Protein 4EMY (pdb70)

Organism: Anaerococcus prevotii (strain ATCC 9321 / DSM 20548 / JCM 6508 / NCTC 11806 / PC1) (NCBI:txid525919)

InterPro domains:
  IPR000796 Aspartate/other aminotransferase [PTHR11879] (20-399)
  IPR004839 Aminotransferase, class I/classII, large domain [PF00155] (36-403)
  IPR015421 Pyridoxal phosphate-dependent transferase, major domain [G3DSA:3.40.640.10] (73-310)
  IPR015422 Pyridoxal phosphate-dependent transferase, small domain [G3DSA:3.90.1150.10] (18-401)
  IPR015424 Pyridoxal phosphate-dependent transferase [SSF53383] (11-403)

Secondary structure (DSSP, 8-state):
---TTT-------HHHHHHHHHHHHHHHH-GGG-EE--S---B-TTS-B---HHHHHHHH--HHHHHSPPPTT--HHHHHHHHHHHHTT-PPSSEEEEEEESHHHHHHHHHHHHH--SS-EEEEESS--THHHHHHHHHT-EEEEE--B-TTSSB-HHHHHHHHHHHHHH-SEEEEEE--SS-TTT-----HHHHHHHHHHHHHHTTSTT-EEEEEEE-TTGGGSSSSSTTTGGGGGGTT--TTEEEEEEE--TTTT-GGG--EEEEEEES-HHHHHHHHHHHHHHHHHHTSS--HHHHHHHHHTTSHHHHHHHHHHHHHHH--HHHHHHHHHHHHHTT------SSS-EEEE-S-HHHHHHHHHHTTEE-EE-SSEEEE-TTTS-GGGHHHHHHHHHHHHH-/---GGG-------HHHHHHHHHHHHHHHH-GGG-EE--S---B-TTSPBP--HHHHHHHH--THHHHSPPPTT--HHHHHHHHHHHHGGG--SSEEEEEEESHHHHHHHHHHHHS--SS-EEEEESS--THHHHHHHHTT-EEEEE--B-TTSSB-HHHHHHHHHHHHHH-SEEEEEE--SS-TTT-----HHHHHHHHHHHHHHTSSTT-EEEEEEE-TTGGGSSSSSGGGGGGGGGTT--TTEEEEEEE--TTTT-GGG--EEEEEEES-HHHHHHHHHHHHHHHHHHTSS--HHHHHHHHHTTSHHHHHHHHHHHHHHH--HHHHHHHHHHHHHTT------SSS-EEEE-S-HHHHHHHHHTTTEE-EEETTEEEE-TTTS-GGGHHHHHHHHHHHH--/---TTT-------HHHHHHHHHHHHHTTT-TTT-EE--SS--B-TTSPBP--HHHHHHHH--HHHHHSPPPTT--HHHHHHHHHHHHTT-PPSSEEEEEEESHHHHHHHHHHHH---S-EEEEESS--THHHHHHHHHT-EEEEE--B-TTSSB-HHHHHHHHHHHHHH-SEEEEEEE-SS-TTT-PPP-HHHHHHHHHHHHHHHTSTT-EEEEEEE-TT----SSSSTTGGGGGGTT--TTEEEEEEE---TTS-GGG--EEEEEEES-HHHHHHHHHHHHHHHHHHTSS--HHHHHHHHHTTSHHHHHHHHHHHHHHH--HHHHHHHHHHHHHTT------SSSEEEEE-S-HHHHHHHHTTTTEE-EEETTEEEEETTTS-SSSHHHHHHHHHHTT--/---TTT-------HHHHHHHHHHHHHHHT-GGG-EE--S---B-TTSPBP--HHHHHHHH--THHHHSPPPSS--HHHHHHHHHHHSGGGPPSSEEEEEEESHHHHHHHHHHHHT-----EEEESS--THHHHHHHHHT--EEEE--B-SS--B-HHHHHHHHHHHHHH-SEEEEEEE-SS-TTT-----HHHHHHHHHHTHHHHTSTT-EEEEEEE-TTSTTSSSSSTTTGGGGGGTT--TTEEEEEEE--TTTT-GGG--EEEEEEES-HHHHHHHHHHHHHHHHHH----HHHHHHHHHHTSHHHHHHHHHHHHHHH--HHHHHHHHHHHHHHT------SSSEEEEE-S-HHHHHHHHHTTTEE-EEETTEEEEETTTS-TTTHHHHHHHHHHHHH-

Sequence (1608 aa):
PTIKRATWNNGPDLAFDINNKANAAIEKYGREAVINAALGTLLDDKGKIIALPSVYDRLDEDRSHIASYAPIEGEKDYRKIVIDTLFGPYKPEGYISAIATPGGTGAIRSAIFSYLDEGDPLICHDYYWAPYRKICEEFGRNFKTFEFFTDDFAFNIDVYKEAIDEGIRDSDRIASLINSPGNNPTGYSLSDEEWDEVITFLKEKAEDKDKKITLIVDVAYLEFAGDGDQQRKFFEKFSNLPRNLFVVVAFSSKSHTAYGLRSGAAVGISSSKEIIEEFEASLAHSARCNWSNGTHAAQNILIELERAENKKIYEQELVDLRNLKSRADVFVTAAKENKLTIPYFGGFFTFIPTDKAFDIVKDLEKENIFTIPSAKGIRVAICGVGEEKIPKLVQRLAFYTNKPTIKRATWNNGPDLAFDINNKANAAIEKYGREAVINAALGTLLDDKGKIIALPSVYDRLDEDRSHIASYAPIEGEKDYRKIVIDTLFGPYKPEGYISAIATPGGTGAIRSAIFSYLDEGDPLICHDYYWAPYRKICEEFGRNFKTFEFFTDDFAFNIDVYKEAIDEGIRDSDRIASLINSPGNNPTGYSLSDEEWDEVITFLKEKAEDKDKKITLIVDVAYLEFAGDGDQQRKFFEKFSNLPRNLFVVVAFSSKSHTAYGLRSGAAVGISSSKEIIEEFEASLAHSARCNWSNGTHAAQNILIELERAENKKIYEQELVDLRNLKSRADVFVTAAKENKLTIPYFGGFFTFIPTDKAFDIVKDLEKENIFTIPSAKGIRVAICGVGEEKIPKLVQRLAFYTNKPTIKRATWNNGPDLAFDINNKANAAIEKYGREAVINAALGTLLDDKGKIIALPSVYDRLDEDRSHIASYAPIEGEKDYRKIVIDTLFGPYKPEGYISAIATPGGTGAIRSAIFSYDEGDPLICHDYYWAPYRKICEEFGRNFKTFEFFTDDFAFNIDVYKEAIDEGIRDSDRIASLINSPGNNPTGYSLSDEEWDEVITFLKEKAEDKDKKITLIVDVAYLEAGDGDQQRKFFEKFSNLPRNLFVVVAFSSKSHTAYGLRSGAAVGISSSKEIIEEFEASLAHSARCNWSNGTHAAQNILIELERAENKKIYEQELVDLRNLKSRADVFVTAAKENKLTIPYFGGFFTFIPTDKAFDIVKDLEKENIFTIPSAKGIRVAICGVGEEKIPKLVQRLAFYTNKPTIKRATWNNGPDLAFDINNKANAAIEKYGREAVINAALGTLLDDKGKIIALPSVYDRLDEDRSHIASYAPIEGEKDYRKIVIDTLFGPYKPEGYISAIATPGGTGAIRSAIFSYLEGDPLICHDYYWAPYRKICEEFGRNFKTFEFFTDDFAFNIDVYKEAIDEGIRDSDRIASLINSPGNNPTGYSLSDEEWDEVITFLKEKAEDKDKKITLIVDVAYLEFAGDGDQQRKFFEKFSNLPRNLFVVVAFSSKSHTAYGLRSGAAVGISSSKEIIEEFEASLAHSARCNWNGTHAAQNILIELERAENKKIYEQELVDLRNLKSRADVFVTAAKENKLTIPYFGGFFTFIPTDKAFDIVKDLEKENIFTIPSAKGIRVAICGVGEEKIPKLVQRLAFYTNK

B-factor: mean 75.98, std 32.84, range [14.81, 253.14]

Nearest PDB structures (foldseek):
  4emy-assembly2_C  TM=9.948E-01  e=5.888E-70  Anaerococcus prevotii DSM 20548
  4emy-assembly2_D  TM=9.933E-01  e=2.093E-69  Anaerococcus prevotii DSM 20548
  3rq1-assembly1_C  TM=9.800E-01  e=6.240E-40  Veillonella parvula DSM 2008
  3rq1-assembly2_D  TM=9.489E-01  e=3.168E-37  Veillonella parvula DSM 2008
  3av7-assembly1_C  TM=7.853E-01  e=3.835E-18  Pyrococcus horikoshii OT3

Structure (mmCIF, N/CA/C/O backbone):
data_4EMY
#
_entry.id   4EMY
#
_cell.length_a   64.297
_cell.length_b   131.178
_cell.length_c   239.913
_cell.angle_alpha   90.00
_cell.angle_beta   90.00
_cell.angle_gamma   90.00
#
_symmetry.space_group_name_H-M   'P 21 21 21'
#
loop_
_entity.id
_entity.type
_entity.pdbx_description
1 polymer 'Aminotransferase class I and II'
2 non-polymer "PYRIDOXAL-5'-PHOSPHATE"
3 water water
#
loop_
_atom_site.group_PDB
_atom_site.id
_atom_site.type_symbol
_atom_site.label_atom_id
_atom_site.label_alt_id
_atom_site.label_comp_id
_atom_site.label_asym_id
_atom_site.label_entity_id
_atom_site.label_seq_id
_atom_site.pdbx_PDB_ins_code
_atom_site.Cartn_x
_atom_site.Cartn_y
_atom_site.Cartn_z
_atom_site.occupancy
_atom_site.B_iso_or_equiv
_atom_site.auth_seq_id
_atom_site.auth_comp_id
_atom_site.auth_asym_id
_atom_site.auth_atom_id
_atom_site.pdbx_PDB_model_num
ATOM 9 N N . PRO A 1 5 ? 30.206 73.162 187.578 1.00 91.67 2 PRO A N 1
ATOM 10 C CA . PRO A 1 5 ? 31.472 73.442 186.912 1.00 85.54 2 PRO A CA 1
ATOM 11 C C . PRO A 1 5 ? 31.546 74.855 186.326 1.00 81.14 2 PRO A C 1
ATOM 12 O O . PRO A 1 5 ? 30.529 75.405 185.902 1.00 81.17 2 PRO A O 1
ATOM 24 N N . THR A 1 7 ? 33.438 75.493 183.655 1.00 68.53 4 THR A N 1
ATOM 25 C CA . THR A 1 7 ? 33.502 75.231 182.222 1.00 65.89 4 THR A CA 1
ATOM 26 C C . THR A 1 7 ? 32.136 74.795 181.700 1.00 66.62 4 THR A C 1
ATOM 27 O O . THR A 1 7 ? 31.319 74.273 182.457 1.00 69.11 4 THR A O 1
ATOM 31 N N . ILE A 1 8 ? 31.896 75.019 180.409 1.00 64.99 5 ILE A N 1
ATOM 32 C CA . ILE A 1 8 ? 30.646 74.615 179.760 1.00 66.23 5 ILE A CA 1
ATOM 33 C C . ILE A 1 8 ? 30.596 73.095 179.540 1.00 67.89 5 ILE A C 1
ATOM 34 O O . ILE A 1 8 ? 31.630 72.427 179.586 1.00 66.98 5 ILE A O 1
ATOM 39 N N . LYS A 1 9 ? 29.395 72.561 179.313 1.00 70.59 6 LYS A N 1
ATOM 40 C CA . LYS A 1 9 ? 29.187 71.116 179.094 1.00 73.22 6 LYS A CA 1
ATOM 41 C C . LYS A 1 9 ? 30.160 70.489 178.080 1.00 71.92 6 LYS A C 1
ATOM 42 O O . LYS A 1 9 ? 30.685 69.397 178.307 1.00 72.80 6 LYS A O 1
ATOM 48 N N . ARG A 1 10 ? 30.382 71.188 176.969 1.00 70.19 7 ARG A N 1
ATOM 49 C CA . ARG A 1 10 ? 31.295 70.747 175.912 1.00 69.78 7 ARG A CA 1
ATOM 50 C C . ARG A 1 10 ? 32.755 70.797 176.341 1.00 67.51 7 ARG A C 1
ATOM 51 O O . ARG A 1 10 ? 33.571 69.983 175.902 1.00 67.92 7 ARG A O 1
ATOM 59 N N . ALA A 1 11 ? 33.075 71.768 177.191 1.00 65.53 8 ALA A N 1
ATOM 60 C CA . ALA A 1 11 ? 34.447 72.002 177.624 1.00 63.74 8 ALA A CA 1
ATOM 61 C C . ALA A 1 11 ? 34.814 71.258 178.915 1.00 64.08 8 ALA A C 1
ATOM 62 O O . ALA A 1 11 ? 35.963 71.305 179.350 1.00 63.08 8 ALA A O 1
ATOM 64 N N . THR A 1 12 ? 33.847 70.567 179.518 1.00 66.02 9 THR A N 1
ATOM 65 C CA . THR A 1 12 ? 34.105 69.785 180.728 1.00 67.03 9 THR A CA 1
ATOM 66 C C . THR A 1 12 ? 34.506 68.353 180.362 1.00 68.29 9 THR A C 1
ATOM 67 O O . THR A 1 12 ? 33.809 67.672 179.606 1.00 70.13 9 THR A O 1
ATOM 71 N N . TRP A 1 13 ? 35.642 67.912 180.895 1.00 67.65 10 TRP A N 1
ATOM 72 C CA . TRP A 1 13 ? 36.201 66.610 180.551 1.00 68.70 10 TRP A CA 1
ATOM 73 C C . TRP A 1 13 ? 36.498 65.788 181.768 1.00 70.41 10 TRP A C 1
ATOM 74 O O . TRP A 1 13 ? 37.588 65.870 182.345 1.00 69.32 10 TRP A O 1
ATOM 85 N N . ASN A 1 14 ? 35.517 64.983 182.167 1.00 73.73 11 ASN A N 1
ATOM 86 C CA . ASN A 1 14 ? 35.682 64.019 183.255 1.00 76.23 11 ASN A CA 1
ATOM 87 C C . ASN A 1 14 ? 36.564 62.858 182.776 1.00 76.43 11 ASN A C 1
ATOM 88 O O . ASN A 1 14 ? 36.275 61.687 183.035 1.00 79.46 11 ASN A O 1
ATOM 93 N N . ASN A 1 15 ? 37.643 63.203 182.077 1.00 73.58 12 ASN A N 1
ATOM 94 C CA . ASN A 1 15 ? 38.475 62.216 181.400 1.00 74.06 12 ASN A CA 1
ATOM 95 C C . ASN A 1 15 ? 39.674 61.761 182.237 1.00 73.48 12 ASN A C 1
ATOM 96 O O . ASN A 1 15 ? 40.311 62.565 182.934 1.00 71.77 12 ASN A O 1
ATOM 101 N N . GLY A 1 16 ? 39.969 60.464 182.147 1.00 75.08 13 GLY A N 1
ATOM 102 C CA . GLY A 1 16 ? 40.949 59.812 183.006 1.00 74.94 13 GLY A CA 1
ATOM 103 C C . GLY A 1 16 ? 42.397 60.049 182.628 1.00 72.36 13 GLY A C 1
ATOM 104 O O . GLY A 1 16 ? 42.800 61.191 182.402 1.00 70.13 13 GLY A O 1
ATOM 105 N N . PRO A 1 17 ? 43.191 58.965 182.558 1.00 73.24 14 PRO A N 1
ATOM 106 C CA . PRO A 1 17 ? 44.635 59.061 182.365 1.00 71.72 14 PRO A CA 1
ATOM 107 C C . PRO A 1 17 ? 45.081 59.110 180.899 1.00 71.24 14 PRO A C 1
ATOM 108 O O . PRO A 1 17 ? 44.414 58.554 180.024 1.00 72.82 14 PRO A O 1
ATOM 112 N N . ASP A 1 18 ? 46.206 59.779 180.650 1.00 69.72 15 ASP A N 1
ATOM 113 C CA . ASP A 1 18 ? 46.838 59.785 179.331 1.00 70.21 15 ASP A CA 1
ATOM 114 C C . ASP A 1 18 ? 47.717 58.542 179.194 1.00 72.17 15 ASP A C 1
ATOM 115 O O . ASP A 1 18 ? 48.781 58.449 179.809 1.00 71.92 15 ASP A O 1
ATOM 120 N N . LEU A 1 19 ? 47.264 57.592 178.382 1.00 45.40 16 LEU A N 1
ATOM 121 C CA . LEU A 1 19 ? 47.860 56.259 178.354 1.00 45.87 16 LEU A CA 1
ATOM 122 C C . LEU A 1 19 ? 49.257 56.200 177.721 1.00 45.35 16 LEU A C 1
ATOM 123 O O . LEU A 1 19 ? 50.173 55.629 178.307 1.00 45.85 16 LEU A O 1
ATOM 128 N N . ALA A 1 20 ? 49.415 56.787 176.539 1.00 44.42 17 ALA A N 1
ATOM 129 C CA . ALA A 1 20 ? 50.718 56.858 175.881 1.00 43.98 17 ALA A CA 1
ATOM 130 C C . ALA A 1 20 ? 51.749 57.554 176.773 1.00 44.01 17 ALA A C 1
ATOM 131 O O . ALA A 1 20 ? 52.865 57.058 176.954 1.00 44.50 17 ALA A O 1
ATOM 133 N N . PHE A 1 21 ? 51.352 58.694 177.333 1.00 43.49 18 PHE A N 1
ATOM 134 C CA . PHE A 1 21 ? 52.156 59.454 178.291 1.00 43.61 18 PHE A CA 1
ATOM 135 C C . PHE A 1 21 ? 52.728 58.548 179.387 1.00 44.71 18 PHE A C 1
ATOM 136 O O . PHE A 1 21 ? 53.949 58.502 179.597 1.00 44.90 18 PHE A O 1
ATOM 144 N N . ASP A 1 22 ? 51.834 57.816 180.055 1.00 45.46 19 ASP A N 1
ATOM 145 C CA . ASP A 1 22 ? 52.193 56.932 181.164 1.00 46.67 19 ASP A CA 1
ATOM 146 C C . ASP A 1 22 ? 53.150 55.811 180.751 1.00 46.95 19 ASP A C 1
ATOM 147 O O . ASP A 1 22 ? 54.184 55.605 181.401 1.00 47.49 19 ASP A O 1
ATOM 152 N N . ILE A 1 23 ? 52.794 55.097 179.677 1.00 46.37 20 ILE A N 1
ATOM 153 C CA . ILE A 1 23 ? 53.641 54.044 179.116 1.00 46.49 20 ILE A CA 1
ATOM 154 C C . ILE A 1 23 ? 55.029 54.613 178.851 1.00 45.98 20 ILE A C 1
ATOM 155 O O . ILE A 1 23 ? 56.039 53.992 179.175 1.00 46.51 20 ILE A O 1
ATOM 160 N N . ASN A 1 24 ? 55.063 55.814 178.289 1.00 45.00 21 ASN A N 1
ATOM 161 C CA . ASN A 1 24 ? 56.312 56.470 177.950 1.00 44.69 21 ASN A CA 1
ATOM 162 C C . ASN A 1 24 ? 57.154 56.878 179.161 1.00 45.24 21 ASN A C 1
ATOM 163 O O . ASN A 1 24 ? 58.383 56.768 179.131 1.00 45.43 21 ASN A O 1
ATOM 168 N N . ASN A 1 25 ? 56.492 57.358 180.215 1.00 45.42 22 ASN A N 1
ATOM 169 C CA . ASN A 1 25 ? 57.163 57.608 181.487 1.00 46.11 22 ASN A CA 1
ATOM 170 C C . ASN A 1 25 ? 57.782 56.315 182.025 1.00 47.02 22 ASN A C 1
ATOM 171 O O . ASN A 1 25 ? 58.964 56.289 182.380 1.00 47.59 22 ASN A O 1
ATOM 176 N N . LYS A 1 26 ? 56.986 55.242 182.053 1.00 47.07 23 LYS A N 1
ATOM 177 C CA . LYS A 1 26 ? 57.457 53.932 182.511 1.00 47.90 23 LYS A CA 1
ATOM 178 C C . LYS A 1 26 ? 58.733 53.475 181.798 1.00 47.90 23 LYS A C 1
ATOM 179 O O . LYS A 1 26 ? 59.656 52.963 182.438 1.00 48.81 23 LYS A O 1
ATOM 185 N N . ALA A 1 27 ? 58.775 53.671 180.481 1.00 46.85 24 ALA A N 1
ATOM 186 C CA . ALA A 1 27 ? 59.933 53.305 179.674 1.00 46.87 24 ALA A CA 1
ATOM 187 C C . ALA A 1 27 ? 61.178 54.080 180.088 1.00 47.17 24 ALA A C 1
ATOM 188 O O . ALA A 1 27 ? 62.258 53.500 180.233 1.00 48.00 24 ALA A O 1
ATOM 190 N N . ASN A 1 28 ? 61.020 55.386 180.286 1.00 46.54 25 ASN A N 1
ATOM 191 C CA . ASN A 1 28 ? 62.133 56.237 180.696 1.00 46.83 25 ASN A CA 1
ATOM 192 C C . ASN A 1 28 ? 62.650 55.889 182.088 1.00 48.10 25 ASN A C 1
ATOM 193 O O . ASN A 1 28 ? 63.863 55.903 182.328 1.00 48.86 25 ASN A O 1
ATOM 198 N N . ALA A 1 29 ? 61.724 55.577 182.995 1.00 48.44 26 ALA A N 1
ATOM 199 C CA . ALA A 1 29 ? 62.075 55.158 184.348 1.00 49.69 26 ALA A CA 1
ATOM 200 C C . ALA A 1 29 ? 62.817 53.817 184.315 1.00 50.69 26 ALA A C 1
ATOM 201 O O . ALA A 1 29 ? 63.717 53.575 185.130 1.00 51.85 26 ALA A O 1
ATOM 203 N N . ALA A 1 30 ? 62.439 52.965 183.360 1.00 50.25 27 ALA A N 1
ATOM 204 C CA . ALA A 1 30 ? 63.082 51.677 183.149 1.00 51.12 27 ALA A CA 1
ATOM 205 C C . ALA A 1 30 ? 64.500 51.866 182.619 1.00 51.39 27 ALA A C 1
ATOM 206 O O . ALA A 1 30 ? 65.449 51.295 183.155 1.00 52.46 27 ALA A O 1
ATOM 208 N N . ILE A 1 31 ? 64.637 52.675 181.570 1.00 50.51 28 ILE A N 1
ATOM 209 C CA . ILE A 1 31 ? 65.945 53.047 181.029 1.00 50.71 28 ILE A CA 1
ATOM 210 C C . ILE A 1 31 ? 66.827 53.570 182.155 1.00 51.90 28 ILE A C 1
ATOM 211 O O . ILE A 1 31 ? 68.029 53.286 182.199 1.00 52.84 28 ILE A O 1
ATOM 216 N N . GLU A 1 32 ? 66.212 54.315 183.071 1.00 52.18 29 GLU A N 1
ATOM 217 C CA . GLU A 1 32 ? 66.906 54.845 184.244 1.00 53.49 29 GLU A CA 1
ATOM 218 C C . GLU A 1 32 ? 67.392 53.738 185.182 1.00 54.87 29 GLU A C 1
ATOM 219 O O . GLU A 1 32 ? 68.530 53.775 185.643 1.00 55.91 29 GLU A O 1
ATOM 225 N N . LYS A 1 33 ? 66.534 52.752 185.436 1.00 54.94 30 LYS A N 1
ATOM 226 C CA . LYS A 1 33 ? 66.846 51.664 186.357 1.00 56.29 30 LYS A CA 1
ATOM 227 C C . LYS A 1 33 ? 67.765 50.597 185.758 1.00 56.80 30 LYS A C 1
ATOM 228 O O . LYS A 1 33 ? 68.705 50.167 186.416 1.00 58.14 30 LYS A O 1
ATOM 234 N N . TYR A 1 34 ? 67.493 50.174 184.525 1.00 55.92 31 TYR A N 1
ATOM 235 C CA . TYR A 1 34 ? 68.212 49.051 183.910 1.00 56.62 31 TYR A CA 1
ATOM 236 C C . TYR A 1 34 ? 69.204 49.457 182.820 1.00 56.53 31 TYR A C 1
ATOM 237 O O . TYR A 1 34 ? 70.188 48.760 182.589 1.00 57.61 31 TYR A O 1
ATOM 246 N N . GLY A 1 35 ? 68.946 50.570 182.145 1.00 55.66 32 GLY A N 1
ATOM 247 C CA . GLY A 1 35 ? 69.863 51.062 181.126 1.00 55.88 32 GLY A CA 1
ATOM 248 C C . GLY A 1 35 ? 69.438 50.742 179.709 1.00 55.55 32 GLY A C 1
ATOM 249 O O . GLY A 1 35 ? 69.063 49.610 179.407 1.00 55.88 32 GLY A O 1
ATOM 250 N N . ARG A 1 36 ? 69.500 51.766 178.855 1.00 55.21 33 ARG A N 1
ATOM 251 C CA . ARG A 1 36 ? 69.268 51.694 177.397 1.00 54.73 33 ARG A CA 1
ATOM 252 C C . ARG A 1 36 ? 69.046 50.312 176.760 1.00 54.92 33 ARG A C 1
ATOM 253 O O . ARG A 1 36 ? 67.938 50.032 176.277 1.00 54.37 33 ARG A O 1
ATOM 261 N N . GLU A 1 37 ? 70.089 49.473 176.747 1.00 55.55 34 GLU A N 1
ATOM 262 C CA . GLU A 1 37 ? 70.061 48.190 176.025 1.00 55.81 34 GLU A CA 1
ATOM 263 C C . GLU A 1 37 ? 69.100 47.180 176.627 1.00 55.65 34 GLU A C 1
ATOM 264 O O . GLU A 1 37 ? 68.514 46.371 175.906 1.00 55.60 34 GLU A O 1
ATOM 270 N N . ALA A 1 38 ? 68.929 47.238 177.941 1.00 55.56 35 ALA A N 1
ATOM 271 C CA . ALA A 1 38 ? 68.006 46.349 178.629 1.00 55.51 35 ALA A CA 1
ATOM 272 C C . ALA A 1 38 ? 66.541 46.584 178.231 1.00 54.11 35 ALA A C 1
ATOM 273 O O . ALA A 1 38 ? 65.700 45.703 178.394 1.00 54.28 35 ALA A O 1
ATOM 275 N N . VAL A 1 39 ? 66.251 47.765 177.691 1.00 52.70 36 VAL A N 1
ATOM 276 C CA . VAL A 1 39 ? 64.872 48.186 177.437 1.00 51.50 36 VAL A CA 1
ATOM 277 C C . VAL A 1 39 ? 64.553 48.291 175.942 1.00 50.54 36 VAL A C 1
ATOM 278 O O . VAL A 1 39 ? 65.413 48.661 175.141 1.00 50.55 36 VAL A O 1
ATOM 282 N N . ILE A 1 40 ? 63.317 47.957 175.578 1.00 49.79 37 ILE A N 1
ATOM 283 C CA . ILE A 1 40 ? 62.838 48.123 174.210 1.00 48.88 37 ILE A CA 1
ATOM 284 C C . ILE A 1 40 ? 61.676 49.128 174.197 1.00 47.81 37 ILE A C 1
ATOM 285 O O . ILE A 1 40 ? 60.513 48.767 174.412 1.00 47.75 37 ILE A O 1
ATOM 290 N N . ASN A 1 41 ? 62.012 50.395 173.956 1.00 47.00 38 ASN A N 1
ATOM 291 C CA . ASN A 1 41 ? 61.045 51.492 173.992 1.00 46.00 38 ASN A CA 1
ATOM 292 C C . ASN A 1 41 ? 60.348 51.699 172.646 1.00 45.26 38 ASN A C 1
ATOM 293 O O . ASN A 1 41 ? 60.826 52.459 171.797 1.00 44.90 38 ASN A O 1
ATOM 298 N N . ALA A 1 42 ? 59.212 51.029 172.470 1.00 45.05 39 ALA A N 1
ATOM 299 C CA . ALA A 1 42 ? 58.500 51.028 171.202 1.00 44.53 39 ALA A CA 1
ATOM 300 C C . ALA A 1 42 ? 57.116 51.667 171.341 1.00 43.97 39 ALA A C 1
ATOM 301 O O . ALA A 1 42 ? 56.120 51.149 170.828 1.00 43.90 39 ALA A O 1
ATOM 303 N N . ALA A 1 43 ? 57.074 52.813 172.016 1.00 43.75 40 ALA A N 1
ATOM 304 C CA . ALA A 1 43 ? 55.818 53.436 172.430 1.00 43.56 40 ALA A CA 1
ATOM 305 C C . ALA A 1 43 ? 55.333 54.567 171.517 1.00 43.04 40 ALA A C 1
ATOM 306 O O . ALA A 1 43 ? 54.229 54.491 170.969 1.00 42.83 40 ALA A O 1
ATOM 308 N N . LEU A 1 44 ? 56.156 55.604 171.353 1.00 43.08 41 LEU A N 1
ATOM 309 C CA . LEU A 1 44 ? 55.726 56.832 170.671 1.00 42.63 41 LEU A CA 1
ATOM 310 C C . LEU A 1 44 ? 56.308 57.033 169.272 1.00 42.87 41 LEU A C 1
ATOM 311 O O . LEU A 1 44 ? 57.399 56.558 168.956 1.00 43.31 41 LEU A O 1
ATOM 316 N N . GLY A 1 45 ? 55.558 57.764 168.449 1.00 42.86 42 GLY A N 1
ATOM 317 C CA . GLY A 1 45 ? 55.911 58.010 167.057 1.00 43.13 42 GLY A CA 1
ATOM 318 C C . GLY A 1 45 ? 56.918 59.124 166.834 1.00 43.29 42 GLY A C 1
ATOM 319 O O . GLY A 1 45 ? 56.580 60.195 166.328 1.00 43.15 42 GLY A O 1
ATOM 320 N N . THR A 1 46 ? 58.163 58.873 167.204 1.00 43.81 43 THR A N 1
ATOM 321 C CA . THR A 1 46 ? 59.237 59.789 166.859 1.00 43.93 43 THR A CA 1
ATOM 322 C C . THR A 1 46 ? 60.405 58.981 166.343 1.00 44.61 43 THR A C 1
ATOM 323 O O . THR A 1 46 ? 60.800 57.994 166.958 1.00 45.23 43 THR A O 1
ATOM 327 N N . LEU A 1 47 ? 60.936 59.386 165.197 1.00 44.72 44 LEU A N 1
ATOM 328 C CA . LEU A 1 47 ? 62.091 58.715 164.633 1.00 45.56 44 LEU A CA 1
ATOM 329 C C . LEU A 1 47 ? 63.305 58.934 165.521 1.00 46.20 44 LEU A C 1
ATOM 330 O O . LEU A 1 47 ? 63.799 60.056 165.659 1.00 46.02 44 LEU A O 1
ATOM 335 N N . LEU A 1 48 ? 63.743 57.845 166.151 1.00 47.01 45 LEU A N 1
ATOM 336 C CA . LEU A 1 48 ? 64.946 57.838 166.964 1.00 47.86 45 LEU A CA 1
ATOM 337 C C . LEU A 1 48 ? 65.991 57.013 166.242 1.00 49.18 45 LEU A C 1
ATOM 338 O O . LEU A 1 48 ? 65.649 56.070 165.523 1.00 49.47 45 LEU A O 1
ATOM 343 N N . ASP A 1 49 ? 67.260 57.376 166.415 1.00 50.35 46 ASP A N 1
ATOM 344 C CA . ASP A 1 49 ? 68.364 56.586 165.875 1.00 51.77 46 ASP A CA 1
ATOM 345 C C . ASP A 1 49 ? 68.605 55.375 166.761 1.00 52.63 46 ASP A C 1
ATOM 346 O O . ASP A 1 49 ? 67.940 55.213 167.789 1.00 52.16 46 ASP A O 1
ATOM 351 N N . ASP A 1 50 ? 69.564 54.540 166.369 1.00 54.19 47 ASP A N 1
ATOM 352 C CA . ASP A 1 50 ? 69.869 53.303 167.090 1.00 55.35 47 ASP A CA 1
ATOM 353 C C . ASP A 1 50 ? 70.245 53.510 168.563 1.00 55.77 47 ASP A C 1
ATOM 354 O O . ASP A 1 50 ? 70.189 52.569 169.349 1.00 56.48 47 ASP A O 1
ATOM 359 N N . LYS A 1 51 ? 70.602 54.742 168.931 1.00 55.75 48 LYS A N 1
ATOM 360 C CA . LYS A 1 51 ? 70.976 55.081 170.311 1.00 55.89 48 LYS A CA 1
ATOM 361 C C . LYS A 1 51 ? 69.801 55.559 171.181 1.00 55.04 48 LYS A C 1
ATOM 362 O O . LYS A 1 51 ? 69.991 55.916 172.345 1.00 55.46 48 LYS A O 1
ATOM 368 N N . GLY A 1 52 ? 68.592 55.563 170.622 1.00 54.06 49 GLY A N 1
ATOM 369 C CA . GLY A 1 52 ? 67.394 55.973 171.363 1.00 52.95 49 GLY A CA 1
ATOM 370 C C . GLY A 1 52 ? 67.157 57.473 171.351 1.00 52.16 49 GLY A C 1
ATOM 371 O O . GLY A 1 52 ? 66.188 57.967 171.945 1.00 51.06 49 GLY A O 1
ATOM 372 N N . LYS A 1 53 ? 68.054 58.192 170.676 1.00 52.47 50 LYS A N 1
ATOM 373 C CA . LYS A 1 53 ? 67.987 59.644 170.560 1.00 51.74 50 LYS A CA 1
ATOM 374 C C . LYS A 1 53 ? 67.223 60.066 169.311 1.00 50.59 50 LYS A C 1
ATOM 375 O O . LYS A 1 53 ? 67.263 59.383 168.289 1.00 50.75 50 LYS A O 1
ATOM 381 N N . ILE A 1 54 ? 66.543 61.206 169.403 1.00 49.24 51 ILE A N 1
ATOM 382 C CA . ILE A 1 54 ? 65.788 61.770 168.288 1.00 47.82 51 ILE A CA 1
ATOM 383 C C . ILE A 1 54 ? 66.659 62.038 167.052 1.00 47.83 51 ILE A C 1
ATOM 384 O O . ILE A 1 54 ? 67.880 62.211 167.159 1.00 48.87 51 ILE A O 1
ATOM 389 N N . ILE A 1 55 ? 66.019 62.048 165.885 1.00 46.65 52 ILE A N 1
ATOM 390 C CA . ILE A 1 55 ? 66.673 62.384 164.632 1.00 46.48 52 ILE A CA 1
ATOM 391 C C . ILE A 1 55 ? 66.242 63.782 164.221 1.00 45.41 52 ILE A C 1
ATOM 392 O O . ILE A 1 55 ? 65.063 64.030 163.968 1.00 44.76 52 ILE A O 1
ATOM 397 N N . ALA A 1 56 ? 67.198 64.700 164.176 1.00 45.29 53 ALA A N 1
ATOM 398 C CA . ALA A 1 56 ? 66.974 66.012 163.590 1.00 44.43 53 ALA A CA 1
ATOM 399 C C . ALA A 1 56 ? 67.851 66.127 162.348 1.00 45.00 53 ALA A C 1
ATOM 400 O O . ALA A 1 56 ? 69.085 66.232 162.445 1.00 45.75 53 ALA A O 1
ATOM 402 N N . LEU A 1 57 ? 67.207 66.071 161.183 1.00 44.54 54 LEU A N 1
ATOM 403 C CA . LEU A 1 57 ? 67.905 66.123 159.898 1.00 45.15 54 LEU A CA 1
ATOM 404 C C . LEU A 1 57 ? 68.741 67.397 159.764 1.00 45.60 54 LEU A C 1
ATOM 405 O O . LEU A 1 57 ? 68.203 68.501 159.851 1.00 45.27 54 LEU A O 1
ATOM 410 N N . PRO A 1 58 ? 70.063 67.255 159.576 1.00 46.54 55 PRO A N 1
ATOM 411 C CA . PRO A 1 58 ? 70.910 68.437 159.421 1.00 47.16 55 PRO A CA 1
ATOM 412 C C . PRO A 1 58 ? 70.451 69.372 158.295 1.00 47.14 55 PRO A C 1
ATOM 413 O O . PRO A 1 58 ? 70.469 70.586 158.467 1.00 46.97 55 PRO A O 1
ATOM 417 N N . SER A 1 59 ? 70.026 68.804 157.167 1.00 47.37 56 SER A N 1
ATOM 418 C CA . SER A 1 59 ? 69.585 69.586 156.012 1.00 47.62 56 SER A CA 1
ATOM 419 C C . SER A 1 59 ? 68.396 70.481 156.339 1.00 46.51 56 SER A C 1
ATOM 420 O O . SER A 1 59 ? 68.227 71.530 155.725 1.00 46.85 56 SER A O 1
ATOM 423 N N . VAL A 1 60 ? 67.576 70.058 157.299 1.00 45.33 57 VAL A N 1
ATOM 424 C CA . VAL A 1 60 ? 66.491 70.883 157.815 1.00 44.31 57 VAL A CA 1
ATOM 425 C C . VAL A 1 60 ? 67.025 71.944 158.788 1.00 44.37 57 VAL A C 1
ATOM 426 O O . VAL A 1 60 ? 66.905 73.139 158.531 1.00 44.42 57 VAL A O 1
ATOM 430 N N . TYR A 1 61 ? 67.637 71.507 159.884 1.00 44.71 58 TYR A N 1
ATOM 431 C CA . TYR A 1 61 ? 68.073 72.424 160.953 1.00 45.08 58 TYR A CA 1
ATOM 432 C C . TYR A 1 61 ? 69.288 73.323 160.660 1.00 46.38 58 TYR A C 1
ATOM 433 O O . TYR A 1 61 ? 69.498 74.317 161.365 1.00 46.35 58 TYR A O 1
ATOM 442 N N . ASP A 1 62 ? 70.060 73.004 159.620 1.00 47.33 59 ASP A N 1
ATOM 443 C CA . ASP A 1 62 ? 71.098 73.918 159.145 1.00 48.68 59 ASP A CA 1
ATOM 444 C C . ASP A 1 62 ? 70.479 75.209 158.602 1.00 48.76 59 ASP A C 1
ATOM 445 O O . ASP A 1 62 ? 71.017 76.299 158.812 1.00 49.50 59 ASP A O 1
ATOM 450 N N . ARG A 1 63 ? 69.352 75.082 157.907 1.00 48.29 60 ARG A N 1
ATOM 451 C CA . ARG A 1 63 ? 68.651 76.245 157.359 1.00 48.35 60 ARG A CA 1
ATOM 452 C C . ARG A 1 63 ? 68.213 77.209 158.452 1.00 47.69 60 ARG A C 1
ATOM 453 O O . ARG A 1 63 ? 68.377 78.417 158.313 1.00 48.15 60 ARG A O 1
ATOM 461 N N . LEU A 1 64 ? 67.655 76.667 159.533 1.00 46.84 61 LEU A N 1
ATOM 462 C CA . LEU A 1 64 ? 67.293 77.461 160.706 1.00 46.20 61 LEU A CA 1
ATOM 463 C C . LEU A 1 64 ? 68.532 78.130 161.301 1.00 47.28 61 LEU A C 1
ATOM 464 O O . LEU A 1 64 ? 68.493 79.305 161.660 1.00 47.36 61 LEU A O 1
ATOM 469 N N . ASP A 1 65 ? 69.628 77.380 161.386 1.00 48.43 62 ASP A N 1
ATOM 470 C CA . ASP A 1 65 ? 70.902 77.918 161.870 1.00 49.88 62 ASP A CA 1
ATOM 471 C C . ASP A 1 65 ? 71.380 79.127 161.055 1.00 51.02 62 ASP A C 1
ATOM 472 O O . ASP A 1 65 ? 71.866 80.106 161.622 1.00 51.48 62 ASP A O 1
ATOM 477 N N . GLU A 1 66 ? 71.220 79.058 159.734 1.00 51.74 63 GLU A N 1
ATOM 478 C CA . GLU A 1 66 ? 71.760 80.074 158.825 1.00 53.29 63 GLU A CA 1
ATOM 479 C C . GLU A 1 66 ? 70.781 81.195 158.527 1.00 52.85 63 GLU A C 1
ATOM 480 O O . GLU A 1 66 ? 71.163 82.240 158.005 1.00 53.93 63 GLU A O 1
ATOM 494 N N . ASP A 1 68 ? 68.280 84.323 158.684 1.00 51.54 65 ASP A N 1
ATOM 495 C CA . ASP A 1 68 ? 68.301 85.645 159.296 1.00 51.48 65 ASP A CA 1
ATOM 496 C C . ASP A 1 68 ? 67.222 85.723 160.378 1.00 49.56 65 ASP A C 1
ATOM 497 O O . ASP A 1 68 ? 66.097 85.255 160.176 1.00 48.27 65 ASP A O 1
ATOM 502 N N . ARG A 1 69 ? 67.591 86.294 161.527 1.00 49.08 66 ARG A N 1
ATOM 503 C CA . ARG A 1 69 ? 66.706 86.408 162.688 1.00 47.56 66 ARG A CA 1
ATOM 504 C C . ARG A 1 69 ? 65.337 86.991 162.320 1.00 46.58 66 ARG A C 1
ATOM 505 O O . ARG A 1 69 ? 64.303 86.535 162.810 1.00 45.31 66 ARG A O 1
ATOM 513 N N . SER A 1 70 ? 65.346 87.988 161.443 1.00 47.09 67 SER A N 1
ATOM 514 C CA . SER A 1 70 ? 64.128 88.622 160.954 1.00 46.55 67 SER A CA 1
ATOM 515 C C . SER A 1 70 ? 63.109 87.637 160.377 1.00 45.60 67 SER A C 1
ATOM 516 O O . SER A 1 70 ? 61.907 87.854 160.496 1.00 44.72 67 SER A O 1
ATOM 519 N N . HIS A 1 71 ? 63.590 86.558 159.763 1.00 45.82 68 HIS A N 1
ATOM 520 C CA . HIS A 1 71 ? 62.711 85.534 159.197 1.00 45.06 68 HIS A CA 1
ATOM 521 C C . HIS A 1 71 ? 62.111 84.645 160.251 1.00 43.75 68 HIS A C 1
ATOM 522 O O . HIS A 1 71 ? 60.985 84.146 160.082 1.00 43.08 68 HIS A O 1
ATOM 529 N N . ILE A 1 72 ? 62.853 84.446 161.345 1.00 43.21 69 ILE A N 1
ATOM 530 C CA . ILE A 1 72 ? 62.366 83.703 162.510 1.00 41.77 69 ILE A CA 1
ATOM 531 C C . ILE A 1 72 ? 61.412 84.556 163.367 1.00 40.98 69 ILE A C 1
ATOM 532 O O . ILE A 1 72 ? 60.333 84.098 163.756 1.00 39.93 69 ILE A O 1
ATOM 537 N N . ALA A 1 73 ? 61.811 85.800 163.629 1.00 41.28 70 ALA A N 1
ATOM 538 C CA . ALA A 1 73 ? 61.097 86.692 164.550 1.00 40.56 70 ALA A CA 1
ATOM 539 C C . ALA A 1 73 ? 59.744 87.225 164.065 1.00 39.75 70 ALA A C 1
ATOM 540 O O . ALA A 1 73 ? 58.805 87.314 164.851 1.00 39.08 70 ALA A O 1
ATOM 542 N N . SER A 1 74 ? 59.654 87.590 162.787 1.00 39.89 71 SER A N 1
ATOM 543 C CA . SER A 1 74 ? 58.475 88.287 162.236 1.00 39.36 71 SER A CA 1
ATOM 544 C C . SER A 1 74 ? 57.237 87.403 162.059 1.00 38.19 71 SER A C 1
ATOM 545 O O . SER A 1 74 ? 57.350 86.192 161.871 1.00 37.89 71 SER A O 1
ATOM 548 N N . TYR A 1 75 ? 56.057 88.016 162.112 1.00 37.54 72 TYR A N 1
ATOM 549 C CA . TYR A 1 75 ? 54.808 87.283 161.916 1.00 36.68 72 TYR A CA 1
ATOM 550 C C . TYR A 1 75 ? 54.734 86.688 160.509 1.00 36.69 72 TYR A C 1
ATOM 551 O O . TYR A 1 75 ? 55.240 87.271 159.547 1.00 37.45 72 TYR A O 1
ATOM 560 N N . ALA A 1 76 ? 54.123 85.516 160.394 1.00 35.79 73 ALA A N 1
ATOM 561 C CA . ALA A 1 76 ? 53.839 84.964 159.085 1.00 35.81 73 ALA A CA 1
ATOM 562 C C . ALA A 1 76 ? 52.456 85.463 158.638 1.00 35.50 73 ALA A C 1
ATOM 563 O O . ALA A 1 76 ? 51.599 85.737 159.480 1.00 34.85 73 ALA A O 1
ATOM 565 N N . PRO A 1 77 ? 52.241 85.622 157.319 1.00 35.97 74 PRO A N 1
ATOM 566 C CA . PRO A 1 77 ? 50.887 85.952 156.874 1.00 35.84 74 PRO A CA 1
ATOM 567 C C . PRO A 1 77 ? 49.900 84.903 157.366 1.00 35.06 74 PRO A C 1
ATOM 568 O O . PRO A 1 77 ? 50.297 83.748 157.571 1.00 34.85 74 PRO A O 1
ATOM 572 N N . ILE A 1 78 ? 48.644 85.307 157.574 1.00 34.69 75 ILE A N 1
ATOM 573 C CA . ILE A 1 78 ? 47.594 84.412 158.083 1.00 34.08 75 ILE A CA 1
ATOM 574 C C . ILE A 1 78 ? 47.681 83.055 157.394 1.00 34.15 75 ILE A C 1
ATOM 575 O O . ILE A 1 78 ? 47.767 82.015 158.041 1.00 33.69 75 ILE A O 1
ATOM 580 N N . GLU A 1 79 ? 47.657 83.097 156.066 1.00 34.81 76 GLU A N 1
ATOM 581 C CA . GLU A 1 79 ? 47.500 81.911 155.242 1.00 35.07 76 GLU A CA 1
ATOM 582 C C . GLU A 1 79 ? 48.792 81.120 155.141 1.00 35.12 76 GLU A C 1
ATOM 583 O O . GLU A 1 79 ? 48.782 79.949 154.759 1.00 35.21 76 GLU A O 1
ATOM 589 N N . GLY A 1 80 ? 49.895 81.771 155.512 1.00 35.11 77 GLY A N 1
ATOM 590 C CA . GLY A 1 80 ? 51.239 81.245 155.323 1.00 35.30 77 GLY A CA 1
ATOM 591 C C . GLY A 1 80 ? 51.880 82.043 154.215 1.00 36.22 77 GLY A C 1
ATOM 592 O O . GLY A 1 80 ? 51.178 82.676 153.416 1.00 36.64 77 GLY A O 1
ATOM 593 N N . GLU A 1 81 ? 53.212 82.029 154.182 1.00 36.64 78 GLU A N 1
ATOM 594 C CA . GLU A 1 81 ? 53.995 82.709 153.148 1.00 37.69 78 GLU A CA 1
ATOM 595 C C . GLU A 1 81 ? 53.565 82.262 151.752 1.00 38.44 78 GLU A C 1
ATOM 596 O O . GLU A 1 81 ? 53.332 81.071 151.513 1.00 38.30 78 GLU A O 1
ATOM 602 N N . LYS A 1 82 ? 53.454 83.229 150.843 1.00 39.27 79 LYS A N 1
ATOM 603 C CA . LYS A 1 82 ? 53.024 82.983 149.466 1.00 40.21 79 LYS A CA 1
ATOM 604 C C . LYS A 1 82 ? 53.793 81.813 148.844 1.00 40.73 79 LYS A C 1
ATOM 605 O O . LYS A 1 82 ? 53.187 80.931 148.229 1.00 40.94 79 LYS A O 1
ATOM 611 N N . ASP A 1 83 ? 55.114 81.790 149.044 1.00 40.93 80 ASP A N 1
ATOM 612 C CA . ASP A 1 83 ? 55.965 80.722 148.526 1.00 41.43 80 ASP A CA 1
ATOM 613 C C . ASP A 1 83 ? 55.823 79.393 149.263 1.00 40.42 80 ASP A C 1
ATOM 614 O O . ASP A 1 83 ? 55.831 78.337 148.634 1.00 40.77 80 ASP A O 1
ATOM 619 N N . TYR A 1 84 ? 55.704 79.444 150.589 1.00 39.20 81 TYR A N 1
ATOM 620 C CA . TYR A 1 84 ? 55.371 78.255 151.393 1.00 38.25 81 TYR A CA 1
ATOM 621 C C . TYR A 1 84 ? 54.128 77.535 150.861 1.00 38.09 81 TYR A C 1
ATOM 622 O O . TYR A 1 84 ? 54.178 76.333 150.606 1.00 38.23 81 TYR A O 1
ATOM 631 N N . ARG A 1 85 ? 53.027 78.265 150.685 1.00 37.84 82 ARG A N 1
ATOM 632 C CA . ARG A 1 85 ? 51.794 77.676 150.148 1.00 37.81 82 ARG A CA 1
ATOM 633 C C . ARG A 1 85 ? 52.040 76.993 148.800 1.00 38.93 82 ARG A C 1
ATOM 634 O O . ARG A 1 85 ? 51.614 75.854 148.587 1.00 39.00 82 ARG A O 1
ATOM 642 N N . LYS A 1 86 ? 52.736 77.683 147.905 1.00 39.88 83 LYS A N 1
ATOM 643 C CA . LYS A 1 86 ? 53.071 77.119 146.606 1.00 41.13 83 LYS A CA 1
ATOM 644 C C . LYS A 1 86 ? 53.944 75.857 146.742 1.00 41.17 83 LYS A C 1
ATOM 645 O O . LYS A 1 86 ? 53.627 74.820 146.158 1.00 41.59 83 LYS A O 1
ATOM 651 N N . ILE A 1 87 ? 55.025 75.948 147.521 1.00 40.79 84 ILE A N 1
ATOM 652 C CA . ILE A 1 87 ? 55.980 74.842 147.665 1.00 40.94 84 ILE A CA 1
ATOM 653 C C . ILE A 1 87 ? 55.385 73.626 148.390 1.00 40.01 84 ILE A C 1
ATOM 654 O O . ILE A 1 87 ? 55.789 72.494 148.124 1.00 40.39 84 ILE A O 1
ATOM 659 N N . VAL A 1 88 ? 54.417 73.855 149.279 1.00 38.89 85 VAL A N 1
ATOM 660 C CA . VAL A 1 88 ? 53.624 72.761 149.865 1.00 38.16 85 VAL A CA 1
ATOM 661 C C . VAL A 1 88 ? 52.951 71.935 148.764 1.00 38.89 85 VAL A C 1
ATOM 662 O O . VAL A 1 88 ? 53.114 70.715 148.706 1.00 39.06 85 VAL A O 1
ATOM 666 N N . ILE A 1 89 ? 52.224 72.622 147.882 1.00 39.41 86 ILE A N 1
ATOM 667 C CA . ILE A 1 89 ? 51.472 71.993 146.791 1.00 40.25 86 ILE A CA 1
ATOM 668 C C . ILE A 1 89 ? 52.385 71.203 145.850 1.00 41.38 86 ILE A C 1
ATOM 669 O O . ILE A 1 89 ? 52.059 70.086 145.454 1.00 41.78 86 ILE A O 1
ATOM 674 N N . ASP A 1 90 ? 53.534 71.776 145.510 1.00 41.95 87 ASP A N 1
ATOM 675 C CA . ASP A 1 90 ? 54.470 71.117 144.612 1.00 43.17 87 ASP A CA 1
ATOM 676 C C . ASP A 1 90 ? 55.091 69.878 145.256 1.00 42.75 87 ASP A C 1
ATOM 677 O O . ASP A 1 90 ? 55.127 68.807 144.645 1.00 43.50 87 ASP A O 1
ATOM 682 N N . THR A 1 91 ? 55.555 70.028 146.494 1.00 41.64 88 THR A N 1
ATOM 683 C CA . THR A 1 91 ? 56.235 68.958 147.218 1.00 41.25 88 THR A CA 1
ATOM 684 C C . THR A 1 91 ? 55.296 67.809 147.561 1.00 40.78 88 THR A C 1
ATOM 685 O O . THR A 1 91 ? 55.681 66.639 147.470 1.00 41.16 88 THR A O 1
ATOM 689 N N . LEU A 1 92 ? 54.070 68.148 147.951 1.00 40.04 89 LEU A N 1
ATOM 690 C CA . LEU A 1 92 ? 53.110 67.151 148.413 1.00 39.59 89 LEU A CA 1
ATOM 691 C C . LEU A 1 92 ? 52.595 66.260 147.285 1.00 40.65 89 LEU A C 1
ATOM 692 O O . LEU A 1 92 ? 52.381 65.063 147.479 1.00 40.68 89 LEU A O 1
ATOM 697 N N . PHE A 1 93 ? 52.393 66.849 146.113 1.00 41.59 90 PHE A N 1
ATOM 698 C CA . PHE A 1 93 ? 51.829 66.119 144.993 1.00 42.73 90 PHE A CA 1
ATOM 699 C C . PHE A 1 93 ? 52.884 65.535 144.064 1.00 43.99 90 PHE A C 1
ATOM 700 O O . PHE A 1 93 ? 52.618 64.566 143.359 1.00 44.90 90 PHE A O 1
ATOM 708 N N . GLY A 1 94 ? 54.076 66.127 144.062 1.00 44.17 91 GLY A N 1
ATOM 709 C CA . GLY A 1 94 ? 55.137 65.716 143.149 1.00 45.52 91 GLY A CA 1
ATOM 710 C C . GLY A 1 94 ? 54.652 65.769 141.709 1.00 47.02 91 GLY A C 1
ATOM 711 O O . GLY A 1 94 ? 53.969 66.720 141.319 1.00 47.18 91 GLY A O 1
ATOM 712 N N . PRO A 1 95 ? 54.985 64.742 140.908 1.00 48.23 92 PRO A N 1
ATOM 713 C CA . PRO A 1 95 ? 54.487 64.688 139.530 1.00 49.80 92 PRO A CA 1
ATOM 714 C C . PRO A 1 95 ? 52.988 64.366 139.391 1.00 49.67 92 PRO A C 1
ATOM 715 O O . PRO A 1 95 ? 52.506 64.188 138.274 1.00 51.03 92 PRO A O 1
ATOM 719 N N . TYR A 1 96 ? 52.257 64.317 140.500 1.00 48.17 93 TYR A N 1
ATOM 720 C CA . TYR A 1 96 ? 50.873 63.841 140.469 1.00 48.14 93 TYR A CA 1
ATOM 721 C C . TYR A 1 96 ? 49.826 64.854 140.974 1.00 47.23 93 TYR A C 1
ATOM 722 O O . TYR A 1 96 ? 48.903 64.503 141.707 1.00 46.41 93 TYR A O 1
ATOM 731 N N . LYS A 1 97 ? 49.966 66.106 140.554 1.00 47.53 94 LYS A N 1
ATOM 732 C CA . LYS A 1 97 ? 49.044 67.166 140.947 1.00 46.84 94 LYS A CA 1
ATOM 733 C C . LYS A 1 97 ? 47.690 67.032 140.223 1.00 47.74 94 LYS A C 1
ATOM 734 O O . LYS A 1 97 ? 47.636 67.057 138.988 1.00 49.29 94 LYS A O 1
ATOM 740 N N . PRO A 1 98 ? 46.593 66.880 140.991 1.00 46.90 95 PRO A N 1
ATOM 741 C CA . PRO A 1 98 ? 45.273 66.719 140.385 1.00 47.76 95 PRO A CA 1
ATOM 742 C C . PRO A 1 98 ? 44.787 67.991 139.699 1.00 48.48 95 PRO A C 1
ATOM 743 O O . PRO A 1 98 ? 45.180 69.091 140.085 1.00 47.82 95 PRO A O 1
ATOM 747 N N . GLU A 1 99 ? 43.936 67.831 138.691 1.00 49.97 96 GLU A N 1
ATOM 748 C CA . GLU A 1 99 ? 43.371 68.968 137.975 1.00 50.87 96 GLU A CA 1
ATOM 749 C C . GLU A 1 99 ? 42.347 69.709 138.827 1.00 49.80 96 GLU A C 1
ATOM 750 O O . GLU A 1 99 ? 41.755 69.135 139.741 1.00 48.85 96 GLU A O 1
ATOM 756 N N . GLY A 1 100 ? 42.128 70.981 138.505 1.00 50.09 97 GLY A N 1
ATOM 757 C CA . GLY A 1 100 ? 41.196 71.811 139.254 1.00 49.18 97 GLY A CA 1
ATOM 758 C C . GLY A 1 100 ? 41.916 72.844 140.092 1.00 47.94 97 GLY A C 1
ATOM 759 O O . GLY A 1 100 ? 43.142 72.972 140.036 1.00 47.85 97 GLY A O 1
ATOM 760 N N . TYR A 1 101 ? 41.146 73.583 140.879 1.00 45.90 98 TYR A N 1
ATOM 761 C CA . TYR A 1 101 ? 41.696 74.649 141.698 1.00 45.30 98 TYR A CA 1
ATOM 762 C C . TYR A 1 101 ? 42.247 74.105 143.011 1.00 43.43 98 TYR A C 1
ATOM 763 O O . TYR A 1 101 ? 41.611 73.292 143.679 1.00 42.26 98 TYR A O 1
ATOM 772 N N . ILE A 1 102 ? 43.451 74.543 143.358 1.00 43.40 99 ILE A N 1
ATOM 773 C CA . ILE A 1 102 ? 44.146 74.053 144.543 1.00 41.99 99 ILE A CA 1
ATOM 774 C C . ILE A 1 102 ? 44.696 75.213 145.379 1.00 41.81 99 ILE A C 1
ATOM 775 O O . ILE A 1 102 ? 45.356 76.120 144.851 1.00 43.07 99 ILE A O 1
ATOM 780 N N . SER A 1 103 ? 44.420 75.174 146.684 1.00 40.45 100 SER A N 1
ATOM 781 C CA . SER A 1 103 ? 44.977 76.148 147.625 1.00 40.24 100 SER A CA 1
ATOM 782 C C . SER A 1 103 ? 45.447 75.505 148.922 1.00 38.88 100 SER A C 1
ATOM 783 O O . SER A 1 103 ? 44.865 74.533 149.392 1.00 37.79 100 SER A O 1
ATOM 786 N N . ALA A 1 104 ? 46.515 76.070 149.484 1.00 39.16 101 ALA A N 1
ATOM 787 C CA . ALA A 1 104 ? 47.123 75.593 150.721 1.00 38.18 101 ALA A CA 1
ATOM 788 C C . ALA A 1 104 ? 47.094 76.703 151.759 1.00 38.21 101 ALA A C 1
ATOM 789 O O . ALA A 1 104 ? 47.321 77.865 151.431 1.00 39.23 101 ALA A O 1
ATOM 791 N N . ILE A 1 105 ? 46.782 76.340 153.001 1.00 37.30 102 ILE A N 1
ATOM 792 C CA . ILE A 1 105 ? 46.774 77.278 154.129 1.00 37.53 102 ILE A CA 1
ATOM 793 C C . ILE A 1 105 ? 47.579 76.706 155.292 1.00 37.13 102 ILE A C 1
ATOM 794 O O . ILE A 1 105 ? 47.250 75.634 155.817 1.00 36.14 102 ILE A O 1
ATOM 799 N N . ALA A 1 106 ? 48.627 77.430 155.688 1.00 38.10 103 ALA A N 1
ATOM 800 C CA . ALA A 1 106 ? 49.480 77.035 156.810 1.00 38.10 103 ALA A CA 1
ATOM 801 C C . ALA A 1 106 ? 48.670 76.748 158.069 1.00 37.45 103 ALA A C 1
ATOM 802 O O . ALA A 1 106 ? 47.760 77.499 158.417 1.00 37.61 103 ALA A O 1
ATOM 804 N N . THR A 1 107 ? 49.009 75.649 158.735 1.00 37.10 104 THR A N 1
ATOM 805 C CA . THR A 1 107 ? 48.341 75.218 159.962 1.00 36.74 104 THR A CA 1
ATOM 806 C C . THR A 1 107 ? 49.366 74.781 161.019 1.00 37.26 104 THR A C 1
ATOM 807 O O . THR A 1 107 ? 50.503 74.426 160.676 1.00 37.66 104 THR A O 1
ATOM 811 N N . PRO A 1 108 ? 48.980 74.803 162.313 1.00 37.49 105 PRO A N 1
ATOM 812 C CA . PRO A 1 108 ? 49.941 74.291 163.295 1.00 37.95 105 PRO A CA 1
ATOM 813 C C . PRO A 1 108 ? 50.018 72.765 163.179 1.00 37.40 105 PRO A C 1
ATOM 814 O O . PRO A 1 108 ? 49.177 72.040 163.733 1.00 36.82 105 PRO A O 1
ATOM 818 N N . GLY A 1 109 ? 51.007 72.301 162.413 1.00 37.80 106 GLY A N 1
ATOM 819 C CA . GLY A 1 109 ? 51.142 70.883 162.066 1.00 37.63 106 GLY A CA 1
ATOM 820 C C . GLY A 1 109 ? 49.949 70.346 161.288 1.00 36.85 106 GLY A C 1
ATOM 821 O O . GLY A 1 109 ? 49.088 71.109 160.845 1.00 36.73 106 GLY A O 1
ATOM 822 N N . GLY A 1 110 ? 49.895 69.029 161.124 1.00 36.78 107 GLY A N 1
ATOM 823 C CA . GLY A 1 110 ? 48.782 68.393 160.446 1.00 36.10 107 GLY A CA 1
ATOM 824 C C . GLY A 1 110 ? 47.512 68.505 161.269 1.00 35.80 107 GLY A C 1
ATOM 825 O O . GLY A 1 110 ? 46.419 68.641 160.718 1.00 35.39 107 GLY A O 1
ATOM 826 N N . THR A 1 111 ? 47.667 68.450 162.592 1.00 36.11 108 THR A N 1
ATOM 827 C CA . THR A 1 111 ? 46.559 68.622 163.523 1.00 36.14 108 THR A CA 1
ATOM 828 C C . THR A 1 111 ? 45.732 69.854 163.143 1.00 36.14 108 THR A C 1
ATOM 829 O O . THR A 1 111 ? 44.490 69.787 163.068 1.00 36.01 108 THR A O 1
ATOM 833 N N . GLY A 1 112 ? 46.430 70.961 162.879 1.00 36.39 109 GLY A N 1
ATOM 834 C CA . GLY A 1 112 ? 45.795 72.202 162.451 1.00 36.50 109 GLY A CA 1
ATOM 835 C C . GLY A 1 112 ? 44.896 72.017 161.240 1.00 36.12 109 GLY A C 1
ATOM 836 O O . GLY A 1 112 ? 43.764 72.505 161.213 1.00 36.32 109 GLY A O 1
ATOM 837 N N . ALA A 1 113 ? 45.397 71.293 160.243 1.00 35.79 110 ALA A N 1
ATOM 838 C CA . ALA A 1 113 ? 44.659 71.066 159.014 1.00 35.66 110 ALA A CA 1
ATOM 839 C C . ALA A 1 113 ? 43.413 70.205 159.232 1.00 35.53 110 ALA A C 1
ATOM 840 O O . ALA A 1 113 ? 42.364 70.469 158.648 1.00 35.79 110 ALA A O 1
ATOM 842 N N . ILE A 1 114 ? 43.526 69.188 160.078 1.00 35.47 111 ILE A N 1
ATOM 843 C CA . ILE A 1 114 ? 42.431 68.250 160.285 1.00 35.58 111 ILE A CA 1
ATOM 844 C C . ILE A 1 114 ? 41.239 68.882 161.005 1.00 36.06 111 ILE A C 1
ATOM 845 O O . ILE A 1 114 ? 40.104 68.731 160.559 1.00 36.11 111 ILE A O 1
ATOM 850 N N . ARG A 1 115 ? 41.501 69.589 162.104 1.00 36.70 112 ARG A N 1
ATOM 851 C CA . ARG A 1 115 ? 40.434 70.222 162.886 1.00 37.61 112 ARG A CA 1
ATOM 852 C C . ARG A 1 115 ? 39.685 71.258 162.052 1.00 37.83 112 ARG A C 1
ATOM 853 O O . ARG A 1 115 ? 38.470 71.428 162.196 1.00 38.35 112 ARG A O 1
ATOM 861 N N . SER A 1 116 ? 40.431 71.946 161.188 1.00 37.52 113 SER A N 1
ATOM 862 C CA . SER A 1 116 ? 39.884 73.007 160.367 1.00 37.66 113 SER A CA 1
ATOM 863 C C . SER A 1 116 ? 38.892 72.434 159.367 1.00 37.44 113 SER A C 1
ATOM 864 O O . SER A 1 116 ? 37.828 73.010 159.143 1.00 38.02 113 SER A O 1
ATOM 867 N N . ALA A 1 117 ? 39.245 71.286 158.795 1.00 36.69 114 ALA A N 1
ATOM 868 C CA . ALA A 1 117 ? 38.377 70.564 157.874 1.00 36.68 114 ALA A CA 1
ATOM 869 C C . ALA A 1 117 ? 37.106 70.070 158.569 1.00 36.92 114 ALA A C 1
ATOM 870 O O . ALA A 1 117 ? 36.010 70.210 158.025 1.00 37.41 114 ALA A O 1
ATOM 872 N N . ILE A 1 118 ? 37.263 69.521 159.775 1.00 36.65 115 ILE A N 1
ATOM 873 C CA . ILE A 1 118 ? 36.141 69.038 160.573 1.00 37.22 115 ILE A CA 1
ATOM 874 C C . ILE A 1 118 ? 35.223 70.174 161.033 1.00 38.14 115 ILE A C 1
ATOM 875 O O . ILE A 1 118 ? 34.001 69.996 161.124 1.00 38.99 115 ILE A O 1
ATOM 880 N N . PHE A 1 119 ? 35.808 71.335 161.314 1.00 38.18 116 PHE A N 1
ATOM 881 C CA . PHE A 1 119 ? 35.036 72.492 161.725 1.00 39.15 116 PHE A CA 1
ATOM 882 C C . PHE A 1 119 ? 34.247 73.060 160.550 1.00 39.77 116 PHE A C 1
ATOM 883 O O . PHE A 1 119 ? 33.038 73.254 160.649 1.00 40.76 116 PHE A O 1
ATOM 891 N N . SER A 1 120 ? 34.930 73.292 159.432 1.00 39.48 117 SER A N 1
ATOM 892 C CA . SER A 1 120 ? 34.343 74.011 158.297 1.00 40.31 117 SER A CA 1
ATOM 893 C C . SER A 1 120 ? 33.372 73.211 157.430 1.00 40.75 117 SER A C 1
ATOM 894 O O . SER A 1 120 ? 32.494 73.802 156.796 1.00 41.80 117 SER A O 1
ATOM 897 N N . TYR A 1 121 ? 33.522 71.885 157.404 1.00 40.16 118 TYR A N 1
ATOM 898 C CA . TYR A 1 121 ? 32.753 71.048 156.477 1.00 40.54 118 TYR A CA 1
ATOM 899 C C . TYR A 1 121 ? 31.801 70.042 157.122 1.00 41.20 118 TYR A C 1
ATOM 900 O O . TYR A 1 121 ? 31.100 69.293 156.429 1.00 41.79 118 TYR A O 1
ATOM 909 N N . LEU A 1 122 ? 31.773 70.039 158.450 1.00 41.47 119 LEU A N 1
ATOM 910 C CA . LEU A 1 122 ? 30.724 69.353 159.195 1.00 42.50 119 LEU A CA 1
ATOM 911 C C . LEU A 1 122 ? 30.104 70.330 160.163 1.00 43.53 119 LEU A C 1
ATOM 912 O O . LEU A 1 122 ? 30.808 71.130 160.782 1.00 43.23 119 LEU A O 1
ATOM 917 N N . ASP A 1 123 ? 28.784 70.264 160.283 1.00 44.96 120 ASP A N 1
ATOM 918 C CA . ASP A 1 123 ? 28.072 71.004 161.305 1.00 46.27 120 ASP A CA 1
ATOM 919 C C . ASP A 1 123 ? 27.915 70.099 162.540 1.00 46.65 120 ASP A C 1
ATOM 920 O O . ASP A 1 123 ? 28.740 69.211 162.763 1.00 45.42 120 ASP A O 1
ATOM 925 N N . GLU A 1 124 ? 26.853 70.306 163.323 1.00 48.37 121 GLU A N 1
ATOM 926 C CA . GLU A 1 124 ? 26.712 69.670 164.637 1.00 48.92 121 GLU A CA 1
ATOM 927 C C . GLU A 1 124 ? 26.227 68.223 164.571 1.00 49.08 121 GLU A C 1
ATOM 928 O O . GLU A 1 124 ? 26.799 67.337 165.202 1.00 48.57 121 GLU A O 1
ATOM 934 N N . GLY A 1 125 ? 25.176 67.968 163.808 1.00 49.99 122 GLY A N 1
ATOM 935 C CA . GLY A 1 125 ? 24.662 66.603 163.713 1.00 50.35 122 GLY A CA 1
ATOM 936 C C . GLY A 1 125 ? 25.534 65.728 162.839 1.00 48.52 122 GLY A C 1
ATOM 937 O O . GLY A 1 125 ? 25.453 64.504 162.887 1.00 48.69 122 GLY A O 1
ATOM 938 N N . ASP A 1 126 ? 26.391 66.383 162.064 1.00 46.98 123 ASP A N 1
ATOM 939 C CA . ASP A 1 126 ? 27.037 65.789 160.901 1.00 45.66 123 ASP A CA 1
ATOM 940 C C . ASP A 1 126 ? 28.091 64.743 161.249 1.00 44.35 123 ASP A C 1
ATOM 941 O O . ASP A 1 126 ? 28.811 64.895 162.230 1.00 43.59 123 ASP A O 1
ATOM 946 N N . PRO A 1 127 ? 28.158 63.665 160.446 1.00 44.18 124 PRO A N 1
ATOM 947 C CA . PRO A 1 127 ? 29.036 62.541 160.725 1.00 43.52 124 PRO A CA 1
ATOM 948 C C . PRO A 1 127 ? 30.413 62.627 160.080 1.00 41.95 124 PRO A C 1
ATOM 949 O O . PRO A 1 127 ? 30.528 62.938 158.891 1.00 41.71 124 PRO A O 1
ATOM 953 N N . LEU A 1 128 ? 31.443 62.353 160.878 1.00 41.06 125 LEU A N 1
ATOM 954 C CA . LEU A 1 128 ? 32.770 62.056 160.352 1.00 39.90 125 LEU A CA 1
ATOM 955 C C . LEU A 1 128 ? 32.956 60.542 160.332 1.00 40.23 125 LEU A C 1
ATOM 956 O O . LEU A 1 128 ? 33.057 59.900 161.379 1.00 40.53 125 LEU A O 1
ATOM 961 N N . ILE A 1 129 ? 32.988 59.974 159.135 1.00 40.35 126 ILE A N 1
ATOM 962 C CA . ILE A 1 129 ? 33.096 58.532 158.984 1.00 41.01 126 ILE A CA 1
ATOM 963 C C . ILE A 1 129 ? 34.564 58.152 158.800 1.00 40.24 126 ILE A C 1
ATOM 964 O O . ILE A 1 129 ? 35.182 58.462 157.773 1.00 39.82 126 ILE A O 1
ATOM 969 N N . CYS A 1 130 ? 35.102 57.493 159.824 1.00 40.26 127 CYS A N 1
ATOM 970 C CA . CYS A 1 130 ? 36.526 57.201 159.932 1.00 39.61 127 CYS A CA 1
ATOM 971 C C . CYS A 1 130 ? 36.773 55.724 160.179 1.00 40.52 127 CYS A C 1
ATOM 972 O O . CYS A 1 130 ? 35.941 55.036 160.782 1.00 41.46 127 CYS A O 1
ATOM 975 N N . HIS A 1 131 ? 37.933 55.252 159.724 1.00 40.34 128 HIS A N 1
ATOM 976 C CA . HIS A 1 131 ? 38.289 53.840 159.835 1.00 41.40 128 HIS A CA 1
ATOM 977 C C . HIS A 1 131 ? 38.451 53.378 161.257 1.00 41.84 128 HIS A C 1
ATOM 978 O O . HIS A 1 131 ? 38.898 54.130 162.125 1.00 41.07 128 HIS A O 1
ATOM 985 N N . ASP A 1 132 ? 38.059 52.122 161.468 1.00 43.38 129 ASP A N 1
ATOM 986 C CA . ASP A 1 132 ? 38.057 51.390 162.747 1.00 44.33 129 ASP A CA 1
ATOM 987 C C . ASP A 1 132 ? 39.287 51.567 163.635 1.00 43.81 129 ASP A C 1
ATOM 988 O O . ASP A 1 132 ? 39.172 51.634 164.859 1.00 44.05 129 ASP A O 1
ATOM 993 N N . TYR A 1 133 ? 40.459 51.574 163.004 1.00 43.29 130 TYR A N 1
ATOM 994 C CA . TYR A 1 133 ? 41.723 51.812 163.673 1.00 42.88 130 TYR A CA 1
ATOM 995 C C . TYR A 1 133 ? 42.084 53.250 163.331 1.00 41.47 130 TYR A C 1
ATOM 996 O O . TYR A 1 133 ? 42.275 53.579 162.156 1.00 41.01 130 TYR A O 1
ATOM 1005 N N . TYR A 1 134 ? 42.160 54.109 164.343 1.00 41.02 131 TYR A N 1
ATOM 1006 C CA . TYR A 1 134 ? 42.372 55.533 164.114 1.00 39.99 131 TYR A CA 1
ATOM 1007 C C . TYR A 1 134 ? 43.214 56.192 165.185 1.00 40.11 131 TYR A C 1
ATOM 1008 O O . TYR A 1 134 ? 43.281 55.728 166.322 1.00 40.88 131 TYR A O 1
ATOM 1017 N N . TRP A 1 135 ? 43.844 57.292 164.788 1.00 39.89 132 TRP A N 1
ATOM 1018 C CA . TRP A 1 135 ? 44.574 58.191 165.671 1.00 39.98 132 TRP A CA 1
ATOM 1019 C C . TRP A 1 135 ? 43.559 58.903 166.523 1.00 39.88 132 TRP A C 1
ATOM 1020 O O . TRP A 1 135 ? 42.656 59.557 166.006 1.00 39.43 132 TRP A O 1
ATOM 1031 N N . ALA A 1 136 ? 43.687 58.768 167.840 1.00 40.52 133 ALA A N 1
ATOM 1032 C CA . ALA A 1 136 ? 42.655 59.216 168.785 1.00 40.85 133 ALA A CA 1
ATOM 1033 C C . ALA A 1 136 ? 42.128 60.646 168.593 1.00 40.21 133 ALA A C 1
ATOM 1034 O O . ALA A 1 136 ? 40.922 60.866 168.715 1.00 40.48 133 ALA A O 1
ATOM 1036 N N . PRO A 1 137 ? 43.014 61.620 168.290 1.00 39.60 134 PRO A N 1
ATOM 1037 C CA . PRO A 1 137 ? 42.521 62.994 168.167 1.00 39.11 134 PRO A CA 1
ATOM 1038 C C . PRO A 1 137 ? 41.424 63.247 167.127 1.00 38.54 134 PRO A C 1
ATOM 1039 O O . PRO A 1 137 ? 40.801 64.301 167.188 1.00 38.58 134 PRO A O 1
ATOM 1043 N N . TYR A 1 138 ? 41.191 62.326 166.187 1.00 38.22 135 TYR A N 1
ATOM 1044 C CA . TYR A 1 138 ? 40.075 62.485 165.231 1.00 37.98 135 TYR A CA 1
ATOM 1045 C C . TYR A 1 138 ? 38.734 62.529 165.971 1.00 38.71 135 TYR A C 1
ATOM 1046 O O . TYR A 1 138 ? 37.896 63.402 165.719 1.00 38.63 135 TYR A O 1
ATOM 1055 N N . ARG A 1 139 ? 38.553 61.580 166.887 1.00 39.46 136 ARG A N 1
ATOM 1056 C CA . ARG A 1 139 ? 37.346 61.474 167.685 1.00 40.57 136 ARG A CA 1
ATOM 1057 C C . ARG A 1 139 ? 37.277 62.646 168.656 1.00 40.95 136 ARG A C 1
ATOM 1058 O O . ARG A 1 139 ? 36.207 63.239 168.850 1.00 41.58 136 ARG A O 1
ATOM 1066 N N . LYS A 1 140 ? 38.424 62.981 169.244 1.00 40.68 137 LYS A N 1
ATOM 1067 C CA . LYS A 1 140 ? 38.524 64.084 170.197 1.00 41.27 137 LYS A CA 1
ATOM 1068 C C . LYS A 1 140 ? 38.029 65.415 169.617 1.00 40.99 137 LYS A C 1
ATOM 1069 O O . LYS A 1 140 ? 37.286 66.144 170.284 1.00 41.77 137 LYS A O 1
ATOM 1075 N N . ILE A 1 141 ? 38.432 65.714 168.378 1.00 39.83 138 ILE A N 1
ATOM 1076 C CA . ILE A 1 141 ? 38.017 66.946 167.693 1.00 39.55 138 ILE A CA 1
ATOM 1077 C C . ILE A 1 141 ? 36.505 66.976 167.476 1.00 40.08 138 ILE A C 1
ATOM 1078 O O . ILE A 1 141 ? 35.858 67.974 167.796 1.00 40.74 138 ILE A O 1
ATOM 1083 N N . CYS A 1 142 ? 35.946 65.879 166.967 1.00 39.98 139 CYS A N 1
ATOM 1084 C CA . CYS A 1 142 ? 34.493 65.756 166.800 1.00 40.77 139 CYS A CA 1
ATOM 1085 C C . CYS A 1 142 ? 33.748 66.050 168.092 1.00 42.07 139 CYS A C 1
ATOM 1086 O O . CYS A 1 142 ? 32.708 66.708 168.083 1.00 42.78 139 CYS A O 1
ATOM 1089 N N . GLU A 1 143 ? 34.291 65.560 169.202 1.00 42.45 140 GLU A N 1
ATOM 1090 C CA . GLU A 1 143 ? 33.661 65.743 170.501 1.00 44.05 140 GLU A CA 1
ATOM 1091 C C . GLU A 1 143 ? 33.799 67.180 170.985 1.00 44.53 140 GLU A C 1
ATOM 1092 O O . GLU A 1 143 ? 32.880 67.720 171.607 1.00 45.92 140 GLU A O 1
ATOM 1098 N N . GLU A 1 144 ? 34.941 67.795 170.685 1.00 43.65 141 GLU A N 1
ATOM 1099 C CA . GLU A 1 144 ? 35.176 69.191 171.041 1.00 44.22 141 GLU A CA 1
ATOM 1100 C C . GLU A 1 144 ? 34.163 70.080 170.317 1.00 44.33 141 GLU A C 1
ATOM 1101 O O . GLU A 1 144 ? 33.521 70.929 170.936 1.00 45.58 141 GLU A O 1
ATOM 1107 N N . PHE A 1 145 ? 34.002 69.851 169.017 1.00 43.19 142 PHE A N 1
ATOM 1108 C CA . PHE A 1 145 ? 33.158 70.695 168.178 1.00 43.39 142 PHE A CA 1
ATOM 1109 C C . PHE A 1 145 ? 31.749 70.153 167.962 1.00 44.30 142 PHE A C 1
ATOM 1110 O O . PHE A 1 145 ? 30.965 70.742 167.218 1.00 44.74 142 PHE A O 1
ATOM 1118 N N . GLY A 1 146 ? 31.425 69.038 168.609 1.00 44.78 143 GLY A N 1
ATOM 1119 C CA . GLY A 1 146 ? 30.068 68.500 168.553 1.00 46.08 143 GLY A CA 1
ATOM 1120 C C . GLY A 1 146 ? 29.705 67.826 167.245 1.00 45.38 143 GLY A C 1
ATOM 1121 O O . GLY A 1 146 ? 28.541 67.571 166.985 1.00 46.36 143 GLY A O 1
ATOM 1122 N N . ARG A 1 147 ? 30.707 67.547 166.418 1.00 43.92 144 ARG A N 1
ATOM 1123 C CA . ARG A 1 147 ? 30.530 66.698 165.245 1.00 43.53 144 ARG A CA 1
ATOM 1124 C C . ARG A 1 147 ? 30.363 65.246 165.695 1.00 44.17 144 ARG A C 1
ATOM 1125 O O . ARG A 1 147 ? 30.824 64.851 166.774 1.00 44.53 144 ARG A O 1
ATOM 1133 N N . ASN A 1 148 ? 29.709 64.449 164.863 1.00 44.62 145 ASN A N 1
ATOM 1134 C CA . ASN A 1 148 ? 29.449 63.060 165.196 1.00 45.28 145 ASN A CA 1
ATOM 1135 C C . ASN A 1 148 ? 30.472 62.061 164.637 1.00 44.15 145 ASN A C 1
ATOM 1136 O O . ASN A 1 148 ? 30.455 61.729 163.447 1.00 43.81 145 ASN A O 1
ATOM 1141 N N . PHE A 1 149 ? 31.356 61.577 165.504 1.00 43.65 146 PHE A N 1
ATOM 1142 C CA . PHE A 1 149 ? 32.329 60.560 165.115 1.00 42.90 146 PHE A CA 1
ATOM 1143 C C . PHE A 1 149 ? 31.663 59.216 164.868 1.00 44.07 146 PHE A C 1
ATOM 1144 O O . PHE A 1 149 ? 30.869 58.752 165.684 1.00 45.45 146 PHE A O 1
ATOM 1152 N N . LYS A 1 150 ? 32.020 58.589 163.751 1.00 43.83 147 LYS A N 1
ATOM 1153 C CA . LYS A 1 150 ? 31.373 57.366 163.285 1.00 45.17 147 LYS A CA 1
ATOM 1154 C C . LYS A 1 150 ? 32.422 56.424 162.667 1.00 44.77 147 LYS A C 1
ATOM 1155 O O . LYS A 1 150 ? 33.170 56.827 161.775 1.00 43.80 147 LYS A O 1
ATOM 1161 N N . THR A 1 151 ? 32.478 55.179 163.142 1.00 45.66 148 THR A N 1
ATOM 1162 C CA . THR A 1 151 ? 33.480 54.213 162.677 1.00 45.43 148 THR A CA 1
ATOM 1163 C C . THR A 1 151 ? 32.923 53.113 161.774 1.00 46.72 148 THR A C 1
ATOM 1164 O O . THR A 1 151 ? 31.754 52.723 161.886 1.00 48.13 148 THR A O 1
ATOM 1168 N N . PHE A 1 152 ? 33.786 52.611 160.891 1.00 46.37 149 PHE A N 1
ATOM 1169 C CA . PHE A 1 152 ? 33.497 51.431 160.076 1.00 47.72 149 PHE A CA 1
ATOM 1170 C C . PHE A 1 152 ? 34.688 50.461 160.140 1.00 48.01 149 PHE A C 1
ATOM 1171 O O . PHE A 1 152 ? 35.826 50.895 160.344 1.00 46.80 149 PHE A O 1
ATOM 1179 N N . GLU A 1 153 ? 34.423 49.163 159.955 1.00 49.69 150 GLU A N 1
ATOM 1180 C CA . GLU A 1 153 ? 35.465 48.130 159.996 1.00 50.25 150 GLU A CA 1
ATOM 1181 C C . GLU A 1 153 ? 36.478 48.305 158.867 1.00 49.45 150 GLU A C 1
ATOM 1182 O O . GLU A 1 153 ? 36.183 48.011 157.712 1.00 50.21 150 GLU A O 1
ATOM 1188 N N . PHE A 1 154 ? 37.665 48.790 159.224 1.00 48.08 151 PHE A N 1
ATOM 1189 C CA . PHE A 1 154 ? 38.780 49.044 158.296 1.00 47.35 151 PHE A CA 1
ATOM 1190 C C . PHE A 1 154 ? 39.047 47.895 157.318 1.00 48.92 151 PHE A C 1
ATOM 1191 O O . PHE A 1 154 ? 39.018 48.089 156.102 1.00 49.09 151 PHE A O 1
ATOM 1199 N N . PHE A 1 155 ? 39.309 46.708 157.861 1.00 50.20 152 PHE A N 1
ATOM 1200 C CA . PHE A 1 155 ? 39.863 45.603 157.084 1.00 51.77 152 PHE A CA 1
ATOM 1201 C C . PHE A 1 155 ? 38.880 44.466 156.834 1.00 53.94 152 PHE A C 1
ATOM 1202 O O . PHE A 1 155 ? 37.863 44.337 157.515 1.00 54.43 152 PHE A O 1
ATOM 1210 N N . THR A 1 156 ? 39.201 43.644 155.842 1.00 55.52 153 THR A N 1
ATOM 1211 C CA . THR A 1 156 ? 38.516 42.380 155.631 1.00 57.88 153 THR A CA 1
ATOM 1212 C C . THR A 1 156 ? 39.311 41.326 156.382 1.00 59.14 153 THR A C 1
ATOM 1213 O O . THR A 1 156 ? 40.360 41.628 156.938 1.00 58.19 153 THR A O 1
ATOM 1217 N N . ASP A 1 157 ? 38.819 40.093 156.400 1.00 61.57 154 ASP A N 1
ATOM 1218 C CA . ASP A 1 157 ? 39.529 39.006 157.066 1.00 63.26 154 ASP A CA 1
ATOM 1219 C C . ASP A 1 157 ? 40.905 38.726 156.446 1.00 63.71 154 ASP A C 1
ATOM 1220 O O . ASP A 1 157 ? 41.776 38.139 157.093 1.00 64.47 154 ASP A O 1
ATOM 1225 N N . ASP A 1 158 ? 41.090 39.170 155.202 1.00 63.43 155 ASP A N 1
ATOM 1226 C CA . ASP A 1 158 ? 42.371 39.070 154.499 1.00 63.90 155 ASP A CA 1
ATOM 1227 C C . ASP A 1 158 ? 43.240 40.332 154.645 1.00 61.36 155 ASP A C 1
ATOM 1228 O O . ASP A 1 158 ? 44.339 40.411 154.088 1.00 61.61 155 ASP A O 1
ATOM 1233 N N . PHE A 1 159 ? 42.738 41.299 155.410 1.00 59.11 156 PHE A N 1
ATOM 1234 C CA . PHE A 1 159 ? 43.417 42.574 155.672 1.00 56.64 156 PHE A CA 1
ATOM 1235 C C . PHE A 1 159 ? 43.661 43.407 154.416 1.00 55.85 156 PHE A C 1
ATOM 1236 O O . PHE A 1 159 ? 44.779 43.861 154.147 1.00 55.38 156 PHE A O 1
ATOM 1244 N N . ALA A 1 160 ? 42.590 43.584 153.648 1.00 55.90 157 ALA A N 1
ATOM 1245 C CA . ALA A 1 160 ? 42.523 44.601 152.606 1.00 54.82 157 ALA A CA 1
ATOM 1246 C C . ALA A 1 160 ? 41.451 45.600 153.021 1.00 53.00 157 ALA A C 1
ATOM 1247 O O . ALA A 1 160 ? 40.662 45.325 153.923 1.00 52.96 157 ALA A O 1
ATOM 1249 N N . PHE A 1 161 ? 41.428 46.763 152.379 1.00 51.72 158 PHE A N 1
ATOM 1250 C CA . PHE A 1 161 ? 40.426 47.775 152.690 1.00 50.19 158 PHE A CA 1
ATOM 1251 C C . PHE A 1 161 ? 39.033 47.196 152.541 1.00 51.38 158 PHE A C 1
ATOM 1252 O O . PHE A 1 161 ? 38.712 46.593 151.518 1.00 52.96 158 PHE A O 1
ATOM 1260 N N . ASN A 1 162 ? 38.218 47.367 153.576 1.00 50.88 159 ASN A N 1
ATOM 1261 C CA . ASN A 1 162 ? 36.888 46.770 153.614 1.00 52.27 159 ASN A CA 1
ATOM 1262 C C . ASN A 1 162 ? 35.866 47.588 152.834 1.00 52.10 159 ASN A C 1
ATOM 1263 O O . ASN A 1 162 ? 34.858 48.056 153.385 1.00 51.68 159 ASN A O 1
ATOM 1268 N N . ILE A 1 163 ? 36.134 47.723 151.537 1.00 52.62 160 ILE A N 1
ATOM 1269 C CA . ILE A 1 163 ? 35.306 48.502 150.621 1.00 52.71 160 ILE A CA 1
ATOM 1270 C C . ILE A 1 163 ? 33.796 48.294 150.812 1.00 53.83 160 ILE A C 1
ATOM 1271 O O . ILE A 1 163 ? 33.029 49.253 150.763 1.00 53.17 160 ILE A O 1
ATOM 1276 N N . ASP A 1 164 ? 33.385 47.050 151.052 1.00 55.76 161 ASP A N 1
ATOM 1277 C CA . ASP A 1 164 ? 31.977 46.724 151.262 1.00 57.17 161 ASP A CA 1
ATOM 1278 C C . ASP A 1 164 ? 31.400 47.433 152.481 1.00 55.92 161 ASP A C 1
ATOM 1279 O O . ASP A 1 164 ? 30.357 48.083 152.388 1.00 56.03 161 ASP A O 1
ATOM 1284 N N . VAL A 1 165 ? 32.083 47.308 153.619 1.00 54.92 162 VAL A N 1
ATOM 1285 C CA . VAL A 1 165 ? 31.619 47.920 154.863 1.00 53.87 162 VAL A CA 1
ATOM 1286 C C . VAL A 1 165 ? 31.744 49.439 154.774 1.00 51.83 162 VAL A C 1
ATOM 1287 O O . VAL A 1 165 ? 30.847 50.164 155.211 1.00 51.62 162 VAL A O 1
ATOM 1291 N N . TYR A 1 166 ? 32.840 49.913 154.181 1.00 50.52 163 TYR A N 1
ATOM 1292 C CA . TYR A 1 166 ? 33.017 51.343 153.938 1.00 48.80 163 TYR A CA 1
ATOM 1293 C C . TYR A 1 166 ? 31.804 51.919 153.218 1.00 49.45 163 TYR A C 1
ATOM 1294 O O . TYR A 1 166 ? 31.291 52.967 153.602 1.00 48.63 163 TYR A O 1
ATOM 1303 N N . LYS A 1 167 ? 31.349 51.214 152.187 1.00 51.21 164 LYS A N 1
ATOM 1304 C CA . LYS A 1 167 ? 30.200 51.636 151.397 1.00 52.38 164 LYS A CA 1
ATOM 1305 C C . LYS A 1 167 ? 28.922 51.742 152.221 1.00 53.19 164 LYS A C 1
ATOM 1306 O O . LYS A 1 167 ? 28.186 52.716 152.089 1.00 53.02 164 LYS A O 1
ATOM 1312 N N . GLU A 1 168 ? 28.668 50.756 153.078 1.00 54.41 165 GLU A N 1
ATOM 1313 C CA . GLU A 1 168 ? 27.445 50.764 153.880 1.00 55.69 165 GLU A CA 1
ATOM 1314 C C . GLU A 1 168 ? 27.477 51.841 154.970 1.00 54.14 165 GLU A C 1
ATOM 1315 O O . GLU A 1 168 ? 26.441 52.406 155.317 1.00 54.80 165 GLU A O 1
ATOM 1321 N N . ALA A 1 169 ? 28.670 52.141 155.476 1.00 52.43 166 ALA A N 1
ATOM 1322 C CA . ALA A 1 169 ? 28.861 53.248 156.410 1.00 50.98 166 ALA A CA 1
ATOM 1323 C C . ALA A 1 169 ? 28.564 54.604 155.761 1.00 50.37 166 ALA A C 1
ATOM 1324 O O . ALA A 1 169 ? 27.851 55.427 156.339 1.00 50.45 166 ALA A O 1
ATOM 1326 N N . ILE A 1 170 ? 29.111 54.828 154.564 1.00 50.07 167 ILE A N 1
ATOM 1327 C CA . ILE A 1 170 ? 28.887 56.073 153.818 1.00 49.57 167 ILE A CA 1
ATOM 1328 C C . ILE A 1 170 ? 27.419 56.181 153.420 1.00 51.32 167 ILE A C 1
ATOM 1329 O O . ILE A 1 170 ? 26.829 57.257 153.508 1.00 51.27 167 ILE A O 1
ATOM 1334 N N . ASP A 1 171 ? 26.836 55.060 152.998 1.00 53.17 168 ASP A N 1
ATOM 1335 C CA . ASP A 1 171 ? 25.404 54.986 152.690 1.00 55.18 168 ASP A CA 1
ATOM 1336 C C . ASP A 1 171 ? 24.557 55.465 153.864 1.00 55.57 168 ASP A C 1
ATOM 1337 O O . ASP A 1 171 ? 23.596 56.213 153.679 1.00 56.45 168 ASP A O 1
ATOM 1342 N N . GLU A 1 172 ? 24.931 55.032 155.066 1.00 55.24 169 GLU A N 1
ATOM 1343 C CA . GLU A 1 172 ? 24.228 55.394 156.292 1.00 55.90 169 GLU A CA 1
ATOM 1344 C C . GLU A 1 172 ? 24.344 56.888 156.613 1.00 54.59 169 GLU A C 1
ATOM 1345 O O . GLU A 1 172 ? 23.375 57.511 157.057 1.00 55.50 169 GLU A O 1
ATOM 1351 N N . GLY A 1 173 ? 25.527 57.454 156.389 1.00 52.68 170 GLY A N 1
ATOM 1352 C CA . GLY A 1 173 ? 25.731 58.887 156.572 1.00 51.54 170 GLY A CA 1
ATOM 1353 C C . GLY A 1 173 ? 24.788 59.675 155.683 1.00 52.58 170 GLY A C 1
ATOM 1354 O O . GLY A 1 173 ? 24.026 60.524 156.154 1.00 53.11 170 GLY A O 1
ATOM 1355 N N . ILE A 1 174 ? 24.813 59.343 154.397 1.00 53.16 171 ILE A N 1
ATOM 1356 C CA . ILE A 1 174 ? 24.097 60.082 153.359 1.00 54.25 171 ILE A CA 1
ATOM 1357 C C . ILE A 1 174 ? 22.579 59.853 153.398 1.00 56.74 171 ILE A C 1
ATOM 1358 O O . ILE A 1 174 ? 21.842 60.214 152.483 1.00 58.23 171 ILE A O 1
ATOM 1363 N N . ARG A 1 175 ? 22.124 59.303 154.516 1.00 57.57 172 ARG A N 1
ATOM 1364 C CA . ARG A 1 175 ? 20.762 58.847 154.683 1.00 60.06 172 ARG A CA 1
ATOM 1365 C C . ARG A 1 175 ? 20.194 59.504 155.935 1.00 60.41 172 ARG A C 1
ATOM 1366 O O . ARG A 1 175 ? 18.975 59.652 156.084 1.00 62.54 172 ARG A O 1
ATOM 1374 N N . ASP A 1 176 ? 21.100 59.907 156.823 1.00 58.44 173 ASP A N 1
ATOM 1375 C CA . ASP A 1 176 ? 20.751 60.581 158.063 1.00 58.51 173 ASP A CA 1
ATOM 1376 C C . ASP A 1 176 ? 21.064 62.081 158.004 1.00 57.20 173 ASP A C 1
ATOM 1377 O O . ASP A 1 176 ? 20.592 62.853 158.843 1.00 57.70 173 ASP A O 1
ATOM 1382 N N . SER A 1 177 ? 21.856 62.487 157.011 1.00 55.62 174 SER A N 1
ATOM 1383 C CA . SER A 1 177 ? 22.315 63.870 156.906 1.00 54.45 174 SER A CA 1
ATOM 1384 C C . SER A 1 177 ? 22.624 64.293 155.471 1.00 54.02 174 SER A C 1
ATOM 1385 O O . SER A 1 177 ? 23.083 63.485 154.664 1.00 53.87 174 SER A O 1
ATOM 1388 N N . ASP A 1 178 ? 22.380 65.566 155.167 1.00 54.07 175 ASP A N 1
ATOM 1389 C CA . ASP A 1 178 ? 22.702 66.130 153.861 1.00 53.70 175 ASP A CA 1
ATOM 1390 C C . ASP A 1 178 ? 24.187 66.462 153.737 1.00 51.55 175 ASP A C 1
ATOM 1391 O O . ASP A 1 178 ? 24.686 66.708 152.638 1.00 51.34 175 ASP A O 1
ATOM 1396 N N . ARG A 1 179 ? 24.898 66.472 154.858 1.00 50.06 176 ARG A N 1
ATOM 1397 C CA . ARG A 1 179 ? 26.316 66.804 154.850 1.00 48.06 176 ARG A CA 1
ATOM 1398 C C . ARG A 1 179 ? 27.087 65.729 155.588 1.00 46.92 176 ARG A C 1
ATOM 1399 O O . ARG A 1 179 ? 26.716 65.356 156.700 1.00 47.22 176 ARG A O 1
ATOM 1407 N N . ILE A 1 180 ? 28.136 65.207 154.958 1.00 45.79 177 ILE A N 1
ATOM 1408 C CA . ILE A 1 180 ? 28.971 64.180 155.588 1.00 44.88 177 ILE A CA 1
ATOM 1409 C C . ILE A 1 180 ? 30.464 64.406 155.340 1.00 43.38 177 ILE A C 1
ATOM 1410 O O . ILE A 1 180 ? 30.849 65.288 154.573 1.00 43.33 177 ILE A O 1
ATOM 1415 N N . ALA A 1 181 ? 31.300 63.610 156.000 1.00 42.46 178 ALA A N 1
ATOM 1416 C CA . ALA A 1 181 ? 32.738 63.655 155.760 1.00 41.23 178 ALA A CA 1
ATOM 1417 C C . ALA A 1 181 ? 33.394 62.294 155.940 1.00 40.96 178 ALA A C 1
ATOM 1418 O O . ALA A 1 181 ? 33.088 61.565 156.882 1.00 41.26 178 ALA A O 1
ATOM 1420 N N . SER A 1 182 ? 34.289 61.951 155.025 1.00 40.56 179 SER A N 1
ATOM 1421 C CA . SER A 1 182 ? 35.062 60.733 155.157 1.00 40.55 179 SER A CA 1
ATOM 1422 C C . SER A 1 182 ? 36.480 61.088 155.520 1.00 39.49 179 SER A C 1
ATOM 1423 O O . SER A 1 182 ? 37.082 61.965 154.899 1.00 39.06 179 SER A O 1
ATOM 1426 N N . LEU A 1 183 ? 37.011 60.411 156.529 1.00 39.25 180 LEU A N 1
ATOM 1427 C CA . LEU A 1 183 ? 38.413 60.575 156.874 1.00 38.50 180 LEU A CA 1
ATOM 1428 C C . LEU A 1 183 ? 39.164 59.289 156.592 1.00 38.90 180 LEU A C 1
ATOM 1429 O O . LEU A 1 183 ? 38.754 58.218 157.041 1.00 39.63 180 LEU A O 1
ATOM 1434 N N . ILE A 1 184 ? 40.242 59.410 155.818 1.00 38.66 181 ILE A N 1
ATOM 1435 C CA . ILE A 1 184 ? 41.138 58.299 155.527 1.00 39.18 181 ILE A CA 1
ATOM 1436 C C . ILE A 1 184 ? 42.577 58.724 155.813 1.00 38.75 181 ILE A C 1
ATOM 1437 O O . ILE A 1 184 ? 43.101 59.651 155.194 1.00 38.39 181 ILE A O 1
ATOM 1442 N N . ASN A 1 185 ? 43.200 58.049 156.771 1.00 38.97 182 ASN A N 1
ATOM 1443 C CA . ASN A 1 185 ? 44.612 58.236 157.068 1.00 38.92 182 ASN A CA 1
ATOM 1444 C C . ASN A 1 185 ? 45.446 57.216 156.298 1.00 39.82 182 ASN A C 1
ATOM 1445 O O . ASN A 1 185 ? 45.644 56.087 156.742 1.00 40.44 182 ASN A O 1
ATOM 1450 N N . SER A 1 186 ? 45.912 57.639 155.127 1.00 40.02 183 SER A N 1
ATOM 1451 C CA . SER A 1 186 ? 46.641 56.803 154.178 1.00 40.97 183 SER A CA 1
ATOM 1452 C C . SER A 1 186 ? 47.436 57.742 153.290 1.00 40.88 183 SER A C 1
ATOM 1453 O O . SER A 1 186 ? 46.973 58.843 152.996 1.00 40.23 183 SER A O 1
ATOM 1456 N N . PRO A 1 187 ? 48.638 57.327 152.864 1.00 41.72 184 PRO A N 1
ATOM 1457 C CA . PRO A 1 187 ? 49.284 56.061 153.191 1.00 42.66 184 PRO A CA 1
ATOM 1458 C C . PRO A 1 187 ? 50.016 56.128 154.528 1.00 42.18 184 PRO A C 1
ATOM 1459 O O . PRO A 1 187 ? 50.238 57.223 155.052 1.00 41.38 184 PRO A O 1
ATOM 1463 N N . GLY A 1 188 ? 50.378 54.965 155.069 1.00 42.87 185 GLY A N 1
ATOM 1464 C CA . GLY A 1 188 ? 51.143 54.887 156.311 1.00 42.66 185 GLY A CA 1
ATOM 1465 C C . GLY A 1 188 ? 50.298 55.126 157.541 1.00 41.47 185 GLY A C 1
ATOM 1466 O O . GLY A 1 188 ? 50.695 55.867 158.438 1.00 41.01 185 GLY A O 1
ATOM 1467 N N . ASN A 1 189 ? 49.131 54.486 157.563 1.00 41.34 186 ASN A N 1
ATOM 1468 C CA . ASN A 1 189 ? 48.131 54.596 158.632 1.00 40.39 186 ASN A CA 1
ATOM 1469 C C . ASN A 1 189 ? 48.671 54.348 160.031 1.00 40.53 186 ASN A C 1
ATOM 1470 O O . ASN A 1 189 ? 49.185 53.279 160.325 1.00 41.74 186 ASN A O 1
ATOM 1475 N N . ASN A 1 190 ? 48.552 55.350 160.885 1.00 39.57 187 ASN A N 1
ATOM 1476 C CA . ASN A 1 190 ? 48.742 55.177 162.311 1.00 39.81 187 ASN A CA 1
ATOM 1477 C C . ASN A 1 190 ? 47.378 54.753 162.897 1.00 39.76 187 ASN A C 1
ATOM 1478 O O . ASN A 1 190 ? 46.398 55.507 162.784 1.00 38.96 187 ASN A O 1
ATOM 1483 N N . PRO A 1 191 ? 47.294 53.567 163.544 1.00 40.73 188 PRO A N 1
ATOM 1484 C CA . PRO A 1 191 ? 48.306 52.619 164.041 1.00 41.96 188 PRO A CA 1
ATOM 1485 C C . PRO A 1 191 ? 48.792 51.485 163.116 1.00 43.15 188 PRO A C 1
ATOM 1486 O O . PRO A 1 191 ? 49.907 50.975 163.309 1.00 44.17 188 PRO A O 1
ATOM 1490 N N . THR A 1 192 ? 47.976 51.099 162.137 1.00 43.18 189 THR A N 1
ATOM 1491 C CA . THR A 1 192 ? 48.143 49.818 161.441 1.00 44.61 189 THR A CA 1
ATOM 1492 C C . THR A 1 192 ? 49.388 49.680 160.569 1.00 45.31 189 THR A C 1
ATOM 1493 O O . THR A 1 192 ? 49.988 48.607 160.520 1.00 46.97 189 THR A O 1
ATOM 1497 N N . GLY A 1 193 ? 49.765 50.756 159.884 1.00 44.33 190 GLY A N 1
ATOM 1498 C CA . GLY A 1 193 ? 50.868 50.726 158.925 1.00 45.08 190 GLY A CA 1
ATOM 1499 C C . GLY A 1 193 ? 50.377 50.403 157.525 1.00 45.56 190 GLY A C 1
ATOM 1500 O O . GLY A 1 193 ? 51.171 50.246 156.595 1.00 46.57 190 GLY A O 1
ATOM 1501 N N . TYR A 1 194 ? 49.059 50.311 157.379 1.00 45.02 191 TYR A N 1
ATOM 1502 C CA . TYR A 1 194 ? 48.433 49.964 156.112 1.00 45.63 191 TYR A CA 1
ATOM 1503 C C . TYR A 1 194 ? 48.355 51.141 155.154 1.00 44.73 191 TYR A C 1
ATOM 1504 O O . TYR A 1 194 ? 48.216 52.283 155.577 1.00 43.33 191 TYR A O 1
ATOM 1513 N N . SER A 1 195 ? 48.437 50.851 153.860 1.00 45.81 192 SER A N 1
ATOM 1514 C CA . SER A 1 195 ? 48.126 51.831 152.826 1.00 45.32 192 SER A CA 1
ATOM 1515 C C . SER A 1 195 ? 47.063 51.252 151.894 1.00 46.22 192 SER A C 1
ATOM 1516 O O . SER A 1 195 ? 47.198 50.118 151.427 1.00 47.89 192 SER A O 1
ATOM 1519 N N . LEU A 1 196 ? 45.997 52.013 151.647 1.00 45.28 193 LEU A N 1
ATOM 1520 C CA . LEU A 1 196 ? 45.039 51.660 150.599 1.00 46.24 193 LEU A CA 1
ATOM 1521 C C . LEU A 1 196 ? 45.780 51.601 149.270 1.00 47.66 193 LEU A C 1
ATOM 1522 O O . LEU A 1 196 ? 46.609 52.471 148.978 1.00 47.40 193 LEU A O 1
ATOM 1527 N N . SER A 1 197 ? 45.504 50.575 148.468 1.00 49.42 194 SER A N 1
ATOM 1528 C CA . SER A 1 197 ? 46.132 50.469 147.156 1.00 50.99 194 SER A CA 1
ATOM 1529 C C . SER A 1 197 ? 45.520 51.486 146.194 1.00 50.71 194 SER A C 1
ATOM 1530 O O . SER A 1 197 ? 44.517 52.124 146.515 1.00 49.41 194 SER A O 1
ATOM 1533 N N . ASP A 1 198 ? 46.121 51.637 145.017 1.00 52.14 195 ASP A N 1
ATOM 1534 C CA . ASP A 1 198 ? 45.605 52.567 144.019 1.00 52.24 195 ASP A CA 1
ATOM 1535 C C . ASP A 1 198 ? 44.175 52.221 143.588 1.00 52.87 195 ASP A C 1
ATOM 1536 O O . ASP A 1 198 ? 43.317 53.106 143.524 1.00 51.83 195 ASP A O 1
ATOM 1541 N N . GLU A 1 199 ? 43.909 50.941 143.328 1.00 54.64 196 GLU A N 1
ATOM 1542 C CA . GLU A 1 199 ? 42.558 50.518 142.940 1.00 55.58 196 GLU A CA 1
ATOM 1543 C C . GLU A 1 199 ? 41.564 50.551 144.102 1.00 54.03 196 GLU A C 1
ATOM 1544 O O . GLU A 1 199 ? 40.359 50.704 143.886 1.00 54.29 196 GLU A O 1
ATOM 1550 N N . GLU A 1 200 ? 42.058 50.421 145.330 1.00 52.64 197 GLU A N 1
ATOM 1551 C CA . GLU A 1 200 ? 41.192 50.589 146.495 1.00 51.11 197 GLU A CA 1
ATOM 1552 C C . GLU A 1 200 ? 40.720 52.039 146.603 1.00 49.44 197 GLU A C 1
ATOM 1553 O O . GLU A 1 200 ? 39.540 52.293 146.874 1.00 49.04 197 GLU A O 1
ATOM 1559 N N . TRP A 1 201 ? 41.643 52.976 146.365 1.00 48.64 198 TRP A N 1
ATOM 1560 C CA . TRP A 1 201 ? 41.318 54.404 146.277 1.00 47.34 198 TRP A CA 1
ATOM 1561 C C . TRP A 1 201 ? 40.324 54.662 145.182 1.00 48.64 198 TRP A C 1
ATOM 1562 O O . TRP A 1 201 ? 39.375 55.434 145.370 1.00 47.96 198 TRP A O 1
ATOM 1573 N N . ASP A 1 202 ? 40.540 54.020 144.030 1.00 50.79 199 ASP A N 1
ATOM 1574 C CA . ASP A 1 202 ? 39.595 54.066 142.921 1.00 52.44 199 ASP A CA 1
ATOM 1575 C C . ASP A 1 202 ? 38.205 53.633 143.365 1.00 52.64 199 ASP A C 1
ATOM 1576 O O . ASP A 1 202 ? 37.231 54.335 143.101 1.00 52.67 199 ASP A O 1
ATOM 1581 N N . GLU A 1 203 ? 38.122 52.496 144.057 1.00 52.99 200 GLU A N 1
ATOM 1582 C CA . GLU A 1 203 ? 36.850 52.001 144.579 1.00 53.35 200 GLU A CA 1
ATOM 1583 C C . GLU A 1 203 ? 36.178 53.044 145.472 1.00 51.45 200 GLU A C 1
ATOM 1584 O O . GLU A 1 203 ? 34.954 53.184 145.466 1.00 51.93 200 GLU A O 1
ATOM 1590 N N . VAL A 1 204 ? 36.989 53.798 146.208 1.00 49.56 201 VAL A N 1
ATOM 1591 C CA . VAL A 1 204 ? 36.485 54.843 147.090 1.00 47.87 201 VAL A CA 1
ATOM 1592 C C . VAL A 1 204 ? 35.999 56.072 146.323 1.00 47.85 201 VAL A C 1
ATOM 1593 O O . VAL A 1 204 ? 34.844 56.474 146.486 1.00 48.06 201 VAL A O 1
ATOM 1597 N N . ILE A 1 205 ? 36.852 56.665 145.489 1.00 47.88 202 ILE A N 1
ATOM 1598 C CA . ILE A 1 205 ? 36.454 57.893 144.784 1.00 47.97 202 ILE A CA 1
ATOM 1599 C C . ILE A 1 205 ? 35.273 57.658 143.849 1.00 49.68 202 ILE A C 1
ATOM 1600 O O . ILE A 1 205 ? 34.416 58.523 143.709 1.00 49.70 202 ILE A O 1
ATOM 1605 N N . THR A 1 206 ? 35.230 56.477 143.237 1.00 51.31 203 THR A N 1
ATOM 1606 C CA . THR A 1 206 ? 34.165 56.102 142.313 1.00 53.31 203 THR A CA 1
ATOM 1607 C C . THR A 1 206 ? 32.839 55.981 143.057 1.00 53.28 203 THR A C 1
ATOM 1608 O O . THR A 1 206 ? 31.775 56.295 142.513 1.00 54.44 203 THR A O 1
ATOM 1612 N N . PHE A 1 207 ? 32.911 55.539 144.308 1.00 52.07 204 PHE A N 1
ATOM 1613 C CA . PHE A 1 207 ? 31.718 55.400 145.123 1.00 52.07 204 PHE A CA 1
ATOM 1614 C C . PHE A 1 207 ? 31.189 56.752 145.593 1.00 50.81 204 PHE A C 1
ATOM 1615 O O . PHE A 1 207 ? 29.986 57.002 145.532 1.00 51.62 204 PHE A O 1
ATOM 1623 N N . LEU A 1 208 ? 32.089 57.616 146.060 1.00 48.96 205 LEU A N 1
ATOM 1624 C CA . LEU A 1 208 ? 31.712 58.956 146.522 1.00 47.82 205 LEU A CA 1
ATOM 1625 C C . LEU A 1 208 ? 31.237 59.843 145.369 1.00 48.82 205 LEU A C 1
ATOM 1626 O O . LEU A 1 208 ? 30.481 60.787 145.588 1.00 48.78 205 LEU A O 1
ATOM 1631 N N . LYS A 1 209 ? 31.678 59.529 144.150 1.00 49.94 206 LYS A N 1
ATOM 1632 C CA . LYS A 1 209 ? 31.168 60.171 142.942 1.00 51.31 206 LYS A CA 1
ATOM 1633 C C . LYS A 1 209 ? 29.702 59.812 142.726 1.00 53.07 206 LYS A C 1
ATOM 1634 O O . LYS A 1 209 ? 28.909 60.659 142.308 1.00 53.91 206 LYS A O 1
ATOM 1640 N N . GLU A 1 210 ? 29.351 58.556 143.003 1.00 53.88 207 GLU A N 1
ATOM 1641 C CA . GLU A 1 210 ? 27.965 58.093 142.899 1.00 55.69 207 GLU A CA 1
ATOM 1642 C C . GLU A 1 210 ? 27.054 58.823 143.885 1.00 54.94 207 GLU A C 1
ATOM 1643 O O . GLU A 1 210 ? 25.930 59.195 143.548 1.00 56.34 207 GLU A O 1
ATOM 1649 N N . LYS A 1 211 ? 27.555 59.017 145.100 1.00 52.91 208 LYS A N 1
ATOM 1650 C CA . LYS A 1 211 ? 26.837 59.729 146.145 1.00 52.16 208 LYS A CA 1
ATOM 1651 C C . LYS A 1 211 ? 26.692 61.201 145.788 1.00 51.80 208 LYS A C 1
ATOM 1652 O O . LYS A 1 211 ? 25.656 61.812 146.051 1.00 52.45 208 LYS A O 1
ATOM 1658 N N . ALA A 1 212 ? 27.731 61.757 145.170 1.00 50.95 209 ALA A N 1
ATOM 1659 C CA . ALA A 1 212 ? 27.736 63.158 144.753 1.00 50.78 209 ALA A CA 1
ATOM 1660 C C . ALA A 1 212 ? 26.769 63.458 143.601 1.00 52.99 209 ALA A C 1
ATOM 1661 O O . ALA A 1 212 ? 26.568 64.620 143.241 1.00 53.38 209 ALA A O 1
ATOM 1663 N N . GLU A 1 213 ? 26.174 62.417 143.024 1.00 54.70 210 GLU A N 1
ATOM 1664 C CA . GLU A 1 213 ? 25.125 62.598 142.021 1.00 57.11 210 GLU A CA 1
ATOM 1665 C C . GLU A 1 213 ? 23.883 63.249 142.629 1.00 57.70 210 GLU A C 1
ATOM 1666 O O . GLU A 1 213 ? 23.174 63.979 141.942 1.00 59.22 210 GLU A O 1
ATOM 1672 N N . ASP A 1 214 ? 23.628 62.978 143.910 1.00 51.07 211 ASP A N 1
ATOM 1673 C CA . ASP A 1 214 ? 22.544 63.635 144.641 1.00 51.90 211 ASP A CA 1
ATOM 1674 C C . ASP A 1 214 ? 23.021 65.008 145.080 1.00 51.63 211 ASP A C 1
ATOM 1675 O O . ASP A 1 214 ? 23.751 65.144 146.066 1.00 50.53 211 ASP A O 1
ATOM 1680 N N . LYS A 1 215 ? 22.592 66.026 144.344 1.00 53.23 212 LYS A N 1
ATOM 1681 C CA . LYS A 1 215 ? 23.102 67.380 144.528 1.00 53.79 212 LYS A CA 1
ATOM 1682 C C . LYS A 1 215 ? 22.489 68.115 145.731 1.00 54.65 212 LYS A C 1
ATOM 1683 O O . LYS A 1 215 ? 22.689 69.316 145.902 1.00 55.80 212 LYS A O 1
ATOM 1689 N N . ASP A 1 216 ? 21.751 67.377 146.559 1.00 54.70 213 ASP A N 1
ATOM 1690 C CA . ASP A 1 216 ? 21.320 67.856 147.872 1.00 55.84 213 ASP A CA 1
ATOM 1691 C C . ASP A 1 216 ? 22.354 67.500 148.937 1.00 54.27 213 ASP A C 1
ATOM 1692 O O . ASP A 1 216 ? 22.350 68.055 150.038 1.00 55.33 213 ASP A O 1
ATOM 1697 N N . LYS A 1 217 ? 23.238 66.569 148.597 1.00 52.13 214 LYS A N 1
ATOM 1698 C CA . LYS A 1 217 ? 24.227 66.057 149.531 1.00 50.67 214 LYS A CA 1
ATOM 1699 C C . LYS A 1 217 ? 25.586 66.706 149.298 1.00 49.38 214 LYS A C 1
ATOM 1700 O O . LYS A 1 217 ? 25.984 66.925 148.155 1.00 49.14 214 LYS A O 1
ATOM 1706 N N . LYS A 1 218 ? 26.282 67.028 150.383 1.00 49.10 215 LYS A N 1
ATOM 1707 C CA . LYS A 1 218 ? 27.634 67.578 150.298 1.00 48.12 215 LYS A CA 1
ATOM 1708 C C . LYS A 1 218 ? 28.601 66.664 151.031 1.00 46.27 215 LYS A C 1
ATOM 1709 O O . LYS A 1 218 ? 28.370 66.308 152.187 1.00 46.90 215 LYS A O 1
ATOM 1715 N N . ILE A 1 219 ? 29.671 66.267 150.351 1.00 44.45 216 ILE A N 1
ATOM 1716 C CA . ILE A 1 219 ? 30.617 65.307 150.913 1.00 42.78 216 ILE A CA 1
ATOM 1717 C C . ILE A 1 219 ? 32.023 65.889 150.938 1.00 41.92 216 ILE A C 1
ATOM 1718 O O . ILE A 1 219 ? 32.463 66.491 149.958 1.00 42.20 216 ILE A O 1
ATOM 1723 N N . THR A 1 220 ? 32.716 65.717 152.061 1.00 41.34 217 THR A N 1
ATOM 1724 C CA . THR A 1 220 ? 34.127 66.093 152.153 1.00 40.53 217 THR A CA 1
ATOM 1725 C C . THR A 1 220 ? 35.019 64.892 152.483 1.00 39.10 217 THR A C 1
ATOM 1726 O O . THR A 1 220 ? 34.818 64.217 153.492 1.00 39.19 217 THR A O 1
ATOM 1730 N N . LEU A 1 221 ? 35.987 64.636 151.604 1.00 38.24 218 LEU A N 1
ATOM 1731 C CA . LEU A 1 221 ? 37.033 63.653 151.845 1.00 37.25 218 LEU A CA 1
ATOM 1732 C C . LEU A 1 221 ? 38.251 64.332 152.460 1.00 36.99 218 LEU A C 1
ATOM 1733 O O . LEU A 1 221 ? 38.850 65.217 151.846 1.00 37.27 218 LEU A O 1
ATOM 1738 N N . ILE A 1 222 ? 38.591 63.914 153.680 1.00 36.84 219 ILE A N 1
ATOM 1739 C CA . ILE A 1 222 ? 39.801 64.343 154.384 1.00 36.66 219 ILE A CA 1
ATOM 1740 C C . ILE A 1 222 ? 40.861 63.243 154.295 1.00 35.89 219 ILE A C 1
ATOM 1741 O O . ILE A 1 222 ? 40.609 62.098 154.674 1.00 35.85 219 ILE A O 1
ATOM 1746 N N . VAL A 1 223 ? 42.049 63.584 153.807 1.00 35.79 220 VAL A N 1
ATOM 1747 C CA . VAL A 1 223 ? 43.122 62.599 153.715 1.00 35.47 220 VAL A CA 1
ATOM 1748 C C . VAL A 1 223 ? 44.299 63.041 154.565 1.00 35.58 220 VAL A C 1
ATOM 1749 O O . VAL A 1 223 ? 44.881 64.099 154.323 1.00 35.91 220 VAL A O 1
ATOM 1753 N N . ASP A 1 224 ? 44.637 62.231 155.566 1.00 35.84 221 ASP A N 1
ATOM 1754 C CA . ASP A 1 224 ? 45.764 62.526 156.455 1.00 36.28 221 ASP A CA 1
ATOM 1755 C C . ASP A 1 224 ? 47.031 61.903 155.890 1.00 35.98 221 ASP A C 1
ATOM 1756 O O . ASP A 1 224 ? 47.254 60.695 156.009 1.00 36.16 221 ASP A O 1
ATOM 1761 N N . VAL A 1 225 ? 47.860 62.736 155.273 1.00 35.95 222 VAL A N 1
ATOM 1762 C CA . VAL A 1 225 ? 49.053 62.240 154.605 1.00 36.15 222 VAL A CA 1
ATOM 1763 C C . VAL A 1 225 ? 50.333 62.646 155.336 1.00 36.52 222 VAL A C 1
ATOM 1764 O O . VAL A 1 225 ? 51.337 62.999 154.713 1.00 37.40 222 VAL A O 1
ATOM 1768 N N . ALA A 1 226 ? 50.294 62.585 156.665 1.00 36.27 223 ALA A N 1
ATOM 1769 C CA . ALA A 1 226 ? 51.459 62.907 157.483 1.00 36.71 223 ALA A CA 1
ATOM 1770 C C . ALA A 1 226 ? 52.659 61.984 157.213 1.00 36.97 223 ALA A C 1
ATOM 1771 O O . ALA A 1 226 ? 53.797 62.442 157.150 1.00 37.69 223 ALA A O 1
ATOM 1773 N N . TYR A 1 227 ? 52.399 60.689 157.046 1.00 36.94 224 TYR A N 1
ATOM 1774 C CA . TYR A 1 227 ? 53.462 59.705 156.847 1.00 37.64 224 TYR A CA 1
ATOM 1775 C C . TYR A 1 227 ? 53.679 59.389 155.370 1.00 38.24 224 TYR A C 1
ATOM 1776 O O . TYR A 1 227 ? 54.179 58.318 155.022 1.00 39.30 224 TYR A O 1
ATOM 1785 N N . LEU A 1 228 ? 53.316 60.335 154.509 1.00 38.01 225 LEU A N 1
ATOM 1786 C CA . LEU A 1 228 ? 53.451 60.181 153.062 1.00 39.10 225 LEU A CA 1
ATOM 1787 C C . LEU A 1 228 ? 54.856 59.759 152.632 1.00 40.71 225 LEU A C 1
ATOM 1788 O O . LEU A 1 228 ? 55.023 58.792 151.897 1.00 42.11 225 LEU A O 1
ATOM 1793 N N . GLU A 1 229 ? 55.865 60.483 153.099 1.00 40.86 226 GLU A N 1
ATOM 1794 C CA . GLU A 1 229 ? 57.238 60.230 152.674 1.00 42.73 226 GLU A CA 1
ATOM 1795 C C . GLU A 1 229 ? 57.814 58.910 153.203 1.00 43.03 226 GLU A C 1
ATOM 1796 O O . GLU A 1 229 ? 58.906 58.496 152.795 1.00 45.11 226 GLU A O 1
ATOM 1802 N N . PHE A 1 230 ? 57.076 58.251 154.094 1.00 41.41 227 PHE A N 1
ATOM 1803 C CA . PHE A 1 230 ? 57.547 57.023 154.721 1.00 41.93 227 PHE A CA 1
ATOM 1804 C C . PHE A 1 230 ? 56.658 55.858 154.331 1.00 42.43 227 PHE A C 1
ATOM 1805 O O . PHE A 1 230 ? 56.435 54.940 155.121 1.00 42.71 227 PHE A O 1
ATOM 1813 N N . ALA A 1 231 ? 56.158 55.899 153.098 1.00 42.99 228 ALA A N 1
ATOM 1814 C CA . ALA A 1 231 ? 55.250 54.868 152.604 1.00 43.80 228 ALA A CA 1
ATOM 1815 C C . ALA A 1 231 ? 55.544 54.470 151.159 1.00 46.35 228 ALA A C 1
ATOM 1816 O O . ALA A 1 231 ? 54.631 54.113 150.402 1.00 47.07 228 ALA A O 1
ATOM 1818 N N . GLY A 1 232 ? 56.823 54.519 150.793 1.00 48.01 229 GLY A N 1
ATOM 1819 C CA . GLY A 1 232 ? 57.272 54.180 149.447 1.00 51.24 229 GLY A CA 1
ATOM 1820 C C . GLY A 1 232 ? 58.489 54.989 149.055 1.00 52.43 229 GLY A C 1
ATOM 1821 O O . GLY A 1 232 ? 59.007 55.759 149.861 1.00 50.67 229 GLY A O 1
ATOM 1822 N N . ASP A 1 233 ? 58.926 54.834 147.807 1.00 55.95 230 ASP A N 1
ATOM 1823 C CA . ASP A 1 233 ? 60.163 55.449 147.315 1.00 58.23 230 ASP A CA 1
ATOM 1824 C C . ASP A 1 233 ? 60.027 56.936 146.959 1.00 57.35 230 ASP A C 1
ATOM 1825 O O . ASP A 1 233 ? 60.888 57.508 146.292 1.00 60.21 230 ASP A O 1
ATOM 1830 N N . GLY A 1 234 ? 58.950 57.556 147.423 1.00 53.86 231 GLY A N 1
ATOM 1831 C CA . GLY A 1 234 ? 58.675 58.955 147.119 1.00 53.31 231 GLY A CA 1
ATOM 1832 C C . GLY A 1 234 ? 57.645 59.107 146.016 1.00 54.42 231 GLY A C 1
ATOM 1833 O O . GLY A 1 234 ? 56.724 59.925 146.114 1.00 52.47 231 GLY A O 1
ATOM 1834 N N . ASP A 1 235 ? 57.790 58.296 144.974 1.00 57.90 232 ASP A N 1
ATOM 1835 C CA . ASP A 1 235 ? 56.966 58.428 143.781 1.00 59.98 232 ASP A CA 1
ATOM 1836 C C . ASP A 1 235 ? 55.695 57.577 143.793 1.00 58.43 232 ASP A C 1
ATOM 1837 O O . ASP A 1 235 ? 54.599 58.114 143.647 1.00 56.83 232 ASP A O 1
ATOM 1842 N N . GLN A 1 236 ? 55.844 56.264 143.970 1.00 59.28 233 GLN A N 1
ATOM 1843 C CA . GLN A 1 236 ? 54.716 55.326 143.879 1.00 58.93 233 GLN A CA 1
ATOM 1844 C C . GLN A 1 236 ? 53.545 55.649 144.823 1.00 54.30 233 GLN A C 1
ATOM 1845 O O . GLN A 1 236 ? 52.391 55.381 144.492 1.00 54.06 233 GLN A O 1
ATOM 1851 N N . GLN A 1 237 ? 53.844 56.246 145.974 1.00 51.06 234 GLN A N 1
ATOM 1852 C CA . GLN A 1 237 ? 52.825 56.507 146.984 1.00 47.29 234 GLN A CA 1
ATOM 1853 C C . GLN A 1 237 ? 51.997 57.772 146.717 1.00 45.85 234 GLN A C 1
ATOM 1854 O O . GLN A 1 237 ? 50.933 57.967 147.322 1.00 43.43 234 GLN A O 1
ATOM 1860 N N . ARG A 1 238 ? 52.488 58.622 145.818 1.00 62.31 235 ARG A N 1
ATOM 1861 C CA . ARG A 1 238 ? 51.806 59.864 145.463 1.00 59.88 235 ARG A CA 1
ATOM 1862 C C . ARG A 1 238 ? 50.844 59.696 144.291 1.00 59.29 235 ARG A C 1
ATOM 1863 O O . ARG A 1 238 ? 49.945 60.517 144.099 1.00 57.96 235 ARG A O 1
ATOM 1871 N N . LYS A 1 239 ? 51.036 58.630 143.514 1.00 60.88 236 LYS A N 1
ATOM 1872 C CA . LYS A 1 239 ? 50.255 58.388 142.297 1.00 61.12 236 LYS A CA 1
ATOM 1873 C C . LYS A 1 239 ? 48.744 58.544 142.498 1.00 59.60 236 LYS A C 1
ATOM 1874 O O . LYS A 1 239 ? 48.043 59.011 141.598 1.00 59.36 236 LYS A O 1
ATOM 1880 N N . PHE A 1 240 ? 48.255 58.172 143.681 1.00 59.09 237 PHE A N 1
ATOM 1881 C CA . PHE A 1 240 ? 46.820 58.169 143.951 1.00 58.08 237 PHE A CA 1
ATOM 1882 C C . PHE A 1 240 ? 46.192 59.560 143.961 1.00 56.75 237 PHE A C 1
ATOM 1883 O O . PHE A 1 240 ? 44.977 59.685 143.836 1.00 56.37 237 PHE A O 1
ATOM 1891 N N . PHE A 1 241 ? 47.013 60.598 144.099 1.00 56.42 238 PHE A N 1
ATOM 1892 C CA . PHE A 1 241 ? 46.510 61.976 144.138 1.00 55.93 238 PHE A CA 1
ATOM 1893 C C . PHE A 1 241 ? 45.783 62.392 142.863 1.00 56.29 238 PHE A C 1
ATOM 1894 O O . PHE A 1 241 ? 44.905 63.247 142.910 1.00 56.64 238 PHE A O 1
ATOM 1902 N N . GLU A 1 242 ? 46.147 61.779 141.737 1.00 56.96 239 GLU A N 1
ATOM 1903 C CA . GLU A 1 242 ? 45.532 62.061 140.434 1.00 58.20 239 GLU A CA 1
ATOM 1904 C C . GL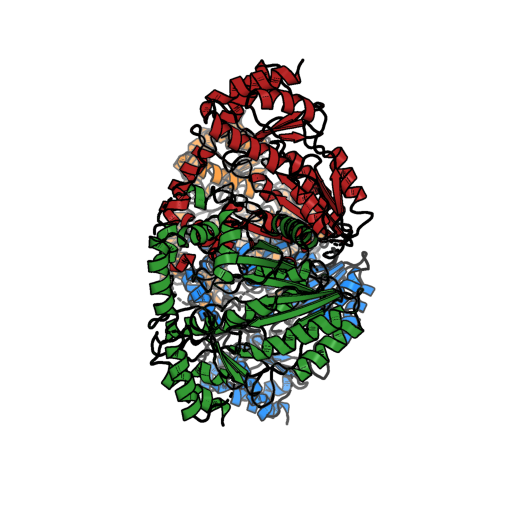U A 1 242 ? 44.051 61.680 140.380 1.00 58.18 239 GLU A C 1
ATOM 1905 O O . GLU A 1 242 ? 43.293 62.236 139.584 1.00 59.51 239 GLU A O 1
ATOM 1911 N N . LYS A 1 243 ? 43.644 60.750 141.240 1.00 57.08 240 LYS A N 1
ATOM 1912 C CA . LYS A 1 243 ? 42.249 60.322 141.347 1.00 56.92 240 LYS A CA 1
ATOM 1913 C C . LYS A 1 243 ? 41.315 61.425 141.856 1.00 57.04 240 LYS A C 1
ATOM 1914 O O . LYS A 1 243 ? 40.092 61.270 141.842 1.00 57.31 240 LYS A O 1
ATOM 1920 N N . PHE A 1 244 ? 41.896 62.537 142.295 1.00 57.25 241 PHE A N 1
ATOM 1921 C CA . PHE A 1 244 ? 41.120 63.645 142.836 1.00 58.29 241 PHE A CA 1
ATOM 1922 C C . PHE A 1 244 ? 40.813 64.720 141.795 1.00 60.38 241 PHE A C 1
ATOM 1923 O O . PHE A 1 244 ? 40.180 65.728 142.112 1.00 62.14 241 PHE A O 1
ATOM 1931 N N . SER A 1 245 ? 41.244 64.491 140.554 1.00 60.98 242 SER A N 1
ATOM 1932 C CA . SER A 1 245 ? 40.977 65.416 139.450 1.00 63.84 242 SER A CA 1
ATOM 1933 C C . SER A 1 245 ? 39.507 65.421 139.051 1.00 65.69 242 SER A C 1
ATOM 1934 O O . SER A 1 245 ? 38.860 64.382 139.051 1.00 64.59 242 SER A O 1
ATOM 1937 N N . ASN A 1 246 ? 38.994 66.602 138.715 1.00 51.35 243 ASN A N 1
ATOM 1938 C CA . ASN A 1 246 ? 37.655 66.764 138.121 1.00 53.13 243 ASN A CA 1
ATOM 1939 C C . ASN A 1 246 ? 36.527 66.048 138.858 1.00 52.52 243 ASN A C 1
ATOM 1940 O O . ASN A 1 246 ? 35.735 65.319 138.262 1.00 53.65 243 ASN A O 1
ATOM 1945 N N . LEU A 1 247 ? 36.482 66.258 140.167 1.00 50.88 244 LEU A N 1
ATOM 1946 C CA . LEU A 1 247 ? 35.445 65.699 141.013 1.00 50.34 244 LEU A CA 1
ATOM 1947 C C . LEU A 1 247 ? 34.270 66.661 141.036 1.00 51.66 244 LEU A C 1
ATOM 1948 O O . LEU A 1 247 ? 34.475 67.870 140.933 1.00 52.19 244 LEU A O 1
ATOM 1953 N N . PRO A 1 248 ? 33.035 66.135 141.154 1.00 52.39 245 PRO A N 1
ATOM 1954 C CA . PRO A 1 248 ? 31.858 67.009 141.152 1.00 53.89 245 PRO A CA 1
ATOM 1955 C C . PRO A 1 248 ? 31.926 68.116 142.209 1.00 52.96 245 PRO A C 1
ATOM 1956 O O . PRO A 1 248 ? 32.424 67.899 143.314 1.00 51.00 245 PRO A O 1
ATOM 1960 N N . ARG A 1 249 ? 31.432 69.293 141.840 1.00 54.55 246 ARG A N 1
ATOM 1961 C CA . ARG A 1 249 ? 31.357 70.464 142.712 1.00 54.09 246 ARG A CA 1
ATOM 1962 C C . ARG A 1 249 ? 31.121 70.125 144.193 1.00 52.26 246 ARG A C 1
ATOM 1963 O O . ARG A 1 249 ? 31.788 70.673 145.072 1.00 50.79 246 ARG A O 1
ATOM 1971 N N . ASN A 1 250 ? 30.197 69.202 144.454 1.00 52.48 247 ASN A N 1
ATOM 1972 C CA . ASN A 1 250 ? 29.802 68.839 145.822 1.00 51.16 247 ASN A CA 1
ATOM 1973 C C . ASN A 1 250 ? 30.660 67.756 146.500 1.00 49.17 247 ASN A C 1
ATOM 1974 O O . ASN A 1 250 ? 30.303 67.249 147.570 1.00 48.24 247 ASN A O 1
ATOM 1979 N N . LEU A 1 251 ? 31.778 67.396 145.876 1.00 48.70 248 LEU A N 1
ATOM 1980 C CA . LEU A 1 251 ? 32.720 66.464 146.483 1.00 46.97 248 LEU A CA 1
ATOM 1981 C C . LEU A 1 251 ? 34.062 67.147 146.697 1.00 45.93 248 LEU A C 1
ATOM 1982 O O . LEU A 1 251 ? 34.938 67.125 145.828 1.00 46.20 248 LEU A O 1
ATOM 1987 N N . PHE A 1 252 ? 34.210 67.767 147.860 1.00 44.92 249 PHE A N 1
ATOM 1988 C CA . PHE A 1 252 ? 35.419 68.502 148.186 1.00 44.04 249 PHE A CA 1
ATOM 1989 C C . PHE A 1 252 ? 36.465 67.576 148.810 1.00 42.47 249 PHE A C 1
ATOM 1990 O O . PHE A 1 252 ? 36.126 66.541 149.390 1.00 41.92 249 PHE A O 1
ATOM 1998 N N . VAL A 1 253 ? 37.735 67.943 148.663 1.00 41.93 250 VAL A N 1
ATOM 1999 C CA . VAL A 1 253 ? 38.841 67.161 149.207 1.00 40.65 250 VAL A CA 1
ATOM 2000 C C . VAL A 1 253 ? 39.770 68.089 149.977 1.00 39.85 250 VAL A C 1
ATOM 2001 O O . VAL A 1 253 ? 40.218 69.096 149.437 1.00 40.43 250 VAL A O 1
ATOM 2005 N N . VAL A 1 254 ? 40.031 67.761 151.243 1.00 38.71 251 VAL A N 1
ATOM 2006 C CA . VAL A 1 254 ? 41.061 68.448 152.025 1.00 37.98 251 VAL A CA 1
ATOM 2007 C C . VAL A 1 254 ? 42.163 67.458 152.383 1.00 37.22 251 VAL A C 1
ATOM 2008 O O . VAL A 1 254 ? 41.916 66.445 153.044 1.00 36.71 251 VAL A O 1
ATOM 2012 N N . VAL A 1 255 ? 43.376 67.753 151.930 1.00 37.32 252 VAL A N 1
ATOM 2013 C CA . VAL A 1 255 ? 44.527 66.912 152.219 1.00 36.81 252 VAL A CA 1
ATOM 2014 C C . VAL A 1 255 ? 45.301 67.554 153.366 1.00 36.26 252 VAL A C 1
ATOM 2015 O O . VAL A 1 255 ? 45.659 68.728 153.293 1.00 36.55 252 VAL A O 1
ATOM 2019 N N . ALA A 1 256 ? 45.526 66.793 154.437 1.00 35.68 253 ALA A N 1
ATOM 2020 C CA . ALA A 1 256 ? 46.245 67.308 155.605 1.00 35.31 253 ALA A CA 1
ATOM 2021 C C . ALA A 1 256 ? 47.749 67.032 155.515 1.00 35.43 253 ALA A C 1
ATOM 2022 O O . ALA A 1 256 ? 48.202 65.904 155.725 1.00 35.24 253 ALA A O 1
ATOM 2024 N N . PHE A 1 257 ? 48.506 68.080 155.203 1.00 35.91 254 PHE A N 1
ATOM 2025 C CA . PHE A 1 257 ? 49.953 67.993 155.035 1.00 36.40 254 PHE A CA 1
ATOM 2026 C C . PHE A 1 257 ? 50.708 68.341 156.318 1.00 36.29 254 PHE A C 1
ATOM 2027 O O . PHE A 1 257 ? 50.276 69.197 157.080 1.00 36.12 254 PHE A O 1
ATOM 2035 N N . SER A 1 258 ? 51.838 67.683 156.555 1.00 36.71 255 SER A N 1
ATOM 2036 C CA . SER A 1 258 ? 52.657 67.971 157.739 1.00 37.00 255 SER A CA 1
ATOM 2037 C C . SER A 1 258 ? 54.171 67.906 157.494 1.00 37.93 255 SER A C 1
ATOM 2038 O O . SER A 1 258 ? 54.666 67.038 156.767 1.00 38.28 255 SER A O 1
ATOM 2049 N N . SER A 1 260 ? 56.000 67.620 160.200 1.00 39.35 257 SER A N 1
ATOM 2050 C CA . SER A 1 260 ? 56.376 66.972 161.448 1.00 39.77 257 SER A CA 1
ATOM 2051 C C . SER A 1 260 ? 57.279 65.756 161.247 1.00 40.54 257 SER A C 1
ATOM 2052 O O . SER A 1 260 ? 58.323 65.649 161.894 1.00 41.37 257 SER A O 1
ATOM 2055 N N . LYS A 1 261 ? 56.892 64.861 160.340 1.00 40.53 258 LYS A N 1
ATOM 2056 C CA . LYS A 1 261 ? 57.631 63.626 160.113 1.00 41.26 258 LYS A CA 1
ATOM 2057 C C . LYS A 1 261 ? 58.619 63.748 158.969 1.00 41.77 258 LYS A C 1
ATOM 2058 O O . LYS A 1 261 ? 59.797 63.418 159.122 1.00 42.73 258 LYS A O 1
ATOM 2064 N N . SER A 1 262 ? 58.131 64.227 157.829 1.00 41.27 259 SER A N 1
ATOM 2065 C CA . SER A 1 262 ? 58.935 64.379 156.626 1.00 41.82 259 SER A CA 1
ATOM 2066 C C . SER A 1 262 ? 60.190 65.238 156.827 1.00 42.69 259 SER A C 1
ATOM 2067 O O . SER A 1 262 ? 61.210 65.031 156.163 1.00 43.58 259 SER A O 1
ATOM 2070 N N . HIS A 1 263 ? 60.107 66.206 157.734 1.00 42.40 260 HIS A N 1
ATOM 2071 C CA . HIS A 1 263 ? 61.211 67.139 157.962 1.00 43.24 260 HIS A CA 1
ATOM 2072 C C . HIS A 1 263 ? 61.745 67.068 159.363 1.00 43.49 260 HIS A C 1
ATOM 2073 O O . HIS A 1 263 ? 62.516 67.936 159.780 1.00 44.17 260 HIS A O 1
ATOM 2080 N N . THR A 1 264 ? 61.361 66.012 160.085 1.00 43.04 261 THR A N 1
ATOM 2081 C CA . THR A 1 264 ? 61.745 65.812 161.482 1.00 43.42 261 THR A CA 1
ATOM 2082 C C . THR A 1 264 ? 61.574 67.120 162.248 1.00 43.33 261 THR A C 1
ATOM 2083 O O . THR A 1 264 ? 62.501 67.591 162.908 1.00 44.49 261 THR A O 1
ATOM 2087 N N . ALA A 1 265 ? 60.381 67.702 162.142 1.00 42.22 262 ALA A N 1
ATOM 2088 C CA . ALA A 1 265 ? 60.117 69.060 162.618 1.00 41.98 262 ALA A CA 1
ATOM 2089 C C . ALA A 1 265 ? 58.835 69.151 163.453 1.00 41.00 262 ALA A C 1
ATOM 2090 O O . ALA A 1 265 ? 58.050 70.093 163.315 1.00 40.48 262 ALA A O 1
ATOM 2092 N N . TYR A 1 266 ? 58.650 68.165 164.326 1.00 40.94 263 TYR A N 1
ATOM 2093 C CA . TYR A 1 266 ? 57.467 68.029 165.176 1.00 40.18 263 TYR A CA 1
ATOM 2094 C C . TYR A 1 266 ? 57.238 69.248 166.066 1.00 40.23 263 TYR A C 1
ATOM 2095 O O . TYR A 1 266 ? 56.123 69.783 166.121 1.00 39.56 263 TYR A O 1
ATOM 2104 N N . GLY A 1 267 ? 58.295 69.673 166.758 1.00 41.16 264 GLY A N 1
ATOM 2105 C CA . GLY A 1 267 ? 58.223 70.751 167.748 1.00 41.39 264 GLY A CA 1
ATOM 2106 C C . GLY A 1 267 ? 58.199 72.136 167.142 1.00 41.00 264 GLY A C 1
ATOM 2107 O O . GLY A 1 267 ? 58.115 73.135 167.858 1.00 41.21 264 GLY A O 1
ATOM 2108 N N . LEU A 1 268 ? 58.284 72.184 165.816 1.00 40.70 265 LEU A N 1
ATOM 2109 C CA . LEU A 1 268 ? 58.163 73.420 165.059 1.00 40.54 265 LEU A CA 1
ATOM 2110 C C . LEU A 1 268 ? 56.732 73.696 164.588 1.00 39.61 265 LEU A C 1
ATOM 2111 O O . LEU A 1 268 ? 56.444 74.781 164.098 1.00 39.55 265 LEU A O 1
ATOM 2116 N N . ARG A 1 269 ? 55.856 72.704 164.725 1.00 39.03 266 ARG A N 1
ATOM 2117 C CA . ARG A 1 269 ? 54.422 72.851 164.451 1.00 38.33 266 ARG A CA 1
ATOM 2118 C C . ARG A 1 269 ? 54.071 73.530 163.128 1.00 37.99 266 ARG A C 1
ATOM 2119 O O . ARG A 1 269 ? 53.531 74.641 163.120 1.00 37.87 266 ARG A O 1
ATOM 2127 N N . SER A 1 270 ? 54.365 72.862 162.017 1.00 37.84 267 SER A N 1
ATOM 2128 C CA . SER A 1 270 ? 54.061 73.427 160.709 1.00 37.78 267 SER A CA 1
ATOM 2129 C C . SER A 1 270 ? 53.517 72.421 159.715 1.00 37.40 267 SER A C 1
ATOM 2130 O O . SER A 1 270 ? 54.236 71.535 159.249 1.00 37.70 267 SER A O 1
ATOM 2133 N N . GLY A 1 271 ? 52.238 72.575 159.390 1.00 36.82 268 GLY A N 1
ATOM 2134 C CA . GLY A 1 271 ? 51.596 71.790 158.349 1.00 36.41 268 GLY A CA 1
ATOM 2135 C C . GLY A 1 271 ? 50.840 72.698 157.403 1.00 36.51 268 GLY A C 1
ATOM 2136 O O . GLY A 1 271 ? 51.073 73.910 157.368 1.00 36.81 268 GLY A O 1
ATOM 2137 N N . ALA A 1 272 ? 49.934 72.098 156.637 1.00 36.32 269 ALA A N 1
ATOM 2138 C CA . ALA A 1 272 ? 49.027 72.824 155.753 1.00 36.59 269 ALA A CA 1
ATOM 2139 C C . ALA A 1 272 ? 47.777 72.004 155.459 1.00 36.26 269 ALA A C 1
ATOM 2140 O O . ALA A 1 272 ? 47.811 70.772 155.453 1.00 35.91 269 ALA A O 1
ATOM 2142 N N . ALA A 1 273 ? 46.676 72.712 155.224 1.00 36.48 270 ALA A N 1
ATOM 2143 C CA . ALA A 1 273 ? 45.447 72.131 154.682 1.00 36.53 270 ALA A CA 1
ATOM 2144 C C . ALA A 1 273 ? 45.331 72.492 153.206 1.00 37.43 270 ALA A C 1
ATOM 2145 O O . ALA A 1 273 ? 45.171 73.662 152.856 1.00 38.09 270 ALA A O 1
ATOM 2147 N N . VAL A 1 274 ? 45.423 71.480 152.350 1.00 37.52 271 VAL A N 1
ATOM 2148 C CA . VAL A 1 274 ? 45.356 71.659 150.906 1.00 38.52 271 VAL A CA 1
ATOM 2149 C C . VAL A 1 274 ? 44.006 71.171 150.373 1.00 38.90 271 VAL A C 1
ATOM 2150 O O . VAL A 1 274 ? 43.649 70.004 150.533 1.00 38.45 271 VAL A O 1
ATOM 2154 N N . GLY A 1 275 ? 43.261 72.081 149.754 1.00 39.84 272 GLY A N 1
ATOM 2155 C CA . GLY A 1 275 ? 41.957 71.770 149.178 1.00 40.50 272 GLY A CA 1
ATOM 2156 C C . GLY A 1 275 ? 42.002 71.567 147.673 1.00 41.78 272 GLY A C 1
ATOM 2157 O O . GLY A 1 275 ? 42.806 72.194 146.977 1.00 42.49 272 GLY A O 1
ATOM 2158 N N . ILE A 1 276 ? 41.139 70.679 147.179 1.00 42.17 273 ILE A N 1
ATOM 2159 C CA . ILE A 1 276 ? 41.021 70.396 145.751 1.00 43.57 273 ILE A CA 1
ATOM 2160 C C . ILE A 1 276 ? 39.560 70.525 145.333 1.00 44.72 273 ILE A C 1
ATOM 2161 O O . ILE A 1 276 ? 38.694 69.871 145.906 1.00 44.27 273 ILE A O 1
ATOM 2166 N N . SER A 1 277 ? 39.288 71.368 144.340 1.00 46.38 274 SER A N 1
ATOM 2167 C CA . SER A 1 277 ? 37.940 71.495 143.780 1.00 47.87 274 SER A CA 1
ATOM 2168 C C . SER A 1 277 ? 37.944 71.848 142.303 1.00 49.97 274 SER A C 1
ATOM 2169 O O . SER A 1 277 ? 38.882 72.459 141.798 1.00 50.43 274 SER A O 1
ATOM 2172 N N . SER A 1 278 ? 36.874 71.463 141.618 1.00 51.43 275 SER A N 1
ATOM 2173 C CA . SER A 1 278 ? 36.664 71.857 140.231 1.00 53.81 275 SER A CA 1
ATOM 2174 C C . SER A 1 278 ? 36.083 73.268 140.143 1.00 55.23 275 SER A C 1
ATOM 2175 O O . SER A 1 278 ? 36.098 73.880 139.076 1.00 57.23 275 SER A O 1
ATOM 2178 N N . SER A 1 279 ? 35.582 73.776 141.270 1.00 54.35 276 SER A N 1
ATOM 2179 C CA . SER A 1 279 ? 34.985 75.111 141.337 1.00 55.64 276 SER A CA 1
ATOM 2180 C C . SER A 1 279 ? 35.928 76.138 141.957 1.00 54.76 276 SER A C 1
ATOM 2181 O O . SER A 1 279 ? 36.510 75.903 143.014 1.00 52.72 276 SER A O 1
ATOM 2184 N N . LYS A 1 280 ? 36.055 77.282 141.286 1.00 56.53 277 LYS A N 1
ATOM 2185 C CA . LYS A 1 280 ? 36.925 78.371 141.723 1.00 56.10 277 LYS A CA 1
ATOM 2186 C C . LYS A 1 280 ? 36.387 79.077 142.961 1.00 55.25 277 LYS A C 1
ATOM 2187 O O . LYS A 1 280 ? 37.165 79.551 143.791 1.00 53.91 277 LYS A O 1
ATOM 2193 N N . GLU A 1 281 ? 35.064 79.150 143.088 1.00 56.23 278 GLU A N 1
ATOM 2194 C CA . GLU A 1 281 ? 34.473 79.792 144.259 1.00 55.65 278 GLU A CA 1
ATOM 2195 C C . GLU A 1 281 ? 34.454 78.901 145.495 1.00 53.53 278 GLU A C 1
ATOM 2196 O O . GLU A 1 281 ? 34.492 79.406 146.619 1.00 52.47 278 GLU A O 1
ATOM 2202 N N . ILE A 1 282 ? 34.419 77.583 145.285 1.00 53.11 279 ILE A N 1
ATOM 2203 C CA . ILE A 1 282 ? 34.560 76.619 146.381 1.00 51.19 279 ILE A CA 1
ATOM 2204 C C . ILE A 1 282 ? 35.927 76.766 147.057 1.00 49.57 279 ILE A C 1
ATOM 2205 O O . ILE A 1 282 ? 36.032 76.709 148.283 1.00 48.11 279 ILE A O 1
ATOM 2210 N N . ILE A 1 283 ? 36.960 76.966 146.246 1.00 50.11 280 ILE A N 1
ATOM 2211 C CA . ILE A 1 283 ? 38.317 77.165 146.737 1.00 49.01 280 ILE A CA 1
ATOM 2212 C C . ILE A 1 283 ? 38.481 78.496 147.474 1.00 49.03 280 ILE A C 1
ATOM 2213 O O . ILE A 1 283 ? 39.027 78.531 148.570 1.00 47.56 280 ILE A O 1
ATOM 2218 N N . GLU A 1 284 ? 37.989 79.583 146.888 1.00 50.92 281 GLU A N 1
ATOM 2219 C CA . GLU A 1 284 ? 38.061 80.890 147.540 1.00 51.22 281 GLU A CA 1
ATOM 2220 C C . GLU A 1 284 ? 37.297 80.896 148.866 1.00 50.32 281 GLU A C 1
ATOM 2221 O O . GLU A 1 284 ? 37.763 81.467 149.853 1.00 49.42 281 GLU A O 1
ATOM 2227 N N . GLU A 1 285 ? 36.135 80.244 148.873 1.00 50.83 282 GLU A N 1
ATOM 2228 C CA . GLU A 1 285 ? 35.341 79.995 150.077 1.00 50.02 282 GLU A CA 1
ATOM 2229 C C . GLU A 1 285 ? 36.146 79.236 151.140 1.00 47.84 282 GLU A C 1
ATOM 2230 O O . GLU A 1 285 ? 36.064 79.544 152.333 1.00 46.95 282 GLU A O 1
ATOM 2236 N N . PHE A 1 286 ? 36.916 78.247 150.683 1.00 47.06 283 PHE A N 1
ATOM 2237 C CA . PHE A 1 286 ? 37.816 77.454 151.519 1.00 45.11 283 PHE A CA 1
ATOM 2238 C C . PHE A 1 286 ? 38.914 78.343 152.090 1.00 44.51 283 PHE A C 1
ATOM 2239 O O . PHE A 1 286 ? 39.114 78.371 153.302 1.00 43.45 283 PHE A O 1
ATOM 2247 N N . GLU A 1 287 ? 39.600 79.081 151.215 1.00 45.35 284 GLU A N 1
ATOM 2248 C CA . GLU A 1 287 ? 40.616 80.065 151.613 1.00 45.09 284 GLU A CA 1
ATOM 2249 C C . GLU A 1 287 ? 40.104 81.045 152.667 1.00 45.00 284 GLU A C 1
ATOM 2250 O O . GLU A 1 287 ? 40.751 81.245 153.687 1.00 44.03 284 GLU A O 1
ATOM 2256 N N . ALA A 1 288 ? 38.947 81.653 152.415 1.00 46.24 285 ALA A N 1
ATOM 2257 C CA . ALA A 1 288 ? 38.357 82.621 153.337 1.00 46.49 285 ALA A CA 1
ATOM 2258 C C . ALA A 1 288 ? 38.075 82.005 154.701 1.00 45.37 285 ALA A C 1
ATOM 2259 O O . ALA A 1 288 ? 38.347 82.617 155.732 1.00 45.08 285 ALA A O 1
ATOM 2261 N N . SER A 1 289 ? 37.547 80.783 154.689 1.00 45.16 286 SER A N 1
ATOM 2262 C CA . SER A 1 289 ? 37.132 80.102 155.900 1.00 44.32 286 SER A CA 1
ATOM 2263 C C . SER A 1 289 ? 38.308 79.731 156.792 1.00 42.88 286 SER A C 1
ATOM 2264 O O . SER A 1 289 ? 38.319 80.063 157.977 1.00 42.35 286 SER A O 1
ATOM 2267 N N . LEU A 1 290 ? 39.293 79.044 156.222 1.00 42.43 287 LEU A N 1
ATOM 2268 C CA . LEU A 1 290 ? 40.493 78.651 156.967 1.00 41.31 287 LEU A CA 1
ATOM 2269 C C . LEU A 1 290 ? 41.367 79.826 157.422 1.00 41.31 287 LEU A C 1
ATOM 2270 O O . LEU A 1 290 ? 42.035 79.737 158.454 1.00 40.53 287 LEU A O 1
ATOM 2275 N N . ALA A 1 291 ? 41.341 80.926 156.670 1.00 42.29 288 ALA A N 1
ATOM 2276 C CA . ALA A 1 291 ? 42.009 82.149 157.093 1.00 42.49 288 ALA A CA 1
ATOM 2277 C C . ALA A 1 291 ? 41.309 82.776 158.289 1.00 42.41 288 ALA A C 1
ATOM 2278 O O . ALA A 1 291 ? 41.971 83.304 159.179 1.00 41.85 288 ALA A O 1
ATOM 2280 N N . HIS A 1 292 ? 39.976 82.717 158.310 1.00 43.09 289 HIS A N 1
ATOM 2281 C CA . HIS A 1 292 ? 39.221 83.207 159.458 1.00 43.32 289 HIS A CA 1
ATOM 2282 C C . HIS A 1 292 ? 39.450 82.316 160.641 1.00 42.37 289 HIS A C 1
ATOM 2283 O O . HIS A 1 292 ? 39.609 82.795 161.757 1.00 42.09 289 HIS A O 1
ATOM 2290 N N . SER A 1 293 ? 39.472 81.008 160.407 1.00 39.38 290 SER A N 1
ATOM 2291 C CA . SER A 1 293 ? 39.793 80.043 161.454 1.00 39.45 290 SER A CA 1
ATOM 2292 C C . SER A 1 293 ? 41.208 80.249 161.995 1.00 38.56 290 SER A C 1
ATOM 2293 O O . SER A 1 293 ? 41.404 80.236 163.211 1.00 39.12 290 SER A O 1
ATOM 2296 N N . ALA A 1 294 ? 42.183 80.445 161.102 1.00 37.52 291 ALA A N 1
ATOM 2297 C CA . ALA A 1 294 ? 43.585 80.655 161.520 1.00 36.95 291 ALA A CA 1
ATOM 2298 C C . ALA A 1 294 ? 43.699 81.876 162.411 1.00 37.88 291 ALA A C 1
ATOM 2299 O O . ALA A 1 294 ? 44.434 81.864 163.400 1.00 37.88 291 ALA A O 1
ATOM 2301 N N . ARG A 1 295 ? 42.943 82.917 162.061 1.00 38.80 292 ARG A N 1
ATOM 2302 C CA . ARG A 1 295 ? 43.011 84.185 162.766 1.00 39.90 292 ARG A CA 1
ATOM 2303 C C . ARG A 1 295 ? 42.461 84.055 164.166 1.00 41.10 292 ARG A C 1
ATOM 2304 O O . ARG A 1 295 ? 42.944 84.702 165.090 1.00 41.94 292 ARG A O 1
ATOM 2312 N N . CYS A 1 296 ? 41.467 83.193 164.310 1.00 41.55 293 CYS A N 1
ATOM 2313 C CA . CYS A 1 296 ? 40.801 82.999 165.574 1.00 43.18 293 CYS A CA 1
ATOM 2314 C C . CYS A 1 296 ? 41.497 81.991 166.463 1.00 42.73 293 CYS A C 1
ATOM 2315 O O . CYS A 1 296 ? 41.516 82.148 167.674 1.00 44.23 293 CYS A O 1
ATOM 2318 N N . ASN A 1 297 ? 42.094 80.969 165.867 1.00 41.19 294 ASN A N 1
ATOM 2319 C CA . ASN A 1 297 ? 42.649 79.873 166.652 1.00 40.78 294 ASN A CA 1
ATOM 2320 C C . ASN A 1 297 ? 44.151 79.940 166.962 1.00 39.84 294 ASN A C 1
ATOM 2321 O O . ASN A 1 297 ? 44.549 79.630 168.080 1.00 40.59 294 ASN A O 1
ATOM 2326 N N . TRP A 1 298 ? 44.978 80.355 166.005 1.00 38.39 295 TRP A N 1
ATOM 2327 C CA . TRP A 1 298 ? 46.431 80.421 166.247 1.00 37.73 295 TRP A CA 1
ATOM 2328 C C . TRP A 1 298 ? 47.109 81.657 165.704 1.00 37.58 295 TRP A C 1
ATOM 2329 O O . TRP A 1 298 ? 48.325 81.820 165.841 1.00 37.30 295 TRP A O 1
ATOM 2340 N N . SER A 1 299 ? 46.315 82.536 165.091 1.00 37.87 296 SER A N 1
ATOM 2341 C CA . SER A 1 299 ? 46.785 83.780 164.453 1.00 37.80 296 SER A CA 1
ATOM 2342 C C . SER A 1 299 ? 47.651 83.579 163.204 1.00 36.57 296 SER A C 1
ATOM 2343 O O . SER A 1 299 ? 47.361 84.137 162.154 1.00 36.49 296 SER A O 1
ATOM 2346 N N . ASN A 1 300 ? 48.714 82.797 163.325 1.00 35.99 297 ASN A N 1
ATOM 2347 C CA . ASN A 1 300 ? 49.630 82.537 162.210 1.00 35.16 297 ASN A CA 1
ATOM 2348 C C . ASN A 1 300 ? 50.629 81.441 162.548 1.00 34.75 297 ASN A C 1
ATOM 2349 O O . ASN A 1 300 ? 50.799 81.089 163.715 1.00 35.38 297 ASN A O 1
ATOM 2354 N N . GLY A 1 301 ? 51.278 80.900 161.519 1.00 34.05 298 GLY A N 1
ATOM 2355 C CA . GLY A 1 301 ? 52.151 79.740 161.673 1.00 33.62 298 GLY A CA 1
ATOM 2356 C C . GLY A 1 301 ? 53.514 80.076 162.218 1.00 34.16 298 GLY A C 1
ATOM 2357 O O . GLY A 1 301 ? 53.871 81.245 162.349 1.00 34.86 298 GLY A O 1
ATOM 2358 N N . THR A 1 302 ? 54.270 79.038 162.555 1.00 34.11 299 THR A N 1
ATOM 2359 C CA . THR A 1 302 ? 55.649 79.199 163.001 1.00 34.90 299 THR A CA 1
ATOM 2360 C C . THR A 1 302 ? 56.441 79.673 161.799 1.00 35.02 299 THR A C 1
ATOM 2361 O O . THR A 1 302 ? 56.707 78.896 160.881 1.00 34.72 299 THR A O 1
ATOM 2365 N N . HIS A 1 303 ? 56.800 80.950 161.798 1.00 35.61 300 HIS A N 1
ATOM 2366 C CA . HIS A 1 303 ? 57.415 81.549 160.622 1.00 35.95 300 HIS A CA 1
ATOM 2367 C C . HIS A 1 303 ? 58.706 80.870 160.204 1.00 36.68 300 HIS A C 1
ATOM 2368 O O . HIS A 1 303 ? 58.880 80.574 159.023 1.00 36.68 300 HIS A O 1
ATOM 2375 N N . ALA A 1 304 ? 59.598 80.570 161.148 1.00 37.49 301 ALA A N 1
ATOM 2376 C CA . ALA A 1 304 ? 60.864 79.911 160.791 1.00 38.43 301 ALA A CA 1
ATOM 2377 C C . ALA A 1 304 ? 60.669 78.640 159.960 1.00 37.58 301 ALA A C 1
ATOM 2378 O O . ALA A 1 304 ? 61.385 78.424 158.975 1.00 38.26 301 ALA A O 1
ATOM 2380 N N . ALA A 1 305 ? 59.692 77.820 160.349 1.00 36.25 302 ALA A N 1
ATOM 2381 C CA . ALA A 1 305 ? 59.422 76.547 159.679 1.00 35.52 302 ALA A CA 1
ATOM 2382 C C . ALA A 1 305 ? 58.979 76.727 158.221 1.00 35.19 302 ALA A C 1
ATOM 2383 O O . ALA A 1 305 ? 59.341 75.933 157.342 1.00 35.50 302 ALA A O 1
ATOM 2385 N N . GLN A 1 306 ? 58.202 77.775 157.967 1.00 34.72 303 GLN A N 1
ATOM 2386 C CA . GLN A 1 306 ? 57.742 78.071 156.620 1.00 34.50 303 GLN A CA 1
ATOM 2387 C C . GLN A 1 306 ? 58.910 78.470 155.742 1.00 35.83 303 GLN A C 1
ATOM 2388 O O . GLN A 1 306 ? 59.026 78.022 154.608 1.00 36.17 303 GLN A O 1
ATOM 2394 N N . ASN A 1 307 ? 59.776 79.312 156.285 1.00 36.94 304 ASN A N 1
ATOM 2395 C CA . ASN A 1 307 ? 60.978 79.749 155.588 1.00 38.65 304 ASN A CA 1
ATOM 2396 C C . ASN A 1 307 ? 61.961 78.607 155.344 1.00 39.56 304 ASN A C 1
ATOM 2397 O O . ASN A 1 307 ? 62.663 78.600 154.330 1.00 40.80 304 ASN A O 1
ATOM 2402 N N . ILE A 1 308 ? 61.984 77.641 156.263 1.00 39.10 305 ILE A N 1
ATOM 2403 C CA . ILE A 1 308 ? 62.793 76.436 156.098 1.00 39.92 305 ILE A CA 1
ATOM 2404 C C . ILE A 1 308 ? 62.363 75.689 154.836 1.00 39.74 305 ILE A C 1
ATOM 2405 O O . ILE A 1 308 ? 63.205 75.353 153.997 1.00 41.26 305 ILE A O 1
ATOM 2410 N N . LEU A 1 309 ? 61.058 75.462 154.685 1.00 38.27 306 LEU A N 1
ATOM 2411 C CA . LEU A 1 309 ? 60.533 74.788 153.496 1.00 38.18 306 LEU A CA 1
ATOM 2412 C C . LEU A 1 309 ? 60.867 75.539 152.202 1.00 39.53 306 LEU A C 1
ATOM 2413 O O . LEU A 1 309 ? 61.195 74.917 151.184 1.00 40.52 306 LEU A O 1
ATOM 2418 N N . ILE A 1 310 ? 60.789 76.870 152.255 1.00 39.76 307 ILE A N 1
ATOM 2419 C CA . ILE A 1 310 ? 61.096 77.716 151.107 1.00 41.22 307 ILE A CA 1
ATOM 2420 C C . ILE A 1 310 ? 62.564 77.560 150.716 1.00 43.69 307 ILE A C 1
ATOM 2421 O O . ILE A 1 310 ? 62.887 77.391 149.537 1.00 45.04 307 ILE A O 1
ATOM 2426 N N . GLU A 1 311 ? 63.439 77.604 151.720 1.00 44.58 308 GLU A N 1
ATOM 2427 C CA . GLU A 1 311 ? 64.876 77.519 151.511 1.00 47.17 308 GLU A CA 1
ATOM 2428 C C . GLU A 1 311 ? 65.309 76.123 151.091 1.00 48.21 308 GLU A C 1
ATOM 2429 O O . GLU A 1 311 ? 66.338 75.957 150.420 1.00 50.57 308 GLU A O 1
ATOM 2435 N N . LEU A 1 312 ? 64.531 75.118 151.489 1.00 46.83 309 LEU A N 1
ATOM 2436 C CA . LEU A 1 312 ? 64.822 73.735 151.103 1.00 47.74 309 LEU A CA 1
ATOM 2437 C C . LEU A 1 312 ? 64.531 73.474 149.622 1.00 48.86 309 LEU A C 1
ATOM 2438 O O . LEU A 1 312 ? 64.871 72.412 149.090 1.00 49.99 309 LEU A O 1
ATOM 2443 N N . GLU A 1 313 ? 63.924 74.464 148.967 1.00 49.00 310 GLU A N 1
ATOM 2444 C CA . GLU A 1 313 ? 63.492 74.359 147.577 1.00 50.10 310 GLU A CA 1
ATOM 2445 C C . GLU A 1 313 ? 64.577 74.778 146.585 1.00 53.28 310 GLU A C 1
ATOM 2446 O O . GLU A 1 313 ? 64.499 74.451 145.399 1.00 54.57 310 GLU A O 1
ATOM 2452 N N . ARG A 1 314 ? 65.579 75.508 147.076 1.00 55.08 311 ARG A N 1
ATOM 2453 C CA . ARG A 1 314 ? 66.758 75.847 146.284 1.00 58.73 311 ARG A CA 1
ATOM 2454 C C . ARG A 1 314 ? 67.443 74.551 145.857 1.00 60.61 311 ARG A C 1
ATOM 2455 O O . ARG A 1 314 ? 67.720 73.690 146.694 1.00 59.98 311 ARG A O 1
ATOM 2463 N N . ALA A 1 315 ? 67.700 74.416 144.558 1.00 63.17 312 ALA A N 1
ATOM 2464 C CA . ALA A 1 315 ? 68.310 73.207 143.997 1.00 65.69 312 ALA A CA 1
ATOM 2465 C C . ALA A 1 315 ? 69.464 72.649 144.850 1.00 67.28 312 ALA A C 1
ATOM 2466 O O . ALA A 1 315 ? 69.468 71.462 145.201 1.00 67.09 312 ALA A O 1
ATOM 2468 N N . GLU A 1 316 ? 70.423 73.514 145.185 1.00 69.16 313 GLU A N 1
ATOM 2469 C CA . GLU A 1 316 ? 71.569 73.161 146.033 1.00 70.85 313 GLU A CA 1
ATOM 2470 C C . GLU A 1 316 ? 71.162 72.732 147.448 1.00 68.03 313 GLU A C 1
ATOM 2471 O O . GLU A 1 316 ? 71.782 71.845 148.029 1.00 69.02 313 GLU A O 1
ATOM 2477 N N . ASN A 1 317 ? 70.118 73.354 147.993 1.00 64.68 314 ASN A N 1
ATOM 2478 C CA . ASN A 1 317 ? 69.592 72.967 149.303 1.00 61.60 314 ASN A CA 1
ATOM 2479 C C . ASN A 1 317 ? 68.617 71.793 149.236 1.00 59.46 314 ASN A C 1
ATOM 2480 O O . ASN A 1 317 ? 68.317 71.181 150.262 1.00 58.00 314 ASN A O 1
ATOM 2485 N N . LYS A 1 318 ? 68.149 71.470 148.029 1.00 59.37 315 LYS A N 1
ATOM 2486 C CA . LYS A 1 318 ? 67.196 70.375 147.820 1.00 57.56 315 LYS A CA 1
ATOM 2487 C C . LYS A 1 318 ? 67.860 69.001 147.690 1.00 58.84 315 LYS A C 1
ATOM 2488 O O . LYS A 1 318 ? 67.435 68.049 148.344 1.00 57.34 315 LYS A O 1
ATOM 2494 N N . LYS A 1 319 ? 68.887 68.905 146.839 1.00 61.61 316 LYS A N 1
ATOM 2495 C CA . LYS A 1 319 ? 69.651 67.664 146.645 1.00 63.30 316 LYS A CA 1
ATOM 2496 C C . LYS A 1 319 ? 70.033 67.006 147.967 1.00 62.32 316 LYS A C 1
ATOM 2497 O O . LYS A 1 319 ? 69.761 65.817 148.181 1.00 61.63 316 LYS A O 1
ATOM 2503 N N . ILE A 1 320 ? 70.661 67.797 148.841 1.00 62.13 317 ILE A N 1
ATOM 2504 C CA . ILE A 1 320 ? 71.112 67.344 150.155 1.00 61.48 317 ILE A CA 1
ATOM 2505 C C . ILE A 1 320 ? 69.944 66.794 150.970 1.00 58.18 317 ILE A C 1
ATOM 2506 O O . ILE A 1 320 ? 70.065 65.747 151.608 1.00 57.97 317 ILE A O 1
ATOM 2511 N N . TYR A 1 321 ? 68.814 67.496 150.940 1.00 55.65 318 TYR A N 1
ATOM 2512 C CA . TYR A 1 321 ? 67.662 67.078 151.727 1.00 52.83 318 TYR A CA 1
ATOM 2513 C C . TYR A 1 321 ? 67.074 65.745 151.254 1.00 52.59 318 TYR A C 1
ATOM 2514 O O . TYR A 1 321 ? 66.773 64.889 152.084 1.00 51.59 318 TYR A O 1
ATOM 2523 N N . GLU A 1 322 ? 66.926 65.567 149.938 1.00 53.80 319 GLU A N 1
ATOM 2524 C CA . GLU A 1 322 ? 66.433 64.297 149.371 1.00 54.02 319 GLU A CA 1
ATOM 2525 C C . GLU A 1 322 ? 67.338 63.127 149.765 1.00 55.23 319 GLU A C 1
ATOM 2526 O O . GLU A 1 322 ? 66.866 62.123 150.291 1.00 54.09 319 GLU A O 1
ATOM 2532 N N . GLN A 1 323 ? 68.639 63.269 149.523 1.00 57.57 320 GLN A N 1
ATOM 2533 C CA . GLN A 1 323 ? 69.599 62.225 149.866 1.00 59.28 320 GLN A CA 1
ATOM 2534 C C . GLN A 1 323 ? 69.543 61.846 151.348 1.00 57.73 320 GLN A C 1
ATOM 2535 O O . GLN A 1 323 ? 69.745 60.682 151.700 1.00 58.13 320 GLN A O 1
ATOM 2541 N N . GLU A 1 324 ? 69.264 62.836 152.199 1.00 55.96 321 GLU A N 1
ATOM 2542 C CA . GLU A 1 324 ? 69.081 62.619 153.635 1.00 54.37 321 GLU A CA 1
ATOM 2543 C C . GLU A 1 324 ? 67.739 61.968 153.951 1.00 51.85 321 GLU A C 1
ATOM 2544 O O . GLU A 1 324 ? 67.643 61.172 154.892 1.00 51.29 321 GLU A O 1
ATOM 2550 N N . LEU A 1 325 ? 66.713 62.309 153.170 1.00 50.50 322 LEU A N 1
ATOM 2551 C CA . LEU A 1 325 ? 65.377 61.729 153.346 1.00 48.50 322 LEU A CA 1
ATOM 2552 C C . LEU A 1 325 ? 65.346 60.287 152.866 1.00 49.50 322 LEU A C 1
ATOM 2553 O O . LEU A 1 325 ? 64.671 59.457 153.470 1.00 48.48 322 LEU A O 1
ATOM 2558 N N . VAL A 1 326 ? 66.082 59.999 151.789 1.00 51.72 323 VAL A N 1
ATOM 2559 C CA . VAL A 1 326 ? 66.223 58.634 151.275 1.00 53.15 323 VAL A CA 1
ATOM 2560 C C . VAL A 1 326 ? 66.749 57.719 152.381 1.00 53.58 323 VAL A C 1
ATOM 2561 O O . VAL A 1 326 ? 66.139 56.692 152.672 1.00 53.06 323 VAL A O 1
ATOM 2565 N N . ASP A 1 327 ? 67.855 58.116 153.009 1.00 54.73 324 ASP A N 1
ATOM 2566 C CA . ASP A 1 327 ? 68.447 57.357 154.112 1.00 55.39 324 ASP A CA 1
ATOM 2567 C C . ASP A 1 327 ? 67.457 57.135 155.241 1.00 53.08 324 ASP A C 1
ATOM 2568 O O . ASP A 1 327 ? 67.275 56.006 155.691 1.00 53.24 324 ASP A O 1
ATOM 2573 N N . LEU A 1 328 ? 66.826 58.219 155.689 1.00 51.25 325 LEU A N 1
ATOM 2574 C CA . LEU A 1 328 ? 65.846 58.173 156.771 1.00 49.28 325 LEU A CA 1
ATOM 2575 C C . LEU A 1 328 ? 64.706 57.199 156.442 1.00 48.45 325 LEU A C 1
ATOM 2576 O O . LEU A 1 328 ? 64.326 56.354 157.259 1.00 47.94 325 LEU A O 1
ATOM 2581 N N . ARG A 1 329 ? 64.191 57.327 155.225 1.00 48.55 326 ARG A N 1
ATOM 2582 C CA . ARG A 1 329 ? 63.157 56.461 154.677 1.00 48.22 326 ARG A CA 1
ATOM 2583 C C . ARG A 1 329 ? 63.646 55.015 154.565 1.00 50.12 326 ARG A C 1
ATOM 2584 O O . ARG A 1 329 ? 62.895 54.078 154.854 1.00 49.74 326 ARG A O 1
ATOM 2592 N N . ASN A 1 330 ? 64.908 54.845 154.162 1.00 52.43 327 ASN A N 1
ATOM 2593 C CA . ASN A 1 330 ? 65.518 53.522 154.009 1.00 54.47 327 ASN A CA 1
ATOM 2594 C C . ASN A 1 330 ? 65.964 52.893 155.331 1.00 54.74 327 ASN A C 1
ATOM 2595 O O . ASN A 1 330 ? 65.946 51.668 155.467 1.00 55.62 327 ASN A O 1
ATOM 2608 N N . LEU A 1 332 ? 64.219 53.405 158.025 1.00 50.02 329 LEU A N 1
ATOM 2609 C CA . LEU A 1 332 ? 62.913 52.984 158.499 1.00 48.13 329 LEU A CA 1
ATOM 2610 C C . LEU A 1 332 ? 62.470 51.678 157.857 1.00 48.70 329 LEU A C 1
ATOM 2611 O O . LEU A 1 332 ? 62.100 50.747 158.568 1.00 48.71 329 LEU A O 1
ATOM 2616 N N . LYS A 1 333 ? 62.517 51.599 156.526 1.00 49.27 330 LYS A N 1
ATOM 2617 C CA . LYS A 1 333 ? 61.981 50.426 155.822 1.00 49.80 330 LYS A CA 1
ATOM 2618 C C . LYS A 1 333 ? 62.706 49.129 156.208 1.00 51.19 330 LYS A C 1
ATOM 2619 O O . LYS A 1 333 ? 62.066 48.107 156.462 1.00 51.15 330 LYS A O 1
ATOM 2625 N N . SER A 1 334 ? 64.032 49.173 156.278 1.00 52.40 331 SER A N 1
ATOM 2626 C CA . SER A 1 334 ? 64.784 47.973 156.613 1.00 53.97 331 SER A CA 1
ATOM 2627 C C . SER A 1 334 ? 64.526 47.532 158.058 1.00 53.02 331 SER A C 1
ATOM 2628 O O . SER A 1 334 ? 64.816 46.389 158.417 1.00 54.25 331 SER A O 1
ATOM 2631 N N . ARG A 1 335 ? 63.981 48.434 158.876 1.00 50.90 332 ARG A N 1
ATOM 2632 C CA . ARG A 1 335 ? 63.520 48.074 160.217 1.00 49.94 332 ARG A CA 1
ATOM 2633 C C . ARG A 1 335 ? 62.217 47.304 160.119 1.00 49.08 332 ARG A C 1
ATOM 2634 O O . ARG A 1 335 ? 61.981 46.365 160.882 1.00 49.43 332 ARG A O 1
ATOM 2642 N N . ALA A 1 336 ? 61.369 47.720 159.181 1.00 48.05 333 ALA A N 1
ATOM 2643 C CA . ALA A 1 336 ? 60.099 47.048 158.938 1.00 47.52 333 ALA A CA 1
ATOM 2644 C C . ALA A 1 336 ? 60.336 45.678 158.311 1.00 49.22 333 ALA A C 1
ATOM 2645 O O . ALA A 1 336 ? 59.590 44.731 158.575 1.00 49.42 333 ALA A O 1
ATOM 2647 N N . ASP A 1 337 ? 61.382 45.581 157.491 1.00 50.54 334 ASP A N 1
ATOM 2648 C CA . ASP A 1 337 ? 61.776 44.314 156.882 1.00 52.47 334 ASP A CA 1
ATOM 2649 C C . ASP A 1 337 ? 62.181 43.294 157.941 1.00 53.25 334 ASP A C 1
ATOM 2650 O O . ASP A 1 337 ? 61.781 42.130 157.876 1.00 54.18 334 ASP A O 1
ATOM 2655 N N . VAL A 1 338 ? 62.963 43.741 158.919 1.00 52.93 335 VAL A N 1
ATOM 2656 C CA . VAL A 1 338 ? 63.404 42.875 160.000 1.00 53.70 335 VAL A CA 1
ATOM 2657 C C . VAL A 1 338 ? 62.194 42.459 160.826 1.00 52.51 335 VAL A C 1
ATOM 2658 O O . VAL A 1 338 ? 62.086 41.299 161.223 1.00 53.59 335 VAL A O 1
ATOM 2662 N N . PHE A 1 339 ? 61.270 43.392 161.046 1.00 50.52 336 PHE A N 1
ATOM 2663 C CA . PHE A 1 339 ? 60.023 43.081 161.745 1.00 49.57 336 PHE A CA 1
ATOM 2664 C C . PHE A 1 339 ? 59.234 42.002 161.014 1.00 50.38 336 PHE A C 1
ATOM 2665 O O . PHE A 1 339 ? 58.933 40.963 161.596 1.00 51.25 336 PHE A O 1
ATOM 2673 N N . VAL A 1 340 ? 58.922 42.249 159.741 1.00 50.31 337 VAL A N 1
ATOM 2674 C CA . VAL A 1 340 ? 58.105 41.332 158.936 1.00 51.21 337 VAL A CA 1
ATOM 2675 C C . VAL A 1 340 ? 58.753 39.944 158.762 1.00 53.38 337 VAL A C 1
ATOM 2676 O O . VAL A 1 340 ? 58.061 38.925 158.807 1.00 54.22 337 VAL A O 1
ATOM 2680 N N . THR A 1 341 ? 60.071 39.916 158.583 1.00 54.43 338 THR A N 1
ATOM 2681 C CA . THR A 1 341 ? 60.833 38.663 158.512 1.00 56.66 338 THR A CA 1
ATOM 2682 C C . THR A 1 341 ? 60.728 37.862 159.818 1.00 56.94 338 THR A C 1
ATOM 2683 O O . THR A 1 341 ? 60.485 36.653 159.795 1.00 58.33 338 THR A O 1
ATOM 2687 N N . ALA A 1 342 ? 60.894 38.548 160.947 1.00 55.77 339 ALA A N 1
ATOM 2688 C CA . ALA A 1 342 ? 60.788 37.922 162.261 1.00 56.09 339 ALA A CA 1
ATOM 2689 C C . ALA A 1 342 ? 59.357 37.471 162.564 1.00 55.63 339 ALA A C 1
ATOM 2690 O O . ALA A 1 342 ? 59.143 36.346 163.018 1.00 56.88 339 ALA A O 1
ATOM 2692 N N . ALA A 1 343 ? 58.385 38.343 162.296 1.00 54.07 340 ALA A N 1
ATOM 2693 C CA . ALA A 1 343 ? 56.969 38.030 162.520 1.00 53.79 340 ALA A CA 1
ATOM 2694 C C . ALA A 1 343 ? 56.551 36.749 161.789 1.00 55.57 340 ALA A C 1
ATOM 2695 O O . ALA A 1 343 ? 55.819 35.919 162.336 1.00 56.34 340 ALA A O 1
ATOM 2697 N N . LYS A 1 344 ? 57.035 36.594 160.561 1.00 56.47 341 LYS A N 1
ATOM 2698 C CA . LYS A 1 344 ? 56.768 35.411 159.763 1.00 58.43 341 LYS A CA 1
ATOM 2699 C C . LYS A 1 344 ? 57.324 34.171 160.465 1.00 60.20 341 LYS A C 1
ATOM 2700 O O . LYS A 1 344 ? 56.596 33.207 160.723 1.00 61.25 341 LYS A O 1
ATOM 2706 N N . GLU A 1 345 ? 58.609 34.232 160.800 1.00 60.68 342 GLU A N 1
ATOM 2707 C CA . GLU A 1 345 ? 59.350 33.106 161.351 1.00 62.55 342 GLU A CA 1
ATOM 2708 C C . GLU A 1 345 ? 58.941 32.762 162.786 1.00 62.27 342 GLU A C 1
ATOM 2709 O O . GLU A 1 345 ? 59.149 31.640 163.244 1.00 64.01 342 GLU A O 1
ATOM 2715 N N . ASN A 1 346 ? 58.362 33.723 163.494 1.00 60.34 343 ASN A N 1
ATOM 2716 C CA . ASN A 1 346 ? 57.837 33.471 164.834 1.00 60.22 343 ASN A CA 1
ATOM 2717 C C . ASN A 1 346 ? 56.323 33.216 164.823 1.00 59.99 343 ASN A C 1
ATOM 2718 O O . ASN A 1 346 ? 55.691 33.096 165.878 1.00 59.86 343 ASN A O 1
ATOM 2723 N N . LYS A 1 347 ? 55.768 33.122 163.611 1.00 60.16 344 LYS A N 1
ATOM 2724 C CA . LYS A 1 347 ? 54.337 32.868 163.368 1.00 60.35 344 LYS A CA 1
ATOM 2725 C C . LYS A 1 347 ? 53.422 33.892 164.049 1.00 58.69 344 LYS A C 1
ATOM 2726 O O . LYS A 1 347 ? 52.512 33.530 164.801 1.00 59.16 344 LYS A O 1
ATOM 2732 N N . LEU A 1 348 ? 53.679 35.169 163.772 1.00 56.93 345 LEU A N 1
ATOM 2733 C CA . LEU A 1 348 ? 52.940 36.277 164.372 1.00 55.32 345 LEU A CA 1
ATOM 2734 C C . LEU A 1 348 ? 52.123 37.013 163.320 1.00 54.48 345 LEU A C 1
ATOM 2735 O O . LEU A 1 348 ? 52.680 37.638 162.417 1.00 53.76 345 LEU A O 1
ATOM 2740 N N . THR A 1 349 ? 50.801 36.920 163.442 1.00 54.85 346 THR A N 1
ATOM 2741 C CA . THR A 1 349 ? 49.877 37.592 162.529 1.00 54.34 346 THR A CA 1
ATOM 2742 C C . THR A 1 349 ? 49.929 39.095 162.761 1.00 52.47 346 THR A C 1
ATOM 2743 O O . THR A 1 349 ? 49.740 39.575 163.885 1.00 51.89 346 THR A O 1
ATOM 2755 N N . ILE A 1 351 ? 49.102 43.077 160.720 1.00 48.32 348 ILE A N 1
ATOM 2756 C CA . ILE A 1 351 ? 48.464 43.796 159.632 1.00 47.84 348 ILE A CA 1
ATOM 2757 C C . ILE A 1 351 ? 49.544 44.134 158.612 1.00 47.47 348 ILE A C 1
ATOM 2758 O O . ILE A 1 351 ? 50.590 44.646 158.985 1.00 46.71 348 ILE A O 1
ATOM 2763 N N . PRO A 1 352 ? 49.317 43.803 157.328 1.00 48.38 349 PRO A N 1
ATOM 2764 C CA . PRO A 1 352 ? 50.349 44.036 156.324 1.00 48.43 349 PRO A CA 1
ATOM 2765 C C . PRO A 1 352 ? 50.840 45.472 156.356 1.00 46.73 349 PRO A C 1
ATOM 2766 O O . PRO A 1 352 ? 50.031 46.399 156.294 1.00 45.84 349 PRO A O 1
ATOM 2770 N N . TYR A 1 353 ? 52.156 45.637 156.483 1.00 46.50 350 TYR A N 1
ATOM 2771 C CA . TYR A 1 353 ? 52.798 46.953 156.541 1.00 45.15 350 TYR A CA 1
ATOM 2772 C C . TYR A 1 353 ? 53.109 47.489 155.143 1.00 45.50 350 TYR A C 1
ATOM 2773 O O . TYR A 1 353 ? 53.742 46.812 154.329 1.00 46.95 350 TYR A O 1
ATOM 2782 N N . PHE A 1 354 ? 52.668 48.711 154.873 1.00 44.36 351 PHE A N 1
ATOM 2783 C CA . PHE A 1 354 ? 52.957 49.355 153.598 1.00 44.75 351 PHE A CA 1
ATOM 2784 C C . PHE A 1 354 ? 53.780 50.623 153.771 1.00 43.72 351 PHE A C 1
ATOM 2785 O O . PHE A 1 354 ? 54.598 50.954 152.914 1.00 44.34 351 PHE A O 1
ATOM 2793 N N . GLY A 1 355 ? 53.557 51.318 154.885 1.00 42.42 352 GLY A N 1
ATOM 2794 C CA . GLY A 1 355 ? 54.344 52.494 155.273 1.00 41.54 352 GLY A CA 1
ATOM 2795 C C . GLY A 1 355 ? 53.981 52.962 156.672 1.00 40.51 352 GLY A C 1
ATOM 2796 O O . GLY A 1 355 ? 53.043 52.442 157.274 1.00 40.53 352 GLY A O 1
ATOM 2797 N N . GLY A 1 356 ? 54.717 53.934 157.202 1.00 39.89 353 GLY A N 1
ATOM 2798 C CA . GLY A 1 356 ? 54.374 54.515 158.496 1.00 39.17 353 GLY A CA 1
ATOM 2799 C C . GLY A 1 356 ? 55.403 54.321 159.590 1.00 39.56 353 GLY A C 1
ATOM 2800 O O . GLY A 1 356 ? 56.512 53.818 159.345 1.00 40.59 353 GLY A O 1
ATOM 2801 N N . PHE A 1 357 ? 55.029 54.731 160.801 1.00 39.08 354 PHE A N 1
ATOM 2802 C CA . PHE A 1 357 ? 55.921 54.697 161.965 1.00 39.40 354 PHE A CA 1
ATOM 2803 C C . PHE A 1 357 ? 55.669 53.488 162.854 1.00 39.99 354 PHE A C 1
ATOM 2804 O O . PHE A 1 357 ? 56.428 53.229 163.795 1.00 40.61 354 PHE A O 1
ATOM 2812 N N . PHE A 1 358 ? 54.603 52.753 162.554 1.00 39.94 355 PHE A N 1
ATOM 2813 C CA . PHE A 1 358 ? 54.141 51.696 163.435 1.00 40.44 355 PHE A CA 1
ATOM 2814 C C . PHE A 1 358 ? 53.786 50.452 162.649 1.00 41.22 355 PHE A C 1
ATOM 2815 O O . PHE A 1 358 ? 53.276 50.550 161.531 1.00 41.25 355 PHE A O 1
ATOM 2823 N N . THR A 1 359 ? 54.069 49.293 163.242 1.00 41.98 356 THR A N 1
ATOM 2824 C CA . THR A 1 359 ? 53.556 48.007 162.781 1.00 42.79 356 THR A CA 1
ATOM 2825 C C . THR A 1 359 ? 52.526 47.557 163.804 1.00 43.05 356 THR A C 1
ATOM 2826 O O . THR A 1 359 ? 52.629 47.911 164.981 1.00 42.96 356 THR A O 1
ATOM 2830 N N . PHE A 1 360 ? 51.544 46.772 163.380 1.00 43.63 357 PHE A N 1
ATOM 2831 C CA . PHE A 1 360 ? 50.440 46.445 164.275 1.00 44.04 357 PHE A CA 1
ATOM 2832 C C . PHE A 1 360 ? 50.165 44.958 164.396 1.00 45.62 357 PHE A C 1
ATOM 2833 O O . PHE A 1 360 ? 49.979 44.258 163.398 1.00 46.31 357 PHE A O 1
ATOM 2841 N N . ILE A 1 361 ? 50.136 44.495 165.641 1.00 46.40 358 ILE A N 1
ATOM 2842 C CA . ILE A 1 361 ? 49.743 43.132 165.963 1.00 48.06 358 ILE A CA 1
ATOM 2843 C C . ILE A 1 361 ? 48.292 43.125 166.451 1.00 48.82 358 ILE A C 1
ATOM 2844 O O . ILE A 1 361 ? 47.991 43.637 167.529 1.00 48.75 358 ILE A O 1
ATOM 2849 N N . PRO A 1 362 ? 47.383 42.566 165.639 1.00 49.85 359 PRO A N 1
ATOM 2850 C CA . PRO A 1 362 ? 45.992 42.418 166.074 1.00 51.09 359 PRO A CA 1
ATOM 2851 C C . PRO A 1 362 ? 45.834 41.336 167.153 1.00 52.94 359 PRO A C 1
ATOM 2852 O O . PRO A 1 362 ? 46.464 40.276 167.076 1.00 53.83 359 PRO A O 1
ATOM 2856 N N . THR A 1 363 ? 45.013 41.637 168.160 1.00 53.80 360 THR A N 1
ATOM 2857 C CA . THR A 1 363 ? 44.737 40.743 169.292 1.00 55.77 360 THR A CA 1
ATOM 2858 C C . THR A 1 363 ? 43.622 41.312 170.169 1.00 56.78 360 THR A C 1
ATOM 2859 O O . THR A 1 363 ? 43.374 42.523 170.171 1.00 55.69 360 THR A O 1
ATOM 2863 N N . ASP A 1 364 ? 42.961 40.440 170.923 1.00 59.14 361 ASP A N 1
ATOM 2864 C CA . ASP A 1 364 ? 41.916 40.881 171.833 1.00 60.68 361 ASP A CA 1
ATOM 2865 C C . ASP A 1 364 ? 42.374 40.949 173.296 1.00 61.35 361 ASP A C 1
ATOM 2866 O O . ASP A 1 364 ? 41.658 41.473 174.152 1.00 62.36 361 ASP A O 1
ATOM 2871 N N . LYS A 1 365 ? 43.568 40.426 173.573 1.00 61.02 362 LYS A N 1
ATOM 2872 C CA . LYS A 1 365 ? 44.132 40.439 174.930 1.00 61.79 362 LYS A CA 1
ATOM 2873 C C . LYS A 1 365 ? 45.242 41.494 175.079 1.00 59.74 362 LYS A C 1
ATOM 2874 O O . LYS A 1 365 ? 46.143 41.352 175.911 1.00 60.04 362 LYS A O 1
ATOM 2880 N N . ALA A 1 366 ? 45.148 42.560 174.287 1.00 57.71 363 ALA A N 1
ATOM 2881 C CA . ALA A 1 366 ? 46.223 43.548 174.169 1.00 55.74 363 ALA A CA 1
ATOM 2882 C C . ALA A 1 366 ? 46.657 44.162 175.498 1.00 56.15 363 ALA A C 1
ATOM 2883 O O . ALA A 1 366 ? 47.854 44.353 175.736 1.00 55.47 363 ALA A O 1
ATOM 2885 N N . PHE A 1 367 ? 45.684 44.469 176.355 1.00 57.45 364 PHE A N 1
ATOM 2886 C CA . PHE A 1 367 ? 45.965 45.069 177.661 1.00 58.15 364 PHE A CA 1
ATOM 2887 C C . PHE A 1 367 ? 46.643 44.090 178.612 1.00 59.63 364 PHE A C 1
ATOM 2888 O O . PHE A 1 367 ? 47.469 44.485 179.436 1.00 59.87 364 PHE A O 1
ATOM 2896 N N . ASP A 1 368 ? 46.291 42.815 178.479 1.00 60.76 365 ASP A N 1
ATOM 2897 C CA . ASP A 1 368 ? 46.854 41.752 179.297 1.00 62.31 365 ASP A CA 1
ATOM 2898 C C . ASP A 1 368 ? 48.275 41.406 178.856 1.00 61.03 365 ASP A C 1
ATOM 2899 O O . ASP A 1 368 ? 49.142 41.145 179.689 1.00 61.78 365 ASP A O 1
ATOM 2904 N N . ILE A 1 369 ? 48.496 41.408 177.541 1.00 59.18 366 ILE A N 1
ATOM 2905 C CA . ILE A 1 369 ? 49.796 41.096 176.941 1.00 58.11 366 ILE A CA 1
ATOM 2906 C C . ILE A 1 369 ? 50.858 42.136 177.314 1.00 57.12 366 ILE A C 1
ATOM 2907 O O . ILE A 1 369 ? 51.986 41.792 177.673 1.00 57.60 366 ILE A O 1
ATOM 2912 N N . VAL A 1 370 ? 50.485 43.407 177.238 1.00 55.93 367 VAL A N 1
ATOM 2913 C CA . VAL A 1 370 ? 51.414 44.493 177.510 1.00 55.05 367 VAL A CA 1
ATOM 2914 C C . VAL A 1 370 ? 51.768 44.580 179.008 1.00 56.73 367 VAL A C 1
ATOM 2915 O O . VAL A 1 370 ? 52.778 45.181 179.369 1.00 56.56 367 VAL A O 1
ATOM 2919 N N . LYS A 1 371 ? 50.948 43.964 179.866 1.00 58.56 368 LYS A N 1
ATOM 2920 C CA . LYS A 1 371 ? 51.267 43.813 181.296 1.00 60.54 368 LYS A CA 1
ATOM 2921 C C . LYS A 1 371 ? 52.498 42.937 181.464 1.00 61.25 368 LYS A C 1
ATOM 2922 O O . LYS A 1 371 ? 53.464 43.334 182.119 1.00 61.84 368 LYS A O 1
ATOM 2928 N N . ASP A 1 372 ? 52.446 41.745 180.866 1.00 61.40 369 ASP A N 1
ATOM 2929 C CA . ASP A 1 372 ? 53.570 40.819 180.838 1.00 62.02 369 ASP A CA 1
ATOM 2930 C C . ASP A 1 372 ? 54.784 41.448 180.174 1.00 60.50 369 ASP A C 1
ATOM 2931 O O . ASP A 1 372 ? 55.900 41.349 180.690 1.00 61.43 369 ASP A O 1
ATOM 2936 N N . LEU A 1 373 ? 54.558 42.103 179.038 1.00 58.36 370 LEU A N 1
ATOM 2937 C CA . LEU A 1 373 ? 55.636 42.700 178.257 1.00 57.01 370 LEU A CA 1
ATOM 2938 C C . LEU A 1 373 ? 56.414 43.757 179.028 1.00 57.26 370 LEU A C 1
ATOM 2939 O O . LEU A 1 373 ? 57.644 43.820 178.939 1.00 57.54 370 LEU A O 1
ATOM 2944 N N . GLU A 1 374 ? 55.696 44.578 179.788 1.00 57.44 371 GLU A N 1
ATOM 2945 C CA . GLU A 1 374 ? 56.320 45.634 180.574 1.00 57.86 371 GLU A CA 1
ATOM 2946 C C . GLU A 1 374 ? 57.242 45.069 181.643 1.00 59.98 371 GLU A C 1
ATOM 2947 O O . GLU A 1 374 ? 58.274 45.666 181.951 1.00 60.32 371 GLU A O 1
ATOM 2953 N N . LYS A 1 375 ? 56.874 43.907 182.182 1.00 56.55 372 LYS A N 1
ATOM 2954 C CA . LYS A 1 375 ? 57.726 43.165 183.115 1.00 57.81 372 LYS A CA 1
ATOM 2955 C C . LYS A 1 375 ? 59.080 42.825 182.497 1.00 57.47 372 LYS A C 1
ATOM 2956 O O . LYS A 1 375 ? 60.060 42.635 183.214 1.00 58.43 372 LYS A O 1
ATOM 2962 N N . GLU A 1 376 ? 59.124 42.753 181.168 1.00 56.25 373 GLU A N 1
ATOM 2963 C CA . GLU A 1 376 ? 60.361 42.480 180.441 1.00 56.10 373 GLU A CA 1
ATOM 2964 C C . GLU A 1 376 ? 60.906 43.738 179.779 1.00 55.31 373 GLU A C 1
ATOM 2965 O O . GLU A 1 376 ? 61.607 43.663 178.767 1.00 54.91 373 GLU A O 1
ATOM 2971 N N . ASN A 1 377 ? 60.578 44.891 180.355 1.00 55.24 374 ASN A N 1
ATOM 2972 C CA . ASN A 1 377 ? 61.020 46.181 179.832 1.00 54.78 374 ASN A CA 1
ATOM 2973 C C . ASN A 1 377 ? 60.692 46.362 178.341 1.00 53.58 374 ASN A C 1
ATOM 2974 O O . ASN A 1 377 ? 61.490 46.923 177.583 1.00 53.47 374 ASN A O 1
ATOM 2979 N N . ILE A 1 378 ? 59.518 45.868 177.937 1.00 52.85 375 ILE A N 1
ATOM 2980 C CA . ILE A 1 378 ? 59.030 45.999 176.566 1.00 51.82 375 ILE A CA 1
ATOM 2981 C C . ILE A 1 378 ? 57.737 46.814 176.551 1.00 51.33 375 ILE A C 1
ATOM 2982 O O . ILE A 1 378 ? 56.679 46.356 177.002 1.00 51.47 375 ILE A O 1
ATOM 2987 N N . PHE A 1 379 ? 57.840 48.027 176.016 1.00 50.94 376 PHE A N 1
ATOM 2988 C CA . PHE A 1 379 ? 56.751 48.986 176.061 1.00 50.57 376 PHE A CA 1
ATOM 2989 C C . PHE A 1 379 ? 56.142 49.224 174.688 1.00 49.78 376 PHE A C 1
ATOM 2990 O O . PHE A 1 379 ? 56.847 49.524 173.718 1.00 49.62 376 PHE A O 1
ATOM 2998 N N . THR A 1 380 ? 54.824 49.062 174.625 1.00 49.47 377 THR A N 1
ATOM 2999 C CA . THR A 1 380 ? 54.057 49.278 173.408 1.00 48.69 377 THR A CA 1
ATOM 3000 C C . THR A 1 380 ? 52.709 49.856 173.808 1.00 48.69 377 THR A C 1
ATOM 3001 O O . THR A 1 380 ? 52.395 49.910 174.996 1.00 49.40 377 THR A O 1
ATOM 3005 N N . ILE A 1 381 ? 51.917 50.288 172.829 1.00 48.15 378 ILE A N 1
ATOM 3006 C CA . ILE A 1 381 ? 50.608 50.887 173.111 1.00 48.33 378 ILE A CA 1
ATOM 3007 C C . ILE A 1 381 ? 49.464 49.911 172.822 1.00 48.38 378 ILE A C 1
ATOM 3008 O O . ILE A 1 381 ? 49.293 49.476 171.680 1.00 48.01 378 ILE A O 1
ATOM 3013 N N . PRO A 1 382 ? 48.686 49.558 173.863 1.00 49.12 379 PRO A N 1
ATOM 3014 C CA . PRO A 1 382 ? 47.539 48.665 173.734 1.00 49.52 379 PRO A CA 1
ATOM 3015 C C . PRO A 1 382 ? 46.265 49.376 173.304 1.00 49.79 379 PRO A C 1
ATOM 3016 O O . PRO A 1 382 ? 46.071 50.552 173.620 1.00 50.11 379 PRO A O 1
ATOM 3020 N N . SER A 1 383 ? 45.401 48.659 172.592 1.00 49.85 380 SER A N 1
ATOM 3021 C CA . SER A 1 383 ? 44.045 49.126 172.329 1.00 50.36 380 SER A CA 1
ATOM 3022 C C . SER A 1 383 ? 43.100 47.935 172.208 1.00 51.07 380 SER A C 1
ATOM 3023 O O . SER A 1 383 ? 43.544 46.780 172.211 1.00 51.00 380 SER A O 1
ATOM 3026 N N . ALA A 1 384 ? 41.801 48.221 172.096 1.00 51.84 381 ALA A N 1
ATOM 3027 C CA . ALA A 1 384 ? 40.784 47.183 171.953 1.00 52.76 381 ALA A CA 1
ATOM 3028 C C . ALA A 1 384 ? 41.051 46.318 170.729 1.00 52.07 381 ALA A C 1
ATOM 3029 O O . ALA A 1 384 ? 40.560 45.196 170.635 1.00 52.83 381 ALA A O 1
ATOM 3031 N N . LYS A 1 385 ? 41.855 46.847 169.811 1.00 50.83 382 LYS A N 1
ATOM 3032 C CA . LYS A 1 385 ? 42.164 46.191 168.547 1.00 50.31 382 LYS A CA 1
ATOM 3033 C C . LYS A 1 385 ? 43.494 45.435 168.565 1.00 49.67 382 LYS A C 1
ATOM 3034 O O . LYS A 1 385 ? 43.659 44.446 167.856 1.00 49.73 382 LYS A O 1
ATOM 3040 N N . GLY A 1 386 ? 44.448 45.903 169.358 1.00 49.25 383 GLY A N 1
ATOM 3041 C CA . GLY A 1 386 ? 45.715 45.182 169.489 1.00 48.98 383 GLY A CA 1
ATOM 3042 C C . GLY A 1 386 ? 46.888 45.975 170.030 1.00 48.37 383 GLY A C 1
ATOM 3043 O O . GLY A 1 386 ? 46.726 46.885 170.848 1.00 48.57 383 GLY A O 1
ATOM 3044 N N . ILE A 1 387 ? 48.076 45.623 169.561 1.00 47.86 384 ILE A N 1
ATOM 3045 C CA . ILE A 1 387 ? 49.298 46.252 170.025 1.00 47.53 384 ILE A CA 1
ATOM 3046 C C . ILE A 1 387 ? 49.948 47.056 168.905 1.00 46.96 384 ILE A C 1
ATOM 3047 O O . ILE A 1 387 ? 50.143 46.555 167.792 1.00 46.88 384 ILE A O 1
ATOM 3052 N N . ARG A 1 388 ? 50.270 48.310 169.208 1.00 46.71 385 ARG A N 1
ATOM 3053 C CA . ARG A 1 388 ? 50.961 49.171 168.265 1.00 46.37 385 ARG A CA 1
ATOM 3054 C C . ARG A 1 388 ? 52.444 49.256 168.615 1.00 46.46 385 ARG A C 1
ATOM 3055 O O . ARG A 1 388 ? 52.815 49.710 169.700 1.00 46.65 385 ARG A O 1
ATOM 3063 N N . VAL A 1 389 ? 53.278 48.817 167.680 1.00 46.50 386 VAL A N 1
ATOM 3064 C CA . VAL A 1 389 ? 54.722 48.756 167.877 1.00 46.82 386 VAL A CA 1
ATOM 3065 C C . VAL A 1 389 ? 55.359 49.919 167.137 1.00 46.97 386 VAL A C 1
ATOM 3066 O O . VAL A 1 389 ? 55.349 49.952 165.904 1.00 47.10 386 VAL A O 1
ATOM 3070 N N . ALA A 1 390 ? 55.901 50.874 167.888 1.00 47.16 387 ALA A N 1
ATOM 3071 C CA . ALA A 1 390 ? 56.487 52.069 167.290 1.00 47.54 387 ALA A CA 1
ATOM 3072 C C . ALA A 1 390 ? 57.847 51.745 166.713 1.00 48.27 387 ALA A C 1
ATOM 3073 O O . ALA A 1 390 ? 58.892 52.067 167.286 1.00 48.94 387 ALA A O 1
ATOM 3075 N N . ILE A 1 391 ? 57.822 51.108 165.554 1.00 48.41 388 ILE A N 1
ATOM 3076 C CA . ILE A 1 391 ? 59.028 50.602 164.935 1.00 49.38 388 ILE A CA 1
ATOM 3077 C C . ILE A 1 391 ? 60.033 51.718 164.603 1.00 50.29 388 ILE A C 1
ATOM 3078 O O . ILE A 1 391 ? 61.210 51.458 164.378 1.00 51.36 388 ILE A O 1
ATOM 3083 N N . CYS A 1 392 ? 59.554 52.958 164.609 1.00 50.09 389 CYS A N 1
ATOM 3084 C CA . CYS A 1 392 ? 60.381 54.143 164.392 1.00 51.02 389 CYS A CA 1
ATOM 3085 C C . CYS A 1 392 ? 61.322 54.422 165.561 1.00 51.46 389 CYS A C 1
ATOM 3086 O O . CYS A 1 392 ? 62.338 55.097 165.401 1.00 52.60 389 CYS A O 1
ATOM 3089 N N . GLY A 1 393 ? 60.975 53.914 166.738 1.00 50.70 390 GLY A N 1
ATOM 3090 C CA . GLY A 1 393 ? 61.767 54.163 167.938 1.00 51.18 390 GLY A CA 1
ATOM 3091 C C . GLY A 1 393 ? 62.878 53.160 168.212 1.00 51.87 390 GLY A C 1
ATOM 3092 O O . GLY A 1 393 ? 63.914 53.517 168.777 1.00 52.79 390 GLY A O 1
ATOM 3093 N N . VAL A 1 394 ? 62.665 51.904 167.821 1.00 51.54 391 VAL A N 1
ATOM 3094 C CA . VAL A 1 394 ? 63.589 50.831 168.182 1.00 52.22 391 VAL A CA 1
ATOM 3095 C C . VAL A 1 394 ? 64.521 50.466 167.026 1.00 53.38 391 VAL A C 1
ATOM 3096 O O . VAL A 1 394 ? 64.121 50.488 165.861 1.00 53.32 391 VAL A O 1
ATOM 3100 N N . GLY A 1 395 ? 65.769 50.151 167.371 1.00 54.64 392 GLY A N 1
ATOM 3101 C CA . GLY A 1 395 ? 66.808 49.852 166.391 1.00 56.19 392 GLY A CA 1
ATOM 3102 C C . GLY A 1 395 ? 66.745 48.438 165.846 1.00 56.37 392 GLY A C 1
ATOM 3103 O O . GLY A 1 395 ? 66.352 47.502 166.547 1.00 55.70 392 GLY A O 1
ATOM 3104 N N . GLU A 1 396 ? 67.149 48.303 164.586 1.00 57.51 393 GLU A N 1
ATOM 3105 C CA . GLU A 1 396 ? 67.156 47.041 163.842 1.00 58.09 393 GLU A CA 1
ATOM 3106 C C . GLU A 1 396 ? 67.498 45.798 164.681 1.00 58.29 393 GLU A C 1
ATOM 3107 O O . GLU A 1 396 ? 66.721 44.845 164.717 1.00 57.52 393 GLU A O 1
ATOM 3113 N N . GLU A 1 397 ? 68.643 45.822 165.364 1.00 59.50 394 GLU A N 1
ATOM 3114 C CA . GLU A 1 397 ? 69.147 44.646 166.086 1.00 60.14 394 GLU A CA 1
ATOM 3115 C C . GLU A 1 397 ? 68.258 44.165 167.249 1.00 58.55 394 GLU A C 1
ATOM 3116 O O . GLU A 1 397 ? 68.337 43.007 167.655 1.00 58.84 394 GLU A O 1
ATOM 3122 N N . LYS A 1 398 ? 67.404 45.045 167.764 1.00 57.05 395 LYS A N 1
ATOM 3123 C CA . LYS A 1 398 ? 66.497 44.677 168.849 1.00 55.80 395 LYS A CA 1
ATOM 3124 C C . LYS A 1 398 ? 65.161 44.099 168.377 1.00 54.60 395 LYS A C 1
ATOM 3125 O O . LYS A 1 398 ? 64.455 43.466 169.162 1.00 54.00 395 LYS A O 1
ATOM 3131 N N . ILE A 1 399 ? 64.818 44.310 167.107 1.00 54.46 396 ILE A N 1
ATOM 3132 C CA . ILE A 1 399 ? 63.512 43.892 166.576 1.00 53.45 396 ILE A CA 1
ATOM 3133 C C . ILE A 1 399 ? 63.239 42.388 166.754 1.00 53.73 396 ILE A C 1
ATOM 3134 O O . ILE A 1 399 ? 62.150 42.017 167.198 1.00 52.82 396 ILE A O 1
ATOM 3139 N N . PRO A 1 400 ? 64.221 41.519 166.420 1.00 55.19 397 PRO A N 1
ATOM 3140 C CA . PRO A 1 400 ? 63.981 40.080 166.594 1.00 55.62 397 PRO A CA 1
ATOM 3141 C C . PRO A 1 400 ? 63.530 39.703 168.009 1.00 55.05 397 PRO A C 1
ATOM 3142 O O . PRO A 1 400 ? 62.520 39.016 168.155 1.00 54.58 397 PRO A O 1
ATOM 3146 N N . LYS A 1 401 ? 64.255 40.161 169.031 1.00 55.28 398 LYS A N 1
ATOM 3147 C CA . LYS A 1 401 ? 63.853 39.932 170.422 1.00 54.92 398 LYS A CA 1
ATOM 3148 C C . LYS A 1 401 ? 62.436 40.454 170.647 1.00 53.48 398 LYS A C 1
ATOM 3149 O O . LYS A 1 401 ? 61.574 39.718 171.128 1.00 53.22 398 LYS A O 1
ATOM 3155 N N . LEU A 1 402 ? 62.206 41.712 170.265 1.00 52.70 399 LEU A N 1
ATOM 3156 C CA . LEU A 1 402 ? 60.901 42.359 170.383 1.00 51.53 399 LEU A CA 1
ATOM 3157 C C . LEU A 1 402 ? 59.798 41.544 169.717 1.00 51.28 399 LEU A C 1
ATOM 3158 O O . LEU A 1 402 ? 58.676 41.492 170.222 1.00 50.80 399 LEU A O 1
ATOM 3163 N N . VAL A 1 403 ? 60.116 40.909 168.593 1.00 51.82 400 VAL A N 1
ATOM 3164 C CA . VAL A 1 403 ? 59.123 40.120 167.874 1.00 51.76 400 VAL A CA 1
ATOM 3165 C C . VAL A 1 403 ? 58.916 38.752 168.527 1.00 52.42 400 VAL A C 1
ATOM 3166 O O . VAL A 1 403 ? 57.778 38.330 168.739 1.00 52.11 400 VAL A O 1
ATOM 3170 N N . GLN A 1 404 ? 60.016 38.071 168.844 1.00 53.51 401 GLN A N 1
ATOM 3171 C CA . GLN A 1 404 ? 59.956 36.782 169.534 1.00 54.36 401 GLN A CA 1
ATOM 3172 C C . GLN A 1 404 ? 59.092 36.911 170.791 1.00 53.79 401 GLN A C 1
ATOM 3173 O O . GLN A 1 404 ? 58.076 36.231 170.926 1.00 53.84 401 GLN A O 1
ATOM 3179 N N . ARG A 1 405 ? 59.477 37.825 171.678 1.00 53.43 402 ARG A N 1
ATOM 3180 C CA . ARG A 1 405 ? 58.760 38.057 172.935 1.00 53.18 402 ARG A CA 1
ATOM 3181 C C . ARG A 1 405 ? 57.329 38.556 172.730 1.00 52.26 402 ARG A C 1
ATOM 3182 O O . ARG A 1 405 ? 56.454 38.309 173.562 1.00 52.40 402 ARG A O 1
ATOM 3190 N N . LEU A 1 406 ? 57.103 39.256 171.622 1.00 51.49 403 LEU A N 1
ATOM 3191 C CA . LEU A 1 406 ? 55.763 39.691 171.239 1.00 50.78 403 LEU A CA 1
ATOM 3192 C C . LEU A 1 406 ? 54.925 38.487 170.842 1.00 51.28 403 LEU A C 1
ATOM 3193 O O . LEU A 1 406 ? 53.772 38.365 171.254 1.00 51.35 403 LEU A O 1
ATOM 3198 N N . ALA A 1 407 ? 55.525 37.593 170.056 1.00 51.85 404 ALA A N 1
ATOM 3199 C CA . ALA A 1 407 ? 54.838 36.401 169.559 1.00 52.54 404 ALA A CA 1
ATOM 3200 C C . ALA A 1 407 ? 54.439 35.473 170.696 1.00 53.39 404 ALA A C 1
ATOM 3201 O O . ALA A 1 407 ? 53.306 34.985 170.737 1.00 53.73 404 ALA A O 1
ATOM 3203 N N . PHE A 1 408 ? 55.372 35.254 171.622 1.00 53.88 405 PHE A N 1
ATOM 3204 C CA . PHE A 1 408 ? 55.173 34.310 172.716 1.00 54.93 405 PHE A CA 1
ATOM 3205 C C . PHE A 1 408 ? 53.922 34.597 173.557 1.00 54.93 405 PHE A C 1
ATOM 3206 O O . PHE A 1 408 ? 53.127 33.691 173.810 1.00 55.87 405 PHE A O 1
ATOM 3214 N N . TYR A 1 409 ? 53.759 35.848 173.987 1.00 54.10 406 TYR A N 1
ATOM 3215 C CA . TYR A 1 409 ? 52.590 36.243 174.781 1.00 54.29 406 TYR A CA 1
ATOM 3216 C C . TYR A 1 409 ? 51.297 36.364 173.955 1.00 54.10 406 TYR A C 1
ATOM 3217 O O . TYR A 1 409 ? 50.195 36.219 174.492 1.00 54.78 406 TYR A O 1
ATOM 3226 N N . THR A 1 410 ? 51.435 36.623 172.657 1.00 53.38 407 THR A N 1
ATOM 3227 C CA . THR A 1 410 ? 50.282 36.732 171.776 1.00 53.34 407 THR A CA 1
ATOM 3228 C C . THR A 1 410 ? 49.727 35.347 171.424 1.00 54.61 407 THR A C 1
ATOM 3229 O O . THR A 1 410 ? 48.524 35.187 171.197 1.00 55.11 407 THR A O 1
ATOM 3233 N N . ASN A 1 411 ? 50.602 34.346 171.410 1.00 55.41 408 ASN A N 1
ATOM 3234 C CA . ASN A 1 411 ? 50.236 33.017 170.924 1.00 56.72 408 ASN A CA 1
ATOM 3235 C C . ASN A 1 411 ? 50.039 31.923 171.990 1.00 58.41 408 ASN A C 1
ATOM 3236 O O . ASN A 1 411 ? 49.548 30.838 171.669 1.00 59.73 408 ASN A O 1
ATOM 3241 N N . LYS A 1 412 ? 50.401 32.195 173.244 1.00 58.70 409 LYS A N 1
ATOM 3242 C CA . LYS A 1 412 ? 50.381 31.144 174.279 1.00 60.51 409 LYS A CA 1
ATOM 3243 C C . LYS A 1 412 ? 48.979 30.736 174.751 1.00 61.75 409 LYS A C 1
ATOM 3244 O O . LYS A 1 412 ? 48.011 31.470 174.564 1.00 61.34 409 LYS A O 1
ATOM 3258 N N . PRO B 1 5 ? 27.090 76.956 149.206 1.00 89.99 2 PRO B N 1
ATOM 3259 C CA . PRO B 1 5 ? 28.394 76.812 149.858 1.00 82.00 2 PRO B CA 1
ATOM 3260 C C . PRO B 1 5 ? 28.677 75.404 150.398 1.00 77.66 2 PRO B C 1
ATOM 3261 O O . PRO B 1 5 ? 27.771 74.729 150.897 1.00 78.14 2 PRO B O 1
ATOM 3273 N N . THR B 1 7 ? 31.164 75.000 152.743 1.00 62.99 4 THR B N 1
ATOM 3274 C CA . THR B 1 7 ? 31.392 75.316 154.148 1.00 60.57 4 THR B CA 1
ATOM 3275 C C . THR B 1 7 ? 30.075 75.526 154.882 1.00 62.68 4 THR B C 1
ATOM 3276 O O . THR B 1 7 ? 29.095 75.987 154.294 1.00 65.63 4 THR B O 1
ATOM 3280 N N . ILE B 1 8 ? 30.068 75.178 156.168 1.00 62.15 5 ILE B N 1
ATOM 3281 C CA . ILE B 1 8 ? 28.918 75.414 157.043 1.00 65.19 5 ILE B CA 1
ATOM 3282 C C . ILE B 1 8 ? 28.781 76.922 157.286 1.00 67.35 5 ILE B C 1
ATOM 3283 O O . ILE B 1 8 ? 29.762 77.663 157.159 1.00 65.10 5 ILE B O 1
ATOM 3288 N N . LYS B 1 9 ? 27.570 77.370 157.617 1.00 72.21 6 LYS B N 1
ATOM 3289 C CA . LYS B 1 9 ? 27.292 78.804 157.786 1.00 75.55 6 LYS B CA 1
ATOM 3290 C C . LYS B 1 9 ? 28.297 79.521 158.701 1.00 74.02 6 LYS B C 1
ATOM 3291 O O . LYS B 1 9 ? 28.853 80.560 158.331 1.00 72.78 6 LYS B O 1
ATOM 3297 N N . ARG B 1 10 ? 28.526 78.946 159.884 1.00 74.67 7 ARG B N 1
ATOM 3298 C CA . ARG B 1 10 ? 29.478 79.470 160.876 1.00 74.76 7 ARG B CA 1
ATOM 3299 C C . ARG B 1 10 ? 30.887 79.649 160.318 1.00 70.79 7 ARG B C 1
ATOM 3300 O O . ARG B 1 10 ? 31.672 80.434 160.846 1.00 70.83 7 ARG B O 1
ATOM 3308 N N . ALA B 1 11 ? 31.197 78.901 159.262 1.00 68.30 8 ALA B N 1
ATOM 3309 C CA . ALA B 1 11 ? 32.511 78.935 158.630 1.00 65.44 8 ALA B CA 1
ATOM 3310 C C . ALA B 1 11 ? 32.495 79.663 157.278 1.00 65.45 8 ALA B C 1
ATOM 3311 O O . ALA B 1 11 ? 33.518 79.716 156.589 1.00 63.40 8 ALA B O 1
ATOM 3313 N N . THR B 1 12 ? 31.339 80.217 156.902 1.00 68.38 9 THR B N 1
ATOM 3314 C CA . THR B 1 12 ? 31.234 81.007 155.672 1.00 69.36 9 THR B CA 1
ATOM 3315 C C . THR B 1 12 ? 31.468 82.486 155.956 1.00 70.31 9 THR B C 1
ATOM 3316 O O . THR B 1 12 ? 30.761 83.106 156.753 1.00 72.92 9 THR B O 1
ATOM 3320 N N . TRP B 1 13 ? 32.485 83.035 155.301 1.00 69.14 10 TRP B N 1
ATOM 3321 C CA . TRP B 1 13 ? 32.903 84.407 155.522 1.00 69.66 10 TRP B CA 1
ATOM 3322 C C . TRP B 1 13 ? 32.915 85.148 154.234 1.00 71.65 10 TRP B C 1
ATOM 3323 O O . TRP B 1 13 ? 33.602 84.764 153.285 1.00 70.71 10 TRP B O 1
ATOM 3334 N N . ASN B 1 14 ? 32.130 86.219 154.193 1.00 76.11 11 ASN B N 1
ATOM 3335 C CA . ASN B 1 14 ? 31.963 87.009 152.985 1.00 79.21 11 ASN B CA 1
ATOM 3336 C C . ASN B 1 14 ? 33.041 88.073 152.852 1.00 77.65 11 ASN B C 1
ATOM 3337 O O . ASN B 1 14 ? 32.749 89.257 152.690 1.00 79.25 11 ASN B O 1
ATOM 3342 N N . ASN B 1 15 ? 34.292 87.618 152.936 1.00 76.15 12 ASN B N 1
ATOM 3343 C CA . ASN B 1 15 ? 35.489 88.446 152.732 1.00 75.89 12 ASN B CA 1
ATOM 3344 C C . ASN B 1 15 ? 35.516 89.810 153.434 1.00 75.83 12 ASN B C 1
ATOM 3345 O O . ASN B 1 15 ? 35.421 89.902 154.665 1.00 76.68 12 ASN B O 1
ATOM 3350 N N . GLY B 1 16 ? 35.616 90.862 152.622 1.00 75.23 13 GLY B N 1
ATOM 3351 C CA . GLY B 1 16 ? 36.081 92.161 153.074 1.00 73.34 13 GLY B CA 1
ATOM 3352 C C . GLY B 1 16 ? 37.586 92.136 152.885 1.00 70.50 13 GLY B C 1
ATOM 3353 O O . GLY B 1 16 ? 38.227 91.117 153.158 1.00 69.55 13 GLY B O 1
ATOM 3354 N N . PRO B 1 17 ? 38.161 93.234 152.373 1.00 69.62 14 PRO B N 1
ATOM 3355 C CA . PRO B 1 17 ? 39.616 93.310 152.268 1.00 67.94 14 PRO B CA 1
ATOM 3356 C C . PRO B 1 17 ? 40.297 93.408 153.631 1.00 67.07 14 PRO B C 1
ATOM 3357 O O . PRO B 1 17 ? 39.741 93.980 154.567 1.00 67.21 14 PRO B O 1
ATOM 3361 N N . ASP B 1 18 ? 41.487 92.826 153.733 1.00 67.14 15 ASP B N 1
ATOM 3362 C CA . ASP B 1 18 ? 42.323 92.962 154.914 1.00 68.14 15 ASP B CA 1
ATOM 3363 C C . ASP B 1 18 ? 42.943 94.357 154.848 1.00 68.82 15 ASP B C 1
ATOM 3364 O O . ASP B 1 18 ? 43.939 94.577 154.155 1.00 69.17 15 ASP B O 1
ATOM 3369 N N . LEU B 1 19 ? 42.319 95.297 155.554 1.00 37.49 16 LEU B N 1
ATOM 3370 C CA . LEU B 1 19 ? 42.688 96.711 155.491 1.00 38.32 16 LEU B CA 1
ATOM 3371 C C . LEU B 1 19 ? 44.130 96.951 155.913 1.00 38.04 16 LEU B C 1
ATOM 3372 O O . LEU B 1 19 ? 44.911 97.504 155.152 1.00 38.20 16 LEU B O 1
ATOM 3377 N N . ALA B 1 20 ? 44.464 96.520 157.124 1.00 38.15 17 ALA B N 1
ATOM 3378 C CA . ALA B 1 20 ? 45.816 96.616 157.656 1.00 39.49 17 ALA B CA 1
ATOM 3379 C C . ALA B 1 20 ? 46.866 95.935 156.757 1.00 40.91 17 ALA B C 1
ATOM 3380 O O . ALA B 1 20 ? 48.007 96.397 156.666 1.00 41.00 17 ALA B O 1
ATOM 3382 N N . PHE B 1 21 ? 46.477 94.844 156.099 1.00 41.48 18 PHE B N 1
ATOM 3383 C CA . PHE B 1 21 ? 47.349 94.177 155.138 1.00 43.00 18 PHE B CA 1
ATOM 3384 C C . PHE B 1 21 ? 47.606 95.093 153.939 1.00 45.15 18 PHE B C 1
ATOM 3385 O O . PHE B 1 21 ? 48.755 95.259 153.502 1.00 46.66 18 PHE B O 1
ATOM 3393 N N . ASP B 1 22 ? 46.534 95.699 153.431 1.00 46.00 19 ASP B N 1
ATOM 3394 C CA . ASP B 1 22 ? 46.620 96.639 152.317 1.00 47.37 19 ASP B CA 1
ATOM 3395 C C . ASP B 1 22 ? 47.506 97.845 152.628 1.00 47.66 19 ASP B C 1
ATOM 3396 O O . ASP B 1 22 ? 48.375 98.189 151.822 1.00 49.10 19 ASP B O 1
ATOM 3401 N N . ILE B 1 23 ? 47.287 98.475 153.786 1.00 46.10 20 ILE B N 1
ATOM 3402 C CA . ILE B 1 23 ? 48.046 99.666 154.188 1.00 45.81 20 ILE B CA 1
ATOM 3403 C C . ILE B 1 23 ? 49.552 99.375 154.273 1.00 45.76 20 ILE B C 1
ATOM 3404 O O . ILE B 1 23 ? 50.360 100.132 153.728 1.00 46.72 20 ILE B O 1
ATOM 3409 N N . ASN B 1 24 ? 49.925 98.280 154.935 1.00 43.71 21 ASN B N 1
ATOM 3410 C CA . ASN B 1 24 ? 51.333 97.906 155.047 1.00 43.50 21 ASN B CA 1
ATOM 3411 C C . ASN B 1 24 ? 51.967 97.623 153.680 1.00 45.30 21 ASN B C 1
ATOM 3412 O O . ASN B 1 24 ? 53.134 97.981 153.443 1.00 45.48 21 ASN B O 1
ATOM 3417 N N . ASN B 1 25 ? 51.199 96.991 152.788 1.00 45.41 22 ASN B N 1
ATOM 3418 C CA . ASN B 1 25 ? 51.631 96.801 151.404 1.00 46.94 22 ASN B CA 1
ATOM 3419 C C . ASN B 1 25 ? 51.974 98.137 150.755 1.00 46.67 22 ASN B C 1
ATOM 3420 O O . ASN B 1 25 ? 53.016 98.270 150.120 1.00 47.43 22 ASN B O 1
ATOM 3425 N N . LYS B 1 26 ? 51.094 99.120 150.933 1.00 45.15 23 LYS B N 1
ATOM 3426 C CA . LYS B 1 26 ? 51.300 100.455 150.390 1.00 46.26 23 LYS B CA 1
ATOM 3427 C C . LYS B 1 26 ? 52.558 101.109 150.969 1.00 46.26 23 LYS B C 1
ATOM 3428 O O . LYS B 1 26 ? 53.331 101.746 150.241 1.00 46.55 23 LYS B O 1
ATOM 3434 N N . ALA B 1 27 ? 52.751 100.939 152.279 1.00 44.81 24 ALA B N 1
ATOM 3435 C CA . ALA B 1 27 ? 53.893 101.505 152.991 1.00 44.33 24 ALA B CA 1
ATOM 3436 C C . ALA B 1 27 ? 55.192 100.948 152.439 1.00 44.91 24 ALA B C 1
ATOM 3437 O O . ALA B 1 27 ? 56.106 101.710 152.126 1.00 46.76 24 ALA B O 1
ATOM 3439 N N . ASN B 1 28 ? 55.261 99.624 152.308 1.00 43.54 25 ASN B N 1
ATOM 3440 C CA . ASN B 1 28 ? 56.426 98.964 151.729 1.00 43.59 25 ASN B CA 1
ATOM 3441 C C . ASN B 1 28 ? 56.700 99.411 150.299 1.00 45.54 25 ASN B C 1
ATOM 3442 O O . ASN B 1 28 ? 57.845 99.698 149.947 1.00 47.57 25 ASN B O 1
ATOM 3447 N N . ALA B 1 29 ? 55.643 99.489 149.492 1.00 45.55 26 ALA B N 1
ATOM 3448 C CA . ALA B 1 29 ? 55.733 99.999 148.123 1.00 46.71 26 ALA B CA 1
ATOM 3449 C C . ALA B 1 29 ? 56.310 101.414 148.086 1.00 48.07 26 ALA B C 1
ATOM 3450 O O . ALA B 1 29 ? 57.129 101.739 147.223 1.00 49.57 26 ALA B O 1
ATOM 3452 N N . ALA B 1 30 ? 55.873 102.250 149.026 1.00 47.98 27 ALA B N 1
ATOM 3453 C CA . ALA B 1 30 ? 56.343 103.628 149.111 1.00 49.29 27 ALA B CA 1
ATOM 3454 C C . ALA B 1 30 ? 57.829 103.646 149.430 1.00 50.72 27 ALA B C 1
ATOM 3455 O O . ALA B 1 30 ? 58.593 104.362 148.783 1.00 52.13 27 ALA B O 1
ATOM 3457 N N . ILE B 1 31 ? 58.231 102.837 150.414 1.00 50.52 28 ILE B N 1
ATOM 3458 C CA . ILE B 1 31 ? 59.642 102.668 150.771 1.00 51.10 28 ILE B CA 1
ATOM 3459 C C . ILE B 1 31 ? 60.427 102.215 149.547 1.00 53.74 28 ILE B C 1
ATOM 3460 O O . ILE B 1 31 ? 61.514 102.721 149.282 1.00 56.18 28 ILE B O 1
ATOM 3465 N N . GLU B 1 32 ? 59.851 101.283 148.792 1.00 55.14 29 GLU B N 1
ATOM 3466 C CA . GLU B 1 32 ? 60.448 100.800 147.553 1.00 57.94 29 GLU B CA 1
ATOM 3467 C C . GLU B 1 32 ? 60.571 101.897 146.489 1.00 60.06 29 GLU B C 1
ATOM 3468 O O . GLU B 1 32 ? 61.510 101.888 145.692 1.00 62.00 29 GLU B O 1
ATOM 3474 N N . LYS B 1 33 ? 59.635 102.843 146.483 1.00 60.21 30 LYS B N 1
ATOM 3475 C CA . LYS B 1 33 ? 59.664 103.918 145.492 1.00 62.95 30 LYS B CA 1
ATOM 3476 C C . LYS B 1 33 ? 60.490 105.128 145.951 1.00 64.12 30 LYS B C 1
ATOM 3477 O O . LYS B 1 33 ? 61.394 105.568 145.242 1.00 66.15 30 LYS B O 1
ATOM 3483 N N . TYR B 1 34 ? 60.186 105.645 147.139 1.00 63.45 31 TYR B N 1
ATOM 3484 C CA . TYR B 1 34 ? 60.722 106.928 147.595 1.00 64.89 31 TYR B CA 1
ATOM 3485 C C . TYR B 1 34 ? 61.916 106.833 148.559 1.00 66.10 31 TYR B C 1
ATOM 3486 O O . TYR B 1 34 ? 62.619 107.824 148.777 1.00 68.60 31 TYR B O 1
ATOM 3495 N N . GLY B 1 35 ? 62.141 105.654 149.135 1.00 65.70 32 GLY B N 1
ATOM 3496 C CA . GLY B 1 35 ? 63.223 105.459 150.104 1.00 66.65 32 GLY B CA 1
ATOM 3497 C C . GLY B 1 35 ? 62.765 105.633 151.543 1.00 66.86 32 GLY B C 1
ATOM 3498 O O . GLY B 1 35 ? 61.779 106.321 151.804 1.00 66.22 32 GLY B O 1
ATOM 3499 N N . ARG B 1 36 ? 63.499 105.020 152.472 1.00 68.44 33 ARG B N 1
ATOM 3500 C CA . ARG B 1 36 ? 63.145 104.980 153.903 1.00 68.09 33 ARG B CA 1
ATOM 3501 C C . ARG B 1 36 ? 62.681 106.305 154.508 1.00 67.73 33 ARG B C 1
ATOM 3502 O O . ARG B 1 36 ? 61.519 106.440 154.896 1.00 66.70 33 ARG B O 1
ATOM 3510 N N . GLU B 1 37 ? 63.594 107.271 154.589 1.00 69.33 34 GLU B N 1
ATOM 3511 C CA . GLU B 1 37 ? 63.338 108.533 155.301 1.00 69.57 34 GLU B CA 1
ATOM 3512 C C . GLU B 1 37 ? 62.174 109.357 154.756 1.00 66.53 34 GLU B C 1
ATOM 3513 O O . GLU B 1 37 ? 61.649 110.224 155.459 1.00 66.94 34 GLU B O 1
ATOM 3519 N N . ALA B 1 38 ? 61.771 109.081 153.518 1.00 63.41 35 ALA B N 1
ATOM 3520 C CA . ALA B 1 38 ? 60.641 109.765 152.903 1.00 60.34 35 ALA B CA 1
ATOM 3521 C C . ALA B 1 38 ? 59.317 109.268 153.471 1.00 56.98 35 ALA B C 1
ATOM 3522 O O . ALA B 1 38 ? 58.347 110.024 153.560 1.00 56.87 35 ALA B O 1
ATOM 3524 N N . VAL B 1 39 ? 59.292 108.000 153.870 1.00 53.76 36 VAL B N 1
ATOM 3525 C CA . VAL B 1 39 ? 58.080 107.364 154.375 1.00 50.77 36 VAL B CA 1
ATOM 3526 C C . VAL B 1 39 ? 58.033 107.356 155.904 1.00 49.56 36 VAL B C 1
ATOM 3527 O O . VAL B 1 39 ? 59.058 107.176 156.567 1.00 50.41 36 VAL B O 1
ATOM 3531 N N . ILE B 1 40 ? 56.841 107.570 156.454 1.00 47.99 37 ILE B N 1
ATOM 3532 C CA . ILE B 1 40 ? 56.589 107.321 157.870 1.00 46.66 37 ILE B CA 1
ATOM 3533 C C . ILE B 1 40 ? 55.622 106.137 157.959 1.00 45.48 37 ILE B C 1
ATOM 3534 O O . ILE B 1 40 ? 54.404 106.285 157.821 1.00 45.65 37 ILE B O 1
ATOM 3539 N N . ASN B 1 41 ? 56.192 104.958 158.166 1.00 44.45 38 ASN B N 1
ATOM 3540 C CA . ASN B 1 41 ? 55.447 103.713 158.174 1.00 42.75 38 ASN B CA 1
ATOM 3541 C C . ASN B 1 41 ? 54.977 103.384 159.590 1.00 41.38 38 ASN B C 1
ATOM 3542 O O . ASN B 1 41 ? 55.749 102.883 160.413 1.00 40.70 38 ASN B O 1
ATOM 3547 N N . ALA B 1 42 ? 53.709 103.679 159.869 1.00 40.66 39 ALA B N 1
ATOM 3548 C CA . ALA B 1 42 ? 53.155 103.512 161.215 1.00 40.11 39 ALA B CA 1
ATOM 3549 C C . ALA B 1 42 ? 51.905 102.635 161.228 1.00 39.51 39 ALA B C 1
ATOM 3550 O O . ALA B 1 42 ? 50.997 102.836 162.038 1.00 39.94 39 ALA B O 1
ATOM 3552 N N . ALA B 1 43 ? 51.872 101.651 160.335 1.00 39.56 40 ALA B N 1
ATOM 3553 C CA . ALA B 1 43 ? 50.720 100.756 160.214 1.00 38.91 40 ALA B CA 1
ATOM 3554 C C . ALA B 1 43 ? 50.700 99.634 161.269 1.00 38.45 40 ALA B C 1
ATOM 3555 O O . ALA B 1 43 ? 49.916 99.689 162.220 1.00 38.24 40 ALA B O 1
ATOM 3557 N N . LEU B 1 44 ? 51.570 98.634 161.111 1.00 38.24 41 LEU B N 1
ATOM 3558 C CA . LEU B 1 44 ? 51.473 97.404 161.901 1.00 37.91 41 LEU B CA 1
ATOM 3559 C C . LEU B 1 44 ? 52.264 97.422 163.211 1.00 38.16 41 LEU B C 1
ATOM 3560 O O . LEU B 1 44 ? 53.185 98.225 163.391 1.00 38.87 41 LEU B O 1
ATOM 3565 N N . GLY B 1 45 ? 51.895 96.515 164.113 1.00 37.50 42 GLY B N 1
ATOM 3566 C CA . GLY B 1 45 ? 52.377 96.538 165.488 1.00 38.02 42 GLY B CA 1
ATOM 3567 C C . GLY B 1 45 ? 53.577 95.661 165.770 1.00 38.46 42 GLY B C 1
ATOM 3568 O O . GLY B 1 45 ? 53.475 94.668 166.490 1.00 37.96 42 GLY B O 1
ATOM 3569 N N . THR B 1 46 ? 54.722 96.046 165.217 1.00 39.14 43 THR B N 1
ATOM 3570 C CA . THR B 1 46 ? 55.963 95.319 165.433 1.00 39.18 43 THR B CA 1
ATOM 3571 C C . THR B 1 46 ? 57.099 96.291 165.750 1.00 39.32 43 THR B C 1
ATOM 3572 O O . THR B 1 46 ? 57.250 97.315 165.082 1.00 39.96 43 THR B O 1
ATOM 3576 N N . LEU B 1 47 ? 57.878 95.982 166.783 1.00 39.31 44 LEU B N 1
ATOM 3577 C CA . LEU B 1 47 ? 58.960 96.876 167.211 1.00 40.66 44 LEU B CA 1
ATOM 3578 C C . LEU B 1 47 ? 60.083 96.926 166.186 1.00 41.77 44 LEU B C 1
ATOM 3579 O O . LEU B 1 47 ? 60.776 95.928 165.964 1.00 42.89 44 LEU B O 1
ATOM 3584 N N . LEU B 1 48 ? 60.248 98.091 165.565 1.00 41.72 45 LEU B N 1
ATOM 3585 C CA . LEU B 1 48 ? 61.304 98.307 164.584 1.00 41.95 45 LEU B CA 1
ATOM 3586 C C . LEU B 1 48 ? 62.347 99.277 165.121 1.00 43.47 45 LEU B C 1
ATOM 3587 O O . LEU B 1 48 ? 62.011 100.211 165.843 1.00 43.16 45 LEU B O 1
ATOM 3592 N N . ASP B 1 49 ? 63.613 99.062 164.775 1.00 45.78 46 ASP B N 1
ATOM 3593 C CA . ASP B 1 49 ? 64.641 100.045 165.121 1.00 48.86 46 ASP B CA 1
ATOM 3594 C C . ASP B 1 49 ? 64.523 101.274 164.228 1.00 50.32 46 ASP B C 1
ATOM 3595 O O . ASP B 1 49 ? 63.758 101.274 163.259 1.00 50.66 46 ASP B O 1
ATOM 3600 N N . ASP B 1 50 ? 65.281 102.317 164.555 1.00 52.48 47 ASP B N 1
ATOM 3601 C CA . ASP B 1 50 ? 65.239 103.572 163.809 1.00 53.42 47 ASP B CA 1
ATOM 3602 C C . ASP B 1 50 ? 65.501 103.419 162.302 1.00 53.64 47 ASP B C 1
ATOM 3603 O O . ASP B 1 50 ? 65.091 104.273 161.521 1.00 54.06 47 ASP B O 1
ATOM 3608 N N . LYS B 1 51 ? 66.154 102.324 161.903 1.00 53.87 48 LYS B N 1
ATOM 3609 C CA . LYS B 1 51 ? 66.456 102.043 160.492 1.00 54.65 48 LYS B CA 1
ATOM 3610 C C . LYS B 1 51 ? 65.378 101.184 159.819 1.00 52.69 48 LYS B C 1
ATOM 3611 O O . LYS B 1 51 ? 65.551 100.722 158.685 1.00 53.13 48 LYS B O 1
ATOM 3617 N N . GLY B 1 52 ? 64.272 100.963 160.524 1.00 50.78 49 GLY B N 1
ATOM 3618 C CA . GLY B 1 52 ? 63.138 100.220 159.979 1.00 48.90 49 GLY B CA 1
ATOM 3619 C C . GLY B 1 52 ? 63.222 98.714 160.151 1.00 48.22 49 GLY B C 1
ATOM 3620 O O . GLY B 1 52 ? 62.247 98.003 159.897 1.00 46.68 49 GLY B O 1
ATOM 3621 N N . LYS B 1 53 ? 64.389 98.229 160.577 1.00 49.04 50 LYS B N 1
ATOM 3622 C CA . LYS B 1 53 ? 64.635 96.800 160.785 1.00 47.55 50 LYS B CA 1
ATOM 3623 C C . LYS B 1 53 ? 63.905 96.301 162.031 1.00 44.85 50 LYS B C 1
ATOM 3624 O O . LYS B 1 53 ? 63.890 96.982 163.061 1.00 44.16 50 LYS B O 1
ATOM 3630 N N . ILE B 1 54 ? 63.295 95.122 161.925 1.00 41.97 51 ILE B N 1
ATOM 3631 C CA . ILE B 1 54 ? 62.585 94.511 163.051 1.00 39.12 51 ILE B CA 1
ATOM 3632 C C . ILE B 1 54 ? 63.581 94.071 164.124 1.00 39.21 51 ILE B C 1
ATOM 3633 O O . ILE B 1 54 ? 64.569 93.406 163.824 1.00 40.36 51 ILE B O 1
ATOM 3638 N N . ILE B 1 55 ? 63.325 94.482 165.363 1.00 38.31 52 ILE B N 1
ATOM 3639 C CA . ILE B 1 55 ? 64.158 94.128 166.507 1.00 38.51 52 ILE B CA 1
ATOM 3640 C C . ILE B 1 55 ? 63.968 92.662 166.871 1.00 37.96 52 ILE B C 1
ATOM 3641 O O . ILE B 1 55 ? 62.835 92.194 167.011 1.00 37.82 52 ILE B O 1
ATOM 3646 N N . ALA B 1 56 ? 65.080 91.949 167.007 1.00 38.05 53 ALA B N 1
ATOM 3647 C CA . ALA B 1 56 ? 65.088 90.589 167.513 1.00 37.51 53 ALA B CA 1
ATOM 3648 C C . ALA B 1 56 ? 66.169 90.498 168.589 1.00 39.29 53 ALA B C 1
ATOM 3649 O O . ALA B 1 56 ? 67.371 90.428 168.289 1.00 40.53 53 ALA B O 1
ATOM 3651 N N . LEU B 1 57 ? 65.730 90.521 169.844 1.00 38.97 54 LEU B N 1
ATOM 3652 C CA . LEU B 1 57 ? 66.631 90.554 170.988 1.00 39.97 54 LEU B CA 1
ATOM 3653 C C . LEU B 1 57 ? 67.668 89.427 170.949 1.00 41.29 54 LEU B C 1
ATOM 3654 O O . LEU B 1 57 ? 67.304 88.245 170.967 1.00 40.60 54 LEU B O 1
ATOM 3659 N N . PRO B 1 58 ? 68.965 89.793 170.883 1.00 43.02 55 PRO B N 1
ATOM 3660 C CA . PRO B 1 58 ? 70.055 88.811 170.881 1.00 44.07 55 PRO B CA 1
ATOM 3661 C C . PRO B 1 58 ? 69.968 87.872 172.075 1.00 43.76 55 PRO B C 1
ATOM 3662 O O . PRO B 1 58 ? 70.305 86.698 171.952 1.00 43.63 55 PRO B O 1
ATOM 3666 N N . SER B 1 59 ? 69.496 88.395 173.210 1.00 43.44 56 SER B N 1
ATOM 3667 C CA . SER B 1 59 ? 69.404 87.624 174.449 1.00 43.55 56 SER B CA 1
ATOM 3668 C C . SER B 1 59 ? 68.236 86.658 174.435 1.00 41.95 56 SER B C 1
ATOM 3669 O O . SER B 1 59 ? 68.042 85.913 175.393 1.00 42.78 56 SER B O 1
ATOM 3672 N N . VAL B 1 60 ? 67.452 86.689 173.360 1.00 39.85 57 VAL B N 1
ATOM 3673 C CA . VAL B 1 60 ? 66.438 85.676 173.122 1.00 38.08 57 VAL B CA 1
ATOM 3674 C C . VAL B 1 60 ? 66.982 84.687 172.098 1.00 38.31 57 VAL B C 1
ATOM 3675 O O . VAL B 1 60 ? 66.979 83.480 172.335 1.00 38.64 57 VAL B O 1
ATOM 3679 N N . TYR B 1 61 ? 67.483 85.201 170.981 1.00 38.74 58 TYR B N 1
ATOM 3680 C CA . TYR B 1 61 ? 67.900 84.340 169.872 1.00 39.61 58 TYR B CA 1
ATOM 3681 C C . TYR B 1 61 ? 69.272 83.676 170.030 1.00 42.12 58 TYR B C 1
ATOM 3682 O O . TYR B 1 61 ? 69.517 82.633 169.426 1.00 43.07 58 TYR B O 1
ATOM 3691 N N . ASP B 1 62 ? 70.145 84.254 170.854 1.00 44.33 59 ASP B N 1
ATOM 3692 C CA . ASP B 1 62 ? 71.389 83.573 171.228 1.00 47.87 59 ASP B CA 1
ATOM 3693 C C . ASP B 1 62 ? 71.096 82.224 171.888 1.00 48.34 59 ASP B C 1
ATOM 3694 O O . ASP B 1 62 ? 71.907 81.302 171.817 1.00 50.15 59 ASP B O 1
ATOM 3699 N N . ARG B 1 63 ? 69.941 82.121 172.538 1.00 47.33 60 ARG B N 1
ATOM 3700 C CA . ARG B 1 63 ? 69.541 80.875 173.173 1.00 47.96 60 ARG B CA 1
ATOM 3701 C C . ARG B 1 63 ? 69.155 79.851 172.121 1.00 47.60 60 ARG B C 1
ATOM 3702 O O . ARG B 1 63 ? 69.550 78.688 172.214 1.00 48.79 60 ARG B O 1
ATOM 3710 N N . LEU B 1 64 ? 68.398 80.287 171.116 1.00 46.13 61 LEU B N 1
ATOM 3711 C CA . LEU B 1 64 ? 67.979 79.390 170.046 1.00 45.88 61 LEU B CA 1
ATOM 3712 C C . LEU B 1 64 ? 69.183 78.826 169.287 1.00 48.10 61 LEU B C 1
ATOM 3713 O O . LEU B 1 64 ? 69.231 77.628 169.006 1.00 48.71 61 LEU B O 1
ATOM 3718 N N . ASP B 1 65 ? 70.152 79.691 168.979 1.00 50.31 62 ASP B N 1
ATOM 3719 C CA . ASP B 1 65 ? 71.409 79.288 168.323 1.00 52.88 62 ASP B CA 1
ATOM 3720 C C . ASP B 1 65 ? 72.172 78.232 169.120 1.00 53.95 62 ASP B C 1
ATOM 3721 O O . ASP B 1 65 ? 72.731 77.292 168.553 1.00 54.22 62 ASP B O 1
ATOM 3726 N N . GLU B 1 66 ? 72.171 78.407 170.438 1.00 54.75 63 GLU B N 1
ATOM 3727 C CA . GLU B 1 66 ? 72.906 77.563 171.374 1.00 57.52 63 GLU B CA 1
ATOM 3728 C C . GLU B 1 66 ? 72.170 76.277 171.727 1.00 56.57 63 GLU B C 1
ATOM 3729 O O . GLU B 1 66 ? 72.771 75.313 172.199 1.00 57.28 63 GLU B O 1
ATOM 3743 N N . ASP B 1 68 ? 70.158 72.802 171.915 1.00 54.95 65 ASP B N 1
ATOM 3744 C CA . ASP B 1 68 ? 70.289 71.459 171.377 1.00 54.61 65 ASP B CA 1
ATOM 3745 C C . ASP B 1 68 ? 69.218 71.191 170.329 1.00 52.10 65 ASP B C 1
ATOM 3746 O O . ASP B 1 68 ? 68.037 71.475 170.554 1.00 50.31 65 ASP B O 1
ATOM 3751 N N . ARG B 1 69 ? 69.636 70.647 169.186 1.00 51.62 66 ARG B N 1
ATOM 3752 C CA . ARG B 1 69 ? 68.721 70.331 168.085 1.00 49.70 66 ARG B CA 1
ATOM 3753 C C . ARG B 1 69 ? 67.449 69.639 168.558 1.00 48.44 66 ARG B C 1
ATOM 3754 O O . ARG B 1 69 ? 66.364 69.921 168.053 1.00 46.81 66 ARG B O 1
ATOM 3762 N N . SER B 1 70 ? 67.599 68.745 169.534 1.00 49.39 67 SER B N 1
ATOM 3763 C CA . SER B 1 70 ? 66.497 67.947 170.066 1.00 49.27 67 SER B CA 1
ATOM 3764 C C . SER B 1 70 ? 65.443 68.792 170.772 1.00 48.52 67 SER B C 1
ATOM 3765 O O . SER B 1 70 ? 64.262 68.443 170.773 1.00 47.90 67 SER B O 1
ATOM 3768 N N . HIS B 1 71 ? 65.869 69.898 171.373 1.00 49.22 68 HIS B N 1
ATOM 3769 C CA . HIS B 1 71 ? 64.944 70.803 172.059 1.00 48.79 68 HIS B CA 1
ATOM 3770 C C . HIS B 1 71 ? 64.156 71.678 171.117 1.00 45.85 68 HIS B C 1
ATOM 3771 O O . HIS B 1 71 ? 63.284 72.443 171.537 1.00 44.85 68 HIS B O 1
ATOM 3778 N N . ILE B 1 72 ? 64.461 71.562 169.831 1.00 43.63 69 ILE B N 1
ATOM 3779 C CA . ILE B 1 72 ? 63.706 72.234 168.794 1.00 40.77 69 ILE B CA 1
ATOM 3780 C C . ILE B 1 72 ? 62.838 71.182 168.081 1.00 40.07 69 ILE B C 1
ATOM 3781 O O . ILE B 1 72 ? 61.646 71.390 167.842 1.00 38.10 69 ILE B O 1
ATOM 3786 N N . ALA B 1 73 ? 63.445 70.037 167.781 1.00 40.26 70 ALA B N 1
ATOM 3787 C CA . ALA B 1 73 ? 62.792 69.000 167.000 1.00 39.18 70 ALA B CA 1
ATOM 3788 C C . ALA B 1 73 ? 61.647 68.282 167.716 1.00 38.23 70 ALA B C 1
ATOM 3789 O O . ALA B 1 73 ? 60.587 68.095 167.133 1.00 36.62 70 ALA B O 1
ATOM 3791 N N . SER B 1 74 ? 61.866 67.865 168.962 1.00 38.79 71 SER B N 1
ATOM 3792 C CA . SER B 1 74 ? 60.910 67.001 169.673 1.00 38.58 71 SER B CA 1
ATOM 3793 C C . SER B 1 74 ? 59.591 67.704 169.984 1.00 37.39 71 SER B C 1
ATOM 3794 O O . SER B 1 74 ? 59.541 68.929 170.044 1.00 36.86 71 SER B O 1
ATOM 3797 N N . TYR B 1 75 ? 58.530 66.929 170.179 1.00 37.18 72 TYR B N 1
ATOM 3798 C CA . TYR B 1 75 ? 57.261 67.488 170.640 1.00 36.61 72 TYR B CA 1
ATOM 3799 C C . TYR B 1 75 ? 57.387 68.073 172.047 1.00 36.94 72 TYR B C 1
ATOM 3800 O O . TYR B 1 75 ? 58.039 67.495 172.920 1.00 37.96 72 TYR B O 1
ATOM 3809 N N . ALA B 1 76 ? 56.759 69.222 172.264 1.00 36.29 73 ALA B N 1
ATOM 3810 C CA . ALA B 1 76 ? 56.489 69.677 173.618 1.00 36.62 73 ALA B CA 1
ATOM 3811 C C . ALA B 1 76 ? 55.279 68.878 174.144 1.00 37.22 73 ALA B C 1
ATOM 3812 O O . ALA B 1 76 ? 54.512 68.308 173.352 1.00 37.19 73 ALA B O 1
ATOM 3814 N N . PRO B 1 77 ? 55.122 68.792 175.475 1.00 37.79 74 PRO B N 1
ATOM 3815 C CA . PRO B 1 77 ? 53.903 68.181 176.015 1.00 38.28 74 PRO B CA 1
ATOM 3816 C C . PRO B 1 77 ? 52.662 69.023 175.737 1.00 37.50 74 PRO B C 1
ATOM 3817 O O . PRO B 1 77 ? 52.772 70.235 175.567 1.00 37.83 74 PRO B O 1
ATOM 3821 N N . ILE B 1 78 ? 51.500 68.372 175.694 1.00 37.61 75 ILE B N 1
ATOM 3822 C CA . ILE B 1 78 ? 50.207 69.023 175.436 1.00 36.89 75 ILE B CA 1
ATOM 3823 C C . ILE B 1 78 ? 50.067 70.359 176.171 1.00 36.98 75 ILE B C 1
ATOM 3824 O O . ILE B 1 78 ? 49.735 71.382 175.571 1.00 36.61 75 ILE B O 1
ATOM 3829 N N . GLU B 1 79 ? 50.343 70.343 177.471 1.00 38.45 76 GLU B N 1
ATOM 3830 C CA . GLU B 1 79 ? 50.215 71.530 178.315 1.00 38.66 76 GLU B CA 1
ATOM 3831 C C . GLU B 1 79 ? 51.457 72.427 178.283 1.00 38.83 76 GLU B C 1
ATOM 3832 O O . GLU B 1 79 ? 51.462 73.524 178.842 1.00 38.77 76 GLU B O 1
ATOM 3838 N N . GLY B 1 80 ? 52.507 71.963 177.621 1.00 38.98 77 GLY B N 1
ATOM 3839 C CA . GLY B 1 80 ? 53.772 72.665 177.644 1.00 39.38 77 GLY B CA 1
ATOM 3840 C C . GLY B 1 80 ? 54.680 72.112 178.723 1.00 41.16 77 GLY B C 1
ATOM 3841 O O . GLY B 1 80 ? 54.228 71.464 179.681 1.00 42.25 77 GLY B O 1
ATOM 3842 N N . GLU B 1 81 ? 55.971 72.365 178.552 1.00 41.28 78 GLU B N 1
ATOM 3843 C CA . GLU B 1 81 ? 56.986 71.937 179.494 1.00 42.93 78 GLU B CA 1
ATOM 3844 C C . GLU B 1 81 ? 56.637 72.320 180.921 1.00 44.55 78 GLU B C 1
ATOM 3845 O O . GLU B 1 81 ? 56.239 73.454 181.189 1.00 43.45 78 GLU B O 1
ATOM 3851 N N . LYS B 1 82 ? 56.791 71.360 181.830 1.00 47.87 79 LYS B N 1
ATOM 3852 C CA . LYS B 1 82 ? 56.535 71.564 183.257 1.00 50.31 79 LYS B CA 1
ATOM 3853 C C . LYS B 1 82 ? 57.199 72.839 183.777 1.00 50.89 79 LYS B C 1
ATOM 3854 O O . LYS B 1 82 ? 56.587 73.596 184.539 1.00 51.42 79 LYS B O 1
ATOM 3860 N N . ASP B 1 83 ? 58.441 73.072 183.354 1.00 51.31 80 ASP B N 1
ATOM 3861 C CA . ASP B 1 83 ? 59.181 74.278 183.736 1.00 51.47 80 ASP B CA 1
ATOM 3862 C C . ASP B 1 83 ? 58.702 75.549 183.028 1.00 48.74 80 ASP B C 1
ATOM 3863 O O . ASP B 1 83 ? 58.677 76.624 183.628 1.00 49.04 80 ASP B O 1
ATOM 3868 N N . TYR B 1 84 ? 58.326 75.431 181.759 1.00 46.14 81 TYR B N 1
ATOM 3869 C CA . TYR B 1 84 ? 57.763 76.562 181.032 1.00 44.04 81 TYR B CA 1
ATOM 3870 C C . TYR B 1 84 ? 56.513 77.084 181.753 1.00 44.08 81 TYR B C 1
ATOM 3871 O O . TYR B 1 84 ? 56.399 78.282 182.027 1.00 43.78 81 TYR B O 1
ATOM 3880 N N . ARG B 1 85 ? 55.598 76.172 182.082 1.00 44.20 82 ARG B N 1
ATOM 3881 C CA . ARG B 1 85 ? 54.395 76.510 182.844 1.00 43.57 82 ARG B CA 1
ATOM 3882 C C . ARG B 1 85 ? 54.743 77.303 184.109 1.00 44.66 82 ARG B C 1
ATOM 3883 O O . ARG B 1 85 ? 54.170 78.368 184.346 1.00 44.85 82 ARG B O 1
ATOM 3891 N N . LYS B 1 86 ? 55.702 76.801 184.890 1.00 45.98 83 LYS B N 1
ATOM 3892 C CA . LYS B 1 86 ? 56.123 77.453 186.138 1.00 47.00 83 LYS B CA 1
ATOM 3893 C C . LYS B 1 86 ? 56.787 78.819 185.922 1.00 46.73 83 LYS B C 1
ATOM 3894 O O . LYS B 1 86 ? 56.520 79.770 186.665 1.00 47.30 83 LYS B O 1
ATOM 3900 N N . ILE B 1 87 ? 57.644 78.919 184.910 1.00 45.85 84 ILE B N 1
ATOM 3901 C CA . ILE B 1 87 ? 58.325 80.183 184.628 1.00 45.40 84 ILE B CA 1
ATOM 3902 C C . ILE B 1 87 ? 57.360 81.256 184.101 1.00 44.09 84 ILE B C 1
ATOM 3903 O O . ILE B 1 87 ? 57.510 82.428 184.439 1.00 44.63 84 ILE B O 1
ATOM 3908 N N . VAL B 1 88 ? 56.357 80.855 183.314 1.00 42.90 85 VAL B N 1
ATOM 3909 C CA . VAL B 1 88 ? 55.303 81.790 182.870 1.00 41.66 85 VAL B CA 1
ATOM 3910 C C . VAL B 1 88 ? 54.655 82.491 184.071 1.00 42.50 85 VAL B C 1
ATOM 3911 O O . VAL B 1 88 ? 54.571 83.722 184.108 1.00 42.17 85 VAL B O 1
ATOM 3915 N N . ILE B 1 89 ? 54.232 81.698 185.056 1.00 42.98 86 ILE B N 1
ATOM 3916 C CA . ILE B 1 89 ? 53.638 82.221 186.288 1.00 43.78 86 ILE B CA 1
ATOM 3917 C C . ILE B 1 89 ? 54.611 83.137 187.053 1.00 45.02 86 ILE B C 1
ATOM 3918 O O . ILE B 1 89 ? 54.226 84.239 187.465 1.00 44.92 86 ILE B O 1
ATOM 3923 N N . ASP B 1 90 ? 55.862 82.693 187.215 1.00 46.23 87 ASP B N 1
ATOM 3924 C CA . ASP B 1 90 ? 56.900 83.501 187.872 1.00 47.75 87 ASP B CA 1
ATOM 3925 C C . ASP B 1 90 ? 57.099 84.838 187.164 1.00 47.07 87 ASP B C 1
ATOM 3926 O O . ASP B 1 90 ? 57.074 85.892 187.794 1.00 47.92 87 ASP B O 1
ATOM 3931 N N . THR B 1 91 ? 57.270 84.776 185.847 1.00 45.87 88 THR B N 1
ATOM 3932 C CA . THR B 1 91 ? 57.528 85.942 185.013 1.00 45.10 88 THR B CA 1
ATOM 3933 C C . THR B 1 91 ? 56.339 86.890 184.980 1.00 44.49 88 THR B C 1
ATOM 3934 O O . THR B 1 91 ? 56.484 88.082 185.261 1.00 44.96 88 THR B O 1
ATOM 3938 N N . LEU B 1 92 ? 55.170 86.347 184.640 1.00 43.24 89 LEU B N 1
ATOM 3939 C CA . LEU B 1 92 ? 53.955 87.134 184.444 1.00 42.33 89 LEU B CA 1
ATOM 3940 C C . LEU B 1 92 ? 53.561 87.996 185.645 1.00 44.15 89 LEU B C 1
ATOM 3941 O O . LEU B 1 92 ? 53.257 89.177 185.480 1.00 44.29 89 LEU B O 1
ATOM 3946 N N . PHE B 1 93 ? 53.565 87.409 186.839 1.00 45.73 90 PHE B N 1
ATOM 3947 C CA . PHE B 1 93 ? 53.096 88.107 188.034 1.00 47.35 90 PHE B CA 1
ATOM 3948 C C . PHE B 1 93 ? 54.194 88.849 188.792 1.00 49.43 90 PHE B C 1
ATOM 3949 O O . PHE B 1 93 ? 53.901 89.692 189.652 1.00 51.20 90 PHE B O 1
ATOM 3957 N N . GLY B 1 94 ? 55.451 88.534 188.485 1.00 49.33 91 GLY B N 1
ATOM 3958 C CA . GLY B 1 94 ? 56.582 89.112 189.199 1.00 49.66 91 GLY B CA 1
ATOM 3959 C C . GLY B 1 94 ? 56.369 89.033 190.700 1.00 51.29 91 GLY B C 1
ATOM 3960 O O . GLY B 1 94 ? 56.082 87.957 191.233 1.00 51.75 91 GLY B O 1
ATOM 3961 N N . PRO B 1 95 ? 56.487 90.180 191.392 1.00 52.11 92 PRO B N 1
ATOM 3962 C CA . PRO B 1 95 ? 56.320 90.199 192.846 1.00 53.44 92 PRO B CA 1
ATOM 3963 C C . PRO B 1 95 ? 54.862 90.331 193.296 1.00 53.31 92 PRO B C 1
ATOM 3964 O O . PRO B 1 95 ? 54.603 90.640 194.455 1.00 55.01 92 PRO B O 1
ATOM 3968 N N . TYR B 1 96 ? 53.918 90.076 192.397 1.00 51.72 93 TYR B N 1
ATOM 3969 C CA . TYR B 1 96 ? 52.512 90.345 192.691 1.00 51.83 93 TYR B CA 1
ATOM 3970 C C . TYR B 1 96 ? 51.575 89.175 192.367 1.00 51.73 93 TYR B C 1
ATOM 3971 O O . TYR B 1 96 ? 50.411 89.381 191.998 1.00 51.31 93 TYR B O 1
ATOM 3980 N N . LYS B 1 97 ? 52.080 87.952 192.515 1.00 52.01 94 LYS B N 1
ATOM 3981 C CA . LYS B 1 97 ? 51.254 86.767 192.325 1.00 51.50 94 LYS B CA 1
ATOM 3982 C C . LYS B 1 97 ? 50.026 86.829 193.235 1.00 52.86 94 LYS B C 1
ATOM 3983 O O . LYS B 1 97 ? 50.162 87.072 194.430 1.00 54.46 94 LYS B O 1
ATOM 3989 N N . PRO B 1 98 ? 48.821 86.652 192.663 1.00 52.55 95 PRO B N 1
ATOM 3990 C CA . PRO B 1 98 ? 47.607 86.653 193.480 1.00 53.96 95 PRO B CA 1
ATOM 3991 C C . PRO B 1 98 ? 47.464 85.368 194.282 1.00 55.67 95 PRO B C 1
ATOM 3992 O O . PRO B 1 98 ? 47.893 84.308 193.830 1.00 55.50 95 PRO B O 1
ATOM 3996 N N . GLU B 1 99 ? 46.873 85.467 195.468 1.00 58.23 96 GLU B N 1
ATOM 3997 C CA . GLU B 1 99 ? 46.653 84.298 196.311 1.00 60.58 96 GLU B CA 1
ATOM 3998 C C . GLU B 1 99 ? 45.541 83.404 195.782 1.00 60.44 96 GLU B C 1
ATOM 3999 O O . GLU B 1 99 ? 44.375 83.795 195.749 1.00 61.35 96 GLU B O 1
ATOM 4005 N N . GLY B 1 100 ? 45.914 82.196 195.379 1.00 60.19 97 GLY B N 1
ATOM 4006 C CA . GLY B 1 100 ? 44.941 81.196 194.962 1.00 60.04 97 GLY B CA 1
ATOM 4007 C C . GLY B 1 100 ? 45.579 80.031 194.239 1.00 58.77 97 GLY B C 1
ATOM 4008 O O . GLY B 1 100 ? 46.806 79.876 194.243 1.00 58.53 97 GLY B O 1
ATOM 4009 N N . TYR B 1 101 ? 44.732 79.208 193.627 1.00 48.67 98 TYR B N 1
ATOM 4010 C CA . TYR B 1 101 ? 45.188 78.126 192.765 1.00 48.21 98 TYR B CA 1
ATOM 4011 C C . TYR B 1 101 ? 45.397 78.674 191.357 1.00 46.08 98 TYR B C 1
ATOM 4012 O O . TYR B 1 101 ? 44.486 79.253 190.761 1.00 44.70 98 TYR B O 1
ATOM 4021 N N . ILE B 1 102 ? 46.621 78.521 190.857 1.00 45.05 99 ILE B N 1
ATOM 4022 C CA . ILE B 1 102 ? 47.026 79.095 189.583 1.00 43.28 99 ILE B CA 1
ATOM 4023 C C . ILE B 1 102 ? 47.647 78.030 188.703 1.00 42.94 99 ILE B C 1
ATOM 4024 O O . ILE B 1 102 ? 48.495 77.266 189.150 1.00 44.29 99 ILE B O 1
ATOM 4029 N N . SER B 1 103 ? 47.220 77.979 187.448 1.00 41.90 100 SER B N 1
ATOM 4030 C CA . SER B 1 103 ? 47.841 77.089 186.473 1.00 41.59 100 SER B CA 1
ATOM 4031 C C . SER B 1 103 ? 47.953 77.742 185.107 1.00 40.74 100 SER B C 1
ATOM 4032 O O . SER B 1 103 ? 47.070 78.482 184.672 1.00 39.79 100 SER B O 1
ATOM 4035 N N . ALA B 1 104 ? 49.055 77.450 184.434 1.00 41.36 101 ALA B N 1
ATOM 4036 C CA . ALA B 1 104 ? 49.305 77.985 183.115 1.00 40.26 101 ALA B CA 1
ATOM 4037 C C . ALA B 1 104 ? 49.412 76.844 182.119 1.00 40.19 101 ALA B C 1
ATOM 4038 O O . ALA B 1 104 ? 50.211 75.920 182.309 1.00 41.75 101 ALA B O 1
ATOM 4040 N N . ILE B 1 105 ? 48.599 76.892 181.068 1.00 38.77 102 ILE B N 1
ATOM 4041 C CA . ILE B 1 105 ? 48.766 75.946 179.960 1.00 38.61 102 ILE B CA 1
ATOM 4042 C C . ILE B 1 105 ? 49.218 76.675 178.683 1.00 37.24 102 ILE B C 1
ATOM 4043 O O . ILE B 1 105 ? 48.805 77.807 178.419 1.00 35.76 102 ILE B O 1
ATOM 4048 N N . ALA B 1 106 ? 50.097 76.025 177.926 1.00 37.34 103 ALA B N 1
ATOM 4049 C CA . ALA B 1 106 ? 50.734 76.640 176.761 1.00 37.45 103 ALA B CA 1
ATOM 4050 C C . ALA B 1 106 ? 49.770 76.774 175.569 1.00 36.86 103 ALA B C 1
ATOM 4051 O O . ALA B 1 106 ? 48.884 75.939 175.371 1.00 36.67 103 ALA B O 1
ATOM 4053 N N . THR B 1 107 ? 49.953 77.834 174.784 1.00 36.46 104 THR B N 1
ATOM 4054 C CA . THR B 1 107 ? 49.088 78.137 173.644 1.00 35.82 104 THR B CA 1
ATOM 4055 C C . THR B 1 107 ? 49.908 78.757 172.500 1.00 36.59 104 THR B C 1
ATOM 4056 O O . THR B 1 107 ? 51.041 79.193 172.724 1.00 37.18 104 THR B O 1
ATOM 4060 N N . PRO B 1 108 ? 49.341 78.807 171.270 1.00 36.51 105 PRO B N 1
ATOM 4061 C CA . PRO B 1 108 ? 50.045 79.518 170.209 1.00 36.66 105 PRO B CA 1
ATOM 4062 C C . PRO B 1 108 ? 49.858 81.022 170.402 1.00 36.10 105 PRO B C 1
ATOM 4063 O O . PRO B 1 108 ? 48.825 81.585 170.009 1.00 34.91 105 PRO B O 1
ATOM 4067 N N . GLY B 1 109 ? 50.845 81.648 171.047 1.00 36.09 106 GLY B N 1
ATOM 4068 C CA . GLY B 1 109 ? 50.787 83.068 171.381 1.00 35.08 106 GLY B CA 1
ATOM 4069 C C . GLY B 1 109 ? 49.617 83.409 172.284 1.00 33.89 106 GLY B C 1
ATOM 4070 O O . GLY B 1 109 ? 48.897 82.519 172.745 1.00 33.50 106 GLY B O 1
ATOM 4071 N N . GLY B 1 110 ? 49.433 84.702 172.543 1.00 33.15 107 GLY B N 1
ATOM 4072 C CA . GLY B 1 110 ? 48.304 85.182 173.332 1.00 32.61 107 GLY B CA 1
ATOM 4073 C C . GLY B 1 110 ? 46.959 84.832 172.713 1.00 32.40 107 GLY B C 1
ATOM 4074 O O . GLY B 1 110 ? 45.997 84.544 173.430 1.00 32.01 107 GLY B O 1
ATOM 4075 N N . THR B 1 111 ? 46.913 84.844 171.379 1.00 32.41 108 THR B N 1
ATOM 4076 C CA . THR B 1 111 ? 45.736 84.465 170.602 1.00 32.53 108 THR B CA 1
ATOM 4077 C C . THR B 1 111 ? 45.150 83.122 171.045 1.00 32.80 108 THR B C 1
ATOM 4078 O O . THR B 1 111 ? 43.935 83.002 171.239 1.00 32.66 108 THR B O 1
ATOM 4082 N N . GLY B 1 112 ? 46.015 82.129 171.224 1.00 33.34 109 GLY B N 1
ATOM 4083 C CA . GLY B 1 112 ? 45.570 80.798 171.616 1.00 34.17 109 GLY B CA 1
ATOM 4084 C C . GLY B 1 112 ? 44.894 80.826 172.969 1.00 34.32 109 GLY B C 1
ATOM 4085 O O . GLY B 1 112 ? 43.846 80.198 173.168 1.00 34.65 109 GLY B O 1
ATOM 4086 N N . ALA B 1 113 ? 45.494 81.578 173.890 1.00 33.86 110 ALA B N 1
ATOM 4087 C CA . ALA B 1 113 ? 44.965 81.738 175.232 1.00 33.35 110 ALA B CA 1
ATOM 4088 C C . ALA B 1 113 ? 43.587 82.418 175.220 1.00 33.16 110 ALA B C 1
ATOM 4089 O O . ALA B 1 113 ? 42.675 82.002 175.939 1.00 33.16 110 ALA B O 1
ATOM 4091 N N . ILE B 1 114 ? 43.442 83.452 174.394 1.00 33.06 111 ILE B N 1
ATOM 4092 C CA . ILE B 1 114 ? 42.205 84.229 174.326 1.00 33.13 111 ILE B CA 1
ATOM 4093 C C . ILE B 1 114 ? 41.048 83.402 173.763 1.00 33.72 111 ILE B C 1
ATOM 4094 O O . ILE B 1 114 ? 39.982 83.307 174.379 1.00 32.61 111 ILE B O 1
ATOM 4099 N N . ARG B 1 115 ? 41.294 82.805 172.599 1.00 35.05 112 ARG B N 1
ATOM 4100 C CA . ARG B 1 115 ? 40.414 81.832 171.976 1.00 35.84 112 ARG B CA 1
ATOM 4101 C C . ARG B 1 115 ? 39.882 80.828 173.003 1.00 37.01 112 ARG B C 1
ATOM 4102 O O . ARG B 1 115 ? 38.664 80.672 173.170 1.00 37.64 112 ARG B O 1
ATOM 4110 N N . SER B 1 116 ? 40.811 80.163 173.692 1.00 37.44 113 SER B N 1
ATOM 4111 C CA . SER B 1 116 ? 40.483 79.081 174.614 1.00 37.67 113 SER B CA 1
ATOM 4112 C C . SER B 1 116 ? 39.572 79.510 175.763 1.00 37.42 113 SER B C 1
ATOM 4113 O O . SER B 1 116 ? 38.623 78.800 176.105 1.00 38.48 113 SER B O 1
ATOM 4116 N N . ALA B 1 117 ? 39.857 80.674 176.342 1.00 36.63 114 ALA B N 1
ATOM 4117 C CA . ALA B 1 117 ? 39.006 81.250 177.376 1.00 36.25 114 ALA B CA 1
ATOM 4118 C C . ALA B 1 117 ? 37.582 81.393 176.853 1.00 36.73 114 ALA B C 1
ATOM 4119 O O . ALA B 1 117 ? 36.642 80.897 177.471 1.00 38.18 114 ALA B O 1
ATOM 4121 N N . ILE B 1 118 ? 37.443 82.035 175.693 1.00 36.11 115 ILE B N 1
ATOM 4122 C CA . ILE B 1 118 ? 36.142 82.331 175.106 1.00 36.05 115 ILE B CA 1
ATOM 4123 C C . ILE B 1 118 ? 35.401 81.049 174.756 1.00 37.57 115 ILE B C 1
ATOM 4124 O O . ILE B 1 118 ? 34.173 80.982 174.857 1.00 38.77 115 ILE B O 1
ATOM 4129 N N . PHE B 1 119 ? 36.148 80.025 174.363 1.00 38.13 116 PHE B N 1
ATOM 4130 C CA . PHE B 1 119 ? 35.540 78.746 174.037 1.00 38.69 116 PHE B CA 1
ATOM 4131 C C . PHE B 1 119 ? 35.035 78.023 175.279 1.00 39.31 116 PHE B C 1
ATOM 4132 O O . PHE B 1 119 ? 33.890 77.566 175.313 1.00 39.75 116 PHE B O 1
ATOM 4140 N N . SER B 1 120 ? 35.884 77.940 176.302 1.00 38.78 117 SER B N 1
ATOM 4141 C CA . SER B 1 120 ? 35.594 77.103 177.464 1.00 38.92 117 SER B CA 1
ATOM 4142 C C . SER B 1 120 ? 34.642 77.700 178.496 1.00 39.14 117 SER B C 1
ATOM 4143 O O . SER B 1 120 ? 33.914 76.958 179.164 1.00 39.72 117 SER B O 1
ATOM 4146 N N . TYR B 1 121 ? 34.633 79.028 178.611 1.00 37.80 118 TYR B N 1
ATOM 4147 C CA . TYR B 1 121 ? 33.895 79.693 179.687 1.00 37.92 118 TYR B CA 1
ATOM 4148 C C . TYR B 1 121 ? 32.671 80.492 179.233 1.00 39.18 118 TYR B C 1
ATOM 4149 O O . TYR B 1 121 ? 32.048 81.214 180.018 1.00 38.83 118 TYR B O 1
ATOM 4158 N N . LEU B 1 122 ? 32.328 80.321 177.961 1.00 40.67 119 LEU B N 1
ATOM 4159 C CA . LEU B 1 122 ? 31.132 80.902 177.381 1.00 42.20 119 LEU B CA 1
ATOM 4160 C C . LEU B 1 122 ? 30.450 79.883 176.495 1.00 43.21 119 LEU B C 1
ATOM 4161 O O . LEU B 1 122 ? 31.106 79.181 175.728 1.00 43.22 119 LEU B O 1
ATOM 4166 N N . ASP B 1 123 ? 29.132 79.804 176.600 1.00 45.28 120 ASP B N 1
ATOM 4167 C CA . ASP B 1 123 ? 28.361 78.938 175.724 1.00 47.15 120 ASP B CA 1
ATOM 4168 C C . ASP B 1 123 ? 27.872 79.771 174.541 1.00 48.52 120 ASP B C 1
ATOM 4169 O O . ASP B 1 123 ? 28.309 80.908 174.371 1.00 48.18 120 ASP B O 1
ATOM 4174 N N . GLU B 1 124 ? 26.969 79.222 173.733 1.00 50.64 121 GLU B N 1
ATOM 4175 C CA . GLU B 1 124 ? 26.583 79.876 172.484 1.00 51.31 121 GLU B CA 1
ATOM 4176 C C . GLU B 1 124 ? 25.913 81.241 172.661 1.00 51.02 121 GLU B C 1
ATOM 4177 O O . GLU B 1 124 ? 26.471 82.260 172.258 1.00 51.37 121 GLU B O 1
ATOM 4183 N N . GLY B 1 125 ? 24.733 81.271 173.265 1.00 50.90 122 GLY B N 1
ATOM 4184 C CA . GLY B 1 125 ? 24.021 82.536 173.455 1.00 50.67 122 GLY B CA 1
ATOM 4185 C C . GLY B 1 125 ? 24.779 83.548 174.297 1.00 48.46 122 GLY B C 1
ATOM 4186 O O . GLY B 1 125 ? 24.674 84.751 174.075 1.00 48.07 122 GLY B O 1
ATOM 4187 N N . ASP B 1 126 ? 25.562 83.037 175.244 1.00 47.55 123 ASP B N 1
ATOM 4188 C CA . ASP B 1 126 ? 26.272 83.832 176.252 1.00 45.79 123 ASP B CA 1
ATOM 4189 C C . ASP B 1 126 ? 27.147 84.946 175.660 1.00 43.14 123 ASP B C 1
ATOM 4190 O O . ASP B 1 126 ? 27.623 84.823 174.534 1.00 41.23 123 ASP B O 1
ATOM 4195 N N . PRO B 1 127 ? 27.334 86.049 176.417 1.00 42.14 124 PRO B N 1
ATOM 4196 C CA . PRO B 1 127 ? 28.013 87.246 175.922 1.00 41.22 124 PRO B CA 1
ATOM 4197 C C . PRO B 1 127 ? 29.433 87.514 176.446 1.00 39.91 124 PRO B C 1
ATOM 4198 O O . PRO B 1 127 ? 29.698 87.363 177.642 1.00 40.42 124 PRO B O 1
ATOM 4202 N N . LEU B 1 128 ? 30.325 87.925 175.547 1.00 38.44 125 LEU B N 1
ATOM 4203 C CA . LEU B 1 128 ? 31.613 88.484 175.940 1.00 37.46 125 LEU B CA 1
ATOM 4204 C C . LEU B 1 128 ? 31.536 90.002 175.839 1.00 38.16 125 LEU B C 1
ATOM 4205 O O . LEU B 1 128 ? 31.410 90.561 174.749 1.00 38.82 125 LEU B O 1
ATOM 4210 N N . ILE B 1 129 ? 31.615 90.662 176.985 1.00 38.78 126 ILE B N 1
ATOM 4211 C CA . ILE B 1 129 ? 31.482 92.111 177.064 1.00 39.80 126 ILE B CA 1
ATOM 4212 C C . ILE B 1 129 ? 32.864 92.757 176.930 1.00 40.16 126 ILE B C 1
ATOM 4213 O O . ILE B 1 129 ? 33.767 92.467 177.712 1.00 40.67 126 ILE B O 1
ATOM 4218 N N . CYS B 1 130 ? 33.028 93.614 175.926 1.00 40.98 127 CYS B N 1
ATOM 4219 C CA . CYS B 1 130 ? 34.342 94.167 175.607 1.00 41.69 127 CYS B CA 1
ATOM 4220 C C . CYS B 1 130 ? 34.323 95.679 175.397 1.00 42.16 127 CYS B C 1
ATOM 4221 O O . CYS B 1 130 ? 33.264 96.270 175.164 1.00 42.09 127 CYS B O 1
ATOM 4224 N N . HIS B 1 131 ? 35.506 96.292 175.468 1.00 41.30 128 HIS B N 1
ATOM 4225 C CA . HIS B 1 131 ? 35.631 97.744 175.347 1.00 41.83 128 HIS B CA 1
ATOM 4226 C C . HIS B 1 131 ? 35.505 98.248 173.933 1.00 42.13 128 HIS B C 1
ATOM 4227 O O . HIS B 1 131 ? 35.891 97.574 172.978 1.00 41.57 128 HIS B O 1
ATOM 4234 N N . ASP B 1 132 ? 34.950 99.456 173.828 1.00 43.99 129 ASP B N 1
ATOM 4235 C CA . ASP B 1 132 ? 34.565 100.138 172.588 1.00 43.95 129 ASP B CA 1
ATOM 4236 C C . ASP B 1 132 ? 35.630 100.112 171.493 1.00 42.65 129 ASP B C 1
ATOM 4237 O O . ASP B 1 132 ? 35.308 99.959 170.316 1.00 42.70 129 ASP B O 1
ATOM 4242 N N . TYR B 1 133 ? 36.888 100.296 171.895 1.00 41.33 130 TYR B N 1
ATOM 4243 C CA . TYR B 1 133 ? 38.046 100.203 171.013 1.00 40.19 130 TYR B CA 1
ATOM 4244 C C . TYR B 1 133 ? 38.725 98.883 171.349 1.00 39.56 130 TYR B C 1
ATOM 4245 O O . TYR B 1 133 ? 39.018 98.621 172.517 1.00 40.08 130 TYR B O 1
ATOM 4254 N N . TYR B 1 134 ? 38.986 98.054 170.344 1.00 38.40 131 TYR B N 1
ATOM 4255 C CA . TYR B 1 134 ? 39.458 96.706 170.608 1.00 37.52 131 TYR B CA 1
ATOM 4256 C C . TYR B 1 134 ? 40.203 96.048 169.462 1.00 37.89 131 TYR B C 1
ATOM 4257 O O . TYR B 1 134 ? 40.095 96.438 168.298 1.00 38.28 131 TYR B O 1
ATOM 4266 N N . TRP B 1 135 ? 40.949 95.013 169.814 1.00 38.47 132 TRP B N 1
ATOM 4267 C CA . TRP B 1 135 ? 41.644 94.187 168.844 1.00 39.11 132 TRP B CA 1
ATOM 4268 C C . TRP B 1 135 ? 40.630 93.313 168.150 1.00 38.86 132 TRP B C 1
ATOM 4269 O O . TRP B 1 135 ? 39.917 92.542 168.798 1.00 39.39 132 TRP B O 1
ATOM 4280 N N . ALA B 1 136 ? 40.539 93.446 166.828 1.00 38.88 133 ALA B N 1
ATOM 4281 C CA . ALA B 1 136 ? 39.478 92.800 166.021 1.00 38.14 133 ALA B CA 1
ATOM 4282 C C . ALA B 1 136 ? 39.215 91.307 166.290 1.00 37.61 133 ALA B C 1
ATOM 4283 O O . ALA B 1 136 ? 38.051 90.910 166.417 1.00 37.25 133 ALA B O 1
ATOM 4285 N N . PRO B 1 137 ? 40.285 90.480 166.384 1.00 37.09 134 PRO B N 1
ATOM 4286 C CA . PRO B 1 137 ? 40.082 89.041 166.590 1.00 36.84 134 PRO B CA 1
ATOM 4287 C C . PRO B 1 137 ? 39.123 88.637 167.723 1.00 36.90 134 PRO B C 1
ATOM 4288 O O . PRO B 1 137 ? 38.570 87.541 167.661 1.00 37.71 134 PRO B O 1
ATOM 4292 N N . TYR B 1 138 ? 38.927 89.486 168.737 1.00 36.12 135 TYR B N 1
ATOM 4293 C CA . TYR B 1 138 ? 38.005 89.154 169.832 1.00 35.97 135 TYR B CA 1
ATOM 4294 C C . TYR B 1 138 ? 36.598 88.903 169.273 1.00 37.03 135 TYR B C 1
ATOM 4295 O O . TYR B 1 138 ? 35.990 87.857 169.529 1.00 37.32 135 TYR B O 1
ATOM 4304 N N . ARG B 1 139 ? 36.101 89.875 168.506 1.00 37.09 136 ARG B N 1
ATOM 4305 C CA . ARG B 1 139 ? 34.829 89.773 167.801 1.00 37.46 136 ARG B CA 1
ATOM 4306 C C . ARG B 1 139 ? 34.836 88.564 166.865 1.00 37.36 136 ARG B C 1
ATOM 4307 O O . ARG B 1 139 ? 33.873 87.788 166.827 1.00 37.72 136 ARG B O 1
ATOM 4315 N N . LYS B 1 140 ? 35.935 88.410 166.126 1.00 36.13 137 LYS B N 1
ATOM 4316 C CA . LYS B 1 140 ? 36.090 87.341 165.145 1.00 35.97 137 LYS B CA 1
ATOM 4317 C C . LYS B 1 140 ? 35.998 85.959 165.802 1.00 35.23 137 LYS B C 1
ATOM 4318 O O . LYS B 1 140 ? 35.390 85.037 165.250 1.00 34.93 137 LYS B O 1
ATOM 4324 N N . ILE B 1 141 ? 36.608 85.820 166.978 1.00 34.19 138 ILE B N 1
ATOM 4325 C CA . ILE B 1 141 ? 36.575 84.560 167.715 1.00 33.81 138 ILE B CA 1
ATOM 4326 C C . ILE B 1 141 ? 35.147 84.252 168.161 1.00 34.35 138 ILE B C 1
ATOM 4327 O O . ILE B 1 141 ? 34.638 83.164 167.893 1.00 34.54 138 ILE B O 1
ATOM 4332 N N . CYS B 1 142 ? 34.507 85.220 168.817 1.00 34.92 139 CYS B N 1
ATOM 4333 C CA . CYS B 1 142 ? 33.094 85.117 169.172 1.00 36.05 139 CYS B CA 1
ATOM 4334 C C . CYS B 1 142 ? 32.287 84.603 168.001 1.00 36.70 139 CYS B C 1
ATOM 4335 O O . CYS B 1 142 ? 31.539 83.643 168.142 1.00 36.97 139 CYS B O 1
ATOM 4338 N N . GLU B 1 143 ? 32.463 85.240 166.844 1.00 37.19 140 GLU B N 1
ATOM 4339 C CA . GLU B 1 143 ? 31.679 84.926 165.655 1.00 38.76 140 GLU B CA 1
ATOM 4340 C C . GLU B 1 143 ? 32.012 83.544 165.090 1.00 39.11 140 GLU B C 1
ATOM 4341 O O . GLU B 1 143 ? 31.127 82.834 164.613 1.00 40.69 140 GLU B O 1
ATOM 4347 N N . GLU B 1 144 ? 33.285 83.169 165.176 1.00 38.72 141 GLU B N 1
ATOM 4348 C CA . GLU B 1 144 ? 33.766 81.826 164.831 1.00 38.79 141 GLU B CA 1
ATOM 4349 C C . GLU B 1 144 ? 33.078 80.736 165.657 1.00 39.07 141 GLU B C 1
ATOM 4350 O O . GLU B 1 144 ? 32.760 79.673 165.135 1.00 40.00 141 GLU B O 1
ATOM 4356 N N . PHE B 1 145 ? 32.862 81.002 166.944 1.00 38.37 142 PHE B N 1
ATOM 4357 C CA . PHE B 1 145 ? 32.288 80.015 167.852 1.00 38.22 142 PHE B CA 1
ATOM 4358 C C . PHE B 1 145 ? 30.858 80.333 168.262 1.00 39.02 142 PHE B C 1
ATOM 4359 O O . PHE B 1 145 ? 30.341 79.733 169.199 1.00 39.80 142 PHE B O 1
ATOM 4367 N N . GLY B 1 146 ? 30.220 81.273 167.569 1.00 39.55 143 GLY B N 1
ATOM 4368 C CA . GLY B 1 146 ? 28.858 81.692 167.900 1.00 39.64 143 GLY B CA 1
ATOM 4369 C C . GLY B 1 146 ? 28.656 82.178 169.330 1.00 40.01 143 GLY B C 1
ATOM 4370 O O . GLY B 1 146 ? 27.585 82.006 169.892 1.00 40.94 143 GLY B O 1
ATOM 4371 N N . ARG B 1 147 ? 29.688 82.760 169.936 1.00 39.60 144 ARG B N 1
ATOM 4372 C CA . ARG B 1 147 ? 29.526 83.465 171.205 1.00 39.61 144 ARG B CA 1
ATOM 4373 C C . ARG B 1 147 ? 29.104 84.886 170.888 1.00 40.73 144 ARG B C 1
ATOM 4374 O O . ARG B 1 147 ? 29.251 85.338 169.751 1.00 42.18 144 ARG B O 1
ATOM 4382 N N . ASN B 1 148 ? 28.590 85.594 171.887 1.00 41.31 145 ASN B N 1
ATOM 4383 C CA . ASN B 1 148 ? 28.001 86.902 171.649 1.00 42.04 145 ASN B CA 1
ATOM 4384 C C . ASN B 1 148 ? 28.884 88.095 171.994 1.00 41.25 145 ASN B C 1
ATOM 4385 O O . ASN B 1 148 ? 28.995 88.486 173.159 1.00 40.27 145 ASN B O 1
ATOM 4390 N N . PHE B 1 149 ? 29.490 88.687 170.967 1.00 41.35 146 PHE B N 1
ATOM 4391 C CA . PHE B 1 149 ? 30.300 89.888 171.150 1.00 41.34 146 PHE B CA 1
ATOM 4392 C C . PHE B 1 149 ? 29.418 91.098 171.441 1.00 42.55 146 PHE B C 1
ATOM 4393 O O . PHE B 1 149 ? 28.416 91.327 170.767 1.00 44.17 146 PHE B O 1
ATOM 4401 N N . LYS B 1 150 ? 29.810 91.866 172.448 1.00 43.71 147 LYS B N 1
ATOM 4402 C CA . LYS B 1 150 ? 29.023 92.984 172.933 1.00 45.89 147 LYS B CA 1
ATOM 4403 C C . LYS B 1 150 ? 29.977 94.047 173.477 1.00 46.10 147 LYS B C 1
ATOM 4404 O O . LYS B 1 150 ? 30.820 93.745 174.326 1.00 46.36 147 LYS B O 1
ATOM 4410 N N . THR B 1 151 ? 29.856 95.280 172.984 1.00 46.31 148 THR B N 1
ATOM 4411 C CA . THR B 1 151 ? 30.760 96.358 173.396 1.00 46.17 148 THR B CA 1
ATOM 4412 C C . THR B 1 151 ? 30.122 97.331 174.380 1.00 48.59 148 THR B C 1
ATOM 4413 O O . THR B 1 151 ? 28.899 97.493 174.414 1.00 49.85 148 THR B O 1
ATOM 4417 N N . PHE B 1 152 ? 30.976 97.965 175.182 1.00 49.47 149 PHE B N 1
ATOM 4418 C CA . PHE B 1 152 ? 30.595 99.089 176.029 1.00 49.55 149 PHE B CA 1
ATOM 4419 C C . PHE B 1 152 ? 31.533 100.254 175.733 1.00 50.27 149 PHE B C 1
ATOM 4420 O O . PHE B 1 152 ? 32.669 100.037 175.302 1.00 49.48 149 PHE B O 1
ATOM 4428 N N . GLU B 1 153 ? 31.066 101.480 175.966 1.00 51.25 150 GLU B N 1
ATOM 4429 C CA . GLU B 1 153 ? 31.906 102.667 175.781 1.00 50.65 150 GLU B CA 1
ATOM 4430 C C . GLU B 1 153 ? 33.086 102.697 176.746 1.00 49.28 150 GLU B C 1
ATOM 4431 O O . GLU B 1 153 ? 32.914 102.786 177.958 1.00 49.34 150 GLU B O 1
ATOM 4437 N N . PHE B 1 154 ? 34.283 102.605 176.173 1.00 47.83 151 PHE B N 1
ATOM 4438 C CA . PHE B 1 154 ? 35.543 102.572 176.914 1.00 45.82 151 PHE B CA 1
ATOM 4439 C C . PHE B 1 154 ? 35.738 103.795 177.812 1.00 45.51 151 PHE B C 1
ATOM 4440 O O . PHE B 1 154 ? 35.989 103.659 179.007 1.00 45.59 151 PHE B O 1
ATOM 4448 N N . PHE B 1 155 ? 35.626 104.986 177.235 1.00 45.33 152 PHE B N 1
ATOM 4449 C CA . PHE B 1 155 ? 36.110 106.185 177.910 1.00 46.26 152 PHE B CA 1
ATOM 4450 C C . PHE B 1 155 ? 35.037 107.197 178.314 1.00 48.25 152 PHE B C 1
ATOM 4451 O O . PHE B 1 155 ? 34.023 107.358 177.636 1.00 48.58 152 PHE B O 1
ATOM 4459 N N . THR B 1 156 ? 35.288 107.878 179.429 1.00 49.77 153 THR B N 1
ATOM 4460 C CA . THR B 1 156 ? 34.539 109.073 179.809 1.00 51.87 153 THR B CA 1
ATOM 4461 C C . THR B 1 156 ? 34.964 110.238 178.905 1.00 53.76 153 THR B C 1
ATOM 4462 O O . THR B 1 156 ? 35.892 110.104 178.106 1.00 53.58 153 THR B O 1
ATOM 4466 N N . ASP B 1 157 ? 34.292 111.379 179.031 1.00 56.90 154 ASP B N 1
ATOM 4467 C CA . ASP B 1 157 ? 34.674 112.579 178.286 1.00 58.96 154 ASP B CA 1
ATOM 4468 C C . ASP B 1 157 ? 36.128 112.992 178.548 1.00 59.33 154 ASP B C 1
ATOM 4469 O O . ASP B 1 157 ? 36.759 113.622 177.696 1.00 59.53 154 ASP B O 1
ATOM 4474 N N . ASP B 1 158 ? 36.648 112.622 179.720 1.00 60.21 155 ASP B N 1
ATOM 4475 C CA . ASP B 1 158 ? 38.020 112.956 180.136 1.00 60.03 155 ASP B CA 1
ATOM 4476 C C . ASP B 1 158 ? 39.045 111.863 179.815 1.00 57.19 155 ASP B C 1
ATOM 4477 O O . ASP B 1 158 ? 40.225 111.990 180.158 1.00 57.01 155 ASP B O 1
ATOM 4482 N N . PHE B 1 159 ? 38.582 110.805 179.149 1.00 55.07 156 PHE B N 1
ATOM 4483 C CA . PHE B 1 159 ? 39.389 109.625 178.805 1.00 52.45 156 PHE B CA 1
ATOM 4484 C C . PHE B 1 159 ? 39.943 108.876 180.017 1.00 51.92 156 PHE B C 1
ATOM 4485 O O . PHE B 1 159 ? 41.146 108.622 180.128 1.00 51.83 156 PHE B O 1
ATOM 4493 N N . ALA B 1 160 ? 39.041 108.538 180.928 1.00 51.09 157 ALA B N 1
ATOM 4494 C CA . ALA B 1 160 ? 39.329 107.600 181.995 1.00 49.91 157 ALA B CA 1
ATOM 4495 C C . ALA B 1 160 ? 38.428 106.399 181.748 1.00 48.74 157 ALA B C 1
ATOM 4496 O O . ALA B 1 160 ? 37.569 106.450 180.859 1.00 48.06 157 ALA B O 1
ATOM 4498 N N . PHE B 1 161 ? 38.618 105.326 182.517 1.00 47.47 158 PHE B N 1
ATOM 4499 C CA . PHE B 1 161 ? 37.763 104.153 182.393 1.00 46.07 158 PHE B CA 1
ATOM 4500 C C . PHE B 1 161 ? 36.320 104.527 182.706 1.00 47.00 158 PHE B C 1
ATOM 4501 O O . PHE B 1 161 ? 36.022 105.001 183.803 1.00 47.99 158 PHE B O 1
ATOM 4509 N N . ASN B 1 162 ? 35.438 104.331 181.727 1.00 46.48 159 ASN B N 1
ATOM 4510 C CA . ASN B 1 162 ? 34.018 104.612 181.887 1.00 47.79 159 ASN B CA 1
ATOM 4511 C C . ASN B 1 162 ? 33.364 103.525 182.736 1.00 48.47 159 ASN B C 1
ATOM 4512 O O . ASN B 1 162 ? 32.544 102.738 182.251 1.00 48.53 159 ASN B O 1
ATOM 4517 N N . ILE B 1 163 ? 33.737 103.500 184.014 1.00 49.12 160 ILE B N 1
ATOM 4518 C CA . ILE B 1 163 ? 33.284 102.481 184.958 1.00 49.79 160 ILE B CA 1
ATOM 4519 C C . ILE B 1 163 ? 31.755 102.423 185.086 1.00 51.16 160 ILE B C 1
ATOM 4520 O O . ILE B 1 163 ? 31.187 101.356 185.307 1.00 51.19 160 ILE B O 1
ATOM 4525 N N . ASP B 1 164 ? 31.101 103.571 184.934 1.00 53.08 161 ASP B N 1
ATOM 4526 C CA . ASP B 1 164 ? 29.647 103.645 185.003 1.00 54.83 161 ASP B CA 1
ATOM 4527 C C . ASP B 1 164 ? 29.005 102.826 183.892 1.00 54.49 161 ASP B C 1
ATOM 4528 O O . ASP B 1 164 ? 28.128 101.996 184.157 1.00 55.56 161 ASP B O 1
ATOM 4533 N N . VAL B 1 165 ? 29.455 103.053 182.657 1.00 53.02 162 VAL B N 1
ATOM 4534 C CA . VAL B 1 165 ? 28.923 102.341 181.493 1.00 51.63 162 VAL B CA 1
ATOM 4535 C C . VAL B 1 165 ? 29.392 100.887 181.492 1.00 49.67 162 VAL B C 1
ATOM 4536 O O . VAL B 1 165 ? 28.702 100.008 180.977 1.00 49.52 162 VAL B O 1
ATOM 4540 N N . TYR B 1 166 ? 30.552 100.635 182.092 1.00 48.44 163 TYR B N 1
ATOM 4541 C CA . TYR B 1 166 ? 31.030 99.269 182.261 1.00 47.44 163 TYR B CA 1
ATOM 4542 C C . TYR B 1 166 ? 30.074 98.458 183.125 1.00 48.17 163 TYR B C 1
ATOM 4543 O O . TYR B 1 166 ? 29.814 97.296 182.835 1.00 47.63 163 TYR B O 1
ATOM 4552 N N . LYS B 1 167 ? 29.557 99.085 184.179 1.00 50.58 164 LYS B N 1
ATOM 4553 C CA . LYS B 1 167 ? 28.600 98.455 185.090 1.00 52.44 164 LYS B CA 1
ATOM 4554 C C . LYS B 1 167 ? 27.264 98.149 184.415 1.00 53.32 164 LYS B C 1
ATOM 4555 O O . LYS B 1 167 ? 26.718 97.062 184.597 1.00 52.90 164 LYS B O 1
ATOM 4561 N N . GLU B 1 168 ? 26.747 99.109 183.646 1.00 55.24 165 GLU B N 1
ATOM 4562 C CA . GLU B 1 168 ? 25.489 98.937 182.915 1.00 57.61 165 GLU B CA 1
ATOM 4563 C C . GLU B 1 168 ? 25.569 97.750 181.968 1.00 55.87 165 GLU B C 1
ATOM 4564 O O . GLU B 1 168 ? 24.621 96.966 181.863 1.00 57.07 165 GLU B O 1
ATOM 4570 N N . ALA B 1 169 ? 26.707 97.623 181.291 1.00 53.11 166 ALA B N 1
ATOM 4571 C CA . ALA B 1 169 ? 26.910 96.571 180.311 1.00 51.30 166 ALA B CA 1
ATOM 4572 C C . ALA B 1 169 ? 27.064 95.204 180.968 1.00 51.00 166 ALA B C 1
ATOM 4573 O O . ALA B 1 169 ? 26.686 94.192 180.384 1.00 51.40 166 ALA B O 1
ATOM 4575 N N . ILE B 1 170 ? 27.611 95.171 182.181 1.00 50.54 167 ILE B N 1
ATOM 4576 C CA . ILE B 1 170 ? 27.722 93.919 182.925 1.00 50.26 167 ILE B CA 1
ATOM 4577 C C . ILE B 1 170 ? 26.356 93.534 183.484 1.00 52.53 167 ILE B C 1
ATOM 4578 O O . ILE B 1 170 ? 25.930 92.384 183.359 1.00 53.11 167 ILE B O 1
ATOM 4583 N N . ASP B 1 171 ? 25.669 94.505 184.080 1.00 54.98 168 ASP B N 1
ATOM 4584 C CA . ASP B 1 171 ? 24.296 94.315 184.558 1.00 58.15 168 ASP B CA 1
ATOM 4585 C C . ASP B 1 171 ? 23.390 93.710 183.484 1.00 59.06 168 ASP B C 1
ATOM 4586 O O . ASP B 1 171 ? 22.589 92.819 183.768 1.00 59.62 168 ASP B O 1
ATOM 4591 N N . GLU B 1 172 ? 23.530 94.203 182.255 1.00 59.50 169 GLU B N 1
ATOM 4592 C CA . GLU B 1 172 ? 22.735 93.734 181.128 1.00 61.48 169 GLU B CA 1
ATOM 4593 C C . GLU B 1 172 ? 23.097 92.291 180.778 1.00 59.78 169 GLU B C 1
ATOM 4594 O O . GLU B 1 172 ? 22.239 91.503 180.372 1.00 60.21 169 GLU B O 1
ATOM 4600 N N . GLY B 1 173 ? 24.373 91.955 180.945 1.00 57.97 170 GLY B N 1
ATOM 4601 C CA . GLY B 1 173 ? 24.866 90.619 180.635 1.00 56.84 170 GLY B CA 1
ATOM 4602 C C . GLY B 1 173 ? 24.311 89.599 181.599 1.00 57.25 170 GLY B C 1
ATOM 4603 O O . GLY B 1 173 ? 23.839 88.539 181.188 1.00 59.08 170 GLY B O 1
ATOM 4604 N N . ILE B 1 174 ? 24.370 89.932 182.884 1.00 57.60 171 ILE B N 1
ATOM 4605 C CA . ILE B 1 174 ? 23.842 89.082 183.953 1.00 58.79 171 ILE B CA 1
ATOM 4606 C C . ILE B 1 174 ? 22.306 88.972 183.927 1.00 60.83 171 ILE B C 1
ATOM 4607 O O . ILE B 1 174 ? 21.756 87.923 184.254 1.00 61.96 171 ILE B O 1
ATOM 4612 N N . ARG B 1 175 ? 21.632 90.047 183.520 1.00 62.60 172 ARG B N 1
ATOM 4613 C CA . ARG B 1 175 ? 20.180 90.054 183.313 1.00 65.25 172 ARG B CA 1
ATOM 4614 C C . ARG B 1 175 ? 19.767 89.053 182.225 1.00 65.48 172 ARG B C 1
ATOM 4615 O O . ARG B 1 175 ? 18.670 88.488 182.278 1.00 65.82 172 ARG B O 1
ATOM 4623 N N . ASP B 1 176 ? 20.665 88.828 181.264 1.00 64.96 173 ASP B N 1
ATOM 4624 C CA . ASP B 1 176 ? 20.402 87.979 180.096 1.00 66.58 173 ASP B CA 1
ATOM 4625 C C . ASP B 1 176 ? 20.852 86.528 180.253 1.00 65.11 173 ASP B C 1
ATOM 4626 O O . ASP B 1 176 ? 20.126 85.611 179.869 1.00 65.86 173 ASP B O 1
ATOM 4631 N N . SER B 1 177 ? 22.054 86.332 180.792 1.00 62.77 174 SER B N 1
ATOM 4632 C CA . SER B 1 177 ? 22.644 84.999 180.921 1.00 61.93 174 SER B CA 1
ATOM 4633 C C . SER B 1 177 ? 23.038 84.677 182.349 1.00 60.79 174 SER B C 1
ATOM 4634 O O . SER B 1 177 ? 23.299 85.571 183.152 1.00 61.27 174 SER B O 1
ATOM 4637 N N . ASP B 1 178 ? 23.088 83.388 182.658 1.00 59.17 175 ASP B N 1
ATOM 4638 C CA . ASP B 1 178 ? 23.611 82.946 183.934 1.00 58.42 175 ASP B CA 1
ATOM 4639 C C . ASP B 1 178 ? 25.122 82.787 183.817 1.00 55.76 175 ASP B C 1
ATOM 4640 O O . ASP B 1 178 ? 25.806 82.469 184.792 1.00 55.93 175 ASP B O 1
ATOM 4645 N N . ARG B 1 179 ? 25.641 83.023 182.616 1.00 52.97 176 ARG B N 1
ATOM 4646 C CA . ARG B 1 179 ? 27.076 82.953 182.373 1.00 51.05 176 ARG B CA 1
ATOM 4647 C C . ARG B 1 179 ? 27.512 84.069 181.422 1.00 50.21 176 ARG B C 1
ATOM 4648 O O . ARG B 1 179 ? 26.943 84.231 180.339 1.00 51.38 176 ARG B O 1
ATOM 4656 N N . ILE B 1 180 ? 28.507 84.843 181.854 1.00 48.02 177 ILE B N 1
ATOM 4657 C CA . ILE B 1 180 ? 29.047 85.961 181.074 1.00 46.19 177 ILE B CA 1
ATOM 4658 C C . ILE B 1 180 ? 30.576 86.019 181.157 1.00 44.19 177 ILE B C 1
ATOM 4659 O O . ILE B 1 180 ? 31.196 85.350 181.996 1.00 43.88 177 ILE B O 1
ATOM 4664 N N . ALA B 1 181 ? 31.176 86.824 180.287 1.00 41.57 178 ALA B N 1
ATOM 4665 C CA . ALA B 1 181 ? 32.613 87.048 180.325 1.00 39.80 178 ALA B CA 1
ATOM 4666 C C . ALA B 1 181 ? 32.944 88.512 180.068 1.00 38.77 178 ALA B C 1
ATOM 4667 O O . ALA B 1 181 ? 32.267 89.182 179.290 1.00 38.98 178 ALA B O 1
ATOM 4669 N N . SER B 1 182 ? 33.978 89.005 180.734 1.00 37.40 179 SER B N 1
ATOM 4670 C CA . SER B 1 182 ? 34.384 90.390 180.587 1.00 37.46 179 SER B CA 1
ATOM 4671 C C . SER B 1 182 ? 35.852 90.440 180.175 1.00 37.55 179 SER B C 1
ATOM 4672 O O . SER B 1 182 ? 36.730 89.962 180.909 1.00 37.89 179 SER B O 1
ATOM 4675 N N . LEU B 1 183 ? 36.116 91.004 178.997 1.00 36.68 180 LEU B N 1
ATOM 4676 C CA . LEU B 1 183 ? 37.472 91.046 178.464 1.00 36.25 180 LEU B CA 1
ATOM 4677 C C . LEU B 1 183 ? 38.086 92.430 178.606 1.00 37.31 180 LEU B C 1
ATOM 4678 O O . LEU B 1 183 ? 37.564 93.399 178.064 1.00 39.09 180 LEU B O 1
ATOM 4683 N N . ILE B 1 184 ? 39.195 92.523 179.332 1.00 37.42 181 ILE B N 1
ATOM 4684 C CA . ILE B 1 184 ? 39.930 93.783 179.426 1.00 37.83 181 ILE B CA 1
ATOM 4685 C C . ILE B 1 184 ? 41.336 93.610 178.860 1.00 37.95 181 ILE B C 1
ATOM 4686 O O . ILE B 1 184 ? 42.069 92.702 179.254 1.00 37.39 181 ILE B O 1
ATOM 4691 N N . ASN B 1 185 ? 41.695 94.483 177.926 1.00 38.56 182 ASN B N 1
ATOM 4692 C CA . ASN B 1 185 ? 43.015 94.469 177.324 1.00 38.87 182 ASN B CA 1
ATOM 4693 C C . ASN B 1 185 ? 43.822 95.619 177.903 1.00 40.09 182 ASN B C 1
ATOM 4694 O O . ASN B 1 185 ? 43.827 96.729 177.364 1.00 41.09 182 ASN B O 1
ATOM 4699 N N . SER B 1 186 ? 44.487 95.340 179.019 1.00 39.70 183 SER B N 1
ATOM 4700 C CA . SER B 1 186 ? 45.235 96.335 179.770 1.00 39.03 183 SER B CA 1
ATOM 4701 C C . SER B 1 186 ? 46.278 95.588 180.587 1.00 38.68 183 SER B C 1
ATOM 4702 O O . SER B 1 186 ? 46.037 94.447 180.980 1.00 39.19 183 SER B O 1
ATOM 4705 N N . PRO B 1 187 ? 47.443 96.209 180.840 1.00 38.03 184 PRO B N 1
ATOM 4706 C CA . PRO B 1 187 ? 47.872 97.546 180.434 1.00 38.39 184 PRO B CA 1
ATOM 4707 C C . PRO B 1 187 ? 48.363 97.593 178.989 1.00 37.90 184 PRO B C 1
ATOM 4708 O O . PRO B 1 187 ? 48.725 96.561 178.432 1.00 38.26 184 PRO B O 1
ATOM 4712 N N . GLY B 1 188 ? 48.361 98.782 178.391 1.00 37.57 185 GLY B N 1
ATOM 4713 C CA . GLY B 1 188 ? 48.872 98.964 177.037 1.00 37.28 185 GLY B CA 1
ATOM 4714 C C . GLY B 1 188 ? 47.901 98.520 175.970 1.00 36.88 185 GLY B C 1
ATOM 4715 O O . GLY B 1 188 ? 48.280 97.821 175.028 1.00 37.41 185 GLY B O 1
ATOM 4716 N N . ASN B 1 189 ? 46.648 98.944 176.121 1.00 36.95 186 ASN B N 1
ATOM 4717 C CA . ASN B 1 189 ? 45.555 98.600 175.212 1.00 36.63 186 ASN B CA 1
ATOM 4718 C C . ASN B 1 189 ? 45.867 98.867 173.742 1.00 37.01 186 ASN B C 1
ATOM 4719 O O . ASN B 1 189 ? 46.227 99.981 173.369 1.00 38.07 186 ASN B O 1
ATOM 4724 N N . ASN B 1 190 ? 45.737 97.829 172.922 1.00 36.70 187 ASN B N 1
ATOM 4725 C CA . ASN B 1 190 ? 45.686 97.977 171.468 1.00 36.95 187 ASN B CA 1
ATOM 4726 C C . ASN B 1 190 ? 44.217 98.197 171.154 1.00 36.21 187 ASN B C 1
ATOM 4727 O O . ASN B 1 190 ? 43.402 97.346 171.504 1.00 36.04 187 ASN B O 1
ATOM 4732 N N . PRO B 1 191 ? 43.862 99.333 170.504 1.00 35.87 188 PRO B N 1
ATOM 4733 C CA . PRO B 1 191 ? 44.652 100.361 169.822 1.00 36.72 188 PRO B CA 1
ATOM 4734 C C . PRO B 1 191 ? 44.950 101.673 170.575 1.00 38.29 188 PRO B C 1
ATOM 4735 O O . PRO B 1 191 ? 45.660 102.532 170.036 1.00 38.83 188 PRO B O 1
ATOM 4739 N N . THR B 1 192 ? 44.411 101.842 171.780 1.00 38.69 189 THR B N 1
ATOM 4740 C CA . THR B 1 192 ? 44.359 103.165 172.402 1.00 39.92 189 THR B CA 1
ATOM 4741 C C . THR B 1 192 ? 45.636 103.600 173.109 1.00 40.81 189 THR B C 1
ATOM 4742 O O . THR B 1 192 ? 45.956 104.789 173.139 1.00 43.48 189 THR B O 1
ATOM 4746 N N . GLY B 1 193 ? 46.355 102.648 173.687 1.00 40.28 190 GLY B N 1
ATOM 4747 C CA . GLY B 1 193 ? 47.503 102.965 174.528 1.00 40.88 190 GLY B CA 1
ATOM 4748 C C . GLY B 1 193 ? 47.122 103.195 175.985 1.00 40.98 190 GLY B C 1
ATOM 4749 O O . GLY B 1 193 ? 47.985 103.455 176.828 1.00 41.65 190 GLY B O 1
ATOM 4750 N N . TYR B 1 194 ? 45.828 103.094 176.283 1.00 40.64 191 TYR B N 1
ATOM 4751 C CA . TYR B 1 194 ? 45.322 103.314 177.634 1.00 41.19 191 TYR B CA 1
ATOM 4752 C C . TYR B 1 194 ? 45.677 102.166 178.567 1.00 41.57 191 TYR B C 1
ATOM 4753 O O . TYR B 1 194 ? 45.910 101.046 178.120 1.00 41.67 191 TYR B O 1
ATOM 4762 N N . SER B 1 195 ? 45.735 102.458 179.863 1.00 42.72 192 SER B N 1
ATOM 4763 C CA . SER B 1 195 ? 45.843 101.427 180.892 1.00 43.12 192 SER B CA 1
ATOM 4764 C C . SER B 1 195 ? 44.933 101.791 182.049 1.00 44.76 192 SER B C 1
ATOM 4765 O O . SER B 1 195 ? 44.889 102.952 182.474 1.00 46.58 192 SER B O 1
ATOM 4768 N N . LEU B 1 196 ? 44.193 100.809 182.551 1.00 44.91 193 LEU B N 1
ATOM 4769 C CA . LEU B 1 196 ? 43.386 101.020 183.741 1.00 46.09 193 LEU B CA 1
ATOM 4770 C C . LEU B 1 196 ? 44.323 101.268 184.915 1.00 47.65 193 LEU B C 1
ATOM 4771 O O . LEU B 1 196 ? 45.300 100.542 185.105 1.00 47.81 193 LEU B O 1
ATOM 4776 N N . SER B 1 197 ? 44.035 102.313 185.683 1.00 50.25 194 SER B N 1
ATOM 4777 C CA . SER B 1 197 ? 44.773 102.602 186.909 1.00 51.87 194 SER B CA 1
ATOM 4778 C C . SER B 1 197 ? 44.555 101.469 187.913 1.00 53.08 194 SER B C 1
ATOM 4779 O O . SER B 1 197 ? 43.576 100.721 187.811 1.00 52.85 194 SER B O 1
ATOM 4782 N N . ASP B 1 198 ? 45.463 101.344 188.877 1.00 54.79 195 ASP B N 1
ATOM 4783 C CA . ASP B 1 198 ? 45.314 100.355 189.938 1.00 55.19 195 ASP B CA 1
ATOM 4784 C C . ASP B 1 198 ? 43.971 100.532 190.645 1.00 55.61 195 ASP B C 1
ATOM 4785 O O . ASP B 1 198 ? 43.366 99.562 191.086 1.00 55.50 195 ASP B O 1
ATOM 4790 N N . GLU B 1 199 ? 43.498 101.777 190.716 1.00 57.14 196 GLU B N 1
ATOM 4791 C CA . GLU B 1 199 ? 42.218 102.097 191.359 1.00 58.47 196 GLU B CA 1
ATOM 4792 C C . GLU B 1 199 ? 40.996 101.913 190.449 1.00 56.98 196 GLU B C 1
ATOM 4793 O O . GLU B 1 199 ? 39.879 101.712 190.938 1.00 57.50 196 GLU B O 1
ATOM 4799 N N . GLU B 1 200 ? 41.203 101.989 189.137 1.00 54.46 197 GLU B N 1
ATOM 4800 C CA . GLU B 1 200 ? 40.162 101.591 188.195 1.00 52.39 197 GLU B CA 1
ATOM 4801 C C . GLU B 1 200 ? 39.979 100.076 188.199 1.00 51.77 197 GLU B C 1
ATOM 4802 O O . GLU B 1 200 ? 38.875 99.578 187.970 1.00 52.10 197 GLU B O 1
ATOM 4808 N N . TRP B 1 201 ? 41.059 99.349 188.472 1.00 50.80 198 TRP B N 1
ATOM 4809 C CA . TRP B 1 201 ? 40.979 97.901 188.623 1.00 50.05 198 TRP B CA 1
ATOM 4810 C C . TRP B 1 201 ? 40.244 97.526 189.878 1.00 52.62 198 TRP B C 1
ATOM 4811 O O . TRP B 1 201 ? 39.473 96.567 189.874 1.00 52.80 198 TRP B O 1
ATOM 4822 N N . ASP B 1 202 ? 40.475 98.282 190.954 1.00 55.78 199 ASP B N 1
ATOM 4823 C CA . ASP B 1 202 ? 39.739 98.122 192.213 1.00 59.08 199 ASP B CA 1
ATOM 4824 C C . ASP B 1 202 ? 38.236 98.187 191.981 1.00 59.34 199 ASP B C 1
ATOM 4825 O O . ASP B 1 202 ? 37.495 97.303 192.413 1.00 59.34 199 ASP B O 1
ATOM 4830 N N . GLU B 1 203 ? 37.801 99.237 191.288 1.00 59.39 200 GLU B N 1
ATOM 4831 C CA . GLU B 1 203 ? 36.390 99.439 190.993 1.00 60.94 200 GLU B CA 1
ATOM 4832 C C . GLU B 1 203 ? 35.830 98.297 190.150 1.00 58.90 200 GLU B C 1
ATOM 4833 O O . GLU B 1 203 ? 34.709 97.844 190.390 1.00 59.08 200 GLU B O 1
ATOM 4839 N N . VAL B 1 204 ? 36.625 97.828 189.185 1.00 55.94 201 VAL B N 1
ATOM 4840 C CA . VAL B 1 204 ? 36.243 96.709 188.318 1.00 54.04 201 VAL B CA 1
ATOM 4841 C C . VAL B 1 204 ? 36.025 95.414 189.106 1.00 53.99 201 VAL B C 1
ATOM 4842 O O . VAL B 1 204 ? 34.939 94.836 189.043 1.00 54.16 201 VAL B O 1
ATOM 4846 N N . ILE B 1 205 ? 37.036 94.973 189.856 1.00 53.70 202 ILE B N 1
ATOM 4847 C CA . ILE B 1 205 ? 36.937 93.698 190.588 1.00 54.76 202 ILE B CA 1
ATOM 4848 C C . ILE B 1 205 ? 35.973 93.732 191.782 1.00 55.73 202 ILE B C 1
ATOM 4849 O O . ILE B 1 205 ? 35.435 92.697 192.169 1.00 56.32 202 ILE B O 1
ATOM 4854 N N . THR B 1 206 ? 35.764 94.913 192.361 1.00 56.49 203 THR B N 1
ATOM 4855 C CA . THR B 1 206 ? 34.809 95.062 193.459 1.00 57.59 203 THR B CA 1
ATOM 4856 C C . THR B 1 206 ? 33.390 94.872 192.931 1.00 56.96 203 THR B C 1
ATOM 4857 O O . THR B 1 206 ? 32.566 94.231 193.578 1.00 57.75 203 THR B O 1
ATOM 4861 N N . PHE B 1 207 ? 33.123 95.405 191.741 1.00 56.47 204 PHE B N 1
ATOM 4862 C CA . PHE B 1 207 ? 31.817 95.249 191.103 1.00 56.30 204 PHE B CA 1
ATOM 4863 C C . PHE B 1 207 ? 31.521 93.808 190.680 1.00 56.08 204 PHE B C 1
ATOM 4864 O O . PHE B 1 207 ? 30.388 93.344 190.820 1.00 57.80 204 PHE B O 1
ATOM 4872 N N . LEU B 1 208 ? 32.526 93.104 190.160 1.00 53.63 205 LEU B N 1
ATOM 4873 C CA . LEU B 1 208 ? 32.325 91.721 189.732 1.00 52.25 205 LEU B CA 1
ATOM 4874 C C . LEU B 1 208 ? 32.002 90.818 190.923 1.00 53.74 205 LEU B C 1
ATOM 4875 O O . LEU B 1 208 ? 31.108 89.969 190.834 1.00 53.53 205 LEU B O 1
ATOM 4880 N N . LYS B 1 209 ? 32.712 91.030 192.037 1.00 55.08 206 LYS B N 1
ATOM 4881 C CA . LYS B 1 209 ? 32.470 90.316 193.304 1.00 56.32 206 LYS B CA 1
ATOM 4882 C C . LYS B 1 209 ? 31.045 90.528 193.807 1.00 57.82 206 LYS B C 1
ATOM 4883 O O . LYS B 1 209 ? 30.439 89.635 194.403 1.00 58.94 206 LYS B O 1
ATOM 4889 N N . GLU B 1 210 ? 30.532 91.727 193.562 1.00 58.97 207 GLU B N 1
ATOM 4890 C CA . GLU B 1 210 ? 29.171 92.097 193.901 1.00 62.02 207 GLU B CA 1
ATOM 4891 C C . GLU B 1 210 ? 28.209 91.239 193.087 1.00 61.66 207 GLU B C 1
ATOM 4892 O O . GLU B 1 210 ? 27.266 90.653 193.625 1.00 63.26 207 GLU B O 1
ATOM 4898 N N . LYS B 1 211 ? 28.477 91.157 191.788 1.00 59.70 208 LYS B N 1
ATOM 4899 C CA . LYS B 1 211 ? 27.601 90.468 190.852 1.00 59.29 208 LYS B CA 1
ATOM 4900 C C . LYS B 1 211 ? 27.682 88.947 190.991 1.00 58.84 208 LYS B C 1
ATOM 4901 O O . LYS B 1 211 ? 26.795 88.231 190.519 1.00 58.96 208 LYS B O 1
ATOM 4907 N N . ALA B 1 212 ? 28.740 88.468 191.647 1.00 57.94 209 ALA B N 1
ATOM 4908 C CA . ALA B 1 212 ? 28.944 87.037 191.877 1.00 57.30 209 ALA B CA 1
ATOM 4909 C C . ALA B 1 212 ? 28.183 86.525 193.099 1.00 58.82 209 ALA B C 1
ATOM 4910 O O . ALA B 1 212 ? 28.022 85.315 193.264 1.00 58.46 209 ALA B O 1
ATOM 4912 N N . GLU B 1 213 ? 27.724 87.446 193.948 1.00 60.83 210 GLU B N 1
ATOM 4913 C CA . GLU B 1 213 ? 26.876 87.112 195.102 1.00 63.28 210 GLU B CA 1
ATOM 4914 C C . GLU B 1 213 ? 25.738 86.161 194.719 1.00 62.46 210 GLU B C 1
ATOM 4915 O O . GLU B 1 213 ? 25.474 85.188 195.425 1.00 63.87 210 GLU B O 1
ATOM 4921 N N . ASP B 1 214 ? 25.074 86.454 193.598 1.00 68.97 211 ASP B N 1
ATOM 4922 C CA . ASP B 1 214 ? 24.066 85.566 193.016 1.00 67.36 211 ASP B CA 1
ATOM 4923 C C . ASP B 1 214 ? 24.744 84.310 192.475 1.00 67.31 211 ASP B C 1
ATOM 4924 O O . ASP B 1 214 ? 25.118 84.252 191.302 1.00 66.79 211 ASP B O 1
ATOM 4929 N N . LYS B 1 215 ? 24.881 83.301 193.332 1.00 67.89 212 LYS B N 1
ATOM 4930 C CA . LYS B 1 215 ? 25.675 82.112 193.020 1.00 67.53 212 LYS B CA 1
ATOM 4931 C C . LYS B 1 215 ? 25.105 81.234 191.892 1.00 67.16 212 LYS B C 1
ATOM 4932 O O . LYS B 1 215 ? 25.606 80.135 191.641 1.00 68.17 212 LYS B O 1
ATOM 4938 N N . ASP B 1 216 ? 24.069 81.732 191.214 1.00 65.45 213 ASP B N 1
ATOM 4939 C CA . ASP B 1 216 ? 23.583 81.136 189.965 1.00 64.82 213 ASP B CA 1
ATOM 4940 C C . ASP B 1 216 ? 24.363 81.695 188.780 1.00 62.39 213 ASP B C 1
ATOM 4941 O O . ASP B 1 216 ? 24.362 81.115 187.693 1.00 62.62 213 ASP B O 1
ATOM 4946 N N . LYS B 1 217 ? 25.020 82.830 189.002 1.00 60.07 214 LYS B N 1
ATOM 4947 C CA . LYS B 1 217 ? 25.815 83.489 187.974 1.00 58.19 214 LYS B CA 1
ATOM 4948 C C . LYS B 1 217 ? 27.254 82.982 187.969 1.00 57.65 214 LYS B C 1
ATOM 4949 O O . LYS B 1 217 ? 27.859 82.784 189.021 1.00 57.83 214 LYS B O 1
ATOM 4955 N N . LYS B 1 218 ? 27.793 82.764 186.778 1.00 57.17 215 LYS B N 1
ATOM 4956 C CA . LYS B 1 218 ? 29.209 82.458 186.637 1.00 57.35 215 LYS B CA 1
ATOM 4957 C C . LYS B 1 218 ? 29.864 83.513 185.757 1.00 55.38 215 LYS B C 1
ATOM 4958 O O . LYS B 1 218 ? 29.366 83.825 184.677 1.00 55.89 215 LYS B O 1
ATOM 4964 N N . ILE B 1 219 ? 30.964 84.083 186.240 1.00 53.83 216 ILE B N 1
ATOM 4965 C CA . ILE B 1 219 ? 31.615 85.204 185.565 1.00 52.19 216 ILE B CA 1
ATOM 4966 C C . ILE B 1 219 ? 33.081 84.896 185.281 1.00 51.39 216 ILE B C 1
ATOM 4967 O O . ILE B 1 219 ? 33.803 84.428 186.162 1.00 51.98 216 ILE B O 1
ATOM 4972 N N . THR B 1 220 ? 33.515 85.154 184.049 1.00 50.21 217 THR B N 1
ATOM 4973 C CA . THR B 1 220 ? 34.910 84.951 183.676 1.00 49.25 217 THR B CA 1
ATOM 4974 C C . THR B 1 220 ? 35.543 86.246 183.197 1.00 47.73 217 THR B C 1
ATOM 4975 O O . THR B 1 220 ? 35.078 86.859 182.236 1.00 47.89 217 THR B O 1
ATOM 4979 N N . LEU B 1 221 ? 36.598 86.660 183.891 1.00 46.48 218 LEU B N 1
ATOM 4980 C CA . LEU B 1 221 ? 37.358 87.836 183.515 1.00 45.23 218 LEU B CA 1
ATOM 4981 C C . LEU B 1 221 ? 38.573 87.388 182.710 1.00 44.81 218 LEU B C 1
ATOM 4982 O O . LEU B 1 221 ? 39.368 86.560 183.172 1.00 44.60 218 LEU B O 1
ATOM 4987 N N . ILE B 1 222 ? 38.685 87.924 181.495 1.00 44.20 219 ILE B N 1
ATOM 4988 C CA . ILE B 1 222 ? 39.806 87.648 180.602 1.00 43.45 219 ILE B CA 1
ATOM 4989 C C . ILE B 1 222 ? 40.662 88.908 180.472 1.00 43.10 219 ILE B C 1
ATOM 4990 O O . ILE B 1 222 ? 40.233 89.911 179.895 1.00 43.51 219 ILE B O 1
ATOM 4995 N N . VAL B 1 223 ? 41.864 88.861 181.037 1.00 42.57 220 VAL B N 1
ATOM 4996 C CA . VAL B 1 223 ? 42.782 89.993 180.957 1.00 42.36 220 VAL B CA 1
ATOM 4997 C C . VAL B 1 223 ? 43.817 89.673 179.891 1.00 42.05 220 VAL B C 1
ATOM 4998 O O . VAL B 1 223 ? 44.472 88.636 179.951 1.00 42.03 220 VAL B O 1
ATOM 5002 N N . ASP B 1 224 ? 43.946 90.557 178.909 1.00 42.28 221 ASP B N 1
ATOM 5003 C CA . ASP B 1 224 ? 44.918 90.385 177.842 1.00 42.39 221 ASP B CA 1
ATOM 5004 C C . ASP B 1 224 ? 46.133 91.254 178.129 1.00 42.31 221 ASP B C 1
ATOM 5005 O O . ASP B 1 224 ? 46.075 92.480 178.007 1.00 42.97 221 ASP B O 1
ATOM 5010 N N . VAL B 1 225 ? 47.236 90.619 178.508 1.00 41.73 222 VAL B N 1
ATOM 5011 C CA . VAL B 1 225 ? 48.394 91.373 178.990 1.00 42.36 222 VAL B CA 1
ATOM 5012 C C . VAL B 1 225 ? 49.608 91.348 178.055 1.00 42.59 222 VAL B C 1
ATOM 5013 O O . VAL B 1 225 ? 50.732 91.617 178.489 1.00 43.23 222 VAL B O 1
ATOM 5017 N N . ALA B 1 226 ? 49.378 91.052 176.777 1.00 42.28 223 ALA B N 1
ATOM 5018 C CA . ALA B 1 226 ? 50.446 90.967 175.778 1.00 41.96 223 ALA B CA 1
ATOM 5019 C C . ALA B 1 226 ? 51.460 92.114 175.860 1.00 42.60 223 ALA B C 1
ATOM 5020 O O . ALA B 1 226 ? 52.663 91.908 175.671 1.00 42.72 223 ALA B O 1
ATOM 5022 N N . TYR B 1 227 ? 50.974 93.315 176.163 1.00 43.18 224 TYR B N 1
ATOM 5023 C CA . TYR B 1 227 ? 51.820 94.508 176.178 1.00 44.04 224 TYR B CA 1
ATOM 5024 C C . TYR B 1 227 ? 52.357 94.852 177.570 1.00 44.06 224 TYR B C 1
ATOM 5025 O O . TYR B 1 227 ? 52.854 95.959 177.793 1.00 45.30 224 TYR B O 1
ATOM 5034 N N . LEU B 1 228 ? 52.282 93.885 178.485 1.00 42.85 225 LEU B N 1
ATOM 5035 C CA . LEU B 1 228 ? 52.618 94.094 179.891 1.00 43.47 225 LEU B CA 1
ATOM 5036 C C . LEU B 1 228 ? 53.980 94.736 180.116 1.00 44.92 225 LEU B C 1
ATOM 5037 O O . LEU B 1 228 ? 54.084 95.732 180.830 1.00 46.56 225 LEU B O 1
ATOM 5042 N N . GLU B 1 229 ? 55.019 94.180 179.499 1.00 44.81 226 GLU B N 1
ATOM 5043 C CA . GLU B 1 229 ? 56.384 94.675 179.705 1.00 46.22 226 GLU B CA 1
ATOM 5044 C C . GLU B 1 229 ? 56.638 96.057 179.091 1.00 47.80 226 GLU B C 1
ATOM 5045 O O . GLU B 1 229 ? 57.734 96.613 179.233 1.00 49.51 226 GLU B O 1
ATOM 5051 N N . PHE B 1 230 ? 55.622 96.613 178.432 1.00 47.71 227 PHE B N 1
ATOM 5052 C CA . PHE B 1 230 ? 55.753 97.896 177.741 1.00 49.34 227 PHE B CA 1
ATOM 5053 C C . PHE B 1 230 ? 54.806 98.952 178.303 1.00 51.41 227 PHE B C 1
ATOM 5054 O O . PHE B 1 230 ? 54.346 99.841 177.579 1.00 53.18 227 PHE B O 1
ATOM 5062 N N . ALA B 1 231 ? 54.529 98.861 179.601 1.00 51.89 228 ALA B N 1
ATOM 5063 C CA . ALA B 1 231 ? 53.569 99.759 180.245 1.00 53.89 228 ALA B CA 1
ATOM 5064 C C . ALA B 1 231 ? 54.090 100.337 181.565 1.00 55.98 228 ALA B C 1
ATOM 5065 O O . ALA B 1 231 ? 53.317 100.704 182.446 1.00 56.75 228 ALA B O 1
ATOM 5067 N N . GLY B 1 232 ? 55.410 100.429 181.678 1.00 57.46 229 GLY B N 1
ATOM 5068 C CA . GLY B 1 232 ? 56.061 100.917 182.887 1.00 60.23 229 GLY B CA 1
ATOM 5069 C C . GLY B 1 232 ? 57.320 100.129 183.164 1.00 60.06 229 GLY B C 1
ATOM 5070 O O . GLY B 1 232 ? 57.673 99.228 182.403 1.00 57.87 229 GLY B O 1
ATOM 5071 N N . ASP B 1 233 ? 57.975 100.454 184.277 1.00 63.06 230 ASP B N 1
ATOM 5072 C CA . ASP B 1 233 ? 59.275 99.882 184.655 1.00 63.55 230 ASP B CA 1
ATOM 5073 C C . ASP B 1 233 ? 59.269 98.379 184.953 1.00 61.10 230 ASP B C 1
ATOM 5074 O O . ASP B 1 233 ? 60.245 97.846 185.489 1.00 61.88 230 ASP B O 1
ATOM 5079 N N . GLY B 1 234 ? 58.172 97.704 184.619 1.00 58.50 231 GLY B N 1
ATOM 5080 C CA . GLY B 1 234 ? 58.064 96.258 184.813 1.00 56.38 231 GLY B CA 1
ATOM 5081 C C . GLY B 1 234 ? 57.503 95.836 186.156 1.00 56.98 231 GLY B C 1
ATOM 5082 O O . GLY B 1 234 ? 57.304 94.654 186.397 1.00 56.02 231 GLY B O 1
ATOM 5083 N N . ASP B 1 235 ? 57.247 96.801 187.029 1.00 59.62 232 ASP B N 1
ATOM 5084 C CA . ASP B 1 235 ? 56.820 96.518 188.391 1.00 61.01 232 ASP B CA 1
ATOM 5085 C C . ASP B 1 235 ? 55.490 97.197 188.684 1.00 61.49 232 ASP B C 1
ATOM 5086 O O . ASP B 1 235 ? 54.563 96.553 189.175 1.00 60.78 232 ASP B O 1
ATOM 5091 N N . GLN B 1 236 ? 55.399 98.491 188.373 1.00 62.84 233 GLN B N 1
ATOM 5092 C CA . GLN B 1 236 ? 54.178 99.258 188.607 1.00 63.61 233 GLN B CA 1
ATOM 5093 C C . GLN B 1 236 ? 52.970 98.679 187.855 1.00 60.20 233 GLN B C 1
ATOM 5094 O O . GLN B 1 236 ? 51.861 98.640 188.395 1.00 60.47 233 GLN B O 1
ATOM 5100 N N . GLN B 1 237 ? 53.197 98.212 186.627 1.00 57.21 234 GLN B N 1
ATOM 5101 C CA . GLN B 1 237 ? 52.130 97.658 185.787 1.00 53.84 234 GLN B CA 1
ATOM 5102 C C . GLN B 1 237 ? 51.722 96.239 186.159 1.00 51.55 234 GLN B C 1
ATOM 5103 O O . GLN B 1 237 ? 50.746 95.718 185.624 1.00 49.90 234 GLN B O 1
ATOM 5109 N N . ARG B 1 238 ? 52.482 95.609 187.047 1.00 82.96 235 ARG B N 1
ATOM 5110 C CA . ARG B 1 238 ? 52.144 94.283 187.539 1.00 81.27 235 ARG B CA 1
ATOM 5111 C C . ARG B 1 238 ? 51.410 94.346 188.871 1.00 82.22 235 ARG B C 1
ATOM 5112 O O . ARG B 1 238 ? 50.872 93.342 189.330 1.00 81.35 235 ARG B O 1
ATOM 5120 N N . LYS B 1 239 ? 51.384 95.527 189.485 1.00 85.16 236 LYS B N 1
ATOM 5121 C CA . LYS B 1 239 ? 50.799 95.690 190.819 1.00 87.12 236 LYS B CA 1
ATOM 5122 C C . LYS B 1 239 ? 49.329 95.280 190.878 1.00 81.24 236 LYS B C 1
ATOM 5123 O O . LYS B 1 239 ? 48.896 94.681 191.855 1.00 81.56 236 LYS B O 1
ATOM 5129 N N . PHE B 1 240 ? 48.574 95.573 189.826 1.00 77.44 237 PHE B N 1
ATOM 5130 C CA . PHE B 1 240 ? 47.148 95.247 189.814 1.00 74.22 237 PHE B CA 1
ATOM 5131 C C . PHE B 1 240 ? 46.840 93.749 189.973 1.00 73.21 237 PHE B C 1
ATOM 5132 O O . PHE B 1 240 ? 45.757 93.391 190.434 1.00 72.64 237 PHE B O 1
ATOM 5140 N N . PHE B 1 241 ? 47.791 92.884 189.614 1.00 74.52 238 PHE B N 1
ATOM 5141 C CA . PHE B 1 241 ? 47.588 91.437 189.695 1.00 75.63 238 PHE B CA 1
ATOM 5142 C C . PHE B 1 241 ? 47.151 90.980 191.084 1.00 78.20 238 PHE B C 1
ATOM 5143 O O . PHE B 1 241 ? 46.314 90.088 191.203 1.00 79.21 238 PHE B O 1
ATOM 5151 N N . GLU B 1 242 ? 47.704 91.603 192.124 1.00 80.73 239 GLU B N 1
ATOM 5152 C CA . GLU B 1 242 ? 47.348 91.297 193.519 1.00 83.42 239 GLU B CA 1
ATOM 5153 C C . GLU B 1 242 ? 45.850 91.356 193.812 1.00 80.00 239 GLU B C 1
ATOM 5154 O O . GLU B 1 242 ? 45.380 90.710 194.746 1.00 82.14 239 GLU B O 1
ATOM 5160 N N . LYS B 1 243 ? 45.115 92.129 193.016 1.00 76.21 240 LYS B N 1
ATOM 5161 C CA . LYS B 1 243 ? 43.681 92.340 193.221 1.00 74.46 240 LYS B CA 1
ATOM 5162 C C . LYS B 1 243 ? 42.830 91.175 192.713 1.00 75.17 240 LYS B C 1
ATOM 5163 O O . LYS B 1 243 ? 41.601 91.217 192.779 1.00 75.25 240 LYS B O 1
ATOM 5169 N N . PHE B 1 244 ? 43.486 90.142 192.197 1.00 77.38 241 PHE B N 1
ATOM 5170 C CA . PHE B 1 244 ? 42.798 88.925 191.789 1.00 80.94 241 PHE B CA 1
ATOM 5171 C C . PHE B 1 244 ? 42.858 87.855 192.885 1.00 85.99 241 PHE B C 1
ATOM 5172 O O . PHE B 1 244 ? 42.423 86.715 192.683 1.00 91.03 241 PHE B O 1
ATOM 5180 N N . SER B 1 245 ? 43.396 88.233 194.044 1.00 86.40 242 SER B N 1
ATOM 5181 C CA . SER B 1 245 ? 43.516 87.332 195.188 1.00 92.37 242 SER B CA 1
ATOM 5182 C C . SER B 1 245 ? 42.158 87.051 195.813 1.00 93.70 242 SER B C 1
ATOM 5183 O O . SER B 1 245 ? 41.307 87.939 195.885 1.00 89.45 242 SER B O 1
ATOM 5186 N N . ASN B 1 246 ? 41.971 85.807 196.250 1.00 60.17 243 ASN B N 1
ATOM 5187 C CA . ASN B 1 246 ? 40.816 85.388 197.060 1.00 62.34 243 ASN B CA 1
ATOM 5188 C C . ASN B 1 246 ? 39.438 85.804 196.532 1.00 60.77 243 ASN B C 1
ATOM 5189 O O . ASN B 1 246 ? 38.575 86.234 197.303 1.00 61.86 243 ASN B O 1
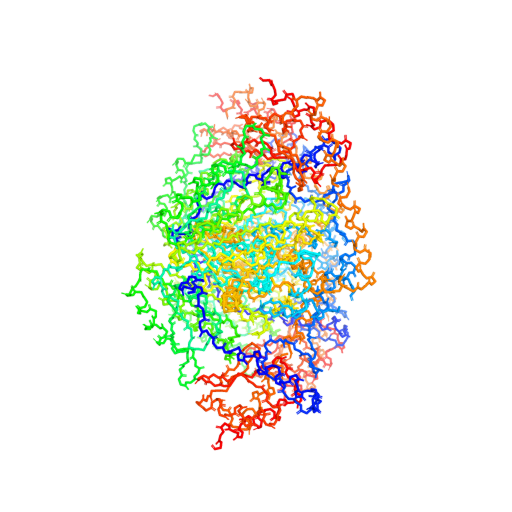ATOM 5194 N N . LEU B 1 247 ? 39.237 85.669 195.223 1.00 58.37 244 LEU B N 1
ATOM 5195 C CA . LEU B 1 247 ? 37.958 86.012 194.599 1.00 57.19 244 LEU B CA 1
ATOM 5196 C C . LEU B 1 247 ? 36.936 84.904 194.811 1.00 58.32 244 LEU B C 1
ATOM 5197 O O . LEU B 1 247 ? 37.310 83.793 195.182 1.00 60.36 244 LEU B O 1
ATOM 5202 N N . PRO B 1 248 ? 35.639 85.203 194.609 1.00 58.11 245 PRO B N 1
ATOM 5203 C CA . PRO B 1 248 ? 34.661 84.124 194.687 1.00 59.35 245 PRO B CA 1
ATOM 5204 C C . PRO B 1 248 ? 34.924 82.993 193.687 1.00 59.13 245 PRO B C 1
ATOM 5205 O O . PRO B 1 248 ? 35.610 83.182 192.673 1.00 57.21 245 PRO B O 1
ATOM 5209 N N . ARG B 1 249 ? 34.384 81.821 194.009 1.00 61.16 246 ARG B N 1
ATOM 5210 C CA . ARG B 1 249 ? 34.545 80.611 193.218 1.00 60.80 246 ARG B CA 1
ATOM 5211 C C . ARG B 1 249 ? 33.980 80.829 191.820 1.00 58.53 246 ARG B C 1
ATOM 5212 O O . ARG B 1 249 ? 34.601 80.438 190.821 1.00 58.09 246 ARG B O 1
ATOM 5220 N N . ASN B 1 250 ? 32.818 81.481 191.756 1.00 57.15 247 ASN B N 1
ATOM 5221 C CA . ASN B 1 250 ? 32.159 81.784 190.484 1.00 54.99 247 ASN B CA 1
ATOM 5222 C C . ASN B 1 250 ? 32.737 82.996 189.734 1.00 52.51 247 ASN B C 1
ATOM 5223 O O . ASN B 1 250 ? 32.179 83.418 188.713 1.00 51.21 247 ASN B O 1
ATOM 5228 N N . LEU B 1 251 ? 33.845 83.548 190.243 1.00 51.10 248 LEU B N 1
ATOM 5229 C CA . LEU B 1 251 ? 34.610 84.575 189.521 1.00 48.67 248 LEU B CA 1
ATOM 5230 C C . LEU B 1 251 ? 35.994 84.070 189.092 1.00 47.43 248 LEU B C 1
ATOM 5231 O O . LEU B 1 251 ? 36.948 84.040 189.877 1.00 47.98 248 LEU B O 1
ATOM 5236 N N . PHE B 1 252 ? 36.084 83.685 187.828 1.00 45.90 249 PHE B N 1
ATOM 5237 C CA . PHE B 1 252 ? 37.297 83.109 187.277 1.00 45.25 249 PHE B CA 1
ATOM 5238 C C . PHE B 1 252 ? 38.088 84.172 186.533 1.00 44.03 249 PHE B C 1
ATOM 5239 O O . PHE B 1 252 ? 37.523 84.986 185.802 1.00 43.25 249 PHE B O 1
ATOM 5247 N N . VAL B 1 253 ? 39.400 84.171 186.729 1.00 43.99 250 VAL B N 1
ATOM 5248 C CA . VAL B 1 253 ? 40.270 85.049 185.955 1.00 42.96 250 VAL B CA 1
ATOM 5249 C C . VAL B 1 253 ? 41.165 84.218 185.039 1.00 42.20 250 VAL B C 1
ATOM 5250 O O . VAL B 1 253 ? 41.784 83.241 185.475 1.00 42.89 250 VAL B O 1
ATOM 5254 N N . VAL B 1 254 ? 41.188 84.588 183.762 1.00 40.83 251 VAL B N 1
ATOM 5255 C CA . VAL B 1 254 ? 42.147 84.034 182.812 1.00 40.19 251 VAL B CA 1
ATOM 5256 C C . VAL B 1 254 ? 43.002 85.162 182.252 1.00 39.64 251 VAL B C 1
ATOM 5257 O O . VAL B 1 254 ? 42.503 86.086 181.595 1.00 38.94 251 VAL B O 1
ATOM 5261 N N . VAL B 1 255 ? 44.294 85.085 182.540 1.00 39.73 252 VAL B N 1
ATOM 5262 C CA . VAL B 1 255 ? 45.252 86.012 181.978 1.00 39.50 252 VAL B CA 1
ATOM 5263 C C . VAL B 1 255 ? 45.773 85.373 180.695 1.00 39.10 252 VAL B C 1
ATOM 5264 O O . VAL B 1 255 ? 46.021 84.170 180.651 1.00 39.38 252 VAL B O 1
ATOM 5268 N N . ALA B 1 256 ? 45.886 86.171 179.641 1.00 38.92 253 ALA B N 1
ATOM 5269 C CA . ALA B 1 256 ? 46.428 85.701 178.379 1.00 38.81 253 ALA B CA 1
ATOM 5270 C C . ALA B 1 256 ? 47.838 86.247 178.232 1.00 39.62 253 ALA B C 1
ATOM 5271 O O . ALA B 1 256 ? 48.031 87.431 177.940 1.00 40.92 253 ALA B O 1
ATOM 5273 N N . PHE B 1 257 ? 48.815 85.378 178.463 1.00 39.68 254 PHE B N 1
ATOM 5274 C CA . PHE B 1 257 ? 50.230 85.718 178.369 1.00 40.31 254 PHE B CA 1
ATOM 5275 C C . PHE B 1 257 ? 50.729 85.461 176.948 1.00 39.97 254 PHE B C 1
ATOM 5276 O O . PHE B 1 257 ? 50.236 84.561 176.270 1.00 39.66 254 PHE B O 1
ATOM 5284 N N . SER B 1 258 ? 51.703 86.253 176.505 1.00 40.32 255 SER B N 1
ATOM 5285 C CA . SER B 1 258 ? 52.315 86.082 175.188 1.00 39.98 255 SER B CA 1
ATOM 5286 C C . SER B 1 258 ? 53.789 86.456 175.218 1.00 40.96 255 SER B C 1
ATOM 5287 O O . SER B 1 258 ? 54.189 87.354 175.957 1.00 42.10 255 SER B O 1
ATOM 5298 N N . SER B 1 260 ? 55.164 87.107 172.266 1.00 41.20 257 SER B N 1
ATOM 5299 C CA . SER B 1 260 ? 55.249 87.827 171.004 1.00 41.83 257 SER B CA 1
ATOM 5300 C C . SER B 1 260 ? 55.939 89.173 171.190 1.00 43.16 257 SER B C 1
ATOM 5301 O O . SER B 1 260 ? 56.967 89.432 170.572 1.00 44.57 257 SER B O 1
ATOM 5304 N N . LYS B 1 261 ? 55.389 89.999 172.074 1.00 43.15 258 LYS B N 1
ATOM 5305 C CA . LYS B 1 261 ? 55.874 91.355 172.298 1.00 44.38 258 LYS B CA 1
ATOM 5306 C C . LYS B 1 261 ? 57.060 91.401 173.253 1.00 44.92 258 LYS B C 1
ATOM 5307 O O . LYS B 1 261 ? 58.114 91.928 172.910 1.00 46.46 258 LYS B O 1
ATOM 5313 N N . SER B 1 262 ? 56.884 90.842 174.446 1.00 43.69 259 SER B N 1
ATOM 5314 C CA . SER B 1 262 ? 57.904 90.894 175.490 1.00 44.47 259 SER B CA 1
ATOM 5315 C C . SER B 1 262 ? 59.259 90.288 175.092 1.00 45.19 259 SER B C 1
ATOM 5316 O O . SER B 1 262 ? 60.300 90.732 175.577 1.00 47.03 259 SER B O 1
ATOM 5319 N N . HIS B 1 263 ? 59.247 89.283 174.220 1.00 43.83 260 HIS B N 1
ATOM 5320 C CA . HIS B 1 263 ? 60.482 88.580 173.843 1.00 44.29 260 HIS B CA 1
ATOM 5321 C C . HIS B 1 263 ? 60.812 88.675 172.385 1.00 44.27 260 HIS B C 1
ATOM 5322 O O . HIS B 1 263 ? 61.625 87.886 171.884 1.00 44.31 260 HIS B O 1
ATOM 5329 N N . THR B 1 264 ? 60.196 89.642 171.698 1.00 44.06 261 THR B N 1
ATOM 5330 C CA . THR B 1 264 ? 60.314 89.789 170.242 1.00 44.26 261 THR B CA 1
ATOM 5331 C C . THR B 1 264 ? 60.276 88.424 169.539 1.00 43.01 261 THR B C 1
ATOM 5332 O O . THR B 1 264 ? 61.155 88.106 168.732 1.00 43.94 261 THR B O 1
ATOM 5336 N N . ALA B 1 265 ? 59.265 87.618 169.864 1.00 40.92 262 ALA B N 1
ATOM 5337 C CA . ALA B 1 265 ? 59.150 86.269 169.319 1.00 39.64 262 ALA B CA 1
ATOM 5338 C C . ALA B 1 265 ? 57.792 86.018 168.651 1.00 38.45 262 ALA B C 1
ATOM 5339 O O . ALA B 1 265 ? 57.209 84.936 168.763 1.00 37.32 262 ALA B O 1
ATOM 5341 N N . TYR B 1 266 ? 57.303 87.031 167.948 1.00 38.92 263 TYR B N 1
ATOM 5342 C CA . TYR B 1 266 ? 56.033 86.966 167.242 1.00 38.25 263 TYR B CA 1
ATOM 5343 C C . TYR B 1 266 ? 55.895 85.685 166.410 1.00 37.74 263 TYR B C 1
ATOM 5344 O O . TYR B 1 266 ? 54.943 84.924 166.576 1.00 36.63 263 TYR B O 1
ATOM 5353 N N . GLY B 1 267 ? 56.859 85.451 165.523 1.00 38.83 264 GLY B N 1
ATOM 5354 C CA . GLY B 1 267 ? 56.816 84.319 164.592 1.00 38.84 264 GLY B CA 1
ATOM 5355 C C . GLY B 1 267 ? 57.109 82.954 165.193 1.00 38.12 264 GLY B C 1
ATOM 5356 O O . GLY B 1 267 ? 57.267 81.973 164.460 1.00 38.06 264 GLY B O 1
ATOM 5357 N N . LEU B 1 268 ? 57.198 82.892 166.522 1.00 37.87 265 LEU B N 1
ATOM 5358 C CA . LEU B 1 268 ? 57.465 81.641 167.236 1.00 37.33 265 LEU B CA 1
ATOM 5359 C C . LEU B 1 268 ? 56.223 81.123 167.938 1.00 36.73 265 LEU B C 1
ATOM 5360 O O . LEU B 1 268 ? 56.217 80.000 168.430 1.00 36.42 265 LEU B O 1
ATOM 5365 N N . ARG B 1 269 ? 55.182 81.960 167.974 1.00 37.16 266 ARG B N 1
ATOM 5366 C CA . ARG B 1 269 ? 53.830 81.578 168.405 1.00 36.57 266 ARG B CA 1
ATOM 5367 C C . ARG B 1 269 ? 53.810 80.857 169.754 1.00 36.72 266 ARG B C 1
ATOM 5368 O O . ARG B 1 269 ? 53.466 79.671 169.843 1.00 36.83 266 ARG B O 1
ATOM 5376 N N . SER B 1 270 ? 54.188 81.581 170.799 1.00 37.21 267 SER B N 1
ATOM 5377 C CA . SER B 1 270 ? 54.306 80.993 172.117 1.00 37.60 267 SER B CA 1
ATOM 5378 C C . SER B 1 270 ? 53.752 81.919 173.190 1.00 38.31 267 SER B C 1
ATOM 5379 O O . SER B 1 270 ? 54.305 82.993 173.458 1.00 39.14 267 SER B O 1
ATOM 5382 N N . GLY B 1 271 ? 52.644 81.495 173.788 1.00 37.88 268 GLY B N 1
ATOM 5383 C CA . GLY B 1 271 ? 52.040 82.202 174.899 1.00 37.69 268 GLY B CA 1
ATOM 5384 C C . GLY B 1 271 ? 51.461 81.191 175.858 1.00 37.73 268 GLY B C 1
ATOM 5385 O O . GLY B 1 271 ? 51.775 79.993 175.790 1.00 37.50 268 GLY B O 1
ATOM 5386 N N . ALA B 1 272 ? 50.612 81.672 176.757 1.00 37.80 269 ALA B N 1
ATOM 5387 C CA . ALA B 1 272 ? 49.943 80.794 177.701 1.00 38.30 269 ALA B CA 1
ATOM 5388 C C . ALA B 1 272 ? 48.638 81.398 178.177 1.00 38.21 269 ALA B C 1
ATOM 5389 O O . ALA B 1 272 ? 48.487 82.616 178.219 1.00 37.77 269 ALA B O 1
ATOM 5391 N N . ALA B 1 273 ? 47.698 80.521 178.515 1.00 38.80 270 ALA B N 1
ATOM 5392 C CA . ALA B 1 273 ? 46.501 80.890 179.248 1.00 39.12 270 ALA B CA 1
ATOM 5393 C C . ALA B 1 273 ? 46.772 80.598 180.718 1.00 40.12 270 ALA B C 1
ATOM 5394 O O . ALA B 1 273 ? 47.169 79.486 181.064 1.00 40.91 270 ALA B O 1
ATOM 5396 N N . VAL B 1 274 ? 46.586 81.604 181.571 1.00 40.68 271 VAL B N 1
ATOM 5397 C CA . VAL B 1 274 ? 46.813 81.459 183.010 1.00 42.31 271 VAL B CA 1
ATOM 5398 C C . VAL B 1 274 ? 45.507 81.680 183.773 1.00 42.98 271 VAL B C 1
ATOM 5399 O O . VAL B 1 274 ? 44.902 82.748 183.678 1.00 42.76 271 VAL B O 1
ATOM 5403 N N . GLY B 1 275 ? 45.081 80.668 184.524 1.00 44.02 272 GLY B N 1
ATOM 5404 C CA . GLY B 1 275 ? 43.834 80.740 185.280 1.00 45.21 272 GLY B CA 1
ATOM 5405 C C . GLY B 1 275 ? 44.062 80.952 186.761 1.00 47.33 272 GLY B C 1
ATOM 5406 O O . GLY B 1 275 ? 45.010 80.402 187.329 1.00 48.65 272 GLY B O 1
ATOM 5407 N N . ILE B 1 276 ? 43.203 81.762 187.381 1.00 47.96 273 ILE B N 1
ATOM 5408 C CA . ILE B 1 276 ? 43.250 82.010 188.830 1.00 50.08 273 ILE B CA 1
ATOM 5409 C C . ILE B 1 276 ? 41.934 81.565 189.456 1.00 51.05 273 ILE B C 1
ATOM 5410 O O . ILE B 1 276 ? 40.867 81.957 188.988 1.00 50.74 273 ILE B O 1
ATOM 5415 N N . SER B 1 277 ? 42.000 80.765 190.515 1.00 53.02 274 SER B N 1
ATOM 5416 C CA . SER B 1 277 ? 40.789 80.396 191.245 1.00 54.57 274 SER B CA 1
ATOM 5417 C C . SER B 1 277 ? 41.052 80.048 192.701 1.00 57.35 274 SER B C 1
ATOM 5418 O O . SER B 1 277 ? 42.039 79.390 193.034 1.00 58.31 274 SER B O 1
ATOM 5421 N N . SER B 1 278 ? 40.144 80.496 193.562 1.00 59.07 275 SER B N 1
ATOM 5422 C CA . SER B 1 278 ? 40.218 80.222 194.992 1.00 61.72 275 SER B CA 1
ATOM 5423 C C . SER B 1 278 ? 39.752 78.804 195.307 1.00 63.41 275 SER B C 1
ATOM 5424 O O . SER B 1 278 ? 39.607 78.442 196.476 1.00 66.31 275 SER B O 1
ATOM 5427 N N . SER B 1 279 ? 39.515 78.018 194.255 1.00 62.44 276 SER B N 1
ATOM 5428 C CA . SER B 1 279 ? 39.132 76.609 194.366 1.00 64.42 276 SER B CA 1
ATOM 5429 C C . SER B 1 279 ? 40.124 75.724 193.611 1.00 64.53 276 SER B C 1
ATOM 5430 O O . SER B 1 279 ? 40.612 76.094 192.543 1.00 63.36 276 SER B O 1
ATOM 5433 N N . LYS B 1 280 ? 40.415 74.552 194.162 1.00 66.62 277 LYS B N 1
ATOM 5434 C CA . LYS B 1 280 ? 41.379 73.644 193.549 1.00 66.54 277 LYS B CA 1
ATOM 5435 C C . LYS B 1 280 ? 40.740 72.809 192.443 1.00 66.17 277 LYS B C 1
ATOM 5436 O O . LYS B 1 280 ? 41.396 72.475 191.457 1.00 65.58 277 LYS B O 1
ATOM 5442 N N . GLU B 1 281 ? 39.466 72.466 192.607 1.00 67.14 278 GLU B N 1
ATOM 5443 C CA . GLU B 1 281 ? 38.772 71.664 191.603 1.00 66.54 278 GLU B CA 1
ATOM 5444 C C . GLU B 1 281 ? 38.457 72.472 190.341 1.00 63.62 278 GLU B C 1
ATOM 5445 O O . GLU B 1 281 ? 38.464 71.924 189.240 1.00 62.58 278 GLU B O 1
ATOM 5451 N N . ILE B 1 282 ? 38.210 73.772 190.508 1.00 62.49 279 ILE B N 1
ATOM 5452 C CA . ILE B 1 282 ? 37.958 74.687 189.386 1.00 59.41 279 ILE B CA 1
ATOM 5453 C C . ILE B 1 282 ? 39.192 74.791 188.488 1.00 57.67 279 ILE B C 1
ATOM 5454 O O . ILE B 1 282 ? 39.070 74.829 187.256 1.00 57.30 279 ILE B O 1
ATOM 5459 N N . ILE B 1 283 ? 40.374 74.827 189.105 1.00 57.29 280 ILE B N 1
ATOM 5460 C CA . ILE B 1 283 ? 41.634 74.945 188.360 1.00 55.33 280 ILE B CA 1
ATOM 5461 C C . ILE B 1 283 ? 42.038 73.639 187.668 1.00 55.20 280 ILE B C 1
ATOM 5462 O O . ILE B 1 283 ? 42.568 73.666 186.556 1.00 53.40 280 ILE B O 1
ATOM 5467 N N . GLU B 1 284 ? 41.784 72.505 188.321 1.00 56.58 281 GLU B N 1
ATOM 5468 C CA . GLU B 1 284 ? 42.053 71.199 187.725 1.00 56.36 281 GLU B CA 1
ATOM 5469 C C . GLU B 1 284 ? 41.128 70.973 186.535 1.00 54.64 281 GLU B C 1
ATOM 5470 O O . GLU B 1 284 ? 41.483 70.284 185.577 1.00 54.38 281 GLU B O 1
ATOM 5476 N N . GLU B 1 285 ? 39.946 71.576 186.606 1.00 53.76 282 GLU B N 1
ATOM 5477 C CA . GLU B 1 285 ? 38.961 71.543 185.531 1.00 52.52 282 GLU B CA 1
ATOM 5478 C C . GLU B 1 285 ? 39.393 72.468 184.388 1.00 49.78 282 GLU B C 1
ATOM 5479 O O . GLU B 1 285 ? 39.270 72.107 183.214 1.00 48.76 282 GLU B O 1
ATOM 5485 N N . PHE B 1 286 ? 39.909 73.647 184.740 1.00 48.08 283 PHE B N 1
ATOM 5486 C CA . PHE B 1 286 ? 40.587 74.528 183.786 1.00 45.87 283 PHE B CA 1
ATOM 5487 C C . PHE B 1 286 ? 41.659 73.761 183.020 1.00 45.29 283 PHE B C 1
ATOM 5488 O O . PHE B 1 286 ? 41.658 73.759 181.796 1.00 45.05 283 PHE B O 1
ATOM 5496 N N . GLU B 1 287 ? 42.554 73.096 183.747 1.00 45.92 284 GLU B N 1
ATOM 5497 C CA . GLU B 1 287 ? 43.639 72.325 183.146 1.00 45.14 284 GLU B CA 1
ATOM 5498 C C . GLU B 1 287 ? 43.118 71.246 182.208 1.00 44.81 284 GLU B C 1
ATOM 5499 O O . GLU B 1 287 ? 43.595 71.127 181.085 1.00 43.71 284 GLU B O 1
ATOM 5505 N N . ALA B 1 288 ? 42.136 70.470 182.670 1.00 45.79 285 ALA B N 1
ATOM 5506 C CA . ALA B 1 288 ? 41.562 69.377 181.877 1.00 45.87 285 ALA B CA 1
ATOM 5507 C C . ALA B 1 288 ? 40.878 69.868 180.599 1.00 44.77 285 ALA B C 1
ATOM 5508 O O . ALA B 1 288 ? 40.925 69.195 179.564 1.00 44.72 285 ALA B O 1
ATOM 5510 N N . SER B 1 289 ? 40.254 71.041 180.671 1.00 43.80 286 SER B N 1
ATOM 5511 C CA . SER B 1 289 ? 39.501 71.572 179.547 1.00 42.91 286 SER B CA 1
ATOM 5512 C C . SER B 1 289 ? 40.402 72.089 178.437 1.00 41.52 286 SER B C 1
ATOM 5513 O O . SER B 1 289 ? 40.149 71.836 177.251 1.00 41.63 286 SER B O 1
ATOM 5516 N N . LEU B 1 290 ? 41.439 72.827 178.823 1.00 40.35 287 LEU B N 1
ATOM 5517 C CA . LEU B 1 290 ? 42.372 73.398 177.857 1.00 38.93 287 LEU B CA 1
ATOM 5518 C C . LEU B 1 290 ? 43.379 72.388 177.325 1.00 38.71 287 LEU B C 1
ATOM 5519 O O . LEU B 1 290 ? 43.839 72.522 176.196 1.00 38.45 287 LEU B O 1
ATOM 5524 N N . ALA B 1 291 ? 43.705 71.371 178.119 1.00 39.29 288 ALA B N 1
ATOM 5525 C CA . ALA B 1 291 ? 44.548 70.279 177.638 1.00 39.28 288 ALA B CA 1
ATOM 5526 C C . ALA B 1 291 ? 43.876 69.603 176.458 1.00 39.48 288 ALA B C 1
ATOM 5527 O O . ALA B 1 291 ? 44.532 69.266 175.478 1.00 39.33 288 ALA B O 1
ATOM 5529 N N . HIS B 1 292 ? 42.560 69.427 176.551 1.00 40.29 289 HIS B N 1
ATOM 5530 C CA . HIS B 1 292 ? 41.784 68.810 175.478 1.00 40.90 289 HIS B CA 1
ATOM 5531 C C . HIS B 1 292 ? 41.764 69.689 174.262 1.00 40.22 289 HIS B C 1
ATOM 5532 O O . HIS B 1 292 ? 41.981 69.222 173.151 1.00 40.11 289 HIS B O 1
ATOM 5539 N N . SER B 1 293 ? 41.518 70.977 174.470 1.00 34.37 290 SER B N 1
ATOM 5540 C CA . SER B 1 293 ? 41.480 71.948 173.378 1.00 34.18 290 SER B CA 1
ATOM 5541 C C . SER B 1 293 ? 42.818 72.080 172.666 1.00 33.40 290 SER B C 1
ATOM 5542 O O . SER B 1 293 ? 42.861 72.149 171.437 1.00 33.13 290 SER B O 1
ATOM 5545 N N . ALA B 1 294 ? 43.902 72.119 173.439 1.00 33.22 291 ALA B N 1
ATOM 5546 C CA . ALA B 1 294 ? 45.242 72.141 172.866 1.00 33.30 291 ALA B CA 1
ATOM 5547 C C . ALA B 1 294 ? 45.425 70.925 171.966 1.00 34.91 291 ALA B C 1
ATOM 5548 O O . ALA B 1 294 ? 45.870 71.047 170.823 1.00 35.10 291 ALA B O 1
ATOM 5550 N N . ARG B 1 295 ? 45.038 69.760 172.473 1.00 36.62 292 ARG B N 1
ATOM 5551 C CA . ARG B 1 295 ? 45.187 68.526 171.730 1.00 38.54 292 ARG B CA 1
ATOM 5552 C C . ARG B 1 295 ? 44.369 68.521 170.434 1.00 39.32 292 ARG B C 1
ATOM 5553 O O . ARG B 1 295 ? 44.736 67.851 169.469 1.00 40.21 292 ARG B O 1
ATOM 5561 N N . CYS B 1 296 ? 43.278 69.279 170.409 1.00 39.03 293 CYS B N 1
ATOM 5562 C CA . CYS B 1 296 ? 42.368 69.260 169.271 1.00 39.92 293 CYS B CA 1
ATOM 5563 C C . CYS B 1 296 ? 42.589 70.376 168.264 1.00 39.09 293 CYS B C 1
ATOM 5564 O O . CYS B 1 296 ? 42.117 70.285 167.124 1.00 40.14 293 CYS B O 1
ATOM 5567 N N . ASN B 1 297 ? 43.283 71.431 168.673 1.00 36.95 294 ASN B N 1
ATOM 5568 C CA . ASN B 1 297 ? 43.426 72.584 167.802 1.00 36.11 294 ASN B CA 1
ATOM 5569 C C . ASN B 1 297 ? 44.820 72.752 167.219 1.00 36.09 294 ASN B C 1
ATOM 5570 O O . ASN B 1 297 ? 44.955 72.882 166.002 1.00 36.55 294 ASN B O 1
ATOM 5575 N N . TRP B 1 298 ? 45.845 72.731 168.072 1.00 35.86 295 TRP B N 1
ATOM 5576 C CA . TRP B 1 298 ? 47.234 72.882 167.620 1.00 35.84 295 TRP B CA 1
ATOM 5577 C C . TRP B 1 298 ? 48.114 71.722 167.977 1.00 36.39 295 TRP B C 1
ATOM 5578 O O . TRP B 1 298 ? 49.223 71.602 167.461 1.00 36.30 295 TRP B O 1
ATOM 5589 N N . SER B 1 299 ? 47.620 70.869 168.874 1.00 37.16 296 SER B N 1
ATOM 5590 C CA . SER B 1 299 ? 48.306 69.642 169.322 1.00 37.40 296 SER B CA 1
ATOM 5591 C C . SER B 1 299 ? 49.217 69.917 170.506 1.00 36.32 296 SER B C 1
ATOM 5592 O O . SER B 1 299 ? 49.037 69.334 171.574 1.00 36.90 296 SER B O 1
ATOM 5595 N N . ASN B 1 300 ? 50.184 70.812 170.298 1.00 35.15 297 ASN B N 1
ATOM 5596 C CA . ASN B 1 300 ? 51.216 71.176 171.278 1.00 34.25 297 ASN B CA 1
ATOM 5597 C C . ASN B 1 300 ? 51.991 72.376 170.765 1.00 33.53 297 ASN B C 1
ATOM 5598 O O . ASN B 1 300 ? 52.084 72.580 169.559 1.00 32.98 297 ASN B O 1
ATOM 5603 N N . GLY B 1 301 ? 52.535 73.175 171.679 1.00 33.47 298 GLY B N 1
ATOM 5604 C CA . GLY B 1 301 ? 53.182 74.439 171.316 1.00 33.03 298 GLY B CA 1
ATOM 5605 C C . GLY B 1 301 ? 54.561 74.330 170.679 1.00 33.34 298 GLY B C 1
ATOM 5606 O O . GLY B 1 301 ? 55.121 73.239 170.554 1.00 33.62 298 GLY B O 1
ATOM 5607 N N . THR B 1 302 ? 55.093 75.480 170.269 1.00 32.95 299 THR B N 1
ATOM 5608 C CA . THR B 1 302 ? 56.426 75.581 169.686 1.00 33.77 299 THR B CA 1
ATOM 5609 C C . THR B 1 302 ? 57.460 75.297 170.764 1.00 33.81 299 THR B C 1
ATOM 5610 O O . THR B 1 302 ? 57.683 76.113 171.661 1.00 33.59 299 THR B O 1
ATOM 5614 N N . HIS B 1 303 ? 58.085 74.131 170.669 1.00 34.79 300 HIS B N 1
ATOM 5615 C CA . HIS B 1 303 ? 58.951 73.631 171.735 1.00 35.59 300 HIS B CA 1
ATOM 5616 C C . HIS B 1 303 ? 60.168 74.493 171.994 1.00 35.84 300 HIS B C 1
ATOM 5617 O O . HIS B 1 303 ? 60.504 74.760 173.154 1.00 35.39 300 HIS B O 1
ATOM 5624 N N . ALA B 1 304 ? 60.814 74.956 170.919 1.00 36.06 301 ALA B N 1
ATOM 5625 C CA . ALA B 1 304 ? 61.988 75.831 171.003 1.00 36.51 301 ALA B CA 1
ATOM 5626 C C . ALA B 1 304 ? 61.711 77.060 171.852 1.00 36.10 301 ALA B C 1
ATOM 5627 O O . ALA B 1 304 ? 62.522 77.433 172.708 1.00 36.20 301 ALA B O 1
ATOM 5629 N N . ALA B 1 305 ? 60.554 77.675 171.612 1.00 35.36 302 ALA B N 1
ATOM 5630 C CA . ALA B 1 305 ? 60.142 78.877 172.325 1.00 34.82 302 ALA B CA 1
ATOM 5631 C C . ALA B 1 305 ? 59.972 78.641 173.824 1.00 35.15 302 ALA B C 1
ATOM 5632 O O . ALA B 1 305 ? 60.359 79.481 174.632 1.00 35.41 302 ALA B O 1
ATOM 5634 N N . GLN B 1 306 ? 59.389 77.504 174.192 1.00 35.93 303 GLN B N 1
ATOM 5635 C CA . GLN B 1 306 ? 59.161 77.192 175.598 1.00 36.57 303 GLN B CA 1
ATOM 5636 C C . GLN B 1 306 ? 60.512 77.036 176.280 1.00 38.26 303 GLN B C 1
ATOM 5637 O O . GLN B 1 306 ? 60.735 77.564 177.374 1.00 38.46 303 GLN B O 1
ATOM 5643 N N . ASN B 1 307 ? 61.423 76.343 175.603 1.00 39.84 304 ASN B N 1
ATOM 5644 C CA . ASN B 1 307 ? 62.779 76.161 176.098 1.00 41.45 304 ASN B CA 1
ATOM 5645 C C . ASN B 1 307 ? 63.572 77.461 176.206 1.00 41.51 304 ASN B C 1
ATOM 5646 O O . ASN B 1 307 ? 64.362 77.624 177.139 1.00 42.68 304 ASN B O 1
ATOM 5651 N N . ILE B 1 308 ? 63.347 78.387 175.273 1.00 40.53 305 ILE B N 1
ATOM 5652 C CA . ILE B 1 308 ? 63.945 79.722 175.369 1.00 40.83 305 ILE B CA 1
ATOM 5653 C C . ILE B 1 308 ? 63.583 80.350 176.718 1.00 41.39 305 ILE B C 1
ATOM 5654 O O . ILE B 1 308 ? 64.469 80.731 177.489 1.00 42.91 305 ILE B O 1
ATOM 5659 N N . LEU B 1 309 ? 62.286 80.423 177.014 1.00 40.93 306 LEU B N 1
ATOM 5660 C CA . LEU B 1 309 ? 61.815 81.017 178.266 1.00 40.83 306 LEU B CA 1
ATOM 5661 C C . LEU B 1 309 ? 62.410 80.333 179.495 1.00 42.69 306 LEU B C 1
ATOM 5662 O O . LEU B 1 309 ? 62.591 80.971 180.538 1.00 43.62 306 LEU B O 1
ATOM 5667 N N . ILE B 1 310 ? 62.714 79.042 179.359 1.00 43.70 307 ILE B N 1
ATOM 5668 C CA . ILE B 1 310 ? 63.308 78.260 180.441 1.00 45.39 307 ILE B CA 1
ATOM 5669 C C . ILE B 1 310 ? 64.785 78.619 180.605 1.00 47.98 307 ILE B C 1
ATOM 5670 O O . ILE B 1 310 ? 65.250 78.885 181.719 1.00 49.19 307 ILE B O 1
ATOM 5675 N N . GLU B 1 311 ? 65.510 78.641 179.490 1.00 49.09 308 GLU B N 1
ATOM 5676 C CA . GLU B 1 311 ? 66.912 79.049 179.494 1.00 51.26 308 GLU B CA 1
ATOM 5677 C C . GLU B 1 311 ? 67.089 80.510 179.925 1.00 51.73 308 GLU B C 1
ATOM 5678 O O . GLU B 1 311 ? 68.131 80.883 180.471 1.00 52.91 308 GLU B O 1
ATOM 5684 N N . LEU B 1 312 ? 66.061 81.323 179.686 1.00 50.57 309 LEU B N 1
ATOM 5685 C CA . LEU B 1 312 ? 66.073 82.739 180.056 1.00 50.51 309 LEU B CA 1
ATOM 5686 C C . LEU B 1 312 ? 65.926 82.989 181.554 1.00 51.97 309 LEU B C 1
ATOM 5687 O O . LEU B 1 312 ? 66.278 84.061 182.042 1.00 52.38 309 LEU B O 1
ATOM 5692 N N . GLU B 1 313 ? 65.408 82.000 182.275 1.00 53.63 310 GLU B N 1
ATOM 5693 C CA . GLU B 1 313 ? 65.239 82.111 183.720 1.00 55.64 310 GLU B CA 1
ATOM 5694 C C . GLU B 1 313 ? 66.518 81.725 184.478 1.00 57.84 310 GLU B C 1
ATOM 5695 O O . GLU B 1 313 ? 66.563 81.802 185.704 1.00 59.71 310 GLU B O 1
ATOM 5701 N N . ARG B 1 314 ? 67.555 81.315 183.749 1.00 59.48 311 ARG B N 1
ATOM 5702 C CA . ARG B 1 314 ? 68.858 81.039 184.357 1.00 62.83 311 ARG B CA 1
ATOM 5703 C C . ARG B 1 314 ? 69.529 82.361 184.731 1.00 62.66 311 ARG B C 1
ATOM 5704 O O . ARG B 1 314 ? 69.488 83.315 183.957 1.00 62.28 311 ARG B O 1
ATOM 5712 N N . ALA B 1 315 ? 70.146 82.404 185.909 1.00 63.10 312 ALA B N 1
ATOM 5713 C CA . ALA B 1 315 ? 70.738 83.634 186.460 1.00 64.87 312 ALA B CA 1
ATOM 5714 C C . ALA B 1 315 ? 71.596 84.446 185.482 1.00 65.21 312 ALA B C 1
ATOM 5715 O O . ALA B 1 315 ? 71.388 85.655 185.331 1.00 64.89 312 ALA B O 1
ATOM 5717 N N . GLU B 1 316 ? 72.550 83.790 184.821 1.00 66.26 313 GLU B N 1
ATOM 5718 C CA . GLU B 1 316 ? 73.448 84.495 183.900 1.00 67.19 313 GLU B CA 1
ATOM 5719 C C . GLU B 1 316 ? 72.721 85.044 182.668 1.00 64.15 313 GLU B C 1
ATOM 5720 O O . GLU B 1 316 ? 73.065 86.115 182.177 1.00 65.78 313 GLU B O 1
ATOM 5726 N N . ASN B 1 317 ? 71.713 84.314 182.189 1.00 60.69 314 ASN B N 1
ATOM 5727 C CA . ASN B 1 317 ? 70.881 84.771 181.073 1.00 57.01 314 ASN B CA 1
ATOM 5728 C C . ASN B 1 317 ? 69.852 85.815 181.486 1.00 55.69 314 ASN B C 1
ATOM 5729 O O . ASN B 1 317 ? 69.649 86.800 180.783 1.00 54.90 314 ASN B O 1
ATOM 5734 N N . LYS B 1 318 ? 69.214 85.596 182.632 1.00 56.04 315 LYS B N 1
ATOM 5735 C CA . LYS B 1 318 ? 68.215 86.520 183.160 1.00 55.99 315 LYS B CA 1
ATOM 5736 C C . LYS B 1 318 ? 68.731 87.952 183.194 1.00 57.17 315 LYS B C 1
ATOM 5737 O O . LYS B 1 318 ? 68.037 88.862 182.753 1.00 56.47 315 LYS B O 1
ATOM 5743 N N . LYS B 1 319 ? 69.952 88.139 183.696 1.00 60.20 316 LYS B N 1
ATOM 5744 C CA . LYS B 1 319 ? 70.566 89.471 183.775 1.00 61.76 316 LYS B CA 1
ATOM 5745 C C . LYS B 1 319 ? 70.664 90.158 182.417 1.00 59.92 316 LYS B C 1
ATOM 5746 O O . LYS B 1 319 ? 70.205 91.292 182.264 1.00 58.76 316 LYS B O 1
ATOM 5752 N N . ILE B 1 320 ? 71.248 89.462 181.439 1.00 59.52 317 ILE B N 1
ATOM 5753 C CA . ILE B 1 320 ? 71.427 90.007 180.087 1.00 59.12 317 ILE B CA 1
ATOM 5754 C C . ILE B 1 320 ? 70.080 90.377 179.465 1.00 57.14 317 ILE B C 1
ATOM 5755 O O . ILE B 1 320 ? 69.953 91.443 178.864 1.00 58.57 317 ILE B O 1
ATOM 5760 N N . TYR B 1 321 ? 69.078 89.511 179.627 1.00 54.64 318 TYR B N 1
ATOM 5761 C CA . TYR B 1 321 ? 67.739 89.787 179.108 1.00 52.61 318 TYR B CA 1
ATOM 5762 C C . TYR B 1 321 ? 67.106 91.017 179.759 1.00 53.97 318 TYR B C 1
ATOM 5763 O O . TYR B 1 321 ? 66.473 91.823 179.078 1.00 52.71 318 TYR B O 1
ATOM 5772 N N . GLU B 1 322 ? 67.282 91.154 181.072 1.00 57.82 319 GLU B N 1
ATOM 5773 C CA . GLU B 1 322 ? 66.723 92.285 181.820 1.00 59.89 319 GLU B CA 1
ATOM 5774 C C . GLU B 1 322 ? 67.186 93.629 181.267 1.00 59.34 319 GLU B C 1
ATOM 5775 O O . GLU B 1 322 ? 66.389 94.554 181.158 1.00 58.72 319 GLU B O 1
ATOM 5781 N N . GLN B 1 323 ? 68.465 93.739 180.914 1.00 59.58 320 GLN B N 1
ATOM 5782 C CA . GLN B 1 323 ? 68.969 94.991 180.365 1.00 60.41 320 GLN B CA 1
ATOM 5783 C C . GLN B 1 323 ? 68.481 95.247 178.950 1.00 57.98 320 GLN B C 1
ATOM 5784 O O . GLN B 1 323 ? 68.102 96.376 178.614 1.00 57.82 320 GLN B O 1
ATOM 5790 N N . GLU B 1 324 ? 68.490 94.204 178.125 1.00 55.18 321 GLU B N 1
ATOM 5791 C CA . GLU B 1 324 ? 68.053 94.332 176.740 1.00 53.06 321 GLU B CA 1
ATOM 5792 C C . GLU B 1 324 ? 66.586 94.730 176.666 1.00 51.05 321 GLU B C 1
ATOM 5793 O O . GLU B 1 324 ? 66.195 95.521 175.799 1.00 50.64 321 GLU B O 1
ATOM 5799 N N . LEU B 1 325 ? 65.796 94.193 177.596 1.00 48.99 322 LEU B N 1
ATOM 5800 C CA . LEU B 1 325 ? 64.403 94.577 177.762 1.00 46.95 322 LEU B CA 1
ATOM 5801 C C . LEU B 1 325 ? 64.292 96.043 178.182 1.00 47.96 322 LEU B C 1
ATOM 5802 O O . LEU B 1 325 ? 63.650 96.828 177.499 1.00 48.26 322 LEU B O 1
ATOM 5807 N N . VAL B 1 326 ? 64.930 96.410 179.288 1.00 49.39 323 VAL B N 1
ATOM 5808 C CA . VAL B 1 326 ? 64.974 97.805 179.740 1.00 51.13 323 VAL B CA 1
ATOM 5809 C C . VAL B 1 326 ? 65.349 98.771 178.609 1.00 51.18 323 VAL B C 1
ATOM 5810 O O . VAL B 1 326 ? 64.755 99.842 178.486 1.00 52.03 323 VAL B O 1
ATOM 5814 N N . ASP B 1 327 ? 66.323 98.389 177.786 1.00 51.02 324 ASP B N 1
ATOM 5815 C CA . ASP B 1 327 ? 66.741 99.219 176.657 1.00 50.83 324 ASP B CA 1
ATOM 5816 C C . ASP B 1 327 ? 65.636 99.379 175.624 1.00 48.02 324 ASP B C 1
ATOM 5817 O O . ASP B 1 327 ? 65.399 100.478 175.125 1.00 47.07 324 ASP B O 1
ATOM 5822 N N . LEU B 1 328 ? 64.976 98.264 175.318 1.00 46.10 325 LEU B N 1
ATOM 5823 C CA . LEU B 1 328 ? 63.857 98.219 174.384 1.00 43.90 325 LEU B CA 1
ATOM 5824 C C . LEU B 1 328 ? 62.679 99.013 174.945 1.00 43.54 325 LEU B C 1
ATOM 5825 O O . LEU B 1 328 ? 62.152 99.912 174.294 1.00 43.60 325 LEU B O 1
ATOM 5830 N N . ARG B 1 329 ? 62.290 98.672 176.168 1.00 43.97 326 ARG B N 1
ATOM 5831 C CA . ARG B 1 329 ? 61.264 99.375 176.915 1.00 44.69 326 ARG B CA 1
ATOM 5832 C C . ARG B 1 329 ? 61.456 100.882 176.781 1.00 47.72 326 ARG B C 1
ATOM 5833 O O . ARG B 1 329 ? 60.510 101.602 176.452 1.00 48.66 326 ARG B O 1
ATOM 5841 N N . ASN B 1 330 ? 62.691 101.343 177.004 1.00 50.33 327 ASN B N 1
ATOM 5842 C CA . ASN B 1 330 ? 63.026 102.765 176.955 1.00 52.73 327 ASN B CA 1
ATOM 5843 C C . ASN B 1 330 ? 62.903 103.380 175.569 1.00 53.23 327 ASN B C 1
ATOM 5844 O O . ASN B 1 330 ? 62.378 104.487 175.424 1.00 55.22 327 ASN B O 1
ATOM 5857 N N . LEU B 1 332 ? 60.973 102.603 173.108 1.00 47.94 329 LEU B N 1
ATOM 5858 C CA . LEU B 1 332 ? 59.564 102.845 172.856 1.00 46.62 329 LEU B CA 1
ATOM 5859 C C . LEU B 1 332 ? 59.035 104.036 173.660 1.00 47.46 329 LEU B C 1
ATOM 5860 O O . LEU B 1 332 ? 58.339 104.883 173.109 1.00 47.28 329 LEU B O 1
ATOM 5865 N N . LYS B 1 333 ? 59.373 104.104 174.948 1.00 49.42 330 LYS B N 1
ATOM 5866 C CA . LYS B 1 333 ? 58.853 105.160 175.827 1.00 51.44 330 LYS B CA 1
ATOM 5867 C C . LYS B 1 333 ? 59.256 106.571 175.374 1.00 52.82 330 LYS B C 1
ATOM 5868 O O . LYS B 1 333 ? 58.406 107.466 175.315 1.00 53.33 330 LYS B O 1
ATOM 5874 N N . SER B 1 334 ? 60.534 106.774 175.050 1.00 52.66 331 SER B N 1
ATOM 5875 C CA . SER B 1 334 ? 60.977 108.090 174.574 1.00 52.72 331 SER B CA 1
ATOM 5876 C C . SER B 1 334 ? 60.431 108.439 173.185 1.00 50.48 331 SER B C 1
ATOM 5877 O O . SER B 1 334 ? 60.283 109.617 172.853 1.00 51.59 331 SER B O 1
ATOM 5880 N N . ARG B 1 335 ? 60.118 107.420 172.387 1.00 47.44 332 ARG B N 1
ATOM 5881 C CA . ARG B 1 335 ? 59.371 107.624 171.150 1.00 45.43 332 ARG B CA 1
ATOM 5882 C C . ARG B 1 335 ? 57.989 108.172 171.458 1.00 44.37 332 ARG B C 1
ATOM 5883 O O . ARG B 1 335 ? 57.515 109.085 170.784 1.00 44.96 332 ARG B O 1
ATOM 5891 N N . ALA B 1 336 ? 57.349 107.607 172.479 1.00 43.07 333 ALA B N 1
ATOM 5892 C CA . ALA B 1 336 ? 56.027 108.046 172.905 1.00 42.55 333 ALA B CA 1
ATOM 5893 C C . ALA B 1 336 ? 56.100 109.428 173.543 1.00 44.03 333 ALA B C 1
ATOM 5894 O O . ALA B 1 336 ? 55.208 110.250 173.359 1.00 44.15 333 ALA B O 1
ATOM 5896 N N . ASP B 1 337 ? 57.175 109.684 174.281 1.00 45.80 334 ASP B N 1
ATOM 5897 C CA . ASP B 1 337 ? 57.354 110.973 174.939 1.00 47.31 334 ASP B CA 1
ATOM 5898 C C . ASP B 1 337 ? 57.577 112.103 173.942 1.00 47.20 334 ASP B C 1
ATOM 5899 O O . ASP B 1 337 ? 57.110 113.214 174.170 1.00 48.84 334 ASP B O 1
ATOM 5904 N N . VAL B 1 338 ? 58.268 111.822 172.838 1.00 45.33 335 VAL B N 1
ATOM 5905 C CA . VAL B 1 338 ? 58.332 112.778 171.734 1.00 45.55 335 VAL B CA 1
ATOM 5906 C C . VAL B 1 338 ? 56.924 113.020 171.188 1.00 45.26 335 VAL B C 1
ATOM 5907 O O . VAL B 1 338 ? 56.494 114.174 171.066 1.00 46.04 335 VAL B O 1
ATOM 5911 N N . PHE B 1 339 ? 56.208 111.931 170.891 1.00 43.73 336 PHE B N 1
ATOM 5912 C CA . PHE B 1 339 ? 54.839 112.001 170.376 1.00 42.62 336 PHE B CA 1
ATOM 5913 C C . PHE B 1 339 ? 53.914 112.838 171.267 1.00 43.71 336 PHE B C 1
ATOM 5914 O O . PHE B 1 339 ? 53.314 113.799 170.790 1.00 44.39 336 PHE B O 1
ATOM 5922 N N . VAL B 1 340 ? 53.814 112.482 172.551 1.00 44.49 337 VAL B N 1
ATOM 5923 C CA . VAL B 1 340 ? 52.912 113.173 173.494 1.00 45.10 337 VAL B CA 1
ATOM 5924 C C . VAL B 1 340 ? 53.268 114.654 173.647 1.00 47.33 337 VAL B C 1
ATOM 5925 O O . VAL B 1 340 ? 52.375 115.504 173.697 1.00 48.45 337 VAL B O 1
ATOM 5929 N N . THR B 1 341 ? 54.567 114.947 173.702 1.00 48.52 338 THR B N 1
ATOM 5930 C CA . THR B 1 341 ? 55.079 116.320 173.770 1.00 50.22 338 THR B CA 1
ATOM 5931 C C . THR B 1 341 ? 54.744 117.121 172.516 1.00 51.21 338 THR B C 1
ATOM 5932 O O . THR B 1 341 ? 54.355 118.293 172.609 1.00 53.28 338 THR B O 1
ATOM 5936 N N . ALA B 1 342 ? 54.899 116.490 171.351 1.00 50.26 339 ALA B N 1
ATOM 5937 C CA . ALA B 1 342 ? 54.583 117.132 170.076 1.00 50.05 339 ALA B CA 1
ATOM 5938 C C . ALA B 1 342 ? 53.082 117.385 169.943 1.00 49.96 339 ALA B C 1
ATOM 5939 O O . ALA B 1 342 ? 52.671 118.449 169.476 1.00 51.31 339 ALA B O 1
ATOM 5941 N N . ALA B 1 343 ? 52.278 116.409 170.370 1.00 48.94 340 ALA B N 1
ATOM 5942 C CA . ALA B 1 343 ? 50.817 116.506 170.340 1.00 48.86 340 ALA B CA 1
ATOM 5943 C C . ALA B 1 343 ? 50.312 117.682 171.175 1.00 50.64 340 ALA B C 1
ATOM 5944 O O . ALA B 1 343 ? 49.345 118.348 170.805 1.00 51.24 340 ALA B O 1
ATOM 5946 N N . LYS B 1 344 ? 50.982 117.925 172.298 1.00 51.78 341 LYS B N 1
ATOM 5947 C CA . LYS B 1 344 ? 50.679 119.048 173.173 1.00 54.23 341 LYS B CA 1
ATOM 5948 C C . LYS B 1 344 ? 50.981 120.358 172.447 1.00 55.99 341 LYS B C 1
ATOM 5949 O O . LYS B 1 344 ? 50.147 121.266 172.422 1.00 57.56 341 LYS B O 1
ATOM 5955 N N . GLU B 1 345 ? 52.162 120.435 171.835 1.00 55.91 342 GLU B N 1
ATOM 5956 C CA . GLU B 1 345 ? 52.573 121.611 171.070 1.00 57.14 342 GLU B CA 1
ATOM 5957 C C . GLU B 1 345 ? 51.612 121.909 169.910 1.00 55.87 342 GLU B C 1
ATOM 5958 O O . GLU B 1 345 ? 51.209 123.052 169.706 1.00 57.08 342 GLU B O 1
ATOM 5964 N N . ASN B 1 346 ? 51.242 120.869 169.171 1.00 53.61 343 ASN B N 1
ATOM 5965 C CA . ASN B 1 346 ? 50.424 121.009 167.971 1.00 52.28 343 ASN B CA 1
ATOM 5966 C C . ASN B 1 346 ? 48.924 120.914 168.224 1.00 51.22 343 ASN B C 1
ATOM 5967 O O . ASN B 1 346 ? 48.143 120.783 167.281 1.00 50.43 343 ASN B O 1
ATOM 5972 N N . LYS B 1 347 ? 48.530 120.974 169.494 1.00 51.38 344 LYS B N 1
ATOM 5973 C CA . LYS B 1 347 ? 47.117 120.969 169.879 1.00 51.32 344 LYS B CA 1
ATOM 5974 C C . LYS B 1 347 ? 46.369 119.782 169.255 1.00 49.05 344 LYS B C 1
ATOM 5975 O O . LYS B 1 347 ? 45.312 119.944 168.646 1.00 49.24 344 LYS B O 1
ATOM 5981 N N . LEU B 1 348 ? 46.941 118.594 169.404 1.00 47.28 345 LEU B N 1
ATOM 5982 C CA . LEU B 1 348 ? 46.357 117.375 168.872 1.00 45.44 345 LEU B CA 1
ATOM 5983 C C . LEU B 1 348 ? 45.835 116.504 170.008 1.00 45.08 345 LEU B C 1
ATOM 5984 O O . LEU B 1 348 ? 46.616 115.990 170.812 1.00 45.09 345 LEU B O 1
ATOM 5989 N N . THR B 1 349 ? 44.515 116.346 170.066 1.00 45.33 346 THR B N 1
ATOM 5990 C CA . THR B 1 349 ? 43.872 115.516 171.086 1.00 45.20 346 THR B CA 1
ATOM 5991 C C . THR B 1 349 ? 44.160 114.040 170.829 1.00 44.57 346 THR B C 1
ATOM 5992 O O . THR B 1 349 ? 43.907 113.521 169.734 1.00 43.99 346 THR B O 1
ATOM 6004 N N . ILE B 1 351 ? 44.150 110.038 172.948 1.00 42.01 348 ILE B N 1
ATOM 6005 C CA . ILE B 1 351 ? 43.883 109.217 174.118 1.00 41.32 348 ILE B CA 1
ATOM 6006 C C . ILE B 1 351 ? 45.173 109.141 174.939 1.00 40.87 348 ILE B C 1
ATOM 6007 O O . ILE B 1 351 ? 46.223 108.792 174.405 1.00 41.01 348 ILE B O 1
ATOM 6012 N N . PRO B 1 352 ? 45.106 109.496 176.230 1.00 41.13 349 PRO B N 1
ATOM 6013 C CA . PRO B 1 352 ? 46.301 109.457 177.070 1.00 41.43 349 PRO B CA 1
ATOM 6014 C C . PRO B 1 352 ? 47.093 108.153 176.905 1.00 39.88 349 PRO B C 1
ATOM 6015 O O . PRO B 1 352 ? 46.515 107.072 176.957 1.00 39.10 349 PRO B O 1
ATOM 6019 N N . TYR B 1 353 ? 48.401 108.263 176.682 1.00 39.63 350 TYR B N 1
ATOM 6020 C CA . TYR B 1 353 ? 49.253 107.087 176.493 1.00 38.16 350 TYR B CA 1
ATOM 6021 C C . TYR B 1 353 ? 49.767 106.571 177.822 1.00 39.07 350 TYR B C 1
ATOM 6022 O O . TYR B 1 353 ? 50.365 107.319 178.586 1.00 41.30 350 TYR B O 1
ATOM 6031 N N . PHE B 1 354 ? 49.549 105.289 178.093 1.00 38.66 351 PHE B N 1
ATOM 6032 C CA . PHE B 1 354 ? 50.094 104.668 179.297 1.00 39.59 351 PHE B CA 1
ATOM 6033 C C . PHE B 1 354 ? 51.037 103.506 178.999 1.00 39.05 351 PHE B C 1
ATOM 6034 O O . PHE B 1 354 ? 51.809 103.086 179.862 1.00 39.19 351 PHE B O 1
ATOM 6042 N N . GLY B 1 355 ? 50.976 102.998 177.772 1.00 38.14 352 GLY B N 1
ATOM 6043 C CA . GLY B 1 355 ? 51.809 101.875 177.360 1.00 37.71 352 GLY B CA 1
ATOM 6044 C C . GLY B 1 355 ? 51.332 101.269 176.058 1.00 37.14 352 GLY B C 1
ATOM 6045 O O . GLY B 1 355 ? 50.290 101.651 175.527 1.00 36.47 352 GLY B O 1
ATOM 6046 N N . GLY B 1 356 ? 52.097 100.318 175.540 1.00 37.30 353 GLY B N 1
ATOM 6047 C CA . GLY B 1 356 ? 51.720 99.632 174.314 1.00 37.59 353 GLY B CA 1
ATOM 6048 C C . GLY B 1 356 ? 52.405 100.184 173.079 1.00 38.59 353 GLY B C 1
ATOM 6049 O O . GLY B 1 356 ? 53.168 101.154 173.155 1.00 40.32 353 GLY B O 1
ATOM 6050 N N . PHE B 1 357 ? 52.107 99.566 171.939 1.00 37.29 354 PHE B N 1
ATOM 6051 C CA . PHE B 1 357 ? 52.802 99.829 170.684 1.00 37.01 354 PHE B CA 1
ATOM 6052 C C . PHE B 1 357 ? 52.225 101.030 169.940 1.00 38.13 354 PHE B C 1
ATOM 6053 O O . PHE B 1 357 ? 52.757 101.441 168.897 1.00 38.70 354 PHE B O 1
ATOM 6061 N N . PHE B 1 358 ? 51.146 101.599 170.480 1.00 37.62 355 PHE B N 1
ATOM 6062 C CA . PHE B 1 358 ? 50.359 102.577 169.737 1.00 36.40 355 PHE B CA 1
ATOM 6063 C C . PHE B 1 358 ? 49.930 103.780 170.543 1.00 36.94 355 PHE B C 1
ATOM 6064 O O . PHE B 1 358 ? 49.661 103.687 171.744 1.00 38.16 355 PHE B O 1
ATOM 6072 N N . THR B 1 359 ? 49.845 104.905 169.843 1.00 36.79 356 THR B N 1
ATOM 6073 C CA . THR B 1 359 ? 49.086 106.061 170.286 1.00 37.15 356 THR B CA 1
ATOM 6074 C C . THR B 1 359 ? 47.839 106.137 169.401 1.00 36.80 356 THR B C 1
ATOM 6075 O O . THR B 1 359 ? 47.834 105.637 168.272 1.00 35.98 356 THR B O 1
ATOM 6079 N N . PHE B 1 360 ? 46.778 106.748 169.912 1.00 37.55 357 PHE B N 1
ATOM 6080 C CA . PHE B 1 360 ? 45.519 106.813 169.180 1.00 36.87 357 PHE B CA 1
ATOM 6081 C C . PHE B 1 360 ? 44.981 108.240 169.136 1.00 38.41 357 PHE B C 1
ATOM 6082 O O . PHE B 1 360 ? 44.935 108.930 170.168 1.00 39.77 357 PHE B O 1
ATOM 6090 N N . ILE B 1 361 ? 44.583 108.677 167.941 1.00 38.33 358 ILE B N 1
ATOM 6091 C CA . ILE B 1 361 ? 43.935 109.981 167.765 1.00 39.13 358 ILE B CA 1
ATOM 6092 C C . ILE B 1 361 ? 42.457 109.800 167.427 1.00 38.91 358 ILE B C 1
ATOM 6093 O O . ILE B 1 361 ? 42.118 109.366 166.323 1.00 38.27 358 ILE B O 1
ATOM 6098 N N . PRO B 1 362 ? 41.572 110.121 168.385 1.00 39.89 359 PRO B N 1
ATOM 6099 C CA . PRO B 1 362 ? 40.138 110.028 168.129 1.00 40.50 359 PRO B CA 1
ATOM 6100 C C . PRO B 1 362 ? 39.730 111.045 167.081 1.00 41.49 359 PRO B C 1
ATOM 6101 O O . PRO B 1 362 ? 40.194 112.180 167.110 1.00 42.06 359 PRO B O 1
ATOM 6105 N N . THR B 1 363 ? 38.895 110.616 166.142 1.00 43.22 360 THR B N 1
ATOM 6106 C CA . THR B 1 363 ? 38.439 111.474 165.053 1.00 45.18 360 THR B CA 1
ATOM 6107 C C . THR B 1 363 ? 37.203 110.920 164.327 1.00 46.65 360 THR B C 1
ATOM 6108 O O . THR B 1 363 ? 36.839 109.748 164.465 1.00 46.65 360 THR B O 1
ATOM 6112 N N . ASP B 1 364 ? 36.585 111.796 163.547 1.00 48.62 361 ASP B N 1
ATOM 6113 C CA . ASP B 1 364 ? 35.365 111.519 162.819 1.00 50.09 361 ASP B CA 1
ATOM 6114 C C . ASP B 1 364 ? 35.665 111.315 161.336 1.00 49.57 361 ASP B C 1
ATOM 6115 O O . ASP B 1 364 ? 34.881 110.696 160.619 1.00 48.94 361 ASP B O 1
ATOM 6120 N N . LYS B 1 365 ? 36.794 111.864 160.886 1.00 48.97 362 LYS B N 1
ATOM 6121 C CA . LYS B 1 365 ? 37.218 111.783 159.489 1.00 48.19 362 LYS B CA 1
ATOM 6122 C C . LYS B 1 365 ? 38.365 110.790 159.332 1.00 46.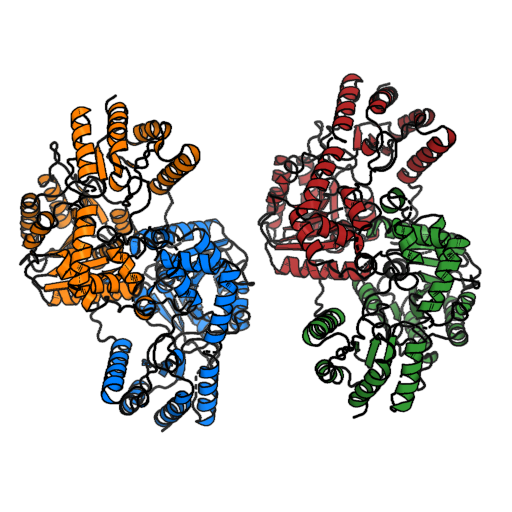23 362 LYS B C 1
ATOM 6123 O O . LYS B 1 365 ? 39.242 110.994 158.494 1.00 46.16 362 LYS B O 1
ATOM 6129 N N . ALA B 1 366 ? 38.374 109.725 160.129 1.00 44.60 363 ALA B N 1
ATOM 6130 C CA . ALA B 1 366 ? 39.531 108.820 160.177 1.00 43.00 363 ALA B CA 1
ATOM 6131 C C . ALA B 1 366 ? 40.000 108.320 158.812 1.00 42.06 363 ALA B C 1
ATOM 6132 O O . ALA B 1 366 ? 41.201 108.209 158.576 1.00 40.93 363 ALA B O 1
ATOM 6134 N N . PHE B 1 367 ? 39.055 108.032 157.919 1.00 41.74 364 PHE B N 1
ATOM 6135 C CA . PHE B 1 367 ? 39.389 107.468 156.611 1.00 41.53 364 PHE B CA 1
ATOM 6136 C C . PHE B 1 367 ? 39.785 108.525 155.590 1.00 43.02 364 PHE B C 1
ATOM 6137 O O . PHE B 1 367 ? 40.612 108.266 154.710 1.00 43.75 364 PHE B O 1
ATOM 6145 N N . ASP B 1 368 ? 39.187 109.710 155.718 1.00 43.99 365 ASP B N 1
ATOM 6146 C CA . ASP B 1 368 ? 39.553 110.882 154.927 1.00 44.29 365 ASP B CA 1
ATOM 6147 C C . ASP B 1 368 ? 40.987 111.326 155.228 1.00 44.79 365 ASP B C 1
ATOM 6148 O O . ASP B 1 368 ? 41.739 111.678 154.321 1.00 45.33 365 ASP B O 1
ATOM 6153 N N . ILE B 1 369 ? 41.354 111.290 156.509 1.00 44.61 366 ILE B N 1
ATOM 6154 C CA . ILE B 1 369 ? 42.653 111.770 156.978 1.00 44.39 366 ILE B CA 1
ATOM 6155 C C . ILE B 1 369 ? 43.790 110.848 156.542 1.00 44.41 366 ILE B C 1
ATOM 6156 O O . ILE B 1 369 ? 44.830 111.322 156.079 1.00 45.35 366 ILE B O 1
ATOM 6161 N N . VAL B 1 370 ? 43.599 109.538 156.678 1.00 43.98 367 VAL B N 1
ATOM 6162 C CA . VAL B 1 370 ? 44.597 108.590 156.184 1.00 44.62 367 VAL B CA 1
ATOM 6163 C C . VAL B 1 370 ? 44.756 108.754 154.658 1.00 46.51 367 VAL B C 1
ATOM 6164 O O . VAL B 1 370 ? 45.876 108.737 154.143 1.00 46.77 367 VAL B O 1
ATOM 6168 N N . LYS B 1 371 ? 43.639 108.959 153.955 1.00 47.75 368 LYS B N 1
ATOM 6169 C CA . LYS B 1 371 ? 43.660 109.211 152.515 1.00 49.04 368 LYS B CA 1
ATOM 6170 C C . LYS B 1 371 ? 44.660 110.321 152.217 1.00 49.47 368 LYS B C 1
ATOM 6171 O O . LYS B 1 371 ? 45.605 110.112 151.456 1.00 50.56 368 LYS B O 1
ATOM 6177 N N . ASP B 1 372 ? 44.455 111.479 152.850 1.00 48.75 369 ASP B N 1
ATOM 6178 C CA . ASP B 1 372 ? 45.320 112.647 152.701 1.00 49.04 369 ASP B CA 1
ATOM 6179 C C . ASP B 1 372 ? 46.770 112.353 153.069 1.00 49.03 369 ASP B C 1
ATOM 6180 O O . ASP B 1 372 ? 47.691 112.747 152.349 1.00 50.80 369 ASP B O 1
ATOM 6185 N N . LEU B 1 373 ? 46.964 111.658 154.186 1.00 47.28 370 LEU B N 1
ATOM 6186 C CA . LEU B 1 373 ? 48.300 111.329 154.666 1.00 46.81 370 LEU B CA 1
ATOM 6187 C C . LEU B 1 373 ? 49.044 110.372 153.727 1.00 47.76 370 LEU B C 1
ATOM 6188 O O . LEU B 1 373 ? 50.252 110.502 153.537 1.00 48.77 370 LEU B O 1
ATOM 6193 N N . GLU B 1 374 ? 48.321 109.421 153.142 1.00 48.60 371 GLU B N 1
ATOM 6194 C CA . GLU B 1 374 ? 48.920 108.444 152.228 1.00 49.86 371 GLU B CA 1
ATOM 6195 C C . GLU B 1 374 ? 49.536 109.127 151.009 1.00 51.78 371 GLU B C 1
ATOM 6196 O O . GLU B 1 374 ? 50.558 108.670 150.489 1.00 53.05 371 GLU B O 1
ATOM 6202 N N . LYS B 1 375 ? 48.916 110.226 150.574 1.00 53.74 372 LYS B N 1
ATOM 6203 C CA . LYS B 1 375 ? 49.462 111.077 149.516 1.00 54.62 372 LYS B CA 1
ATOM 6204 C C . LYS B 1 375 ? 50.838 111.639 149.887 1.00 53.75 372 LYS B C 1
ATOM 6205 O O . LYS B 1 375 ? 51.639 111.945 149.004 1.00 54.53 372 LYS B O 1
ATOM 6211 N N . GLU B 1 376 ? 51.096 111.776 151.188 1.00 51.80 373 GLU B N 1
ATOM 6212 C CA . GLU B 1 376 ? 52.370 112.296 151.694 1.00 51.72 373 GLU B CA 1
ATOM 6213 C C . GLU B 1 376 ? 53.313 111.206 152.207 1.00 51.14 373 GLU B C 1
ATOM 6214 O O . GLU B 1 376 ? 54.332 111.506 152.836 1.00 51.08 373 GLU B O 1
ATOM 6220 N N . ASN B 1 377 ? 52.972 109.948 151.926 1.00 50.82 374 ASN B N 1
ATOM 6221 C CA . ASN B 1 377 ? 53.712 108.782 152.426 1.00 50.28 374 ASN B CA 1
ATOM 6222 C C . ASN B 1 377 ? 53.731 108.652 153.951 1.00 48.73 374 ASN B C 1
ATOM 6223 O O . ASN B 1 377 ? 54.765 108.358 154.555 1.00 49.22 374 ASN B O 1
ATOM 6228 N N . ILE B 1 378 ? 52.574 108.892 154.559 1.00 46.86 375 ILE B N 1
ATOM 6229 C CA . ILE B 1 378 ? 52.362 108.627 155.974 1.00 44.78 375 ILE B CA 1
ATOM 6230 C C . ILE B 1 378 ? 51.238 107.608 156.060 1.00 43.83 375 ILE B C 1
ATOM 6231 O O . ILE B 1 378 ? 50.142 107.840 155.545 1.00 43.49 375 ILE B O 1
ATOM 6236 N N . PHE B 1 379 ? 51.526 106.477 156.698 1.00 42.93 376 PHE B N 1
ATOM 6237 C CA . PHE B 1 379 ? 50.607 105.346 156.721 1.00 42.63 376 PHE B CA 1
ATOM 6238 C C . PHE B 1 379 ? 50.183 104.986 158.140 1.00 41.59 376 PHE B C 1
ATOM 6239 O O . PHE B 1 379 ? 51.017 104.716 159.000 1.00 41.29 376 PHE B O 1
ATOM 6247 N N . THR B 1 380 ? 48.874 105.002 158.373 1.00 41.28 377 THR B N 1
ATOM 6248 C CA . THR B 1 380 ? 48.292 104.709 159.685 1.00 40.20 377 THR B CA 1
ATOM 6249 C C . THR B 1 380 ? 46.994 103.927 159.499 1.00 39.43 377 THR B C 1
ATOM 6250 O O . THR B 1 380 ? 46.513 103.798 158.378 1.00 40.49 377 THR B O 1
ATOM 6254 N N . ILE B 1 381 ? 46.427 103.403 160.582 1.00 38.51 378 ILE B N 1
ATOM 6255 C CA . ILE B 1 381 ? 45.198 102.609 160.475 1.00 38.30 378 ILE B CA 1
ATOM 6256 C C . ILE B 1 381 ? 43.970 103.395 160.924 1.00 38.10 378 ILE B C 1
ATOM 6257 O O . ILE B 1 381 ? 43.915 103.876 162.057 1.00 38.39 378 ILE B O 1
ATOM 6262 N N . PRO B 1 382 ? 42.978 103.532 160.031 1.00 38.13 379 PRO B N 1
ATOM 6263 C CA . PRO B 1 382 ? 41.720 104.183 160.383 1.00 38.21 379 PRO B CA 1
ATOM 6264 C C . PRO B 1 382 ? 40.687 103.212 160.939 1.00 38.55 379 PRO B C 1
ATOM 6265 O O . PRO B 1 382 ? 40.804 102.002 160.743 1.00 38.86 379 PRO B O 1
ATOM 6269 N N . SER B 1 383 ? 39.695 103.768 161.631 1.00 38.90 380 SER B N 1
ATOM 6270 C CA . SER B 1 383 ? 38.497 103.050 162.070 1.00 40.09 380 SER B CA 1
ATOM 6271 C C . SER B 1 383 ? 37.457 104.076 162.501 1.00 40.33 380 SER B C 1
ATOM 6272 O O . SER B 1 383 ? 37.785 105.251 162.680 1.00 39.48 380 SER B O 1
ATOM 6275 N N . ALA B 1 384 ? 36.217 103.620 162.686 1.00 41.57 381 ALA B N 1
ATOM 6276 C CA . ALA B 1 384 ? 35.099 104.478 163.101 1.00 42.04 381 ALA B CA 1
ATOM 6277 C C . ALA B 1 384 ? 35.442 105.387 164.279 1.00 42.32 381 ALA B C 1
ATOM 6278 O O . ALA B 1 384 ? 34.883 106.481 164.417 1.00 42.42 381 ALA B O 1
ATOM 6280 N N . LYS B 1 385 ? 36.371 104.929 165.113 1.00 42.59 382 LYS B N 1
ATOM 6281 C CA . LYS B 1 385 ? 36.754 105.649 166.316 1.00 43.43 382 LYS B CA 1
ATOM 6282 C C . LYS B 1 385 ? 37.848 106.685 166.074 1.00 43.33 382 LYS B C 1
ATOM 6283 O O . LYS B 1 385 ? 37.878 107.726 166.729 1.00 44.37 382 LYS B O 1
ATOM 6289 N N . GLY B 1 386 ? 38.744 106.412 165.135 1.00 42.84 383 GLY B N 1
ATOM 6290 C CA . GLY B 1 386 ? 39.839 107.339 164.868 1.00 42.18 383 GLY B CA 1
ATOM 6291 C C . GLY B 1 386 ? 41.051 106.678 164.257 1.00 41.14 383 GLY B C 1
ATOM 6292 O O . GLY B 1 386 ? 40.942 105.629 163.624 1.00 42.11 383 GLY B O 1
ATOM 6293 N N . ILE B 1 387 ? 42.210 107.292 164.446 1.00 40.23 384 ILE B N 1
ATOM 6294 C CA . ILE B 1 387 ? 43.430 106.801 163.825 1.00 39.98 384 ILE B CA 1
ATOM 6295 C C . ILE B 1 387 ? 44.346 106.148 164.847 1.00 40.13 384 ILE B C 1
ATOM 6296 O O . ILE B 1 387 ? 44.591 106.702 165.920 1.00 40.11 384 ILE B O 1
ATOM 6301 N N . ARG B 1 388 ? 44.833 104.957 164.501 1.00 40.47 385 ARG B N 1
ATOM 6302 C CA . ARG B 1 388 ? 45.846 104.268 165.282 1.00 40.45 385 ARG B CA 1
ATOM 6303 C C . ARG B 1 388 ? 47.219 104.521 164.674 1.00 40.36 385 ARG B C 1
ATOM 6304 O O . ARG B 1 388 ? 47.420 104.343 163.470 1.00 40.65 385 ARG B O 1
ATOM 6312 N N . VAL B 1 389 ? 48.159 104.936 165.518 1.00 40.21 386 VAL B N 1
ATOM 6313 C CA . VAL B 1 389 ? 49.514 105.263 165.082 1.00 39.80 386 VAL B CA 1
ATOM 6314 C C . VAL B 1 389 ? 50.502 104.280 165.700 1.00 39.61 386 VAL B C 1
ATOM 6315 O O . VAL B 1 389 ? 50.683 104.266 166.922 1.00 39.44 386 VAL B O 1
ATOM 6319 N N . ALA B 1 390 ? 51.137 103.464 164.856 1.00 39.54 387 ALA B N 1
ATOM 6320 C CA . ALA B 1 390 ? 52.081 102.446 165.331 1.00 39.56 387 ALA B CA 1
ATOM 6321 C C . ALA B 1 390 ? 53.431 103.057 165.699 1.00 39.55 387 ALA B C 1
ATOM 6322 O O . ALA B 1 390 ? 54.394 103.017 164.929 1.00 39.89 387 ALA B O 1
ATOM 6324 N N . ILE B 1 391 ? 53.478 103.610 166.904 1.00 39.44 388 ILE B N 1
ATOM 6325 C CA . ILE B 1 391 ? 54.634 104.329 167.402 1.00 39.16 388 ILE B CA 1
ATOM 6326 C C . ILE B 1 391 ? 55.838 103.386 167.573 1.00 39.64 388 ILE B C 1
ATOM 6327 O O . ILE B 1 391 ? 56.978 103.824 167.720 1.00 39.78 388 ILE B O 1
ATOM 6332 N N . CYS B 1 392 ? 55.561 102.087 167.508 1.00 39.53 389 CYS B N 1
ATOM 6333 C CA . CYS B 1 392 ? 56.563 101.050 167.669 1.00 40.13 389 CYS B CA 1
ATOM 6334 C C . CYS B 1 392 ? 57.427 100.891 166.418 1.00 40.71 389 CYS B C 1
ATOM 6335 O O . CYS B 1 392 ? 58.471 100.223 166.452 1.00 40.75 389 CYS B O 1
ATOM 6338 N N . GLY B 1 393 ? 56.984 101.502 165.319 1.00 40.81 390 GLY B N 1
ATOM 6339 C CA . GLY B 1 393 ? 57.652 101.359 164.028 1.00 41.67 390 GLY B CA 1
ATOM 6340 C C . GLY B 1 393 ? 58.430 102.580 163.562 1.00 43.07 390 GLY B C 1
ATOM 6341 O O . GLY B 1 393 ? 59.288 102.475 162.671 1.00 43.71 390 GLY B O 1
ATOM 6342 N N . VAL B 1 394 ? 58.141 103.738 164.157 1.00 43.05 391 VAL B N 1
ATOM 6343 C CA . VAL B 1 394 ? 58.741 104.991 163.708 1.00 43.89 391 VAL B CA 1
ATOM 6344 C C . VAL B 1 394 ? 59.771 105.543 164.693 1.00 45.26 391 VAL B C 1
ATOM 6345 O O . VAL B 1 394 ? 59.481 105.747 165.872 1.00 44.76 391 VAL B O 1
ATOM 6349 N N . GLY B 1 395 ? 60.981 105.772 164.187 1.00 46.82 392 GLY B N 1
ATOM 6350 C CA . GLY B 1 395 ? 62.070 106.339 164.971 1.00 48.63 392 GLY B CA 1
ATOM 6351 C C . GLY B 1 395 ? 61.774 107.743 165.460 1.00 51.19 392 GLY B C 1
ATOM 6352 O O . GLY B 1 395 ? 60.904 108.432 164.918 1.00 51.85 392 GLY B O 1
ATOM 6353 N N . GLU B 1 396 ? 62.526 108.159 166.477 1.00 53.20 393 GLU B N 1
ATOM 6354 C CA . GLU B 1 396 ? 62.308 109.405 167.217 1.00 54.43 393 GLU B CA 1
ATOM 6355 C C . GLU B 1 396 ? 62.238 110.675 166.354 1.00 56.55 393 GLU B C 1
ATOM 6356 O O . GLU B 1 396 ? 61.428 111.568 166.617 1.00 56.46 393 GLU B O 1
ATOM 6362 N N . GLU B 1 397 ? 63.083 110.747 165.327 1.00 59.34 394 GLU B N 1
ATOM 6363 C CA . GLU B 1 397 ? 63.202 111.954 164.505 1.00 62.32 394 GLU B CA 1
ATOM 6364 C C . GLU B 1 397 ? 62.034 112.181 163.546 1.00 61.04 394 GLU B C 1
ATOM 6365 O O . GLU B 1 397 ? 61.728 113.324 163.196 1.00 62.18 394 GLU B O 1
ATOM 6371 N N . LYS B 1 398 ? 61.386 111.097 163.125 1.00 58.33 395 LYS B N 1
ATOM 6372 C CA . LYS B 1 398 ? 60.277 111.194 162.174 1.00 55.83 395 LYS B CA 1
ATOM 6373 C C . LYS B 1 398 ? 58.957 111.528 162.857 1.00 53.71 395 LYS B C 1
ATOM 6374 O O . LYS B 1 398 ? 57.971 111.826 162.185 1.00 52.77 395 LYS B O 1
ATOM 6380 N N . ILE B 1 399 ? 58.945 111.483 164.188 1.00 52.60 396 ILE B N 1
ATOM 6381 C CA . ILE B 1 399 ? 57.717 111.688 164.968 1.00 51.13 396 ILE B CA 1
ATOM 6382 C C . ILE B 1 399 ? 57.191 113.138 164.955 1.00 52.26 396 ILE B C 1
ATOM 6383 O O . ILE B 1 399 ? 55.987 113.352 164.784 1.00 51.87 396 ILE B O 1
ATOM 6388 N N . PRO B 1 400 ? 58.079 114.141 165.117 1.00 53.34 397 PRO B N 1
ATOM 6389 C CA . PRO B 1 400 ? 57.544 115.502 165.086 1.00 54.26 397 PRO B CA 1
ATOM 6390 C C . PRO B 1 400 ? 56.810 115.826 163.781 1.00 53.81 397 PRO B C 1
ATOM 6391 O O . PRO B 1 400 ? 55.750 116.449 163.823 1.00 54.55 397 PRO B O 1
ATOM 6395 N N . LYS B 1 401 ? 57.356 115.396 162.643 1.00 53.26 398 LYS B N 1
ATOM 6396 C CA . LYS B 1 401 ? 56.668 115.563 161.362 1.00 52.91 398 LYS B CA 1
ATOM 6397 C C . LYS B 1 401 ? 55.327 114.825 161.387 1.00 51.44 398 LYS B C 1
ATOM 6398 O O . LYS B 1 401 ? 54.302 115.392 161.008 1.00 52.34 398 LYS B O 1
ATOM 6404 N N . LEU B 1 402 ? 55.339 113.579 161.864 1.00 49.34 399 LEU B N 1
ATOM 6405 C CA . LEU B 1 402 ? 54.131 112.753 161.959 1.00 47.86 399 LEU B CA 1
ATOM 6406 C C . LEU B 1 402 ? 52.996 113.451 162.708 1.00 48.09 399 LEU B C 1
ATOM 6407 O O . LEU B 1 402 ? 51.857 113.445 162.253 1.00 47.17 399 LEU B O 1
ATOM 6412 N N . VAL B 1 403 ? 53.317 114.054 163.848 1.00 48.72 400 VAL B N 1
ATOM 6413 C CA . VAL B 1 403 ? 52.319 114.719 164.670 1.00 49.24 400 VAL B CA 1
ATOM 6414 C C . VAL B 1 403 ? 51.822 116.001 164.012 1.00 51.85 400 VAL B C 1
ATOM 6415 O O . VAL B 1 403 ? 50.638 116.330 164.110 1.00 52.31 400 VAL B O 1
ATOM 6419 N N . GLN B 1 404 ? 52.725 116.714 163.336 1.00 54.87 401 GLN B N 1
ATOM 6420 C CA . GLN B 1 404 ? 52.383 117.973 162.658 1.00 56.72 401 GLN B CA 1
ATOM 6421 C C . GLN B 1 404 ? 51.375 117.758 161.526 1.00 55.99 401 GLN B C 1
ATOM 6422 O O . GLN B 1 404 ? 50.343 118.434 161.460 1.00 57.05 401 GLN B O 1
ATOM 6428 N N . ARG B 1 405 ? 51.678 116.803 160.651 1.00 54.46 402 ARG B N 1
ATOM 6429 C CA . ARG B 1 405 ? 50.821 116.488 159.519 1.00 53.22 402 ARG B CA 1
ATOM 6430 C C . ARG B 1 405 ? 49.542 115.815 160.001 1.00 52.20 402 ARG B C 1
ATOM 6431 O O . ARG B 1 405 ? 48.495 115.934 159.371 1.00 53.76 402 ARG B O 1
ATOM 6439 N N . LEU B 1 406 ? 49.633 115.127 161.134 1.00 50.60 403 LEU B N 1
ATOM 6440 C CA . LEU B 1 406 ? 48.471 114.522 161.777 1.00 48.94 403 LEU B CA 1
ATOM 6441 C C . LEU B 1 406 ? 47.502 115.602 162.278 1.00 49.08 403 LEU B C 1
ATOM 6442 O O . LEU B 1 406 ? 46.302 115.516 162.042 1.00 48.43 403 LEU B O 1
ATOM 6447 N N . ALA B 1 407 ? 48.031 116.624 162.945 1.00 49.44 404 ALA B N 1
ATOM 6448 C CA . ALA B 1 407 ? 47.206 117.690 163.511 1.00 50.30 404 ALA B CA 1
ATOM 6449 C C . ALA B 1 407 ? 46.576 118.569 162.430 1.00 51.25 404 ALA B C 1
ATOM 6450 O O . ALA B 1 407 ? 45.426 118.998 162.555 1.00 50.90 404 ALA B O 1
ATOM 6452 N N . PHE B 1 408 ? 47.341 118.825 161.373 1.00 52.18 405 PHE B N 1
ATOM 6453 C CA . PHE B 1 408 ? 46.885 119.624 160.247 1.00 53.21 405 PHE B CA 1
ATOM 6454 C C . PHE B 1 408 ? 45.601 119.056 159.651 1.00 52.94 405 PHE B C 1
ATOM 6455 O O . PHE B 1 408 ? 44.627 119.789 159.464 1.00 54.48 405 PHE B O 1
ATOM 6463 N N . TYR B 1 409 ? 45.604 117.757 159.354 1.00 51.44 406 TYR B N 1
ATOM 6464 C CA . TYR B 1 409 ? 44.443 117.115 158.738 1.00 50.58 406 TYR B CA 1
ATOM 6465 C C . TYR B 1 409 ? 43.312 116.841 159.725 1.00 50.19 406 TYR B C 1
ATOM 6466 O O . TYR B 1 409 ? 42.149 116.805 159.337 1.00 51.63 406 TYR B O 1
ATOM 6475 N N . THR B 1 410 ? 43.650 116.673 160.997 1.00 50.26 407 THR B N 1
ATOM 6476 C CA . THR B 1 410 ? 42.657 116.328 162.009 1.00 50.86 407 THR B CA 1
ATOM 6477 C C . THR B 1 410 ? 41.863 117.543 162.485 1.00 52.64 407 THR B C 1
ATOM 6478 O O . THR B 1 410 ? 40.713 117.404 162.903 1.00 52.83 407 THR B O 1
ATOM 6482 N N . ASN B 1 411 ? 42.468 118.727 162.407 1.00 54.76 408 ASN B N 1
ATOM 6483 C CA . ASN B 1 411 ? 41.872 119.939 162.986 1.00 56.76 408 ASN B CA 1
ATOM 6484 C C . ASN B 1 411 ? 41.196 120.919 162.008 1.00 59.22 408 ASN B C 1
ATOM 6485 O O . ASN B 1 411 ? 40.660 121.947 162.437 1.00 61.19 408 ASN B O 1
ATOM 6490 N N . LYS B 1 412 ? 41.212 120.612 160.711 1.00 60.28 409 LYS B N 1
ATOM 6491 C CA . LYS B 1 412 ? 40.555 121.480 159.734 1.00 62.97 409 LYS B CA 1
ATOM 6492 C C . LYS B 1 412 ? 39.172 120.968 159.334 1.00 64.16 409 LYS B C 1
ATOM 6493 O O . LYS B 1 412 ? 38.151 121.492 159.790 1.00 66.42 409 LYS B O 1
ATOM 6507 N N . PRO C 1 5 ? 40.569 60.172 125.162 1.00 152.39 2 PRO C N 1
ATOM 6508 C CA . PRO C 1 5 ? 41.727 60.747 124.468 1.00 147.47 2 PRO C CA 1
ATOM 6509 C C . PRO C 1 5 ? 41.353 61.906 123.540 1.00 147.57 2 PRO C C 1
ATOM 6510 O O . PRO C 1 5 ? 40.254 61.926 122.982 1.00 149.84 2 PRO C O 1
ATOM 6522 N N . THR C 1 7 ? 43.281 62.677 120.866 1.00 140.12 4 THR C N 1
ATOM 6523 C CA . THR C 1 7 ? 43.669 62.194 119.541 1.00 137.96 4 THR C CA 1
ATOM 6524 C C . THR C 1 7 ? 42.692 61.140 119.016 1.00 138.06 4 THR C C 1
ATOM 6525 O O . THR C 1 7 ? 42.047 60.437 119.800 1.00 138.94 4 THR C O 1
ATOM 6529 N N . ILE C 1 8 ? 42.593 61.037 117.690 1.00 138.14 5 ILE C N 1
ATOM 6530 C CA . ILE C 1 8 ? 41.721 60.052 117.035 1.00 138.91 5 ILE C CA 1
ATOM 6531 C C . ILE C 1 8 ? 42.214 58.625 117.265 1.00 137.82 5 ILE C C 1
ATOM 6532 O O . ILE C 1 8 ? 43.296 58.418 117.817 1.00 136.76 5 ILE C O 1
ATOM 6537 N N . LYS C 1 9 ? 41.419 57.650 116.831 1.00 139.42 6 LYS C N 1
ATOM 6538 C CA . LYS C 1 9 ? 41.730 56.231 117.036 1.00 140.53 6 LYS C CA 1
ATOM 6539 C C . LYS C 1 9 ? 42.989 55.753 116.299 1.00 141.03 6 LYS C C 1
ATOM 6540 O O . LYS C 1 9 ? 43.522 54.684 116.604 1.00 143.25 6 LYS C O 1
ATOM 6546 N N . ARG C 1 10 ? 43.457 56.551 115.341 1.00 140.68 7 ARG C N 1
ATOM 6547 C CA . ARG C 1 10 ? 44.665 56.236 114.575 1.00 142.75 7 ARG C CA 1
ATOM 6548 C C . ARG C 1 10 ? 45.938 56.762 115.231 1.00 141.96 7 ARG C C 1
ATOM 6549 O O . ARG C 1 10 ? 47.022 56.225 115.004 1.00 144.89 7 ARG C O 1
ATOM 6557 N N . ALA C 1 11 ? 45.799 57.813 116.035 1.00 139.27 8 ALA C N 1
ATOM 6558 C CA . ALA C 1 11 ? 46.945 58.479 116.655 1.00 138.88 8 ALA C CA 1
ATOM 6559 C C . ALA C 1 11 ? 46.966 58.386 118.190 1.00 137.97 8 ALA C C 1
ATOM 6560 O O . ALA C 1 11 ? 47.848 58.957 118.838 1.00 138.02 8 ALA C O 1
ATOM 6562 N N . THR C 1 12 ? 45.998 57.671 118.765 1.00 138.11 9 THR C N 1
ATOM 6563 C CA . THR C 1 12 ? 46.014 57.357 120.196 1.00 139.01 9 THR C CA 1
ATOM 6564 C C . THR C 1 12 ? 46.862 56.099 120.398 1.00 142.53 9 THR C C 1
ATOM 6565 O O . THR C 1 12 ? 46.357 54.975 120.323 1.00 145.13 9 THR C O 1
ATOM 6569 N N . TRP C 1 13 ? 48.155 56.302 120.642 1.00 143.97 10 TRP C N 1
ATOM 6570 C CA . TRP C 1 13 ? 49.117 55.201 120.715 1.00 149.38 10 TRP C CA 1
ATOM 6571 C C . TRP C 1 13 ? 49.405 54.756 122.122 1.00 152.87 10 TRP C C 1
ATOM 6572 O O . TRP C 1 13 ? 49.611 55.576 123.020 1.00 151.41 10 TRP C O 1
ATOM 6583 N N . ASN C 1 14 ? 49.419 53.439 122.311 1.00 158.81 11 ASN C N 1
ATOM 6584 C CA . ASN C 1 14 ? 49.685 52.826 123.609 1.00 164.46 11 ASN C CA 1
ATOM 6585 C C . ASN C 1 14 ? 51.082 52.203 123.655 1.00 172.17 11 ASN C C 1
ATOM 6586 O O . ASN C 1 14 ? 51.280 51.147 124.265 1.00 180.28 11 ASN C O 1
ATOM 6591 N N . ASN C 1 15 ? 52.047 52.859 123.011 1.00 171.15 12 ASN C N 1
ATOM 6592 C CA . ASN C 1 15 ? 53.396 52.307 122.884 1.00 179.83 12 ASN C CA 1
ATOM 6593 C C . ASN C 1 15 ? 54.270 52.576 124.105 1.00 183.80 12 ASN C C 1
ATOM 6594 O O . ASN C 1 15 ? 54.214 53.653 124.702 1.00 178.20 12 ASN C O 1
ATOM 6599 N N . GLY C 1 16 ? 55.075 51.579 124.464 1.00 194.81 13 GLY C N 1
ATOM 6600 C CA . GLY C 1 16 ? 55.923 51.649 125.644 1.00 201.01 13 GLY C CA 1
ATOM 6601 C C . GLY C 1 16 ? 57.286 52.252 125.367 1.00 204.28 13 GLY C C 1
ATOM 6602 O O . GLY C 1 16 ? 57.377 53.351 124.816 1.00 196.74 13 GLY C O 1
ATOM 6603 N N . PRO C 1 17 ? 58.358 51.528 125.737 1.00 216.99 14 PRO C N 1
ATOM 6604 C CA . PRO C 1 17 ? 59.716 52.060 125.695 1.00 222.40 14 PRO C CA 1
ATOM 6605 C C . PRO C 1 17 ? 60.344 52.040 124.306 1.00 225.68 14 PRO C C 1
ATOM 6606 O O . PRO C 1 17 ? 60.056 51.154 123.498 1.00 229.67 14 PRO C O 1
ATOM 6610 N N . ASP C 1 18 ? 61.196 53.028 124.051 1.00 225.03 15 ASP C N 1
ATOM 6611 C CA . ASP C 1 18 ? 62.010 53.080 122.847 1.00 231.06 15 ASP C CA 1
ATOM 6612 C C . ASP C 1 18 ? 63.266 52.260 123.122 1.00 248.39 15 ASP C C 1
ATOM 6613 O O . ASP C 1 18 ? 64.140 52.691 123.877 1.00 253.14 15 ASP C O 1
ATOM 6618 N N . LEU C 1 19 ? 63.343 51.076 122.510 1.00 121.93 16 LEU C N 1
ATOM 6619 C CA . LEU C 1 19 ? 64.365 50.067 122.847 1.00 123.28 16 LEU C CA 1
ATOM 6620 C C . LEU C 1 19 ? 65.815 50.519 122.632 1.00 122.56 16 LEU C C 1
ATOM 6621 O O . LEU C 1 19 ? 66.626 50.454 123.563 1.00 123.78 16 LEU C O 1
ATOM 6626 N N . ALA C 1 20 ? 66.130 50.970 121.415 1.00 120.78 17 ALA C N 1
ATOM 6627 C CA . ALA C 1 20 ? 67.487 51.407 121.056 1.00 120.05 17 ALA C CA 1
ATOM 6628 C C . ALA C 1 20 ? 67.936 52.670 121.807 1.00 120.12 17 ALA C C 1
ATOM 6629 O O . ALA C 1 20 ? 69.131 52.851 122.068 1.00 120.37 17 ALA C O 1
ATOM 6631 N N . PHE C 1 21 ? 66.972 53.529 122.146 1.00 119.95 18 PHE C N 1
ATOM 6632 C CA . PHE C 1 21 ? 67.220 54.747 122.922 1.00 120.12 18 PHE C CA 1
ATOM 6633 C C . PHE C 1 21 ? 67.643 54.411 124.351 1.00 122.10 18 PHE C C 1
ATOM 6634 O O . PHE C 1 21 ? 68.529 55.058 124.904 1.00 122.48 18 PHE C O 1
ATOM 6642 N N . ASP C 1 22 ? 67.010 53.392 124.931 1.00 123.45 19 ASP C N 1
ATOM 6643 C CA . ASP C 1 22 ? 67.300 52.949 126.297 1.00 125.52 19 ASP C CA 1
ATOM 6644 C C . ASP C 1 22 ? 68.652 52.238 126.416 1.00 126.11 19 ASP C C 1
ATOM 6645 O O . ASP C 1 22 ? 69.407 52.494 127.362 1.00 127.22 19 ASP C O 1
ATOM 6650 N N . ILE C 1 23 ? 68.940 51.351 125.459 1.00 125.49 20 ILE C N 1
ATOM 6651 C CA . ILE C 1 23 ? 70.199 50.583 125.416 1.00 125.99 20 ILE C CA 1
ATOM 6652 C C . ILE C 1 23 ? 71.408 51.492 125.145 1.00 125.09 20 ILE C C 1
ATOM 6653 O O . ILE C 1 23 ? 72.470 51.316 125.747 1.00 126.09 20 ILE C O 1
ATOM 6658 N N . ASN C 1 24 ? 71.234 52.460 124.245 1.00 123.32 21 ASN C N 1
ATOM 6659 C CA . ASN C 1 24 ? 72.281 53.437 123.935 1.00 122.49 21 ASN C CA 1
ATOM 6660 C C . ASN C 1 24 ? 72.450 54.516 125.017 1.00 123.32 21 ASN C C 1
ATOM 6661 O O . ASN C 1 24 ? 73.478 55.197 125.058 1.00 123.45 21 ASN C O 1
ATOM 6666 N N . ASN C 1 25 ? 71.440 54.673 125.877 1.00 124.07 22 ASN C N 1
ATOM 6667 C CA . ASN C 1 25 ? 71.556 55.501 127.084 1.00 125.20 22 ASN C CA 1
ATOM 6668 C C . ASN C 1 25 ? 72.377 54.789 128.147 1.00 126.86 22 ASN C C 1
ATOM 6669 O O . ASN C 1 25 ? 73.015 55.432 128.982 1.00 127.90 22 ASN C O 1
ATOM 6674 N N . LYS C 1 26 ? 72.337 53.459 128.113 1.00 127.22 23 LYS C N 1
ATOM 6675 C CA . LYS C 1 26 ? 73.164 52.622 128.978 1.00 128.87 23 LYS C CA 1
ATOM 6676 C C . LYS C 1 26 ? 74.625 52.669 128.534 1.00 128.51 23 LYS C C 1
ATOM 6677 O O . LYS C 1 26 ? 75.533 52.685 129.372 1.00 129.86 23 LYS C O 1
ATOM 6683 N N . ALA C 1 27 ? 74.831 52.692 127.216 1.00 126.77 24 ALA C N 1
ATOM 6684 C CA . ALA C 1 27 ? 76.163 52.660 126.606 1.00 126.40 24 ALA C CA 1
ATOM 6685 C C . ALA C 1 27 ? 76.963 53.941 126.840 1.00 126.36 24 ALA C C 1
ATOM 6686 O O . ALA C 1 27 ? 78.179 53.889 127.039 1.00 127.20 24 ALA C O 1
ATOM 6688 N N . ASN C 1 28 ? 76.281 55.085 126.804 1.00 125.52 25 ASN C N 1
ATOM 6689 C CA . ASN C 1 28 ? 76.909 56.367 127.121 1.00 125.74 25 ASN C CA 1
ATOM 6690 C C . ASN C 1 28 ? 77.003 56.607 128.629 1.00 127.61 25 ASN C C 1
ATOM 6691 O O . ASN C 1 28 ? 77.747 57.476 129.083 1.00 128.38 25 ASN C O 1
ATOM 6696 N N . ALA C 1 29 ? 76.237 55.830 129.391 1.00 128.49 26 ALA C N 1
ATOM 6697 C CA . ALA C 1 29 ? 76.396 55.751 130.836 1.00 130.53 26 ALA C CA 1
ATOM 6698 C C . ALA C 1 29 ? 77.546 54.801 131.165 1.00 131.66 26 ALA C C 1
ATOM 6699 O O . ALA C 1 29 ? 78.076 54.821 132.280 1.00 133.51 26 ALA C O 1
ATOM 6701 N N . ALA C 1 30 ? 77.927 53.979 130.186 1.00 130.70 27 ALA C N 1
ATOM 6702 C CA . ALA C 1 30 ? 79.009 53.002 130.340 1.00 131.68 27 ALA C CA 1
ATOM 6703 C C . ALA C 1 30 ? 80.373 53.547 129.919 1.00 131.67 27 ALA C C 1
ATOM 6704 O O . ALA C 1 30 ? 81.362 53.361 130.631 1.00 133.09 27 ALA C O 1
ATOM 6706 N N . ILE C 1 31 ? 80.424 54.203 128.759 1.00 130.21 28 ILE C N 1
ATOM 6707 C CA . ILE C 1 31 ? 81.639 54.883 128.298 1.00 130.36 28 ILE C CA 1
ATOM 6708 C C . ILE C 1 31 ? 82.011 55.985 129.298 1.00 131.76 28 ILE C C 1
ATOM 6709 O O . ILE C 1 31 ? 83.192 56.211 129.581 1.00 132.81 28 ILE C O 1
ATOM 6714 N N . GLU C 1 32 ? 80.985 56.637 129.845 1.00 132.01 29 GLU C N 1
ATOM 6715 C CA . GLU C 1 32 ? 81.137 57.654 130.889 1.00 133.71 29 GLU C CA 1
ATOM 6716 C C . GLU C 1 32 ? 81.729 57.087 132.190 1.00 135.99 29 GLU C C 1
ATOM 6717 O O . GLU C 1 32 ? 82.511 57.760 132.870 1.00 137.41 29 GLU C O 1
ATOM 6723 N N . LYS C 1 33 ? 81.361 55.848 132.517 1.00 136.52 30 LYS C N 1
ATOM 6724 C CA . LYS C 1 33 ? 81.692 55.245 133.810 1.00 138.63 30 LYS C CA 1
ATOM 6725 C C . LYS C 1 33 ? 83.015 54.469 133.811 1.00 139.49 30 LYS C C 1
ATOM 6726 O O . LYS C 1 33 ? 83.725 54.460 134.820 1.00 141.25 30 LYS C O 1
ATOM 6732 N N . TYR C 1 34 ? 83.337 53.826 132.687 1.00 138.41 31 TYR C N 1
ATOM 6733 C CA . TYR C 1 34 ? 84.493 52.921 132.604 1.00 139.27 31 TYR C CA 1
ATOM 6734 C C . TYR C 1 34 ? 85.561 53.343 131.580 1.00 138.70 31 TYR C C 1
ATOM 6735 O O . TYR C 1 34 ? 86.757 53.171 131.830 1.00 139.94 31 TYR C O 1
ATOM 6744 N N . GLY C 1 35 ? 85.131 53.875 130.434 1.00 136.93 32 GLY C N 1
ATOM 6745 C CA . GLY C 1 35 ? 86.055 54.317 129.379 1.00 136.36 32 GLY C CA 1
ATOM 6746 C C . GLY C 1 35 ? 85.667 53.891 127.970 1.00 134.69 32 GLY C C 1
ATOM 6747 O O . GLY C 1 35 ? 84.717 53.126 127.784 1.00 133.92 32 GLY C O 1
ATOM 6748 N N . ARG C 1 36 ? 86.410 54.385 126.977 1.00 134.23 33 ARG C N 1
ATOM 6749 C CA . ARG C 1 36 ? 86.144 54.090 125.559 1.00 132.72 33 ARG C CA 1
ATOM 6750 C C . ARG C 1 36 ? 86.490 52.658 125.153 1.00 132.97 33 ARG C C 1
ATOM 6751 O O . ARG C 1 36 ? 85.687 51.986 124.505 1.00 131.85 33 ARG C O 1
ATOM 6759 N N . GLU C 1 37 ? 87.688 52.207 125.525 1.00 134.36 34 GLU C N 1
ATOM 6760 C CA . GLU C 1 37 ? 88.199 50.892 125.116 1.00 134.91 34 GLU C CA 1
ATOM 6761 C C . GLU C 1 37 ? 87.604 49.726 125.911 1.00 135.44 34 GLU C C 1
ATOM 6762 O O . GLU C 1 37 ? 87.549 48.597 125.414 1.00 135.74 34 GLU C O 1
ATOM 6768 N N . ALA C 1 38 ? 87.164 50.004 127.137 1.00 135.70 35 ALA C N 1
ATOM 6769 C CA . ALA C 1 38 ? 86.561 48.987 127.999 1.00 136.28 35 ALA C CA 1
ATOM 6770 C C . ALA C 1 38 ? 85.105 48.700 127.615 1.00 134.75 35 ALA C C 1
ATOM 6771 O O . ALA C 1 38 ? 84.553 47.658 127.975 1.00 135.37 35 ALA C O 1
ATOM 6773 N N . VAL C 1 39 ? 84.497 49.625 126.878 1.00 132.78 36 VAL C N 1
ATOM 6774 C CA . VAL C 1 39 ? 83.105 49.492 126.455 1.00 131.32 36 VAL C CA 1
ATOM 6775 C C . VAL C 1 39 ? 83.011 49.276 124.941 1.00 129.87 36 VAL C C 1
ATOM 6776 O O . VAL C 1 39 ? 83.518 50.086 124.160 1.00 129.02 36 VAL C O 1
ATOM 6780 N N . ILE C 1 40 ? 82.376 48.175 124.537 1.00 129.67 37 ILE C N 1
ATOM 6781 C CA . ILE C 1 40 ? 82.052 47.931 123.128 1.00 128.29 37 ILE C CA 1
ATOM 6782 C C . ILE C 1 40 ? 80.652 48.468 122.818 1.00 126.67 37 ILE C C 1
ATOM 6783 O O . ILE C 1 40 ? 79.645 47.944 123.311 1.00 126.92 37 ILE C O 1
ATOM 6788 N N . ASN C 1 41 ? 80.603 49.530 122.018 1.00 125.12 38 ASN C N 1
ATOM 6789 C CA . ASN C 1 41 ? 79.335 50.111 121.593 1.00 123.54 38 ASN C CA 1
ATOM 6790 C C . ASN C 1 41 ? 79.017 49.786 120.132 1.00 122.36 38 ASN C C 1
ATOM 6791 O O . ASN C 1 41 ? 79.447 50.482 119.207 1.00 121.40 38 ASN C O 1
ATOM 6796 N N . ALA C 1 42 ? 78.276 48.700 119.947 1.00 122.57 39 ALA C N 1
ATOM 6797 C CA . ALA C 1 42 ? 77.745 48.322 118.653 1.00 121.50 39 ALA C CA 1
ATOM 6798 C C . ALA C 1 42 ? 76.230 48.241 118.800 1.00 120.90 39 ALA C C 1
ATOM 6799 O O . ALA C 1 42 ? 75.650 47.153 118.857 1.00 121.67 39 ALA C O 1
ATOM 6801 N N . ALA C 1 43 ? 75.603 49.415 118.887 1.00 119.73 40 ALA C N 1
ATOM 6802 C CA . ALA C 1 43 ? 74.163 49.533 119.128 1.00 119.23 40 ALA C CA 1
ATOM 6803 C C . ALA C 1 43 ? 73.408 50.142 117.937 1.00 117.37 40 ALA C C 1
ATOM 6804 O O . ALA C 1 43 ? 72.817 49.408 117.136 1.00 117.14 40 ALA C O 1
ATOM 6806 N N . LEU C 1 44 ? 73.435 51.471 117.819 1.00 116.16 41 LEU C N 1
ATOM 6807 C CA . LEU C 1 44 ? 72.696 52.180 116.766 1.00 114.41 41 LEU C CA 1
ATOM 6808 C C . LEU C 1 44 ? 73.409 52.180 115.408 1.00 113.52 41 LEU C C 1
ATOM 6809 O O . LEU C 1 44 ? 74.600 51.869 115.317 1.00 114.27 41 LEU C O 1
ATOM 6814 N N . GLY C 1 45 ? 72.669 52.535 114.360 1.00 111.95 42 GLY C N 1
ATOM 6815 C CA . GLY C 1 45 ? 73.212 52.589 113.006 1.00 111.08 42 GLY C CA 1
ATOM 6816 C C . GLY C 1 45 ? 73.818 53.936 112.658 1.00 110.08 42 GLY C C 1
ATOM 6817 O O . GLY C 1 45 ? 73.098 54.882 112.333 1.00 108.85 42 GLY C O 1
ATOM 6818 N N . THR C 1 46 ? 75.146 54.014 112.733 1.00 110.75 43 THR C N 1
ATOM 6819 C CA . THR C 1 46 ? 75.906 55.224 112.417 1.00 110.26 43 THR C CA 1
ATOM 6820 C C . THR C 1 46 ? 77.362 54.843 112.169 1.00 111.36 43 THR C C 1
ATOM 6821 O O . THR C 1 46 ? 77.969 54.161 112.999 1.00 112.84 43 THR C O 1
ATOM 6825 N N . LEU C 1 47 ? 77.922 55.283 111.041 1.00 110.79 44 LEU C N 1
ATOM 6826 C CA . LEU C 1 47 ? 79.331 55.009 110.723 1.00 111.80 44 LEU C CA 1
ATOM 6827 C C . LEU C 1 47 ? 80.299 55.776 111.625 1.00 112.69 44 LEU C C 1
ATOM 6828 O O . LEU C 1 47 ? 80.638 56.929 111.350 1.00 112.28 44 LEU C O 1
ATOM 6833 N N . LEU C 1 48 ? 80.723 55.114 112.704 1.00 113.90 45 LEU C N 1
ATOM 6834 C CA . LEU C 1 48 ? 81.701 55.651 113.656 1.00 115.04 45 LEU C CA 1
ATOM 6835 C C . LEU C 1 48 ? 83.106 55.123 113.331 1.00 116.53 45 LEU C C 1
ATOM 6836 O O . LEU C 1 48 ? 83.261 54.261 112.460 1.00 116.72 45 LEU C O 1
ATOM 6841 N N . ASP C 1 49 ? 84.123 55.638 114.026 1.00 117.79 46 ASP C N 1
ATOM 6842 C CA . ASP C 1 49 ? 85.512 55.186 113.825 1.00 119.43 46 ASP C CA 1
ATOM 6843 C C . ASP C 1 49 ? 86.142 54.493 115.051 1.00 121.06 46 ASP C C 1
ATOM 6844 O O . ASP C 1 49 ? 85.437 54.090 115.985 1.00 120.92 46 ASP C O 1
ATOM 6849 N N . ASP C 1 50 ? 87.472 54.368 115.029 1.00 122.67 47 ASP C N 1
ATOM 6850 C CA . ASP C 1 50 ? 88.240 53.647 116.057 1.00 124.33 47 ASP C CA 1
ATOM 6851 C C . ASP C 1 50 ? 88.259 54.340 117.430 1.00 124.72 47 ASP C C 1
ATOM 6852 O O . ASP C 1 50 ? 88.941 53.887 118.355 1.00 126.20 47 ASP C O 1
ATOM 6857 N N . LYS C 1 51 ? 87.510 55.436 117.549 1.00 123.47 48 LYS C N 1
ATOM 6858 C CA . LYS C 1 51 ? 87.360 56.168 118.810 1.00 123.81 48 LYS C CA 1
ATOM 6859 C C . LYS C 1 51 ? 85.881 56.280 119.225 1.00 122.37 48 LYS C C 1
ATOM 6860 O O . LYS C 1 51 ? 85.566 56.752 120.324 1.00 122.78 48 LYS C O 1
ATOM 6866 N N . GLY C 1 52 ? 84.985 55.841 118.341 1.00 120.81 49 GLY C N 1
ATOM 6867 C CA . GLY C 1 52 ? 83.547 55.877 118.601 1.00 119.37 49 GLY C CA 1
ATOM 6868 C C . GLY C 1 52 ? 82.872 57.172 118.184 1.00 117.97 49 GLY C C 1
ATOM 6869 O O . GLY C 1 52 ? 81.677 57.358 118.429 1.00 116.99 49 GLY C O 1
ATOM 6870 N N . LYS C 1 53 ? 83.637 58.068 117.561 1.00 117.99 50 LYS C N 1
ATOM 6871 C CA . LYS C 1 53 ? 83.101 59.336 117.065 1.00 116.86 50 LYS C CA 1
ATOM 6872 C C . LYS C 1 53 ? 82.585 59.208 115.626 1.00 115.27 50 LYS C C 1
ATOM 6873 O O . LYS C 1 53 ? 83.145 58.462 114.817 1.00 115.44 50 LYS C O 1
ATOM 6879 N N . ILE C 1 54 ? 81.516 59.946 115.327 1.00 113.78 51 ILE C N 1
ATOM 6880 C CA . ILE C 1 54 ? 80.851 59.901 114.022 1.00 112.04 51 ILE C CA 1
ATOM 6881 C C . ILE C 1 54 ? 81.725 60.429 112.874 1.00 111.95 51 ILE C C 1
ATOM 6882 O O . ILE C 1 54 ? 82.308 61.514 112.971 1.00 112.57 51 ILE C O 1
ATOM 6887 N N . ILE C 1 55 ? 81.820 59.638 111.804 1.00 111.27 52 ILE C N 1
ATOM 6888 C CA . ILE C 1 55 ? 82.456 60.066 110.553 1.00 110.99 52 ILE C CA 1
ATOM 6889 C C . ILE C 1 55 ? 81.458 60.907 109.752 1.00 109.10 52 ILE C C 1
ATOM 6890 O O . ILE C 1 55 ? 80.293 60.522 109.586 1.00 107.77 52 ILE C O 1
ATOM 6895 N N . ALA C 1 56 ? 81.925 62.064 109.288 1.00 109.00 53 ALA C N 1
ATOM 6896 C CA . ALA C 1 56 ? 81.186 62.912 108.358 1.00 107.35 53 ALA C CA 1
ATOM 6897 C C . ALA C 1 56 ? 82.172 63.386 107.295 1.00 107.82 53 ALA C C 1
ATOM 6898 O O . ALA C 1 56 ? 83.144 64.079 107.608 1.00 109.22 53 ALA C O 1
ATOM 6900 N N . LEU C 1 57 ? 81.930 62.995 106.045 1.00 106.70 54 LEU C N 1
ATOM 6901 C CA . LEU C 1 57 ? 82.928 63.160 104.983 1.00 107.40 54 LEU C CA 1
ATOM 6902 C C . LEU C 1 57 ? 83.257 64.612 104.624 1.00 107.72 54 LEU C C 1
ATOM 6903 O O . LEU C 1 57 ? 82.352 65.418 104.375 1.00 106.42 54 LEU C O 1
ATOM 6908 N N . PRO C 1 58 ? 84.567 64.943 104.612 1.00 109.54 55 PRO C N 1
ATOM 6909 C CA . PRO C 1 58 ? 85.082 66.262 104.228 1.00 110.40 55 PRO C CA 1
ATOM 6910 C C . PRO C 1 58 ? 84.688 66.665 102.809 1.00 109.44 55 PRO C C 1
ATOM 6911 O O . PRO C 1 58 ? 84.608 67.854 102.516 1.00 109.56 55 PRO C O 1
ATOM 6915 N N . SER C 1 59 ? 84.450 65.682 101.942 1.00 108.59 56 SER C N 1
ATOM 6916 C CA . SER C 1 59 ? 83.955 65.951 100.589 1.00 107.56 56 SER C CA 1
ATOM 6917 C C . SER C 1 59 ? 82.479 66.367 100.593 1.00 105.36 56 SER C C 1
ATOM 6918 O O . SER C 1 59 ? 82.054 67.161 99.751 1.00 104.63 56 SER C O 1
ATOM 6921 N N . VAL C 1 60 ? 81.717 65.835 101.553 1.00 104.36 57 VAL C N 1
ATOM 6922 C CA . VAL C 1 60 ? 80.300 66.177 101.732 1.00 102.51 57 VAL C CA 1
ATOM 6923 C C . VAL C 1 60 ? 80.130 67.578 102.338 1.00 102.80 57 VAL C C 1
ATOM 6924 O O . VAL C 1 60 ? 79.459 68.438 101.756 1.00 101.93 57 VAL C O 1
ATOM 6928 N N . TYR C 1 61 ? 80.754 67.810 103.491 1.00 104.13 58 TYR C N 1
ATOM 6929 C CA . TYR C 1 61 ? 80.502 69.029 104.262 1.00 104.56 58 TYR C CA 1
ATOM 6930 C C . TYR C 1 61 ? 81.311 70.265 103.863 1.00 105.94 58 TYR C C 1
ATOM 6931 O O . TYR C 1 61 ? 80.914 71.386 104.189 1.00 106.13 58 TYR C O 1
ATOM 6940 N N . ASP C 1 62 ? 82.423 70.066 103.155 1.00 107.02 59 ASP C N 1
ATOM 6941 C CA . ASP C 1 62 ? 83.181 71.185 102.576 1.00 108.44 59 ASP C CA 1
ATOM 6942 C C . ASP C 1 62 ? 82.348 71.972 101.557 1.00 107.19 59 ASP C C 1
ATOM 6943 O O . ASP C 1 62 ? 82.575 73.167 101.354 1.00 108.21 59 ASP C O 1
ATOM 6948 N N . ARG C 1 63 ? 81.387 71.294 100.928 1.00 105.05 60 ARG C N 1
ATOM 6949 C CA . ARG C 1 63 ? 80.447 71.933 100.008 1.00 103.63 60 ARG C CA 1
ATOM 6950 C C . ARG C 1 63 ? 79.482 72.858 100.750 1.00 103.01 60 ARG C C 1
ATOM 6951 O O . ARG C 1 63 ? 79.083 73.897 100.221 1.00 102.93 60 ARG C O 1
ATOM 6959 N N . LEU C 1 64 ? 79.113 72.469 101.972 1.00 102.65 61 LEU C N 1
ATOM 6960 C CA . LEU C 1 64 ? 78.229 73.269 102.820 1.00 102.31 61 LEU C CA 1
ATOM 6961 C C . LEU C 1 64 ? 78.926 74.537 103.332 1.00 104.37 61 LEU C C 1
ATOM 6962 O O . LEU C 1 64 ? 78.289 75.585 103.476 1.00 104.47 61 LEU C O 1
ATOM 6967 N N . ASP C 1 65 ? 80.229 74.432 103.595 1.00 106.11 62 ASP C N 1
ATOM 6968 C CA . ASP C 1 65 ? 81.050 75.578 104.007 1.00 108.39 62 ASP C CA 1
ATOM 6969 C C . ASP C 1 65 ? 81.213 76.579 102.861 1.00 108.93 62 ASP C C 1
ATOM 6970 O O . ASP C 1 65 ? 81.109 77.792 103.065 1.00 110.10 62 ASP C O 1
ATOM 6975 N N . GLU C 1 66 ? 81.466 76.054 101.663 1.00 108.19 63 GLU C N 1
ATOM 6976 C CA . GLU C 1 66 ? 81.713 76.866 100.470 1.00 108.78 63 GLU C CA 1
ATOM 6977 C C . GLU C 1 66 ? 80.415 77.284 99.776 1.00 106.85 63 GLU C C 1
ATOM 6978 O O . GLU C 1 66 ? 80.443 77.963 98.747 1.00 107.16 63 GLU C O 1
ATOM 6992 N N . ASP C 1 68 ? 76.993 79.274 99.094 1.00 103.37 65 ASP C N 1
ATOM 6993 C CA . ASP C 1 68 ? 76.372 80.576 99.294 1.00 104.01 65 ASP C CA 1
ATOM 6994 C C . ASP C 1 68 ? 75.175 80.390 100.221 1.00 102.67 65 ASP C C 1
ATOM 6995 O O . ASP C 1 68 ? 74.373 79.477 100.026 1.00 100.55 65 ASP C O 1
ATOM 7000 N N . ARG C 1 69 ? 75.071 81.248 101.233 1.00 104.10 66 ARG C N 1
ATOM 7001 C CA . ARG C 1 69 ? 74.019 81.141 102.247 1.00 103.34 66 ARG C CA 1
ATOM 7002 C C . ARG C 1 69 ? 72.604 81.029 101.680 1.00 101.18 66 ARG C C 1
ATOM 7003 O O . ARG C 1 69 ? 71.767 80.322 102.240 1.00 99.86 66 ARG C O 1
ATOM 7011 N N . SER C 1 70 ? 72.354 81.720 100.569 1.00 100.96 67 SER C N 1
ATOM 7012 C CA . SER C 1 70 ? 71.045 81.720 99.913 1.00 99.07 67 SER C CA 1
ATOM 7013 C C . SER C 1 70 ? 70.606 80.325 99.442 1.00 96.72 67 SER C C 1
ATOM 7014 O O . SER C 1 70 ? 69.412 80.028 99.395 1.00 95.16 67 SER C O 1
ATOM 7017 N N . HIS C 1 71 ? 71.576 79.480 99.100 1.00 96.67 68 HIS C N 1
ATOM 7018 C CA . HIS C 1 71 ? 71.309 78.090 98.730 1.00 94.85 68 HIS C CA 1
ATOM 7019 C C . HIS C 1 71 ? 70.874 77.281 99.918 1.00 94.43 68 HIS C C 1
ATOM 7020 O O . HIS C 1 71 ? 70.121 76.318 99.778 1.00 92.83 68 HIS C O 1
ATOM 7027 N N . ILE C 1 72 ? 71.349 77.668 101.099 1.00 96.06 69 ILE C N 1
ATOM 7028 C CA . ILE C 1 72 ? 70.999 76.995 102.347 1.00 96.02 69 ILE C CA 1
ATOM 7029 C C . ILE C 1 72 ? 69.677 77.536 102.895 1.00 95.71 69 ILE C C 1
ATOM 7030 O O . ILE C 1 72 ? 68.861 76.779 103.427 1.00 94.77 69 ILE C O 1
ATOM 7035 N N . ALA C 1 73 ? 69.466 78.840 102.736 1.00 96.68 70 ALA C N 1
ATOM 7036 C CA . ALA C 1 73 ? 68.348 79.537 103.372 1.00 97.01 70 ALA C CA 1
ATOM 7037 C C . ALA C 1 73 ? 67.018 79.472 102.617 1.00 95.28 70 ALA C C 1
ATOM 7038 O O . ALA C 1 73 ? 65.967 79.332 103.241 1.00 95.01 70 ALA C O 1
ATOM 7040 N N . SER C 1 74 ? 67.065 79.577 101.289 1.00 94.34 71 SER C N 1
ATOM 7041 C CA . SER C 1 74 ? 65.854 79.685 100.460 1.00 92.82 71 SER C CA 1
ATOM 7042 C C . SER C 1 74 ? 65.027 78.400 100.375 1.00 90.96 71 SER C C 1
ATOM 7043 O O . SER C 1 74 ? 65.550 77.303 100.580 1.00 90.62 71 SER C O 1
ATOM 7046 N N . TYR C 1 75 ? 63.737 78.554 100.068 1.00 89.99 72 TYR C N 1
ATOM 7047 C CA . TYR C 1 75 ? 62.835 77.420 99.842 1.00 88.31 72 TYR C CA 1
ATOM 7048 C C . TYR C 1 75 ? 63.275 76.584 98.645 1.00 86.86 72 TYR C C 1
ATOM 7049 O O . TYR C 1 75 ? 63.670 77.117 97.607 1.00 86.74 72 TYR C O 1
ATOM 7058 N N . ALA C 1 76 ? 63.209 75.268 98.809 1.00 85.90 73 ALA C N 1
ATOM 7059 C CA . ALA C 1 76 ? 63.398 74.337 97.709 1.00 84.56 73 ALA C CA 1
ATOM 7060 C C . ALA C 1 76 ? 62.080 74.209 96.947 1.00 83.01 73 ALA C C 1
ATOM 7061 O O . ALA C 1 76 ? 61.024 74.530 97.493 1.00 82.95 73 ALA C O 1
ATOM 7063 N N . PRO C 1 77 ? 62.129 73.761 95.676 1.00 81.91 74 PRO C N 1
ATOM 7064 C CA . PRO C 1 77 ? 60.874 73.483 94.981 1.00 80.54 74 PRO C CA 1
ATOM 7065 C C . PRO C 1 77 ? 60.105 72.345 95.655 1.00 80.10 74 PRO C C 1
ATOM 7066 O O . PRO C 1 77 ? 60.704 71.512 96.345 1.00 80.58 74 PRO C O 1
ATOM 7070 N N . ILE C 1 78 ? 58.790 72.323 95.455 1.00 79.27 75 ILE C N 1
ATOM 7071 C CA . ILE C 1 78 ? 57.918 71.329 96.082 1.00 79.05 75 ILE C CA 1
ATOM 7072 C C . ILE C 1 78 ? 58.397 69.914 95.771 1.00 78.77 75 ILE C C 1
ATOM 7073 O O . ILE C 1 78 ? 58.458 69.064 96.658 1.00 79.33 75 ILE C O 1
ATOM 7078 N N . GLU C 1 79 ? 58.762 69.679 94.516 1.00 78.06 76 GLU C N 1
ATOM 7079 C CA . GLU C 1 79 ? 59.269 68.378 94.087 1.00 77.98 76 GLU C CA 1
ATOM 7080 C C . GLU C 1 79 ? 60.782 68.265 94.292 1.00 78.75 76 GLU C C 1
ATOM 7081 O O . GLU C 1 79 ? 61.359 67.190 94.131 1.00 79.09 76 GLU C O 1
ATOM 7087 N N . GLY C 1 80 ? 61.415 69.378 94.655 1.00 79.20 77 GLY C N 1
ATOM 7088 C CA . GLY C 1 80 ? 62.870 69.442 94.775 1.00 80.02 77 GLY C CA 1
ATOM 7089 C C . GLY C 1 80 ? 63.506 70.124 93.575 1.00 79.89 77 GLY C C 1
ATOM 7090 O O . GLY C 1 80 ? 62.849 70.331 92.549 1.00 79.04 77 GLY C O 1
ATOM 7091 N N . GLU C 1 81 ? 64.787 70.468 93.707 1.00 80.84 78 GLU C N 1
ATOM 7092 C CA . GLU C 1 81 ? 65.549 71.124 92.638 1.00 81.09 78 GLU C CA 1
ATOM 7093 C C . GLU C 1 81 ? 65.611 70.286 91.359 1.00 80.54 78 GLU C C 1
ATOM 7094 O O . GLU C 1 81 ? 65.658 69.053 91.414 1.00 80.49 78 GLU C O 1
ATOM 7100 N N . LYS C 1 82 ? 65.608 70.962 90.212 1.00 80.26 79 LYS C N 1
ATOM 7101 C CA . LYS C 1 82 ? 65.681 70.285 88.921 1.00 79.90 79 LYS C CA 1
ATOM 7102 C C . LYS C 1 82 ? 66.899 69.369 88.903 1.00 80.96 79 LYS C C 1
ATOM 7103 O O . LYS C 1 82 ? 66.778 68.164 88.682 1.00 80.82 79 LYS C O 1
ATOM 7109 N N . ASP C 1 83 ? 68.064 69.951 89.174 1.00 82.18 80 ASP C N 1
ATOM 7110 C CA . ASP C 1 83 ? 69.326 69.227 89.130 1.00 83.43 80 ASP C CA 1
ATOM 7111 C C . ASP C 1 83 ? 69.396 68.127 90.179 1.00 83.58 80 ASP C C 1
ATOM 7112 O O . ASP C 1 83 ? 70.117 67.153 90.000 1.00 84.38 80 ASP C O 1
ATOM 7117 N N . TYR C 1 84 ? 68.644 68.282 91.266 1.00 82.97 81 TYR C N 1
ATOM 7118 C CA . TYR C 1 84 ? 68.595 67.265 92.314 1.00 83.14 81 TYR C CA 1
ATOM 7119 C C . TYR C 1 84 ? 67.851 66.036 91.817 1.00 82.44 81 TYR C C 1
ATOM 7120 O O . TYR C 1 84 ? 68.389 64.928 91.849 1.00 83.16 81 TYR C O 1
ATOM 7129 N N . ARG C 1 85 ? 66.625 66.246 91.340 1.00 81.19 82 ARG C N 1
ATOM 7130 C CA . ARG C 1 85 ? 65.770 65.166 90.852 1.00 80.58 82 ARG C CA 1
ATOM 7131 C C . ARG C 1 85 ? 66.474 64.290 89.815 1.00 81.27 82 ARG C C 1
ATOM 7132 O O . ARG C 1 85 ? 66.346 63.066 89.851 1.00 81.63 82 ARG C O 1
ATOM 7140 N N . LYS C 1 86 ? 67.223 64.920 88.910 1.00 81.65 83 LYS C N 1
ATOM 7141 C CA . LYS C 1 86 ? 68.005 64.199 87.903 1.00 82.60 83 LYS C CA 1
ATOM 7142 C C . LYS C 1 86 ? 69.173 63.445 88.534 1.00 84.07 83 LYS C C 1
ATOM 7143 O O . LYS C 1 86 ? 69.324 62.242 88.322 1.00 84.75 83 LYS C O 1
ATOM 7149 N N . ILE C 1 87 ? 69.988 64.161 89.308 1.00 84.69 84 ILE C N 1
ATOM 7150 C CA . ILE C 1 87 ? 71.205 63.596 89.896 1.00 86.23 84 ILE C CA 1
ATOM 7151 C C . ILE C 1 87 ? 70.916 62.430 90.851 1.00 86.38 84 ILE C C 1
ATOM 7152 O O . ILE C 1 87 ? 71.683 61.469 90.900 1.00 87.63 84 ILE C O 1
ATOM 7157 N N . VAL C 1 88 ? 69.802 62.505 91.579 1.00 85.30 85 VAL C N 1
ATOM 7158 C CA . VAL C 1 88 ? 69.331 61.381 92.393 1.00 85.46 85 VAL C CA 1
ATOM 7159 C C . VAL C 1 88 ? 69.211 60.114 91.544 1.00 85.98 85 VAL C C 1
ATOM 7160 O O . VAL C 1 88 ? 69.745 59.066 91.915 1.00 87.15 85 VAL C O 1
ATOM 7164 N N . ILE C 1 89 ? 68.533 60.230 90.401 1.00 85.27 86 ILE C N 1
ATOM 7165 C CA . ILE C 1 89 ? 68.306 59.098 89.500 1.00 85.83 86 ILE C CA 1
ATOM 7166 C C . ILE C 1 89 ? 69.621 58.544 88.929 1.00 87.51 86 ILE C C 1
ATOM 7167 O O . ILE C 1 89 ? 69.849 57.334 88.960 1.00 88.68 86 ILE C O 1
ATOM 7172 N N . ASP C 1 90 ? 70.486 59.431 88.438 1.00 87.83 87 ASP C N 1
ATOM 7173 C CA . ASP C 1 90 ? 71.789 59.037 87.895 1.00 89.63 87 ASP C CA 1
ATOM 7174 C C . ASP C 1 90 ? 72.691 58.387 88.945 1.00 90.96 87 ASP C C 1
ATOM 7175 O O . ASP C 1 90 ? 73.320 57.361 88.681 1.00 92.50 87 ASP C O 1
ATOM 7180 N N . THR C 1 91 ? 72.747 58.989 90.131 1.00 90.49 88 THR C N 1
ATOM 7181 C CA . THR C 1 91 ? 73.540 58.465 91.240 1.00 91.66 88 THR C CA 1
ATOM 7182 C C . THR C 1 91 ? 73.004 57.111 91.705 1.00 92.05 88 THR C C 1
ATOM 7183 O O . THR C 1 91 ? 73.779 56.187 91.962 1.00 93.60 88 THR C O 1
ATOM 7187 N N . LEU C 1 92 ? 71.680 56.999 91.791 1.00 90.84 89 LEU C N 1
ATOM 7188 C CA . LEU C 1 92 ? 71.030 55.783 92.269 1.00 91.28 89 LEU C CA 1
ATOM 7189 C C . LEU C 1 92 ? 71.295 54.576 91.370 1.00 92.71 89 LEU C C 1
ATOM 7190 O O . LEU C 1 92 ? 71.854 53.575 91.818 1.00 94.21 89 LEU C O 1
ATOM 7195 N N . PHE C 1 93 ? 70.901 54.681 90.106 1.00 92.37 90 PHE C N 1
ATOM 7196 C CA . PHE C 1 93 ? 70.908 53.536 89.205 1.00 93.71 90 PHE C CA 1
ATOM 7197 C C . PHE C 1 93 ? 72.282 53.189 88.638 1.00 95.62 90 PHE C C 1
ATOM 7198 O O . PHE C 1 93 ? 72.494 52.074 88.155 1.00 97.25 90 PHE C O 1
ATOM 7206 N N . GLY C 1 94 ? 73.204 54.147 88.698 1.00 95.61 91 GLY C N 1
ATOM 7207 C CA . GLY C 1 94 ? 74.572 53.948 88.223 1.00 97.57 91 GLY C CA 1
ATOM 7208 C C . GLY C 1 94 ? 74.640 53.691 86.729 1.00 98.46 91 GLY C C 1
ATOM 7209 O O . GLY C 1 94 ? 74.217 54.535 85.940 1.00 97.35 91 GLY C O 1
ATOM 7210 N N . PRO C 1 95 ? 75.187 52.527 86.331 1.00 100.63 92 PRO C N 1
ATOM 7211 C CA . PRO C 1 95 ? 75.178 52.116 84.929 1.00 101.77 92 PRO C CA 1
ATOM 7212 C C . PRO C 1 95 ? 73.985 51.221 84.571 1.00 101.62 92 PRO C C 1
ATOM 7213 O O . PRO C 1 95 ? 73.922 50.701 83.454 1.00 102.79 92 PRO C O 1
ATOM 7217 N N . TYR C 1 96 ? 73.044 51.065 85.504 1.00 100.36 93 TYR C N 1
ATOM 7218 C CA . TYR C 1 96 ? 71.922 50.139 85.333 1.00 100.50 93 TYR C CA 1
ATOM 7219 C C . TYR C 1 96 ? 70.539 50.788 85.463 1.00 98.11 93 TYR C C 1
ATOM 7220 O O . TYR C 1 96 ? 69.699 50.307 86.227 1.00 97.72 93 TYR C O 1
ATOM 7229 N N . LYS C 1 97 ? 70.291 51.864 84.719 1.00 96.71 94 LYS C N 1
ATOM 7230 C CA . LYS C 1 97 ? 68.953 52.462 84.701 1.00 94.62 94 LYS C CA 1
ATOM 7231 C C . LYS C 1 97 ? 67.975 51.580 83.916 1.00 95.15 94 LYS C C 1
ATOM 7232 O O . LYS C 1 97 ? 68.294 51.134 82.811 1.00 96.49 94 LYS C O 1
ATOM 7238 N N . PRO C 1 98 ? 66.787 51.311 84.493 1.00 94.30 95 PRO C N 1
ATOM 7239 C CA . PRO C 1 98 ? 65.802 50.493 83.798 1.00 94.92 95 PRO C CA 1
ATOM 7240 C C . PRO C 1 98 ? 65.099 51.265 82.689 1.00 93.63 95 PRO C C 1
ATOM 7241 O O . PRO C 1 98 ? 64.979 52.490 82.769 1.00 91.83 95 PRO C O 1
ATOM 7245 N N . GLU C 1 99 ? 64.652 50.547 81.663 1.00 94.77 96 GLU C N 1
ATOM 7246 C CA . GLU C 1 99 ? 63.869 51.145 80.589 1.00 93.68 96 GLU C CA 1
ATOM 7247 C C . GLU C 1 99 ? 62.464 51.475 81.061 1.00 92.01 96 GLU C C 1
ATOM 7248 O O . GLU C 1 99 ? 61.754 50.625 81.603 1.00 92.65 96 GLU C O 1
ATOM 7254 N N . GLY C 1 100 ? 62.074 52.723 80.846 1.00 90.09 97 GLY C N 1
ATOM 7255 C CA . GLY C 1 100 ? 60.754 53.199 81.220 1.00 88.53 97 GLY C CA 1
ATOM 7256 C C . GLY C 1 100 ? 60.775 54.648 81.653 1.00 86.61 97 GLY C C 1
ATOM 7257 O O . GLY C 1 100 ? 61.830 55.285 81.710 1.00 86.50 97 GLY C O 1
ATOM 7258 N N . TYR C 1 101 ? 59.592 55.164 81.955 1.00 63.43 98 TYR C N 1
ATOM 7259 C CA . TYR C 1 101 ? 59.441 56.514 82.471 1.00 63.60 98 TYR C CA 1
ATOM 7260 C C . TYR C 1 101 ? 59.728 56.546 83.971 1.00 64.70 98 TYR C C 1
ATOM 7261 O O . TYR C 1 101 ? 59.105 55.824 84.752 1.00 65.03 98 TYR C O 1
ATOM 7270 N N . ILE C 1 102 ? 60.687 57.384 84.355 1.00 65.44 99 ILE C N 1
ATOM 7271 C CA . ILE C 1 102 ? 61.163 57.458 85.729 1.00 66.67 99 ILE C CA 1
ATOM 7272 C C . ILE C 1 102 ? 61.162 58.905 86.212 1.00 67.19 99 ILE C C 1
ATOM 7273 O O . ILE C 1 102 ? 61.771 59.780 85.586 1.00 67.26 99 ILE C O 1
ATOM 7278 N N . SER C 1 103 ? 60.469 59.153 87.318 1.00 67.78 100 SER C N 1
ATOM 7279 C CA . SER C 1 103 ? 60.534 60.452 87.978 1.00 68.69 100 SER C CA 1
ATOM 7280 C C . SER C 1 103 ? 60.807 60.306 89.469 1.00 69.99 100 SER C C 1
ATOM 7281 O O . SER C 1 103 ? 60.340 59.361 90.108 1.00 70.09 100 SER C O 1
ATOM 7284 N N . ALA C 1 104 ? 61.574 61.245 90.012 1.00 71.23 101 ALA C N 1
ATOM 7285 C CA . ALA C 1 104 ? 61.826 61.301 91.446 1.00 72.66 101 ALA C CA 1
ATOM 7286 C C . ALA C 1 104 ? 61.263 62.594 92.018 1.00 73.39 101 ALA C C 1
ATOM 7287 O O . ALA C 1 104 ? 61.364 63.647 91.385 1.00 73.39 101 ALA C O 1
ATOM 7289 N N . ILE C 1 105 ? 60.645 62.514 93.195 1.00 74.16 102 ILE C N 1
ATOM 7290 C CA . ILE C 1 105 ? 60.263 63.726 93.919 1.00 75.31 102 ILE C CA 1
ATOM 7291 C C . ILE C 1 105 ? 60.850 63.716 95.343 1.00 77.01 102 ILE C C 1
ATOM 7292 O O . ILE C 1 105 ? 60.767 62.712 96.052 1.00 77.20 102 ILE C O 1
ATOM 7297 N N . ALA C 1 106 ? 61.464 64.833 95.732 1.00 78.57 103 ALA C N 1
ATOM 7298 C CA . ALA C 1 106 ? 62.261 64.927 96.958 1.00 80.48 103 ALA C CA 1
ATOM 7299 C C . ALA C 1 106 ? 61.475 64.617 98.224 1.00 81.32 103 ALA C C 1
ATOM 7300 O O . ALA C 1 106 ? 60.388 65.158 98.448 1.00 81.31 103 ALA C O 1
ATOM 7302 N N . THR C 1 107 ? 62.047 63.738 99.043 1.00 82.49 104 THR C N 1
ATOM 7303 C CA . THR C 1 107 ? 61.440 63.306 100.300 1.00 83.58 104 THR C CA 1
ATOM 7304 C C . THR C 1 107 ? 62.382 63.614 101.475 1.00 85.79 104 THR C C 1
ATOM 7305 O O . THR C 1 107 ? 63.583 63.804 101.263 1.00 86.55 104 THR C O 1
ATOM 7309 N N . PRO C 1 108 ? 61.842 63.685 102.713 1.00 87.00 105 PRO C N 1
ATOM 7310 C CA . PRO C 1 108 ? 62.705 63.876 103.876 1.00 89.21 105 PRO C CA 1
ATOM 7311 C C . PRO C 1 108 ? 63.411 62.567 104.234 1.00 90.03 105 PRO C C 1
ATOM 7312 O O . PRO C 1 108 ? 62.887 61.751 105.006 1.00 90.19 105 PRO C O 1
ATOM 7316 N N . GLY C 1 109 ? 64.590 62.372 103.650 1.00 90.84 106 GLY C N 1
ATOM 7317 C CA . GLY C 1 109 ? 65.331 61.123 103.798 1.00 92.09 106 GLY C CA 1
ATOM 7318 C C . GLY C 1 109 ? 64.657 59.985 103.055 1.00 90.69 106 GLY C C 1
ATOM 7319 O O . GLY C 1 109 ? 63.751 60.213 102.246 1.00 89.28 106 GLY C O 1
ATOM 7320 N N . GLY C 1 110 ? 65.100 58.760 103.329 1.00 91.63 107 GLY C N 1
ATOM 7321 C CA . GLY C 1 110 ? 64.489 57.566 102.746 1.00 90.42 107 GLY C CA 1
ATOM 7322 C C . GLY C 1 110 ? 63.122 57.279 103.340 1.00 89.97 107 GLY C C 1
ATOM 7323 O O . GLY C 1 110 ? 62.308 56.564 102.751 1.00 88.79 107 GLY C O 1
ATOM 7324 N N . THR C 1 111 ? 62.876 57.857 104.511 1.00 91.06 108 THR C N 1
ATOM 7325 C CA . THR C 1 111 ? 61.649 57.630 105.259 1.00 91.06 108 THR C CA 1
ATOM 7326 C C . THR C 1 111 ? 60.426 58.212 104.536 1.00 89.35 108 THR C C 1
ATOM 7327 O O . THR C 1 111 ? 59.378 57.566 104.470 1.00 88.70 108 THR C O 1
ATOM 7331 N N . GLY C 1 112 ? 60.574 59.417 103.985 1.00 88.67 109 GLY C N 1
ATOM 7332 C CA . GLY C 1 112 ? 59.483 60.094 103.282 1.00 87.31 109 GLY C CA 1
ATOM 7333 C C . GLY C 1 112 ? 58.997 59.340 102.057 1.00 85.65 109 GLY C C 1
ATOM 7334 O O . GLY C 1 112 ? 57.793 59.293 101.778 1.00 84.93 109 GLY C O 1
ATOM 7335 N N . ALA C 1 113 ? 59.945 58.750 101.333 1.00 85.14 110 ALA C N 1
ATOM 7336 C CA . ALA C 1 113 ? 59.655 57.913 100.173 1.00 83.77 110 ALA C CA 1
ATOM 7337 C C . ALA C 1 113 ? 58.776 56.727 100.564 1.00 83.90 110 ALA C C 1
ATOM 7338 O O . ALA C 1 113 ? 57.650 56.597 100.076 1.00 83.14 110 ALA C O 1
ATOM 7340 N N . ILE C 1 114 ? 59.297 55.891 101.464 1.00 85.09 111 ILE C N 1
ATOM 7341 C CA . ILE C 1 114 ? 58.610 54.688 101.950 1.00 85.55 111 ILE C CA 1
ATOM 7342 C C . ILE C 1 114 ? 57.208 55.004 102.469 1.00 85.32 111 ILE C C 1
ATOM 7343 O O . ILE C 1 114 ? 56.301 54.185 102.370 1.00 85.12 111 ILE C O 1
ATOM 7348 N N . ARG C 1 115 ? 57.043 56.207 103.006 1.00 85.47 112 ARG C N 1
ATOM 7349 C CA . ARG C 1 115 ? 55.771 56.650 103.554 1.00 85.55 112 ARG C CA 1
ATOM 7350 C C . ARG C 1 115 ? 54.760 56.941 102.444 1.00 84.16 112 ARG C C 1
ATOM 7351 O O . ARG C 1 115 ? 53.638 56.425 102.467 1.00 84.13 112 ARG C O 1
ATOM 7359 N N . SER C 1 116 ? 55.172 57.764 101.478 1.00 82.99 113 SER C N 1
ATOM 7360 C CA . SER C 1 116 ? 54.285 58.238 100.417 1.00 81.79 113 SER C CA 1
ATOM 7361 C C . SER C 1 116 ? 53.845 57.132 99.464 1.00 80.77 113 SER C C 1
ATOM 7362 O O . SER C 1 116 ? 52.717 57.144 98.973 1.00 80.28 113 SER C O 1
ATOM 7365 N N . ALA C 1 117 ? 54.740 56.184 99.203 1.00 80.54 114 ALA C N 1
ATOM 7366 C CA . ALA C 1 117 ? 54.391 54.993 98.439 1.00 80.01 114 ALA C CA 1
ATOM 7367 C C . ALA C 1 117 ? 53.253 54.235 99.130 1.00 80.84 114 ALA C C 1
ATOM 7368 O O . ALA C 1 117 ? 52.282 53.842 98.484 1.00 80.40 114 ALA C O 1
ATOM 7370 N N . ILE C 1 118 ? 53.369 54.061 100.446 1.00 82.10 115 ILE C N 1
ATOM 7371 C CA . ILE C 1 118 ? 52.337 53.403 101.249 1.00 83.14 115 ILE C CA 1
ATOM 7372 C C . ILE C 1 118 ? 51.020 54.189 101.229 1.00 83.08 115 ILE C C 1
ATOM 7373 O O . ILE C 1 118 ? 49.939 53.595 101.171 1.00 83.55 115 ILE C O 1
ATOM 7378 N N . PHE C 1 119 ? 51.112 55.517 101.258 1.00 82.70 116 PHE C N 1
ATOM 7379 C CA . PHE C 1 119 ? 49.919 56.356 101.187 1.00 82.86 116 PHE C CA 1
ATOM 7380 C C . PHE C 1 119 ? 49.300 56.403 99.787 1.00 81.73 116 PHE C C 1
ATOM 7381 O O . PHE C 1 119 ? 48.075 56.352 99.649 1.00 82.15 116 PHE C O 1
ATOM 7389 N N . SER C 1 120 ? 50.140 56.510 98.758 1.00 80.27 117 SER C N 1
ATOM 7390 C CA . SER C 1 120 ? 49.657 56.757 97.396 1.00 79.05 117 SER C CA 1
ATOM 7391 C C . SER C 1 120 ? 49.327 55.475 96.635 1.00 78.58 117 SER C C 1
ATOM 7392 O O . SER C 1 120 ? 48.481 55.473 95.736 1.00 78.12 117 SER C O 1
ATOM 7395 N N . TYR C 1 121 ? 49.999 54.389 97.005 1.00 78.78 118 TYR C N 1
ATOM 7396 C CA . TYR C 1 121 ? 49.836 53.111 96.327 1.00 78.57 118 TYR C CA 1
ATOM 7397 C C . TYR C 1 121 ? 49.551 52.003 97.330 1.00 80.08 118 TYR C C 1
ATOM 7398 O O . TYR C 1 121 ? 49.244 50.877 96.946 1.00 80.66 118 TYR C O 1
ATOM 7407 N N . ASP C 1 123 ? 46.297 51.683 99.754 1.00 88.20 120 ASP C N 1
ATOM 7408 C CA . ASP C 1 123 ? 45.078 52.262 100.324 1.00 89.58 120 ASP C CA 1
ATOM 7409 C C . ASP C 1 123 ? 44.768 51.670 101.717 1.00 91.77 120 ASP C C 1
ATOM 7410 O O . ASP C 1 123 ? 45.672 51.501 102.533 1.00 92.08 120 ASP C O 1
ATOM 7415 N N . GLU C 1 124 ? 43.502 51.357 101.991 1.00 93.51 121 GLU C N 1
ATOM 7416 C CA . GLU C 1 124 ? 43.112 50.839 103.299 1.00 95.75 121 GLU C CA 1
ATOM 7417 C C . GLU C 1 124 ? 42.677 49.378 103.225 1.00 97.24 121 GLU C C 1
ATOM 7418 O O . GLU C 1 124 ? 41.892 48.990 102.351 1.00 97.40 121 GLU C O 1
ATOM 7424 N N . GLY C 1 125 ? 43.205 48.572 104.147 1.00 98.44 122 GLY C N 1
ATOM 7425 C CA . GLY C 1 125 ? 42.992 47.127 104.128 1.00 99.95 122 GLY C CA 1
ATOM 7426 C C . GLY C 1 125 ? 43.965 46.410 103.204 1.00 98.97 122 GLY C C 1
ATOM 7427 O O . GLY C 1 125 ? 44.279 45.234 103.420 1.00 100.32 122 GLY C O 1
ATOM 7428 N N . ASP C 1 126 ? 44.432 47.122 102.175 1.00 96.70 123 ASP C N 1
ATOM 7429 C CA . ASP C 1 126 ? 45.479 46.642 101.276 1.00 95.39 123 ASP C CA 1
ATOM 7430 C C . ASP C 1 126 ? 46.782 46.388 102.042 1.00 95.36 123 ASP C C 1
ATOM 7431 O O . ASP C 1 126 ? 47.194 47.215 102.859 1.00 95.14 123 ASP C O 1
ATOM 7436 N N . PRO C 1 127 ? 47.437 45.243 101.779 1.00 95.73 124 PRO C N 1
ATOM 7437 C CA . PRO C 1 127 ? 48.606 44.872 102.573 1.00 96.27 124 PRO C CA 1
ATOM 7438 C C . PRO C 1 127 ? 49.916 45.470 102.082 1.00 94.68 124 PRO C C 1
ATOM 7439 O O . PRO C 1 127 ? 50.056 45.783 100.899 1.00 93.29 124 PRO C O 1
ATOM 7443 N N . LEU C 1 128 ? 50.860 45.635 103.001 1.00 95.14 125 LEU C N 1
ATOM 7444 C CA . LEU C 1 128 ? 52.261 45.765 102.633 1.00 94.43 125 LEU C CA 1
ATOM 7445 C C . LEU C 1 128 ? 52.959 44.466 103.024 1.00 96.19 125 LEU C C 1
ATOM 7446 O O . LEU C 1 128 ? 53.178 44.182 104.208 1.00 97.72 125 LEU C O 1
ATOM 7451 N N . ILE C 1 129 ? 53.280 43.668 102.016 1.00 96.22 126 ILE C N 1
ATOM 7452 C CA . ILE C 1 129 ? 53.942 42.398 102.242 1.00 98.27 126 ILE C CA 1
ATOM 7453 C C . ILE C 1 129 ? 55.450 42.620 102.361 1.00 98.40 126 ILE C C 1
ATOM 7454 O O . ILE C 1 129 ? 56.126 42.962 101.382 1.00 97.04 126 ILE C O 1
ATOM 7459 N N . CYS C 1 130 ? 55.949 42.440 103.585 1.00 100.12 127 CYS C N 1
ATOM 7460 C CA . CYS C 1 130 ? 57.343 42.704 103.937 1.00 100.63 127 CYS C CA 1
ATOM 7461 C C . CYS C 1 130 ? 57.997 41.477 104.572 1.00 103.14 127 CYS C C 1
ATOM 7462 O O . CYS C 1 130 ? 57.315 40.648 105.174 1.00 104.68 127 CYS C O 1
ATOM 7465 N N . HIS C 1 131 ? 59.319 41.378 104.441 1.00 103.79 128 HIS C N 1
ATOM 7466 C CA . HIS C 1 131 ? 60.082 40.229 104.947 1.00 106.40 128 HIS C CA 1
ATOM 7467 C C . HIS C 1 131 ? 60.131 40.143 106.451 1.00 108.28 128 HIS C C 1
ATOM 7468 O O . HIS C 1 131 ? 59.649 41.039 107.151 1.00 107.64 128 HIS C O 1
ATOM 7475 N N . ASP C 1 132 ? 60.727 39.057 106.949 1.00 110.92 129 ASP C N 1
ATOM 7476 C CA . ASP C 1 132 ? 60.660 38.655 108.365 1.00 113.05 129 ASP C CA 1
ATOM 7477 C C . ASP C 1 132 ? 61.399 39.583 109.334 1.00 113.18 129 ASP C C 1
ATOM 7478 O O . ASP C 1 132 ? 60.786 40.136 110.251 1.00 112.95 129 ASP C O 1
ATOM 7483 N N . TYR C 1 133 ? 62.711 39.726 109.146 1.00 113.79 130 TYR C N 1
ATOM 7484 C CA . TYR C 1 133 ? 63.495 40.705 109.896 1.00 114.10 130 TYR C CA 1
ATOM 7485 C C . TYR C 1 133 ? 63.459 42.030 109.144 1.00 112.07 130 TYR C C 1
ATOM 7486 O O . TYR C 1 133 ? 64.031 42.151 108.053 1.00 111.28 130 TYR C O 1
ATOM 7495 N N . TYR C 1 134 ? 62.791 43.022 109.723 1.00 111.74 131 TYR C N 1
ATOM 7496 C CA . TYR C 1 134 ? 62.601 44.297 109.037 1.00 110.08 131 TYR C CA 1
ATOM 7497 C C . TYR C 1 134 ? 62.985 45.506 109.878 1.00 110.28 131 TYR C C 1
ATOM 7498 O O . TYR C 1 134 ? 63.185 45.406 111.090 1.00 111.89 131 TYR C O 1
ATOM 7507 N N . TRP C 1 135 ? 63.113 46.638 109.195 1.00 109.23 132 TRP C N 1
ATOM 7508 C CA . TRP C 1 135 ? 63.234 47.945 109.817 1.00 109.11 132 TRP C CA 1
ATOM 7509 C C . TRP C 1 135 ? 61.870 48.308 110.347 1.00 108.05 132 TRP C C 1
ATOM 7510 O O . TRP C 1 135 ? 60.898 48.366 109.591 1.00 106.46 132 TRP C O 1
ATOM 7521 N N . ALA C 1 136 ? 61.784 48.537 111.656 1.00 108.77 133 ALA C N 1
ATOM 7522 C CA . ALA C 1 136 ? 60.495 48.707 112.351 1.00 108.21 133 ALA C CA 1
ATOM 7523 C C . ALA C 1 136 ? 59.516 49.747 111.762 1.00 105.92 133 ALA C C 1
ATOM 7524 O O . ALA C 1 136 ? 58.315 49.465 111.684 1.00 105.49 133 ALA C O 1
ATOM 7526 N N . PRO C 1 137 ? 60.014 50.939 111.348 1.00 104.48 134 PRO C N 1
ATOM 7527 C CA . PRO C 1 137 ? 59.110 51.959 110.805 1.00 102.66 134 PRO C CA 1
ATOM 7528 C C . PRO C 1 137 ? 58.145 51.492 109.712 1.00 101.06 134 PRO C C 1
ATOM 7529 O O . PRO C 1 137 ? 57.042 52.031 109.627 1.00 100.21 134 PRO C O 1
ATOM 7533 N N . TYR C 1 138 ? 58.540 50.506 108.900 1.00 100.60 135 TYR C N 1
ATOM 7534 C CA . TYR C 1 138 ? 57.648 49.963 107.862 1.00 99.20 135 TYR C CA 1
ATOM 7535 C C . TYR C 1 138 ? 56.268 49.653 108.446 1.00 99.55 135 TYR C C 1
ATOM 7536 O O . TYR C 1 138 ? 55.253 50.145 107.943 1.00 98.43 135 TYR C O 1
ATOM 7545 N N . ARG C 1 139 ? 56.247 48.850 109.514 1.00 101.02 136 ARG C N 1
ATOM 7546 C CA . ARG C 1 139 ? 55.004 48.477 110.190 1.00 101.63 136 ARG C CA 1
ATOM 7547 C C . ARG C 1 139 ? 54.373 49.687 110.870 1.00 101.31 136 ARG C C 1
ATOM 7548 O O . ARG C 1 139 ? 53.153 49.878 110.812 1.00 101.09 136 ARG C O 1
ATOM 7556 N N . LYS C 1 140 ? 55.214 50.499 111.507 1.00 101.32 137 LYS C N 1
ATOM 7557 C CA . LYS C 1 140 ? 54.763 51.701 112.197 1.00 101.25 137 LYS C CA 1
ATOM 7558 C C . LYS C 1 140 ? 53.964 52.609 111.255 1.00 99.58 137 LYS C C 1
ATOM 7559 O O . LYS C 1 140 ? 52.865 53.052 111.601 1.00 99.82 137 LYS C O 1
ATOM 7565 N N . ILE C 1 141 ? 54.506 52.849 110.061 1.00 97.91 138 ILE C N 1
ATOM 7566 C CA . ILE C 1 141 ? 53.849 53.684 109.049 1.00 96.39 138 ILE C CA 1
ATOM 7567 C C . ILE C 1 141 ? 52.525 53.071 108.589 1.00 96.12 138 ILE C C 1
ATOM 7568 O O . ILE C 1 141 ? 51.533 53.782 108.393 1.00 95.81 138 ILE C O 1
ATOM 7573 N N . CYS C 1 142 ? 52.517 51.752 108.422 1.00 96.35 139 CYS C N 1
ATOM 7574 C CA . CYS C 1 142 ? 51.314 51.037 108.020 1.00 96.40 139 CYS C CA 1
ATOM 7575 C C . CYS C 1 142 ? 50.186 51.239 109.025 1.00 97.46 139 CYS C C 1
ATOM 7576 O O . CYS C 1 142 ? 49.071 51.605 108.645 1.00 97.13 139 CYS C O 1
ATOM 7579 N N . GLU C 1 143 ? 50.498 51.017 110.301 1.00 98.64 140 GLU C N 1
ATOM 7580 C CA . GLU C 1 143 ? 49.544 51.203 111.391 1.00 99.95 140 GLU C CA 1
ATOM 7581 C C . GLU C 1 143 ? 49.088 52.654 111.500 1.00 99.42 140 GLU C C 1
ATOM 7582 O O . GLU C 1 143 ? 47.914 52.922 111.770 1.00 100.03 140 GLU C O 1
ATOM 7588 N N . GLU C 1 144 ? 50.028 53.574 111.284 1.00 98.43 141 GLU C N 1
ATOM 7589 C CA . GLU C 1 144 ? 49.760 55.013 111.279 1.00 98.09 141 GLU C CA 1
ATOM 7590 C C . GLU C 1 144 ? 48.668 55.391 110.273 1.00 97.37 141 GLU C C 1
ATOM 7591 O O . GLU C 1 144 ? 47.729 56.110 110.614 1.00 98.18 141 GLU C O 1
ATOM 7597 N N . PHE C 1 145 ? 48.789 54.888 109.047 1.00 96.23 142 PHE C N 1
ATOM 7598 C CA . PHE C 1 145 ? 47.882 55.263 107.963 1.00 95.49 142 PHE C CA 1
ATOM 7599 C C . PHE C 1 145 ? 46.692 54.328 107.776 1.00 96.00 142 PHE C C 1
ATOM 7600 O O . PHE C 1 145 ? 45.784 54.623 106.991 1.00 95.61 142 PHE C O 1
ATOM 7608 N N . GLY C 1 146 ? 46.695 53.213 108.502 1.00 97.03 143 GLY C N 1
ATOM 7609 C CA . GLY C 1 146 ? 45.624 52.226 108.406 1.00 97.82 143 GLY C CA 1
ATOM 7610 C C . GLY C 1 146 ? 45.851 51.240 107.278 1.00 96.90 143 GLY C C 1
ATOM 7611 O O . GLY C 1 146 ? 44.900 50.718 106.686 1.00 97.14 143 GLY C O 1
ATOM 7612 N N . ARG C 1 147 ? 47.122 51.001 106.974 1.00 95.89 144 ARG C N 1
ATOM 7613 C CA . ARG C 1 147 ? 47.511 49.980 106.018 1.00 95.27 144 ARG C CA 1
ATOM 7614 C C . ARG C 1 147 ? 47.778 48.686 106.774 1.00 96.98 144 ARG C C 1
ATOM 7615 O O . ARG C 1 147 ? 48.503 48.683 107.772 1.00 97.76 144 ARG C O 1
ATOM 7623 N N . ASN C 1 148 ? 47.170 47.595 106.315 1.00 97.78 145 ASN C N 1
ATOM 7624 C CA . ASN C 1 148 ? 47.418 46.279 106.891 1.00 99.44 145 ASN C CA 1
ATOM 7625 C C . ASN C 1 148 ? 48.856 45.827 106.638 1.00 99.13 145 ASN C C 1
ATOM 7626 O O . ASN C 1 148 ? 49.324 45.852 105.501 1.00 97.93 145 ASN C O 1
ATOM 7631 N N . PHE C 1 149 ? 49.555 45.430 107.698 1.00 100.63 146 PHE C N 1
ATOM 7632 C CA . PHE C 1 149 ? 50.939 44.958 107.584 1.00 100.80 146 PHE C CA 1
ATOM 7633 C C . PHE C 1 149 ? 51.020 43.432 107.712 1.00 102.79 146 PHE C C 1
ATOM 7634 O O . PHE C 1 149 ? 50.528 42.857 108.689 1.00 104.67 146 PHE C O 1
ATOM 7642 N N . LYS C 1 150 ? 51.639 42.786 106.721 1.00 102.45 147 LYS C N 1
ATOM 7643 C CA . LYS C 1 150 ? 51.751 41.324 106.695 1.00 104.16 147 LYS C CA 1
ATOM 7644 C C . LYS C 1 150 ? 53.166 40.852 106.347 1.00 104.19 147 LYS C C 1
ATOM 7645 O O . LYS C 1 150 ? 53.845 41.461 105.512 1.00 102.40 147 LYS C O 1
ATOM 7651 N N . THR C 1 151 ? 53.595 39.762 106.988 1.00 106.26 148 THR C N 1
ATOM 7652 C CA . THR C 1 151 ? 54.956 39.235 106.824 1.00 106.77 148 THR C CA 1
ATOM 7653 C C . THR C 1 151 ? 55.022 37.807 106.268 1.00 108.44 148 THR C C 1
ATOM 7654 O O . THR C 1 151 ? 53.999 37.147 106.065 1.00 109.12 148 THR C O 1
ATOM 7658 N N . PHE C 1 152 ? 56.255 37.361 106.029 1.00 109.24 149 PHE C N 1
ATOM 7659 C CA . PHE C 1 152 ? 56.576 36.016 105.563 1.00 111.18 149 PHE C CA 1
ATOM 7660 C C . PHE C 1 152 ? 58.019 35.691 105.947 1.00 112.55 149 PHE C C 1
ATOM 7661 O O . PHE C 1 152 ? 58.846 36.596 106.065 1.00 111.35 149 PHE C O 1
ATOM 7669 N N . GLU C 1 153 ? 58.320 34.407 106.131 1.00 115.30 150 GLU C N 1
ATOM 7670 C CA . GLU C 1 153 ? 59.678 33.966 106.473 1.00 117.16 150 GLU C CA 1
ATOM 7671 C C . GLU C 1 153 ? 60.705 34.495 105.478 1.00 115.79 150 GLU C C 1
ATOM 7672 O O . GLU C 1 153 ? 60.506 34.386 104.268 1.00 114.74 150 GLU C O 1
ATOM 7678 N N . PHE C 1 154 ? 61.795 35.062 105.995 1.00 116.10 151 PHE C N 1
ATOM 7679 C CA . PHE C 1 154 ? 62.821 35.713 105.164 1.00 114.82 151 PHE C CA 1
ATOM 7680 C C . PHE C 1 154 ? 63.509 34.724 104.217 1.00 116.19 151 PHE C C 1
ATOM 7681 O O . PHE C 1 154 ? 63.465 34.895 102.992 1.00 114.62 151 PHE C O 1
ATOM 7689 N N . PHE C 1 155 ? 64.138 33.698 104.788 1.00 119.17 152 PHE C N 1
ATOM 7690 C CA . PHE C 1 155 ? 64.898 32.719 104.006 1.00 120.86 152 PHE C CA 1
ATOM 7691 C C . PHE C 1 155 ? 64.723 31.279 104.469 1.00 124.16 152 PHE C C 1
ATOM 7692 O O . PHE C 1 155 ? 64.041 31.007 105.459 1.00 125.22 152 PHE C O 1
ATOM 7700 N N . THR C 1 156 ? 65.351 30.368 103.728 1.00 125.96 153 THR C N 1
ATOM 7701 C CA . THR C 1 156 ? 65.337 28.938 104.030 1.00 129.52 153 THR C CA 1
ATOM 7702 C C . THR C 1 156 ? 66.201 28.614 105.253 1.00 132.32 153 THR C C 1
ATOM 7703 O O . THR C 1 156 ? 66.679 29.515 105.950 1.00 131.35 153 THR C O 1
ATOM 7707 N N . ASP C 1 157 ? 66.393 27.321 105.506 1.00 135.90 154 ASP C N 1
ATOM 7708 C CA . ASP C 1 157 ? 67.241 26.857 106.602 1.00 139.16 154 ASP C CA 1
ATOM 7709 C C . ASP C 1 157 ? 68.735 26.965 106.270 1.00 140.15 154 ASP C C 1
ATOM 7710 O O . ASP C 1 157 ? 69.588 26.766 107.137 1.00 142.63 154 ASP C O 1
ATOM 7715 N N . ASP C 1 158 ? 69.037 27.281 105.012 1.00 138.36 155 ASP C N 1
ATOM 7716 C CA . ASP C 1 158 ? 70.404 27.570 104.578 1.00 138.85 155 ASP C CA 1
ATOM 7717 C C . ASP C 1 158 ? 70.654 29.079 104.508 1.00 135.51 155 ASP C C 1
ATOM 7718 O O . ASP C 1 158 ? 71.709 29.524 104.045 1.00 135.47 155 ASP C O 1
ATOM 7723 N N . PHE C 1 159 ? 69.673 29.852 104.978 1.00 132.92 156 PHE C N 1
ATOM 7724 C CA . PHE C 1 159 ? 69.732 31.319 105.003 1.00 129.73 156 PHE C CA 1
ATOM 7725 C C . PHE C 1 159 ? 69.955 31.925 103.611 1.00 127.29 156 PHE C C 1
ATOM 7726 O O . PHE C 1 159 ? 70.865 32.734 103.394 1.00 126.56 156 PHE C O 1
ATOM 7734 N N . ALA C 1 160 ? 69.107 31.498 102.678 1.00 126.18 157 ALA C N 1
ATOM 7735 C CA . ALA C 1 160 ? 69.049 32.041 101.326 1.00 123.61 157 ALA C CA 1
ATOM 7736 C C . ALA C 1 160 ? 67.586 32.347 100.987 1.00 120.99 157 ALA C C 1
ATOM 7737 O O . ALA C 1 160 ? 66.700 31.538 101.280 1.00 122.13 157 ALA C O 1
ATOM 7739 N N . PHE C 1 161 ? 67.347 33.510 100.374 1.00 117.64 158 PHE C N 1
ATOM 7740 C CA . PHE C 1 161 ? 65.996 34.086 100.216 1.00 114.88 158 PHE C CA 1
ATOM 7741 C C . PHE C 1 161 ? 64.860 33.092 99.941 1.00 115.40 158 PHE C C 1
ATOM 7742 O O . PHE C 1 161 ? 64.881 32.369 98.941 1.00 115.86 158 PHE C O 1
ATOM 7750 N N . ASN C 1 162 ? 63.863 33.096 100.828 1.00 115.25 159 ASN C N 1
ATOM 7751 C CA . ASN C 1 162 ? 62.751 32.142 100.796 1.00 116.22 159 ASN C CA 1
ATOM 7752 C C . ASN C 1 162 ? 61.739 32.439 99.694 1.00 113.80 159 ASN C C 1
ATOM 7753 O O . ASN C 1 162 ? 60.683 33.023 99.950 1.00 112.20 159 ASN C O 1
ATOM 7758 N N . ILE C 1 163 ? 62.069 32.007 98.477 1.00 113.65 160 ILE C N 1
ATOM 7759 C CA . ILE C 1 163 ? 61.275 32.303 97.278 1.00 111.35 160 ILE C CA 1
ATOM 7760 C C . ILE C 1 163 ? 59.879 31.655 97.270 1.00 112.01 160 ILE C C 1
ATOM 7761 O O . ILE C 1 163 ? 58.912 32.266 96.809 1.00 109.87 160 ILE C O 1
ATOM 7766 N N . ASP C 1 164 ? 59.782 30.432 97.793 1.00 115.21 161 ASP C N 1
ATOM 7767 C CA . ASP C 1 164 ? 58.512 29.700 97.862 1.00 116.41 161 ASP C CA 1
ATOM 7768 C C . ASP C 1 164 ? 57.531 30.389 98.810 1.00 115.53 161 ASP C C 1
ATOM 7769 O O . ASP C 1 164 ? 56.393 30.685 98.435 1.00 114.33 161 ASP C O 1
ATOM 7774 N N . VAL C 1 165 ? 57.993 30.647 100.033 1.00 116.28 162 VAL C N 1
ATOM 7775 C CA . VAL C 1 165 ? 57.218 31.363 101.041 1.00 115.47 162 VAL C CA 1
ATOM 7776 C C . VAL C 1 165 ? 56.803 32.732 100.503 1.00 112.06 162 VAL C C 1
ATOM 7777 O O . VAL C 1 165 ? 55.653 33.144 100.662 1.00 111.28 162 VAL C O 1
ATOM 7781 N N . TYR C 1 166 ? 57.740 33.412 99.844 1.00 110.37 163 TYR C N 1
ATOM 7782 C CA . TYR C 1 166 ? 57.484 34.719 99.236 1.00 107.35 163 TYR C CA 1
ATOM 7783 C C . TYR C 1 166 ? 56.285 34.682 98.285 1.00 106.34 163 TYR C C 1
ATOM 7784 O O . TYR C 1 166 ? 55.425 35.567 98.326 1.00 104.59 163 TYR C O 1
ATOM 7793 N N . LYS C 1 167 ? 56.239 33.652 97.442 1.00 107.62 164 LYS C N 1
ATOM 7794 C CA . LYS C 1 167 ? 55.122 33.440 96.524 1.00 107.20 164 LYS C CA 1
ATOM 7795 C C . LYS C 1 167 ? 53.865 33.031 97.288 1.00 108.85 164 LYS C C 1
ATOM 7796 O O . LYS C 1 167 ? 52.778 33.554 97.026 1.00 107.65 164 LYS C O 1
ATOM 7802 N N . GLU C 1 168 ? 54.031 32.106 98.235 1.00 111.84 165 GLU C N 1
ATOM 7803 C CA . GLU C 1 168 ? 52.943 31.641 99.100 1.00 113.93 165 GLU C CA 1
ATOM 7804 C C . GLU C 1 168 ? 52.204 32.823 99.743 1.00 112.25 165 GLU C C 1
ATOM 7805 O O . GLU C 1 168 ? 50.971 32.893 99.699 1.00 112.35 165 GLU C O 1
ATOM 7811 N N . ALA C 1 169 ? 52.971 33.753 100.314 1.00 110.86 166 ALA C N 1
ATOM 7812 C CA . ALA C 1 169 ? 52.424 34.943 100.966 1.00 109.35 166 ALA C CA 1
ATOM 7813 C C . ALA C 1 169 ? 51.767 35.911 99.979 1.00 106.76 166 ALA C C 1
ATOM 7814 O O . ALA C 1 169 ? 50.606 36.295 100.161 1.00 106.53 166 ALA C O 1
ATOM 7816 N N . ILE C 1 170 ? 52.509 36.295 98.938 1.00 104.86 167 ILE C N 1
ATOM 7817 C CA . ILE C 1 170 ? 52.012 37.232 97.924 1.00 102.32 167 ILE C CA 1
ATOM 7818 C C . ILE C 1 170 ? 50.705 36.752 97.283 1.00 102.97 167 ILE C C 1
ATOM 7819 O O . ILE C 1 170 ? 49.821 37.561 96.979 1.00 101.60 167 ILE C O 1
ATOM 7824 N N . ASP C 1 171 ? 50.585 35.435 97.119 1.00 105.27 168 ASP C N 1
ATOM 7825 C CA . ASP C 1 171 ? 49.364 34.810 96.614 1.00 106.53 168 ASP C CA 1
ATOM 7826 C C . ASP C 1 171 ? 48.146 35.136 97.474 1.00 107.23 168 ASP C C 1
ATOM 7827 O O . ASP C 1 171 ? 47.104 35.539 96.950 1.00 106.63 168 ASP C O 1
ATOM 7832 N N . GLU C 1 172 ? 48.293 34.972 98.789 1.00 108.45 169 GLU C N 1
ATOM 7833 C CA . GLU C 1 172 ? 47.221 35.264 99.740 1.00 109.22 169 GLU C CA 1
ATOM 7834 C C . GLU C 1 172 ? 46.765 36.722 99.654 1.00 106.75 169 GLU C C 1
ATOM 7835 O O . GLU C 1 172 ? 45.565 37.008 99.705 1.00 106.96 169 GLU C O 1
ATOM 7841 N N . GLY C 1 173 ? 47.727 37.631 99.517 1.00 104.53 170 GLY C N 1
ATOM 7842 C CA . GLY C 1 173 ? 47.439 39.056 99.412 1.00 102.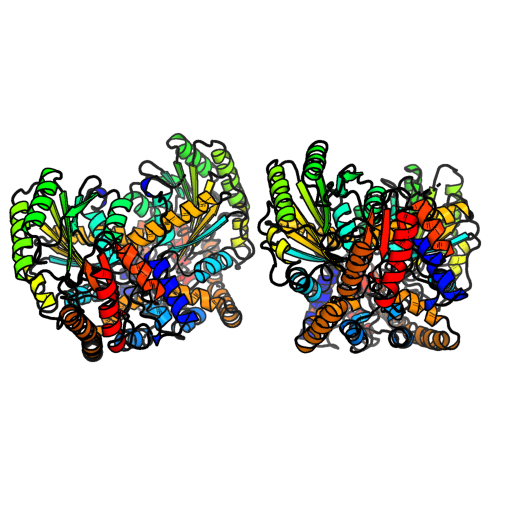36 170 GLY C CA 1
ATOM 7843 C C . GLY C 1 173 ? 46.560 39.378 98.220 1.00 101.33 170 GLY C C 1
ATOM 7844 O O . GLY C 1 173 ? 45.558 40.089 98.348 1.00 101.06 170 GLY C O 1
ATOM 7845 N N . ILE C 1 174 ? 46.933 38.837 97.063 1.00 100.83 171 ILE C N 1
ATOM 7846 C CA . ILE C 1 174 ? 46.206 39.065 95.812 1.00 99.83 171 ILE C CA 1
ATOM 7847 C C . ILE C 1 174 ? 44.834 38.385 95.823 1.00 102.03 171 ILE C C 1
ATOM 7848 O O . ILE C 1 174 ? 43.870 38.902 95.247 1.00 101.42 171 ILE C O 1
ATOM 7853 N N . ARG C 1 175 ? 44.757 37.235 96.494 1.00 104.63 172 ARG C N 1
ATOM 7854 C CA . ARG C 1 175 ? 43.507 36.498 96.674 1.00 107.06 172 ARG C CA 1
ATOM 7855 C C . ARG C 1 175 ? 42.425 37.357 97.354 1.00 107.13 172 ARG C C 1
ATOM 7856 O O . ARG C 1 175 ? 41.232 37.159 97.114 1.00 108.29 172 ARG C O 1
ATOM 7864 N N . ASP C 1 176 ? 42.853 38.320 98.173 1.00 105.99 173 ASP C N 1
ATOM 7865 C CA . ASP C 1 176 ? 41.942 39.218 98.897 1.00 106.14 173 ASP C CA 1
ATOM 7866 C C . ASP C 1 176 ? 41.611 40.540 98.182 1.00 103.75 173 ASP C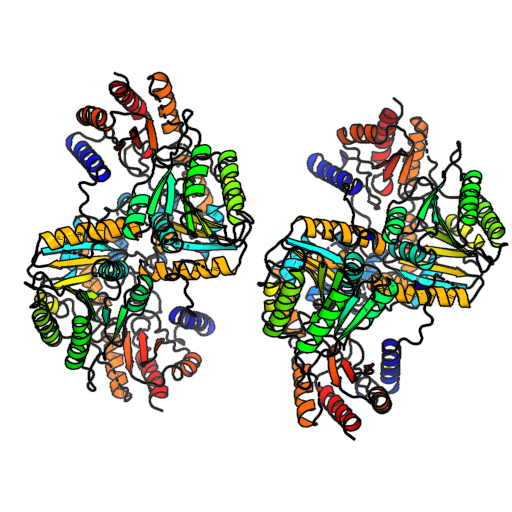 C 1
ATOM 7867 O O . ASP C 1 176 ? 40.442 40.808 97.883 1.00 104.21 173 ASP C O 1
ATOM 7872 N N . SER C 1 177 ? 42.636 41.356 97.922 1.00 101.16 174 SER C N 1
ATOM 7873 C CA . SER C 1 177 ? 42.445 42.741 97.461 1.00 99.03 174 SER C CA 1
ATOM 7874 C C . SER C 1 177 ? 42.796 42.996 95.992 1.00 96.87 174 SER C C 1
ATOM 7875 O O . SER C 1 177 ? 43.625 42.295 95.405 1.00 96.52 174 SER C O 1
ATOM 7878 N N . ASP C 1 178 ? 42.163 44.023 95.422 1.00 95.42 175 ASP C N 1
ATOM 7879 C CA . ASP C 1 178 ? 42.451 44.490 94.062 1.00 93.09 175 ASP C CA 1
ATOM 7880 C C . ASP C 1 178 ? 43.689 45.392 93.982 1.00 90.70 175 ASP C C 1
ATOM 7881 O O . ASP C 1 178 ? 44.143 45.729 92.887 1.00 89.25 175 ASP C O 1
ATOM 7886 N N . ARG C 1 179 ? 44.220 45.794 95.134 1.00 90.29 176 ARG C N 1
ATOM 7887 C CA . ARG C 1 179 ? 45.478 46.533 95.187 1.00 88.27 176 ARG C CA 1
ATOM 7888 C C . ARG C 1 179 ? 46.351 45.977 96.304 1.00 89.10 176 ARG C C 1
ATOM 7889 O O . ARG C 1 179 ? 45.855 45.678 97.387 1.00 90.68 176 ARG C O 1
ATOM 7897 N N . ILE C 1 180 ? 47.642 45.814 96.027 1.00 88.29 177 ILE C N 1
ATOM 7898 C CA . ILE C 1 180 ? 48.606 45.337 97.024 1.00 89.26 177 ILE C CA 1
ATOM 7899 C C . ILE C 1 180 ? 49.947 46.059 96.881 1.00 88.07 177 ILE C C 1
ATOM 7900 O O . ILE C 1 180 ? 50.129 46.865 95.968 1.00 86.60 177 ILE C O 1
ATOM 7905 N N . ALA C 1 181 ? 50.879 45.763 97.786 1.00 88.99 178 ALA C N 1
ATOM 7906 C CA . ALA C 1 181 ? 52.238 46.302 97.721 1.00 88.31 178 ALA C CA 1
ATOM 7907 C C . ALA C 1 181 ? 53.219 45.375 98.421 1.00 89.93 178 ALA C C 1
ATOM 7908 O O . ALA C 1 181 ? 52.902 44.801 99.456 1.00 91.69 178 ALA C O 1
ATOM 7910 N N . SER C 1 182 ? 54.408 45.229 97.850 1.00 89.91 179 SER C N 1
ATOM 7911 C CA . SER C 1 182 ? 55.449 44.397 98.447 1.00 91.77 179 SER C CA 1
ATOM 7912 C C . SER C 1 182 ? 56.711 45.212 98.724 1.00 91.57 179 SER C C 1
ATOM 7913 O O . SER C 1 182 ? 57.170 45.963 97.856 1.00 90.24 179 SER C O 1
ATOM 7916 N N . LEU C 1 183 ? 57.271 45.062 99.924 1.00 92.95 180 LEU C N 1
ATOM 7917 C CA . LEU C 1 183 ? 58.495 45.775 100.287 1.00 93.02 180 LEU C CA 1
ATOM 7918 C C . LEU C 1 183 ? 59.694 44.846 100.420 1.00 94.68 180 LEU C C 1
ATOM 7919 O O . LEU C 1 183 ? 59.581 43.744 100.953 1.00 96.34 180 LEU C O 1
ATOM 7924 N N . ILE C 1 184 ? 60.837 45.313 99.922 1.00 94.62 181 ILE C N 1
ATOM 7925 C CA . ILE C 1 184 ? 62.119 44.618 100.048 1.00 96.58 181 ILE C CA 1
ATOM 7926 C C . ILE C 1 184 ? 63.225 45.619 100.406 1.00 97.04 181 ILE C C 1
ATOM 7927 O O . ILE C 1 184 ? 63.518 46.543 99.641 1.00 95.67 181 ILE C O 1
ATOM 7932 N N . ASN C 1 185 ? 63.834 45.438 101.573 1.00 99.41 182 ASN C N 1
ATOM 7933 C CA . ASN C 1 185 ? 65.027 46.197 101.927 1.00 100.50 182 ASN C CA 1
ATOM 7934 C C . ASN C 1 185 ? 66.275 45.462 101.451 1.00 101.71 182 ASN C C 1
ATOM 7935 O O . ASN C 1 185 ? 66.789 44.572 102.131 1.00 104.02 182 ASN C O 1
ATOM 7940 N N . SER C 1 186 ? 66.748 45.837 100.271 1.00 100.25 183 SER C N 1
ATOM 7941 C CA . SER C 1 186 ? 67.937 45.238 99.697 1.00 101.32 183 SER C CA 1
ATOM 7942 C C . SER C 1 186 ? 68.493 46.225 98.687 1.00 99.95 183 SER C C 1
ATOM 7943 O O . SER C 1 186 ? 67.719 46.947 98.063 1.00 97.87 183 SER C O 1
ATOM 7946 N N . PRO C 1 187 ? 69.831 46.275 98.520 1.00 101.31 184 PRO C N 1
ATOM 7947 C CA . PRO C 1 187 ? 70.862 45.473 99.184 1.00 104.09 184 PRO C CA 1
ATOM 7948 C C . PRO C 1 187 ? 71.375 46.064 100.510 1.00 105.64 184 PRO C C 1
ATOM 7949 O O . PRO C 1 187 ? 71.208 47.261 100.768 1.00 104.76 184 PRO C O 1
ATOM 7953 N N . GLY C 1 188 ? 71.988 45.216 101.335 1.00 108.05 185 GLY C N 1
ATOM 7954 C CA . GLY C 1 188 ? 72.523 45.629 102.634 1.00 110.08 185 GLY C CA 1
ATOM 7955 C C . GLY C 1 188 ? 71.476 45.711 103.735 1.00 110.11 185 GLY C C 1
ATOM 7956 O O . GLY C 1 188 ? 71.477 46.655 104.527 1.00 110.44 185 GLY C O 1
ATOM 7957 N N . ASN C 1 189 ? 70.603 44.705 103.791 1.00 110.10 186 ASN C N 1
ATOM 7958 C CA . ASN C 1 189 ? 69.433 44.689 104.677 1.00 109.47 186 ASN C CA 1
ATOM 7959 C C . ASN C 1 189 ? 69.702 44.994 106.150 1.00 111.06 186 ASN C C 1
ATOM 7960 O O . ASN C 1 189 ? 70.661 44.497 106.739 1.00 113.57 186 ASN C O 1
ATOM 7965 N N . ASN C 1 190 ? 68.846 45.842 106.717 1.00 109.65 187 ASN C N 1
ATOM 7966 C CA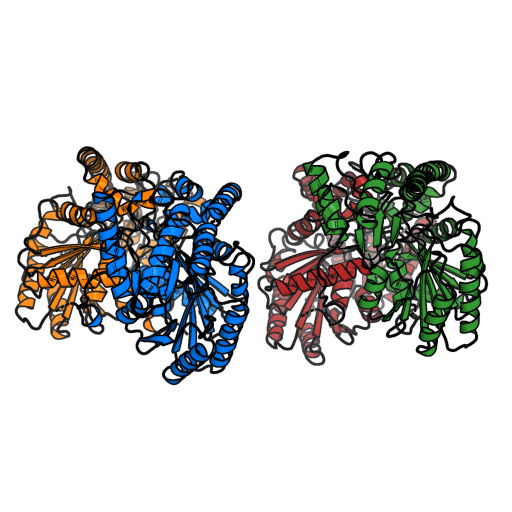 . ASN C 1 190 ? 68.687 45.957 108.156 1.00 110.52 187 ASN C CA 1
ATOM 7967 C C . ASN C 1 190 ? 67.581 44.974 108.555 1.00 110.40 187 ASN C C 1
ATOM 7968 O O . ASN C 1 190 ? 66.496 45.005 107.972 1.00 108.82 187 ASN C O 1
ATOM 7973 N N . PRO C 1 191 ? 67.836 44.106 109.554 1.00 112.38 188 PRO C N 1
ATOM 7974 C CA . PRO C 1 191 ? 69.014 43.990 110.419 1.00 114.48 188 PRO C CA 1
ATOM 7975 C C . PRO C 1 191 ? 70.084 42.973 109.988 1.00 116.22 188 PRO C C 1
ATOM 7976 O O . PRO C 1 191 ? 71.120 42.868 110.648 1.00 118.33 188 PRO C O 1
ATOM 7980 N N . THR C 1 192 ? 69.843 42.249 108.896 1.00 115.29 189 THR C N 1
ATOM 7981 C CA . THR C 1 192 ? 70.671 41.091 108.528 1.00 117.18 189 THR C CA 1
ATOM 7982 C C . THR C 1 192 ? 71.990 41.419 107.809 1.00 117.54 189 THR C C 1
ATOM 7983 O O . THR C 1 192 ? 73.050 40.894 108.167 1.00 120.07 189 THR C O 1
ATOM 7987 N N . GLY C 1 193 ? 71.914 42.274 106.793 1.00 115.04 190 GLY C N 1
ATOM 7988 C CA . GLY C 1 193 ? 73.057 42.553 105.926 1.00 115.00 190 GLY C CA 1
ATOM 7989 C C . GLY C 1 193 ? 73.030 41.671 104.692 1.00 114.40 190 GLY C C 1
ATOM 7990 O O . GLY C 1 193 ? 73.908 41.757 103.832 1.00 114.54 190 GLY C O 1
ATOM 7991 N N . TYR C 1 194 ? 72.012 40.819 104.616 1.00 113.76 191 TYR C N 1
ATOM 7992 C CA . TYR C 1 194 ? 71.832 39.910 103.496 1.00 113.46 191 TYR C CA 1
ATOM 7993 C C . TYR C 1 194 ? 71.261 40.637 102.280 1.00 110.41 191 TYR C C 1
ATOM 7994 O O . TYR C 1 194 ? 70.136 41.149 102.314 1.00 108.38 191 TYR C O 1
ATOM 8003 N N . SER C 1 195 ? 72.049 40.682 101.210 1.00 110.19 192 SER C N 1
ATOM 8004 C CA . SER C 1 195 ? 71.591 41.223 99.937 1.00 107.34 192 SER C CA 1
ATOM 8005 C C . SER C 1 195 ? 70.913 40.119 99.133 1.00 107.10 192 SER C C 1
ATOM 8006 O O . SER C 1 195 ? 71.449 39.013 99.019 1.00 109.39 192 SER C O 1
ATOM 8009 N N . LEU C 1 196 ? 69.729 40.409 98.598 1.00 104.51 193 LEU C N 1
ATOM 8010 C CA . LEU C 1 196 ? 69.124 39.536 97.601 1.00 103.91 193 LEU C CA 1
ATOM 8011 C C . LEU C 1 196 ? 69.976 39.630 96.351 1.00 103.64 193 LEU C C 1
ATOM 8012 O O . LEU C 1 196 ? 70.134 40.713 95.782 1.00 101.84 193 LEU C O 1
ATOM 8017 N N . SER C 1 197 ? 70.549 38.499 95.945 1.00 105.63 194 SER C N 1
ATOM 8018 C CA . SER C 1 197 ? 71.379 38.444 94.747 1.00 105.69 194 SER C CA 1
ATOM 8019 C C . SER C 1 197 ? 70.535 38.682 93.492 1.00 103.16 194 SER C C 1
ATOM 8020 O O . SER C 1 197 ? 69.303 38.791 93.562 1.00 101.53 194 SER C O 1
ATOM 8023 N N . ASP C 1 198 ? 71.207 38.763 92.348 1.00 102.88 195 ASP C N 1
ATOM 8024 C CA . ASP C 1 198 ? 70.549 39.059 91.084 1.00 100.47 195 ASP C CA 1
ATOM 8025 C C . ASP C 1 198 ? 69.521 37.994 90.690 1.00 100.60 195 ASP C C 1
ATOM 8026 O O . ASP C 1 198 ? 68.381 38.325 90.376 1.00 98.51 195 ASP C O 1
ATOM 8031 N N . GLU C 1 199 ? 69.916 36.722 90.737 1.00 103.29 196 GLU C N 1
ATOM 8032 C CA . GLU C 1 199 ? 69.025 35.613 90.355 1.00 103.93 196 GLU C CA 1
ATOM 8033 C C . GLU C 1 199 ? 67.847 35.400 91.317 1.00 103.71 196 GLU C C 1
ATOM 8034 O O . GLU C 1 199 ? 66.809 34.859 90.929 1.00 103.37 196 GLU C O 1
ATOM 8040 N N . GLU C 1 200 ? 68.013 35.828 92.565 1.00 104.09 197 GLU C N 1
ATOM 8041 C CA . GLU C 1 200 ? 66.927 35.791 93.542 1.00 103.80 197 GLU C CA 1
ATOM 8042 C C . GLU C 1 200 ? 65.866 36.838 93.208 1.00 100.62 197 GLU C C 1
ATOM 8043 O O . GLU C 1 200 ? 64.677 36.623 93.451 1.00 100.08 197 GLU C O 1
ATOM 8049 N N . TRP C 1 201 ? 66.312 37.961 92.644 1.00 98.63 198 TRP C N 1
ATOM 8050 C CA . TRP C 1 201 ? 65.424 39.029 92.176 1.00 95.78 198 TRP C CA 1
ATOM 8051 C C . TRP C 1 201 ? 64.628 38.649 90.957 1.00 94.76 198 TRP C C 1
ATOM 8052 O O . TRP C 1 201 ? 63.485 39.087 90.798 1.00 93.03 198 TRP C O 1
ATOM 8063 N N . ASP C 1 202 ? 65.236 37.848 90.079 1.00 95.91 199 ASP C N 1
ATOM 8064 C CA . ASP C 1 202 ? 64.580 37.350 88.865 1.00 95.26 199 ASP C CA 1
ATOM 8065 C C . ASP C 1 202 ? 63.277 36.627 89.174 1.00 95.75 199 ASP C C 1
ATOM 8066 O O . ASP C 1 202 ? 62.228 36.977 88.637 1.00 94.09 199 ASP C O 1
ATOM 8071 N N . GLU C 1 203 ? 63.350 35.630 90.053 1.00 98.22 200 GLU C N 1
ATOM 8072 C CA . GLU C 1 203 ? 62.178 34.849 90.441 1.00 99.19 200 GLU C CA 1
ATOM 8073 C C . GLU C 1 203 ? 61.146 35.696 91.193 1.00 97.49 200 GLU C C 1
ATOM 8074 O O . GLU C 1 203 ? 60.000 35.283 91.373 1.00 97.78 200 GLU C O 1
ATOM 8080 N N . VAL C 1 204 ? 61.562 36.885 91.618 1.00 95.90 201 VAL C N 1
ATOM 8081 C CA . VAL C 1 204 ? 60.673 37.818 92.297 1.00 94.34 201 VAL C CA 1
ATOM 8082 C C . VAL C 1 204 ? 59.799 38.567 91.287 1.00 91.84 201 VAL C C 1
ATOM 8083 O O . VAL C 1 204 ? 58.572 38.432 91.308 1.00 91.55 201 VAL C O 1
ATOM 8087 N N . ILE C 1 205 ? 60.428 39.336 90.399 1.00 90.13 202 ILE C N 1
ATOM 8088 C CA . ILE C 1 205 ? 59.682 40.169 89.445 1.00 87.80 202 ILE C CA 1
ATOM 8089 C C . ILE C 1 205 ? 58.970 39.362 88.349 1.00 87.86 202 ILE C C 1
ATOM 8090 O O . ILE C 1 205 ? 57.873 39.732 87.923 1.00 86.64 202 ILE C O 1
ATOM 8095 N N . THR C 1 206 ? 59.589 38.259 87.920 1.00 89.44 203 THR C N 1
ATOM 8096 C CA . THR C 1 206 ? 58.997 37.342 86.937 1.00 89.90 203 THR C CA 1
ATOM 8097 C C . THR C 1 206 ? 57.670 36.800 87.456 1.00 90.68 203 THR C C 1
ATOM 8098 O O . THR C 1 206 ? 56.700 36.683 86.707 1.00 90.10 203 THR C O 1
ATOM 8102 N N . PHE C 1 207 ? 57.638 36.482 88.746 1.00 92.13 204 PHE C N 1
ATOM 8103 C CA . PHE C 1 207 ? 56.420 36.030 89.398 1.00 93.16 204 PHE C CA 1
ATOM 8104 C C . PHE C 1 207 ? 55.403 37.163 89.490 1.00 91.06 204 PHE C C 1
ATOM 8105 O O . PHE C 1 207 ? 54.213 36.958 89.263 1.00 91.09 204 PHE C O 1
ATOM 8113 N N . LEU C 1 208 ? 55.884 38.358 89.819 1.00 89.35 205 LEU C N 1
ATOM 8114 C CA . LEU C 1 208 ? 55.019 39.520 89.994 1.00 87.53 205 LEU C CA 1
ATOM 8115 C C . LEU C 1 208 ? 54.276 39.902 88.713 1.00 85.97 205 LEU C C 1
ATOM 8116 O O . LEU C 1 208 ? 53.125 40.348 88.768 1.00 85.45 205 LEU C O 1
ATOM 8121 N N . LYS C 1 209 ? 54.937 39.715 87.570 1.00 85.30 206 LYS C N 1
ATOM 8122 C CA . LYS C 1 209 ? 54.323 39.945 86.259 1.00 83.87 206 LYS C CA 1
ATOM 8123 C C . LYS C 1 209 ? 53.149 38.994 86.010 1.00 85.11 206 LYS C C 1
ATOM 8124 O O . LYS C 1 209 ? 52.136 39.397 85.432 1.00 84.30 206 LYS C O 1
ATOM 8130 N N . GLU C 1 210 ? 53.296 37.741 86.449 1.00 87.25 207 GLU C N 1
ATOM 8131 C CA . GLU C 1 210 ? 52.262 36.709 86.288 1.00 88.90 207 GLU C CA 1
ATOM 8132 C C . GLU C 1 210 ? 50.954 37.102 86.961 1.00 88.90 207 GLU C C 1
ATOM 8133 O O . GLU C 1 210 ? 49.874 36.699 86.531 1.00 89.63 207 GLU C O 1
ATOM 8139 N N . LYS C 1 211 ? 51.068 37.891 88.021 1.00 88.26 208 LYS C N 1
ATOM 8140 C CA . LYS C 1 211 ? 49.920 38.304 88.808 1.00 88.43 208 LYS C CA 1
ATOM 8141 C C . LYS C 1 211 ? 49.274 39.517 88.155 1.00 86.15 208 LYS C C 1
ATOM 8142 O O . LYS C 1 211 ? 48.052 39.674 88.171 1.00 86.32 208 LYS C O 1
ATOM 8148 N N . ALA C 1 212 ? 50.115 40.362 87.569 1.00 84.14 209 ALA C N 1
ATOM 8149 C CA . ALA C 1 212 ? 49.672 41.536 86.826 1.00 82.17 209 ALA C CA 1
ATOM 8150 C C . ALA C 1 212 ? 48.791 41.194 85.613 1.00 82.18 209 ALA C C 1
ATOM 8151 O O . ALA C 1 212 ? 48.042 42.049 85.135 1.00 81.06 209 ALA C O 1
ATOM 8153 N N . GLU C 1 213 ? 48.881 39.950 85.133 1.00 83.53 210 GLU C N 1
ATOM 8154 C CA . GLU C 1 213 ? 48.085 39.467 83.994 1.00 83.87 210 GLU C CA 1
ATOM 8155 C C . GLU C 1 213 ? 46.584 39.704 84.159 1.00 84.39 210 GLU C C 1
ATOM 8156 O O . GLU C 1 213 ? 45.864 39.894 83.180 1.00 83.90 210 GLU C O 1
ATOM 8162 N N . ASP C 1 214 ? 46.118 39.674 85.403 1.00 89.67 211 ASP C N 1
ATOM 8163 C CA . ASP C 1 214 ? 44.772 40.112 85.732 1.00 89.95 211 ASP C CA 1
ATOM 8164 C C . ASP C 1 214 ? 44.769 41.638 85.669 1.00 86.32 211 ASP C C 1
ATOM 8165 O O . ASP C 1 214 ? 45.496 42.296 86.422 1.00 84.78 211 ASP C O 1
ATOM 8170 N N . LYS C 1 215 ? 43.970 42.202 84.764 1.00 85.55 212 LYS C N 1
ATOM 8171 C CA . LYS C 1 215 ? 43.919 43.664 84.611 1.00 83.27 212 LYS C CA 1
ATOM 8172 C C . LYS C 1 215 ? 42.848 44.285 85.516 1.00 84.43 212 LYS C C 1
ATOM 8173 O O . LYS C 1 215 ? 42.092 45.172 85.110 1.00 84.37 212 LYS C O 1
ATOM 8179 N N . ASP C 1 216 ? 42.801 43.785 86.748 1.00 86.43 213 ASP C N 1
ATOM 8180 C CA . ASP C 1 216 ? 42.012 44.364 87.826 1.00 88.59 213 ASP C CA 1
ATOM 8181 C C . ASP C 1 216 ? 42.943 44.618 88.998 1.00 88.60 213 ASP C C 1
ATOM 8182 O O . ASP C 1 216 ? 42.766 45.582 89.744 1.00 89.37 213 ASP C O 1
ATOM 8187 N N . LYS C 1 217 ? 43.939 43.745 89.145 1.00 88.46 214 LYS C N 1
ATOM 8188 C CA . LYS C 1 217 ? 44.920 43.841 90.227 1.00 88.86 214 LYS C CA 1
ATOM 8189 C C . LYS C 1 217 ? 45.950 44.942 89.970 1.00 85.23 214 LYS C C 1
ATOM 8190 O O . LYS C 1 217 ? 46.287 45.240 88.821 1.00 82.74 214 LYS C O 1
ATOM 8196 N N . LYS C 1 218 ? 46.430 45.546 91.055 1.00 85.70 215 LYS C N 1
ATOM 8197 C CA . LYS C 1 218 ? 47.367 46.663 90.989 1.00 83.14 215 LYS C CA 1
ATOM 8198 C C . LYS C 1 218 ? 48.454 46.461 92.034 1.00 83.53 215 LYS C C 1
ATOM 8199 O O . LYS C 1 218 ? 48.206 46.577 93.233 1.00 86.28 215 LYS C O 1
ATOM 8205 N N . ILE C 1 219 ? 49.656 46.142 91.563 1.00 81.46 216 ILE C N 1
ATOM 8206 C CA . ILE C 1 219 ? 50.773 45.787 92.434 1.00 82.07 216 ILE C CA 1
ATOM 8207 C C . ILE C 1 219 ? 51.816 46.905 92.471 1.00 80.22 216 ILE C C 1
ATOM 8208 O O . ILE C 1 219 ? 52.104 47.529 91.447 1.00 78.29 216 ILE C O 1
ATOM 8213 N N . THR C 1 220 ? 52.379 47.150 93.652 1.00 81.53 217 THR C N 1
ATOM 8214 C CA . THR C 1 220 ? 53.416 48.162 93.814 1.00 80.41 217 THR C CA 1
ATOM 8215 C C . THR C 1 220 ? 54.614 47.634 94.602 1.00 81.39 217 THR C C 1
ATOM 8216 O O . THR C 1 220 ? 54.542 47.456 95.816 1.00 84.11 217 THR C O 1
ATOM 8220 N N . LEU C 1 221 ? 55.714 47.382 93.902 1.00 80.09 218 LEU C N 1
ATOM 8221 C CA . LEU C 1 221 ? 56.953 46.954 94.543 1.00 81.33 218 LEU C CA 1
ATOM 8222 C C . LEU C 1 221 ? 57.721 48.174 95.067 1.00 81.37 218 LEU C C 1
ATOM 8223 O O . LEU C 1 221 ? 57.901 49.159 94.345 1.00 80.11 218 LEU C O 1
ATOM 8228 N N . ILE C 1 222 ? 58.157 48.103 96.326 1.00 83.61 219 ILE C N 1
ATOM 8229 C CA . ILE C 1 222 ? 58.850 49.215 96.984 1.00 84.36 219 ILE C CA 1
ATOM 8230 C C . ILE C 1 222 ? 60.234 48.776 97.459 1.00 85.66 219 ILE C C 1
ATOM 8231 O O . ILE C 1 222 ? 60.353 47.963 98.374 1.00 87.98 219 ILE C O 1
ATOM 8236 N N . VAL C 1 223 ? 61.274 49.324 96.832 1.00 85.08 220 VAL C N 1
ATOM 8237 C CA . VAL C 1 223 ? 62.651 48.878 97.071 1.00 86.63 220 VAL C CA 1
ATOM 8238 C C . VAL C 1 223 ? 63.481 49.923 97.829 1.00 88.29 220 VAL C C 1
ATOM 8239 O O . VAL C 1 223 ? 64.025 50.861 97.241 1.00 87.85 220 VAL C O 1
ATOM 8243 N N . ASP C 1 224 ? 63.565 49.746 99.144 1.00 91.21 221 ASP C N 1
ATOM 8244 C CA . ASP C 1 224 ? 64.361 50.609 100.009 1.00 93.59 221 ASP C CA 1
ATOM 8245 C C . ASP C 1 224 ? 65.842 50.254 99.885 1.00 94.32 221 ASP C C 1
ATOM 8246 O O . ASP C 1 224 ? 66.289 49.234 100.422 1.00 96.15 221 ASP C O 1
ATOM 8251 N N . VAL C 1 225 ? 66.595 51.095 99.180 1.00 93.80 222 VAL C N 1
ATOM 8252 C CA . VAL C 1 225 ? 68.029 50.855 98.971 1.00 95.18 222 VAL C CA 1
ATOM 8253 C C . VAL C 1 225 ? 68.908 51.762 99.828 1.00 97.86 222 VAL C C 1
ATOM 8254 O O . VAL C 1 225 ? 69.918 52.289 99.355 1.00 98.99 222 VAL C O 1
ATOM 8258 N N . ALA C 1 226 ? 68.528 51.926 101.092 1.00 99.81 223 ALA C N 1
ATOM 8259 C CA . ALA C 1 226 ? 69.221 52.846 101.985 1.00 102.81 223 ALA C CA 1
ATOM 8260 C C . ALA C 1 226 ? 70.720 52.562 102.050 1.00 104.66 223 ALA C C 1
ATOM 8261 O O . ALA C 1 226 ? 71.530 53.488 101.981 1.00 106.06 223 ALA C O 1
ATOM 8263 N N . TYR C 1 227 ? 71.078 51.280 102.143 1.00 105.35 224 TYR C N 1
ATOM 8264 C CA . TYR C 1 227 ? 72.473 50.866 102.331 1.00 107.90 224 TYR C CA 1
ATOM 8265 C C . TYR C 1 227 ? 73.171 50.438 101.042 1.00 107.11 224 TYR C C 1
ATOM 8266 O O . TYR C 1 227 ? 74.212 49.772 101.084 1.00 109.30 224 TYR C O 1
ATOM 8275 N N . LEU C 1 228 ? 72.600 50.844 99.908 1.00 104.49 225 LEU C N 1
ATOM 8276 C CA . LEU C 1 228 ? 73.123 50.518 98.576 1.00 104.50 225 LEU C CA 1
ATOM 8277 C C . LEU C 1 228 ? 74.652 50.522 98.502 1.00 107.68 225 LEU C C 1
ATOM 8278 O O . LEU C 1 228 ? 75.250 49.566 98.007 1.00 109.02 225 LEU C O 1
ATOM 8283 N N . GLU C 1 229 ? 75.270 51.592 99.004 1.00 109.07 226 GLU C N 1
ATOM 8284 C CA . GLU C 1 229 ? 76.726 51.740 98.973 1.00 112.60 226 GLU C CA 1
ATOM 8285 C C . GLU C 1 229 ? 77.368 51.056 100.176 1.00 114.20 226 GLU C C 1
ATOM 8286 O O . GLU C 1 229 ? 78.262 50.224 100.028 1.00 116.64 226 GLU C O 1
ATOM 8292 N N . ALA C 1 231 ? 76.843 47.290 100.213 1.00 108.28 228 ALA C N 1
ATOM 8293 C CA . ALA C 1 231 ? 76.441 45.938 99.835 1.00 109.20 228 ALA C CA 1
ATOM 8294 C C . ALA C 1 231 ? 77.249 45.411 98.649 1.00 111.93 228 ALA C C 1
ATOM 8295 O O . ALA C 1 231 ? 76.921 44.378 98.054 1.00 113.04 228 ALA C O 1
ATOM 8297 N N . GLY C 1 232 ? 78.319 46.132 98.331 1.00 113.75 229 GLY C N 1
ATOM 8298 C CA . GLY C 1 232 ? 79.227 45.775 97.251 1.00 117.68 229 GLY C CA 1
ATOM 8299 C C . GLY C 1 232 ? 80.109 46.962 96.923 1.00 119.08 229 GLY C C 1
ATOM 8300 O O . GLY C 1 232 ? 80.230 47.893 97.719 1.00 117.74 229 GLY C O 1
ATOM 8301 N N . ASP C 1 233 ? 80.711 46.934 95.739 1.00 122.61 230 ASP C N 1
ATOM 8302 C CA . ASP C 1 233 ? 81.633 47.985 95.307 1.00 125.66 230 ASP C CA 1
ATOM 8303 C C . ASP C 1 233 ? 80.979 48.993 94.353 1.00 123.81 230 ASP C C 1
ATOM 8304 O O . ASP C 1 233 ? 81.589 49.402 93.363 1.00 128.20 230 ASP C O 1
ATOM 8309 N N . GLY C 1 234 ? 79.747 49.394 94.676 1.00 118.15 231 GLY C N 1
ATOM 8310 C CA . GLY C 1 234 ? 78.963 50.342 93.866 1.00 116.30 231 GLY C CA 1
ATOM 8311 C C . GLY C 1 234 ? 78.731 49.827 92.457 1.00 118.20 231 GLY C C 1
ATOM 8312 O O . GLY C 1 234 ? 79.321 50.342 91.503 1.00 122.85 231 GLY C O 1
ATOM 8313 N N . ASP C 1 235 ? 77.850 48.828 92.331 1.00 115.28 232 ASP C N 1
ATOM 8314 C CA . ASP C 1 235 ? 77.852 47.898 91.194 1.00 118.25 232 ASP C CA 1
ATOM 8315 C C . ASP C 1 235 ? 79.028 46.947 91.457 1.00 123.29 232 ASP C C 1
ATOM 8316 O O . ASP C 1 235 ? 80.165 47.407 91.588 1.00 127.37 232 ASP C O 1
ATOM 8321 N N . GLN C 1 236 ? 78.799 45.633 91.533 1.00 123.89 233 GLN C N 1
ATOM 8322 C CA . GLN C 1 236 ? 77.599 44.919 91.064 1.00 121.19 233 GLN C CA 1
ATOM 8323 C C . GLN C 1 236 ? 76.284 45.064 91.839 1.00 114.35 233 GLN C C 1
ATOM 8324 O O . GLN C 1 236 ? 75.226 44.803 91.271 1.00 112.01 233 GLN C O 1
ATOM 8330 N N . GLN C 1 237 ? 76.334 45.452 93.114 1.00 111.85 234 GLN C N 1
ATOM 8331 C CA . GLN C 1 237 ? 75.125 45.459 93.957 1.00 106.80 234 GLN C CA 1
ATOM 8332 C C . GLN C 1 237 ? 73.972 46.264 93.359 1.00 102.58 234 GLN C C 1
ATOM 8333 O O . GLN C 1 237 ? 72.839 46.186 93.840 1.00 99.06 234 GLN C O 1
ATOM 8339 N N . ARG C 1 238 ? 74.281 47.031 92.314 1.00 126.04 235 ARG C N 1
ATOM 8340 C CA . ARG C 1 238 ? 73.298 47.816 91.568 1.00 121.11 235 ARG C CA 1
ATOM 8341 C C . ARG C 1 238 ? 72.626 47.034 90.429 1.00 117.53 235 ARG C C 1
ATOM 8342 O O . ARG C 1 238 ? 71.465 47.289 90.108 1.00 113.27 235 ARG C O 1
ATOM 8350 N N . LYS C 1 239 ? 73.356 46.086 89.835 1.00 119.83 236 LYS C N 1
ATOM 8351 C CA . LYS C 1 239 ? 72.907 45.344 88.643 1.00 117.20 236 LYS C CA 1
ATOM 8352 C C . LYS C 1 239 ? 71.429 44.937 88.653 1.00 111.80 236 LYS C C 1
ATOM 8353 O O . LYS C 1 239 ? 70.788 44.912 87.601 1.00 109.65 236 LYS C O 1
ATOM 8359 N N . PHE C 1 240 ? 70.893 44.636 89.836 1.00 110.65 237 PHE C N 1
ATOM 8360 C CA . PHE C 1 240 ? 69.507 44.173 89.965 1.00 107.04 237 PHE C CA 1
ATOM 8361 C C . PHE C 1 240 ? 68.468 45.185 89.467 1.00 104.38 237 PHE C C 1
ATOM 8362 O O . PHE C 1 240 ? 67.328 44.816 89.173 1.00 102.22 237 PHE C O 1
ATOM 8370 N N . PHE C 1 241 ? 68.876 46.451 89.364 1.00 105.48 238 PHE C N 1
ATOM 8371 C CA . PHE C 1 241 ? 68.000 47.530 88.896 1.00 104.18 238 PHE C CA 1
ATOM 8372 C C . PHE C 1 241 ? 67.550 47.386 87.434 1.00 104.03 238 PHE C C 1
ATOM 8373 O O . PHE C 1 241 ? 66.567 48.006 87.027 1.00 103.52 238 PHE C O 1
ATOM 8381 N N . GLU C 1 242 ? 68.261 46.571 86.653 1.00 105.18 239 GLU C N 1
ATOM 8382 C CA . GLU C 1 242 ? 67.898 46.307 85.252 1.00 105.52 239 GLU C CA 1
ATOM 8383 C C . GLU C 1 242 ? 66.569 45.570 85.094 1.00 103.08 239 GLU C C 1
ATOM 8384 O O . GLU C 1 242 ? 65.863 45.760 84.106 1.00 103.79 239 GLU C O 1
ATOM 8390 N N . LYS C 1 243 ? 66.237 44.737 86.075 1.00 101.39 240 LYS C N 1
ATOM 8391 C CA . LYS C 1 243 ? 65.064 43.864 86.013 1.00 100.25 240 LYS C CA 1
ATOM 8392 C C . LYS C 1 243 ? 63.721 44.593 86.158 1.00 100.24 240 LYS C C 1
ATOM 8393 O O . LYS C 1 243 ? 62.661 43.974 86.041 1.00 100.51 240 LYS C O 1
ATOM 8399 N N . PHE C 1 244 ? 63.769 45.900 86.404 1.00 100.68 241 PHE C N 1
ATOM 8400 C CA . PHE C 1 244 ? 62.554 46.711 86.537 1.00 101.39 241 PHE C CA 1
ATOM 8401 C C . PHE C 1 244 ? 62.081 47.269 85.190 1.00 103.77 241 PHE C C 1
ATOM 8402 O O . PHE C 1 244 ? 61.003 47.871 85.095 1.00 105.62 241 PHE C O 1
ATOM 8410 N N . SER C 1 245 ? 62.891 47.053 84.155 1.00 104.56 242 SER C N 1
ATOM 8411 C CA . SER C 1 245 ? 62.594 47.527 82.807 1.00 107.89 242 SER C CA 1
ATOM 8412 C C . SER C 1 245 ? 61.333 46.886 82.248 1.00 109.30 242 SER C C 1
ATOM 8413 O O . SER C 1 245 ? 61.075 45.705 82.478 1.00 107.47 242 SER C O 1
ATOM 8416 N N . ASN C 1 246 ? 60.551 47.691 81.529 1.00 71.44 243 ASN C N 1
ATOM 8417 C CA . ASN C 1 246 ? 59.426 47.224 80.705 1.00 71.43 243 ASN C CA 1
ATOM 8418 C C . ASN C 1 246 ? 58.402 46.343 81.421 1.00 72.45 243 ASN C C 1
ATOM 8419 O O . ASN C 1 246 ? 57.896 45.367 80.858 1.00 73.48 243 ASN C O 1
ATOM 8424 N N . LEU C 1 247 ? 58.110 46.703 82.668 1.00 72.44 244 LEU C N 1
ATOM 8425 C CA . LEU C 1 247 ? 57.098 46.021 83.466 1.00 73.78 244 LEU C CA 1
ATOM 8426 C C . LEU C 1 247 ? 55.706 46.457 83.015 1.00 73.38 244 LEU C C 1
ATOM 8427 O O . LEU C 1 247 ? 55.555 47.553 82.475 1.00 71.84 244 LEU C O 1
ATOM 8432 N N . PRO C 1 248 ? 54.688 45.595 83.219 1.00 75.14 245 PRO C N 1
ATOM 8433 C CA . PRO C 1 248 ? 53.298 45.934 82.892 1.00 75.54 245 PRO C CA 1
ATOM 8434 C C . PRO C 1 248 ? 52.800 47.251 83.498 1.00 74.58 245 PRO C C 1
ATOM 8435 O O . PRO C 1 248 ? 53.386 47.779 84.450 1.00 73.86 245 PRO C O 1
ATOM 8439 N N . ARG C 1 249 ? 51.712 47.753 82.923 1.00 74.87 246 ARG C N 1
ATOM 8440 C CA . ARG C 1 249 ? 51.156 49.066 83.235 1.00 74.10 246 ARG C CA 1
ATOM 8441 C C . ARG C 1 249 ? 50.534 49.098 84.633 1.00 75.54 246 ARG C C 1
ATOM 8442 O O . ARG C 1 249 ? 50.387 50.167 85.233 1.00 74.79 246 ARG C O 1
ATOM 8450 N N . ASN C 1 250 ? 50.192 47.917 85.146 1.00 77.88 247 ASN C N 1
ATOM 8451 C CA . ASN C 1 250 ? 49.613 47.779 86.485 1.00 79.97 247 ASN C CA 1
ATOM 8452 C C . ASN C 1 250 ? 50.599 47.271 87.546 1.00 80.29 247 ASN C C 1
ATOM 8453 O O . ASN C 1 250 ? 50.187 46.845 88.627 1.00 82.61 247 ASN C O 1
ATOM 8458 N N . LEU C 1 251 ? 51.892 47.320 87.233 1.00 78.40 248 LEU C N 1
ATOM 8459 C CA . LEU C 1 251 ? 52.939 46.994 88.201 1.00 78.90 248 LEU C CA 1
ATOM 8460 C C . LEU C 1 251 ? 53.948 48.137 88.316 1.00 76.71 248 LEU C C 1
ATOM 8461 O O . LEU C 1 251 ? 54.709 48.414 87.385 1.00 75.03 248 LEU C O 1
ATOM 8466 N N . PHE C 1 252 ? 53.943 48.791 89.476 1.00 77.20 249 PHE C N 1
ATOM 8467 C CA . PHE C 1 252 ? 54.704 50.016 89.693 1.00 75.45 249 PHE C CA 1
ATOM 8468 C C . PHE C 1 252 ? 55.832 49.815 90.702 1.00 76.56 249 PHE C C 1
ATOM 8469 O O . PHE C 1 252 ? 55.695 49.047 91.651 1.00 79.05 249 PHE C O 1
ATOM 8477 N N . VAL C 1 253 ? 56.946 50.511 90.489 1.00 75.28 250 VAL C N 1
ATOM 8478 C CA . VAL C 1 253 ? 58.114 50.389 91.362 1.00 76.68 250 VAL C CA 1
ATOM 8479 C C . VAL C 1 253 ? 58.499 51.743 91.953 1.00 75.94 250 VAL C C 1
ATOM 8480 O O . VAL C 1 253 ? 58.634 52.726 91.223 1.00 73.85 250 VAL C O 1
ATOM 8484 N N . VAL C 1 254 ? 58.667 51.788 93.274 1.00 77.97 251 VAL C N 1
ATOM 8485 C CA . VAL C 1 254 ? 59.198 52.975 93.948 1.00 77.84 251 VAL C CA 1
ATOM 8486 C C . VAL C 1 254 ? 60.461 52.619 94.726 1.00 80.26 251 VAL C C 1
ATOM 8487 O O . VAL C 1 254 ? 60.403 51.952 95.760 1.00 82.98 251 VAL C O 1
ATOM 8491 N N . VAL C 1 255 ? 61.601 53.061 94.214 1.00 79.91 252 VAL C N 1
ATOM 8492 C CA . VAL C 1 255 ? 62.870 52.873 94.900 1.00 82.64 252 VAL C CA 1
ATOM 8493 C C . VAL C 1 255 ? 63.114 54.062 95.832 1.00 83.32 252 VAL C C 1
ATOM 8494 O O . VAL C 1 255 ? 63.111 55.217 95.396 1.00 81.20 252 VAL C O 1
ATOM 8498 N N . ALA C 1 256 ? 63.311 53.765 97.115 1.00 86.64 253 ALA C N 1
ATOM 8499 C CA . ALA C 1 256 ? 63.500 54.790 98.140 1.00 88.08 253 ALA C CA 1
ATOM 8500 C C . ALA C 1 256 ? 64.975 55.153 98.316 1.00 90.17 253 ALA C C 1
ATOM 8501 O O . ALA C 1 256 ? 65.760 54.362 98.851 1.00 93.33 253 ALA C O 1
ATOM 8503 N N . PHE C 1 257 ? 65.341 56.350 97.855 1.00 89.00 254 PHE C N 1
ATOM 8504 C CA . PHE C 1 257 ? 66.712 56.849 97.963 1.00 91.30 254 PHE C CA 1
ATOM 8505 C C . PHE C 1 257 ? 66.918 57.567 99.288 1.00 94.07 254 PHE C C 1
ATOM 8506 O O . PHE C 1 257 ? 65.981 58.145 99.833 1.00 93.21 254 PHE C O 1
ATOM 8514 N N . SER C 1 258 ? 68.146 57.524 99.799 1.00 98.07 255 SER C N 1
ATOM 8515 C CA . SER C 1 258 ? 68.503 58.225 101.033 1.00 101.41 255 SER C CA 1
ATOM 8516 C C . SER C 1 258 ? 69.961 58.669 101.024 1.00 104.36 255 SER C C 1
ATOM 8517 O O . SER C 1 258 ? 70.835 57.955 100.531 1.00 106.16 255 SER C O 1
ATOM 8528 N N . SER C 1 260 ? 71.251 59.763 104.015 1.00 115.59 257 SER C N 1
ATOM 8529 C CA . SER C 1 260 ? 71.612 59.529 105.412 1.00 120.78 257 SER C CA 1
ATOM 8530 C C . SER C 1 260 ? 72.862 58.676 105.553 1.00 125.14 257 SER C C 1
ATOM 8531 O O . SER C 1 260 ? 73.744 58.988 106.350 1.00 129.11 257 SER C O 1
ATOM 8534 N N . LYS C 1 261 ? 72.937 57.616 104.755 1.00 124.29 258 LYS C N 1
ATOM 8535 C CA . LYS C 1 261 ? 74.034 56.660 104.836 1.00 128.54 258 LYS C CA 1
ATOM 8536 C C . LYS C 1 261 ? 75.090 56.890 103.760 1.00 127.81 258 LYS C C 1
ATOM 8537 O O . LYS C 1 261 ? 76.276 57.000 104.073 1.00 132.17 258 LYS C O 1
ATOM 8543 N N . SER C 1 262 ? 74.657 56.971 102.502 1.00 122.38 259 SER C N 1
ATOM 8544 C CA . SER C 1 262 ? 75.577 57.118 101.373 1.00 121.71 259 SER C CA 1
ATOM 8545 C C . SER C 1 262 ? 76.481 58.345 101.499 1.00 123.18 259 SER C C 1
ATOM 8546 O O . SER C 1 262 ? 77.627 58.324 101.052 1.00 125.81 259 SER C O 1
ATOM 8549 N N . HIS C 1 263 ? 75.963 59.399 102.125 1.00 121.40 260 HIS C N 1
ATOM 8550 C CA . HIS C 1 263 ? 76.691 60.658 102.270 1.00 122.60 260 HIS C CA 1
ATOM 8551 C C . HIS C 1 263 ? 76.786 61.105 103.706 1.00 125.84 260 HIS C C 1
ATOM 8552 O O . HIS C 1 263 ? 76.951 62.297 103.988 1.00 126.02 260 HIS C O 1
ATOM 8559 N N . THR C 1 264 ? 76.685 60.136 104.619 1.00 128.68 261 THR C N 1
ATOM 8560 C CA . THR C 1 264 ? 76.796 60.337 106.082 1.00 132.68 261 THR C CA 1
ATOM 8561 C C . THR C 1 264 ? 75.861 61.394 106.688 1.00 130.10 261 THR C C 1
ATOM 8562 O O . THR C 1 264 ? 75.942 61.687 107.881 1.00 133.43 261 THR C O 1
ATOM 8566 N N . ALA C 1 265 ? 74.968 61.948 105.872 1.00 124.39 262 ALA C N 1
ATOM 8567 C CA . ALA C 1 265 ? 74.116 63.051 106.300 1.00 121.87 262 ALA C CA 1
ATOM 8568 C C . ALA C 1 265 ? 72.775 62.560 106.842 1.00 119.99 262 ALA C C 1
ATOM 8569 O O . ALA C 1 265 ? 71.739 62.688 106.183 1.00 115.35 262 ALA C O 1
ATOM 8571 N N . TYR C 1 266 ? 72.806 62.004 108.050 1.00 124.02 263 TYR C N 1
ATOM 8572 C CA . TYR C 1 266 ? 71.611 61.443 108.680 1.00 123.42 263 TYR C CA 1
ATOM 8573 C C . TYR C 1 266 ? 70.573 62.521 109.004 1.00 120.57 263 TYR C C 1
ATOM 8574 O O . TYR C 1 266 ? 69.448 62.487 108.497 1.00 116.62 263 TYR C O 1
ATOM 8583 N N . GLY C 1 267 ? 70.972 63.484 109.832 1.00 122.87 264 GLY C N 1
ATOM 8584 C CA . GLY C 1 267 ? 70.065 64.502 110.357 1.00 121.11 264 GLY C CA 1
ATOM 8585 C C . GLY C 1 267 ? 69.817 65.704 109.464 1.00 116.49 264 GLY C C 1
ATOM 8586 O O . GLY C 1 267 ? 69.362 66.744 109.941 1.00 116.23 264 GLY C O 1
ATOM 8587 N N . LEU C 1 268 ? 70.121 65.572 108.175 1.00 113.18 265 LEU C N 1
ATOM 8588 C CA . LEU C 1 268 ? 69.785 66.610 107.204 1.00 108.53 265 LEU C CA 1
ATOM 8589 C C . LEU C 1 268 ? 68.433 66.344 106.553 1.00 103.94 265 LEU C C 1
ATOM 8590 O O . LEU C 1 268 ? 67.783 67.269 106.066 1.00 100.42 265 LEU C O 1
ATOM 8595 N N . ARG C 1 269 ? 68.020 65.077 106.560 1.00 104.01 266 ARG C N 1
ATOM 8596 C CA . ARG C 1 269 ? 66.696 64.646 106.089 1.00 100.66 266 ARG C CA 1
ATOM 8597 C C . ARG C 1 269 ? 66.501 64.848 104.580 1.00 96.05 266 ARG C C 1
ATOM 8598 O O . ARG C 1 269 ? 65.632 65.615 104.145 1.00 93.07 266 ARG C O 1
ATOM 8606 N N . SER C 1 270 ? 67.312 64.142 103.792 1.00 95.65 267 SER C N 1
ATOM 8607 C CA . SER C 1 270 ? 67.289 64.264 102.334 1.00 91.79 267 SER C CA 1
ATOM 8608 C C . SER C 1 270 ? 67.314 62.918 101.623 1.00 91.09 267 SER C C 1
ATOM 8609 O O . SER C 1 270 ? 68.221 62.104 101.818 1.00 93.87 267 SER C O 1
ATOM 8612 N N . GLY C 1 271 ? 66.296 62.710 100.794 1.00 87.53 268 GLY C N 1
ATOM 8613 C CA . GLY C 1 271 ? 66.162 61.525 99.953 1.00 86.14 268 GLY C CA 1
ATOM 8614 C C . GLY C 1 271 ? 65.110 61.776 98.889 1.00 81.90 268 GLY C C 1
ATOM 8615 O O . GLY C 1 271 ? 64.679 62.916 98.692 1.00 80.15 268 GLY C O 1
ATOM 8616 N N . ALA C 1 272 ? 64.691 60.714 98.207 1.00 80.70 269 ALA C N 1
ATOM 8617 C CA . ALA C 1 272 ? 63.668 60.827 97.172 1.00 77.28 269 ALA C CA 1
ATOM 8618 C C . ALA C 1 272 ? 62.846 59.553 97.039 1.00 77.08 269 ALA C C 1
ATOM 8619 O O . ALA C 1 272 ? 63.284 58.474 97.448 1.00 79.23 269 ALA C O 1
ATOM 8621 N N . ALA C 1 273 ? 61.647 59.704 96.479 1.00 74.80 270 ALA C N 1
ATOM 8622 C CA . ALA C 1 273 ? 60.834 58.581 96.013 1.00 74.32 270 ALA C CA 1
ATOM 8623 C C . ALA C 1 273 ? 60.937 58.527 94.495 1.00 71.90 270 ALA C C 1
ATOM 8624 O O . ALA C 1 273 ? 60.524 59.463 93.807 1.00 69.93 270 ALA C O 1
ATOM 8626 N N . VAL C 1 274 ? 61.496 57.436 93.977 1.00 72.24 271 VAL C N 1
ATOM 8627 C CA . VAL C 1 274 ? 61.767 57.319 92.547 1.00 70.41 271 VAL C CA 1
ATOM 8628 C C . VAL C 1 274 ? 60.804 56.327 91.897 1.00 69.78 271 VAL C C 1
ATOM 8629 O O . VAL C 1 274 ? 60.883 55.124 92.147 1.00 71.31 271 VAL C O 1
ATOM 8633 N N . GLY C 1 275 ? 59.898 56.843 91.068 1.00 67.77 272 GLY C N 1
ATOM 8634 C CA . GLY C 1 275 ? 58.876 56.026 90.409 1.00 67.33 272 GLY C CA 1
ATOM 8635 C C . GLY C 1 275 ? 59.290 55.483 89.051 1.00 66.47 272 GLY C C 1
ATOM 8636 O O . GLY C 1 275 ? 59.831 56.212 88.224 1.00 65.36 272 GLY C O 1
ATOM 8637 N N . ILE C 1 276 ? 59.034 54.196 88.829 1.00 67.29 273 ILE C N 1
ATOM 8638 C CA . ILE C 1 276 ? 59.345 53.530 87.564 1.00 66.82 273 ILE C CA 1
ATOM 8639 C C . ILE C 1 276 ? 58.055 52.979 86.970 1.00 66.63 273 ILE C C 1
ATOM 8640 O O . ILE C 1 276 ? 57.354 52.200 87.613 1.00 67.99 273 ILE C O 1
ATOM 8645 N N . SER C 1 277 ? 57.746 53.390 85.744 1.00 65.39 274 SER C N 1
ATOM 8646 C CA . SER C 1 277 ? 56.563 52.907 85.034 1.00 65.53 274 SER C CA 1
ATOM 8647 C C . SER C 1 277 ? 56.801 52.880 83.530 1.00 64.89 274 SER C C 1
ATOM 8648 O O . SER C 1 277 ? 57.572 53.685 83.008 1.00 63.97 274 SER C O 1
ATOM 8651 N N . SER C 1 278 ? 56.141 51.954 82.835 1.00 65.67 275 SER C N 1
ATOM 8652 C CA . SER C 1 278 ? 56.190 51.913 81.370 1.00 65.43 275 SER C CA 1
ATOM 8653 C C . SER C 1 278 ? 55.034 52.718 80.761 1.00 65.09 275 SER C C 1
ATOM 8654 O O . SER C 1 278 ? 54.665 52.535 79.595 1.00 65.55 275 SER C O 1
ATOM 8657 N N . SER C 1 279 ? 54.476 53.609 81.573 1.00 64.57 276 SER C N 1
ATOM 8658 C CA . SER C 1 279 ? 53.437 54.525 81.145 1.00 64.50 276 SER C CA 1
ATOM 8659 C C . SER C 1 279 ? 53.785 55.929 81.626 1.00 63.21 276 SER C C 1
ATOM 8660 O O . SER C 1 279 ? 53.951 56.160 82.828 1.00 62.95 276 SER C O 1
ATOM 8663 N N . LYS C 1 280 ? 53.904 56.852 80.674 1.00 62.64 277 LYS C N 1
ATOM 8664 C CA . LYS C 1 280 ? 54.244 58.247 80.951 1.00 61.64 277 LYS C CA 1
ATOM 8665 C C . LYS C 1 280 ? 53.137 58.941 81.749 1.00 61.97 277 LYS C C 1
ATOM 8666 O O . LYS C 1 280 ? 53.415 59.693 82.687 1.00 61.31 277 LYS C O 1
ATOM 8672 N N . GLU C 1 281 ? 51.887 58.672 81.373 1.00 63.36 278 GLU C N 1
ATOM 8673 C CA . GLU C 1 281 ? 50.720 59.209 82.078 1.00 64.35 278 GLU C CA 1
ATOM 8674 C C . GLU C 1 281 ? 50.707 58.799 83.557 1.00 64.62 278 GLU C C 1
ATOM 8675 O O . GLU C 1 281 ? 50.372 59.608 84.426 1.00 64.74 278 GLU C O 1
ATOM 8681 N N . ILE C 1 282 ? 51.103 57.557 83.833 1.00 64.98 279 ILE C N 1
ATOM 8682 C CA . ILE C 1 282 ? 51.214 57.052 85.205 1.00 65.59 279 ILE C CA 1
ATOM 8683 C C . ILE C 1 282 ? 52.298 57.786 86.016 1.00 64.28 279 ILE C C 1
ATOM 8684 O O . ILE C 1 282 ? 52.126 58.027 87.212 1.00 64.90 279 ILE C O 1
ATOM 8689 N N . ILE C 1 283 ? 53.394 58.160 85.358 1.00 62.87 280 ILE C N 1
ATOM 8690 C CA . ILE C 1 283 ? 54.477 58.914 86.003 1.00 61.94 280 ILE C CA 1
ATOM 8691 C C . ILE C 1 283 ? 54.080 60.366 86.277 1.00 61.46 280 ILE C C 1
ATOM 8692 O O . ILE C 1 283 ? 54.454 60.923 87.307 1.00 61.39 280 ILE C O 1
ATOM 8697 N N . GLU C 1 284 ? 53.313 60.966 85.367 1.00 61.42 281 GLU C N 1
ATOM 8698 C CA . GLU C 1 284 ? 52.766 62.313 85.571 1.00 61.31 281 GLU C CA 1
ATOM 8699 C C . GLU C 1 284 ? 51.691 62.339 86.655 1.00 62.63 281 GLU C C 1
ATOM 8700 O O . GLU C 1 284 ? 51.404 63.386 87.242 1.00 62.70 281 GLU C O 1
ATOM 8706 N N . GLU C 1 285 ? 51.099 61.178 86.900 1.00 64.00 282 GLU C N 1
ATOM 8707 C CA . GLU C 1 285 ? 50.125 60.983 87.963 1.00 65.84 282 GLU C CA 1
ATOM 8708 C C . GLU C 1 285 ? 50.848 60.795 89.300 1.00 65.97 282 GLU C C 1
ATOM 8709 O O . GLU C 1 285 ? 50.426 61.337 90.323 1.00 66.91 282 GLU C O 1
ATOM 8715 N N . PHE C 1 286 ? 51.936 60.022 89.267 1.00 65.36 283 PHE C N 1
ATOM 8716 C CA . PHE C 1 286 ? 52.844 59.816 90.403 1.00 65.68 283 PHE C CA 1
ATOM 8717 C C . PHE C 1 286 ? 53.380 61.145 90.927 1.00 64.79 283 PHE C C 1
ATOM 8718 O O . PHE C 1 286 ? 53.424 61.373 92.138 1.00 65.82 283 PHE C O 1
ATOM 8726 N N . GLU C 1 287 ? 53.781 62.012 90.002 1.00 63.14 284 GLU C N 1
ATOM 8727 C CA . GLU C 1 287 ? 54.317 63.317 90.342 1.00 62.34 284 GLU C CA 1
ATOM 8728 C C . GLU C 1 287 ? 53.258 64.183 91.009 1.00 63.10 284 GLU C C 1
ATOM 8729 O O . GLU C 1 287 ? 53.465 64.655 92.126 1.00 63.72 284 GLU C O 1
ATOM 8735 N N . ALA C 1 288 ? 52.119 64.357 90.339 1.00 63.39 285 ALA C N 1
ATOM 8736 C CA . ALA C 1 288 ? 51.021 65.170 90.865 1.00 64.53 285 ALA C CA 1
ATOM 8737 C C . ALA C 1 288 ? 50.446 64.642 92.188 1.00 66.67 285 ALA C C 1
ATOM 8738 O O . ALA C 1 288 ? 49.835 65.401 92.952 1.00 67.82 285 ALA C O 1
ATOM 8740 N N . SER C 1 289 ? 50.647 63.351 92.455 1.00 67.45 286 SER C N 1
ATOM 8741 C CA . SER C 1 289 ? 50.222 62.749 93.715 1.00 69.81 286 SER C CA 1
ATOM 8742 C C . SER C 1 289 ? 51.183 63.107 94.838 1.00 69.91 286 SER C C 1
ATOM 8743 O O . SER C 1 289 ? 50.802 63.772 95.801 1.00 71.22 286 SER C O 1
ATOM 8746 N N . LEU C 1 290 ? 52.429 62.664 94.703 1.00 68.88 287 LEU C N 1
ATOM 8747 C CA . LEU C 1 290 ? 53.439 62.857 95.739 1.00 69.43 287 LEU C CA 1
ATOM 8748 C C . LEU C 1 290 ? 53.825 64.316 95.968 1.00 68.53 287 LEU C C 1
ATOM 8749 O O . LEU C 1 290 ? 54.198 64.678 97.084 1.00 69.80 287 LEU C O 1
ATOM 8754 N N . ALA C 1 291 ? 53.735 65.145 94.923 1.00 66.66 288 ALA C N 1
ATOM 8755 C CA . ALA C 1 291 ? 53.997 66.592 95.038 1.00 65.84 288 ALA C CA 1
ATOM 8756 C C . ALA C 1 291 ? 52.966 67.273 95.935 1.00 67.32 288 ALA C C 1
ATOM 8757 O O . ALA C 1 291 ? 53.301 68.144 96.744 1.00 67.72 288 ALA C O 1
ATOM 8759 N N . HIS C 1 292 ? 51.711 66.861 95.778 1.00 68.43 289 HIS C N 1
ATOM 8760 C CA . HIS C 1 292 ? 50.631 67.288 96.653 1.00 70.59 289 HIS C CA 1
ATOM 8761 C C . HIS C 1 292 ? 50.866 66.788 98.048 1.00 72.78 289 HIS C C 1
ATOM 8762 O O . HIS C 1 292 ? 50.578 67.484 99.016 1.00 74.35 289 HIS C O 1
ATOM 8769 N N . SER C 1 293 ? 51.405 65.578 98.164 1.00 99.37 290 SER C N 1
ATOM 8770 C CA . SER C 1 293 ? 51.724 64.995 99.465 1.00 101.16 290 SER C CA 1
ATOM 8771 C C . SER C 1 293 ? 52.980 65.595 100.108 1.00 100.89 290 SER C C 1
ATOM 8772 O O . SER C 1 293 ? 53.099 65.616 101.334 1.00 102.69 290 SER C O 1
ATOM 8775 N N . ALA C 1 294 ? 53.907 66.085 99.287 1.00 98.96 291 ALA C N 1
ATOM 8776 C CA . ALA C 1 294 ? 55.105 66.755 99.794 1.00 98.90 291 ALA C CA 1
ATOM 8777 C C . ALA C 1 294 ? 54.758 68.142 100.313 1.00 99.96 291 ALA C C 1
ATOM 8778 O O . ALA C 1 294 ? 55.300 68.580 101.331 1.00 101.31 291 ALA C O 1
ATOM 8780 N N . ARG C 1 295 ? 53.849 68.817 99.607 1.00 99.55 292 ARG C N 1
ATOM 8781 C CA . ARG C 1 295 ? 53.361 70.141 99.995 1.00 100.71 292 ARG C CA 1
ATOM 8782 C C . ARG C 1 295 ? 52.590 70.095 101.311 1.00 103.55 292 ARG C C 1
ATOM 8783 O O . ARG C 1 295 ? 52.709 71.001 102.136 1.00 105.18 292 ARG C O 1
ATOM 8791 N N . CYS C 1 296 ? 51.806 69.037 101.496 1.00 104.46 293 CYS C N 1
ATOM 8792 C CA . CYS C 1 296 ? 50.957 68.896 102.676 1.00 107.46 293 CYS C CA 1
ATOM 8793 C C . CYS C 1 296 ? 51.710 68.444 103.918 1.00 108.96 293 CYS C C 1
ATOM 8794 O O . CYS C 1 296 ? 51.389 68.864 105.025 1.00 111.61 293 CYS C O 1
ATOM 8797 N N . ASN C 1 297 ? 52.711 67.594 103.729 1.00 107.54 294 ASN C N 1
ATOM 8798 C CA . ASN C 1 297 ? 53.415 66.990 104.852 1.00 108.90 294 ASN C CA 1
ATOM 8799 C C . ASN C 1 297 ? 54.655 67.743 105.319 1.00 108.88 294 ASN C C 1
ATOM 8800 O O . ASN C 1 297 ? 54.931 67.788 106.519 1.00 111.07 294 ASN C O 1
ATOM 8805 N N . TRP C 1 298 ? 55.395 68.337 104.385 1.00 106.70 295 TRP C N 1
ATOM 8806 C CA . TRP C 1 298 ? 56.603 69.090 104.742 1.00 106.85 295 TRP C CA 1
ATOM 8807 C C . TRP C 1 298 ? 56.826 70.357 103.953 1.00 105.68 295 TRP C C 1
ATOM 8808 O O . TRP C 1 298 ? 57.839 71.033 104.148 1.00 105.95 295 TRP C O 1
ATOM 8819 N N . SER C 1 299 ? 55.874 70.702 103.084 1.00 104.57 296 SER C N 1
ATOM 8820 C CA . SER C 1 299 ? 55.980 71.849 102.157 1.00 103.17 296 SER C CA 1
ATOM 8821 C C . SER C 1 299 ? 57.121 71.727 101.143 1.00 100.75 296 SER C C 1
ATOM 8822 O O . SER C 1 299 ? 56.888 71.807 99.938 1.00 98.79 296 SER C O 1
ATOM 8825 N N . ASN C 1 300 ? 58.344 71.556 101.638 1.00 101.06 297 ASN C N 1
ATOM 8826 C CA . ASN C 1 300 ? 59.523 71.313 100.802 1.00 99.26 297 ASN C CA 1
ATOM 8827 C C . ASN C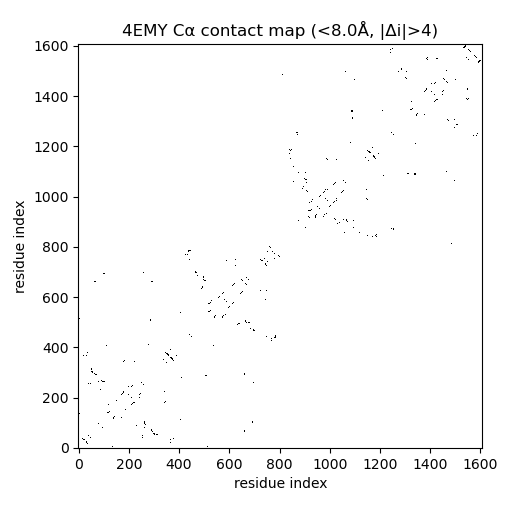 1 300 ? 60.652 70.644 101.590 1.00 100.08 297 ASN C C 1
ATOM 8828 O O . ASN C 1 300 ? 60.552 70.474 102.804 1.00 102.07 297 ASN C O 1
ATOM 8833 N N . GLY C 1 301 ? 61.715 70.255 100.894 1.00 98.76 298 GLY C N 1
ATOM 8834 C CA . GLY C 1 301 ? 62.822 69.529 101.514 1.00 99.36 298 GLY C CA 1
ATOM 8835 C C . GLY C 1 301 ? 63.914 70.420 102.073 1.00 100.81 298 GLY C C 1
ATOM 8836 O O . GLY C 1 301 ? 63.780 71.649 102.108 1.00 101.66 298 GLY C O 1
ATOM 8837 N N . THR C 1 302 ? 64.999 69.789 102.516 1.00 101.33 299 THR C N 1
ATOM 8838 C CA . THR C 1 302 ? 66.152 70.503 103.056 1.00 102.88 299 THR C CA 1
ATOM 8839 C C . THR C 1 302 ? 67.013 71.009 101.898 1.00 101.68 299 THR C C 1
ATOM 8840 O O . THR C 1 302 ? 67.901 70.303 101.404 1.00 100.98 299 THR C O 1
ATOM 8844 N N . HIS C 1 303 ? 66.732 72.243 101.480 1.00 101.52 300 HIS C N 1
ATOM 8845 C CA . HIS C 1 303 ? 67.298 72.834 100.260 1.00 100.31 300 HIS C CA 1
ATOM 8846 C C . HIS C 1 303 ? 68.801 72.812 100.203 1.00 101.22 300 HIS C C 1
ATOM 8847 O O . HIS C 1 303 ? 69.386 72.712 99.121 1.00 100.17 300 HIS C O 1
ATOM 8854 N N . ALA C 1 304 ? 69.437 72.910 101.368 1.00 103.35 301 ALA C N 1
ATOM 8855 C CA . ALA C 1 304 ? 70.889 72.840 101.457 1.00 104.59 301 ALA C CA 1
ATOM 8856 C C . ALA C 1 304 ? 71.393 71.456 101.053 1.00 103.26 301 ALA C C 1
ATOM 8857 O O . ALA C 1 304 ? 72.330 71.337 100.261 1.00 103.07 301 ALA C O 1
ATOM 8859 N N . ALA C 1 305 ? 70.746 70.420 101.584 1.00 102.46 302 ALA C N 1
ATOM 8860 C CA . ALA C 1 305 ? 71.167 69.037 101.371 1.00 101.49 302 ALA C CA 1
ATOM 8861 C C . ALA C 1 305 ? 71.070 68.645 99.907 1.00 99.34 302 ALA C C 1
ATOM 8862 O O . ALA C 1 305 ? 71.982 68.022 99.360 1.00 99.26 302 ALA C O 1
ATOM 8864 N N . GLN C 1 306 ? 69.960 69.028 99.283 1.00 97.75 303 GLN C N 1
ATOM 8865 C CA . GLN C 1 306 ? 69.745 68.813 97.858 1.00 95.83 303 GLN C CA 1
ATOM 8866 C C . GLN C 1 306 ? 70.856 69.461 97.035 1.00 96.28 303 GLN C C 1
ATOM 8867 O O . GLN C 1 306 ? 71.272 68.914 96.013 1.00 95.55 303 GLN C O 1
ATOM 8873 N N . ASN C 1 307 ? 71.342 70.612 97.500 1.00 97.77 304 ASN C N 1
ATOM 8874 C CA . ASN C 1 307 ? 72.399 71.353 96.812 1.00 98.67 304 ASN C CA 1
ATOM 8875 C C . ASN C 1 307 ? 73.793 70.726 96.903 1.00 100.05 304 ASN C C 1
ATOM 8876 O O . ASN C 1 307 ? 74.641 70.973 96.040 1.00 100.59 304 ASN C O 1
ATOM 8881 N N . ILE C 1 308 ? 74.028 69.925 97.940 1.00 100.76 305 ILE C N 1
ATOM 8882 C CA . ILE C 1 308 ? 75.304 69.217 98.082 1.00 102.08 305 ILE C CA 1
ATOM 8883 C C . ILE C 1 308 ? 75.427 68.169 96.979 1.00 100.66 305 ILE C C 1
ATOM 8884 O O . ILE C 1 308 ? 76.433 68.118 96.267 1.00 101.54 305 ILE C O 1
ATOM 8889 N N . LEU C 1 309 ? 74.383 67.354 96.840 1.00 98.73 306 LEU C N 1
ATOM 8890 C CA . LEU C 1 309 ? 74.324 66.304 95.828 1.00 97.51 306 LEU C CA 1
ATOM 8891 C C . LEU C 1 309 ? 74.553 66.849 94.421 1.00 97.15 306 LEU C C 1
ATOM 8892 O O . LEU C 1 309 ? 75.149 66.172 93.580 1.00 97.36 306 LEU C O 1
ATOM 8897 N N . ILE C 1 310 ? 74.082 68.072 94.179 1.00 96.79 307 ILE C N 1
ATOM 8898 C CA . ILE C 1 310 ? 74.308 68.754 92.905 1.00 96.64 307 ILE C CA 1
ATOM 8899 C C . ILE C 1 310 ? 75.786 69.109 92.753 1.00 98.89 307 ILE C C 1
ATOM 8900 O O . ILE C 1 310 ? 76.375 68.898 91.692 1.00 99.30 307 ILE C O 1
ATOM 8905 N N . GLU C 1 311 ? 76.381 69.631 93.823 1.00 100.63 308 GLU C N 1
ATOM 8906 C CA . GLU C 1 311 ? 77.792 70.006 93.813 1.00 103.19 308 GLU C CA 1
ATOM 8907 C C . GLU C 1 311 ? 78.705 68.788 93.694 1.00 104.11 308 GLU C C 1
ATOM 8908 O O . GLU C 1 311 ? 79.746 68.850 93.039 1.00 105.78 308 GLU C O 1
ATOM 8914 N N . LEU C 1 312 ? 78.295 67.679 94.306 1.00 103.19 309 LEU C N 1
ATOM 8915 C CA . LEU C 1 312 ? 79.043 66.419 94.250 1.00 103.94 309 LEU C CA 1
ATOM 8916 C C . LEU C 1 312 ? 78.994 65.717 92.885 1.00 103.15 309 LEU C C 1
ATOM 8917 O O . LEU C 1 312 ? 79.280 64.521 92.780 1.00 103.31 309 LEU C O 1
ATOM 8922 N N . GLU C 1 313 ? 78.648 66.469 91.845 1.00 102.51 310 GLU C N 1
ATOM 8923 C CA . GLU C 1 313 ? 78.558 65.924 90.498 1.00 102.01 310 GLU C CA 1
ATOM 8924 C C . GLU C 1 313 ? 79.543 66.609 89.544 1.00 103.92 310 GLU C C 1
ATOM 8925 O O . GLU C 1 313 ? 79.574 66.315 88.345 1.00 103.98 310 GLU C O 1
ATOM 8931 N N . ARG C 1 314 ? 80.353 67.517 90.083 1.00 105.79 311 ARG C N 1
ATOM 8932 C CA . ARG C 1 314 ? 81.422 68.150 89.311 1.00 108.19 311 ARG C CA 1
ATOM 8933 C C . ARG C 1 314 ? 82.581 67.168 89.175 1.00 110.39 311 ARG C C 1
ATOM 8934 O O . ARG C 1 314 ? 82.839 66.379 90.089 1.00 110.66 311 ARG C O 1
ATOM 8942 N N . ALA C 1 315 ? 83.276 67.222 88.038 1.00 112.16 312 ALA C N 1
ATOM 8943 C CA . ALA C 1 315 ? 84.394 66.312 87.750 1.00 114.61 312 ALA C CA 1
ATOM 8944 C C . ALA C 1 315 ? 85.478 66.314 88.837 1.00 117.00 312 ALA C C 1
ATOM 8945 O O . ALA C 1 315 ? 86.059 65.270 89.139 1.00 118.05 312 ALA C O 1
ATOM 8947 N N . GLU C 1 316 ? 85.727 67.486 89.422 1.00 118.04 313 GLU C N 1
ATOM 8948 C CA . GLU C 1 316 ? 86.754 67.660 90.457 1.00 120.67 313 GLU C CA 1
ATOM 8949 C C . GLU C 1 316 ? 86.288 67.269 91.866 1.00 119.33 313 GLU C C 1
ATOM 8950 O O . GLU C 1 316 ? 87.066 66.722 92.650 1.00 120.98 313 GLU C O 1
ATOM 8956 N N . ASN C 1 317 ? 85.020 67.543 92.172 1.00 116.53 314 ASN C N 1
ATOM 8957 C CA . ASN C 1 317 ? 84.456 67.297 93.503 1.00 115.40 314 ASN C CA 1
ATOM 8958 C C . ASN C 1 317 ? 83.888 65.894 93.686 1.00 113.52 314 ASN C C 1
ATOM 8959 O O . ASN C 1 317 ? 83.615 65.472 94.812 1.00 112.99 314 ASN C O 1
ATOM 8964 N N . LYS C 1 318 ? 83.695 65.177 92.582 1.00 112.78 315 LYS C N 1
ATOM 8965 C CA . LYS C 1 318 ? 83.224 63.799 92.659 1.00 111.45 315 LYS C CA 1
ATOM 8966 C C . LYS C 1 318 ? 84.395 62.850 92.901 1.00 113.76 315 LYS C C 1
ATOM 8967 O O . LYS C 1 318 ? 84.317 61.982 93.771 1.00 113.44 315 LYS C O 1
ATOM 8973 N N . LYS C 1 319 ? 85.476 63.037 92.139 1.00 116.34 316 LYS C N 1
ATOM 8974 C CA . LYS C 1 319 ? 86.690 62.215 92.247 1.00 118.99 316 LYS C CA 1
ATOM 8975 C C . LYS C 1 319 ? 87.261 62.185 93.663 1.00 120.28 316 LYS C C 1
ATOM 8976 O O . LYS C 1 319 ? 87.810 61.169 94.096 1.00 121.22 316 LYS C O 1
ATOM 8982 N N . ILE C 1 320 ? 87.128 63.308 94.368 1.00 120.56 317 ILE C N 1
ATOM 8983 C CA . ILE C 1 320 ? 87.517 63.418 95.774 1.00 121.81 317 ILE C CA 1
ATOM 8984 C C . ILE C 1 320 ? 86.556 62.626 96.662 1.00 119.47 317 ILE C C 1
ATOM 8985 O O . ILE C 1 320 ? 86.988 61.901 97.560 1.00 120.29 317 ILE C O 1
ATOM 8990 N N . TYR C 1 321 ? 85.260 62.755 96.392 1.00 116.83 318 TYR C N 1
ATOM 8991 C CA . TYR C 1 321 ? 84.245 62.012 97.130 1.00 114.78 318 TYR C CA 1
ATOM 8992 C C . TYR C 1 321 ? 84.274 60.510 96.835 1.00 114.25 318 TYR C C 1
ATOM 8993 O O . TYR C 1 321 ? 84.111 59.700 97.749 1.00 113.91 318 TYR C O 1
ATOM 9002 N N . GLU C 1 322 ? 84.471 60.150 95.566 1.00 114.39 319 GLU C N 1
ATOM 9003 C CA . GLU C 1 322 ? 84.518 58.743 95.138 1.00 114.24 319 GLU C CA 1
ATOM 9004 C C . GLU C 1 322 ? 85.707 57.992 95.745 1.00 116.55 319 GLU C C 1
ATOM 9005 O O . GLU C 1 322 ? 85.586 56.822 96.114 1.00 116.15 319 GLU C O 1
ATOM 9011 N N . GLN C 1 323 ? 86.847 58.677 95.838 1.00 119.13 320 GLN C N 1
ATOM 9012 C CA . GLN C 1 323 ? 88.049 58.143 96.482 1.00 121.70 320 GLN C CA 1
ATOM 9013 C C . GLN C 1 323 ? 87.828 57.957 97.988 1.00 121.25 320 GLN C C 1
ATOM 9014 O O . GLN C 1 323 ? 88.287 56.974 98.575 1.00 122.00 320 GLN C O 1
ATOM 9020 N N . GLU C 1 324 ? 87.119 58.908 98.598 1.00 120.22 321 GLU C N 1
ATOM 9021 C CA . GLU C 1 324 ? 86.791 58.857 100.025 1.00 119.96 321 GLU C CA 1
ATOM 9022 C C . GLU C 1 324 ? 85.607 57.934 100.319 1.00 117.42 321 GLU C C 1
ATOM 9023 O O . GLU C 1 324 ? 85.395 57.530 101.464 1.00 117.27 321 GLU C O 1
ATOM 9029 N N . LEU C 1 325 ? 84.837 57.609 99.284 1.00 115.69 322 LEU C N 1
ATOM 9030 C CA . LEU C 1 325 ? 83.743 56.657 99.416 1.00 113.69 322 LEU C CA 1
ATOM 9031 C C . LEU C 1 325 ? 84.287 55.231 99.471 1.00 114.56 322 LEU C C 1
ATOM 9032 O O . LEU C 1 325 ? 83.733 54.378 100.168 1.00 113.70 322 LEU C O 1
ATOM 9037 N N . VAL C 1 326 ? 85.377 54.990 98.739 1.00 116.53 323 VAL C N 1
ATOM 9038 C CA . VAL C 1 326 ? 86.065 53.693 98.735 1.00 117.84 323 VAL C CA 1
ATOM 9039 C C . VAL C 1 326 ? 86.804 53.459 100.061 1.00 119.37 323 VAL C C 1
ATOM 9040 O O . VAL C 1 326 ? 86.914 52.319 100.516 1.00 119.62 323 VAL C O 1
ATOM 9044 N N . ASP C 1 327 ? 87.292 54.538 100.676 1.00 120.64 324 ASP C N 1
ATOM 9045 C CA . ASP C 1 327 ? 87.946 54.474 101.992 1.00 122.28 324 ASP C CA 1
ATOM 9046 C C . ASP C 1 327 ? 87.006 53.995 103.098 1.00 120.74 324 ASP C C 1
ATOM 9047 O O . ASP C 1 327 ? 87.361 53.121 103.891 1.00 121.47 324 ASP C O 1
ATOM 9052 N N . LEU C 1 328 ? 85.811 54.577 103.136 1.00 118.84 325 LEU C N 1
ATOM 9053 C CA . LEU C 1 328 ? 84.819 54.292 104.167 1.00 117.62 325 LEU C CA 1
ATOM 9054 C C . LEU C 1 328 ? 84.118 52.952 103.931 1.00 116.17 325 LEU C C 1
ATOM 9055 O O . LEU C 1 328 ? 83.645 52.314 104.876 1.00 115.77 325 LEU C O 1
ATOM 9060 N N . ARG C 1 329 ? 84.062 52.543 102.663 1.00 115.66 326 ARG C N 1
ATOM 9061 C CA . ARG C 1 329 ? 83.443 51.284 102.245 1.00 114.68 326 ARG C CA 1
ATOM 9062 C C . ARG C 1 329 ? 84.308 50.082 102.639 1.00 116.21 326 ARG C C 1
ATOM 9063 O O . ARG C 1 329 ? 83.797 49.081 103.151 1.00 115.65 326 ARG C O 1
ATOM 9071 N N . ASN C 1 330 ? 85.615 50.196 102.390 1.00 118.35 327 ASN C N 1
ATOM 9072 C CA . ASN C 1 330 ? 86.602 49.182 102.777 1.00 120.22 327 ASN C CA 1
ATOM 9073 C C . ASN C 1 330 ? 86.747 49.063 104.291 1.00 120.84 327 ASN C C 1
ATOM 9074 O O . ASN C 1 330 ? 87.052 47.986 104.809 1.00 121.51 327 ASN C O 1
ATOM 9087 N N . LEU C 1 332 ? 84.328 49.409 106.485 1.00 118.34 329 LEU C N 1
ATOM 9088 C CA . LEU C 1 332 ? 83.179 48.689 107.031 1.00 117.14 329 LEU C CA 1
ATOM 9089 C C . LEU C 1 332 ? 83.216 47.195 106.698 1.00 117.15 329 LEU C C 1
ATOM 9090 O O . LEU C 1 332 ? 82.824 46.361 107.521 1.00 117.12 329 LEU C O 1
ATOM 9095 N N . LYS C 1 333 ? 83.685 46.869 105.492 1.00 117.42 330 LYS C N 1
ATOM 9096 C CA . LYS C 1 333 ? 83.717 45.483 105.007 1.00 117.69 330 LYS C CA 1
ATOM 9097 C C . LYS C 1 333 ? 84.845 44.650 105.630 1.00 119.54 330 LYS C C 1
ATOM 9098 O O . LYS C 1 333 ? 84.667 43.455 105.879 1.00 119.73 330 LYS C O 1
ATOM 9104 N N . SER C 1 334 ? 85.997 45.277 105.874 1.00 121.06 331 SER C N 1
ATOM 9105 C CA . SER C 1 334 ? 87.116 44.601 106.536 1.00 122.97 331 SER C CA 1
ATOM 9106 C C . SER C 1 334 ? 86.831 44.357 108.018 1.00 122.97 331 SER C C 1
ATOM 9107 O O . SER C 1 334 ? 87.366 43.416 108.606 1.00 124.06 331 SER C O 1
ATOM 9110 N N . ARG C 1 335 ? 85.992 45.209 108.610 1.00 121.98 332 ARG C N 1
ATOM 9111 C CA . ARG C 1 335 ? 85.442 44.975 109.947 1.00 121.95 332 ARG C CA 1
ATOM 9112 C C . ARG C 1 335 ? 84.529 43.748 109.927 1.00 121.04 332 ARG C C 1
ATOM 9113 O O . ARG C 1 335 ? 84.568 42.918 110.838 1.00 121.71 332 ARG C O 1
ATOM 9121 N N . ALA C 1 336 ? 83.708 43.650 108.882 1.00 119.77 333 ALA C N 1
ATOM 9122 C CA . ALA C 1 336 ? 82.803 42.518 108.698 1.00 119.16 333 ALA C CA 1
ATOM 9123 C C . ALA C 1 336 ? 83.511 41.284 108.122 1.00 120.19 333 ALA C C 1
ATOM 9124 O O . ALA C 1 336 ? 82.937 40.194 108.089 1.00 120.08 333 ALA C O 1
ATOM 9126 N N . ASP C 1 337 ? 84.753 41.469 107.670 1.00 121.45 334 ASP C N 1
ATOM 9127 C CA . ASP C 1 337 ? 85.635 40.361 107.292 1.00 122.98 334 ASP C CA 1
ATOM 9128 C C . ASP C 1 337 ? 86.122 39.627 108.536 1.00 124.13 334 ASP C C 1
ATOM 9129 O O . ASP C 1 337 ? 86.095 38.395 108.586 1.00 124.70 334 ASP C O 1
ATOM 9134 N N . VAL C 1 338 ? 86.564 40.398 109.531 1.00 124.72 335 VAL C N 1
ATOM 9135 C CA . VAL C 1 338 ? 87.043 39.867 110.815 1.00 125.91 335 VAL C CA 1
ATOM 9136 C C . VAL C 1 338 ? 85.907 39.198 111.601 1.00 125.12 335 VAL C C 1
ATOM 9137 O O . VAL C 1 338 ? 86.130 38.204 112.294 1.00 126.00 335 VAL C O 1
ATOM 9141 N N . PHE C 1 339 ? 84.695 39.740 111.477 1.00 123.72 336 PHE C N 1
ATOM 9142 C CA . PHE C 1 339 ? 83.514 39.179 112.132 1.00 123.17 336 PHE C CA 1
ATOM 9143 C C . PHE C 1 339 ? 83.125 37.819 111.553 1.00 123.26 336 PHE C C 1
ATOM 9144 O O . PHE C 1 339 ? 82.790 36.899 112.304 1.00 123.75 336 PHE C O 1
ATOM 9152 N N . VAL C 1 340 ? 83.164 37.707 110.223 1.00 123.06 337 VAL C N 1
ATOM 9153 C CA . VAL C 1 340 ? 82.877 36.448 109.516 1.00 123.53 337 VAL C CA 1
ATOM 9154 C C . VAL C 1 340 ? 83.916 35.368 109.860 1.00 125.27 337 VAL C C 1
ATOM 9155 O O . VAL C 1 340 ? 83.562 34.204 110.073 1.00 125.82 337 VAL C O 1
ATOM 9159 N N . THR C 1 341 ? 85.186 35.770 109.928 1.00 126.32 338 THR C N 1
ATOM 9160 C CA . THR C 1 341 ? 86.288 34.876 110.302 1.00 128.12 338 THR C CA 1
ATOM 9161 C C . THR C 1 341 ? 86.160 34.406 111.755 1.00 128.55 338 THR C C 1
ATOM 9162 O O . THR C 1 341 ? 86.419 33.239 112.058 1.00 129.61 338 THR C O 1
ATOM 9166 N N . ALA C 1 342 ? 85.752 35.316 112.639 1.00 127.98 339 ALA C N 1
ATOM 9167 C CA . ALA C 1 342 ? 85.640 35.025 114.072 1.00 128.63 339 ALA C CA 1
ATOM 9168 C C . ALA C 1 342 ? 84.384 34.229 114.432 1.00 128.23 339 ALA C C 1
ATOM 9169 O O . ALA C 1 342 ? 84.443 33.331 115.272 1.00 129.15 339 ALA C O 1
ATOM 9171 N N . ALA C 1 343 ? 83.255 34.558 113.805 1.00 127.08 340 ALA C N 1
ATOM 9172 C CA . ALA C 1 343 ? 82.030 33.775 113.972 1.00 127.02 340 ALA C CA 1
ATOM 9173 C C . ALA C 1 343 ? 82.224 32.352 113.438 1.00 128.06 340 ALA C C 1
ATOM 9174 O O . ALA C 1 343 ? 81.670 31.395 113.987 1.00 128.76 340 ALA C O 1
ATOM 9176 N N . LYS C 1 344 ? 83.016 32.233 112.369 1.00 128.43 341 LYS C N 1
ATOM 9177 C CA . LYS C 1 344 ? 83.449 30.947 111.810 1.00 129.74 341 LYS C CA 1
ATOM 9178 C C . LYS C 1 344 ? 84.328 30.189 112.809 1.00 131.10 341 LYS C C 1
ATOM 9179 O O . LYS C 1 344 ? 84.203 28.972 112.965 1.00 132.13 341 LYS C O 1
ATOM 9185 N N . GLU C 1 345 ? 85.207 30.927 113.485 1.00 131.25 342 GLU C N 1
ATOM 9186 C CA . GLU C 1 345 ? 86.175 30.353 114.418 1.00 132.62 342 GLU C CA 1
ATOM 9187 C C . GLU C 1 345 ? 85.547 29.974 115.762 1.00 132.74 342 GLU C C 1
ATOM 9188 O O . GLU C 1 345 ? 85.935 28.973 116.370 1.00 133.90 342 GLU C O 1
ATOM 9194 N N . ASN C 1 346 ? 84.582 30.775 116.214 1.00 131.67 343 ASN C N 1
ATOM 9195 C CA . ASN C 1 346 ? 83.923 30.563 117.506 1.00 131.95 343 ASN C CA 1
ATOM 9196 C C . ASN C 1 346 ? 82.602 29.797 117.396 1.00 131.76 343 ASN C C 1
ATOM 9197 O O . ASN C 1 346 ? 81.724 29.923 118.259 1.00 131.79 343 ASN C O 1
ATOM 9202 N N . LYS C 1 347 ? 82.482 29.000 116.331 1.00 131.82 344 LYS C N 1
ATOM 9203 C CA . LYS C 1 347 ? 81.305 28.162 116.061 1.00 132.02 344 LYS C CA 1
ATOM 9204 C C . LYS C 1 347 ? 80.004 28.935 116.290 1.00 131.11 344 LYS C C 1
ATOM 9205 O O . LYS C 1 347 ? 79.151 28.528 117.083 1.00 131.78 344 LYS C O 1
ATOM 9211 N N . LEU C 1 348 ? 79.877 30.059 115.590 1.00 129.73 345 LEU C N 1
ATOM 9212 C CA . LEU C 1 348 ? 78.743 30.962 115.750 1.00 128.85 345 LEU C CA 1
ATOM 9213 C C . LEU C 1 348 ? 77.927 31.030 114.466 1.00 128.15 345 LEU C C 1
ATOM 9214 O O . LEU C 1 348 ? 78.454 31.370 113.404 1.00 127.50 345 LEU C O 1
ATOM 9219 N N . THR C 1 349 ? 76.641 30.698 114.574 1.00 128.58 346 THR C N 1
ATOM 9220 C CA . THR C 1 349 ? 75.723 30.742 113.436 1.00 128.15 346 THR C CA 1
ATOM 9221 C C . THR C 1 349 ? 75.302 32.189 113.175 1.00 126.69 346 THR C C 1
ATOM 9222 O O . THR C 1 349 ? 74.636 32.808 114.011 1.00 126.66 346 THR C O 1
ATOM 9234 N N . ILE C 1 351 ? 73.817 35.052 109.994 1.00 122.92 348 ILE C N 1
ATOM 9235 C CA . ILE C 1 351 ? 73.218 35.271 108.672 1.00 122.37 348 ILE C CA 1
ATOM 9236 C C . ILE C 1 351 ? 74.277 35.876 107.744 1.00 121.42 348 ILE C C 1
ATOM 9237 O O . ILE C 1 351 ? 74.825 36.940 108.052 1.00 120.56 348 ILE C O 1
ATOM 9242 N N . PRO C 1 352 ? 74.578 35.193 106.614 1.00 121.87 349 PRO C N 1
ATOM 9243 C CA . PRO C 1 352 ? 75.666 35.590 105.714 1.00 121.46 349 PRO C CA 1
ATOM 9244 C C . PRO C 1 352 ? 75.681 37.091 105.418 1.00 119.86 349 PRO C C 1
ATOM 9245 O O . PRO C 1 352 ? 74.633 37.683 105.140 1.00 119.00 349 PRO C O 1
ATOM 9249 N N . TYR C 1 353 ? 76.864 37.694 105.504 1.00 119.61 350 TYR C N 1
ATOM 9250 C CA . TYR C 1 353 ? 77.025 39.124 105.262 1.00 118.39 350 TYR C CA 1
ATOM 9251 C C . TYR C 1 353 ? 77.472 39.400 103.833 1.00 118.37 350 TYR C C 1
ATOM 9252 O O . TYR C 1 353 ? 78.498 38.884 103.382 1.00 119.44 350 TYR C O 1
ATOM 9261 N N . PHE C 1 354 ? 76.695 40.224 103.135 1.00 117.35 351 PHE C N 1
ATOM 9262 C CA . PHE C 1 354 ? 77.049 40.684 101.795 1.00 117.26 351 PHE C CA 1
ATOM 9263 C C . PHE C 1 354 ? 77.382 42.175 101.806 1.00 116.27 351 PHE C C 1
ATOM 9264 O O . PHE C 1 354 ? 78.289 42.623 101.101 1.00 116.58 351 PHE C O 1
ATOM 9272 N N . GLY C 1 355 ? 76.651 42.932 102.622 1.00 115.39 352 GLY C N 1
ATOM 9273 C CA . GLY C 1 355 ? 76.882 4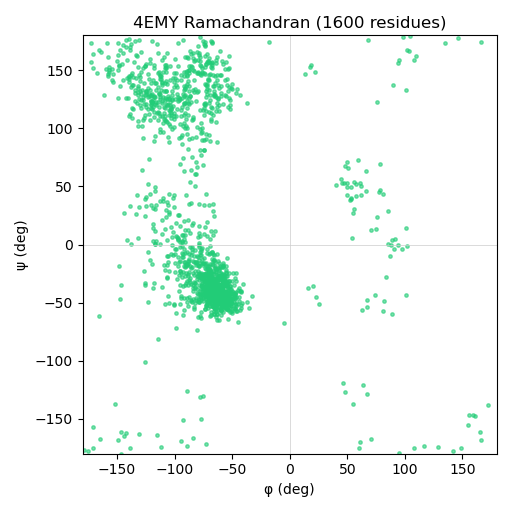4.366 102.784 1.00 114.75 352 GLY C CA 1
ATOM 9274 C C . GLY C 1 355 ? 75.945 45.007 103.791 1.00 114.28 352 GLY C C 1
ATOM 9275 O O . GLY C 1 355 ? 75.135 44.326 104.420 1.00 114.58 352 GLY C O 1
ATOM 9276 N N . GLY C 1 356 ? 76.055 46.322 103.944 1.00 113.80 353 GLY C N 1
ATOM 9277 C CA . GLY C 1 356 ? 75.221 47.055 104.892 1.00 113.60 353 GLY C CA 1
ATOM 9278 C C . GLY C 1 356 ? 75.865 47.276 106.251 1.00 114.67 353 GLY C C 1
ATOM 9279 O O . GLY C 1 356 ? 76.998 46.853 106.497 1.00 115.50 353 GLY C O 1
ATOM 9280 N N . PHE C 1 357 ? 75.119 47.932 107.135 1.00 114.83 354 PHE C N 1
ATOM 9281 C CA . PHE C 1 357 ? 75.620 48.383 108.433 1.00 116.11 354 PHE C CA 1
ATOM 9282 C C . PHE C 1 357 ? 75.746 47.274 109.476 1.00 117.25 354 PHE C C 1
ATOM 9283 O O . PHE C 1 357 ? 76.672 47.291 110.290 1.00 118.30 354 PHE C O 1
ATOM 9291 N N . PHE C 1 358 ? 74.823 46.315 109.446 1.00 117.15 355 PHE C N 1
ATOM 9292 C CA . PHE C 1 358 ? 74.643 45.381 110.564 1.00 118.27 355 PHE C CA 1
ATOM 9293 C C . PHE C 1 358 ? 75.002 43.923 110.250 1.00 118.56 355 PHE C C 1
ATOM 9294 O O . PHE C 1 358 ? 74.853 43.463 109.107 1.00 118.04 355 PHE C O 1
ATOM 9302 N N . THR C 1 359 ? 75.482 43.214 111.278 1.00 119.49 356 THR C N 1
ATOM 9303 C CA . THR C 1 359 ? 75.645 41.751 111.249 1.00 119.89 356 THR C CA 1
ATOM 9304 C C . THR C 1 359 ? 74.653 41.103 112.230 1.00 120.62 356 THR C C 1
ATOM 9305 O O . THR C 1 359 ? 74.400 41.640 113.310 1.00 121.21 356 THR C O 1
ATOM 9309 N N . PHE C 1 360 ? 74.092 39.955 111.853 1.00 120.81 357 PHE C N 1
ATOM 9310 C CA . PHE C 1 360 ? 73.036 39.319 112.647 1.00 121.74 357 PHE C CA 1
ATOM 9311 C C . PHE C 1 360 ? 73.374 37.884 113.067 1.00 123.00 357 PHE C C 1
ATOM 9312 O O . PHE C 1 360 ? 74.053 37.150 112.341 1.00 122.87 357 PHE C O 1
ATOM 9320 N N . ILE C 1 361 ? 72.894 37.507 114.252 1.00 124.33 358 ILE C N 1
ATOM 9321 C CA . ILE C 1 361 ? 73.068 36.160 114.805 1.00 125.70 358 ILE C CA 1
ATOM 9322 C C . ILE C 1 361 ? 71.702 35.603 115.239 1.00 126.99 358 ILE C C 1
ATOM 9323 O O . ILE C 1 361 ? 71.180 35.983 116.295 1.00 127.87 358 ILE C O 1
ATOM 9328 N N . PRO C 1 362 ? 71.111 34.712 114.412 1.00 127.42 359 PRO C N 1
ATOM 9329 C CA . PRO C 1 362 ? 69.801 34.109 114.705 1.00 128.90 359 PRO C CA 1
ATOM 9330 C C . PRO C 1 362 ? 69.794 33.173 115.922 1.00 130.78 359 PRO C C 1
ATOM 9331 O O . PRO C 1 362 ? 70.705 32.354 116.089 1.00 131.12 359 PRO C O 1
ATOM 9335 N N . THR C 1 363 ? 68.760 33.318 116.751 1.00 132.10 360 THR C N 1
ATOM 9336 C CA . THR C 1 363 ? 68.560 32.522 117.968 1.00 134.16 360 THR C CA 1
ATOM 9337 C C . THR C 1 363 ? 67.161 32.802 118.548 1.00 135.71 360 THR C C 1
ATOM 9338 O O . THR C 1 363 ? 66.363 33.522 117.940 1.00 135.05 360 THR C O 1
ATOM 9342 N N . ASP C 1 364 ? 66.864 32.223 119.711 1.00 137.84 361 ASP C N 1
ATOM 9343 C CA . ASP C 1 364 ? 65.605 32.496 120.411 1.00 139.72 361 ASP C CA 1
ATOM 9344 C C . ASP C 1 364 ? 65.824 32.813 121.898 1.00 141.05 361 ASP C C 1
ATOM 9345 O O . ASP C 1 364 ? 64.863 32.980 122.656 1.00 143.13 361 ASP C O 1
ATOM 9350 N N . LYS C 1 365 ? 67.092 32.911 122.296 1.00 139.96 362 LYS C N 1
ATOM 9351 C CA . LYS C 1 365 ? 67.471 33.231 123.673 1.00 141.25 362 LYS C CA 1
ATOM 9352 C C . LYS C 1 365 ? 67.860 34.709 123.833 1.00 140.16 362 LYS C C 1
ATOM 9353 O O . LYS C 1 365 ? 68.702 35.049 124.667 1.00 140.52 362 LYS C O 1
ATOM 9359 N N . ALA C 1 366 ? 67.218 35.578 123.051 1.00 139.05 363 ALA C N 1
ATOM 9360 C CA . ALA C 1 366 ? 67.609 36.991 122.929 1.00 137.69 363 ALA C CA 1
ATOM 9361 C C . ALA C 1 366 ? 67.463 37.830 124.207 1.00 139.58 363 ALA C C 1
ATOM 9362 O O . ALA C 1 366 ? 68.433 38.449 124.657 1.00 139.28 363 ALA C O 1
ATOM 9364 N N . PHE C 1 367 ? 66.261 37.846 124.784 1.00 141.76 364 PHE C N 1
ATOM 9365 C CA . PHE C 1 367 ? 65.982 38.645 125.983 1.00 144.00 364 PHE C CA 1
ATOM 9366 C C . PHE C 1 367 ? 66.602 38.019 127.235 1.00 145.92 364 PHE C C 1
ATOM 9367 O O . PHE C 1 367 ? 66.063 38.121 128.340 1.00 148.72 364 PHE C O 1
ATOM 9375 N N . ASP C 1 368 ? 67.759 37.391 127.034 1.00 144.50 365 ASP C N 1
ATOM 9376 C CA . ASP C 1 368 ? 68.449 36.621 128.061 1.00 146.08 365 ASP C CA 1
ATOM 9377 C C . ASP C 1 368 ? 69.974 36.722 127.898 1.00 144.37 365 ASP C C 1
ATOM 9378 O O . ASP C 1 368 ? 70.713 36.723 128.889 1.00 145.70 365 ASP C O 1
ATOM 9383 N N . ILE C 1 369 ? 70.431 36.799 126.644 1.00 141.63 366 ILE C N 1
ATOM 9384 C CA . ILE C 1 369 ? 71.859 36.945 126.311 1.00 139.95 366 ILE C CA 1
ATOM 9385 C C . ILE C 1 369 ? 72.360 38.363 126.618 1.00 139.97 366 ILE C C 1
ATOM 9386 O O . ILE C 1 369 ? 73.481 38.542 127.108 1.00 140.31 366 ILE C O 1
ATOM 9391 N N . VAL C 1 370 ? 71.514 39.356 126.341 1.00 139.77 367 VAL C N 1
ATOM 9392 C CA . VAL C 1 370 ? 71.880 40.771 126.456 1.00 139.71 367 VAL C CA 1
ATOM 9393 C C . VAL C 1 370 ? 72.059 41.261 127.902 1.00 142.54 367 VAL C C 1
ATOM 9394 O O . VAL C 1 370 ? 72.937 42.081 128.170 1.00 142.84 367 VAL C O 1
ATOM 9398 N N . LYS C 1 371 ? 71.243 40.747 128.824 1.00 144.86 368 LYS C N 1
ATOM 9399 C CA . LYS C 1 371 ? 71.292 41.156 130.234 1.00 147.96 368 LYS C CA 1
ATOM 9400 C C . LYS C 1 371 ? 72.653 40.906 130.887 1.00 148.60 368 LYS C C 1
ATOM 9401 O O . LYS C 1 371 ? 73.111 41.707 131.706 1.00 150.49 368 LYS C O 1
ATOM 9407 N N . ASP C 1 372 ? 73.292 39.800 130.510 1.00 147.24 369 ASP C N 1
ATOM 9408 C CA . ASP C 1 372 ? 74.605 39.420 131.040 1.00 147.74 369 ASP C CA 1
ATOM 9409 C C . ASP C 1 372 ? 75.750 40.175 130.361 1.00 146.13 369 ASP C C 1
ATOM 9410 O O . ASP C 1 372 ? 76.728 40.545 131.017 1.00 147.42 369 ASP C O 1
ATOM 9415 N N . LEU C 1 373 ? 75.626 40.392 129.051 1.00 143.55 370 LEU C N 1
ATOM 9416 C CA . LEU C 1 373 ? 76.621 41.146 128.281 1.00 142.07 370 LEU C CA 1
ATOM 9417 C C . LEU C 1 373 ? 76.633 42.639 128.626 1.00 143.32 370 LEU C C 1
ATOM 9418 O O . LEU C 1 373 ? 77.666 43.300 128.498 1.00 143.35 370 LEU C O 1
ATOM 9423 N N . GLU C 1 374 ? 75.488 43.161 129.065 1.00 144.64 371 GLU C N 1
ATOM 9424 C CA . GLU C 1 374 ? 75.385 44.557 129.499 1.00 146.20 371 GLU C CA 1
ATOM 9425 C C . GLU C 1 374 ? 75.965 44.763 130.896 1.00 149.37 371 GLU C C 1
ATOM 9426 O O . GLU C 1 374 ? 76.050 45.892 131.384 1.00 151.18 371 GLU C O 1
ATOM 9432 N N . LYS C 1 375 ? 76.351 43.659 131.530 1.00 138.93 372 LYS C N 1
ATOM 9433 C CA . LYS C 1 375 ? 77.172 43.691 132.737 1.00 140.90 372 LYS C CA 1
ATOM 9434 C C . LYS C 1 375 ? 78.663 43.562 132.397 1.00 141.43 372 LYS C C 1
ATOM 9435 O O . LYS C 1 375 ? 79.516 43.589 133.288 1.00 143.20 372 LYS C O 1
ATOM 9441 N N . GLU C 1 376 ? 78.964 43.422 131.107 1.00 140.10 373 GLU C N 1
ATOM 9442 C CA . GLU C 1 376 ? 80.344 43.356 130.622 1.00 140.49 373 GLU C CA 1
ATOM 9443 C C . GLU C 1 376 ? 80.700 44.579 129.777 1.00 139.87 373 GLU C C 1
ATOM 9444 O O . GLU C 1 376 ? 81.828 44.696 129.288 1.00 140.12 373 GLU C O 1
ATOM 9450 N N . ASN C 1 377 ? 79.729 45.481 129.623 1.00 139.32 374 ASN C N 1
ATOM 9451 C CA . ASN C 1 377 ? 79.838 46.670 128.762 1.00 139.03 374 ASN C CA 1
ATOM 9452 C C . ASN C 1 377 ? 79.951 46.363 127.267 1.00 137.97 374 ASN C C 1
ATOM 9453 O O . ASN C 1 377 ? 80.794 46.921 126.558 1.00 138.20 374 ASN C O 1
ATOM 9458 N N . ILE C 1 378 ? 79.088 45.462 126.809 1.00 137.05 375 ILE C N 1
ATOM 9459 C CA . ILE C 1 378 ? 78.929 45.162 125.392 1.00 136.33 375 ILE C CA 1
ATOM 9460 C C . ILE C 1 378 ? 77.440 45.307 125.091 1.00 135.59 375 ILE C C 1
ATOM 9461 O O . ILE C 1 378 ? 76.625 44.476 125.504 1.00 135.14 375 ILE C O 1
ATOM 9466 N N . PHE C 1 379 ? 77.094 46.384 124.392 1.00 135.67 376 PHE C N 1
ATOM 9467 C CA . PHE C 1 379 ? 75.697 46.756 124.186 1.00 135.37 376 PHE C CA 1
ATOM 9468 C C . PHE C 1 379 ? 75.247 46.551 122.744 1.00 135.33 376 PHE C C 1
ATOM 9469 O O . PHE C 1 379 ? 75.781 47.169 121.819 1.00 136.10 376 PHE C O 1
ATOM 9477 N N . THR C 1 380 ? 74.257 45.677 122.574 1.00 134.71 377 THR C N 1
ATOM 9478 C CA . THR C 1 380 ? 73.714 45.321 121.260 1.00 134.81 377 THR C CA 1
ATOM 9479 C C . THR C 1 380 ? 72.182 45.410 121.260 1.00 134.36 377 THR C C 1
ATOM 9480 O O . THR C 1 380 ? 71.570 45.685 122.298 1.00 133.83 377 THR C O 1
ATOM 9484 N N . ILE C 1 381 ? 71.571 45.182 120.097 1.00 134.76 378 ILE C N 1
ATOM 9485 C CA . ILE C 1 381 ? 70.115 45.291 119.946 1.00 134.57 378 ILE C CA 1
ATOM 9486 C C . ILE C 1 381 ? 69.453 43.915 119.772 1.00 134.10 378 ILE C C 1
ATOM 9487 O O . ILE C 1 381 ? 69.583 43.291 118.714 1.00 134.99 378 ILE C O 1
ATOM 9492 N N . PRO C 1 382 ? 68.743 43.441 120.816 1.00 133.01 379 PRO C N 1
ATOM 9493 C CA . PRO C 1 382 ? 68.041 42.158 120.768 1.00 132.68 379 PRO C CA 1
ATOM 9494 C C . PRO C 1 382 ? 66.645 42.248 120.149 1.00 132.81 379 PRO C C 1
ATOM 9495 O O . PRO C 1 382 ? 65.995 43.297 120.214 1.00 132.78 379 PRO C O 1
ATOM 9499 N N . SER C 1 383 ? 66.199 41.141 119.562 1.00 133.21 380 SER C N 1
ATOM 9500 C CA . SER C 1 383 ? 64.884 41.064 118.933 1.00 133.61 380 SER C CA 1
ATOM 9501 C C . SER C 1 383 ? 64.294 39.663 119.059 1.00 133.60 380 SER C C 1
ATOM 9502 O O . SER C 1 383 ? 65.000 38.714 119.403 1.00 133.67 380 SER C O 1
ATOM 9505 N N . ALA C 1 384 ? 63.000 39.544 118.763 1.00 133.79 381 ALA C N 1
ATOM 9506 C CA . ALA C 1 384 ? 62.277 38.269 118.829 1.00 134.03 381 ALA C CA 1
ATOM 9507 C C . ALA C 1 384 ? 62.761 37.238 117.795 1.00 135.99 381 ALA C C 1
ATOM 9508 O O . ALA C 1 384 ? 62.015 36.325 117.422 1.00 136.84 381 ALA C O 1
ATOM 9510 N N . LYS C 1 385 ? 64.011 37.387 117.351 1.00 136.95 382 LYS C N 1
ATOM 9511 C CA . LYS C 1 385 ? 64.614 36.519 116.334 1.00 139.18 382 LYS C CA 1
ATOM 9512 C C . LYS C 1 385 ? 66.126 36.340 116.521 1.00 139.41 382 LYS C C 1
ATOM 9513 O O . LYS C 1 385 ? 66.716 35.405 115.976 1.00 141.15 382 LYS C O 1
ATOM 9519 N N . GLY C 1 386 ? 66.746 37.240 117.280 1.00 137.87 383 GLY C N 1
ATOM 9520 C CA . GLY C 1 386 ? 68.190 37.202 117.494 1.00 138.07 383 GLY C CA 1
ATOM 9521 C C . GLY C 1 386 ? 68.778 38.526 117.943 1.00 136.90 383 GLY C C 1
ATOM 9522 O O . GLY C 1 386 ? 68.122 39.296 118.650 1.00 135.57 383 GLY C O 1
ATOM 9523 N N . ILE C 1 387 ? 70.017 38.785 117.521 1.00 137.66 384 ILE C N 1
ATOM 9524 C CA . ILE C 1 387 ? 70.790 39.959 117.954 1.00 136.90 384 ILE C CA 1
ATOM 9525 C C . ILE C 1 387 ? 71.321 40.778 116.765 1.00 138.13 384 ILE C C 1
ATOM 9526 O O . ILE C 1 387 ? 72.066 40.256 115.930 1.00 139.60 384 ILE C O 1
ATOM 9531 N N . ARG C 1 388 ? 70.940 42.055 116.696 1.00 137.85 385 ARG C N 1
ATOM 9532 C CA . ARG C 1 388 ? 71.462 42.959 115.667 1.00 139.22 385 ARG C CA 1
ATOM 9533 C C . ARG C 1 388 ? 72.735 43.660 116.132 1.00 138.73 385 ARG C C 1
ATOM 9534 O O . ARG C 1 388 ? 72.717 44.425 117.099 1.00 137.67 385 ARG C O 1
ATOM 9542 N N . VAL C 1 389 ? 73.829 43.404 115.421 1.00 139.72 386 VAL C N 1
ATOM 9543 C CA . VAL C 1 389 ? 75.138 43.951 115.767 1.00 139.41 386 VAL C CA 1
ATOM 9544 C C . VAL C 1 389 ? 75.546 45.055 114.789 1.00 140.74 386 VAL C C 1
ATOM 9545 O O . VAL C 1 389 ? 75.921 44.778 113.649 1.00 142.41 386 VAL C O 1
ATOM 9549 N N . ALA C 1 390 ? 75.470 46.302 115.245 1.00 140.35 387 ALA C N 1
ATOM 9550 C CA . ALA C 1 390 ? 75.894 47.448 114.445 1.00 141.90 387 ALA C CA 1
ATOM 9551 C C . ALA C 1 390 ? 77.420 47.543 114.371 1.00 142.07 387 ALA C C 1
ATOM 9552 O O . ALA C 1 390 ? 78.041 48.319 115.104 1.00 141.58 387 ALA C O 1
ATOM 9554 N N . ILE C 1 391 ? 78.009 46.756 113.470 1.00 143.02 388 ILE C N 1
ATOM 9555 C CA . ILE C 1 391 ? 79.470 46.644 113.317 1.00 143.29 388 ILE C CA 1
ATOM 9556 C C . ILE C 1 391 ? 80.147 47.961 112.905 1.00 144.40 388 ILE C C 1
ATOM 9557 O O . ILE C 1 391 ? 81.370 48.104 113.003 1.00 144.36 388 ILE C O 1
ATOM 9562 N N . CYS C 1 392 ? 79.332 48.914 112.458 1.00 145.55 389 CYS C N 1
ATOM 9563 C CA . CYS C 1 392 ? 79.787 50.244 112.057 1.00 147.08 389 CYS C CA 1
ATOM 9564 C C . CYS C 1 392 ? 80.353 51.047 113.228 1.00 145.92 389 CYS C C 1
ATOM 9565 O O . CYS C 1 392 ? 81.236 51.886 113.042 1.00 146.92 389 CYS C O 1
ATOM 9568 N N . GLY C 1 393 ? 79.841 50.775 114.426 1.00 144.06 390 GLY C N 1
ATOM 9569 C CA . GLY C 1 393 ? 80.200 51.524 115.625 1.00 143.38 390 GLY C CA 1
ATOM 9570 C C . GLY C 1 393 ? 81.602 51.276 116.150 1.00 142.71 390 GLY C C 1
ATOM 9571 O O . GLY C 1 393 ? 82.363 52.222 116.376 1.00 143.45 390 GLY C O 1
ATOM 9572 N N . VAL C 1 394 ? 81.941 50.004 116.348 1.00 141.56 391 VAL C N 1
ATOM 9573 C CA . VAL C 1 394 ? 83.241 49.626 116.918 1.00 140.95 391 VAL C CA 1
ATOM 9574 C C . VAL C 1 394 ? 84.346 49.499 115.865 1.00 141.99 391 VAL C C 1
ATOM 9575 O O . VAL C 1 394 ? 84.073 49.464 114.662 1.00 143.21 391 VAL C O 1
ATOM 9579 N N . GLY C 1 395 ? 85.592 49.443 116.335 1.00 141.72 392 GLY C N 1
ATOM 9580 C CA . GLY C 1 395 ? 86.756 49.329 115.461 1.00 142.69 392 GLY C CA 1
ATOM 9581 C C . GLY C 1 395 ? 86.957 47.926 114.919 1.00 142.83 392 GLY C C 1
ATOM 9582 O O . GLY C 1 395 ? 85.995 47.175 114.744 1.00 142.67 392 GLY C O 1
ATOM 9583 N N . GLU C 1 396 ? 88.213 47.571 114.657 1.00 143.34 393 GLU C N 1
ATOM 9584 C CA . GLU C 1 396 ? 88.538 46.263 114.086 1.00 144.02 393 GLU C CA 1
ATOM 9585 C C . GLU C 1 396 ? 89.210 45.305 115.083 1.00 143.36 393 GLU C C 1
ATOM 9586 O O . GLU C 1 396 ? 89.178 44.087 114.886 1.00 143.98 393 GLU C O 1
ATOM 9592 N N . GLU C 1 397 ? 89.814 45.846 116.143 1.00 142.48 394 GLU C N 1
ATOM 9593 C CA . GLU C 1 397 ? 90.398 45.010 117.207 1.00 142.11 394 GLU C CA 1
ATOM 9594 C C . GLU C 1 397 ? 89.412 44.718 118.346 1.00 141.06 394 GLU C C 1
ATOM 9595 O O . GLU C 1 397 ? 89.704 43.923 119.244 1.00 141.05 394 GLU C O 1
ATOM 9601 N N . LYS C 1 398 ? 88.249 45.366 118.296 1.00 140.42 395 LYS C N 1
ATOM 9602 C CA . LYS C 1 398 ? 87.161 45.099 119.235 1.00 139.54 395 LYS C CA 1
ATOM 9603 C C . LYS C 1 398 ? 86.261 43.961 118.756 1.00 139.64 395 LYS C C 1
ATOM 9604 O O . LYS C 1 398 ? 85.467 43.427 119.529 1.00 139.08 395 LYS C O 1
ATOM 9610 N N . ILE C 1 399 ? 86.397 43.593 117.483 1.00 140.60 396 ILE C N 1
ATOM 9611 C CA . ILE C 1 399 ? 85.623 42.493 116.894 1.00 141.20 396 ILE C CA 1
ATOM 9612 C C . ILE C 1 399 ? 86.035 41.112 117.446 1.00 141.84 396 ILE C C 1
ATOM 9613 O O . ILE C 1 399 ? 85.160 40.336 117.838 1.00 141.71 396 ILE C O 1
ATOM 9618 N N . PRO C 1 400 ? 87.357 40.800 117.490 1.00 142.76 397 PRO C N 1
ATOM 9619 C CA . PRO C 1 400 ? 87.765 39.516 118.079 1.00 143.77 397 PRO C CA 1
ATOM 9620 C C . PRO C 1 400 ? 87.298 39.340 119.527 1.00 142.90 397 PRO C C 1
ATOM 9621 O O . PRO C 1 400 ? 87.014 38.217 119.948 1.00 143.79 397 PRO C O 1
ATOM 9625 N N . LYS C 1 401 ? 87.218 40.443 120.270 1.00 141.54 398 LYS C N 1
ATOM 9626 C CA . LYS C 1 401 ? 86.697 40.427 121.635 1.00 140.91 398 LYS C CA 1
ATOM 9627 C C . LYS C 1 401 ? 85.169 40.298 121.643 1.00 140.06 398 LYS C C 1
ATOM 9628 O O . LYS C 1 401 ? 84.611 39.540 122.441 1.00 140.24 398 LYS C O 1
ATOM 9634 N N . LEU C 1 402 ? 84.508 41.033 120.747 1.00 139.36 399 LEU C N 1
ATOM 9635 C CA . LEU C 1 402 ? 83.046 41.044 120.648 1.00 138.58 399 LEU C CA 1
ATOM 9636 C C . LEU C 1 402 ? 82.453 39.661 120.371 1.00 139.39 399 LEU C C 1
ATOM 9637 O O . LEU C 1 402 ? 81.533 39.232 121.070 1.00 138.95 399 LEU C O 1
ATOM 9642 N N . VAL C 1 403 ? 82.991 38.977 119.361 1.00 140.85 400 VAL C N 1
ATOM 9643 C CA . VAL C 1 403 ? 82.469 37.681 118.901 1.00 142.19 400 VAL C CA 1
ATOM 9644 C C . VAL C 1 403 ? 82.602 36.579 119.958 1.00 142.98 400 VAL C C 1
ATOM 9645 O O . VAL C 1 403 ? 81.677 35.784 120.148 1.00 143.35 400 VAL C O 1
ATOM 9649 N N . GLN C 1 404 ? 83.745 36.542 120.642 1.00 143.47 401 GLN C N 1
ATOM 9650 C CA . GLN C 1 404 ? 84.010 35.535 121.673 1.00 144.70 401 GLN C CA 1
ATOM 9651 C C . GLN C 1 404 ? 82.955 35.543 122.779 1.00 143.72 401 GLN C C 1
ATOM 9652 O O . GLN C 1 404 ? 82.465 34.486 123.185 1.00 144.84 401 GLN C O 1
ATOM 9658 N N . ARG C 1 405 ? 82.609 36.742 123.248 1.00 141.89 402 ARG C N 1
ATOM 9659 C CA . ARG C 1 405 ? 81.646 36.923 124.338 1.00 141.03 402 ARG C CA 1
ATOM 9660 C C . ARG C 1 405 ? 80.206 36.741 123.857 1.00 140.17 402 ARG C C 1
ATOM 9661 O O . ARG C 1 405 ? 79.368 36.173 124.565 1.00 140.21 402 ARG C O 1
ATOM 9669 N N . LEU C 1 406 ? 79.938 37.225 122.646 1.00 139.59 403 LEU C N 1
ATOM 9670 C CA . LEU C 1 406 ? 78.619 37.157 122.025 1.00 138.97 403 LEU C CA 1
ATOM 9671 C C . LEU C 1 406 ? 78.173 35.715 121.786 1.00 140.39 403 LEU C C 1
ATOM 9672 O O . LEU C 1 406 ? 76.989 35.393 121.922 1.00 139.96 403 LEU C O 1
ATOM 9677 N N . ALA C 1 407 ? 79.133 34.861 121.429 1.00 142.26 404 ALA C N 1
ATOM 9678 C CA . ALA C 1 407 ? 78.888 33.441 121.173 1.00 144.23 404 ALA C CA 1
ATOM 9679 C C . ALA C 1 407 ? 78.856 32.624 122.460 1.00 145.02 404 ALA C C 1
ATOM 9680 O O . ALA C 1 407 ? 78.271 31.541 122.495 1.00 146.42 404 ALA C O 1
ATOM 9682 N N . PHE C 1 408 ? 79.487 33.150 123.510 1.00 144.41 405 PHE C N 1
ATOM 9683 C CA . PHE C 1 408 ? 79.576 32.464 124.801 1.00 145.62 405 PHE C CA 1
ATOM 9684 C C . PHE C 1 408 ? 78.217 32.333 125.495 1.00 144.76 405 PHE C C 1
ATOM 9685 O O . PHE C 1 408 ? 77.979 31.356 126.208 1.00 146.41 405 PHE C O 1
ATOM 9693 N N . TYR C 1 409 ? 77.334 33.310 125.280 1.00 142.39 406 TYR C N 1
ATOM 9694 C CA . TYR C 1 409 ? 76.003 33.311 125.899 1.00 141.37 406 TYR C CA 1
ATOM 9695 C C . TYR C 1 409 ? 74.910 32.743 124.996 1.00 141.25 406 TYR C C 1
ATOM 9696 O O . TYR C 1 409 ? 73.812 32.427 125.462 1.00 140.88 406 TYR C O 1
ATOM 9705 N N . THR C 1 410 ? 75.218 32.615 123.708 1.00 141.76 407 THR C N 1
ATOM 9706 C CA . THR C 1 410 ? 74.287 32.051 122.735 1.00 142.22 407 THR C CA 1
ATOM 9707 C C . THR C 1 410 ? 74.428 30.526 122.652 1.00 144.95 407 THR C C 1
ATOM 9708 O O . THR C 1 410 ? 73.436 29.816 122.461 1.00 145.56 407 THR C O 1
ATOM 9712 N N . ASN C 1 411 ? 75.657 30.035 122.817 1.00 146.79 408 ASN C N 1
ATOM 9713 C CA . ASN C 1 411 ? 75.969 28.608 122.662 1.00 150.02 408 ASN C CA 1
ATOM 9714 C C . ASN C 1 411 ? 75.832 27.738 123.927 1.00 151.53 408 ASN C C 1
ATOM 9715 O O . ASN C 1 411 ? 75.771 26.509 123.822 1.00 154.43 408 ASN C O 1
ATOM 9720 N N . LYS C 1 412 ? 75.785 28.360 125.107 1.00 149.99 409 LYS C N 1
ATOM 9721 C CA . LYS C 1 412 ? 75.655 27.605 126.365 1.00 151.65 409 LYS C CA 1
ATOM 9722 C C . LYS C 1 412 ? 74.199 27.374 126.783 1.00 150.82 409 LYS C C 1
ATOM 9723 O O . LYS C 1 412 ? 73.319 28.192 126.507 1.00 148.12 409 LYS C O 1
ATOM 9737 N N . PRO D 1 5 ? 43.664 54.605 86.872 1.00 119.36 2 PRO D N 1
ATOM 9738 C CA . PRO D 1 5 ? 44.861 55.129 87.534 1.00 115.88 2 PRO D CA 1
ATOM 9739 C C . PRO D 1 5 ? 45.543 54.169 88.510 1.00 115.87 2 PRO D C 1
ATOM 9740 O O . PRO D 1 5 ? 44.877 53.347 89.141 1.00 117.33 2 PRO D O 1
ATOM 9752 N N . THR D 1 7 ? 47.444 55.389 91.176 1.00 110.56 4 THR D N 1
ATOM 9753 C CA . THR D 1 7 ? 47.208 56.018 92.471 1.00 109.13 4 THR D CA 1
ATOM 9754 C C . THR D 1 7 ? 45.746 55.887 92.875 1.00 109.28 4 THR D C 1
ATOM 9755 O O . THR D 1 7 ? 44.846 55.888 92.028 1.00 109.87 4 THR D O 1
ATOM 9759 N N . ILE D 1 8 ? 45.531 55.764 94.180 1.00 109.30 5 ILE D N 1
ATOM 9760 C CA . ILE D 1 8 ? 44.200 55.685 94.771 1.00 109.50 5 ILE D CA 1
ATOM 9761 C C . ILE D 1 8 ? 43.467 57.023 94.611 1.00 108.15 5 ILE D C 1
ATOM 9762 O O . ILE D 1 8 ? 44.108 58.062 94.454 1.00 107.28 5 ILE D O 1
ATOM 9767 N N . LYS D 1 9 ? 42.133 56.992 94.644 1.00 108.64 6 LYS D N 1
ATOM 9768 C CA . LYS D 1 9 ? 41.301 58.191 94.443 1.00 108.47 6 LYS D CA 1
ATOM 9769 C C . LYS D 1 9 ? 41.800 59.428 95.192 1.00 107.65 6 LYS D C 1
ATOM 9770 O O . LYS D 1 9 ? 41.848 60.522 94.627 1.00 107.99 6 LYS D O 1
ATOM 9776 N N . ARG D 1 10 ? 42.170 59.237 96.457 1.00 107.35 7 ARG D N 1
ATOM 9777 C CA . ARG D 1 10 ? 42.599 60.326 97.341 1.00 107.66 7 ARG D CA 1
ATOM 9778 C C . ARG D 1 10 ? 43.943 60.935 96.950 1.00 107.44 7 ARG D C 1
ATOM 9779 O O . ARG D 1 10 ? 44.161 62.136 97.133 1.00 108.51 7 ARG D O 1
ATOM 9787 N N . ALA D 1 11 ? 44.838 60.099 96.429 1.00 106.54 8 ALA D N 1
ATOM 9788 C CA . ALA D 1 11 ? 46.175 60.529 96.039 1.00 106.44 8 ALA D CA 1
ATOM 9789 C C . ALA D 1 11 ? 46.213 60.994 94.584 1.00 105.77 8 ALA D C 1
ATOM 9790 O O . ALA D 1 11 ? 47.134 61.701 94.179 1.00 106.08 8 ALA D O 1
ATOM 9792 N N . THR D 1 12 ? 45.208 60.593 93.807 1.00 105.33 9 THR D N 1
ATOM 9793 C CA . THR D 1 12 ? 45.072 61.014 92.412 1.00 105.45 9 THR D CA 1
ATOM 9794 C C . THR D 1 12 ? 44.611 62.469 92.363 1.00 106.44 9 THR D C 1
ATOM 9795 O O . THR D 1 12 ? 43.564 62.819 92.916 1.00 107.30 9 THR D O 1
ATOM 9799 N N . TRP D 1 13 ? 45.405 63.311 91.707 1.00 106.76 10 TRP D N 1
ATOM 9800 C CA . TRP D 1 13 ? 45.112 64.740 91.620 1.00 108.70 10 TRP D CA 1
ATOM 9801 C C . TRP D 1 13 ? 45.057 65.216 90.203 1.00 109.79 10 TRP D C 1
ATOM 9802 O O . TRP D 1 13 ? 45.948 64.924 89.402 1.00 109.01 10 TRP D O 1
ATOM 9813 N N . ASN D 1 14 ? 43.994 65.948 89.882 1.00 112.08 11 ASN D N 1
ATOM 9814 C CA . ASN D 1 14 ? 43.815 66.519 88.550 1.00 114.23 11 ASN D CA 1
ATOM 9815 C C . ASN D 1 14 ? 43.711 68.044 88.594 1.00 117.78 11 ASN D C 1
ATOM 9816 O O . ASN D 1 14 ? 42.992 68.654 87.799 1.00 121.19 11 ASN D O 1
ATOM 9821 N N . ASN D 1 15 ? 44.435 68.648 89.535 1.00 117.79 12 ASN D N 1
ATOM 9822 C CA . ASN D 1 15 ? 44.521 70.100 89.642 1.00 122.04 12 ASN D CA 1
ATOM 9823 C C . ASN D 1 15 ? 45.266 70.694 88.453 1.00 123.63 12 ASN D C 1
ATOM 9824 O O . ASN D 1 15 ? 46.120 70.034 87.855 1.00 120.76 12 ASN D O 1
ATOM 9829 N N . GLY D 1 16 ? 44.932 71.936 88.113 1.00 128.68 13 GLY D N 1
ATOM 9830 C CA . GLY D 1 16 ? 45.514 72.606 86.953 1.00 131.13 13 GLY D CA 1
ATOM 9831 C C . GLY D 1 16 ? 46.942 73.075 87.171 1.00 131.13 13 GLY D C 1
ATOM 9832 O O . GLY D 1 16 ? 47.790 72.301 87.617 1.00 127.04 13 GLY D O 1
ATOM 9833 N N . PRO D 1 17 ? 47.223 74.347 86.843 1.00 136.47 14 PRO D N 1
ATOM 9834 C CA . PRO D 1 17 ? 48.551 74.895 87.072 1.00 137.65 14 PRO D CA 1
ATOM 9835 C C . PRO D 1 17 ? 48.679 75.575 88.434 1.00 140.88 14 PRO D C 1
ATOM 9836 O O . PRO D 1 17 ? 47.722 76.178 88.922 1.00 144.80 14 PRO D O 1
ATOM 9840 N N . ASP D 1 18 ? 49.857 75.459 89.040 1.00 139.81 15 ASP D N 1
ATOM 9841 C CA . ASP D 1 18 ? 50.162 76.148 90.288 1.00 144.02 15 ASP D CA 1
ATOM 9842 C C . ASP D 1 18 ? 50.427 77.624 89.986 1.00 151.93 15 ASP D C 1
ATOM 9843 O O . ASP D 1 18 ? 51.517 77.995 89.540 1.00 153.57 15 ASP D O 1
ATOM 9848 N N . LEU D 1 19 ? 49.413 78.454 90.223 1.00 67.01 16 LEU D N 1
ATOM 9849 C CA . LEU D 1 19 ? 49.441 79.873 89.863 1.00 66.66 16 LEU D CA 1
ATOM 9850 C C . LEU D 1 19 ? 50.584 80.666 90.511 1.00 66.62 16 LEU D C 1
ATOM 9851 O O . LEU D 1 19 ? 51.235 81.462 89.839 1.00 66.37 16 LEU D O 1
ATOM 9856 N N . ALA D 1 20 ? 50.820 80.447 91.804 1.00 66.95 17 ALA D N 1
ATOM 9857 C CA . ALA D 1 20 ? 51.916 81.107 92.529 1.00 67.05 17 ALA D CA 1
ATOM 9858 C C . ALA D 1 20 ? 53.273 80.759 91.918 1.00 66.91 17 ALA D C 1
ATOM 9859 O O . ALA D 1 20 ? 54.131 81.628 91.743 1.00 66.88 17 ALA D O 1
ATOM 9861 N N . PHE D 1 21 ? 53.440 79.479 91.594 1.00 66.92 18 PHE D N 1
ATOM 9862 C CA . PHE D 1 21 ? 54.613 78.957 90.908 1.00 66.84 18 PHE D CA 1
ATOM 9863 C C . PHE D 1 21 ? 54.767 79.595 89.524 1.00 66.41 18 PHE D C 1
ATOM 9864 O O . PHE D 1 21 ? 55.878 79.903 89.100 1.00 66.40 18 PHE D O 1
ATOM 9872 N N . ASP D 1 22 ? 53.647 79.810 88.838 1.00 66.14 19 ASP D N 1
ATOM 9873 C CA . ASP D 1 22 ? 53.661 80.344 87.476 1.00 65.80 19 ASP D CA 1
ATOM 9874 C C . ASP D 1 22 ? 53.854 81.857 87.363 1.00 65.76 19 ASP D C 1
ATOM 9875 O O . ASP D 1 22 ? 54.338 82.339 86.337 1.00 65.62 19 ASP D O 1
ATOM 9880 N N . ILE D 1 23 ? 53.477 82.607 88.398 1.00 65.97 20 ILE D N 1
ATOM 9881 C CA . ILE D 1 23 ? 53.761 84.045 88.423 1.00 66.08 20 ILE D CA 1
ATOM 9882 C C . ILE D 1 23 ? 55.224 84.241 88.812 1.00 66.33 20 ILE D C 1
ATOM 9883 O O . ILE D 1 23 ? 55.955 84.961 88.128 1.00 66.39 20 ILE D O 1
ATOM 9888 N N . ASN D 1 24 ? 55.649 83.582 89.892 1.00 66.57 21 ASN D N 1
ATOM 9889 C CA . ASN D 1 24 ? 57.031 83.679 90.356 1.00 66.96 21 ASN D CA 1
ATOM 9890 C C . ASN D 1 24 ? 58.041 83.179 89.327 1.00 66.88 21 ASN D C 1
ATOM 9891 O O . ASN D 1 24 ? 59.172 83.667 89.288 1.00 67.24 21 ASN D O 1
ATOM 9896 N N . ASN D 1 25 ? 57.632 82.219 88.498 1.00 66.47 22 ASN D N 1
ATOM 9897 C CA . ASN D 1 25 ? 58.450 81.772 87.370 1.00 66.36 22 ASN D CA 1
ATOM 9898 C C . ASN D 1 25 ? 58.627 82.851 86.317 1.00 66.24 22 ASN D C 1
ATOM 9899 O O . ASN D 1 25 ? 59.729 83.046 85.816 1.00 66.49 22 ASN D O 1
ATOM 9904 N N . LYS D 1 26 ? 57.537 83.540 85.982 1.00 65.95 23 LYS D N 1
ATOM 9905 C CA . LYS D 1 26 ? 57.580 84.656 85.040 1.00 65.94 23 LYS D CA 1
ATOM 9906 C C . LYS D 1 26 ? 58.394 85.807 85.601 1.00 66.42 23 LYS D C 1
ATOM 9907 O O . LYS D 1 26 ? 59.030 86.539 84.851 1.00 66.67 23 LYS D O 1
ATOM 9913 N N . ALA D 1 27 ? 58.360 85.963 86.921 1.00 66.64 24 ALA D N 1
ATOM 9914 C CA . ALA D 1 27 ? 59.108 87.012 87.605 1.00 67.21 24 ALA D CA 1
ATOM 9915 C C . ALA D 1 27 ? 60.613 86.799 87.469 1.00 67.65 24 ALA D C 1
ATOM 9916 O O . ALA D 1 27 ? 61.341 87.736 87.138 1.00 68.13 24 ALA D O 1
ATOM 9918 N N . ASN D 1 28 ? 61.064 85.567 87.711 1.00 67.55 25 ASN D N 1
ATOM 9919 C CA . ASN D 1 28 ? 62.470 85.188 87.534 1.00 68.01 25 ASN D CA 1
ATOM 9920 C C . ASN D 1 28 ? 62.939 85.307 86.084 1.00 67.96 25 ASN D C 1
ATOM 9921 O O . ASN D 1 28 ? 64.012 85.842 85.817 1.00 68.57 25 ASN D O 1
ATOM 9926 N N . ALA D 1 29 ? 62.122 84.813 85.158 1.00 67.31 26 ALA D N 1
ATOM 9927 C CA . ALA D 1 29 ? 62.391 84.916 83.729 1.00 67.23 26 ALA D CA 1
ATOM 9928 C C . ALA D 1 29 ? 62.554 86.365 83.290 1.00 67.63 26 ALA D C 1
ATOM 9929 O O . ALA D 1 29 ? 63.352 86.659 82.403 1.00 68.00 26 ALA D O 1
ATOM 9931 N N . ALA D 1 30 ? 61.795 87.262 83.916 1.00 67.65 27 ALA D N 1
ATOM 9932 C CA . ALA D 1 30 ? 61.861 88.687 83.614 1.00 68.14 27 ALA D CA 1
ATOM 9933 C C . ALA D 1 30 ? 63.150 89.323 84.129 1.00 69.05 27 ALA D C 1
ATOM 9934 O O . ALA D 1 30 ? 63.753 90.148 83.440 1.00 69.62 27 ALA D O 1
ATOM 9936 N N . ILE D 1 31 ? 63.567 88.925 85.333 1.00 69.26 28 ILE D N 1
ATOM 9937 C CA . ILE D 1 31 ? 64.784 89.444 85.971 1.00 70.22 28 ILE D CA 1
ATOM 9938 C C . ILE D 1 31 ? 66.050 89.001 85.229 1.00 70.69 28 ILE D C 1
ATOM 9939 O O . ILE D 1 31 ? 67.077 89.686 85.257 1.00 71.65 28 ILE D O 1
ATOM 9944 N N . GLU D 1 32 ? 65.960 87.857 84.557 1.00 70.09 29 GLU D N 1
ATOM 9945 C CA . GLU D 1 32 ? 67.073 87.326 83.785 1.00 70.49 29 GLU D CA 1
ATOM 9946 C C . GLU D 1 32 ? 67.227 88.039 82.441 1.00 70.70 29 GLU D C 1
ATOM 9947 O O . GLU D 1 32 ? 68.346 88.375 82.053 1.00 71.56 29 GLU D O 1
ATOM 9953 N N . LYS D 1 33 ? 66.112 88.276 81.745 1.00 70.03 30 LYS D N 1
ATOM 9954 C CA . LYS D 1 33 ? 66.139 88.954 80.447 1.00 70.26 30 LYS D CA 1
ATOM 9955 C C . LYS D 1 33 ? 66.423 90.447 80.590 1.00 71.16 30 LYS D C 1
ATOM 9956 O O . LYS D 1 33 ? 67.342 90.967 79.960 1.00 72.00 30 LYS D O 1
ATOM 9962 N N . TYR D 1 34 ? 65.644 91.119 81.435 1.00 71.10 31 TYR D N 1
ATOM 9963 C CA . TYR D 1 34 ? 65.643 92.579 81.503 1.00 71.93 31 TYR D CA 1
ATOM 9964 C C . TYR D 1 34 ? 66.536 93.164 82.588 1.00 72.97 31 TYR D C 1
ATOM 9965 O O . TYR D 1 34 ? 67.000 94.299 82.470 1.00 73.97 31 TYR D O 1
ATOM 9974 N N . GLY D 1 35 ? 66.772 92.393 83.641 1.00 72.86 32 GLY D N 1
ATOM 9975 C CA . GLY D 1 35 ? 67.568 92.866 84.759 1.00 73.92 32 GLY D CA 1
ATOM 9976 C C . GLY D 1 35 ? 66.763 93.103 86.016 1.00 73.75 32 GLY D C 1
ATOM 9977 O O . GLY D 1 35 ? 65.541 93.245 85.976 1.00 73.01 32 GLY D O 1
ATOM 9978 N N . ARG D 1 36 ? 67.472 93.166 87.134 1.00 74.58 33 ARG D N 1
ATOM 9979 C CA . ARG D 1 36 ? 66.863 93.251 88.452 1.00 74.54 33 ARG D CA 1
ATOM 9980 C C . ARG D 1 36 ? 66.091 94.553 88.692 1.00 74.84 33 ARG D C 1
ATOM 9981 O O . ARG D 1 36 ? 65.037 94.540 89.327 1.00 74.27 33 ARG D O 1
ATOM 9989 N N . GLU D 1 37 ? 66.604 95.665 88.178 1.00 75.87 34 GLU D N 1
ATOM 9990 C CA . GLU D 1 37 ? 65.955 96.958 88.380 1.00 76.38 34 GLU D CA 1
ATOM 9991 C C . GLU D 1 37 ? 64.964 97.347 87.289 1.00 75.89 34 GLU D C 1
ATOM 9992 O O . GLU D 1 37 ? 64.420 98.449 87.311 1.00 76.33 34 GLU D O 1
ATOM 9998 N N . ALA D 1 38 ? 64.724 96.441 86.348 1.00 75.09 35 ALA D N 1
ATOM 9999 C CA . ALA D 1 38 ? 63.705 96.651 85.328 1.00 74.62 35 ALA D CA 1
ATOM 10000 C C . ALA D 1 38 ? 62.425 95.925 85.716 1.00 73.57 35 ALA D C 1
ATOM 10001 O O . ALA D 1 38 ? 61.406 96.035 85.033 1.00 73.11 35 ALA D O 1
ATOM 10003 N N . VAL D 1 39 ? 62.493 95.189 86.824 1.00 73.41 36 VAL D N 1
ATOM 10004 C CA . VAL D 1 39 ? 61.403 94.330 87.281 1.00 72.56 36 VAL D CA 1
ATOM 10005 C C . VAL D 1 39 ? 61.113 94.557 88.760 1.00 72.89 36 VAL D C 1
ATOM 10006 O O . VAL D 1 39 ? 62.022 94.515 89.590 1.00 73.51 36 VAL D O 1
ATOM 10010 N N . ILE D 1 40 ? 59.845 94.802 89.078 1.00 72.67 37 ILE D N 1
ATOM 10011 C CA . ILE D 1 40 ? 59.380 94.795 90.463 1.00 72.88 37 ILE D CA 1
ATOM 10012 C C . ILE D 1 40 ? 58.628 93.487 90.710 1.00 72.09 37 ILE D C 1
ATOM 10013 O O . ILE D 1 40 ? 57.530 93.272 90.185 1.00 71.54 37 ILE D O 1
ATOM 10018 N N . ASN D 1 41 ? 59.253 92.612 91.495 1.00 72.24 38 ASN D N 1
ATOM 10019 C CA . ASN D 1 41 ? 58.732 91.279 91.785 1.00 71.71 38 ASN D CA 1
ATOM 10020 C C . ASN D 1 41 ? 58.135 91.222 93.185 1.00 71.98 38 ASN D C 1
ATOM 10021 O O . ASN D 1 41 ? 58.856 91.144 94.180 1.00 72.55 38 ASN D O 1
ATOM 10026 N N . ALA D 1 42 ? 56.808 91.274 93.246 1.00 71.84 39 ALA D N 1
ATOM 10027 C CA . ALA D 1 42 ? 56.076 91.229 94.508 1.00 72.13 39 ALA D CA 1
ATOM 10028 C C . ALA D 1 42 ? 55.192 89.983 94.558 1.00 71.68 39 ALA D C 1
ATOM 10029 O O . ALA D 1 42 ? 54.004 90.060 94.881 1.00 71.56 39 ALA D O 1
ATOM 10031 N N . ALA D 1 43 ? 55.788 88.837 94.243 1.00 71.48 40 ALA D N 1
ATOM 10032 C CA . ALA D 1 43 ? 55.050 87.588 94.110 1.00 71.09 40 ALA D CA 1
ATOM 10033 C C . ALA D 1 43 ? 55.130 86.697 95.349 1.00 71.41 40 ALA D C 1
ATOM 10034 O O . ALA D 1 43 ? 54.145 86.568 96.077 1.00 71.51 40 ALA D O 1
ATOM 10036 N N . LEU D 1 44 ? 56.290 86.088 95.590 1.00 71.75 41 LEU D N 1
ATOM 10037 C CA . LEU D 1 44 ? 56.417 85.099 96.664 1.00 72.17 41 LEU D CA 1
ATOM 10038 C C . LEU D 1 44 ? 56.971 85.638 97.981 1.00 72.98 41 LEU D C 1
ATOM 10039 O O . LEU D 1 44 ? 57.711 86.623 98.002 1.00 73.33 41 LEU D O 1
ATOM 10044 N N . GLY D 1 45 ? 56.603 84.971 99.074 1.00 73.40 42 GLY D N 1
ATOM 10045 C CA . GLY D 1 45 ? 56.880 85.449 100.423 1.00 74.28 42 GLY D CA 1
ATOM 10046 C C . GLY D 1 45 ? 58.209 85.026 101.009 1.00 74.94 42 GLY D C 1
ATOM 10047 O O . GLY D 1 45 ? 58.282 84.060 101.776 1.00 75.28 42 GLY D O 1
ATOM 10048 N N . THR D 1 46 ? 59.255 85.762 100.644 1.00 75.28 43 THR D N 1
ATOM 10049 C CA . THR D 1 46 ? 60.579 85.610 101.239 1.00 76.14 43 THR D CA 1
ATOM 10050 C C . THR D 1 46 ? 61.176 86.999 101.444 1.00 76.77 43 THR D C 1
ATOM 10051 O O . THR D 1 46 ? 60.974 87.892 100.622 1.00 76.54 43 THR D O 1
ATOM 10055 N N . LEU D 1 47 ? 61.898 87.181 102.546 1.00 77.77 44 LEU D N 1
ATOM 10056 C CA . LEU D 1 47 ? 62.537 88.460 102.827 1.00 78.56 44 LEU D CA 1
ATOM 10057 C C . LEU D 1 47 ? 63.778 88.680 101.974 1.00 78.79 44 LEU D C 1
ATOM 10058 O O . LEU D 1 47 ? 64.765 87.948 102.085 1.00 79.28 44 LEU D O 1
ATOM 10063 N N . LEU D 1 48 ? 63.702 89.697 101.121 1.00 78.50 45 LEU D N 1
ATOM 10064 C CA . LEU D 1 48 ? 64.796 90.082 100.240 1.00 78.76 45 LEU D CA 1
ATOM 10065 C C . LEU D 1 48 ? 65.207 91.502 100.587 1.00 79.57 45 LEU D C 1
ATOM 10066 O O . LEU D 1 48 ? 64.351 92.334 100.885 1.00 79.46 45 LEU D O 1
ATOM 10071 N N . ASP D 1 49 ? 66.506 91.785 100.555 1.00 80.49 46 ASP D N 1
ATOM 10072 C CA . ASP D 1 49 ? 66.981 93.156 100.767 1.00 81.46 46 ASP D CA 1
ATOM 10073 C C . ASP D 1 49 ? 66.717 94.027 99.541 1.00 81.10 46 ASP D C 1
ATOM 10074 O O . ASP D 1 49 ? 66.302 93.525 98.496 1.00 80.12 46 ASP D O 1
ATOM 10079 N N . ASP D 1 50 ? 66.960 95.329 99.674 1.00 81.97 47 ASP D N 1
ATOM 10080 C CA . ASP D 1 50 ? 66.746 96.282 98.582 1.00 81.88 47 ASP D CA 1
ATOM 10081 C C . ASP D 1 50 ? 67.500 95.881 97.314 1.00 81.73 47 ASP D C 1
ATOM 10082 O O . ASP D 1 50 ? 67.086 96.222 96.205 1.00 81.22 47 ASP D O 1
ATOM 10087 N N . LYS D 1 51 ? 68.597 95.147 97.497 1.00 82.21 48 LYS D N 1
ATOM 10088 C CA . LYS D 1 51 ? 69.384 94.587 96.402 1.00 82.14 48 LYS D CA 1
ATOM 10089 C C . LYS D 1 51 ? 68.658 93.449 95.692 1.00 80.65 48 LYS D C 1
ATOM 10090 O O . LYS D 1 51 ? 68.950 93.158 94.540 1.00 80.20 48 LYS D O 1
ATOM 10096 N N . GLY D 1 52 ? 67.731 92.793 96.383 1.00 79.85 49 GLY D N 1
ATOM 10097 C CA . GLY D 1 52 ? 66.951 91.713 95.783 1.00 78.60 49 GLY D CA 1
ATOM 10098 C C . GLY D 1 52 ? 67.415 90.321 96.167 1.00 78.54 49 GLY D C 1
ATOM 10099 O O . GLY D 1 52 ? 66.826 89.329 95.735 1.00 77.58 49 GLY D O 1
ATOM 10100 N N . LYS D 1 53 ? 68.471 90.241 96.974 1.00 79.69 50 LYS D N 1
ATOM 10101 C CA . LYS D 1 53 ? 68.950 88.953 97.463 1.00 79.90 50 LYS D CA 1
ATOM 10102 C C . LYS D 1 53 ? 68.263 88.573 98.772 1.00 79.86 50 LYS D C 1
ATOM 10103 O O . LYS D 1 53 ? 67.947 89.439 99.591 1.00 80.24 50 LYS D O 1
ATOM 10109 N N . ILE D 1 54 ? 68.033 87.274 98.955 1.00 79.52 51 ILE D N 1
ATOM 10110 C CA . ILE D 1 54 ? 67.384 86.753 100.162 1.00 79.58 51 ILE D CA 1
ATOM 10111 C C . ILE D 1 54 ? 68.217 87.009 101.421 1.00 81.00 51 ILE D C 1
ATOM 10112 O O . ILE D 1 54 ? 69.404 86.668 101.478 1.00 81.90 51 ILE D O 1
ATOM 10117 N N . ILE D 1 55 ? 67.583 87.625 102.418 1.00 81.36 52 ILE D N 1
ATOM 10118 C CA . ILE D 1 55 ? 68.223 87.901 103.703 1.00 82.74 52 ILE D CA 1
ATOM 10119 C C . ILE D 1 55 ? 68.466 86.596 104.459 1.00 83.19 52 ILE D C 1
ATOM 10120 O O . ILE D 1 55 ? 67.536 85.815 104.679 1.00 82.52 52 ILE D O 1
ATOM 10125 N N . ALA D 1 56 ? 69.726 86.366 104.822 1.00 84.51 53 ALA D N 1
ATOM 10126 C CA . ALA D 1 56 ? 70.110 85.251 105.674 1.00 85.32 53 ALA D CA 1
ATOM 10127 C C . ALA D 1 56 ? 70.910 85.810 106.842 1.00 86.96 53 ALA D C 1
ATOM 10128 O O . ALA D 1 56 ? 72.047 86.261 106.664 1.00 87.98 53 ALA D O 1
ATOM 10130 N N . LEU D 1 57 ? 70.305 85.789 108.030 1.00 87.36 54 LEU D N 1
ATOM 10131 C CA . LEU D 1 57 ? 70.893 86.403 109.227 1.00 88.91 54 LEU D CA 1
ATOM 10132 C C . LEU D 1 57 ? 72.210 85.736 109.632 1.00 90.49 54 LEU D C 1
ATOM 10133 O O . LEU D 1 57 ? 72.224 84.541 109.945 1.00 90.59 54 LEU D O 1
ATOM 10138 N N . PRO D 1 58 ? 73.321 86.508 109.617 1.00 91.87 55 PRO D N 1
ATOM 10139 C CA . PRO D 1 58 ? 74.647 86.001 109.997 1.00 93.53 55 PRO D CA 1
ATOM 10140 C C . PRO D 1 58 ? 74.753 85.660 111.486 1.00 94.77 55 PRO D C 1
ATOM 10141 O O . PRO D 1 58 ? 75.770 85.119 111.925 1.00 96.12 55 PRO D O 1
ATOM 10145 N N . SER D 1 59 ? 73.708 85.981 112.248 1.00 94.45 56 SER D N 1
ATOM 10146 C CA . SER D 1 59 ? 73.601 85.564 113.645 1.00 95.47 56 SER D CA 1
ATOM 10147 C C . SER D 1 59 ? 73.262 84.078 113.711 1.00 95.09 56 SER D C 1
ATOM 10148 O O . SER D 1 59 ? 73.648 83.380 114.650 1.00 96.20 56 SER D O 1
ATOM 10151 N N . VAL D 1 60 ? 72.538 83.618 112.693 1.00 93.64 57 VAL D N 1
ATOM 10152 C CA . VAL D 1 60 ? 72.106 82.233 112.573 1.00 93.17 57 VAL D CA 1
ATOM 10153 C C . VAL D 1 60 ? 73.155 81.392 111.839 1.00 93.69 57 VAL D C 1
ATOM 10154 O O . VAL D 1 60 ? 73.553 80.328 112.317 1.00 94.52 57 VAL D O 1
ATOM 10158 N N . TYR D 1 61 ? 73.612 81.882 110.689 1.00 93.35 58 TYR D N 1
ATOM 10159 C CA . TYR D 1 61 ? 74.464 81.087 109.800 1.00 93.64 58 TYR D CA 1
ATOM 10160 C C . TYR D 1 61 ? 75.964 81.119 110.113 1.00 95.55 58 TYR D C 1
ATOM 10161 O O . TYR D 1 61 ? 76.741 80.354 109.533 1.00 95.99 58 TYR D O 1
ATOM 10170 N N . ASP D 1 62 ? 76.366 81.991 111.035 1.00 96.81 59 ASP D N 1
ATOM 10171 C CA . ASP D 1 62 ? 77.712 81.918 111.596 1.00 98.88 59 ASP D CA 1
ATOM 10172 C C . ASP D 1 62 ? 77.775 80.760 112.591 1.00 99.89 59 ASP D C 1
ATOM 10173 O O . ASP D 1 62 ? 78.839 80.170 112.794 1.00 101.37 59 ASP D O 1
ATOM 10178 N N . ARG D 1 63 ? 76.627 80.436 113.194 1.00 99.24 60 ARG D N 1
ATOM 10179 C CA . ARG D 1 63 ? 76.523 79.311 114.125 1.00 100.15 60 ARG D CA 1
ATOM 10180 C C . ARG D 1 63 ? 76.810 78.001 113.406 1.00 100.25 60 ARG D C 1
ATOM 10181 O O . ARG D 1 63 ? 77.419 77.098 113.975 1.00 101.63 60 ARG D O 1
ATOM 10189 N N . LEU D 1 64 ? 76.372 77.922 112.152 1.00 99.02 61 LEU D N 1
ATOM 10190 C CA . LEU D 1 64 ? 76.543 76.736 111.324 1.00 99.01 61 LEU D CA 1
ATOM 10191 C C . LEU D 1 64 ? 78.014 76.424 111.041 1.00 100.65 61 LEU D C 1
ATOM 10192 O O . LEU D 1 64 ? 78.467 75.298 111.269 1.00 101.63 61 LEU D O 1
ATOM 10197 N N . ASP D 1 65 ? 78.748 77.424 110.553 1.00 101.21 62 ASP D N 1
ATOM 10198 C CA . ASP D 1 65 ? 80.121 77.241 110.057 1.00 102.72 62 ASP D CA 1
ATOM 10199 C C . ASP D 1 65 ? 81.130 76.844 111.137 1.00 105.00 62 ASP D C 1
ATOM 10200 O O . ASP D 1 65 ? 82.012 76.017 110.897 1.00 106.05 62 ASP D O 1
ATOM 10205 N N . GLU D 1 66 ? 80.987 77.444 112.317 1.00 105.92 63 GLU D N 1
ATOM 10206 C CA . GLU D 1 66 ? 81.888 77.213 113.447 1.00 108.23 63 GLU D CA 1
ATOM 10207 C C . GLU D 1 66 ? 81.512 75.946 114.216 1.00 108.75 63 GLU D C 1
ATOM 10208 O O . GLU D 1 66 ? 82.316 75.412 114.981 1.00 110.53 63 GLU D O 1
ATOM 10222 N N . ASP D 1 68 ? 80.776 72.108 115.040 1.00 109.89 65 ASP D N 1
ATOM 10223 C CA . ASP D 1 68 ? 81.376 70.808 114.730 1.00 110.65 65 ASP D CA 1
ATOM 10224 C C . ASP D 1 68 ? 80.471 70.007 113.788 1.00 108.92 65 ASP D C 1
ATOM 10225 O O . ASP D 1 68 ? 79.244 70.020 113.941 1.00 107.65 65 ASP D O 1
ATOM 10230 N N . ARG D 1 69 ? 81.082 69.317 112.821 1.00 108.87 66 ARG D N 1
ATOM 10231 C CA . ARG D 1 69 ? 80.345 68.518 111.828 1.00 107.35 66 ARG D CA 1
ATOM 10232 C C . ARG D 1 69 ? 79.489 67.410 112.438 1.00 107.56 66 ARG D C 1
ATOM 10233 O O . ARG D 1 69 ? 78.493 66.998 111.842 1.00 106.16 66 ARG D O 1
ATOM 10241 N N . SER D 1 70 ? 79.883 66.937 113.620 1.00 109.45 67 SER D N 1
ATOM 10242 C CA . SER D 1 70 ? 79.121 65.931 114.368 1.00 109.98 67 SER D CA 1
ATOM 10243 C C . SER D 1 70 ? 77.719 66.425 114.749 1.00 108.67 67 SER D C 1
ATOM 10244 O O . SER D 1 70 ? 76.782 65.631 114.873 1.00 108.33 67 SER D O 1
ATOM 10247 N N . HIS D 1 71 ? 77.586 67.739 114.919 1.00 108.05 68 HIS D N 1
ATOM 10248 C CA . HIS D 1 71 ? 76.326 68.358 115.314 1.00 106.90 68 HIS D CA 1
ATOM 10249 C C . HIS D 1 71 ? 75.398 68.569 114.153 1.00 104.88 68 HIS D C 1
ATOM 10250 O O . HIS D 1 71 ? 74.256 69.000 114.331 1.00 103.89 68 HIS D O 1
ATOM 10257 N N . ILE D 1 72 ? 75.884 68.264 112.953 1.00 104.44 69 ILE D N 1
ATOM 10258 C CA . ILE D 1 72 ? 75.086 68.364 111.730 1.00 102.59 69 ILE D CA 1
ATOM 10259 C C . ILE D 1 72 ? 74.664 66.967 111.262 1.00 102.60 69 ILE D C 1
ATOM 10260 O O . ILE D 1 72 ? 73.479 66.716 111.010 1.00 101.49 69 ILE D O 1
ATOM 10265 N N . ALA D 1 73 ? 75.647 66.068 111.175 1.00 103.98 70 ALA D N 1
ATOM 10266 C CA . ALA D 1 73 ? 75.473 64.721 110.626 1.00 104.18 70 ALA D CA 1
ATOM 10267 C C . ALA D 1 73 ? 74.480 63.853 111.396 1.00 104.69 70 ALA D C 1
ATOM 10268 O O . ALA D 1 73 ? 73.433 63.496 110.859 1.00 103.72 70 ALA D O 1
ATOM 10270 N N . SER D 1 74 ? 74.809 63.527 112.646 1.00 106.50 71 SER D N 1
ATOM 10271 C CA . SER D 1 74 ? 74.023 62.585 113.455 1.00 107.38 71 SER D CA 1
ATOM 10272 C C . SER D 1 74 ? 72.537 62.937 113.536 1.00 106.09 71 SER D C 1
ATOM 10273 O O . SER D 1 74 ? 72.155 64.106 113.423 1.00 104.83 71 SER D O 1
ATOM 10276 N N . TYR D 1 75 ? 71.710 61.911 113.717 1.00 106.63 72 TYR D N 1
ATOM 10277 C CA . TYR D 1 75 ? 70.264 62.081 113.790 1.00 105.70 72 TYR D CA 1
ATOM 10278 C C . TYR D 1 75 ? 69.877 62.978 114.949 1.00 105.55 72 TYR D C 1
ATOM 10279 O O . TYR D 1 75 ? 70.532 62.982 115.991 1.00 106.92 72 TYR D O 1
ATOM 10288 N N . ALA D 1 76 ? 68.819 63.751 114.748 1.00 103.84 73 ALA D N 1
ATOM 10289 C CA . ALA D 1 76 ? 68.148 64.415 115.849 1.00 103.70 73 ALA D CA 1
ATOM 10290 C C . ALA D 1 76 ? 67.193 63.393 116.456 1.00 104.22 73 ALA D C 1
ATOM 10291 O O . ALA D 1 76 ? 66.713 62.508 115.743 1.00 103.95 73 ALA D O 1
ATOM 10293 N N . PRO D 1 77 ? 66.934 63.489 117.776 1.00 105.08 74 PRO D N 1
ATOM 10294 C CA . PRO D 1 77 ? 65.893 62.663 118.388 1.00 105.65 74 PRO D CA 1
ATOM 10295 C C . PRO D 1 77 ? 64.544 62.837 117.689 1.00 104.02 74 PRO D C 1
ATOM 10296 O O . PRO D 1 77 ? 64.311 63.859 117.030 1.00 102.39 74 PRO D O 1
ATOM 10300 N N . ILE D 1 78 ? 63.677 61.837 117.829 1.00 104.47 75 ILE D N 1
ATOM 10301 C CA . ILE D 1 78 ? 62.343 61.862 117.232 1.00 103.24 75 ILE D CA 1
ATOM 10302 C C . ILE D 1 78 ? 61.634 63.172 117.582 1.00 102.22 75 ILE D C 1
ATOM 10303 O O . ILE D 1 78 ? 61.263 63.951 116.702 1.00 100.95 75 ILE D O 1
ATOM 10308 N N . GLU D 1 79 ? 61.480 63.409 118.882 1.00 103.12 76 GLU D N 1
ATOM 10309 C CA . GLU D 1 79 ? 60.816 64.599 119.401 1.00 102.20 76 GLU D CA 1
ATOM 10310 C C . GLU D 1 79 ? 61.702 65.838 119.266 1.00 101.32 76 GLU D C 1
ATOM 10311 O O . GLU D 1 79 ? 61.238 66.966 119.444 1.00 100.39 76 GLU D O 1
ATOM 10317 N N . GLY D 1 80 ? 62.976 65.616 118.950 1.00 101.64 77 GLY D N 1
ATOM 10318 C CA . GLY D 1 80 ? 63.953 66.694 118.838 1.00 101.12 77 GLY D CA 1
ATOM 10319 C C . GLY D 1 80 ? 64.862 66.751 120.048 1.00 102.62 77 GLY D C 1
ATOM 10320 O O . GLY D 1 80 ? 64.583 66.119 121.069 1.00 103.96 77 GLY D O 1
ATOM 10321 N N . GLU D 1 81 ? 65.953 67.507 119.929 1.00 102.50 78 GLU D N 1
ATOM 10322 C CA . GLU D 1 81 ? 66.914 67.670 121.018 1.00 104.01 78 GLU D CA 1
ATOM 10323 C C . GLU D 1 81 ? 66.246 68.185 122.286 1.00 104.53 78 GLU D C 1
ATOM 10324 O O . GLU D 1 81 ? 65.348 69.030 122.222 1.00 103.44 78 GLU D O 1
ATOM 10330 N N . LYS D 1 82 ? 66.689 67.659 123.427 1.00 106.22 79 LYS D N 1
ATOM 10331 C CA . LYS D 1 82 ? 66.183 68.051 124.740 1.00 106.95 79 LYS D CA 1
ATOM 10332 C C . LYS D 1 82 ? 66.087 69.574 124.858 1.00 106.00 79 LYS D C 1
ATOM 10333 O O . LYS D 1 82 ? 65.006 70.121 125.101 1.00 105.19 79 LYS D O 1
ATOM 10339 N N . ASP D 1 83 ? 67.223 70.240 124.656 1.00 106.13 80 ASP D N 1
ATOM 10340 C CA . ASP D 1 83 ? 67.330 71.689 124.812 1.00 105.59 80 ASP D CA 1
ATOM 10341 C C . ASP D 1 83 ? 66.596 72.479 123.731 1.00 103.57 80 ASP D C 1
ATOM 10342 O O . ASP D 1 83 ? 66.059 73.549 124.015 1.00 102.97 80 ASP D O 1
ATOM 10347 N N . TYR D 1 84 ? 66.581 71.957 122.503 1.00 102.56 81 TYR D N 1
ATOM 10348 C CA . TYR D 1 84 ? 65.779 72.536 121.421 1.00 100.59 81 TYR D CA 1
ATOM 10349 C C . TYR D 1 84 ? 64.305 72.573 121.830 1.00 100.04 81 TYR D C 1
ATOM 10350 O O . TYR D 1 84 ? 63.677 73.636 121.812 1.00 99.12 81 TYR D O 1
ATOM 10359 N N . ARG D 1 85 ? 63.773 71.413 122.220 1.00 100.63 82 ARG D N 1
ATOM 10360 C CA . ARG D 1 85 ? 62.391 71.290 122.681 1.00 100.32 82 ARG D CA 1
ATOM 10361 C C . ARG D 1 85 ? 62.051 72.335 123.743 1.00 100.58 82 ARG D C 1
ATOM 10362 O O . ARG D 1 85 ? 61.010 72.993 123.658 1.00 99.67 82 ARG D O 1
ATOM 10370 N N . LYS D 1 86 ? 62.940 72.493 124.724 1.00 101.83 83 LYS D N 1
ATOM 10371 C CA . LYS D 1 86 ? 62.743 73.470 125.796 1.00 102.27 83 LYS D CA 1
ATOM 10372 C C . LYS D 1 86 ? 62.845 74.908 125.286 1.00 101.02 83 LYS D C 1
ATOM 10373 O O . LYS D 1 86 ? 61.899 75.681 125.433 1.00 100.36 83 LYS D O 1
ATOM 10379 N N . ILE D 1 87 ? 63.982 75.254 124.684 1.00 100.78 84 ILE D N 1
ATOM 10380 C CA . ILE D 1 87 ? 64.239 76.617 124.191 1.00 99.76 84 ILE D CA 1
ATOM 10381 C C . ILE D 1 87 ? 63.115 77.138 123.280 1.00 97.85 84 ILE D C 1
ATOM 10382 O O . ILE D 1 87 ? 62.781 78.323 123.320 1.00 97.18 84 ILE D O 1
ATOM 10387 N N . VAL D 1 88 ? 62.524 76.241 122.490 1.00 96.99 85 VAL D N 1
ATOM 10388 C CA . VAL D 1 88 ? 61.331 76.555 121.696 1.00 95.43 85 VAL D CA 1
ATOM 10389 C C . VAL D 1 88 ? 60.274 77.250 122.564 1.00 95.37 85 VAL D C 1
ATOM 10390 O O . VAL D 1 88 ? 59.758 78.306 122.201 1.00 94.34 85 VAL D O 1
ATOM 10394 N N . ILE D 1 89 ? 59.992 76.659 123.722 1.00 96.44 86 ILE D N 1
ATOM 10395 C CA . ILE D 1 89 ? 58.986 77.161 124.651 1.00 96.62 86 ILE D CA 1
ATOM 10396 C C . ILE D 1 89 ? 59.364 78.536 125.217 1.00 96.78 86 ILE D C 1
ATOM 10397 O O . ILE D 1 89 ? 58.524 79.438 125.280 1.00 96.17 86 ILE D O 1
ATOM 10402 N N . ASP D 1 90 ? 60.632 78.695 125.598 1.00 97.65 87 ASP D N 1
ATOM 10403 C CA . ASP D 1 90 ? 61.131 79.946 126.194 1.00 98.05 87 ASP D CA 1
ATOM 10404 C C . ASP D 1 90 ? 61.291 81.081 125.175 1.00 96.77 87 ASP D C 1
ATOM 10405 O O . ASP D 1 90 ? 61.248 82.261 125.539 1.00 96.80 87 ASP D O 1
ATOM 10410 N N . THR D 1 91 ? 61.483 80.709 123.910 1.00 95.67 88 THR D N 1
ATOM 10411 C CA . THR D 1 91 ? 61.602 81.656 122.800 1.00 94.38 88 THR D CA 1
ATOM 10412 C C . THR D 1 91 ? 60.211 81.985 122.246 1.00 92.97 88 THR D C 1
ATOM 10413 O O . THR D 1 91 ? 59.882 83.153 122.005 1.00 92.33 88 THR D O 1
ATOM 10417 N N . LEU D 1 92 ? 59.400 80.947 122.056 1.00 92.48 89 LEU D N 1
ATOM 10418 C CA . LEU D 1 92 ? 58.049 81.099 121.540 1.00 91.32 89 LEU D CA 1
ATOM 10419 C C . LEU D 1 92 ? 57.237 82.069 122.387 1.00 91.45 89 LEU D C 1
ATOM 10420 O O . LEU D 1 92 ? 56.713 83.058 121.876 1.00 90.63 89 LEU D O 1
ATOM 10425 N N . PHE D 1 93 ? 57.162 81.787 123.682 1.00 92.52 90 PHE D N 1
ATOM 10426 C CA . PHE D 1 93 ? 56.246 82.488 124.570 1.00 92.77 90 PHE D CA 1
ATOM 10427 C C . PHE D 1 93 ? 56.848 83.731 125.207 1.00 93.27 90 PHE D C 1
ATOM 10428 O O . PHE D 1 93 ? 56.137 84.708 125.464 1.00 93.05 90 PHE D O 1
ATOM 10436 N N . GLY D 1 94 ? 58.154 83.679 125.462 1.00 94.01 91 GLY D N 1
ATOM 10437 C CA . GLY D 1 94 ? 58.889 84.790 126.061 1.00 94.65 91 GLY D CA 1
ATOM 10438 C C . GLY D 1 94 ? 58.458 85.047 127.492 1.00 95.77 91 GLY D C 1
ATOM 10439 O O . GLY D 1 94 ? 58.429 84.119 128.306 1.00 96.70 91 GLY D O 1
ATOM 10440 N N . PRO D 1 95 ? 58.114 86.310 127.809 1.00 95.77 92 PRO D N 1
ATOM 10441 C CA . PRO D 1 95 ? 57.624 86.628 129.151 1.00 96.83 92 PRO D CA 1
ATOM 10442 C C . PRO D 1 95 ? 56.158 86.227 129.357 1.00 96.49 92 PRO D C 1
ATOM 10443 O O . PRO D 1 95 ? 55.653 86.306 130.481 1.00 97.41 92 PRO D O 1
ATOM 10447 N N . TYR D 1 96 ? 55.499 85.783 128.284 1.00 95.23 93 TYR D N 1
ATOM 10448 C CA . TYR D 1 96 ? 54.081 85.420 128.330 1.00 94.86 93 TYR D CA 1
ATOM 10449 C C . TYR D 1 96 ? 53.821 83.920 128.189 1.00 94.93 93 TYR D C 1
ATOM 10450 O O . TYR D 1 96 ? 52.843 83.512 127.555 1.00 94.23 93 TYR D O 1
ATOM 10459 N N . LYS D 1 97 ? 54.692 83.109 128.789 1.00 95.90 94 LYS D N 1
ATOM 10460 C CA . LYS D 1 97 ? 54.497 81.663 128.850 1.00 96.28 94 LYS D CA 1
ATOM 10461 C C . LYS D 1 97 ? 53.225 81.357 129.647 1.00 96.90 94 LYS D C 1
ATOM 10462 O O . LYS D 1 97 ? 53.107 81.772 130.801 1.00 97.96 94 LYS D O 1
ATOM 10468 N N . PRO D 1 98 ? 52.262 80.649 129.025 1.00 96.35 95 PRO D N 1
ATOM 10469 C CA . PRO D 1 98 ? 50.986 80.376 129.679 1.00 97.01 95 PRO D CA 1
ATOM 10470 C C . PRO D 1 98 ? 51.080 79.242 130.698 1.00 98.60 95 PRO D C 1
ATOM 10471 O O . PRO D 1 98 ? 52.030 78.452 130.663 1.00 99.04 95 PRO D O 1
ATOM 10475 N N . GLU D 1 99 ? 50.099 79.171 131.594 1.00 99.57 96 GLU D N 1
ATOM 10476 C CA . GLU D 1 99 ? 50.074 78.139 132.625 1.00 101.21 96 GLU D CA 1
ATOM 10477 C C . GLU D 1 99 ? 49.369 76.859 132.175 1.00 101.42 96 GLU D C 1
ATOM 10478 O O . GLU D 1 99 ? 48.342 76.887 131.480 1.00 100.62 96 GLU D O 1
ATOM 10484 N N . GLY D 1 100 ? 49.951 75.739 132.590 1.00 102.57 97 GLY D N 1
ATOM 10485 C CA . GLY D 1 100 ? 49.537 74.419 132.146 1.00 102.92 97 GLY D CA 1
ATOM 10486 C C . GLY D 1 100 ? 50.731 73.626 131.648 1.00 102.95 97 GLY D C 1
ATOM 10487 O O . GLY D 1 100 ? 51.876 74.075 131.751 1.00 102.83 97 GLY D O 1
ATOM 10488 N N . TYR D 1 101 ? 50.460 72.447 131.099 1.00 104.17 98 TYR D N 1
ATOM 10489 C CA . TYR D 1 101 ? 51.510 71.553 130.628 1.00 104.89 98 TYR D CA 1
ATOM 10490 C C . TYR D 1 101 ? 51.903 71.880 129.189 1.00 103.35 98 TYR D C 1
ATOM 10491 O O . TYR D 1 101 ? 51.051 71.981 128.301 1.00 102.24 98 TYR D O 1
ATOM 10500 N N . ILE D 1 102 ? 53.204 72.065 128.982 1.00 103.41 99 ILE D N 1
ATOM 10501 C CA . ILE D 1 102 ? 53.742 72.529 127.706 1.00 102.04 99 ILE D CA 1
ATOM 10502 C C . ILE D 1 102 ? 54.815 71.564 127.183 1.00 102.99 99 ILE D C 1
ATOM 10503 O O . ILE D 1 102 ? 55.744 71.201 127.912 1.00 104.39 99 ILE D O 1
ATOM 10508 N N . SER D 1 103 ? 54.670 71.147 125.924 1.00 102.35 100 SER D N 1
ATOM 10509 C CA . SER D 1 103 ? 55.639 70.264 125.270 1.00 103.17 100 SER D CA 1
ATOM 10510 C C . SER D 1 103 ? 55.795 70.587 123.792 1.00 101.74 100 SER D C 1
ATOM 10511 O O . SER D 1 103 ? 54.820 70.890 123.100 1.00 100.54 100 SER D O 1
ATOM 10514 N N . ALA D 1 104 ? 57.034 70.501 123.321 1.00 102.08 101 ALA D N 1
ATOM 10515 C CA . ALA D 1 104 ? 57.352 70.723 121.926 1.00 100.96 101 ALA D CA 1
ATOM 10516 C C . ALA D 1 104 ? 57.884 69.430 121.332 1.00 102.26 101 ALA D C 1
ATOM 10517 O O . ALA D 1 104 ? 58.632 68.711 121.994 1.00 104.00 101 ALA D O 1
ATOM 10519 N N . ILE D 1 105 ? 57.466 69.127 120.102 1.00 101.65 102 ILE D N 1
ATOM 10520 C CA . ILE D 1 105 ? 58.087 68.079 119.280 1.00 102.59 102 ILE D CA 1
ATOM 10521 C C . ILE D 1 105 ? 58.557 68.709 117.970 1.00 101.19 102 ILE D C 1
ATOM 10522 O O . ILE D 1 105 ? 57.783 69.390 117.285 1.00 99.54 102 ILE D O 1
ATOM 10527 N N . ALA D 1 106 ? 59.830 68.483 117.642 1.00 102.06 103 ALA D N 1
ATOM 10528 C CA . ALA D 1 106 ? 60.457 69.045 116.442 1.00 101.08 103 ALA D CA 1
ATOM 10529 C C . ALA D 1 106 ? 59.791 68.563 115.157 1.00 100.50 103 ALA D C 1
ATOM 10530 O O . ALA D 1 106 ? 59.642 67.357 114.930 1.00 102.00 103 ALA D O 1
ATOM 10532 N N . THR D 1 107 ? 59.386 69.525 114.333 1.00 98.79 104 THR D N 1
ATOM 10533 C CA . THR D 1 107 ? 58.703 69.261 113.069 1.00 97.86 104 THR D CA 1
ATOM 10534 C C . THR D 1 107 ? 59.516 69.881 111.926 1.00 96.84 104 THR D C 1
ATOM 10535 O O . THR D 1 107 ? 60.301 70.804 112.165 1.00 96.51 104 THR D O 1
ATOM 10539 N N . PRO D 1 108 ? 59.356 69.368 110.686 1.00 96.46 105 PRO D N 1
ATOM 10540 C CA . PRO D 1 108 ? 60.012 70.058 109.581 1.00 95.39 105 PRO D CA 1
ATOM 10541 C C . PRO D 1 108 ? 59.211 71.303 109.187 1.00 93.78 105 PRO D C 1
ATOM 10542 O O . PRO D 1 108 ? 58.197 71.207 108.486 1.00 93.08 105 PRO D O 1
ATOM 10546 N N . GLY D 1 109 ? 59.659 72.457 109.678 1.00 93.31 106 GLY D N 1
ATOM 10547 C CA . GLY D 1 109 ? 58.984 73.728 109.446 1.00 92.19 106 GLY D CA 1
ATOM 10548 C C . GLY D 1 109 ? 57.631 73.826 110.128 1.00 91.79 106 GLY D C 1
ATOM 10549 O O . GLY D 1 109 ? 57.155 72.864 110.740 1.00 92.65 106 GLY D O 1
ATOM 10550 N N . GLY D 1 110 ? 57.015 75.001 110.019 1.00 90.67 107 GLY D N 1
ATOM 10551 C CA . GLY D 1 110 ? 55.670 75.233 110.535 1.00 90.31 107 GLY D CA 1
ATOM 10552 C C . GLY D 1 110 ? 54.667 74.287 109.910 1.00 90.27 107 GLY D C 1
ATOM 10553 O O . GLY D 1 110 ? 53.756 73.809 110.581 1.00 90.74 107 GLY D O 1
ATOM 10554 N N . THR D 1 111 ? 54.853 74.015 108.620 1.00 89.81 108 THR D N 1
ATOM 10555 C CA . THR D 1 111 ? 54.016 73.077 107.875 1.00 89.93 108 THR D CA 1
ATOM 10556 C C . THR D 1 111 ? 53.959 71.728 108.588 1.00 91.21 108 THR D C 1
ATOM 10557 O O . THR D 1 111 ? 52.872 71.211 108.853 1.00 91.56 108 THR D O 1
ATOM 10561 N N . GLY D 1 112 ? 55.133 71.188 108.915 1.00 91.96 109 GLY D N 1
ATOM 10562 C CA . GLY D 1 112 ? 55.250 69.909 109.613 1.00 93.50 109 GLY D CA 1
ATOM 10563 C C . GLY D 1 112 ? 54.528 69.877 110.948 1.00 94.17 109 GLY D C 1
ATOM 10564 O O . GLY D 1 112 ? 54.249 68.805 111.486 1.00 95.57 109 GLY D O 1
ATOM 10565 N N . ALA D 1 113 ? 54.232 71.058 111.481 1.00 93.32 110 ALA D N 1
ATOM 10566 C CA . ALA D 1 113 ? 53.501 71.185 112.731 1.00 93.80 110 ALA D CA 1
ATOM 10567 C C . ALA D 1 113 ? 51.990 71.226 112.504 1.00 93.50 110 ALA D C 1
ATOM 10568 O O . ALA D 1 113 ? 51.245 70.542 113.200 1.00 94.48 110 ALA D O 1
ATOM 10570 N N . ILE D 1 114 ? 51.545 72.026 111.534 1.00 92.36 111 ILE D N 1
ATOM 10571 C CA . ILE D 1 114 ? 50.119 72.123 111.192 1.00 92.17 111 ILE D CA 1
ATOM 10572 C C . ILE D 1 114 ? 49.605 70.788 110.647 1.00 93.11 111 ILE D C 1
ATOM 10573 O O . ILE D 1 114 ? 48.507 70.351 111.009 1.00 93.90 111 ILE D O 1
ATOM 10578 N N . ARG D 1 115 ? 50.404 70.150 109.785 1.00 93.19 112 ARG D N 1
ATOM 10579 C CA . ARG D 1 115 ? 50.072 68.849 109.191 1.00 94.13 112 ARG D CA 1
ATOM 10580 C C . ARG D 1 115 ? 49.691 67.829 110.256 1.00 95.85 112 ARG D C 1
ATOM 10581 O O . ARG D 1 115 ? 48.693 67.115 110.121 1.00 96.74 112 ARG D O 1
ATOM 10589 N N . SER D 1 116 ? 50.508 67.775 111.307 1.00 96.46 113 SER D N 1
ATOM 10590 C CA . SER D 1 116 ? 50.359 66.806 112.389 1.00 98.12 113 SER D CA 1
ATOM 10591 C C . SER D 1 116 ? 49.111 67.058 113.230 1.00 98.23 113 SER D C 1
ATOM 10592 O O . SER D 1 116 ? 48.480 66.117 113.704 1.00 99.62 113 SER D O 1
ATOM 10595 N N . ALA D 1 117 ? 48.763 68.331 113.394 1.00 96.86 114 ALA D N 1
ATOM 10596 C CA . ALA D 1 117 ? 47.609 68.738 114.184 1.00 96.99 114 ALA D CA 1
ATOM 10597 C C . ALA D 1 117 ? 46.306 68.382 113.484 1.00 97.13 114 ALA D C 1
ATOM 10598 O O . ALA D 1 117 ? 45.375 67.873 114.107 1.00 98.24 114 ALA D O 1
ATOM 10600 N N . ILE D 1 118 ? 46.251 68.650 112.185 1.00 96.12 115 ILE D N 1
ATOM 10601 C CA . ILE D 1 118 ? 45.096 68.297 111.368 1.00 96.41 115 ILE D CA 1
ATOM 10602 C C . ILE D 1 118 ? 44.955 66.769 111.286 1.00 98.12 115 ILE D C 1
ATOM 10603 O O . ILE D 1 118 ? 43.838 66.232 111.260 1.00 99.04 115 ILE D O 1
ATOM 10608 N N . PHE D 1 119 ? 46.099 66.083 111.274 1.00 98.63 116 PHE D N 1
ATOM 10609 C CA . PHE D 1 119 ? 46.144 64.623 111.274 1.00 100.39 116 PHE D CA 1
ATOM 10610 C C . PHE D 1 119 ? 45.728 64.030 112.624 1.00 102.05 116 PHE D C 1
ATOM 10611 O O . PHE D 1 119 ? 44.859 63.159 112.675 1.00 103.58 116 PHE D O 1
ATOM 10619 N N . SER D 1 120 ? 46.340 64.504 113.708 1.00 101.86 117 SER D N 1
ATOM 10620 C CA . SER D 1 120 ? 46.120 63.924 115.039 1.00 103.48 117 SER D CA 1
ATOM 10621 C C . SER D 1 120 ? 44.760 64.236 115.674 1.00 103.79 117 SER D C 1
ATOM 10622 O O . SER D 1 120 ? 44.211 63.394 116.389 1.00 105.68 117 SER D O 1
ATOM 10625 N N . TYR D 1 121 ? 44.220 65.429 115.417 1.00 102.12 118 TYR D N 1
ATOM 10626 C CA . TYR D 1 121 ? 43.045 65.914 116.158 1.00 102.32 118 TYR D CA 1
ATOM 10627 C C . TYR D 1 121 ? 41.789 66.154 115.317 1.00 101.97 118 TYR D C 1
ATOM 10628 O O . TYR D 1 121 ? 40.966 67.012 115.648 1.00 101.51 118 TYR D O 1
ATOM 10637 N N . LEU D 1 122 ? 41.637 65.380 114.245 1.00 102.42 119 LEU D N 1
ATOM 10638 C CA . LEU D 1 122 ? 40.447 65.452 113.395 1.00 102.44 119 LEU D CA 1
ATOM 10639 C C . LEU D 1 122 ? 40.057 64.095 112.802 1.00 104.04 119 LEU D C 1
ATOM 10640 O O . LEU D 1 122 ? 40.905 63.321 112.363 1.00 104.35 119 LEU D O 1
ATOM 10645 N N . GLU D 1 124 ? 37.058 61.512 110.029 1.00 108.63 121 GLU D N 1
ATOM 10646 C CA . GLU D 1 124 ? 37.626 62.070 108.808 1.00 106.85 121 GLU D CA 1
ATOM 10647 C C . GLU D 1 124 ? 36.850 63.278 108.295 1.00 105.55 121 GLU D C 1
ATOM 10648 O O . GLU D 1 124 ? 37.452 64.284 107.936 1.00 103.77 121 GLU D O 1
ATOM 10654 N N . GLY D 1 125 ? 35.522 63.176 108.259 1.00 106.67 122 GLY D N 1
ATOM 10655 C CA . GLY D 1 125 ? 34.669 64.286 107.829 1.00 105.77 122 GLY D CA 1
ATOM 10656 C C . GLY D 1 125 ? 34.694 65.442 108.812 1.00 104.86 122 GLY D C 1
ATOM 10657 O O . GLY D 1 125 ? 33.882 66.365 108.717 1.00 104.44 122 GLY D O 1
ATOM 10658 N N . ASP D 1 126 ? 35.643 65.382 109.746 1.00 104.76 123 ASP D N 1
ATOM 10659 C CA . ASP D 1 126 ? 35.800 66.362 110.821 1.00 104.17 123 ASP D CA 1
ATOM 10660 C C . ASP D 1 126 ? 36.287 67.717 110.310 1.00 102.29 123 ASP D C 1
ATOM 10661 O O . ASP D 1 126 ? 37.417 67.832 109.831 1.00 101.25 123 ASP D O 1
ATOM 10666 N N . PRO D 1 127 ? 35.429 68.749 110.418 1.00 102.09 124 PRO D N 1
ATOM 10667 C CA . PRO D 1 127 ? 35.666 70.067 109.815 1.00 100.49 124 PRO D CA 1
ATOM 10668 C C . PRO D 1 127 ? 36.841 70.848 110.398 1.00 99.21 124 PRO D C 1
ATOM 10669 O O . PRO D 1 127 ? 37.129 70.750 111.595 1.00 99.52 124 PRO D O 1
ATOM 10673 N N . LEU D 1 128 ? 37.504 71.610 109.529 1.00 97.84 125 LEU D N 1
ATOM 10674 C CA . LEU D 1 128 ? 38.502 72.596 109.925 1.00 96.58 125 LEU D CA 1
ATOM 10675 C C . LEU D 1 128 ? 37.982 73.982 109.550 1.00 95.83 125 LEU D C 1
ATOM 10676 O O . LEU D 1 128 ? 37.844 74.309 108.367 1.00 95.22 125 LEU D O 1
ATOM 10681 N N . ILE D 1 129 ? 37.700 74.785 110.573 1.00 96.04 126 ILE D N 1
ATOM 10682 C CA . ILE D 1 129 ? 37.061 76.091 110.413 1.00 95.77 126 ILE D CA 1
ATOM 10683 C C . ILE D 1 129 ? 38.098 77.218 110.326 1.00 94.67 126 ILE D C 1
ATOM 10684 O O . ILE D 1 129 ? 38.525 77.780 111.345 1.00 94.64 126 ILE D O 1
ATOM 10689 N N . CYS D 1 130 ? 38.486 77.541 109.093 1.00 93.95 127 CYS D N 1
ATOM 10690 C CA . CYS D 1 130 ? 39.537 78.518 108.816 1.00 92.76 127 CYS D CA 1
ATOM 10691 C C . CYS D 1 130 ? 39.001 79.711 108.022 1.00 92.34 127 CYS D C 1
ATOM 10692 O O . CYS D 1 130 ? 38.040 79.583 107.255 1.00 92.73 127 CYS D O 1
ATOM 10695 N N . HIS D 1 131 ? 39.643 80.864 108.205 1.00 91.56 128 HIS D N 1
ATOM 10696 C CA . HIS D 1 131 ? 39.200 82.127 107.598 1.00 91.22 128 HIS D CA 1
ATOM 10697 C C . HIS D 1 131 ? 39.163 82.156 106.084 1.00 90.64 128 HIS D C 1
ATOM 10698 O O . HIS D 1 131 ? 39.718 81.280 105.414 1.00 90.08 128 HIS D O 1
ATOM 10705 N N . ASP D 1 132 ? 38.497 83.185 105.559 1.00 90.69 129 ASP D N 1
ATOM 10706 C CA . ASP D 1 132 ? 38.207 83.356 104.134 1.00 90.42 129 ASP D CA 1
ATOM 10707 C C . ASP D 1 132 ? 39.465 83.496 103.285 1.00 89.35 129 ASP D C 1
ATOM 10708 O O . ASP D 1 132 ? 39.600 82.845 102.250 1.00 89.11 129 ASP D O 1
ATOM 10713 N N . TYR D 1 133 ? 40.371 84.366 103.719 1.00 88.74 130 TYR D N 1
ATOM 10714 C CA . TYR D 1 133 ? 41.644 84.568 103.046 1.00 87.80 130 TYR D CA 1
ATOM 10715 C C . TYR D 1 133 ? 42.664 83.684 103.739 1.00 87.36 130 TYR D C 1
ATOM 10716 O O . TYR D 1 133 ? 42.964 83.881 104.920 1.00 87.46 130 TYR D O 1
ATOM 10725 N N . TYR D 1 134 ? 43.193 82.708 103.011 1.00 86.97 131 TYR D N 1
ATOM 10726 C CA . TYR D 1 134 ? 44.034 81.686 103.624 1.00 86.81 131 TYR D CA 1
ATOM 10727 C C . TYR D 1 134 ? 45.215 81.264 102.763 1.00 86.36 131 TYR D C 1
ATOM 10728 O O . TYR D 1 134 ? 45.224 81.453 101.544 1.00 86.00 131 TYR D O 1
ATOM 10737 N N . TRP D 1 135 ? 46.209 80.697 103.438 1.00 86.54 132 TRP D N 1
ATOM 10738 C CA . TRP D 1 135 ? 47.336 80.027 102.818 1.00 86.37 132 TRP D CA 1
ATOM 10739 C C . TRP D 1 135 ? 46.843 78.706 102.310 1.00 86.43 132 TRP D C 1
ATOM 10740 O O . TRP D 1 135 ? 46.504 77.824 103.098 1.00 86.96 132 TRP D O 1
ATOM 10751 N N . ALA D 1 136 ? 46.793 78.561 100.987 1.00 85.85 133 ALA D N 1
ATOM 10752 C CA . ALA D 1 136 ? 46.188 77.396 100.329 1.00 85.99 133 ALA D CA 1
ATOM 10753 C C . ALA D 1 136 ? 46.486 76.010 100.935 1.00 86.41 133 ALA D C 1
ATOM 10754 O O . ALA D 1 136 ? 45.581 75.178 100.996 1.00 87.03 133 ALA D O 1
ATOM 10756 N N . PRO D 1 137 ? 47.738 75.752 101.382 1.00 86.17 134 PRO D N 1
ATOM 10757 C CA . PRO D 1 137 ? 48.044 74.453 101.999 1.00 86.85 134 PRO D CA 1
ATOM 10758 C C . PRO D 1 137 ? 47.059 73.947 103.057 1.00 87.64 134 PRO D C 1
ATOM 10759 O O . PRO D 1 137 ? 46.979 72.740 103.274 1.00 88.41 134 PRO D O 1
ATOM 10763 N N . TYR D 1 138 ? 46.325 74.846 103.711 1.00 87.56 135 TYR D N 1
ATOM 10764 C CA . TYR D 1 138 ? 45.286 74.427 104.656 1.00 88.41 135 TYR D CA 1
ATOM 10765 C C . TYR D 1 138 ? 44.278 73.536 103.924 1.00 88.95 135 TYR D C 1
ATOM 10766 O O . TYR D 1 138 ? 44.081 72.370 104.287 1.00 89.90 135 TYR D O 1
ATOM 10775 N N . ARG D 1 139 ? 43.677 74.092 102.872 1.00 88.35 136 ARG D N 1
ATOM 10776 C CA . ARG D 1 139 ? 42.746 73.372 102.009 1.00 88.85 136 ARG D CA 1
ATOM 10777 C C . ARG D 1 139 ? 43.381 72.096 101.452 1.00 89.11 136 ARG D C 1
ATOM 10778 O O . ARG D 1 139 ? 42.733 71.053 101.391 1.00 90.15 136 ARG D O 1
ATOM 10786 N N . LYS D 1 140 ? 44.652 72.192 101.068 1.00 88.28 137 LYS D N 1
ATOM 10787 C CA . LYS D 1 140 ? 45.394 71.073 100.485 1.00 88.50 137 LYS D CA 1
ATOM 10788 C C . LYS D 1 140 ? 45.590 69.945 101.493 1.00 89.56 137 LYS D C 1
ATOM 10789 O O . LYS D 1 140 ? 45.369 68.781 101.162 1.00 90.52 137 LYS D O 1
ATOM 10795 N N . ILE D 1 141 ? 46.002 70.293 102.713 1.00 89.59 138 ILE D N 1
ATOM 10796 C CA . ILE D 1 141 ? 46.221 69.304 103.783 1.00 90.80 138 ILE D CA 1
ATOM 10797 C C . ILE D 1 141 ? 44.916 68.590 104.155 1.00 92.10 138 ILE D C 1
ATOM 10798 O O . ILE D 1 141 ? 44.897 67.366 104.334 1.00 93.41 138 ILE D O 1
ATOM 10803 N N . CYS D 1 142 ? 43.831 69.356 104.247 1.00 91.86 139 CYS D N 1
ATOM 10804 C CA . CYS D 1 142 ? 42.511 68.798 104.524 1.00 93.09 139 CYS D CA 1
ATOM 10805 C C . CYS D 1 142 ? 42.057 67.795 103.464 1.00 93.86 139 CYS D C 1
ATOM 10806 O O . CYS D 1 142 ? 41.596 66.701 103.804 1.00 95.42 139 CYS D O 1
ATOM 10809 N N . GLU D 1 143 ? 42.202 68.164 102.191 1.00 92.83 140 GLU D N 1
ATOM 10810 C CA . GLU D 1 143 ? 41.817 67.296 101.075 1.00 93.37 140 GLU D CA 1
ATOM 10811 C C . GLU D 1 143 ? 42.673 66.029 101.007 1.00 94.21 140 GLU D C 1
ATOM 10812 O O . GLU D 1 143 ? 42.152 64.941 100.749 1.00 95.55 140 GLU D O 1
ATOM 10818 N N . GLU D 1 144 ? 43.974 66.180 101.263 1.00 93.54 141 GLU D N 1
ATOM 10819 C CA . GLU D 1 144 ? 44.922 65.060 101.322 1.00 94.53 141 GLU D CA 1
ATOM 10820 C C . GLU D 1 144 ? 44.510 64.001 102.344 1.00 96.51 141 GLU D C 1
ATOM 10821 O O . GLU D 1 144 ? 44.450 62.811 102.021 1.00 97.97 141 GLU D O 1
ATOM 10827 N N . PHE D 1 145 ? 44.230 64.441 103.570 1.00 96.80 142 PHE D N 1
ATOM 10828 C CA . PHE D 1 145 ? 43.870 63.531 104.658 1.00 98.79 142 PHE D CA 1
ATOM 10829 C C . PHE D 1 145 ? 42.372 63.211 104.728 1.00 100.11 142 PHE D C 1
ATOM 10830 O O . PHE D 1 145 ? 41.960 62.286 105.434 1.00 101.86 142 PHE D O 1
ATOM 10838 N N . GLY D 1 146 ? 41.567 63.970 103.988 1.00 99.50 143 GLY D N 1
ATOM 10839 C CA . GLY D 1 146 ? 40.137 63.692 103.871 1.00 100.88 143 GLY D CA 1
ATOM 10840 C C . GLY D 1 146 ? 39.280 64.522 104.801 1.00 101.10 143 GLY D C 1
ATOM 10841 O O . GLY D 1 146 ? 38.052 64.435 104.765 1.00 102.01 143 GLY D O 1
ATOM 10842 N N . ARG D 1 147 ? 39.934 65.323 105.637 1.00 100.42 144 ARG D N 1
ATOM 10843 C CA . ARG D 1 147 ? 39.245 66.218 106.562 1.00 100.56 144 ARG D CA 1
ATOM 10844 C C . ARG D 1 147 ? 38.579 67.350 105.785 1.00 99.82 144 ARG D C 1
ATOM 10845 O O . ARG D 1 147 ? 39.092 67.781 104.751 1.00 98.63 144 ARG D O 1
ATOM 10853 N N . ASN D 1 148 ? 37.429 67.815 106.265 1.00 100.85 145 ASN D N 1
ATOM 10854 C CA . ASN D 1 148 ? 36.687 68.849 105.548 1.00 100.74 145 ASN D CA 1
ATOM 10855 C C . ASN D 1 148 ? 37.217 70.256 105.822 1.00 99.64 145 ASN D C 1
ATOM 10856 O O . ASN D 1 148 ? 37.469 70.620 106.973 1.00 99.65 145 ASN D O 1
ATOM 10861 N N . PHE D 1 149 ? 37.380 71.035 104.754 1.00 98.96 146 PHE D N 1
ATOM 10862 C CA . PHE D 1 149 ? 37.842 72.420 104.848 1.00 98.07 146 PHE D CA 1
ATOM 10863 C C . PHE D 1 149 ? 36.674 73.392 104.641 1.00 98.81 146 PHE D C 1
ATOM 10864 O O . PHE D 1 149 ? 36.093 73.462 103.554 1.00 99.39 146 PHE D O 1
ATOM 10872 N N . LYS D 1 150 ? 36.345 74.141 105.692 1.00 99.52 147 LYS D N 1
ATOM 10873 C CA . LYS D 1 150 ? 35.166 75.006 105.698 1.00 100.44 147 LYS D CA 1
ATOM 10874 C C . LYS D 1 150 ? 35.554 76.466 105.922 1.00 99.12 147 LYS D C 1
ATOM 10875 O O . LYS D 1 150 ? 36.150 76.801 106.948 1.00 98.81 147 LYS D O 1
ATOM 10881 N N . THR D 1 151 ? 35.210 77.326 104.964 1.00 98.47 148 THR D N 1
ATOM 10882 C CA . THR D 1 151 ? 35.594 78.743 105.017 1.00 97.39 148 THR D CA 1
ATOM 10883 C C . THR D 1 151 ? 34.536 79.609 105.690 1.00 97.90 148 THR D C 1
ATOM 10884 O O . THR D 1 151 ? 33.361 79.568 105.307 1.00 98.92 148 THR D O 1
ATOM 10888 N N . PHE D 1 152 ? 34.962 80.388 106.684 1.00 97.08 149 PHE D N 1
ATOM 10889 C CA . PHE D 1 152 ? 34.146 81.484 107.214 1.00 97.23 149 PHE D CA 1
ATOM 10890 C C . PHE D 1 152 ? 34.749 82.807 106.764 1.00 96.22 149 PHE D C 1
ATOM 10891 O O . PHE D 1 152 ? 35.968 82.904 106.592 1.00 95.03 149 PHE D O 1
ATOM 10899 N N . GLU D 1 153 ? 33.900 83.814 106.571 1.00 96.67 150 GLU D N 1
ATOM 10900 C CA . GLU D 1 153 ? 34.358 85.139 106.145 1.00 96.07 150 GLU D CA 1
ATOM 10901 C C . GLU D 1 153 ? 35.290 85.790 107.170 1.00 95.43 150 GLU D C 1
ATOM 10902 O O . GLU D 1 153 ? 34.942 85.926 108.347 1.00 95.80 150 GLU D O 1
ATOM 10908 N N . PHE D 1 154 ? 36.473 86.182 106.695 1.00 94.35 151 PHE D N 1
ATOM 10909 C CA . PHE D 1 154 ? 37.550 86.727 107.524 1.00 93.69 151 PHE D CA 1
ATOM 10910 C C . PHE D 1 154 ? 37.212 88.118 108.069 1.00 94.37 151 PHE D C 1
ATOM 10911 O O . PHE D 1 154 ? 37.358 88.374 109.269 1.00 94.49 151 PHE D O 1
ATOM 10919 N N . PHE D 1 155 ? 36.746 89.003 107.189 1.00 94.86 152 PHE D N 1
ATOM 10920 C CA . PHE D 1 155 ? 36.647 90.423 107.515 1.00 95.56 152 PHE D CA 1
ATOM 10921 C C . PHE D 1 155 ? 35.244 91.004 107.502 1.00 96.98 152 PHE D C 1
ATOM 10922 O O . PHE D 1 155 ? 34.351 90.503 106.815 1.00 97.39 152 PHE D O 1
ATOM 10930 N N . THR D 1 156 ? 35.082 92.077 108.275 1.00 97.85 153 THR D N 1
ATOM 10931 C CA . THR D 1 156 ? 33.894 92.923 108.239 1.00 99.42 153 THR D CA 1
ATOM 10932 C C . THR D 1 156 ? 34.032 93.949 107.110 1.00 99.96 153 THR D C 1
ATOM 10933 O O . THR D 1 156 ? 34.906 93.822 106.245 1.00 99.16 153 THR D O 1
ATOM 10937 N N . ASP D 1 157 ? 33.165 94.960 107.121 1.00 101.45 154 ASP D N 1
ATOM 10938 C CA . ASP D 1 157 ? 33.253 96.067 106.174 1.00 102.20 154 ASP D CA 1
ATOM 10939 C C . ASP D 1 157 ? 34.413 96.983 106.552 1.00 101.98 154 ASP D C 1
ATOM 10940 O O . ASP D 1 157 ? 35.106 97.516 105.683 1.00 101.80 154 ASP D O 1
ATOM 10945 N N . ASP D 1 158 ? 34.616 97.144 107.859 1.00 102.09 155 ASP D N 1
ATOM 10946 C CA . ASP D 1 158 ? 35.662 98.009 108.409 1.00 102.03 155 ASP D CA 1
ATOM 10947 C C . ASP D 1 158 ? 36.987 97.261 108.589 1.00 100.28 155 ASP D C 1
ATOM 10948 O O . ASP D 1 158 ? 37.909 97.758 109.242 1.00 100.11 155 ASP D O 1
ATOM 10953 N N . PHE D 1 159 ? 37.066 96.069 107.999 1.00 99.10 156 PHE D N 1
ATOM 10954 C CA . PHE D 1 159 ? 38.233 95.183 108.091 1.00 97.65 156 PHE D CA 1
ATOM 10955 C C . PHE D 1 159 ? 38.696 94.883 109.526 1.00 97.27 156 PHE D C 1
ATOM 10956 O O . PHE D 1 159 ? 39.897 94.835 109.820 1.00 96.49 156 PHE D O 1
ATOM 10964 N N . ALA D 1 160 ? 37.721 94.686 110.409 1.00 97.84 157 ALA D N 1
ATOM 10965 C CA . ALA D 1 160 ? 37.969 94.127 111.730 1.00 97.50 157 ALA D CA 1
ATOM 10966 C C . ALA D 1 160 ? 37.632 92.643 111.664 1.00 96.82 157 ALA D C 1
ATOM 10967 O O . ALA D 1 160 ? 36.740 92.238 110.911 1.00 96.98 157 ALA D O 1
ATOM 10969 N N . PHE D 1 161 ? 38.358 91.841 112.440 1.00 96.20 158 PHE D N 1
ATOM 10970 C CA . PHE D 1 161 ? 38.148 90.394 112.491 1.00 95.76 158 PHE D CA 1
ATOM 10971 C C . PHE D 1 161 ? 36.674 90.107 112.746 1.00 96.59 158 PHE D C 1
ATOM 10972 O O . PHE D 1 161 ? 36.138 90.486 113.787 1.00 97.42 158 PHE D O 1
ATOM 10980 N N . ASN D 1 162 ? 36.017 89.468 111.781 1.00 96.59 159 ASN D N 1
ATOM 10981 C CA . ASN D 1 162 ? 34.578 89.232 111.881 1.00 97.71 159 ASN D CA 1
ATOM 10982 C C . ASN D 1 162 ? 34.238 88.124 112.876 1.00 97.92 159 ASN D C 1
ATOM 10983 O O . ASN D 1 162 ? 34.165 86.943 112.522 1.00 97.61 159 ASN D O 1
ATOM 10988 N N . ILE D 1 163 ? 34.042 88.529 114.129 1.00 98.48 160 ILE D N 1
ATOM 10989 C CA . ILE D 1 163 ? 33.674 87.609 115.202 1.00 98.92 160 ILE D CA 1
ATOM 10990 C C . ILE D 1 163 ? 32.222 87.143 115.033 1.00 100.14 160 ILE D C 1
ATOM 10991 O O . ILE D 1 163 ? 31.897 85.998 115.356 1.00 100.49 160 ILE D O 1
ATOM 10996 N N . ASP D 1 164 ? 31.371 88.021 114.494 1.00 100.94 161 ASP D N 1
ATOM 10997 C CA . ASP D 1 164 ? 29.962 87.703 114.240 1.00 102.18 161 ASP D CA 1
ATOM 10998 C C . ASP D 1 164 ? 29.770 86.444 113.390 1.00 101.78 161 ASP D C 1
ATOM 10999 O O . ASP D 1 164 ? 29.037 85.528 113.777 1.00 102.50 161 ASP D O 1
ATOM 11004 N N . VAL D 1 165 ? 30.442 86.405 112.244 1.00 100.55 162 VAL D N 1
ATOM 11005 C CA . VAL D 1 165 ? 30.317 85.293 111.307 1.00 100.14 162 VAL D CA 1
ATOM 11006 C C . VAL D 1 165 ? 31.148 84.087 111.763 1.00 99.32 162 VAL D C 1
ATOM 11007 O O . VAL D 1 165 ? 30.774 82.941 111.505 1.00 99.64 162 VAL D O 1
ATOM 11011 N N . TYR D 1 166 ? 32.254 84.348 112.461 1.00 98.39 163 TYR D N 1
ATOM 11012 C CA . TYR D 1 166 ? 33.085 83.280 113.032 1.00 97.88 163 TYR D CA 1
ATOM 11013 C C . TYR D 1 166 ? 32.345 82.435 114.078 1.00 98.98 163 TYR D C 1
ATOM 11014 O O . TYR D 1 166 ? 32.507 81.210 114.111 1.00 99.12 163 TYR D O 1
ATOM 11023 N N . LYS D 1 167 ? 31.557 83.093 114.934 1.00 99.77 164 LYS D N 1
ATOM 11024 C CA . LYS D 1 167 ? 30.678 82.398 115.883 1.00 100.91 164 LYS D CA 1
ATOM 11025 C C . LYS D 1 167 ? 29.795 81.395 115.143 1.00 101.71 164 LYS D C 1
ATOM 11026 O O . LYS D 1 167 ? 29.747 80.214 115.501 1.00 102.24 164 LYS D O 1
ATOM 11032 N N . GLU D 1 168 ? 29.126 81.882 114.095 1.00 101.87 165 GLU D N 1
ATOM 11033 C CA . GLU D 1 168 ? 28.164 81.106 113.306 1.00 102.77 165 GLU D CA 1
ATOM 11034 C C . GLU D 1 168 ? 28.761 79.847 112.687 1.00 102.27 165 GLU D C 1
ATOM 11035 O O . GLU D 1 168 ? 28.108 78.802 112.645 1.00 103.25 165 GLU D O 1
ATOM 11041 N N . ALA D 1 169 ? 29.999 79.960 112.210 1.00 100.83 166 ALA D N 1
ATOM 11042 C CA . ALA D 1 169 ? 30.711 78.833 111.616 1.00 100.46 166 ALA D CA 1
ATOM 11043 C C . ALA D 1 169 ? 30.996 77.731 112.638 1.00 101.01 166 ALA D C 1
ATOM 11044 O O . ALA D 1 169 ? 30.769 76.552 112.362 1.00 101.78 166 ALA D O 1
ATOM 11046 N N . ILE D 1 170 ? 31.479 78.121 113.817 1.00 100.79 167 ILE D N 1
ATOM 11047 C CA . ILE D 1 170 ? 31.817 77.159 114.869 1.00 101.30 167 ILE D CA 1
ATOM 11048 C C . ILE D 1 170 ? 30.567 76.526 115.484 1.00 102.99 167 ILE D C 1
ATOM 11049 O O . ILE D 1 170 ? 30.570 75.337 115.808 1.00 103.89 167 ILE D O 1
ATOM 11054 N N . ASP D 1 171 ? 29.502 77.317 115.620 1.00 103.55 168 ASP D N 1
ATOM 11055 C CA . ASP D 1 171 ? 28.206 76.805 116.083 1.00 105.24 168 ASP D CA 1
ATOM 11056 C C . ASP D 1 171 ? 27.609 75.788 115.103 1.00 106.09 168 ASP D C 1
ATOM 11057 O O . ASP D 1 171 ? 26.959 74.829 115.519 1.00 107.52 168 ASP D O 1
ATOM 11062 N N . GLU D 1 172 ? 27.840 76.001 113.809 1.00 105.26 169 GLU D N 1
ATOM 11063 C CA . GLU D 1 172 ? 27.438 75.049 112.773 1.00 105.97 169 GLU D CA 1
ATOM 11064 C C . GLU D 1 172 ? 28.352 73.822 112.766 1.00 105.80 169 GLU D C 1
ATOM 11065 O O . GLU D 1 172 ? 27.937 72.736 112.358 1.00 106.89 169 GLU D O 1
ATOM 11071 N N . GLY D 1 173 ? 29.592 74.011 113.219 1.00 104.64 170 GLY D N 1
ATOM 11072 C CA . GLY D 1 173 ? 30.591 72.941 113.310 1.00 104.55 170 GLY D CA 1
ATOM 11073 C C . GLY D 1 173 ? 30.412 72.028 114.515 1.00 106.13 170 GLY D C 1
ATOM 11074 O O . GLY D 1 173 ? 30.423 70.802 114.370 1.00 107.19 170 GLY D O 1
ATOM 11075 N N . ILE D 1 174 ? 30.265 72.626 115.703 1.00 106.33 171 ILE D N 1
ATOM 11076 C CA . ILE D 1 174 ? 29.987 71.888 116.950 1.00 107.76 171 ILE D CA 1
ATOM 11077 C C . ILE D 1 174 ? 28.488 71.573 117.003 1.00 109.67 171 ILE D C 1
ATOM 11078 O O . ILE D 1 174 ? 27.744 72.083 117.848 1.00 110.55 171 ILE D O 1
ATOM 11083 N N . ARG D 1 175 ? 28.062 70.713 116.084 1.00 110.47 172 ARG D N 1
ATOM 11084 C CA . ARG D 1 175 ? 26.654 70.517 115.782 1.00 112.05 172 ARG D CA 1
ATOM 11085 C C . ARG D 1 175 ? 26.554 69.242 114.964 1.00 113.11 172 ARG D C 1
ATOM 11086 O O . ARG D 1 175 ? 25.934 68.262 115.390 1.00 115.14 172 ARG D O 1
ATOM 11094 N N . ASP D 1 176 ? 27.196 69.265 113.797 1.00 111.76 173 ASP D N 1
ATOM 11095 C CA . ASP D 1 176 ? 27.218 68.138 112.874 1.00 112.51 173 ASP D CA 1
ATOM 11096 C C . ASP D 1 176 ? 28.334 67.151 113.231 1.00 112.50 173 ASP D C 1
ATOM 11097 O O . ASP D 1 176 ? 28.289 65.980 112.840 1.00 113.79 173 ASP D O 1
ATOM 11102 N N . SER D 1 177 ? 29.324 67.634 113.981 1.00 111.12 174 SER D N 1
ATOM 11103 C CA . SER D 1 177 ? 30.420 66.800 114.470 1.00 111.11 174 SER D CA 1
ATOM 11104 C C . SER D 1 177 ? 30.654 66.991 115.967 1.00 111.31 174 SER D C 1
ATOM 11105 O O . SER D 1 177 ? 30.474 68.090 116.501 1.00 110.42 174 SER D O 1
ATOM 11108 N N . ASP D 1 178 ? 31.048 65.907 116.634 1.00 112.53 175 ASP D N 1
ATOM 11109 C CA . ASP D 1 178 ? 31.471 65.956 118.035 1.00 112.76 175 ASP D CA 1
ATOM 11110 C C . ASP D 1 178 ? 32.886 66.527 118.140 1.00 110.86 175 ASP D C 1
ATOM 11111 O O . ASP D 1 178 ? 33.269 67.080 119.177 1.00 110.47 175 ASP D O 1
ATOM 11116 N N . ARG D 1 179 ? 33.646 66.387 117.053 1.00 109.66 176 ARG D N 1
ATOM 11117 C CA . ARG D 1 179 ? 35.030 66.845 116.983 1.00 107.88 176 ARG D CA 1
ATOM 11118 C C . ARG D 1 179 ? 35.199 67.918 115.902 1.00 105.92 176 ARG D C 1
ATOM 11119 O O . ARG D 1 179 ? 34.780 67.724 114.760 1.00 105.79 176 ARG D O 1
ATOM 11127 N N . ILE D 1 180 ? 35.791 69.052 116.285 1.00 104.59 177 ILE D N 1
ATOM 11128 C CA . ILE D 1 180 ? 36.100 70.154 115.356 1.00 102.82 177 ILE D CA 1
ATOM 11129 C C . ILE D 1 180 ? 37.478 70.772 115.620 1.00 101.51 177 ILE D C 1
ATOM 11130 O O . ILE D 1 180 ? 38.116 70.493 116.640 1.00 101.96 177 ILE D O 1
ATOM 11135 N N . ALA D 1 181 ? 37.916 71.627 114.697 1.00 100.02 178 ALA D N 1
ATOM 11136 C CA . ALA D 1 181 ? 39.161 72.379 114.846 1.00 98.72 178 ALA D CA 1
ATOM 11137 C C . ALA D 1 181 ? 39.020 73.816 114.346 1.00 97.41 178 ALA D C 1
ATOM 11138 O O . ALA D 1 181 ? 38.310 74.079 113.372 1.00 97.16 178 ALA D O 1
ATOM 11140 N N . SER D 1 182 ? 39.696 74.738 115.028 1.00 96.69 179 SER D N 1
ATOM 11141 C CA . SER D 1 182 ? 39.742 76.133 114.611 1.00 95.53 179 SER D CA 1
ATOM 11142 C C . SER D 1 182 ? 41.179 76.555 114.336 1.00 94.41 179 SER D C 1
ATOM 11143 O O . SER D 1 182 ? 42.047 76.462 115.206 1.00 94.52 179 SER D O 1
ATOM 11146 N N . LEU D 1 183 ? 41.420 77.012 113.113 1.00 93.45 180 LEU D N 1
ATOM 11147 C CA . LEU D 1 183 ? 42.734 77.480 112.713 1.00 92.44 180 LEU D CA 1
ATOM 11148 C C . LEU D 1 183 ? 42.735 79.002 112.612 1.00 91.71 180 LEU D C 1
ATOM 11149 O O . LEU D 1 183 ? 41.904 79.590 111.912 1.00 91.54 180 LEU D O 1
ATOM 11154 N N . ILE D 1 184 ? 43.662 79.628 113.334 1.00 91.45 181 ILE D N 1
ATOM 11155 C CA . ILE D 1 184 ? 43.910 81.062 113.216 1.00 90.91 181 ILE D CA 1
ATOM 11156 C C . ILE D 1 184 ? 45.358 81.299 112.792 1.00 90.19 181 ILE D C 1
ATOM 11157 O O . ILE D 1 184 ? 46.292 80.930 113.507 1.00 90.34 181 ILE D O 1
ATOM 11162 N N . ASN D 1 185 ? 45.530 81.898 111.618 1.00 89.53 182 ASN D N 1
ATOM 11163 C CA . ASN D 1 185 ? 46.834 82.352 111.154 1.00 88.99 182 ASN D CA 1
ATOM 11164 C C . ASN D 1 185 ? 47.019 83.823 111.528 1.00 88.82 182 ASN D C 1
ATOM 11165 O O . ASN D 1 185 ? 46.709 84.727 110.744 1.00 88.55 182 ASN D O 1
ATOM 11170 N N . SER D 1 186 ? 47.502 84.042 112.748 1.00 88.95 183 SER D N 1
ATOM 11171 C CA . SER D 1 186 ? 47.712 85.377 113.306 1.00 88.85 183 SER D CA 1
ATOM 11172 C C . SER D 1 186 ? 48.718 85.263 114.452 1.00 89.13 183 SER D C 1
ATOM 11173 O O . SER D 1 186 ? 48.808 84.209 115.084 1.00 89.39 183 SER D O 1
ATOM 11176 N N . PRO D 1 187 ? 49.496 86.330 114.716 1.00 89.23 184 PRO D N 1
ATOM 11177 C CA . PRO D 1 187 ? 49.536 87.629 114.039 1.00 89.10 184 PRO D CA 1
ATOM 11178 C C . PRO D 1 187 ? 50.398 87.632 112.770 1.00 88.55 184 PRO D C 1
ATOM 11179 O O . PRO D 1 187 ? 51.277 86.778 112.606 1.00 88.40 184 PRO D O 1
ATOM 11183 N N . GLY D 1 188 ? 50.136 88.591 111.886 1.00 88.37 185 GLY D N 1
ATOM 11184 C CA . GLY D 1 188 ? 50.852 88.699 110.617 1.00 87.89 185 GLY D CA 1
ATOM 11185 C C . GLY D 1 188 ? 50.327 87.693 109.616 1.00 87.25 185 GLY D C 1
ATOM 11186 O O . GLY D 1 188 ? 51.018 86.742 109.259 1.00 86.89 185 GLY D O 1
ATOM 11187 N N . ASN D 1 189 ? 49.098 87.912 109.163 1.00 87.23 186 ASN D N 1
ATOM 11188 C CA . ASN D 1 189 ? 48.413 86.955 108.307 1.00 86.84 186 ASN D CA 1
ATOM 11189 C C . ASN D 1 189 ? 48.839 87.016 106.849 1.00 86.35 186 ASN D C 1
ATOM 11190 O O . ASN D 1 189 ? 48.932 88.089 106.256 1.00 86.50 186 ASN D O 1
ATOM 11195 N N . ASN D 1 190 ? 49.114 85.841 106.297 1.00 85.87 187 ASN D N 1
ATOM 11196 C CA . ASN D 1 190 ? 49.209 85.639 104.866 1.00 85.33 187 ASN D CA 1
ATOM 11197 C C . ASN D 1 190 ? 47.839 85.131 104.417 1.00 85.29 187 ASN D C 1
ATOM 11198 O O . ASN D 1 190 ? 47.358 84.122 104.938 1.00 85.43 187 ASN D O 1
ATOM 11203 N N . PRO D 1 191 ? 47.210 85.809 103.435 1.00 85.24 188 PRO D N 1
ATOM 11204 C CA . PRO D 1 191 ? 47.754 86.825 102.543 1.00 85.20 188 PRO D CA 1
ATOM 11205 C C . PRO D 1 191 ? 47.407 88.282 102.869 1.00 85.85 188 PRO D C 1
ATOM 11206 O O . PRO D 1 191 ? 47.744 89.170 102.080 1.00 86.04 188 PRO D O 1
ATOM 11210 N N . THR D 1 192 ? 46.754 88.533 104.003 1.00 86.34 189 THR D N 1
ATOM 11211 C CA . THR D 1 192 ? 46.116 89.838 104.245 1.00 87.05 189 THR D CA 1
ATOM 11212 C C . THR D 1 192 ? 46.972 90.886 104.945 1.00 87.46 189 THR D C 1
ATOM 11213 O O . THR D 1 192 ? 46.753 92.088 104.770 1.00 88.07 189 THR D O 1
ATOM 11217 N N . GLY D 1 193 ? 47.937 90.430 105.738 1.00 87.30 190 GLY D N 1
ATOM 11218 C CA . GLY D 1 193 ? 48.763 91.327 106.542 1.00 87.87 190 GLY D CA 1
ATOM 11219 C C . GLY D 1 193 ? 48.020 91.849 107.759 1.00 88.54 190 GLY D C 1
ATOM 11220 O O . GLY D 1 193 ? 48.360 92.908 108.298 1.00 89.18 190 GLY D O 1
ATOM 11221 N N . TYR D 1 194 ? 47.001 91.103 108.184 1.00 88.51 191 TYR D N 1
ATOM 11222 C CA . TYR D 1 194 ? 46.178 91.472 109.334 1.00 89.21 191 TYR D CA 1
ATOM 11223 C C . TYR D 1 194 ? 46.605 90.713 110.595 1.00 89.28 191 TYR D C 1
ATOM 11224 O O . TYR D 1 194 ? 47.267 89.674 110.517 1.00 88.79 191 TYR D O 1
ATOM 11233 N N . SER D 1 195 ? 46.241 91.252 111.755 1.00 90.10 192 SER D N 1
ATOM 11234 C CA . SER D 1 195 ? 46.462 90.577 113.029 1.00 90.37 192 SER D CA 1
ATOM 11235 C C . SER D 1 195 ? 45.262 90.762 113.951 1.00 91.19 192 SER D C 1
ATOM 11236 O O . SER D 1 195 ? 44.673 91.847 114.008 1.00 91.84 192 SER D O 1
ATOM 11239 N N . LEU D 1 196 ? 44.897 89.699 114.663 1.00 91.33 193 LEU D N 1
ATOM 11240 C CA . LEU D 1 196 ? 43.869 89.788 115.689 1.00 92.14 193 LEU D CA 1
ATOM 11241 C C . LEU D 1 196 ? 44.360 90.684 116.814 1.00 92.82 193 LEU D C 1
ATOM 11242 O O . LEU D 1 196 ? 45.472 90.499 117.318 1.00 92.69 193 LEU D O 1
ATOM 11247 N N . SER D 1 197 ? 43.539 91.663 117.189 1.00 93.71 194 SER D N 1
ATOM 11248 C CA . SER D 1 197 ? 43.809 92.483 118.369 1.00 94.56 194 SER D CA 1
ATOM 11249 C C . SER D 1 197 ? 43.572 91.637 119.619 1.00 94.92 194 SER D C 1
ATOM 11250 O O . SER D 1 197 ? 42.943 90.577 119.545 1.00 94.79 194 SER D O 1
ATOM 11253 N N . ASP D 1 198 ? 44.077 92.096 120.761 1.00 95.52 195 ASP D N 1
ATOM 11254 C CA . ASP D 1 198 ? 43.947 91.337 122.004 1.00 95.94 195 ASP D CA 1
ATOM 11255 C C . ASP D 1 198 ? 42.495 91.145 122.464 1.00 96.68 195 ASP D C 1
ATOM 11256 O O . ASP D 1 198 ? 42.176 90.134 123.091 1.00 96.82 195 ASP D O 1
ATOM 11261 N N . GLU D 1 199 ? 41.621 92.099 122.134 1.00 97.40 196 GLU D N 1
ATOM 11262 C CA . GLU D 1 199 ? 40.192 91.999 122.480 1.00 98.34 196 GLU D CA 1
ATOM 11263 C C . GLU D 1 199 ? 39.422 91.034 121.576 1.00 97.97 196 GLU D C 1
ATOM 11264 O O . GLU D 1 199 ? 38.471 90.383 122.017 1.00 98.50 196 GLU D O 1
ATOM 11270 N N . GLU D 1 200 ? 39.832 90.952 120.315 1.00 97.22 197 GLU D N 1
ATOM 11271 C CA . GLU D 1 200 ? 39.250 89.992 119.381 1.00 96.93 197 GLU D CA 1
ATOM 11272 C C . GLU D 1 200 ? 39.687 88.567 119.734 1.00 96.72 197 GLU D C 1
ATOM 11273 O O . GLU D 1 200 ? 38.890 87.631 119.632 1.00 96.97 197 GLU D O 1
ATOM 11279 N N . TRP D 1 201 ? 40.945 88.420 120.162 1.00 96.46 198 TRP D N 1
ATOM 11280 C CA . TRP D 1 201 ? 41.452 87.170 120.752 1.00 96.49 198 TRP D CA 1
ATOM 11281 C C . TRP D 1 201 ? 40.690 86.777 121.995 1.00 97.64 198 TRP D C 1
ATOM 11282 O O . TRP D 1 201 ? 40.450 85.591 122.227 1.00 97.93 198 TRP D O 1
ATOM 11293 N N . ASP D 1 202 ? 40.316 87.771 122.804 1.00 98.45 199 ASP D N 1
ATOM 11294 C CA . ASP D 1 202 ? 39.523 87.553 124.017 1.00 99.64 199 ASP D CA 1
ATOM 11295 C C . ASP D 1 202 ? 38.122 87.006 123.736 1.00 100.12 199 ASP D C 1
ATOM 11296 O O . ASP D 1 202 ? 37.637 86.125 124.454 1.00 100.79 199 ASP D O 1
ATOM 11301 N N . GLU D 1 203 ? 37.476 87.532 122.696 1.00 99.84 200 GLU D N 1
ATOM 11302 C CA . GLU D 1 203 ? 36.161 87.051 122.280 1.00 100.20 200 GLU D CA 1
ATOM 11303 C C . GLU D 1 203 ? 36.231 85.623 121.734 1.00 99.75 200 GLU D C 1
ATOM 11304 O O . GLU D 1 203 ? 35.269 84.862 121.856 1.00 100.34 200 GLU D O 1
ATOM 11310 N N . VAL D 1 204 ? 37.373 85.273 121.141 1.00 98.68 201 VAL D N 1
ATOM 11311 C CA . VAL D 1 204 ? 37.610 83.920 120.631 1.00 98.35 201 VAL D CA 1
ATOM 11312 C C . VAL D 1 204 ? 37.747 82.915 121.778 1.00 99.01 201 VAL D C 1
ATOM 11313 O O . VAL D 1 204 ? 36.926 82.003 121.895 1.00 99.98 201 VAL D O 1
ATOM 11317 N N . ILE D 1 205 ? 38.756 83.097 122.633 1.00 98.73 202 ILE D N 1
ATOM 11318 C CA . ILE D 1 205 ? 39.095 82.086 123.655 1.00 99.22 202 ILE D CA 1
ATOM 11319 C C . ILE D 1 205 ? 38.032 81.873 124.751 1.00 100.29 202 ILE D C 1
ATOM 11320 O O . ILE D 1 205 ? 38.084 80.878 125.481 1.00 100.95 202 ILE D O 1
ATOM 11325 N N . THR D 1 206 ? 37.072 82.798 124.842 1.00 100.42 203 THR D N 1
ATOM 11326 C CA . THR D 1 206 ? 35.943 82.679 125.779 1.00 101.59 203 THR D CA 1
ATOM 11327 C C . THR D 1 206 ? 34.709 82.072 125.095 1.00 102.05 203 THR D C 1
ATOM 11328 O O . THR D 1 206 ? 33.834 81.504 125.762 1.00 103.30 203 THR D O 1
ATOM 11332 N N . PHE D 1 207 ? 34.646 82.188 123.769 1.00 101.08 204 PHE D N 1
ATOM 11333 C CA . PHE D 1 207 ? 33.573 81.570 122.991 1.00 101.51 204 PHE D CA 1
ATOM 11334 C C . PHE D 1 207 ? 33.800 80.065 122.776 1.00 101.71 204 PHE D C 1
ATOM 11335 O O . PHE D 1 207 ? 32.844 79.312 122.556 1.00 102.62 204 PHE D O 1
ATOM 11343 N N . LEU D 1 208 ? 35.060 79.634 122.837 1.00 100.92 205 LEU D N 1
ATOM 11344 C CA . LEU D 1 208 ? 35.399 78.212 122.701 1.00 101.25 205 LEU D CA 1
ATOM 11345 C C . LEU D 1 208 ? 35.359 77.457 124.031 1.00 102.52 205 LEU D C 1
ATOM 11346 O O . LEU D 1 208 ? 35.199 76.232 124.042 1.00 103.42 205 LEU D O 1
ATOM 11351 N N . LYS D 1 209 ? 35.514 78.187 125.139 1.00 102.62 206 LYS D N 1
ATOM 11352 C CA . LYS D 1 209 ? 35.271 77.642 126.481 1.00 103.92 206 LYS D CA 1
ATOM 11353 C C . LYS D 1 209 ? 33.774 77.453 126.686 1.00 105.23 206 LYS D C 1
ATOM 11354 O O . LYS D 1 209 ? 33.348 76.499 127.339 1.00 106.60 206 LYS D O 1
ATOM 11360 N N . GLU D 1 210 ? 32.997 78.383 126.121 1.00 104.92 207 GLU D N 1
ATOM 11361 C CA . GLU D 1 210 ? 31.526 78.372 126.137 1.00 106.12 207 GLU D CA 1
ATOM 11362 C C . GLU D 1 210 ? 30.935 77.098 125.516 1.00 107.05 207 GLU D C 1
ATOM 11363 O O . GLU D 1 210 ? 29.863 76.631 125.924 1.00 108.55 207 GLU D O 1
ATOM 11369 N N . LYS D 1 211 ? 31.637 76.549 124.527 1.00 106.18 208 LYS D N 1
ATOM 11370 C CA . LYS D 1 211 ? 31.211 75.316 123.870 1.00 106.95 208 LYS D CA 1
ATOM 11371 C C . LYS D 1 211 ? 31.881 74.073 124.465 1.00 107.70 208 LYS D C 1
ATOM 11372 O O . LYS D 1 211 ? 31.346 72.964 124.359 1.00 108.96 208 LYS D O 1
ATOM 11378 N N . ALA D 1 212 ? 33.035 74.277 125.105 1.00 107.03 209 ALA D N 1
ATOM 11379 C CA . ALA D 1 212 ? 33.785 73.210 125.787 1.00 107.78 209 ALA D CA 1
ATOM 11380 C C . ALA D 1 212 ? 32.988 72.541 126.909 1.00 109.72 209 ALA D C 1
ATOM 11381 O O . ALA D 1 212 ? 33.254 71.388 127.258 1.00 111.00 209 ALA D O 1
ATOM 11383 N N . GLU D 1 213 ? 32.015 73.274 127.455 1.00 110.05 210 GLU D N 1
ATOM 11384 C CA . GLU D 1 213 ? 31.163 72.808 128.557 1.00 111.81 210 GLU D CA 1
ATOM 11385 C C . GLU D 1 213 ? 30.243 71.652 128.158 1.00 113.31 210 GLU D C 1
ATOM 11386 O O . GLU D 1 213 ? 29.821 70.867 129.011 1.00 115.18 210 GLU D O 1
ATOM 11392 N N . ASP D 1 214 ? 29.927 71.565 126.865 1.00 153.19 211 ASP D N 1
ATOM 11393 C CA . ASP D 1 214 ? 29.342 70.359 126.285 1.00 150.42 211 ASP D CA 1
ATOM 11394 C C . ASP D 1 214 ? 30.473 69.328 126.231 1.00 146.85 211 ASP D C 1
ATOM 11395 O O . ASP D 1 214 ? 31.228 69.263 125.254 1.00 142.36 211 ASP D O 1
ATOM 11400 N N . LYS D 1 215 ? 30.587 68.538 127.301 1.00 149.21 212 LYS D N 1
ATOM 11401 C CA . LYS D 1 215 ? 31.734 67.645 127.525 1.00 147.02 212 LYS D CA 1
ATOM 11402 C C . LYS D 1 215 ? 31.835 66.487 126.528 1.00 142.38 212 LYS D C 1
ATOM 11403 O O . LYS D 1 215 ? 32.812 65.733 126.541 1.00 140.39 212 LYS D O 1
ATOM 11409 N N . ASP D 1 216 ? 30.821 66.348 125.676 1.00 140.87 213 ASP D N 1
ATOM 11410 C CA . ASP D 1 216 ? 30.878 65.432 124.543 1.00 136.33 213 ASP D CA 1
ATOM 11411 C C . ASP D 1 216 ? 31.822 65.973 123.470 1.00 132.09 213 ASP D C 1
ATOM 11412 O O . ASP D 1 216 ? 32.503 65.205 122.789 1.00 128.65 213 ASP D O 1
ATOM 11417 N N . LYS D 1 217 ? 31.866 67.298 123.340 1.00 132.68 214 LYS D N 1
ATOM 11418 C CA . LYS D 1 217 ? 32.615 67.958 122.270 1.00 129.14 214 LYS D CA 1
ATOM 11419 C C . LYS D 1 217 ? 34.074 68.217 122.647 1.00 128.23 214 LYS D C 1
ATOM 11420 O O . LYS D 1 217 ? 34.372 68.649 123.766 1.00 131.33 214 LYS D O 1
ATOM 11426 N N . LYS D 1 218 ? 34.970 67.939 121.701 1.00 124.08 215 LYS D N 1
ATOM 11427 C CA . LYS D 1 218 ? 36.397 68.216 121.849 1.00 122.70 215 LYS D CA 1
ATOM 11428 C C . LYS D 1 218 ? 36.765 69.295 120.843 1.00 120.70 215 LYS D C 1
ATOM 11429 O O . LYS D 1 218 ? 36.405 69.197 119.669 1.00 118.35 215 LYS D O 1
ATOM 11435 N N . ILE D 1 219 ? 37.460 70.332 121.305 1.00 121.93 216 ILE D N 1
ATOM 11436 C CA . ILE D 1 219 ? 37.793 71.482 120.459 1.00 120.78 216 ILE D CA 1
ATOM 11437 C C . ILE D 1 219 ? 39.306 71.722 120.398 1.00 118.84 216 ILE D C 1
ATOM 11438 O O . ILE D 1 219 ? 39.941 72.030 121.410 1.00 120.59 216 ILE D O 1
ATOM 11443 N N . THR D 1 220 ? 39.874 71.585 119.203 1.00 115.35 217 THR D N 1
ATOM 11444 C CA . THR D 1 220 ? 41.309 71.760 119.019 1.00 113.41 217 THR D CA 1
ATOM 11445 C C . THR D 1 220 ? 41.604 73.104 118.353 1.00 113.30 217 THR D C 1
ATOM 11446 O O . THR D 1 220 ? 41.062 73.414 117.291 1.00 112.49 217 THR D O 1
ATOM 11450 N N . LEU D 1 221 ? 42.459 73.897 118.996 1.00 114.38 218 LEU D N 1
ATOM 11451 C CA . LEU D 1 221 ? 42.851 75.204 118.481 1.00 114.51 218 LEU D CA 1
ATOM 11452 C C . LEU D 1 221 ? 44.281 75.164 117.962 1.00 111.70 218 LEU D C 1
ATOM 11453 O O . LEU D 1 221 ? 45.217 74.849 118.696 1.00 111.36 218 LEU D O 1
ATOM 11458 N N . ILE D 1 222 ? 44.431 75.482 116.681 1.00 109.90 219 ILE D N 1
ATOM 11459 C CA . ILE D 1 222 ? 45.728 75.464 116.022 1.00 107.44 219 ILE D CA 1
ATOM 11460 C C . ILE D 1 222 ? 46.118 76.894 115.650 1.00 108.57 219 ILE D C 1
ATOM 11461 O O . ILE D 1 222 ? 45.356 77.603 114.987 1.00 109.72 219 ILE D O 1
ATOM 11466 N N . VAL D 1 223 ? 47.300 77.314 116.092 1.00 108.48 220 VAL D N 1
ATOM 11467 C CA . VAL D 1 223 ? 47.757 78.677 115.864 1.00 109.85 220 VAL D CA 1
ATOM 11468 C C . VAL D 1 223 ? 48.970 78.688 114.942 1.00 107.50 220 VAL D C 1
ATOM 11469 O O . VAL D 1 223 ? 49.985 78.054 115.232 1.00 105.72 220 VAL D O 1
ATOM 11473 N N . ASP D 1 224 ? 48.849 79.405 113.827 1.00 107.90 221 ASP D N 1
ATOM 11474 C CA . ASP D 1 224 ? 49.963 79.602 112.908 1.00 106.36 221 ASP D CA 1
ATOM 11475 C C . ASP D 1 224 ? 50.681 80.887 113.293 1.00 108.04 221 ASP D C 1
ATOM 11476 O O . ASP D 1 224 ? 50.214 81.991 113.003 1.00 110.32 221 ASP D O 1
ATOM 11481 N N . VAL D 1 225 ? 51.814 80.723 113.966 1.00 107.08 222 VAL D N 1
ATOM 11482 C CA . VAL D 1 225 ? 52.603 81.847 114.462 1.00 108.60 222 VAL D CA 1
ATOM 11483 C C . VAL D 1 225 ? 53.885 82.019 113.651 1.00 106.86 222 VAL D C 1
ATOM 11484 O O . VAL D 1 225 ? 54.904 82.492 114.164 1.00 106.98 222 VAL D O 1
ATOM 11488 N N . ALA D 1 226 ? 53.821 81.639 112.379 1.00 105.47 223 ALA D N 1
ATOM 11489 C CA . ALA D 1 226 ? 54.968 81.733 111.486 1.00 104.11 223 ALA D CA 1
ATOM 11490 C C . ALA D 1 226 ? 55.503 83.159 111.397 1.00 106.05 223 ALA D C 1
ATOM 11491 O O . ALA D 1 226 ? 56.714 83.363 111.407 1.00 105.22 223 ALA D O 1
ATOM 11493 N N . TYR D 1 227 ? 54.598 84.136 111.334 1.00 108.94 224 TYR D N 1
ATOM 11494 C CA . TYR D 1 227 ? 54.981 85.543 111.179 1.00 111.47 224 TYR D CA 1
ATOM 11495 C C . TYR D 1 227 ? 54.920 86.329 112.494 1.00 113.47 224 TYR D C 1
ATOM 11496 O O . TYR D 1 227 ? 54.502 87.492 112.512 1.00 116.60 224 TYR D O 1
ATOM 11505 N N . LEU D 1 228 ? 55.351 85.702 113.586 1.00 111.86 225 LEU D N 1
ATOM 11506 C CA . LEU D 1 228 ? 55.236 86.303 114.918 1.00 113.87 225 LEU D CA 1
ATOM 11507 C C . LEU D 1 228 ? 56.092 87.558 115.077 1.00 115.39 225 LEU D C 1
ATOM 11508 O O . LEU D 1 228 ? 55.574 88.632 115.381 1.00 118.70 225 LEU D O 1
ATOM 11513 N N . GLU D 1 229 ? 57.394 87.416 114.847 1.00 113.01 226 GLU D N 1
ATOM 11514 C CA . GLU D 1 229 ? 58.353 88.505 115.049 1.00 114.20 226 GLU D CA 1
ATOM 11515 C C . GLU D 1 229 ? 58.165 89.678 114.081 1.00 116.37 226 GLU D C 1
ATOM 11516 O O . GLU D 1 229 ? 58.800 90.724 114.237 1.00 118.23 226 GLU D O 1
ATOM 11522 N N . PHE D 1 230 ? 57.290 89.500 113.093 1.00 116.28 227 PHE D N 1
ATOM 11523 C CA . PHE D 1 230 ? 57.046 90.526 112.080 1.00 118.56 227 PHE D CA 1
ATOM 11524 C C . PHE D 1 230 ? 55.640 91.110 112.199 1.00 121.98 227 PHE D C 1
ATOM 11525 O O . PHE D 1 230 ? 54.992 91.417 111.198 1.00 123.37 227 PHE D O 1
ATOM 11533 N N . ALA D 1 231 ? 55.186 91.267 113.441 1.00 123.63 228 ALA D N 1
ATOM 11534 C CA . ALA D 1 231 ? 53.869 91.825 113.735 1.00 127.33 228 ALA D CA 1
ATOM 11535 C C . ALA D 1 231 ? 53.868 92.686 115.005 1.00 130.70 228 ALA D C 1
ATOM 11536 O O . ALA D 1 231 ? 52.839 92.821 115.672 1.00 133.33 228 ALA D O 1
ATOM 11538 N N . GLY D 1 232 ? 55.020 93.271 115.327 1.00 130.82 229 GLY D N 1
ATOM 11539 C CA . GLY D 1 232 ? 55.154 94.130 116.502 1.00 134.20 229 GLY D CA 1
ATOM 11540 C C . GLY D 1 232 ? 56.586 94.536 116.798 1.00 133.35 229 GLY D C 1
ATOM 11541 O O . GLY D 1 232 ? 57.345 94.876 115.889 1.00 132.43 229 GLY D O 1
ATOM 11542 N N . ASP D 1 233 ? 56.945 94.508 118.079 1.00 133.92 230 ASP D N 1
ATOM 11543 C CA . ASP D 1 233 ? 58.296 94.844 118.528 1.00 133.16 230 ASP D CA 1
ATOM 11544 C C . ASP D 1 233 ? 58.979 93.650 119.197 1.00 129.41 230 ASP D C 1
ATOM 11545 O O . ASP D 1 233 ? 60.125 93.742 119.641 1.00 128.31 230 ASP D O 1
ATOM 11550 N N . GLY D 1 234 ? 58.262 92.532 119.259 1.00 127.51 231 GLY D N 1
ATOM 11551 C CA . GLY D 1 234 ? 58.753 91.326 119.915 1.00 124.46 231 GLY D CA 1
ATOM 11552 C C . GLY D 1 234 ? 58.169 91.142 121.302 1.00 126.78 231 GLY D C 1
ATOM 11553 O O . GLY D 1 234 ? 58.667 90.328 122.083 1.00 125.25 231 GLY D O 1
ATOM 11554 N N . ASP D 1 235 ? 57.109 91.894 121.603 1.00 130.84 232 ASP D N 1
ATOM 11555 C CA . ASP D 1 235 ? 56.480 91.875 122.928 1.00 133.98 232 ASP D CA 1
ATOM 11556 C C . ASP D 1 235 ? 54.966 92.122 122.889 1.00 137.18 232 ASP D C 1
ATOM 11557 O O . ASP D 1 235 ? 54.204 91.398 123.529 1.00 137.76 232 ASP D O 1
ATOM 11562 N N . GLN D 1 236 ? 54.539 93.139 122.141 1.00 139.48 233 GLN D N 1
ATOM 11563 C CA . GLN D 1 236 ? 53.125 93.532 122.077 1.00 143.14 233 GLN D CA 1
ATOM 11564 C C . GLN D 1 236 ? 52.244 92.534 121.315 1.00 140.56 233 GLN D C 1
ATOM 11565 O O . GLN D 1 236 ? 51.025 92.508 121.499 1.00 143.04 233 GLN D O 1
ATOM 11571 N N . GLN D 1 237 ? 52.871 91.721 120.466 1.00 135.81 234 GLN D N 1
ATOM 11572 C CA . GLN D 1 237 ? 52.168 90.727 119.655 1.00 133.10 234 GLN D CA 1
ATOM 11573 C C . GLN D 1 237 ? 52.163 89.341 120.306 1.00 130.51 234 GLN D C 1
ATOM 11574 O O . GLN D 1 237 ? 51.407 88.461 119.896 1.00 128.95 234 GLN D O 1
ATOM 11580 N N . ARG D 1 238 ? 53.013 89.163 121.316 1.00 167.50 235 ARG D N 1
ATOM 11581 C CA . ARG D 1 238 ? 53.122 87.909 122.063 1.00 168.88 235 ARG D CA 1
ATOM 11582 C C . ARG D 1 238 ? 52.240 87.869 123.317 1.00 171.93 235 ARG D C 1
ATOM 11583 O O . ARG D 1 238 ? 52.122 86.823 123.960 1.00 173.90 235 ARG D O 1
ATOM 11591 N N . LYS D 1 239 ? 51.631 89.005 123.661 1.00 173.21 236 LYS D N 1
ATOM 11592 C CA . LYS D 1 239 ? 50.875 89.154 124.911 1.00 177.61 236 LYS D CA 1
ATOM 11593 C C . LYS D 1 239 ? 49.597 88.314 124.956 1.00 176.41 236 LYS D C 1
ATOM 11594 O O . LYS D 1 239 ? 49.107 87.984 126.040 1.00 181.08 236 LYS D O 1
ATOM 11600 N N . PHE D 1 240 ? 49.077 87.963 123.780 1.00 171.15 237 PHE D N 1
ATOM 11601 C CA . PHE D 1 240 ? 47.862 87.153 123.654 1.00 170.12 237 PHE D CA 1
ATOM 11602 C C . PHE D 1 240 ? 48.061 85.700 124.100 1.00 172.88 237 PHE D C 1
ATOM 11603 O O . PHE D 1 240 ? 47.083 84.986 124.327 1.00 174.54 237 PHE D O 1
ATOM 11611 N N . PHE D 1 241 ? 49.321 85.270 124.205 1.00 173.89 238 PHE D N 1
ATOM 11612 C CA . PHE D 1 241 ? 49.672 83.900 124.611 1.00 177.05 238 PHE D CA 1
ATOM 11613 C C . PHE D 1 241 ? 49.133 83.513 125.991 1.00 183.68 238 PHE D C 1
ATOM 11614 O O . PHE D 1 241 ? 48.692 82.380 126.193 1.00 186.71 238 PHE D O 1
ATOM 11622 N N . GLU D 1 242 ? 49.175 84.454 126.932 1.00 187.02 239 GLU D N 1
ATOM 11623 C CA . GLU D 1 242 ? 48.675 84.224 128.287 1.00 194.60 239 GLU D CA 1
ATOM 11624 C C . GLU D 1 242 ? 47.217 83.757 128.313 1.00 196.17 239 GLU D C 1
ATOM 11625 O O . GLU D 1 242 ? 46.809 83.053 129.232 1.00 203.06 239 GLU D O 1
ATOM 11631 N N . LYS D 1 243 ? 46.448 84.138 127.294 1.00 190.47 240 LYS D N 1
ATOM 11632 C CA . LYS D 1 243 ? 45.037 83.752 127.169 1.00 191.47 240 LYS D CA 1
ATOM 11633 C C . LYS D 1 243 ? 44.829 82.243 127.019 1.00 194.08 240 LYS D C 1
ATOM 11634 O O . LYS D 1 243 ? 43.694 81.764 127.050 1.00 196.75 240 LYS D O 1
ATOM 11640 N N . PHE D 1 244 ? 45.923 81.505 126.851 1.00 193.97 241 PHE D N 1
ATOM 11641 C CA . PHE D 1 244 ? 45.867 80.049 126.747 1.00 197.67 241 PHE D CA 1
ATOM 11642 C C . PHE D 1 244 ? 46.163 79.368 128.084 1.00 206.62 241 PHE D C 1
ATOM 11643 O O . PHE D 1 244 ? 46.243 78.139 128.161 1.00 211.26 241 PHE D O 1
ATOM 11651 N N . SER D 1 245 ? 46.320 80.172 129.132 1.00 209.92 242 SER D N 1
ATOM 11652 C CA . SER D 1 245 ? 46.543 79.652 130.474 1.00 219.45 242 SER D CA 1
ATOM 11653 C C . SER D 1 245 ? 45.272 79.039 131.028 1.00 227.17 242 SER D C 1
ATOM 11654 O O . SER D 1 245 ? 44.185 79.602 130.881 1.00 226.21 242 SER D O 1
ATOM 11657 N N . ASN D 1 246 ? 45.427 77.876 131.654 1.00 93.30 243 ASN D N 1
ATOM 11658 C CA . ASN D 1 246 ? 44.359 77.217 132.414 1.00 93.42 243 ASN D CA 1
ATOM 11659 C C . ASN D 1 246 ? 43.028 77.101 131.672 1.00 92.72 243 ASN D C 1
ATOM 11660 O O . ASN D 1 246 ? 41.979 77.515 132.178 1.00 93.07 243 ASN D O 1
ATOM 11665 N N . LEU D 1 247 ? 43.089 76.537 130.469 1.00 91.93 244 LEU D N 1
ATOM 11666 C CA . LEU D 1 247 ? 41.898 76.268 129.667 1.00 91.46 244 LEU D CA 1
ATOM 11667 C C . LEU D 1 247 ? 41.261 74.935 130.064 1.00 91.38 244 LEU D C 1
ATOM 11668 O O . LEU D 1 247 ? 41.922 74.100 130.686 1.00 91.64 244 LEU D O 1
ATOM 11673 N N . PRO D 1 248 ? 39.970 74.733 129.725 1.00 91.29 245 PRO D N 1
ATOM 11674 C CA . PRO D 1 248 ? 39.447 73.380 129.843 1.00 91.40 245 PRO D CA 1
ATOM 11675 C C . PRO D 1 248 ? 40.392 72.412 129.131 1.00 91.12 245 PRO D C 1
ATOM 11676 O O . PRO D 1 248 ? 40.906 72.733 128.049 1.00 90.64 245 PRO D O 1
ATOM 11680 N N . ARG D 1 249 ? 40.648 71.257 129.743 1.00 91.58 246 ARG D N 1
ATOM 11681 C CA . ARG D 1 249 ? 41.566 70.273 129.162 1.00 91.59 246 ARG D CA 1
ATOM 11682 C C . ARG D 1 249 ? 41.064 69.704 127.826 1.00 91.41 246 ARG D C 1
ATOM 11683 O O . ARG D 1 249 ? 41.864 69.227 127.011 1.00 91.23 246 ARG D O 1
ATOM 11691 N N . ASN D 1 250 ? 39.744 69.757 127.620 1.00 91.62 247 ASN D N 1
ATOM 11692 C CA . ASN D 1 250 ? 39.124 69.385 126.341 1.00 91.59 247 ASN D CA 1
ATOM 11693 C C . ASN D 1 250 ? 39.233 70.493 125.279 1.00 90.98 247 ASN D C 1
ATOM 11694 O O . ASN D 1 250 ? 38.756 70.332 124.151 1.00 91.07 247 ASN D O 1
ATOM 11699 N N . LEU D 1 251 ? 39.852 71.614 125.658 1.00 90.66 248 LEU D N 1
ATOM 11700 C CA . LEU D 1 251 ? 40.217 72.681 124.722 1.00 90.30 248 LEU D CA 1
ATOM 11701 C C . LEU D 1 251 ? 41.742 72.708 124.576 1.00 89.97 248 LEU D C 1
ATOM 11702 O O . LEU D 1 251 ? 42.471 73.166 125.473 1.00 90.00 248 LEU D O 1
ATOM 11707 N N . PHE D 1 252 ? 42.205 72.194 123.438 1.00 89.79 249 PHE D N 1
ATOM 11708 C CA . PHE D 1 252 ? 43.627 71.946 123.207 1.00 89.58 249 PHE D CA 1
ATOM 11709 C C . PHE D 1 252 ? 44.279 73.041 122.367 1.00 89.28 249 PHE D C 1
ATOM 11710 O O . PHE D 1 252 ? 43.665 73.583 121.443 1.00 89.32 249 PHE D O 1
ATOM 11718 N N . VAL D 1 253 ? 45.526 73.359 122.710 1.00 89.24 250 VAL D N 1
ATOM 11719 C CA . VAL D 1 253 ? 46.268 74.435 122.060 1.00 89.14 250 VAL D CA 1
ATOM 11720 C C . VAL D 1 253 ? 47.514 73.879 121.366 1.00 88.91 250 VAL D C 1
ATOM 11721 O O . VAL D 1 253 ? 48.422 73.368 122.020 1.00 89.07 250 VAL D O 1
ATOM 11725 N N . VAL D 1 254 ? 47.535 73.965 120.039 1.00 88.74 251 VAL D N 1
ATOM 11726 C CA . VAL D 1 254 ? 48.719 73.613 119.257 1.00 88.62 251 VAL D CA 1
ATOM 11727 C C . VAL D 1 254 ? 49.282 74.864 118.596 1.00 88.77 251 VAL D C 1
ATOM 11728 O O . VAL D 1 254 ? 48.616 75.519 117.789 1.00 88.88 251 VAL D O 1
ATOM 11732 N N . VAL D 1 255 ? 50.512 75.192 118.960 1.00 89.00 252 VAL D N 1
ATOM 11733 C CA . VAL D 1 255 ? 51.213 76.305 118.352 1.00 89.40 252 VAL D CA 1
ATOM 11734 C C . VAL D 1 255 ? 52.107 75.738 117.250 1.00 89.28 252 VAL D C 1
ATOM 11735 O O . VAL D 1 255 ? 52.879 74.803 117.478 1.00 89.23 252 VAL D O 1
ATOM 11739 N N . ALA D 1 256 ? 51.972 76.283 116.046 1.00 89.44 253 ALA D N 1
ATOM 11740 C CA . ALA D 1 256 ? 52.803 75.871 114.931 1.00 89.32 253 ALA D CA 1
ATOM 11741 C C . ALA D 1 256 ? 53.971 76.835 114.806 1.00 89.96 253 ALA D C 1
ATOM 11742 O O . ALA D 1 256 ? 53.880 77.872 114.144 1.00 90.54 253 ALA D O 1
ATOM 11744 N N . PHE D 1 257 ? 55.064 76.491 115.474 1.00 90.14 254 PHE D N 1
ATOM 11745 C CA . PHE D 1 257 ? 56.266 77.306 115.444 1.00 91.02 254 PHE D CA 1
ATOM 11746 C C . PHE D 1 257 ? 57.026 77.083 114.142 1.00 91.15 254 PHE D C 1
ATOM 11747 O O . PHE D 1 257 ? 57.020 75.978 113.586 1.00 90.59 254 PHE D O 1
ATOM 11755 N N . SER D 1 258 ? 57.671 78.145 113.665 1.00 92.07 255 SER D N 1
ATOM 11756 C CA . SER D 1 258 ? 58.466 78.100 112.447 1.00 92.36 255 SER D CA 1
ATOM 11757 C C . SER D 1 258 ? 59.761 78.886 112.630 1.00 93.52 255 SER D C 1
ATOM 11758 O O . SER D 1 258 ? 59.734 80.086 112.901 1.00 94.54 255 SER D O 1
ATOM 11769 N N . SER D 1 260 ? 61.591 79.175 110.112 1.00 94.88 257 SER D N 1
ATOM 11770 C CA . SER D 1 260 ? 61.793 79.588 108.723 1.00 95.42 257 SER D CA 1
ATOM 11771 C C . SER D 1 260 ? 61.725 81.101 108.533 1.00 96.83 257 SER D C 1
ATOM 11772 O O . SER D 1 260 ? 62.600 81.688 107.898 1.00 97.85 257 SER D O 1
ATOM 11775 N N . LYS D 1 261 ? 60.696 81.724 109.098 1.00 96.95 258 LYS D N 1
ATOM 11776 C CA . LYS D 1 261 ? 60.493 83.160 108.945 1.00 98.55 258 LYS D CA 1
ATOM 11777 C C . LYS D 1 261 ? 61.342 83.976 109.916 1.00 99.52 258 LYS D C 1
ATOM 11778 O O . LYS D 1 261 ? 62.042 84.904 109.507 1.00 101.10 258 LYS D O 1
ATOM 11784 N N . SER D 1 262 ? 61.285 83.619 111.196 1.00 98.61 259 SER D N 1
ATOM 11785 C CA . SER D 1 262 ? 61.937 84.398 112.245 1.00 99.77 259 SER D CA 1
ATOM 11786 C C . SER D 1 262 ? 63.464 84.309 112.232 1.00 100.41 259 SER D C 1
ATOM 11787 O O . SER D 1 262 ? 64.142 85.229 112.691 1.00 102.25 259 SER D O 1
ATOM 11790 N N . HIS D 1 263 ? 64.003 83.213 111.701 1.00 99.03 260 HIS D N 1
ATOM 11791 C CA . HIS D 1 263 ? 65.455 83.009 111.673 1.00 99.60 260 HIS D CA 1
ATOM 11792 C C . HIS D 1 263 ? 66.017 82.935 110.278 1.00 99.57 260 HIS D C 1
ATOM 11793 O O . HIS D 1 263 ? 67.186 82.581 110.096 1.00 99.99 260 HIS D O 1
ATOM 11800 N N . THR D 1 264 ? 65.195 83.296 109.289 1.00 99.24 261 THR D N 1
ATOM 11801 C CA . THR D 1 264 ? 65.523 83.165 107.856 1.00 99.15 261 THR D CA 1
ATOM 11802 C C . THR D 1 264 ? 66.108 81.783 107.530 1.00 97.70 261 THR D C 1
ATOM 11803 O O . THR D 1 264 ? 67.185 81.663 106.943 1.00 98.24 261 THR D O 1
ATOM 11807 N N . ALA D 1 265 ? 65.373 80.747 107.929 1.00 95.98 262 ALA D N 1
ATOM 11808 C CA . ALA D 1 265 ? 65.811 79.360 107.791 1.00 94.84 262 ALA D CA 1
ATOM 11809 C C . ALA D 1 265 ? 64.785 78.510 107.029 1.00 93.49 262 ALA D C 1
ATOM 11810 O O . ALA D 1 265 ? 64.522 77.352 107.381 1.00 92.45 262 ALA D O 1
ATOM 11812 N N . TYR D 1 266 ? 64.220 79.100 105.978 1.00 93.68 263 TYR D N 1
ATOM 11813 C CA . TYR D 1 266 ? 63.177 78.473 105.173 1.00 92.81 263 TYR D CA 1
ATOM 11814 C C . TYR D 1 266 ? 63.611 77.102 104.658 1.00 92.15 263 TYR D C 1
ATOM 11815 O O . TYR D 1 266 ? 62.877 76.126 104.784 1.00 91.23 263 TYR D O 1
ATOM 11824 N N . GLY D 1 267 ? 64.815 77.044 104.090 1.00 92.87 264 GLY D N 1
ATOM 11825 C CA . GLY D 1 267 ? 65.363 75.819 103.504 1.00 92.70 264 GLY D CA 1
ATOM 11826 C C . GLY D 1 267 ? 66.121 74.950 104.487 1.00 92.63 264 GLY D C 1
ATOM 11827 O O . GLY D 1 267 ? 66.957 74.129 104.093 1.00 92.76 264 GLY D O 1
ATOM 11828 N N . LEU D 1 268 ? 65.835 75.149 105.770 1.00 92.65 265 LEU D N 1
ATOM 11829 C CA . LEU D 1 268 ? 66.350 74.292 106.829 1.00 92.85 265 LEU D CA 1
ATOM 11830 C C . LEU D 1 268 ? 65.224 73.446 107.405 1.00 92.17 265 LEU D C 1
ATOM 11831 O O . LEU D 1 268 ? 65.479 72.434 108.056 1.00 92.42 265 LEU D O 1
ATOM 11836 N N . ARG D 1 269 ? 63.985 73.868 107.150 1.00 91.77 266 ARG D N 1
ATOM 11837 C CA . ARG D 1 269 ? 62.783 73.143 107.570 1.00 91.13 266 ARG D CA 1
ATOM 11838 C C . ARG D 1 269 ? 62.853 72.770 109.044 1.00 91.11 266 ARG D C 1
ATOM 11839 O O . ARG D 1 269 ? 63.027 71.598 109.398 1.00 91.14 266 ARG D O 1
ATOM 11847 N N . SER D 1 270 ? 62.733 73.783 109.894 1.00 91.32 267 SER D N 1
ATOM 11848 C CA . SER D 1 270 ? 62.787 73.596 111.337 1.00 91.43 267 SER D CA 1
ATOM 11849 C C . SER D 1 270 ? 61.624 74.336 111.983 1.00 90.99 267 SER D C 1
ATOM 11850 O O . SER D 1 270 ? 61.321 75.476 111.634 1.00 91.17 267 SER D O 1
ATOM 11853 N N . GLY D 1 271 ? 60.964 73.669 112.917 1.00 90.60 268 GLY D N 1
ATOM 11854 C CA . GLY D 1 271 ? 59.819 74.242 113.601 1.00 90.31 268 GLY D CA 1
ATOM 11855 C C . GLY D 1 271 ? 59.412 73.360 114.756 1.00 90.20 268 GLY D C 1
ATOM 11856 O O . GLY D 1 271 ? 60.225 72.580 115.263 1.00 90.72 268 GLY D O 1
ATOM 11857 N N . ALA D 1 272 ? 58.150 73.479 115.165 1.00 89.71 269 ALA D N 1
ATOM 11858 C CA . ALA D 1 272 ? 57.618 72.696 116.275 1.00 89.66 269 ALA D CA 1
ATOM 11859 C C . ALA D 1 272 ? 56.098 72.773 116.359 1.00 89.03 269 ALA D C 1
ATOM 11860 O O . ALA D 1 272 ? 55.494 73.792 116.008 1.00 88.84 269 ALA D O 1
ATOM 11862 N N . ALA D 1 273 ? 55.493 71.678 116.816 1.00 88.88 270 ALA D N 1
ATOM 11863 C CA . ALA D 1 273 ? 54.100 71.682 117.243 1.00 88.48 270 ALA D CA 1
ATOM 11864 C C . ALA D 1 273 ? 54.070 71.644 118.768 1.00 88.80 270 ALA D C 1
ATOM 11865 O O . ALA D 1 273 ? 54.444 70.638 119.382 1.00 89.32 270 ALA D O 1
ATOM 11867 N N . VAL D 1 274 ? 53.635 72.755 119.364 1.00 88.67 271 VAL D N 1
ATOM 11868 C CA . VAL D 1 274 ? 53.691 72.959 120.814 1.00 89.08 271 VAL D CA 1
ATOM 11869 C C . VAL D 1 274 ? 52.292 72.898 121.428 1.00 88.75 271 VAL D C 1
ATOM 11870 O O . VAL D 1 274 ? 51.385 73.617 121.003 1.00 88.37 271 VAL D O 1
ATOM 11874 N N . GLY D 1 275 ? 52.131 72.043 122.436 1.00 89.04 272 GLY D N 1
ATOM 11875 C CA . GLY D 1 275 ? 50.828 71.806 123.047 1.00 88.85 272 GLY D CA 1
ATOM 11876 C C . GLY D 1 275 ? 50.666 72.383 124.439 1.00 89.31 272 GLY D C 1
ATOM 11877 O O . GLY D 1 275 ? 51.585 72.318 125.252 1.00 90.09 272 GLY D O 1
ATOM 11878 N N . ILE D 1 276 ? 49.492 72.957 124.704 1.00 89.01 273 ILE D N 1
ATOM 11879 C CA . ILE D 1 276 ? 49.143 73.452 126.040 1.00 89.51 273 ILE D CA 1
ATOM 11880 C C . ILE D 1 276 ? 47.853 72.787 126.522 1.00 89.38 273 ILE D C 1
ATOM 11881 O O . ILE D 1 276 ? 46.833 72.805 125.823 1.00 88.82 273 ILE D O 1
ATOM 11886 N N . SER D 1 277 ? 47.916 72.206 127.719 1.00 90.05 274 SER D N 1
ATOM 11887 C CA . SER D 1 277 ? 46.757 71.594 128.370 1.00 90.22 274 SER D CA 1
ATOM 11888 C C . SER D 1 277 ? 46.676 72.018 129.839 1.00 90.99 274 SER D C 1
ATOM 11889 O O . SER D 1 277 ? 47.550 72.723 130.336 1.00 91.51 274 SER D O 1
ATOM 11892 N N . SER D 1 278 ? 45.614 71.606 130.522 1.00 91.24 275 SER D N 1
ATOM 11893 C CA . SER D 1 278 ? 45.558 71.698 131.975 1.00 92.26 275 SER D CA 1
ATOM 11894 C C . SER D 1 278 ? 45.814 70.311 132.563 1.00 93.27 275 SER D C 1
ATOM 11895 O O . SER D 1 278 ? 45.975 70.152 133.773 1.00 94.41 275 SER D O 1
ATOM 11898 N N . SER D 1 279 ? 45.859 69.321 131.674 1.00 93.05 276 SER D N 1
ATOM 11899 C CA . SER D 1 279 ? 46.001 67.910 132.024 1.00 94.26 276 SER D CA 1
ATOM 11900 C C . SER D 1 279 ? 47.367 67.355 131.603 1.00 94.81 276 SER D C 1
ATOM 11901 O O . SER D 1 279 ? 47.847 67.639 130.505 1.00 93.84 276 SER D O 1
ATOM 11904 N N . LYS D 1 280 ? 47.982 66.561 132.479 1.00 96.56 277 LYS D N 1
ATOM 11905 C CA . LYS D 1 280 ? 49.306 65.981 132.214 1.00 97.48 277 LYS D CA 1
ATOM 11906 C C . LYS D 1 280 ? 49.261 64.816 131.218 1.00 97.67 277 LYS D C 1
ATOM 11907 O O . LYS D 1 280 ? 50.240 64.559 130.513 1.00 97.71 277 LYS D O 1
ATOM 11913 N N . GLU D 1 281 ? 48.133 64.110 131.172 1.00 98.01 278 GLU D N 1
ATOM 11914 C CA . GLU D 1 281 ? 47.966 62.995 130.239 1.00 98.50 278 GLU D CA 1
ATOM 11915 C C . GLU D 1 281 ? 47.561 63.464 128.840 1.00 96.75 278 GLU D C 1
ATOM 11916 O O . GLU D 1 281 ? 48.030 62.906 127.846 1.00 96.83 278 GLU D O 1
ATOM 11922 N N . ILE D 1 282 ? 46.710 64.492 128.770 1.00 95.44 279 ILE D N 1
ATOM 11923 C CA . ILE D 1 282 ? 46.264 65.069 127.491 1.00 93.99 279 ILE D CA 1
ATOM 11924 C C . ILE D 1 282 ? 47.467 65.500 126.643 1.00 93.34 279 ILE D C 1
ATOM 11925 O O . ILE D 1 282 ? 47.386 65.544 125.414 1.00 92.58 279 ILE D O 1
ATOM 11930 N N . ILE D 1 283 ? 48.587 65.783 127.308 1.00 93.91 280 ILE D N 1
ATOM 11931 C CA . ILE D 1 283 ? 49.834 66.131 126.619 1.00 93.67 280 ILE D CA 1
ATOM 11932 C C . ILE D 1 283 ? 50.788 64.947 126.398 1.00 95.02 280 ILE D C 1
ATOM 11933 O O . ILE D 1 283 ? 51.476 64.903 125.374 1.00 94.72 280 ILE D O 1
ATOM 11938 N N . GLU D 1 284 ? 50.835 64.003 127.343 1.00 96.79 281 GLU D N 1
ATOM 11939 C CA . GLU D 1 284 ? 51.660 62.796 127.177 1.00 98.47 281 GLU D CA 1
ATOM 11940 C C . GLU D 1 284 ? 51.099 61.881 126.080 1.00 98.62 281 GLU D C 1
ATOM 11941 O O . GLU D 1 284 ? 51.822 61.051 125.516 1.00 99.60 281 GLU D O 1
ATOM 11947 N N . GLU D 1 285 ? 49.808 62.056 125.793 1.00 97.86 282 GLU D N 1
ATOM 11948 C CA . GLU D 1 285 ? 49.132 61.463 124.635 1.00 97.83 282 GLU D CA 1
ATOM 11949 C C . GLU D 1 285 ? 49.519 62.206 123.339 1.00 96.30 282 GLU D C 1
ATOM 11950 O O . GLU D 1 285 ? 49.768 61.582 122.300 1.00 96.56 282 GLU D O 1
ATOM 11956 N N . PHE D 1 286 ? 49.553 63.537 123.422 1.00 94.88 283 PHE D N 1
ATOM 11957 C CA . PHE D 1 286 ? 50.047 64.410 122.357 1.00 93.62 283 PHE D CA 1
ATOM 11958 C C . PHE D 1 286 ? 51.506 64.095 122.009 1.00 94.14 283 PHE D C 1
ATOM 11959 O O . PHE D 1 286 ? 51.859 64.022 120.832 1.00 93.82 283 PHE D O 1
ATOM 11967 N N . GLU D 1 287 ? 52.334 63.900 123.039 1.00 95.17 284 GLU D N 1
ATOM 11968 C CA . GLU D 1 287 ? 53.774 63.624 122.890 1.00 95.94 284 GLU D CA 1
ATOM 11969 C C . GLU D 1 287 ? 54.084 62.310 122.175 1.00 97.17 284 GLU D C 1
ATOM 11970 O O . GLU D 1 287 ? 55.093 62.206 121.474 1.00 97.29 284 GLU D O 1
ATOM 11976 N N . ALA D 1 288 ? 53.224 61.312 122.374 1.00 98.29 285 ALA D N 1
ATOM 11977 C CA . ALA D 1 288 ? 53.372 60.010 121.725 1.00 99.84 285 ALA D CA 1
ATOM 11978 C C . ALA D 1 288 ? 52.711 59.977 120.342 1.00 99.04 285 ALA D C 1
ATOM 11979 O O . ALA D 1 288 ? 53.143 59.227 119.463 1.00 99.90 285 ALA D O 1
ATOM 11981 N N . SER D 1 289 ? 51.669 60.790 120.163 1.00 97.67 286 SER D N 1
ATOM 11982 C CA . SER D 1 289 ? 50.961 60.906 118.884 1.00 96.94 286 SER D CA 1
ATOM 11983 C C . SER D 1 289 ? 51.851 61.513 117.802 1.00 95.96 286 SER D C 1
ATOM 11984 O O . SER D 1 289 ? 51.920 61.006 116.677 1.00 96.28 286 SER D O 1
ATOM 11987 N N . LEU D 1 290 ? 52.536 62.593 118.162 1.00 94.99 287 LEU D N 1
ATOM 11988 C CA . LEU D 1 290 ? 53.376 63.333 117.230 1.00 94.27 287 LEU D CA 1
ATOM 11989 C C . LEU D 1 290 ? 54.776 62.744 117.044 1.00 95.37 287 LEU D C 1
ATOM 11990 O O . LEU D 1 290 ? 55.394 62.946 115.995 1.00 95.06 287 LEU D O 1
ATOM 11995 N N . ALA D 1 291 ? 55.274 62.029 118.054 1.00 96.86 288 ALA D N 1
ATOM 11996 C CA . ALA D 1 291 ? 56.565 61.337 117.951 1.00 98.23 288 ALA D CA 1
ATOM 11997 C C . ALA D 1 291 ? 56.448 60.066 117.109 1.00 99.56 288 ALA D C 1
ATOM 11998 O O . ALA D 1 291 ? 57.453 59.505 116.674 1.00 100.59 288 ALA D O 1
ATOM 12000 N N . HIS D 1 292 ? 55.213 59.614 116.893 1.00 99.79 289 HIS D N 1
ATOM 12001 C CA . HIS D 1 292 ? 54.927 58.529 115.960 1.00 101.04 289 HIS D CA 1
ATOM 12002 C C . HIS D 1 292 ? 54.779 59.097 114.570 1.00 99.82 289 HIS D C 1
ATOM 12003 O O . HIS D 1 292 ? 55.377 58.586 113.620 1.00 100.40 289 HIS D O 1
ATOM 12010 N N . SER D 1 293 ? 53.990 60.169 114.447 1.00 103.98 290 SER D N 1
ATOM 12011 C CA . SER D 1 293 ? 53.859 60.923 113.198 1.00 99.69 290 SER D CA 1
ATOM 12012 C C . SER D 1 293 ? 55.228 61.294 112.635 1.00 97.72 290 SER D C 1
ATOM 12013 O O . SER D 1 293 ? 55.460 61.181 111.431 1.00 95.03 290 SER D O 1
ATOM 12016 N N . ALA D 1 294 ? 56.129 61.721 113.520 1.00 99.55 291 ALA D N 1
ATOM 12017 C CA . ALA D 1 294 ? 57.485 62.147 113.155 1.00 98.46 291 ALA D CA 1
ATOM 12018 C C . ALA D 1 294 ? 58.368 60.994 112.696 1.00 99.35 291 ALA D C 1
ATOM 12019 O O . ALA D 1 294 ? 59.194 61.151 111.793 1.00 97.27 291 ALA D O 1
ATOM 12021 N N . ARG D 1 295 ? 58.193 59.843 113.339 1.00 102.78 292 ARG D N 1
ATOM 12022 C CA . ARG D 1 295 ? 58.929 58.636 112.996 1.00 104.26 292 ARG D CA 1
ATOM 12023 C C . ARG D 1 295 ? 58.508 58.121 111.614 1.00 101.57 292 ARG D C 1
ATOM 12024 O O . ARG D 1 295 ? 59.335 57.607 110.860 1.00 100.99 292 ARG D O 1
ATOM 12032 N N . CYS D 1 296 ? 57.228 58.296 111.285 1.00 100.23 293 CYS D N 1
ATOM 12033 C CA . CYS D 1 296 ? 56.648 57.801 110.033 1.00 98.14 293 CYS D CA 1
ATOM 12034 C C . CYS D 1 296 ? 56.867 58.731 108.836 1.00 94.03 293 CYS D C 1
ATOM 12035 O O . CYS D 1 296 ? 57.372 58.313 107.790 1.00 92.49 293 CYS D O 1
ATOM 12038 N N . ASN D 1 297 ? 56.477 59.990 109.003 1.00 92.46 294 ASN D N 1
ATOM 12039 C CA . ASN D 1 297 ? 56.481 60.956 107.913 1.00 88.78 294 ASN D CA 1
ATOM 12040 C C . ASN D 1 297 ? 57.883 61.489 107.606 1.00 87.82 294 ASN D C 1
ATOM 12041 O O . ASN D 1 297 ? 58.297 61.522 106.442 1.00 85.75 294 ASN D O 1
ATOM 12046 N N . TRP D 1 298 ? 58.610 61.891 108.648 1.00 89.64 295 TRP D N 1
ATOM 12047 C CA . TRP D 1 298 ? 60.011 62.293 108.504 1.00 89.50 295 TRP D CA 1
ATOM 12048 C C . TRP D 1 298 ? 60.906 61.529 109.433 1.00 93.13 295 TRP D C 1
ATOM 12049 O O . TRP D 1 298 ? 62.128 61.557 109.297 1.00 93.80 295 TRP D O 1
ATOM 12060 N N . ASN D 1 300 ? 62.508 61.558 112.103 1.00 104.28 297 ASN D N 1
ATOM 12061 C CA . ASN D 1 300 ? 63.148 62.657 112.824 1.00 105.31 297 ASN D CA 1
ATOM 12062 C C . ASN D 1 300 ? 63.394 63.912 111.970 1.00 102.08 297 ASN D C 1
ATOM 12063 O O . ASN D 1 300 ? 63.154 63.907 110.756 1.00 98.86 297 ASN D O 1
ATOM 12068 N N . GLY D 1 301 ? 63.869 64.980 112.614 1.00 102.89 298 GLY D N 1
ATOM 12069 C CA . GLY D 1 301 ? 64.009 66.286 111.968 1.00 100.05 298 GLY D CA 1
ATOM 12070 C C . GLY D 1 301 ? 65.431 66.768 111.742 1.00 99.98 298 GLY D C 1
ATOM 12071 O O . GLY D 1 301 ? 66.394 66.040 111.998 1.00 102.75 298 GLY D O 1
ATOM 12072 N N . THR D 1 302 ? 65.547 68.006 111.260 1.00 97.42 299 THR D N 1
ATOM 12073 C CA . THR D 1 302 ? 66.829 68.632 110.923 1.00 96.91 299 THR D CA 1
ATOM 12074 C C . THR D 1 302 ? 67.675 68.889 112.165 1.00 100.38 299 THR D C 1
ATOM 12075 O O . THR D 1 302 ? 67.286 69.668 113.043 1.00 101.06 299 THR D O 1
ATOM 12079 N N . HIS D 1 303 ? 68.839 68.245 112.220 1.00 102.52 300 HIS D N 1
ATOM 12080 C CA . HIS D 1 303 ? 69.668 68.231 113.428 1.00 106.49 300 HIS D CA 1
ATOM 12081 C C . HIS D 1 303 ? 70.484 69.475 113.627 1.00 106.78 300 HIS D C 1
ATOM 12082 O O . HIS D 1 303 ? 70.572 69.986 114.744 1.00 109.07 300 HIS D O 1
ATOM 12089 N N . ALA D 1 304 ? 71.086 69.973 112.548 1.00 104.61 301 ALA D N 1
ATOM 12090 C CA . ALA D 1 304 ? 71.885 71.199 112.593 1.00 104.78 301 ALA D CA 1
ATOM 12091 C C . ALA D 1 304 ? 71.038 72.437 112.904 1.00 102.67 301 ALA D C 1
ATOM 12092 O O . ALA D 1 304 ? 71.481 73.325 113.638 1.00 104.53 301 ALA D O 1
ATOM 12094 N N . ALA D 1 305 ? 69.827 72.481 112.343 1.00 98.99 302 ALA D N 1
ATOM 12095 C CA . ALA D 1 305 ? 68.872 73.567 112.584 1.00 96.80 302 ALA D CA 1
ATOM 12096 C C . ALA D 1 305 ? 68.389 73.574 114.028 1.00 99.36 302 ALA D C 1
ATOM 12097 O O . ALA D 1 305 ? 68.128 74.637 114.597 1.00 99.59 302 ALA D O 1
ATOM 12099 N N . GLN D 1 306 ? 68.271 72.380 114.606 1.00 101.47 303 GLN D N 1
ATOM 12100 C CA . GLN D 1 306 ? 67.977 72.219 116.028 1.00 104.58 303 GLN D CA 1
ATOM 12101 C C . GLN D 1 306 ? 69.124 72.709 116.910 1.00 108.03 303 GLN D C 1
ATOM 12102 O O . GLN D 1 306 ? 68.895 73.310 117.960 1.00 109.90 303 GLN D O 1
ATOM 12108 N N . ASN D 1 307 ? 70.352 72.451 116.467 1.00 108.98 304 ASN D N 1
ATOM 12109 C CA . ASN D 1 307 ? 71.553 72.894 117.170 1.00 112.58 304 ASN D CA 1
ATOM 12110 C C . ASN D 1 307 ? 71.831 74.392 117.030 1.00 111.32 304 ASN D C 1
ATOM 12111 O O . ASN D 1 307 ? 72.617 74.955 117.795 1.00 114.52 304 ASN D O 1
ATOM 12116 N N . ILE D 1 308 ? 71.181 75.027 116.057 1.00 106.96 305 ILE D N 1
ATOM 12117 C CA . ILE D 1 308 ? 71.278 76.479 115.864 1.00 105.42 305 ILE D CA 1
ATOM 12118 C C . ILE D 1 308 ? 70.409 77.259 116.865 1.00 105.82 305 ILE D C 1
ATOM 12119 O O . ILE D 1 308 ? 70.851 78.277 117.402 1.00 107.37 305 ILE D O 1
ATOM 12124 N N . LEU D 1 309 ? 69.192 76.778 117.123 1.00 104.67 306 LEU D N 1
ATOM 12125 C CA . LEU D 1 309 ? 68.296 77.442 118.074 1.00 105.26 306 LEU D CA 1
ATOM 12126 C C . LEU D 1 309 ? 68.811 77.339 119.512 1.00 110.18 306 LEU D C 1
ATOM 12127 O O . LEU D 1 309 ? 68.598 78.252 120.319 1.00 111.63 306 LEU D O 1
ATOM 12132 N N . ILE D 1 310 ? 69.493 76.234 119.820 1.00 112.90 307 ILE D N 1
ATOM 12133 C CA . ILE D 1 310 ? 70.125 76.039 121.130 1.00 117.90 307 ILE D CA 1
ATOM 12134 C C . ILE D 1 310 ? 71.261 77.039 121.335 1.00 119.72 307 ILE D C 1
ATOM 12135 O O . ILE D 1 310 ? 71.212 77.843 122.264 1.00 121.95 307 ILE D O 1
ATOM 12140 N N . GLU D 1 311 ? 72.261 77.000 120.454 1.00 118.95 308 GLU D N 1
ATOM 12141 C CA . GLU D 1 311 ? 73.432 77.882 120.549 1.00 120.99 308 GLU D CA 1
ATOM 12142 C C . GLU D 1 311 ? 73.091 79.382 120.521 1.00 119.28 308 GLU D C 1
ATOM 12143 O O . GLU D 1 311 ? 73.896 80.213 120.948 1.00 121.71 308 GLU D O 1
ATOM 12149 N N . LEU D 1 312 ? 71.897 79.715 120.029 1.00 115.42 309 LEU D N 1
ATOM 12150 C CA . LEU D 1 312 ? 71.407 81.099 120.014 1.00 113.72 309 LEU D CA 1
ATOM 12151 C C . LEU D 1 312 ? 70.966 81.601 121.386 1.00 116.75 309 LEU D C 1
ATOM 12152 O O . LEU D 1 312 ? 71.013 82.803 121.651 1.00 117.03 309 LEU D O 1
ATOM 12157 N N . GLU D 1 313 ? 70.536 80.679 122.248 1.00 119.24 310 GLU D N 1
ATOM 12158 C CA . GLU D 1 313 ? 70.054 81.019 123.593 1.00 122.61 310 GLU D CA 1
ATOM 12159 C C . GLU D 1 313 ? 71.198 81.110 124.622 1.00 127.94 310 GLU D C 1
ATOM 12160 O O . GLU D 1 313 ? 71.042 80.737 125.788 1.00 131.79 310 GLU D O 1
ATOM 12166 N N . ARG D 1 314 ? 72.345 81.607 124.166 1.00 128.39 311 ARG D N 1
ATOM 12167 C CA . ARG D 1 314 ? 73.489 81.889 125.028 1.00 133.46 311 ARG D CA 1
ATOM 12168 C C . ARG D 1 314 ? 73.608 83.400 125.198 1.00 133.51 311 ARG D C 1
ATOM 12169 O O . ARG D 1 314 ? 73.008 84.164 124.439 1.00 129.41 311 ARG D O 1
ATOM 12177 N N . ALA D 1 315 ? 74.383 83.825 126.192 1.00 138.36 312 ALA D N 1
ATOM 12178 C CA . ALA D 1 315 ? 74.610 85.243 126.444 1.00 139.13 312 ALA D CA 1
ATOM 12179 C C . ALA D 1 315 ? 75.107 85.965 125.189 1.00 135.76 312 ALA D C 1
ATOM 12180 O O . ALA D 1 315 ? 74.411 86.827 124.646 1.00 132.18 312 ALA D O 1
ATOM 12182 N N . GLU D 1 316 ? 76.292 85.574 124.718 1.00 137.17 313 GLU D N 1
ATOM 12183 C CA . GLU D 1 316 ? 76.982 86.262 123.620 1.00 135.08 313 GLU D CA 1
ATOM 12184 C C . GLU D 1 316 ? 76.272 86.178 122.269 1.00 129.17 313 GLU D C 1
ATOM 12185 O O . GLU D 1 316 ? 76.338 87.112 121.469 1.00 126.71 313 GLU D O 1
ATOM 12191 N N . ASN D 1 317 ? 75.595 85.058 122.027 1.00 127.21 314 ASN D N 1
ATOM 12192 C CA . ASN D 1 317 ? 74.971 84.793 120.732 1.00 122.05 314 ASN D CA 1
ATOM 12193 C C . ASN D 1 317 ? 73.525 85.270 120.632 1.00 118.44 314 ASN D C 1
ATOM 12194 O O . ASN D 1 317 ? 72.975 85.363 119.534 1.00 114.20 314 ASN D O 1
ATOM 12199 N N . LYS D 1 318 ? 72.914 85.569 121.776 1.00 120.40 315 LYS D N 1
ATOM 12200 C CA . LYS D 1 318 ? 71.545 86.074 121.797 1.00 117.65 315 LYS D CA 1
ATOM 12201 C C . LYS D 1 318 ? 71.508 87.546 121.394 1.00 116.01 315 LYS D C 1
ATOM 12202 O O . LYS D 1 318 ? 70.846 87.909 120.421 1.00 111.99 315 LYS D O 1
ATOM 12208 N N . LYS D 1 319 ? 72.243 88.377 122.132 1.00 119.28 316 LYS D N 1
ATOM 12209 C CA . LYS D 1 319 ? 72.268 89.827 121.917 1.00 118.46 316 LYS D CA 1
ATOM 12210 C C . LYS D 1 319 ? 72.534 90.230 120.465 1.00 114.71 316 LYS D C 1
ATOM 12211 O O . LYS D 1 319 ? 71.896 91.153 119.954 1.00 112.14 316 LYS D O 1
ATOM 12217 N N . ILE D 1 320 ? 73.473 89.540 119.816 1.00 114.63 317 ILE D N 1
ATOM 12218 C CA . ILE D 1 320 ? 73.788 89.781 118.404 1.00 111.43 317 ILE D CA 1
ATOM 12219 C C . ILE D 1 320 ? 72.573 89.468 117.531 1.00 106.75 317 ILE D C 1
ATOM 12220 O O . ILE D 1 320 ? 72.237 90.240 116.626 1.00 103.90 317 ILE D O 1
ATOM 12225 N N . TYR D 1 321 ? 71.911 88.349 117.825 1.00 106.21 318 TYR D N 1
ATOM 12226 C CA . TYR D 1 321 ? 70.700 87.954 117.107 1.00 102.30 318 TYR D CA 1
ATOM 12227 C C . TYR D 1 321 ? 69.540 88.918 117.375 1.00 101.09 318 TYR D C 1
ATOM 12228 O O . TYR D 1 321 ? 68.818 89.296 116.449 1.00 97.77 318 TYR D O 1
ATOM 12237 N N . GLU D 1 322 ? 69.373 89.314 118.637 1.00 104.02 319 GLU D N 1
ATOM 12238 C CA . GLU D 1 322 ? 68.330 90.268 119.019 1.00 103.58 319 GLU D CA 1
ATOM 12239 C C . GLU D 1 322 ? 68.422 91.537 118.177 1.00 101.64 319 GLU D C 1
ATOM 12240 O O . GLU D 1 322 ? 67.420 92.000 117.629 1.00 98.97 319 GLU D O 1
ATOM 12246 N N . GLN D 1 323 ? 69.636 92.077 118.071 1.00 103.22 320 GLN D N 1
ATOM 12247 C CA . GLN D 1 323 ? 69.905 93.293 117.309 1.00 102.00 320 GLN D CA 1
ATOM 12248 C C . GLN D 1 323 ? 69.501 93.135 115.849 1.00 97.90 320 GLN D C 1
ATOM 12249 O O . GLN D 1 323 ? 68.780 93.975 115.304 1.00 95.91 320 GLN D O 1
ATOM 12255 N N . GLU D 1 324 ? 69.960 92.044 115.237 1.00 96.83 321 GLU D N 1
ATOM 12256 C CA . GLU D 1 324 ? 69.689 91.742 113.834 1.00 93.19 321 GLU D CA 1
ATOM 12257 C C . GLU D 1 324 ? 68.214 91.468 113.557 1.00 90.41 321 GLU D C 1
ATOM 12258 O O . GLU D 1 324 ? 67.721 91.770 112.471 1.00 87.70 321 GLU D O 1
ATOM 12264 N N . LEU D 1 325 ? 67.518 90.893 114.536 1.00 91.43 322 LEU D N 1
ATOM 12265 C CA . LEU D 1 325 ? 66.082 90.641 114.418 1.00 89.48 322 LEU D CA 1
ATOM 12266 C C . LEU D 1 325 ? 65.283 91.944 114.420 1.00 89.01 322 LEU D C 1
ATOM 12267 O O . LEU D 1 325 ? 64.271 92.058 113.727 1.00 86.71 322 LEU D O 1
ATOM 12272 N N . VAL D 1 326 ? 65.747 92.919 115.200 1.00 91.46 323 VAL D N 1
ATOM 12273 C CA . VAL D 1 326 ? 65.126 94.241 115.246 1.00 91.40 323 VAL D CA 1
ATOM 12274 C C . VAL D 1 326 ? 65.381 94.988 113.933 1.00 89.24 323 VAL D C 1
ATOM 12275 O O . VAL D 1 326 ? 64.456 95.564 113.359 1.00 87.54 323 VAL D O 1
ATOM 12279 N N . ASP D 1 327 ? 66.629 94.955 113.460 1.00 89.65 324 ASP D N 1
ATOM 12280 C CA . ASP D 1 327 ? 67.007 95.547 112.170 1.00 87.97 324 ASP D CA 1
ATOM 12281 C C . ASP D 1 327 ? 66.088 95.060 111.052 1.00 84.70 324 ASP D C 1
ATOM 12282 O O . ASP D 1 327 ? 65.445 95.861 110.369 1.00 83.32 324 ASP D O 1
ATOM 12287 N N . LEU D 1 328 ? 66.030 93.740 110.894 1.00 83.74 325 LEU D N 1
ATOM 12288 C CA . LEU D 1 328 ? 65.218 93.084 109.876 1.00 80.88 325 LEU D CA 1
ATOM 12289 C C . LEU D 1 328 ? 63.729 93.363 110.065 1.00 80.05 325 LEU D C 1
ATOM 12290 O O . LEU D 1 328 ? 62.984 93.476 109.093 1.00 78.02 325 LEU D O 1
ATOM 12295 N N . ARG D 1 329 ? 63.306 93.472 111.319 1.00 82.00 326 ARG D N 1
ATOM 12296 C CA . ARG D 1 329 ? 61.920 93.778 111.642 1.00 82.01 326 ARG D CA 1
ATOM 12297 C C . ARG D 1 329 ? 61.549 95.172 111.151 1.00 81.79 326 ARG D C 1
ATOM 12298 O O . ARG D 1 329 ? 60.530 95.349 110.482 1.00 80.29 326 ARG D O 1
ATOM 12306 N N . ASN D 1 330 ? 62.394 96.147 111.476 1.00 83.71 327 ASN D N 1
ATOM 12307 C CA . ASN D 1 330 ? 62.129 97.554 111.176 1.00 84.33 327 ASN D CA 1
ATOM 12308 C C . ASN D 1 330 ? 62.203 97.892 109.687 1.00 82.51 327 ASN D C 1
ATOM 12309 O O . ASN D 1 330 ? 61.470 98.766 109.206 1.00 82.20 327 ASN D O 1
ATOM 12322 N N . LEU D 1 332 ? 61.299 95.877 107.229 1.00 76.37 329 LEU D N 1
ATOM 12323 C CA . LEU D 1 332 ? 60.008 95.428 106.723 1.00 74.43 329 LEU D CA 1
ATOM 12324 C C . LEU D 1 332 ? 58.877 96.361 107.153 1.00 75.03 329 LEU D C 1
ATOM 12325 O O . LEU D 1 332 ? 57.933 96.589 106.394 1.00 74.06 329 LEU D O 1
ATOM 12330 N N . LYS D 1 333 ? 58.989 96.899 108.367 1.00 76.72 330 LYS D N 1
ATOM 12331 C CA . LYS D 1 333 ? 57.981 97.800 108.921 1.00 77.72 330 LYS D CA 1
ATOM 12332 C C . LYS D 1 333 ? 57.889 99.112 108.142 1.00 77.50 330 LYS D C 1
ATOM 12333 O O . LYS D 1 333 ? 56.793 99.541 107.779 1.00 77.30 330 LYS D O 1
ATOM 12339 N N . SER D 1 334 ? 59.036 99.739 107.885 1.00 77.65 331 SER D N 1
ATOM 12340 C CA . SER D 1 334 ? 59.069 101.011 107.161 1.00 77.83 331 SER D CA 1
ATOM 12341 C C . SER D 1 334 ? 58.719 100.845 105.682 1.00 75.84 331 SER D C 1
ATOM 12342 O O . SER D 1 334 ? 58.194 101.768 105.060 1.00 76.01 331 SER D O 1
ATOM 12345 N N . ARG D 1 335 ? 59.018 99.670 105.129 1.00 74.08 332 ARG D N 1
ATOM 12346 C CA . ARG D 1 335 ? 58.552 99.300 103.792 1.00 72.29 332 ARG D CA 1
ATOM 12347 C C . ARG D 1 335 ? 57.029 99.344 103.751 1.00 72.26 332 ARG D C 1
ATOM 12348 O O . ARG D 1 335 ? 56.436 99.852 102.796 1.00 72.00 332 ARG D O 1
ATOM 12356 N N . ALA D 1 336 ? 56.412 98.815 104.805 1.00 72.80 333 ALA D N 1
ATOM 12357 C CA . ALA D 1 336 ? 54.964 98.809 104.946 1.00 73.24 333 ALA D CA 1
ATOM 12358 C C . ALA D 1 336 ? 54.421 100.200 105.278 1.00 75.08 333 ALA D C 1
ATOM 12359 O O . ALA D 1 336 ? 53.303 100.544 104.887 1.00 75.50 333 ALA D O 1
ATOM 12361 N N . ASP D 1 337 ? 55.215 100.988 106.002 1.00 76.32 334 ASP D N 1
ATOM 12362 C CA . ASP D 1 337 ? 54.872 102.377 106.280 1.00 78.18 334 ASP D CA 1
ATOM 12363 C C . ASP D 1 337 ? 54.840 103.181 104.985 1.00 77.77 334 ASP D C 1
ATOM 12364 O O . ASP D 1 337 ? 53.882 103.917 104.728 1.00 78.82 334 ASP D O 1
ATOM 12369 N N . VAL D 1 338 ? 55.885 103.020 104.172 1.00 76.48 335 VAL D N 1
ATOM 12370 C CA . VAL D 1 338 ? 55.998 103.703 102.882 1.00 76.15 335 VAL D CA 1
ATOM 12371 C C . VAL D 1 338 ? 54.839 103.313 101.960 1.00 75.38 335 VAL D C 1
ATOM 12372 O O . VAL D 1 338 ? 54.288 104.163 101.254 1.00 76.24 335 VAL D O 1
ATOM 12376 N N . PHE D 1 339 ? 54.467 102.034 101.999 1.00 74.01 336 PHE D N 1
ATOM 12377 C CA . PHE D 1 339 ? 53.339 101.512 101.229 1.00 73.50 336 PHE D CA 1
ATOM 12378 C C . PHE D 1 339 ? 52.039 102.212 101.607 1.00 75.36 336 PHE D C 1
ATOM 12379 O O . PHE D 1 339 ? 51.367 102.787 100.748 1.00 76.08 336 PHE D O 1
ATOM 12387 N N . VAL D 1 340 ? 51.700 102.158 102.894 1.00 76.41 337 VAL D N 1
ATOM 12388 C CA . VAL D 1 340 ? 50.495 102.793 103.422 1.00 78.55 337 VAL D CA 1
ATOM 12389 C C . VAL D 1 340 ? 50.437 104.265 103.015 1.00 80.14 337 VAL D C 1
ATOM 12390 O O . VAL D 1 340 ? 49.429 104.718 102.481 1.00 81.35 337 VAL D O 1
ATOM 12394 N N . THR D 1 341 ? 51.532 104.989 103.248 1.00 80.37 338 THR D N 1
ATOM 12395 C CA . THR D 1 341 ? 51.636 106.408 102.898 1.00 81.99 338 THR D CA 1
ATOM 12396 C C . THR D 1 341 ? 51.367 106.639 101.410 1.00 81.74 338 THR D C 1
ATOM 12397 O O . THR D 1 341 ? 50.572 107.507 101.050 1.00 83.55 338 THR D O 1
ATOM 12401 N N . ALA D 1 342 ? 52.021 105.850 100.560 1.00 79.81 339 ALA D N 1
ATOM 12402 C CA . ALA D 1 342 ? 51.849 105.945 99.112 1.00 79.62 339 ALA D CA 1
ATOM 12403 C C . ALA D 1 342 ? 50.430 105.599 98.660 1.00 80.27 339 ALA D C 1
ATOM 12404 O O . ALA D 1 342 ? 49.888 106.250 97.762 1.00 81.59 339 ALA D O 1
ATOM 12406 N N . ALA D 1 343 ? 49.839 104.577 99.282 1.00 79.60 340 ALA D N 1
ATOM 12407 C CA . ALA D 1 343 ? 48.468 104.156 98.978 1.00 80.48 340 ALA D CA 1
ATOM 12408 C C . ALA D 1 343 ? 47.458 105.210 99.421 1.00 83.44 340 ALA D C 1
ATOM 12409 O O . ALA D 1 343 ? 46.595 105.624 98.636 1.00 85.01 340 ALA D O 1
ATOM 12411 N N . LYS D 1 344 ? 47.590 105.639 100.678 1.00 84.46 341 LYS D N 1
ATOM 12412 C CA . LYS D 1 344 ? 46.784 106.709 101.281 1.00 87.42 341 LYS D CA 1
ATOM 12413 C C . LYS D 1 344 ? 46.691 107.927 100.361 1.00 89.08 341 LYS D C 1
ATOM 12414 O O . LYS D 1 344 ? 45.685 108.635 100.354 1.00 91.72 341 LYS D O 1
ATOM 12420 N N . GLU D 1 345 ? 47.747 108.149 99.582 1.00 87.85 342 GLU D N 1
ATOM 12421 C CA . GLU D 1 345 ? 47.834 109.286 98.678 1.00 89.42 342 GLU D CA 1
ATOM 12422 C C . GLU D 1 345 ? 47.356 108.958 97.263 1.00 89.31 342 GLU D C 1
ATOM 12423 O O . GLU D 1 345 ? 46.890 109.843 96.544 1.00 91.50 342 GLU D O 1
ATOM 12429 N N . ASN D 1 346 ? 47.470 107.693 96.865 1.00 86.96 343 ASN D N 1
ATOM 12430 C CA . ASN D 1 346 ? 47.085 107.288 95.513 1.00 86.78 343 ASN D CA 1
ATOM 12431 C C . ASN D 1 346 ? 45.630 106.842 95.383 1.00 88.10 343 ASN D C 1
ATOM 12432 O O . ASN D 1 346 ? 45.218 106.346 94.333 1.00 88.09 343 ASN D O 1
ATOM 12437 N N . LYS D 1 347 ? 44.856 107.038 96.449 1.00 89.53 344 LYS D N 1
ATOM 12438 C CA . LYS D 1 347 ? 43.439 106.655 96.486 1.00 91.37 344 LYS D CA 1
ATOM 12439 C C . LYS D 1 347 ? 43.253 105.160 96.210 1.00 89.45 344 LYS D C 1
ATOM 12440 O O . LYS D 1 347 ? 42.347 104.751 95.481 1.00 90.57 344 LYS D O 1
ATOM 12446 N N . LEU D 1 348 ? 44.135 104.356 96.796 1.00 86.82 345 LEU D N 1
ATOM 12447 C CA . LEU D 1 348 ? 44.062 102.907 96.702 1.00 84.97 345 LEU D CA 1
ATOM 12448 C C . LEU D 1 348 ? 43.633 102.345 98.052 1.00 85.27 345 LEU D C 1
ATOM 12449 O O . LEU D 1 348 ? 44.335 102.513 99.055 1.00 84.62 345 LEU D O 1
ATOM 12454 N N . THR D 1 349 ? 42.476 101.689 98.075 1.00 86.61 346 THR D N 1
ATOM 12455 C CA . THR D 1 349 ? 41.954 101.100 99.303 1.00 87.33 346 THR D CA 1
ATOM 12456 C C . THR D 1 349 ? 42.676 99.788 99.585 1.00 84.66 346 THR D C 1
ATOM 12457 O O . THR D 1 349 ? 42.963 99.020 98.666 1.00 82.90 346 THR D O 1
ATOM 12469 N N . ILE D 1 351 ? 43.521 96.557 102.874 1.00 82.45 348 ILE D N 1
ATOM 12470 C CA . ILE D 1 351 ? 43.346 95.951 104.192 1.00 83.48 348 ILE D CA 1
ATOM 12471 C C . ILE D 1 351 ? 44.409 96.525 105.139 1.00 83.19 348 ILE D C 1
ATOM 12472 O O . ILE D 1 351 ? 45.603 96.418 104.854 1.00 81.20 348 ILE D O 1
ATOM 12477 N N . PRO D 1 352 ? 43.977 97.147 106.258 1.00 85.55 349 PRO D N 1
ATOM 12478 C CA . PRO D 1 352 ? 44.903 97.669 107.262 1.00 85.65 349 PRO D CA 1
ATOM 12479 C C . PRO D 1 352 ? 46.044 96.694 107.546 1.00 83.53 349 PRO D C 1
ATOM 12480 O O . PRO D 1 352 ? 45.802 95.508 107.806 1.00 83.31 349 PRO D O 1
ATOM 12484 N N . TYR D 1 353 ? 47.275 97.191 107.470 1.00 82.08 350 TYR D N 1
ATOM 12485 C CA . TYR D 1 353 ? 48.446 96.363 107.719 1.00 80.30 350 TYR D CA 1
ATOM 12486 C C . TYR D 1 353 ? 48.825 96.407 109.195 1.00 81.96 350 TYR D C 1
ATOM 12487 O O . TYR D 1 353 ? 48.824 97.471 109.811 1.00 83.66 350 TYR D O 1
ATOM 12496 N N . PHE D 1 354 ? 49.138 95.241 109.752 1.00 81.77 351 PHE D N 1
ATOM 12497 C CA . PHE D 1 354 ? 49.546 95.124 111.153 1.00 83.62 351 PHE D CA 1
ATOM 12498 C C . PHE D 1 354 ? 50.888 94.408 111.269 1.00 82.28 351 PHE D C 1
ATOM 12499 O O . PHE D 1 354 ? 51.699 94.717 112.144 1.00 83.51 351 PHE D O 1
ATOM 12507 N N . GLY D 1 355 ? 51.103 93.447 110.378 1.00 80.00 352 GLY D N 1
ATOM 12508 C CA . GLY D 1 355 ? 52.334 92.676 110.329 1.00 78.71 352 GLY D CA 1
ATOM 12509 C C . GLY D 1 355 ? 52.293 91.755 109.126 1.00 76.59 352 GLY D C 1
ATOM 12510 O O . GLY D 1 355 ? 51.334 91.781 108.354 1.00 76.26 352 GLY D O 1
ATOM 12511 N N . GLY D 1 356 ? 53.330 90.946 108.953 1.00 75.37 353 GLY D N 1
ATOM 12512 C CA . GLY D 1 356 ? 53.348 89.975 107.866 1.00 73.44 353 GLY D CA 1
ATOM 12513 C C . GLY D 1 356 ? 54.241 90.364 106.707 1.00 71.21 353 GLY D C 1
ATOM 12514 O O . GLY D 1 356 ? 54.878 91.420 106.726 1.00 71.58 353 GLY D O 1
ATOM 12515 N N . PHE D 1 357 ? 54.291 89.497 105.699 1.00 69.15 354 PHE D N 1
ATOM 12516 C CA . PHE D 1 357 ? 55.153 89.697 104.537 1.00 67.18 354 PHE D CA 1
ATOM 12517 C C . PHE D 1 357 ? 54.403 90.398 103.417 1.00 66.39 354 PHE D C 1
ATOM 12518 O O . PHE D 1 357 ? 55.009 90.845 102.437 1.00 65.55 354 PHE D O 1
ATOM 12526 N N . PHE D 1 358 ? 53.085 90.500 103.572 1.00 66.98 355 PHE D N 1
ATOM 12527 C CA . PHE D 1 358 ? 52.216 90.925 102.482 1.00 66.60 355 PHE D CA 1
ATOM 12528 C C . PHE D 1 358 ? 51.265 92.046 102.871 1.00 68.26 355 PHE D C 1
ATOM 12529 O O . PHE D 1 358 ? 50.830 92.151 104.026 1.00 69.89 355 PHE D O 1
ATOM 12537 N N . THR D 1 359 ? 50.955 92.880 101.883 1.00 68.13 356 THR D N 1
ATOM 12538 C CA . THR D 1 359 ? 49.827 93.795 101.948 1.00 69.72 356 THR D CA 1
ATOM 12539 C C . THR D 1 359 ? 48.794 93.315 100.946 1.00 69.65 356 THR D C 1
ATOM 12540 O O . THR D 1 359 ? 49.120 92.585 100.012 1.00 68.25 356 THR D O 1
ATOM 12544 N N . PHE D 1 360 ? 47.550 93.730 101.139 1.00 71.54 357 PHE D N 1
ATOM 12545 C CA . PHE D 1 360 ? 46.467 93.274 100.287 1.00 72.02 357 PHE D CA 1
ATOM 12546 C C . PHE D 1 360 ? 45.653 94.446 99.769 1.00 73.74 357 PHE D C 1
ATOM 12547 O O . PHE D 1 360 ? 45.409 95.415 100.490 1.00 75.31 357 PHE D O 1
ATOM 12555 N N . ILE D 1 361 ? 45.259 94.349 98.504 1.00 73.67 358 ILE D N 1
ATOM 12556 C CA . ILE D 1 361 ? 44.349 95.302 97.891 1.00 75.72 358 ILE D CA 1
ATOM 12557 C C . ILE D 1 361 ? 43.051 94.564 97.600 1.00 77.28 358 ILE D C 1
ATOM 12558 O O . ILE D 1 361 ? 43.019 93.670 96.747 1.00 76.40 358 ILE D O 1
ATOM 12563 N N . PRO D 1 362 ? 41.983 94.901 98.341 1.00 79.88 359 PRO D N 1
ATOM 12564 C CA . PRO D 1 362 ? 40.677 94.388 97.960 1.00 81.93 359 PRO D CA 1
ATOM 12565 C C . PRO D 1 362 ? 40.317 94.885 96.565 1.00 82.79 359 PRO D C 1
ATOM 12566 O O . PRO D 1 362 ? 40.179 96.093 96.348 1.00 84.22 359 PRO D O 1
ATOM 12570 N N . THR D 1 363 ? 40.220 93.951 95.625 1.00 82.05 360 THR D N 1
ATOM 12571 C CA . THR D 1 363 ? 39.743 94.258 94.284 1.00 83.40 360 THR D CA 1
ATOM 12572 C C . THR D 1 363 ? 38.995 93.079 93.673 1.00 84.09 360 THR D C 1
ATOM 12573 O O . THR D 1 363 ? 39.221 91.919 94.035 1.00 82.57 360 THR D O 1
ATOM 12577 N N . ASP D 1 364 ? 38.102 93.404 92.746 1.00 86.64 361 ASP D N 1
ATOM 12578 C CA . ASP D 1 364 ? 37.290 92.428 92.044 1.00 87.91 361 ASP D CA 1
ATOM 12579 C C . ASP D 1 364 ? 38.045 91.885 90.831 1.00 86.04 361 ASP D C 1
ATOM 12580 O O . ASP D 1 364 ? 38.141 90.670 90.637 1.00 84.88 361 ASP D O 1
ATOM 12585 N N . LYS D 1 365 ? 38.598 92.804 90.040 1.00 85.87 362 LYS D N 1
ATOM 12586 C CA . LYS D 1 365 ? 39.182 92.507 88.729 1.00 84.89 362 LYS D CA 1
ATOM 12587 C C . LYS D 1 365 ? 40.653 92.098 88.831 1.00 81.36 362 LYS D C 1
ATOM 12588 O O . LYS D 1 365 ? 41.458 92.398 87.940 1.00 80.53 362 LYS D O 1
ATOM 12594 N N . ALA D 1 366 ? 40.993 91.402 89.914 1.00 79.48 363 ALA D N 1
ATOM 12595 C CA . ALA D 1 366 ? 42.377 91.050 90.208 1.00 76.45 363 ALA D CA 1
ATOM 12596 C C . ALA D 1 366 ? 43.058 90.364 89.025 1.00 75.25 363 ALA D C 1
ATOM 12597 O O . ALA D 1 366 ? 44.095 90.832 88.552 1.00 74.12 363 ALA D O 1
ATOM 12599 N N . PHE D 1 367 ? 42.450 89.281 88.540 1.00 75.77 364 PHE D N 1
ATOM 12600 C CA . PHE D 1 367 ? 42.984 88.500 87.419 1.00 74.86 364 PHE D CA 1
ATOM 12601 C C . PHE D 1 367 ? 43.192 89.332 86.155 1.00 76.01 364 PHE D C 1
ATOM 12602 O O . PHE D 1 367 ? 44.096 89.051 85.356 1.00 75.01 364 PHE D O 1
ATOM 12610 N N . ASP D 1 368 ? 42.358 90.354 85.985 1.00 78.32 365 ASP D N 1
ATOM 12611 C CA . ASP D 1 368 ? 42.429 91.215 84.813 1.00 79.81 365 ASP D CA 1
ATOM 12612 C C . ASP D 1 368 ? 43.514 92.279 84.956 1.00 78.65 365 ASP D C 1
ATOM 12613 O O . ASP D 1 368 ? 44.296 92.508 84.029 1.00 78.42 365 ASP D O 1
ATOM 12618 N N . ILE D 1 369 ? 43.546 92.922 86.122 1.00 78.02 366 ILE D N 1
ATOM 12619 C CA . ILE D 1 369 ? 44.548 93.940 86.442 1.00 76.93 366 ILE D CA 1
ATOM 12620 C C . ILE D 1 369 ? 45.954 93.350 86.382 1.00 74.13 366 ILE D C 1
ATOM 12621 O O . ILE D 1 369 ? 46.870 93.956 85.823 1.00 73.92 366 ILE D O 1
ATOM 12626 N N . VAL D 1 370 ? 46.102 92.151 86.936 1.00 72.27 367 VAL D N 1
ATOM 12627 C CA . VAL D 1 370 ? 47.392 91.475 87.015 1.00 69.81 367 VAL D CA 1
ATOM 12628 C C . VAL D 1 370 ? 48.023 91.274 85.635 1.00 69.88 367 VAL D C 1
ATOM 12629 O O . VAL D 1 370 ? 49.244 91.303 85.506 1.00 68.71 367 VAL D O 1
ATOM 12633 N N . LYS D 1 371 ? 47.188 91.081 84.612 1.00 71.50 368 LYS D N 1
ATOM 12634 C CA . LYS D 1 371 ? 47.669 90.986 83.233 1.00 72.09 368 LYS D CA 1
ATOM 12635 C C . LYS D 1 371 ? 48.376 92.276 82.832 1.00 72.71 368 LYS D C 1
ATOM 12636 O O . LYS D 1 371 ? 49.544 92.249 82.437 1.00 71.93 368 LYS D O 1
ATOM 12642 N N . ASP D 1 372 ? 47.666 93.396 82.963 1.00 74.19 369 ASP D N 1
ATOM 12643 C CA . ASP D 1 372 ? 48.192 94.717 82.628 1.00 75.07 369 ASP D CA 1
ATOM 12644 C C . ASP D 1 372 ? 49.524 95.013 83.322 1.00 72.95 369 ASP D C 1
ATOM 12645 O O . ASP D 1 372 ? 50.431 95.586 82.713 1.00 73.48 369 ASP D O 1
ATOM 12650 N N . LEU D 1 373 ? 49.643 94.609 84.586 1.00 70.73 370 LEU D N 1
ATOM 12651 C CA . LEU D 1 373 ? 50.872 94.830 85.350 1.00 68.87 370 LEU D CA 1
ATOM 12652 C C . LEU D 1 373 ? 52.031 93.970 84.852 1.00 67.41 370 LEU D C 1
ATOM 12653 O O . LEU D 1 373 ? 53.190 94.387 84.925 1.00 67.09 370 LEU D O 1
ATOM 12658 N N . GLU D 1 374 ? 51.718 92.776 84.353 1.00 66.67 371 GLU D N 1
ATOM 12659 C CA . GLU D 1 374 ? 52.743 91.862 83.850 1.00 65.43 371 GLU D CA 1
ATOM 12660 C C . GLU D 1 374 ? 53.402 92.384 82.577 1.00 66.88 371 GLU D C 1
ATOM 12661 O O . GLU D 1 374 ? 54.560 92.069 82.304 1.00 66.39 371 GLU D O 1
ATOM 12667 N N . LYS D 1 375 ? 52.664 93.191 81.814 1.00 59.29 372 LYS D N 1
ATOM 12668 C CA . LYS D 1 375 ? 53.209 93.869 80.637 1.00 60.91 372 LYS D CA 1
ATOM 12669 C C . LYS D 1 375 ? 54.265 94.907 81.032 1.00 60.73 372 LYS D C 1
ATOM 12670 O O . LYS D 1 375 ? 55.114 95.282 80.222 1.00 61.61 372 LYS D O 1
ATOM 12676 N N . GLU D 1 376 ? 54.195 95.367 82.279 1.00 59.94 373 GLU D N 1
ATOM 12677 C CA . GLU D 1 376 ? 55.130 96.358 82.804 1.00 60.09 373 GLU D CA 1
ATOM 12678 C C . GLU D 1 376 ? 56.129 95.761 83.791 1.00 57.41 373 GLU D C 1
ATOM 12679 O O . GLU D 1 376 ? 56.673 96.477 84.632 1.00 57.61 373 GLU D O 1
ATOM 12685 N N . ASN D 1 377 ? 56.364 94.453 83.684 1.00 55.37 374 ASN D N 1
ATOM 12686 C CA . ASN D 1 377 ? 57.289 93.735 84.567 1.00 53.35 374 ASN D CA 1
ATOM 12687 C C . ASN D 1 377 ? 56.996 93.896 86.055 1.00 52.76 374 ASN D C 1
ATOM 12688 O O . ASN D 1 377 ? 57.900 93.815 86.886 1.00 52.09 374 ASN D O 1
ATOM 12693 N N . ILE D 1 378 ? 55.732 94.137 86.387 1.00 53.50 375 ILE D N 1
ATOM 12694 C CA . ILE D 1 378 ? 55.307 94.180 87.780 1.00 53.29 375 ILE D CA 1
ATOM 12695 C C . ILE D 1 378 ? 54.508 92.913 88.069 1.00 52.54 375 ILE D C 1
ATOM 12696 O O . ILE D 1 378 ? 53.494 92.650 87.419 1.00 53.55 375 ILE D O 1
ATOM 12701 N N . PHE D 1 379 ? 54.990 92.126 89.030 1.00 51.41 376 PHE D N 1
ATOM 12702 C CA . PHE D 1 379 ? 54.431 90.800 89.303 1.00 50.99 376 PHE D CA 1
ATOM 12703 C C . PHE D 1 379 ? 53.825 90.661 90.697 1.00 51.55 376 PHE D C 1
ATOM 12704 O O . PHE D 1 379 ? 54.470 90.954 91.703 1.00 51.28 376 PHE D O 1
ATOM 12712 N N . THR D 1 380 ? 52.572 90.213 90.730 1.00 52.78 377 THR D N 1
ATOM 12713 C CA . THR D 1 380 ? 51.772 90.148 91.950 1.00 54.02 377 THR D CA 1
ATOM 12714 C C . THR D 1 380 ? 50.797 88.965 91.852 1.00 55.06 377 THR D C 1
ATOM 12715 O O . THR D 1 380 ? 50.562 88.449 90.755 1.00 55.16 377 THR D O 1
ATOM 12719 N N . ILE D 1 381 ? 50.234 88.537 92.984 1.00 56.26 378 ILE D N 1
ATOM 12720 C CA . ILE D 1 381 ? 49.335 87.377 93.000 1.00 57.79 378 ILE D CA 1
ATOM 12721 C C . ILE D 1 381 ? 47.863 87.790 92.969 1.00 60.55 378 ILE D C 1
ATOM 12722 O O . ILE D 1 381 ? 47.384 88.443 93.895 1.00 62.01 378 ILE D O 1
ATOM 12727 N N . PRO D 1 382 ? 47.143 87.412 91.897 1.00 61.80 379 PRO D N 1
ATOM 12728 C CA . PRO D 1 382 ? 45.726 87.734 91.782 1.00 65.11 379 PRO D CA 1
ATOM 12729 C C . PRO D 1 382 ? 44.827 86.648 92.367 1.00 67.78 379 PRO D C 1
ATOM 12730 O O . PRO D 1 382 ? 45.038 85.456 92.116 1.00 67.55 379 PRO D O 1
ATOM 12734 N N . SER D 1 383 ? 43.832 87.062 93.143 1.00 70.77 380 SER D N 1
ATOM 12735 C CA . SER D 1 383 ? 42.831 86.135 93.664 1.00 74.21 380 SER D CA 1
ATOM 12736 C C . SER D 1 383 ? 41.427 86.700 93.479 1.00 78.39 380 SER D C 1
ATOM 12737 O O . SER D 1 383 ? 41.256 87.899 93.253 1.00 78.62 380 SER D O 1
ATOM 12740 N N . ALA D 1 384 ? 40.429 85.826 93.578 1.00 82.23 381 ALA D N 1
ATOM 12741 C CA . ALA D 1 384 ? 39.026 86.228 93.498 1.00 87.21 381 ALA D CA 1
ATOM 12742 C C . ALA D 1 384 ? 38.697 87.313 94.527 1.00 88.64 381 ALA D C 1
ATOM 12743 O O . ALA D 1 384 ? 37.700 88.024 94.398 1.00 92.35 381 ALA D O 1
ATOM 12745 N N . LYS D 1 385 ? 39.559 87.442 95.533 1.00 86.07 382 LYS D N 1
ATOM 12746 C CA . LYS D 1 385 ? 39.388 88.430 96.591 1.00 87.28 382 LYS D CA 1
ATOM 12747 C C . LYS D 1 385 ? 40.237 89.696 96.398 1.00 84.13 382 LYS D C 1
ATOM 12748 O O . LYS D 1 385 ? 39.897 90.752 96.934 1.00 85.82 382 LYS D O 1
ATOM 12754 N N . GLY D 1 386 ? 41.334 89.595 95.645 1.00 79.98 383 GLY D N 1
ATOM 12755 C CA . GLY D 1 386 ? 42.179 90.760 95.365 1.00 77.28 383 GLY D CA 1
ATOM 12756 C C . GLY D 1 386 ? 43.626 90.459 95.015 1.00 72.66 383 GLY D C 1
ATOM 12757 O O . GLY D 1 386 ? 43.922 89.434 94.402 1.00 71.44 383 GLY D O 1
ATOM 12758 N N . ILE D 1 387 ? 44.527 91.359 95.409 1.00 70.59 384 ILE D N 1
ATOM 12759 C CA . ILE D 1 387 ? 45.951 91.270 95.040 1.00 66.76 384 ILE D CA 1
ATOM 12760 C C . ILE D 1 387 ? 46.890 91.180 96.251 1.00 65.34 384 ILE D C 1
ATOM 12761 O O . ILE D 1 387 ? 46.880 92.053 97.124 1.00 66.29 384 ILE D O 1
ATOM 12766 N N . ARG D 1 388 ? 47.702 90.124 96.284 1.00 63.45 385 ARG D N 1
ATOM 12767 C CA . ARG D 1 388 ? 48.714 89.944 97.325 1.00 62.44 385 ARG D CA 1
ATOM 12768 C C . ARG D 1 388 ? 50.053 90.552 96.897 1.00 59.98 385 ARG D C 1
ATOM 12769 O O . ARG D 1 388 ? 50.705 90.068 95.966 1.00 58.16 385 ARG D O 1
ATOM 12777 N N . VAL D 1 389 ? 50.453 91.613 97.592 1.00 60.26 386 VAL D N 1
ATOM 12778 C CA . VAL D 1 389 ? 51.685 92.333 97.279 1.00 58.72 386 VAL D CA 1
ATOM 12779 C C . VAL D 1 389 ? 52.793 91.966 98.264 1.00 58.47 386 VAL D C 1
ATOM 12780 O O . VAL D 1 389 ? 52.840 92.489 99.380 1.00 59.82 386 VAL D O 1
ATOM 12784 N N . ALA D 1 390 ? 53.675 91.061 97.837 1.00 57.14 387 ALA D N 1
ATOM 12785 C CA . ALA D 1 390 ? 54.793 90.592 98.660 1.00 57.45 387 ALA D CA 1
ATOM 12786 C C . ALA D 1 390 ? 55.755 91.732 98.982 1.00 57.77 387 ALA D C 1
ATOM 12787 O O . ALA D 1 390 ? 56.731 91.971 98.263 1.00 56.91 387 ALA D O 1
ATOM 12789 N N . ILE D 1 391 ? 55.466 92.434 100.071 1.00 59.39 388 ILE D N 1
ATOM 12790 C CA . ILE D 1 391 ? 56.234 93.607 100.449 1.00 60.27 388 ILE D CA 1
ATOM 12791 C C . ILE D 1 391 ? 57.635 93.218 100.932 1.00 60.70 388 ILE D C 1
ATOM 12792 O O . ILE D 1 391 ? 58.546 94.036 100.950 1.00 61.37 388 ILE D O 1
ATOM 12797 N N . CYS D 1 392 ? 57.782 91.944 101.287 1.00 60.77 389 CYS D N 1
ATOM 12798 C CA . CYS D 1 392 ? 59.043 91.340 101.728 1.00 61.77 389 CYS D CA 1
ATOM 12799 C C . CYS D 1 392 ? 60.101 91.258 100.624 1.00 60.52 389 CYS D C 1
ATOM 12800 O O . CYS D 1 392 ? 61.272 90.970 100.893 1.00 61.79 389 CYS D O 1
ATOM 12803 N N . GLY D 1 393 ? 59.679 91.488 99.385 1.00 58.41 390 GLY D N 1
ATOM 12804 C CA . GLY D 1 393 ? 60.554 91.349 98.230 1.00 57.27 390 GLY D CA 1
ATOM 12805 C C . GLY D 1 393 ? 60.975 92.668 97.620 1.00 57.37 390 GLY D C 1
ATOM 12806 O O . GLY D 1 393 ? 62.063 92.766 97.049 1.00 57.80 390 GLY D O 1
ATOM 12807 N N . VAL D 1 394 ? 60.127 93.687 97.752 1.00 57.46 391 VAL D N 1
ATOM 12808 C CA . VAL D 1 394 ? 60.354 94.971 97.074 1.00 57.87 391 VAL D CA 1
ATOM 12809 C C . VAL D 1 394 ? 60.948 96.055 97.974 1.00 60.26 391 VAL D C 1
ATOM 12810 O O . VAL D 1 394 ? 60.532 96.245 99.121 1.00 61.36 391 VAL D O 1
ATOM 12814 N N . GLY D 1 395 ? 61.937 96.756 97.429 1.00 61.47 392 GLY D N 1
ATOM 12815 C CA . GLY D 1 395 ? 62.685 97.768 98.169 1.00 64.33 392 GLY D CA 1
ATOM 12816 C C . GLY D 1 395 ? 61.873 99.012 98.457 1.00 65.43 392 GLY D C 1
ATOM 12817 O O . GLY D 1 395 ? 60.896 99.299 97.762 1.00 64.32 392 GLY D O 1
ATOM 12818 N N . GLU D 1 396 ? 62.296 99.750 99.480 1.00 68.08 393 GLU D N 1
ATOM 12819 C CA . GLU D 1 396 ? 61.586 100.932 99.961 1.00 69.72 393 GLU D CA 1
ATOM 12820 C C . GLU D 1 396 ? 61.363 101.971 98.860 1.00 70.24 393 GLU D C 1
ATOM 12821 O O . GLU D 1 396 ? 60.247 102.449 98.665 1.00 70.04 393 GLU D O 1
ATOM 12827 N N . GLU D 1 397 ? 62.432 102.293 98.140 1.00 71.42 394 GLU D N 1
ATOM 12828 C CA . GLU D 1 397 ? 62.411 103.282 97.058 1.00 72.66 394 GLU D CA 1
ATOM 12829 C C . GLU D 1 397 ? 61.603 102.833 95.837 1.00 70.14 394 GLU D C 1
ATOM 12830 O O . GLU D 1 397 ? 61.071 103.660 95.098 1.00 71.18 394 GLU D O 1
ATOM 12836 N N . LYS D 1 398 ? 61.516 101.525 95.628 1.00 67.27 395 LYS D N 1
ATOM 12837 C CA . LYS D 1 398 ? 60.730 100.985 94.527 1.00 65.11 395 LYS D CA 1
ATOM 12838 C C . LYS D 1 398 ? 59.218 101.025 94.806 1.00 64.45 395 LYS D C 1
ATOM 12839 O O . LYS D 1 398 ? 58.416 101.136 93.878 1.00 64.10 395 LYS D O 1
ATOM 12845 N N . ILE D 1 399 ? 58.853 100.954 96.086 1.00 64.70 396 ILE D N 1
ATOM 12846 C CA . ILE D 1 399 ? 57.458 100.896 96.539 1.00 64.52 396 ILE D CA 1
ATOM 12847 C C . ILE D 1 399 ? 56.494 101.926 95.917 1.00 66.16 396 ILE D C 1
ATOM 12848 O O . ILE D 1 399 ? 55.426 101.540 95.438 1.00 65.55 396 ILE D O 1
ATOM 12853 N N . PRO D 1 400 ? 56.844 103.233 95.941 1.00 68.80 397 PRO D N 1
ATOM 12854 C CA . PRO D 1 400 ? 55.896 104.225 95.410 1.00 70.99 397 PRO D CA 1
ATOM 12855 C C . PRO D 1 400 ? 55.435 103.914 93.985 1.00 70.28 397 PRO D C 1
ATOM 12856 O O . PRO D 1 400 ? 54.232 103.792 93.743 1.00 70.57 397 PRO D O 1
ATOM 12860 N N . LYS D 1 401 ? 56.389 103.765 93.065 1.00 69.76 398 LYS D N 1
ATOM 12861 C CA . LYS D 1 401 ? 56.093 103.398 91.673 1.00 69.23 398 LYS D CA 1
ATOM 12862 C C . LYS D 1 401 ? 55.148 102.195 91.602 1.00 66.92 398 LYS D C 1
ATOM 12863 O O . LYS D 1 401 ? 54.214 102.183 90.799 1.00 67.72 398 LYS D O 1
ATOM 12869 N N . LEU D 1 402 ? 55.393 101.202 92.456 1.00 64.64 399 LEU D N 1
ATOM 12870 C CA . LEU D 1 402 ? 54.557 100.007 92.536 1.00 62.84 399 LEU D CA 1
ATOM 12871 C C . LEU D 1 402 ? 53.111 100.369 92.878 1.00 64.62 399 LEU D C 1
ATOM 12872 O O . LEU D 1 402 ? 52.179 99.896 92.227 1.00 64.68 399 LEU D O 1
ATOM 12877 N N . VAL D 1 403 ? 52.944 101.223 93.886 1.00 66.49 400 VAL D N 1
ATOM 12878 C CA . VAL D 1 403 ? 51.620 101.642 94.350 1.00 68.78 400 VAL D CA 1
ATOM 12879 C C . VAL D 1 403 ? 50.915 102.522 93.314 1.00 71.50 400 VAL D C 1
ATOM 12880 O O . VAL D 1 403 ? 49.686 102.477 93.189 1.00 73.22 400 VAL D O 1
ATOM 12884 N N . GLN D 1 404 ? 51.697 103.310 92.576 1.00 72.38 401 GLN D N 1
ATOM 12885 C CA . GLN D 1 404 ? 51.161 104.186 91.533 1.00 75.42 401 GLN D CA 1
ATOM 12886 C C . GLN D 1 404 ? 50.550 103.371 90.407 1.00 74.74 401 GLN D C 1
ATOM 12887 O O . GLN D 1 404 ? 49.413 103.607 90.007 1.00 77.34 401 GLN D O 1
ATOM 12893 N N . ARG D 1 405 ? 51.318 102.402 89.916 1.00 71.66 402 ARG D N 1
ATOM 12894 C CA . ARG D 1 405 ? 50.894 101.522 88.834 1.00 70.89 402 ARG D CA 1
ATOM 12895 C C . ARG D 1 405 ? 49.785 100.586 89.301 1.00 70.40 402 ARG D C 1
ATOM 12896 O O . ARG D 1 405 ? 48.896 100.216 88.528 1.00 71.69 402 ARG D O 1
ATOM 12904 N N . LEU D 1 406 ? 49.849 100.220 90.579 1.00 69.01 403 LEU D N 1
ATOM 12905 C CA . LEU D 1 406 ? 48.832 99.396 91.209 1.00 68.99 403 LEU D CA 1
ATOM 12906 C C . LEU D 1 406 ? 47.517 100.167 91.262 1.00 72.94 403 LEU D C 1
ATOM 12907 O O . LEU D 1 406 ? 46.497 99.698 90.754 1.00 74.49 403 LEU D O 1
ATOM 12912 N N . ALA D 1 407 ? 47.561 101.366 91.844 1.00 75.01 404 ALA D N 1
ATOM 12913 C CA . ALA D 1 407 ? 46.384 102.229 91.963 1.00 79.31 404 ALA D CA 1
ATOM 12914 C C . ALA D 1 407 ? 45.867 102.704 90.606 1.00 82.18 404 ALA D C 1
ATOM 12915 O O . ALA D 1 407 ? 44.707 103.108 90.489 1.00 86.10 404 ALA D O 1
ATOM 12917 N N . PHE D 1 408 ? 46.730 102.646 89.592 1.00 80.62 405 PHE D N 1
ATOM 12918 C CA . PHE D 1 408 ? 46.382 103.059 88.235 1.00 83.46 405 PHE D CA 1
ATOM 12919 C C . PHE D 1 408 ? 45.281 102.178 87.648 1.00 84.71 405 PHE D C 1
ATOM 12920 O O . PHE D 1 408 ? 44.185 102.662 87.341 1.00 89.15 405 PHE D O 1
ATOM 12928 N N . TYR D 1 409 ? 45.575 100.887 87.509 1.00 81.25 406 TYR D N 1
ATOM 12929 C CA . TYR D 1 409 ? 44.640 99.936 86.913 1.00 82.34 406 TYR D CA 1
ATOM 12930 C C . TYR D 1 409 ? 43.491 99.559 87.851 1.00 84.01 406 TYR D C 1
ATOM 12931 O O . TYR D 1 409 ? 42.419 99.171 87.388 1.00 87.01 406 TYR D O 1
ATOM 12940 N N . THR D 1 410 ? 43.715 99.676 89.158 1.00 82.55 407 THR D N 1
ATOM 12941 C CA . THR D 1 410 ? 42.700 99.330 90.155 1.00 84.33 407 THR D CA 1
ATOM 12942 C C . THR D 1 410 ? 41.544 100.337 90.171 1.00 89.87 407 THR D C 1
ATOM 12943 O O . THR D 1 410 ? 40.379 99.944 90.280 1.00 93.02 407 THR D O 1
ATOM 12947 N N . ASN D 1 411 ? 41.870 101.624 90.041 1.00 91.52 408 ASN D N 1
ATOM 12948 C CA . ASN D 1 411 ? 40.882 102.699 90.189 1.00 97.05 408 ASN D CA 1
ATOM 12949 C C . ASN D 1 411 ? 40.186 103.162 88.907 1.00 101.64 408 ASN D C 1
ATOM 12950 O O . ASN D 1 411 ? 39.130 103.794 88.982 1.00 107.00 408 ASN D O 1
ATOM 12955 N N . LYS D 1 412 ? 40.766 102.856 87.745 1.00 100.00 409 LYS D N 1
ATOM 12956 C CA . LYS D 1 412 ? 40.172 103.265 86.463 1.00 104.59 409 LYS D CA 1
ATOM 12957 C C . LYS D 1 412 ? 39.174 102.229 85.932 1.00 106.48 409 LYS D C 1
ATOM 12958 O O . LYS D 1 412 ? 37.981 102.269 86.284 1.00 110.84 409 LYS D O 1
#

Solvent-accessible surface area: 62507 Å² total

Foldseek 3Di:
DPDPLPDDPDDDDFLVVLQVLLVVVCVVPNQVLFFDFRDAFFAPQSLHGDAQCLLVVLLVPDVCLQPDFAALQGDPLLFVLQQCLQQPVQRADADKTKGKAQFLLRQLLLCCQPQFAQAEEEEEEPQADPVNVVSCSSRNNHYHYWHQQDPVQAGPLVRSLVRVVVRVVVDQTYEYEDADDLGPFAQHHHALVSLVSVLVSVLVSVVPVSHAYEYEYECAFVLLQDQSPRRSNSNHSLHPRDQRYKYWYRFGCHLRVCVVQRITIIMIGGNDPVVVVVSVVSSSVVSCPPPNGGSSSSSVSSSVCPPPVSVVSSSVSSSVLSCLVVLVVLLVVLCVVLVFDNDHRGHQWHWGFAQCAVVLQVVCVVSNYGFDGDNGHTIGRSSRHDNVCNNVNNNSSSVSRPD/DPDPLPDDPDDDPQLVVLQVLLVVCCVPPNDVLFADFRDAFFAPQSLHGDADCLLVVLLVPDPCLQPDFAALQGDPLLFVLQQCQQLPVQAAAADKTKGKAQFLLRQLLLCCQPQFAQAAEEEEEPAADPVNVVSCSSRNHHYHYWYQQDPVQAGPLVRVLVSVVVRVVPDLGYEYEAEDDLGVFAQHHHALVSLVSVQVSVLVSCVPVSHAYEYEYECAFQLQQDLSNNSSNSNHVLHPGDQSYKYWYRFGCHQRVPVVQRITIIMIGGNDPVSVVVVVVSSSVVSCVPVNGGRSSSSVSSSVCPDPVSVVSSSVSSVVLSVLVVLVVLQVVLCVVLVFDNDHRGHQWHWGFAQCQVVLQVVVSVSNYGWDGDNGHTIGRSSRHDNVCNNVVSNSSSVSRPD/DPDPLPPDPDDDDFLVVLVVLLCVVCVPPHQVLFADFADAAQAEARLHGDFDCLLCVLVVVDVCLQPDFAALQGDPLLFVLQQCLQLPVAAAAADKTKGKFQFLLRQLLLCLVVLAAQAEAEEEDQADPVNVVSCSNRRHHYHYWYQPDPVQAGDLVRVLVVVVVRLVPDQGYEYEDEDDLGPQAQDHHDQVSLVSVLVSVLVSVVPVSHAYEYEYEDAFQLLDVNPPSSNNNHSLHPGDQRYKYWYRFGCHLRVNPPQRITITMIGGNDPVVVVVVCVSVSVVSCVPPNGGSSSSSVSSSVCVDPVSVVSVSVVSVVSSVCVVLVVLLVVLCVVLVFANDHSGHQWHWGFDQCFVPLQVVVSVSNYGWRTDNTGTIGRSSRHYRVCSNVNNNSSSVSRVD/DPDPLPDDDDDDDQLCVLVVLLVVCCVPPNDVLFAAQRDAFFAAQVQHGDADCLQVVLLPPDVVLFPDFAALQGDPLLFVLQQCLQQPPQRAAFDKTKGKAQFLLRQVLLCCVLFALCAEEEEEDQADCVVVVSNSNNNYHYDYWHQADPLRAGCPPRSLVSVVVRVPVDLGYEYEDEDDADPQAQHHHALVSLVSVLVSVLVSVVVVSHAYEYEYECAFVLFQDQSPNRSNSNNSLHPGAQSYKYWYRFGCRQNVPVVQRITITMIGGNDPVSVVVVSVSSSVVSVPPHSGRRSSSVSSSVCPDDVSVVSSSVVSNVSSVLVVLVVLLCVLLVVLVFDNDHRGHQWHWGFAQCQVVLQVVVVVSNYGWDGDNGGTTGRSSRHHSVVNNVNSNSVSVSRVD

Radius of gyration: 41.46 Å; Cα contacts (8 Å, |Δi|>4): 3524; chains: 4; bounding box: 70×95×117 Å

CATH classification: 3.90.1150.10 (+1 more: 3.40.640.10)